Protein 2Y8N (pdb70)

Radius of gyration: 39.35 Å; Cα contacts (8 Å, |Δi|>4): 4789; chains: 4; bounding box: 67×119×90 Å

Solvent-accessible surface area: 56578 Å² total; per-residue (Å²): 196,68,62,139,14,52,113,7,0,79,77,10,12,97,26,6,41,62,1,53,0,4,0,4,0,1,0,0,1,14,4,5,10,17,14,61,56,32,28,23,14,0,27,17,2,20,1,0,57,0,1,10,8,2,0,11,31,5,24,8,3,0,7,2,45,8,41,1,0,0,6,11,2,10,4,12,9,1,1,2,0,7,0,4,0,10,4,62,40,1,31,47,37,1,56,8,51,46,103,159,96,138,61,74,102,71,95,56,14,10,57,12,2,68,12,4,76,25,22,0,6,5,32,132,64,82,79,67,2,16,10,0,10,56,2,0,0,0,15,71,51,7,0,3,1,0,27,80,0,6,103,53,16,89,39,29,2,4,24,56,4,1,46,65,0,2,126,60,5,89,14,27,101,20,12,84,42,0,30,53,1,0,0,0,0,12,32,0,18,8,3,1,3,0,19,1,4,2,2,4,17,20,0,0,13,75,0,0,72,20,0,31,127,41,0,60,85,53,12,43,106,5,0,0,39,1,31,113,53,6,48,18,0,1,15,60,0,2,2,2,5,1,4,50,48,0,0,93,5,0,8,39,3,0,67,23,3,11,139,36,0,121,27,0,4,85,26,12,127,59,89,126,3,80,52,20,1,76,62,1,46,93,0,0,20,28,0,0,61,124,64,2,62,20,0,26,5,0,0,1,0,0,1,0,0,1,4,0,0,8,2,3,0,5,7,2,1,1,0,2,1,4,0,0,12,4,0,21,1,0,15,36,45,1,56,118,83,64,90,18,78,58,74,82,0,5,20,1,5,0,3,4,5,12,9,0,10,9,7,5,5,5,2,20,0,1,0,1,5,0,4,7,7,10,5,3,6,1,0,1,0,0,0,0,14,44,70,102,4,113,32,6,24,16,78,0,0,52,21,7,0,18,1,0,18,28,7,68,0,4,4,1,5,0,0,0,0,8,10,108,102,8,52,76,92,0,5,42,58,0,0,28,0,0,39,62,8,14,0,0,0,0,0,1,7,0,92,9,0,14,64,2,0,70,102,16,0,31,119,46,54,9,60,104,62,14,0,41,2,0,3,0,0,0,4,0,0,0,0,0,1,0,11,33,60,0,95,20,57,92,97,92,40,63,3,6,7,0,0,0,5,2,0,0,1,1,1,0,4,0,0,0,0,0,0,3,1,0,1,17,14,49,0,53,0,95,56,51,54,96,77,4,1,79,67,27,112,91,156,18,90,30,28,104,32,0,22,83,1,5,62,87,4,0,54,55,0,0,46,6,0,0,24,0,1,0,0,6,0,0,2,3,5,49,52,6,6,1,2,0,0,0,1,2,0,13,12,0,24,148,74,0,47,11,1,2,32,27,0,0,68,4,4,3,0,1,0,0,3,1,2,0,1,1,2,2,0,0,0,6,0,0,0,48,66,6,9,48,68,77,88,54,16,63,19,108,77,0,20,57,0,4,58,52,4,0,3,24,59,38,3,82,119,39,103,19,15,5,38,35,143,80,89,85,42,132,103,13,94,138,9,108,141,11,18,47,22,0,51,110,2,22,14,0,0,22,36,50,144,60,0,4,116,14,0,90,60,10,0,128,31,0,63,76,0,0,39,133,26,65,1,1,1,3,52,47,0,1,0,0,0,5,0,6,0,0,0,3,7,0,0,50,0,0,17,0,2,1,13,6,18,11,2,0,5,13,1,9,10,3,1,0,1,14,8,32,32,21,13,155,91,32,11,132,10,2,0,84,0,0,28,48,10,75,3,3,14,1,0,0,0,0,0,12,9,2,7,32,52,84,7,7,153,44,140,126,4,6,116,93,1,0,56,19,0,13,31,0,6,146,79,28,0,1,0,0,0,0,3,13,18,37,11,151,48,0,92,72,0,41,142,75,55,77,79,59,56,110,36,14,1,1,0,0,1,1,0,10,0,1,10,3,4,5,75,15,8,12,5,8,0,6,60,18,41,59,29,100,184,139,58,32,13,38,13,59,6,12,2,16,0,4,1,50,23,0,4,21,2,56,101,52,30,80,17,43,0,52,54,177,38,8,98,33,58,139,91,64,81,86,17,50,26,15,36,31,13,116,34,23,48,123,77,68,175,86,17,22,6,34,17,54,25,86,186,151,114,38,36,1,3,24,41,0,6,2,48,11,24,112,44,44,119,63,135,194,70,61,136,18,52,122,9,0,74,68,9,12,95,15,5,40,59,2,53,0,4,1,5,0,1,0,0,1,13,4,4,15,17,14,64,63,30,25,23,14,0,27,18,1,19,2,0,60,0,0,10,8,2,0,13,32,5,22,10,4,0,5,0,49,10,46,1,0,0,6,10,2,11,5,13,7,1,0,1,0,8,0,5,0,8,3,62,39,0,38,44,37,0,61,7,46,50,102,163,92,138,64,69,102,73,94,59,14,10,55,14,2,66,13,4,75,24,22,0,9,4,32,134,63,82,78,70,4,14,11,0,10,55,3,0,0,0,16,78,53,8,0,4,0,0,27,82,0,9,106,54,16,98,39,29,1,4,26,57,5,1,46,64,0,3,122,60,7,90,15,19,107,20,9,84,47,0,31,82,6,1,0,0,1,14,30,0,18,8,2,1,3,0,18,1,4,1,2,4,18,19,0,0,12,75,0,0,72,21,0,33,135,38,0,59,82,55,11,45,101,10,1,0,39,1,31,108,54,6,52,20,0,1,14,60,0,2,2,2,5,0,4,56,42,0,0,97,5,0,9,42,3,0,73,26,4,6,133,34,0,124,31,0,5,83,30,11,136,65,92,140,21,81,58,23,2,73,59,0,48,94,0,0,22,25,0,0,70,122,62,2,62,21,0,23,5,0,0,1,0,0,0,0,0,1,4,0,0,7,2,3,0,5,8,3,0,1,0,2,0,4,1,0,11,3,0,20,0,0,11,28,47,1,52,125,76,70,90,22,81,64,75,78,0,6,18,1,5,0,3,3,4,13,12,0,9,9,6,5,5,6,2,18,1,2,0,1,4,0,4,7,8,6,2,2,5,1,1,1,0,0,0,0,12,46,72,102,5,114,32,6,27,15,75,0,0,51,19,6,0,20,1,0,17,26,7,66,0,3,4,1,1,0,0,0,0,7,11,106,108,7,54,76,90,0,5,37,56,0,0,30,0,0,39,58,8,15,0,0,0,0,0,1,8,0,94,10,0,13,66,2,0,69,101,16,0,32,117,45,52,9,60,107,63,14,0,41,2,0,2,0,0,1,4,0,1,0,0,1,1,0,11,34,57,0,98,22,58,90,96,88,37,59,3,5,7,0,0,0,5,2,0,0,0,2,0,1,4,0,0,0,1,0,0,4,0,0,0,17,14,48,0,48,0,101,55,49,58,125,80,4,1,85,66,29,111,89,154,16,89,39,28,102,35,0,16,82,1,4,60,85,5,0,59,59,0,0,48,7,0,0,25,0,1,1,0,6,1,0,1,4,5,47,52,6,6,2,2,0,0,0,1,3,1,10,15,0,22,150,76,0,44,9,1,2,32,28,0,0,62,4,4,4,0,1,0,0,5,1,2,0,1,0,2,2,0,0,0,7,0,0,0,52,68,6,10,48,73,58,89,138,26,66,17,107,88,0,18,60,0,3,62,43,5,0,2,22,66,39,4,83,110,34,100,18,13,3,45,65,98,117,71,67,47,148,107,17,95,147,9,100,135,10,20,45,24,0,52,110,2,22,14,0,0,20,32,48,149,64,0,4,115,15,0,86,59,10,0,125,30,0,64,77,1,0,43,137,26,64,0,1,1,4,48,46,0,0,0,0,0,5,0,6,0,0,0,3,7,0,0,52,0,0,16,0,3,0,12,9,23,15,3,1,7,15,1,9,9,2,1,0,2,13,9,37,29,24,12,153,97,30,15,137,11,3,0,82,0,0,28,51,10,76,3,3,13,1,0,0,0,0,0,11,9,1,7,41,52,75,9,5,157,38,134,88,1,6,108,109,2,0,57,19,0,17,32,0,6,146,91,24,0,1,0,0,0,0,3,10,15,37,6,116,44,0,83,68,0,55,144,63,59,176,167,58,51,111,34,12,0,1,0,0,1,0,0,9,0,2,11,3,4,6,73,14,8,15,7,10,0,9,61,16,43,41,24,88,195,148,51,37,15,39,13,62,6,11,2,18,0,3,2,48,25,0,0,22,2,65,94,44,29,80,17,46,0,51,55,173,30,7,95,30,64,142,93,57,86,83,18,46,27,15,33,46,8,107,38,12,46,124,72,71,182,92,18,26,6,36,17,53,23,95,176,157,110,39,38,0,3,24,42,0,7,2,46,13,28,109,48,41,130,58,132

B-factor: mean 25.24, std 10.07, range [8.33, 78.17]

CATH classification: 3.20.70.20

InterPro domains:
  IPR001150 Glycine radical domain [PF01228] (779-878)
  IPR001150 Glycine radical domain [PS51149] (778-897)
  IPR004184 Pyruvate formate lyase domain [PF02901] (38-759)
  IPR004184 Pyruvate formate lyase domain [PS51554] (35-770)
  IPR051215 Glycyl Radical Enzyme [PTHR43641] (202-895)

Sequence (1910 aa):
DIPEAKESTQKLMDIYYTLKVTADMEAAYWYNRTWWENDGEVIEVRRAKAVAASLSHMTPTILPYEKLVMNKTKNVRGAFPFPWVCASFFNAQAEALMNEVDAPAENEADSVSVVGAGGGNVTESYGNVISIAKKFGMRKEEIPVLVKTSKPWEGISVEELSNKYSKMTPGYDQFKNIMESVICMFDSFAIPQGREVINYYMPLQYGFDGIIKLCDEKIAEVMGEAGDDGDFGMSRGYYYAAMKEITKGLSAWCENYSKRAKYLASIETDSEIKANYEKIEEVMGNIAHKKPANFWEAIQMTLCCHFGVVNEDPQSGLSIGRLGQVLQPFYEKDVEDGIMTDEEVIELLELYRIKITCIECFASAGVSGGVLSGNTFNNLSLGGQNYDGLSAVTPLEYLIVEAGMRNQTPQPTLSVLYDEKTPEDFLMKAASCTKLGLGYPAWMNNQTGMNFMMRNYGPEGMDLHDARAWCLGGCLESAPGCFLPLEYNGKVTMIPGGASPTCGTGVHFIGMPKVLELVLTNGLDKRTGKQVYPPHNKKLDSYETMVNQWKEYMELTTDVVNRCNNIQMDIWRKYNMPAVNSLLKPDCFKKGKHIGTMGARYNSCINFESCGTITFVNSLSSIKKNVFDDSKFTIEEMTDAMLNNFGFKTAYETEVFSPDFRESTDKSTKYEKIFAACVNAPKYGNADKYADEIFKAYHYYIYDMTHKFRSYYGKPLYLCQISVSTHGPQGFVTLATADGRLAGTTYSDGSVSAAAGTDKNGIYAIFESATVYDHSMHQNAQMNLKLHPTAVKGINGTRKLLDLVRAYMRKGGFHVQFNVVDSKTLRDAQLTPEKYRELMVRVAGFTQYWCEIGKPIQDEVIYRTEYDKMRHYDCKNYINLDCEKGLCALTKGMVPIDGEGSEACPNFKPAEKCGNCKNFCNPDKYGLGTCTGLEKENWAYATCGASACPSYKAEDIPEAKESTQKLMDIYYTLKVTADMEAAYWYNRTWWENDGEVIEVRRAKAVAASLSHMTPTILPYEKLVMNKTKNVRGAFPFPWVCASFFNAQAEALMNEVDAPAENEADSVSVVGAGGGNVTESYGNVISIAKKFGMRKEEIPVLVKTSKPWEGISVEELSNKYSKMTPGYDQFKNIMESVICMFDSFAIPQGREVINYYMPLQYGFDGIIKLCDEKIAEVMGEAGDDGDFGMSRGYYYAAMKEITKGLSAWCENYSKRAKYLASIETDSEIKANYEKIEEVMGNIAHKKPANFWEAIQMTLCCHFGVVNEDPQSGLSIGRLGQVLQPFYEKDVEDGIMTDEEVIELLELYRIKITCIECFASAGVSGGVLSGNTFNNLSLGGQNYDGLSAVTPLEYLIVEAGMRNQTPQPTLSVLYDEKTPEDFLMKAASCTKLGLGYPAWMNNQTGMNFMMRNYGPEGMDLHDARAWCLGGCLESAPGCFLPLEYNGKVTMIPGGASPTCGTGVHFIGMPKVLELVLTNGLDKRTGKQVYPPHNKKLDSYETMVNQWKEYMELTTDVVNRCNNIQMDIWRKYNMPAVNSLLKPDCFKKGKHIGTMGARYNSCINFESCGTITFVNSLSSIKKNVFDDSKFTIEEMTDAMLNNFGFKTAYETEVFSPDFRESTDKSTKYEKIFAACVNAPKYGNADKYADEIFKAYHYYIYDMTHKFRSYYGKPLYLCQISVSTHGPQGFVTLATADGRLAGTTYSDGSVSAAAGTDKNGIYAIFESATVYDHSMHQNAQMNLKLHPTAVKGINGTRKLLDLVRAYMRKGGFHVQFNVVDSKTLRDAQLTPEKYRELMVRVAGFTQYWCEIGKPIQDEVIYRTEYDKMRHYDCKNYINLDCEKGLCALTKGMVPIDGEGSEACPNFKPAEKCGNCKNFCNPDKYGLGTCTGLEKENWAYATCGASACPSYKAE

Secondary structure (DSSP, 8-state):
-PPPPPHHHHHHHHHHHTPPPEE-SHHHHHHHHHHHHTTTS-HHHHHHHHHHHHHHTSPP---TT-SS---SSSSTTEE---TTT--HHHHHHHHHHHTTSPPPPPPHHHHT----SSTT---S-BTTEEEETTTEEEEGGGHHHHHHHHGGGTTTSHHHHHHHHHTTSTTHHHHHHHHHTTSB---GGGSSEEEEE---HHHHHHHHHHHHHHHHHHHHHHTT--TT-TTTHHHHHHHHHHHHHHHHHHHHHHHHHHHHHHHHHHT--SHHHHHHHHHHHHHHHHHTTSPP-SHHHHHHHHHHHHHHHHTTS-EEEEE-B-HHHHSHHHHHHHHHTTS--HHHHHHHHHHHHHHHHT------HHHHTTTSTT-----EEEESB-TTSSB---HHHHHHHHHHHHS--S-S-EEEEE-TTS-HHHHHHHHHHHTTTS--SEEEEHHHHHHHHHHHHGGGT--HHHHHT-EEETTTEEE-EEEEEEEETTEEEEEEEE-SS-SS-EEEEEEHHHHHHHHHTTTEETTTTEE-S--------SHHHHHHHHHHHHHHHHHHHHHHHHHHHHHHHHHS--SHHHHHSTTHHHHT--GGGT-SS--TT-EEEEE-HHHHHHHHHHHIIIIIIS--S-HHHHHHHHHTGGGSPPHHHH---STT-----TTHHHHHHHHHHHHHS--TTS--HHHHHHHHHHHHHHHHHHTTSB-TTS-B--EE---TTTHHHHHHTS---TTSPPTTPPPPSSSSSPPTTT--S-HHHHHHHHTSS-GGGSS----EEEE-GGGG-HHHHHHHHHHHHHHHHHTT--EEEEEES-HHHHHHHHH-GGG-TT-EEE-SS-EEEGGGS-HHHHHHHHHS-EE--/-BGGGBTTEEE-SSSEEEETTT--EEESSSTT-BPPTT--BPPBGGGBTTEE---TTSEEEE-SSSS-EEEETTSB-TT-TT--B-/--PPPPHHHHHHHHHHTTPPPEE-SHHHHHHHHHHHHTTTS-HHHHHHHHHHHHHHTSPP---TT-SS---SSSSTTEE---TTT--HHHHHHHHHHHTTSPPPPPPHHHHT-----STT---S-BTTEEEETTTEEEEGGGHHHHHHHHGGGTTTSHHHHHHHHHTTSTTHHHHHHHHHTTSB---GGGSSEEEEE---HHHHHHHHHHHHHHHHHHHHHHTT--TT-TTTTTHHHHHHHHHHHHHHHHHHHHHHHHHHHHHHHHH---HHHHHHHHHHHHHHHHHTTSPP-SHHHHHHHHHHHHHHHHTTS-EEEEE-B-HHHHSHHHHHHHHHTTS--HHHHHHHHHHHHHHHHT------HIIIIIISTT-----EEEE-B-TTSSB---HHHHHHHHHHHHS--S-S-EEEEE-TTS-HHHHHHHHHHHTTTS--SEEEEHHHHHHHHHHHHGGGT--HHHHHT-EEETTTEEE-EEEEEEEETTEEEEEEEE-SS-SS-EEEEEEHHHHHHHHHTTTEETTTTEE-S--------SHHHHHHHHHHHHHHHHHHHHHHHHHHHHHHHHHS--SHHHHHSTTHHHHT--GGGT-SS--TT-EEEEE-HHHHHHHHHHIIIIIIIS--S-HHHHHHHHHTGGGBPPHHHH---STT---B-TTHHHHHHHHHHHHHS--TTS--HHHHHHHHHHHHHHHHHHTT-B-TTS-B--EE---TTTHHHHHHHS---TTSPPTTPPPPSTTTSPPTT---S-HHHHHHHHTSS-GGGSS----EEEE-GGGG-HHHHHHHHHHHHHHHHHHT--EEEEEES-HHHHHHHHH-GGG-TT-EEE-SS-EEEGGGS-HHHHHHHHHSPEE--/-BGGGBTTEEE-SSSEEEETTT--EEESSSTT-B--TT--BPPBGGGBTTEE---TTSEEEE-SSSS-EEEETTSB-TT-TT--B-

Foldseek 3Di:
DFDAADPLLVVVVVVQQVAAQAAFCQLLLQLLVQLVVCVPPAQLQSQLLSLLRSQLVAQFDDDFSDQQGGALHNGQLYDYDDLLLPDPQFQQQLVCVVVVHDRDDGAQLLVLFDWQVDGNFDQQDDDQWHHGLSGHTYGVVRSVVVNVSNVVNVCRRLVNVLLVVLVVDPCNLLLVLCVRLCLFLDFQSQAVFFQFEFFLPPCLQQFLQRLLVLLVVVLVVQAVHQDPPPPCSNLLNVLSSSLNSNSLSLLSSLQSLLVVLVVCLVPDPPPVSSVSSNSSNVLSNCSSGGNDAALSSSVSSLVSLVSSQCSQGQHAQHANEAVLLVRLQRHVVCCVVVVDDLSRVLNNLLSVQSNQLSHFGDGRSSPCRQFALGHRQREHEAWFAALVRAISHHPSVLSNLSSCQNRPGFPDAYEYQDDPRDDPVSLLSQLVSQLVQSFPDWYFHLVLLLLLCCVLQVVLPDDSSQSRLWDTGRQQQTFTKHFDWRDHPNGTGGGITGQATNQQFARHERALLQLLLCLLVQQAQLLVRRRNDHGPPDDCPALVVSVVSSLVSVLSNNVSSRVSSLSSSLSCCNNRNDSSSQSRHPPNSVVSHGNSRPRGSGYLRHAHEYALQQVNLLLSLLCCVCCHNVVVDHSVLLSVCQSCQLQFDACVPVVQQAPVCGRPHPCNVVRVVLLCSLQVGQGQQALDCSSLVSSVVVLVSQLVSQQVDAHNVRGGHGYDWFHRSNQQSSQQSHAGGSNNRHHRHGRAGWALETRFPNNDRDNVSSLNSSLPDQQSSGSAGWYEEEEESQCQPDSVSSVVSSVSSCVSSVSNHGIYIYRHHDLVVLVVCVVPVVVQSPDWHNQISTIDRSSRHDNRSSSRRSRHDYHYD/DFLLQAQQWADDDDFWTARNVVRDIAGCDDDRTHDDPPGDGFFFLLQFPQWDDADPQQWTWGPLDVDIDIDGGSHGCPPPPSGDGD/DQDAFDPLLVVVVVVQQVAAQAEFCQLLLQLLVQLVVCPPPDQLQSLLQSLLRSQLVAQFADDFSFQQGDALHNGQLYDYDHLLLPDPQFLQQLVCVVVVHDRDDGAQLLVLFDWQVDGNFDQQDDDQWHHRLSGHTYGVVCSVVSNVSNVVNVCRRLVNVLLVVLVVDPCSLLLVLCVRLCLFLDFQSQAVFFQFEFFLPPCLQQFLQRLLVLLVVQLVVQAVHQDPPPPCSNLLNVLSSSLNSNSLSLLSSLQSLLVVLQVCLVPDDPPVSSVSSNSSNVLSNCRSHGNDAALSNSVSSLLSLVSSQCNQGQHAQHANEACLLQRLLRVVCCCVVVNDPLVVLLNNLLSVFSNQLSHFGDGRSSPCGQFALGHRQREHEAWFAALVGAIRHGPSRLSNLSSCQNRPGFPDAYEYQDDPRDDPVVLLSQLVSLLVQSFPDWYFHLVLLLLLCCVLQVVLPDDSSQSRLWDTRRQQLTFTWHWDWRDHPNGTGTHITGQATNLQFARHERALLQLLLCLLVQQAQLLVRDRSDHGPPDDCQALVVSVVSSVVSVLSNRVSRRVSSLSSSLSCLNNRFDRSSQSGHPPNSVVSHGNSRPRGSGYLRHAHEYALQQLNLLLSQLCNVCCHVVVVDHSVLLSVCQSCQLQWDACVPVVQQAPPDTHHDPCNVVRVVLLCSLQPGDGQQQLPCSSLVSSVVVLVVQLVSQQVDAHNVRGGHGYDWFCRSNQQSSQQSGAGGSNNRHHRHGRAGWNLETRFPNNDRDNVSSLNSSLPDQQSSGSATWYEAEEESQCQPDSVSSVVSSVSSCVSSVSNHGIYIYRHHDLVVLVVCVVPVVVQSPDWHHQTSIIDRSSRHDNSSSSNVSRHDYHHD/DFLLQAPQWADDDDFWTARNVVRHIAGCDDPRGHDDPVGDGFFFLLFFPQWDDQDPQQWTWGNLDVDIDIDGGSHGCPPPPSGDGD

Organism: Clostridium scatologenes (NCBI:txid1548)

Structure (mmCIF, N/CA/C/O backbone):
data_2Y8N
#
_entry.id   2Y8N
#
_cell.length_a   132.280
_cell.length_b   227.760
_cell.length_c   148.010
_cell.angle_alpha   90.00
_cell.angle_beta   90.00
_cell.angle_gamma   90.00
#
_symmetry.space_group_name_H-M   'C 2 2 21'
#
loop_
_entity.id
_entity.type
_entity.pdbx_description
1 polymer '4-HYDROXYPHENYLACETATE DECARBOXYLASE LARGE SUBUNIT'
2 polymer '4-HYDROXYPHENYLACETATE DECARBOXYLASE SMALL SUBUNIT'
3 non-polymer 'IRON/SULFUR CLUSTER'
4 water water
#
loop_
_atom_site.group_PDB
_atom_site.id
_atom_site.type_symbol
_atom_site.label_atom_id
_atom_site.label_alt_id
_atom_site.label_comp_id
_atom_site.label_asym_id
_atom_site.label_entity_id
_atom_site.label_seq_id
_atom_site.pdbx_PDB_ins_code
_atom_site.Cartn_x
_atom_site.Cartn_y
_atom_site.Cartn_z
_atom_site.occupancy
_atom_site.B_iso_or_equiv
_atom_site.auth_seq_id
_atom_site.auth_comp_id
_atom_site.auth_asym_id
_atom_site.auth_atom_id
_atom_site.pdbx_PDB_model_num
ATOM 1 N N . ASP A 1 29 ? 22.985 41.716 29.669 1.00 46.40 29 ASP A N 1
ATOM 2 C CA . ASP A 1 29 ? 24.300 42.158 30.125 1.00 46.27 29 ASP A CA 1
ATOM 3 C C . ASP A 1 29 ? 24.657 43.550 29.610 1.00 39.49 29 ASP A C 1
ATOM 4 O O . ASP A 1 29 ? 24.217 43.957 28.535 1.00 39.29 29 ASP A O 1
ATOM 9 N N . ILE A 1 30 ? 25.460 44.271 30.387 1.00 34.48 30 ILE A N 1
ATOM 10 C CA . ILE A 1 30 ? 25.894 45.611 30.006 1.00 34.44 30 ILE A CA 1
ATOM 11 C C . ILE A 1 30 ? 27.128 45.561 29.129 1.00 33.39 30 ILE A C 1
ATOM 12 O O . ILE A 1 30 ? 28.173 45.076 29.557 1.00 29.63 30 ILE A O 1
ATOM 17 N N . PRO A 1 31 ? 27.022 46.090 27.908 1.00 29.08 31 PRO A N 1
ATOM 18 C CA . PRO A 1 31 ? 28.180 46.124 27.017 1.00 29.10 31 PRO A CA 1
ATOM 19 C C . PRO A 1 31 ? 29.347 46.785 27.722 1.00 31.61 31 PRO A C 1
ATOM 20 O O . PRO A 1 31 ? 29.128 47.660 28.563 1.00 29.24 31 PRO A O 1
ATOM 24 N N . GLU A 1 32 ? 30.573 46.377 27.411 1.00 28.38 32 GLU A N 1
ATOM 25 C CA . GLU A 1 32 ? 31.701 46.985 28.095 1.00 31.30 32 GLU A CA 1
ATOM 26 C C . GLU A 1 32 ? 31.947 48.387 27.543 1.00 27.49 32 GLU A C 1
ATOM 27 O O . GLU A 1 32 ? 31.507 48.716 26.441 1.00 26.76 32 GLU A O 1
ATOM 33 N N . ALA A 1 33 ? 32.622 49.213 28.333 1.00 28.18 33 ALA A N 1
ATOM 34 C CA . ALA A 1 33 ? 32.891 50.591 27.954 1.00 27.26 33 ALA A CA 1
ATOM 35 C C . ALA A 1 33 ? 33.854 50.605 26.780 1.00 28.42 33 ALA A C 1
ATOM 36 O O . ALA A 1 33 ? 34.587 49.637 26.578 1.00 31.34 33 ALA A O 1
ATOM 38 N N . LYS A 1 34 ? 33.850 51.692 26.008 1.00 24.78 34 LYS A N 1
ATOM 39 C CA . LYS A 1 34 ? 34.767 51.845 24.874 1.00 27.96 34 LYS A CA 1
ATOM 40 C C . LYS A 1 34 ? 36.231 51.794 25.327 1.00 28.80 34 LYS A C 1
ATOM 41 O O . LYS A 1 34 ? 36.525 51.999 26.502 1.00 28.56 34 LYS A O 1
ATOM 47 N N . GLU A 1 35 ? 37.153 51.535 24.396 1.00 28.93 35 GLU A N 1
ATOM 48 C CA . GLU A 1 35 ? 38.570 51.478 24.749 1.00 30.54 35 GLU A CA 1
ATOM 49 C C . GLU A 1 35 ? 39.044 52.804 25.320 1.00 28.66 35 GLU A C 1
ATOM 50 O O . GLU A 1 35 ? 39.697 52.831 26.363 1.00 29.67 35 GLU A O 1
ATOM 56 N N . SER A 1 36 ? 38.724 53.895 24.624 1.00 27.17 36 SER A N 1
ATOM 57 C CA . SER A 1 36 ? 39.061 55.242 25.093 1.00 24.42 36 SER A CA 1
ATOM 58 C C . SER A 1 36 ? 38.615 55.429 26.540 1.00 23.40 36 SER A C 1
ATOM 59 O O . SER A 1 36 ? 39.408 55.779 27.416 1.00 26.77 36 SER A O 1
ATOM 62 N N . THR A 1 37 ? 37.332 55.195 26.779 1.00 22.35 37 THR A N 1
ATOM 63 C CA . THR A 1 37 ? 36.761 55.317 28.112 1.00 23.19 37 THR A CA 1
ATOM 64 C C . THR A 1 37 ? 37.547 54.504 29.130 1.00 26.98 37 THR A C 1
ATOM 65 O O . THR A 1 37 ? 37.901 55.002 30.194 1.00 27.27 37 THR A O 1
ATOM 69 N N . GLN A 1 38 ? 37.799 53.240 28.807 1.00 24.52 38 GLN A N 1
ATOM 70 C CA . GLN A 1 38 ? 38.489 52.363 29.738 1.00 30.57 38 GLN A CA 1
ATOM 71 C C . GLN A 1 38 ? 39.892 52.874 30.042 1.00 26.05 38 GLN A C 1
ATOM 72 O O . GLN A 1 38 ? 40.320 52.882 31.196 1.00 28.50 38 GLN A O 1
ATOM 78 N N . LYS A 1 39 ? 40.610 53.308 29.016 1.00 24.27 39 LYS A N 1
ATOM 79 C CA . LYS A 1 39 ? 41.971 53.779 29.241 1.00 26.38 39 LYS A CA 1
ATOM 80 C C . LYS A 1 39 ? 41.964 55.063 30.055 1.00 30.91 39 LYS A C 1
ATOM 81 O O . LYS A 1 39 ? 42.799 55.267 30.950 1.00 27.62 39 LYS A O 1
ATOM 87 N N . LEU A 1 40 ? 41.005 55.926 29.755 1.00 26.51 40 LEU A N 1
ATOM 88 C CA . LEU A 1 40 ? 40.937 57.209 30.436 1.00 26.02 40 LEU A CA 1
ATOM 89 C C . LEU A 1 40 ? 40.512 57.025 31.882 1.00 22.72 40 LEU A C 1
ATOM 90 O O . LEU A 1 40 ? 40.968 57.745 32.754 1.00 25.60 40 LEU A O 1
ATOM 95 N N . MET A 1 41 ? 39.647 56.053 32.142 1.00 25.53 41 MET A N 1
ATOM 96 C CA . MET A 1 41 ? 39.269 55.766 33.517 1.00 23.56 41 MET A CA 1
ATOM 97 C C . MET A 1 41 ? 40.459 55.162 34.281 1.00 30.72 41 MET A C 1
ATOM 98 O O . MET A 1 41 ? 40.673 55.465 35.456 1.00 27.96 41 MET A O 1
ATOM 103 N N . ASP A 1 42 ? 41.250 54.329 33.610 1.00 26.59 42 ASP A N 1
ATOM 104 C CA . ASP A 1 42 ? 42.442 53.785 34.254 1.00 32.66 42 ASP A CA 1
ATOM 105 C C . ASP A 1 42 ? 43.306 54.928 34.770 1.00 27.04 42 ASP A C 1
ATOM 106 O O . ASP A 1 42 ? 43.773 54.903 35.905 1.00 28.24 42 ASP A O 1
ATOM 111 N N . ILE A 1 43 ? 43.510 55.931 33.924 1.00 28.48 43 ILE A N 1
ATOM 112 C CA . ILE A 1 43 ? 44.277 57.111 34.308 1.00 27.12 43 ILE A CA 1
ATOM 113 C C . ILE A 1 43 ? 43.541 57.901 35.387 1.00 29.85 43 ILE A C 1
ATOM 114 O O . ILE A 1 43 ? 44.144 58.335 36.366 1.00 28.55 43 ILE A O 1
ATOM 119 N N . TYR A 1 44 ? 42.232 58.058 35.209 1.00 25.70 44 TYR A N 1
ATOM 120 C CA . TYR A 1 44 ? 41.397 58.771 36.179 1.00 27.96 44 TYR A CA 1
ATOM 121 C C . TYR A 1 44 ? 41.598 58.314 37.631 1.00 27.74 44 TYR A C 1
ATOM 122 O O . TYR A 1 44 ? 41.775 59.135 38.531 1.00 25.47 44 TYR A O 1
ATOM 131 N N . TYR A 1 45 ? 41.547 57.006 37.864 1.00 26.50 45 TYR A N 1
ATOM 132 C CA . TYR A 1 45 ? 41.582 56.509 39.238 1.00 28.90 45 TYR A CA 1
ATOM 133 C C . TYR A 1 45 ? 42.871 56.859 39.975 1.00 25.53 45 TYR A C 1
ATOM 134 O O . TYR A 1 45 ? 42.891 56.857 41.199 1.00 24.31 45 TYR A O 1
ATOM 143 N N . THR A 1 46 ? 43.938 57.161 39.241 1.00 24.89 46 THR A N 1
ATOM 144 C CA . THR A 1 46 ? 45.225 57.466 39.870 1.00 27.30 46 THR A CA 1
ATOM 145 C C . THR A 1 46 ? 45.406 58.945 40.177 1.00 28.07 46 THR A C 1
ATOM 146 O O . THR A 1 46 ? 46.375 59.334 40.828 1.00 25.32 46 THR A O 1
ATOM 150 N N . LEU A 1 47 ? 44.484 59.766 39.695 1.00 25.56 47 LEU A N 1
ATOM 151 C CA . LEU A 1 47 ? 44.670 61.214 39.733 1.00 24.86 47 LEU A CA 1
ATOM 152 C C . LEU A 1 47 ? 44.488 61.816 41.117 1.00 23.85 47 LEU A C 1
ATOM 153 O O . LEU A 1 47 ? 43.680 61.341 41.915 1.00 24.00 47 LEU A O 1
ATOM 158 N N . LYS A 1 48 ? 45.227 62.883 41.387 1.00 23.13 48 LYS A N 1
ATOM 159 C CA . LYS A 1 48 ? 45.029 63.653 42.608 1.00 24.75 48 LYS A CA 1
ATOM 160 C C . LYS A 1 48 ? 44.275 64.940 42.309 1.00 25.92 48 LYS A C 1
ATOM 161 O O . LYS A 1 48 ? 44.554 65.618 41.313 1.00 26.42 48 LYS A O 1
ATOM 167 N N . VAL A 1 49 ? 43.331 65.268 43.186 1.00 23.59 49 VAL A N 1
ATOM 168 C CA . VAL A 1 49 ? 42.650 66.549 43.169 1.00 22.82 49 VAL A CA 1
ATOM 169 C C . VAL A 1 49 ? 43.689 67.636 43.357 1.00 23.33 49 VAL A C 1
ATOM 170 O O . VAL A 1 49 ? 44.355 67.688 44.386 1.00 23.74 49 VAL A O 1
ATOM 174 N N . THR A 1 50 ? 43.811 68.511 42.365 1.00 23.54 50 THR A N 1
ATOM 175 C CA . THR A 1 50 ? 44.902 69.471 42.318 1.00 22.00 50 THR A CA 1
ATOM 176 C C . THR A 1 50 ? 44.410 70.913 42.152 1.00 22.22 50 THR A C 1
ATOM 177 O O . THR A 1 50 ? 43.640 71.215 41.241 1.00 22.78 50 THR A O 1
ATOM 181 N N . ALA A 1 51 ? 44.855 71.797 43.039 1.00 18.82 51 ALA A N 1
ATOM 182 C CA . ALA A 1 51 ? 44.631 73.226 42.867 1.00 19.31 51 ALA A CA 1
ATOM 183 C C . ALA A 1 51 ? 45.894 73.842 42.292 1.00 21.93 51 ALA A C 1
ATOM 184 O O . ALA A 1 51 ? 46.991 73.549 42.762 1.00 23.75 51 ALA A O 1
ATOM 186 N N . ASP A 1 52 ? 45.747 74.674 41.261 1.00 23.22 52 ASP A N 1
ATOM 187 C CA . ASP A 1 52 ? 46.868 75.469 40.770 1.00 21.74 52 ASP A CA 1
ATOM 188 C C . ASP A 1 52 ? 46.434 76.917 40.639 1.00 24.68 52 ASP A C 1
ATOM 189 O O . ASP A 1 52 ? 45.331 77.279 41.049 1.00 19.19 52 ASP A O 1
ATOM 194 N N . MET A 1 53 ? 47.290 77.742 40.057 1.00 21.03 53 MET A N 1
ATOM 195 C CA . MET A 1 53 ? 47.115 79.186 40.175 1.00 22.28 53 MET A CA 1
ATOM 196 C C . MET A 1 53 ? 46.872 79.916 38.869 1.00 19.35 53 MET A C 1
ATOM 197 O O . MET A 1 53 ? 46.572 81.108 38.887 1.00 19.17 53 MET A O 1
ATOM 202 N N . GLU A 1 54 ? 46.999 79.213 37.746 1.00 19.16 54 GLU A N 1
ATOM 203 C CA . GLU A 1 54 ? 46.977 79.879 36.442 1.00 21.18 54 GLU A CA 1
ATOM 204 C C . GLU A 1 54 ? 45.749 80.769 36.275 1.00 18.15 54 GLU A C 1
ATOM 205 O O . GLU A 1 54 ? 45.863 81.976 36.062 1.00 18.88 54 GLU A O 1
ATOM 211 N N . ALA A 1 55 ? 44.571 80.168 36.364 1.00 19.53 55 ALA A N 1
ATOM 212 C CA . ALA A 1 55 ? 43.343 80.938 36.197 1.00 17.34 55 ALA A CA 1
ATOM 213 C C . ALA A 1 55 ? 43.279 82.090 37.197 1.00 18.16 55 ALA A C 1
ATOM 214 O O . ALA A 1 55 ? 42.947 83.215 36.825 1.00 20.19 55 ALA A O 1
ATOM 216 N N . ALA A 1 56 ? 43.607 81.814 38.462 1.00 17.88 56 ALA A N 1
ATOM 217 C CA . ALA A 1 56 ? 43.570 82.852 39.496 1.00 18.12 56 ALA A CA 1
ATOM 218 C C . ALA A 1 56 ? 44.587 83.960 39.244 1.00 19.71 56 ALA A C 1
ATOM 219 O O . ALA A 1 56 ? 44.293 85.146 39.426 1.00 18.78 56 ALA A O 1
ATOM 221 N N . TYR A 1 57 ? 45.790 83.577 38.832 1.00 21.83 57 TYR A N 1
ATOM 222 C CA . TYR A 1 57 ? 46.801 84.568 38.504 1.00 16.52 57 TYR A CA 1
ATOM 223 C C . TYR A 1 57 ? 46.278 85.495 37.414 1.00 17.05 57 TYR A C 1
ATOM 224 O O . TYR A 1 57 ? 46.318 86.721 37.537 1.00 18.21 57 TYR A O 1
ATOM 233 N N . TRP A 1 58 ? 45.760 84.898 36.350 1.00 18.49 58 TRP A N 1
ATOM 234 C CA . TRP A 1 58 ? 45.278 85.666 35.218 1.00 18.41 58 TRP A CA 1
ATOM 235 C C . TRP A 1 58 ? 44.050 86.511 35.542 1.00 16.43 58 TRP A C 1
ATOM 236 O O . TRP A 1 58 ? 43.954 87.661 35.105 1.00 17.18 58 TRP A O 1
ATOM 247 N N . TYR A 1 59 ? 43.126 85.964 36.322 1.00 19.00 59 TYR A N 1
ATOM 248 C CA . TYR A 1 59 ? 41.953 86.757 36.695 1.00 18.43 59 TYR A CA 1
ATOM 249 C C . TYR A 1 59 ? 42.425 87.979 37.459 1.00 18.29 59 TYR A C 1
ATOM 250 O O . TYR A 1 59 ? 42.075 89.124 37.149 1.00 15.46 59 TYR A O 1
ATOM 259 N N . ASN A 1 60 ? 43.233 87.723 38.476 1.00 17.30 60 ASN A N 1
ATOM 260 C CA . ASN A 1 60 ? 43.740 88.804 39.292 1.00 19.64 60 ASN A CA 1
ATOM 261 C C . ASN A 1 60 ? 44.478 89.852 38.477 1.00 18.80 60 ASN A C 1
ATOM 262 O O . ASN A 1 60 ? 44.234 91.054 38.611 1.00 19.04 60 ASN A O 1
ATOM 267 N N . ARG A 1 61 ? 45.390 89.410 37.623 1.00 19.68 61 ARG A N 1
ATOM 268 C CA . ARG A 1 61 ? 46.206 90.370 36.905 1.00 18.95 61 ARG A CA 1
ATOM 269 C C . ARG A 1 61 ? 45.329 91.261 36.031 1.00 19.63 61 ARG A C 1
ATOM 270 O O . ARG A 1 61 ? 45.409 92.496 36.091 1.00 21.29 61 ARG A O 1
ATOM 278 N N . THR A 1 62 ? 44.484 90.627 35.229 1.00 18.61 62 THR A N 1
ATOM 279 C CA . THR A 1 62 ? 43.593 91.346 34.319 1.00 17.79 62 THR A CA 1
ATOM 280 C C . THR A 1 62 ? 42.603 92.272 35.048 1.00 16.99 62 THR A C 1
ATOM 281 O O . THR A 1 62 ? 42.361 93.400 34.623 1.00 16.83 62 THR A O 1
ATOM 285 N N . TRP A 1 63 ? 42.037 91.785 36.144 1.00 18.15 63 TRP A N 1
ATOM 286 C CA . TRP A 1 63 ? 41.185 92.619 36.975 1.00 18.41 63 TRP A CA 1
ATOM 287 C C . TRP A 1 63 ? 41.861 93.934 37.334 1.00 17.75 63 TRP A C 1
ATOM 288 O O . TRP A 1 63 ? 41.336 95.014 37.071 1.00 17.23 63 TRP A O 1
ATOM 299 N N . TRP A 1 64 ? 43.041 93.848 37.940 1.00 19.21 64 TRP A N 1
ATOM 300 C CA . TRP A 1 64 ? 43.723 95.050 38.406 1.00 20.24 64 TRP A CA 1
ATOM 301 C C . TRP A 1 64 ? 44.290 95.880 37.264 1.00 21.48 64 TRP A C 1
ATOM 302 O O . TRP A 1 64 ? 44.350 97.108 37.341 1.00 22.88 64 TRP A O 1
ATOM 313 N N . GLU A 1 65 ? 44.699 95.223 36.189 1.00 20.77 65 GLU A N 1
ATOM 314 C CA . GLU A 1 65 ? 45.159 95.988 35.045 1.00 22.77 65 GLU A CA 1
ATOM 315 C C . GLU A 1 65 ? 44.044 96.861 34.500 1.00 23.43 65 GLU A C 1
ATOM 316 O O . GLU A 1 65 ? 44.298 97.931 33.950 1.00 24.00 65 GLU A O 1
ATOM 322 N N . ASN A 1 66 ? 42.804 96.414 34.685 1.00 18.69 66 ASN A N 1
ATOM 323 C CA . ASN A 1 66 ? 41.654 97.176 34.220 1.00 23.98 66 ASN A CA 1
ATOM 324 C C . ASN A 1 66 ? 40.965 97.956 35.344 1.00 24.34 66 ASN A C 1
ATOM 325 O O . ASN A 1 66 ? 39.776 98.237 35.269 1.00 18.68 66 ASN A O 1
ATOM 330 N N . ASP A 1 67 ? 41.722 98.312 36.380 1.00 22.10 67 ASP A N 1
ATOM 331 C CA . ASP A 1 67 ? 41.163 99.067 37.494 1.00 22.19 67 ASP A CA 1
ATOM 332 C C . ASP A 1 67 ? 40.632 100.396 36.978 1.00 20.93 67 ASP A C 1
ATOM 333 O O . ASP A 1 67 ? 41.370 101.149 36.362 1.00 22.34 67 ASP A O 1
ATOM 338 N N . GLY A 1 68 ? 39.345 100.661 37.212 1.00 20.01 68 GLY A N 1
ATOM 339 C CA . GLY A 1 68 ? 38.699 101.871 36.733 1.00 19.48 68 GLY A CA 1
ATOM 340 C C . GLY A 1 68 ? 37.767 101.632 35.544 1.00 17.96 68 GLY A C 1
ATOM 341 O O . GLY A 1 68 ? 37.010 102.519 35.145 1.00 22.41 68 GLY A O 1
ATOM 342 N N . GLU A 1 69 ? 37.835 100.434 34.970 1.00 19.82 69 GLU A N 1
ATOM 343 C CA . GLU A 1 69 ? 36.970 100.037 33.860 1.00 17.80 69 GLU A CA 1
ATOM 344 C C . GLU A 1 69 ? 35.554 99.811 34.392 1.00 16.88 69 GLU A C 1
ATOM 345 O O . GLU A 1 69 ? 35.382 99.421 35.546 1.00 16.60 69 GLU A O 1
ATOM 351 N N . VAL A 1 70 ? 34.534 100.044 33.566 1.00 18.24 70 VAL A N 1
ATOM 352 C CA . VAL A 1 70 ? 33.174 99.790 34.037 1.00 16.04 70 VAL A CA 1
ATOM 353 C C . VAL A 1 70 ? 33.098 98.336 34.467 1.00 17.32 70 VAL A C 1
ATOM 354 O O . VAL A 1 70 ? 33.624 97.438 33.801 1.00 18.56 70 VAL A O 1
ATOM 358 N N . ILE A 1 71 ? 32.437 98.115 35.589 1.00 17.76 71 ILE A N 1
ATOM 359 C CA . ILE A 1 71 ? 32.559 96.863 36.305 1.00 16.46 71 ILE A CA 1
ATOM 360 C C . ILE A 1 71 ? 32.235 95.635 35.464 1.00 19.12 71 ILE A C 1
ATOM 361 O O . ILE A 1 71 ? 32.942 94.629 35.536 1.00 16.95 71 ILE A O 1
ATOM 366 N N . GLU A 1 72 ? 31.170 95.718 34.667 1.00 18.93 72 GLU A N 1
ATOM 367 C CA . GLU A 1 72 ? 30.725 94.588 33.861 1.00 17.47 72 GLU A CA 1
ATOM 368 C C . GLU A 1 72 ? 31.803 94.140 32.881 1.00 17.13 72 GLU A C 1
ATOM 369 O O . GLU A 1 72 ? 32.020 92.940 32.673 1.00 17.19 72 GLU A O 1
ATOM 375 N N . VAL A 1 73 ? 32.429 95.112 32.235 1.00 16.34 73 VAL A N 1
ATOM 376 C CA . VAL A 1 73 ? 33.487 94.853 31.252 1.00 14.71 73 VAL A CA 1
ATOM 377 C C . VAL A 1 73 ? 34.784 94.383 31.923 1.00 17.80 73 VAL A C 1
ATOM 378 O O . VAL A 1 73 ? 35.419 93.427 31.475 1.00 18.69 73 VAL A O 1
ATOM 382 N N . ARG A 1 74 ? 35.151 95.057 33.005 1.00 17.65 74 ARG A N 1
ATOM 383 C CA . ARG A 1 74 ? 36.322 94.695 33.801 1.00 17.75 74 ARG A CA 1
ATOM 384 C C . ARG A 1 74 ? 36.214 93.234 34.225 1.00 20.79 74 ARG A C 1
ATOM 385 O O . ARG A 1 74 ? 37.192 92.467 34.182 1.00 16.04 74 ARG A O 1
ATOM 393 N N . ARG A 1 75 ? 35.013 92.870 34.659 1.00 13.59 75 ARG A N 1
ATOM 394 C CA . ARG A 1 75 ? 34.730 91.536 35.133 1.00 16.69 75 ARG A CA 1
ATOM 395 C C . ARG A 1 75 ? 34.817 90.519 33.990 1.00 16.54 75 ARG A C 1
ATOM 396 O O . ARG A 1 75 ? 35.485 89.491 34.112 1.00 18.90 75 ARG A O 1
ATOM 404 N N . ALA A 1 76 ? 34.155 90.818 32.874 1.00 16.76 76 ALA A N 1
ATOM 405 C CA . ALA A 1 76 ? 34.162 89.932 31.713 1.00 17.36 76 ALA A CA 1
ATOM 406 C C . ALA A 1 76 ? 35.578 89.764 31.155 1.00 16.75 76 ALA A C 1
ATOM 407 O O . ALA A 1 76 ? 35.982 88.667 30.764 1.00 16.54 76 ALA A O 1
ATOM 409 N N . LYS A 1 77 ? 36.318 90.859 31.108 1.00 16.82 77 LYS A N 1
ATOM 410 C CA . LYS A 1 77 ? 37.691 90.815 30.600 1.00 17.90 77 LYS A CA 1
ATOM 411 C C . LYS A 1 77 ? 38.552 89.923 31.469 1.00 18.33 77 LYS A C 1
ATOM 412 O O . LYS A 1 77 ? 39.365 89.159 30.967 1.00 19.25 77 LYS A O 1
ATOM 418 N N . ALA A 1 78 ? 38.360 90.023 32.778 1.00 16.12 78 ALA A N 1
ATOM 419 C CA . ALA A 1 78 ? 39.132 89.229 33.723 1.00 16.78 78 ALA A CA 1
ATOM 420 C C . ALA A 1 78 ? 38.833 87.734 33.623 1.00 18.45 78 ALA A C 1
ATOM 421 O O . ALA A 1 78 ? 39.756 86.910 33.562 1.00 17.49 78 ALA A O 1
ATOM 423 N N . VAL A 1 79 ? 37.550 87.384 33.625 1.00 16.29 79 VAL A N 1
ATOM 424 C CA . VAL A 1 79 ? 37.129 86.009 33.398 1.00 15.85 79 VAL A CA 1
ATOM 425 C C . VAL A 1 79 ? 37.635 85.519 32.040 1.00 16.63 79 VAL A C 1
ATOM 426 O O . VAL A 1 79 ? 38.092 84.388 31.921 1.00 17.68 79 VAL A O 1
ATOM 430 N N . ALA A 1 80 ? 37.574 86.384 31.033 1.00 14.92 80 ALA A N 1
ATOM 431 C CA . ALA A 1 80 ? 38.015 86.040 29.685 1.00 18.43 80 ALA A CA 1
ATOM 432 C C . ALA A 1 80 ? 39.483 85.630 29.694 1.00 19.84 80 ALA A C 1
ATOM 433 O O . ALA A 1 80 ? 39.866 84.632 29.072 1.00 20.33 80 ALA A O 1
ATOM 435 N N . ALA A 1 81 ? 40.290 86.418 30.399 1.00 16.90 81 ALA A N 1
ATOM 436 C CA . ALA A 1 81 ? 41.728 86.188 30.500 1.00 18.27 81 ALA A CA 1
ATOM 437 C C . ALA A 1 81 ? 42.043 84.950 31.337 1.00 20.45 81 ALA A C 1
ATOM 438 O O . ALA A 1 81 ? 42.938 84.167 31.005 1.00 19.36 81 ALA A O 1
ATOM 440 N N . SER A 1 82 ? 41.301 84.759 32.420 1.00 17.42 82 SER A N 1
ATOM 441 C CA . SER A 1 82 ? 41.540 83.608 33.274 1.00 18.52 82 SER A CA 1
ATOM 442 C C . SER A 1 82 ? 41.230 82.310 32.529 1.00 17.23 82 SER A C 1
ATOM 443 O O . SER A 1 82 ? 41.762 81.255 32.847 1.00 19.12 82 SER A O 1
ATOM 446 N N . LEU A 1 83 ? 40.361 82.375 31.531 1.00 19.22 83 LEU A N 1
ATOM 447 C CA . LEU A 1 83 ? 40.090 81.188 30.741 1.00 20.01 83 LEU A CA 1
ATOM 448 C C . LEU A 1 83 ? 41.100 81.041 29.611 1.00 19.04 83 LEU A C 1
ATOM 449 O O . LEU A 1 83 ? 41.764 80.008 29.492 1.00 19.06 83 LEU A O 1
ATOM 454 N N . SER A 1 84 ? 41.204 82.075 28.788 1.00 16.56 84 SER A N 1
ATOM 455 C CA . SER A 1 84 ? 41.931 81.994 27.520 1.00 18.74 84 SER A CA 1
ATOM 456 C C . SER A 1 84 ? 43.450 82.131 27.652 1.00 17.40 84 SER A C 1
ATOM 457 O O . SER A 1 84 ? 44.168 82.036 26.659 1.00 20.84 84 SER A O 1
ATOM 460 N N . HIS A 1 85 ? 43.945 82.363 28.863 1.00 19.59 85 HIS A N 1
ATOM 461 C CA . HIS A 1 85 ? 45.394 82.358 29.073 1.00 19.76 85 HIS A CA 1
ATOM 462 C C . HIS A 1 85 ? 45.854 81.119 29.829 1.00 19.54 85 HIS A C 1
ATOM 463 O O . HIS A 1 85 ? 47.040 80.937 30.043 1.00 23.64 85 HIS A O 1
ATOM 470 N N . MET A 1 86 ? 44.927 80.264 30.234 1.00 18.11 86 MET A N 1
ATOM 471 C CA . MET A 1 86 ? 45.333 79.007 30.856 1.00 20.26 86 MET A CA 1
ATOM 472 C C . MET A 1 86 ? 46.031 78.071 29.873 1.00 20.87 86 MET A C 1
ATOM 473 O O . MET A 1 86 ? 45.805 78.142 28.668 1.00 19.78 86 MET A O 1
ATOM 478 N N . THR A 1 87 ? 46.871 77.189 30.407 1.00 21.15 87 THR A N 1
ATOM 479 C CA . THR A 1 87 ? 47.404 76.069 29.647 1.00 20.44 87 THR A CA 1
ATOM 480 C C . THR A 1 87 ? 46.292 75.082 29.380 1.00 20.40 87 THR A C 1
ATOM 481 O O . THR A 1 87 ? 45.741 74.525 30.320 1.00 17.80 87 THR A O 1
ATOM 485 N N . PRO A 1 88 ? 45.969 74.844 28.097 1.00 21.32 88 PRO A N 1
ATOM 486 C CA . PRO A 1 88 ? 44.944 73.868 27.728 1.00 20.91 88 PRO A CA 1
ATOM 487 C C . PRO A 1 88 ? 45.495 72.451 27.789 1.00 25.84 88 PRO A C 1
ATOM 488 O O . PRO A 1 88 ? 46.582 72.184 27.277 1.00 25.18 88 PRO A O 1
ATOM 492 N N . THR A 1 89 ? 44.756 71.541 28.401 1.00 23.95 89 THR A N 1
ATOM 493 C CA . THR A 1 89 ? 45.238 70.173 28.468 1.00 22.25 89 THR A CA 1
ATOM 494 C C . THR A 1 89 ? 44.394 69.195 27.695 1.00 26.05 89 THR A C 1
ATOM 495 O O . THR A 1 89 ? 43.164 69.146 27.829 1.00 23.37 89 THR A O 1
ATOM 499 N N . ILE A 1 90 ? 45.080 68.409 26.877 1.00 26.63 90 ILE A N 1
ATOM 500 C CA . ILE A 1 90 ? 44.449 67.323 26.160 1.00 25.60 90 ILE A CA 1
ATOM 501 C C . ILE A 1 90 ? 45.193 66.023 26.455 1.00 23.67 90 ILE A C 1
ATOM 502 O O . ILE A 1 90 ? 46.422 65.990 26.455 1.00 26.96 90 ILE A O 1
ATOM 507 N N . LEU A 1 91 ? 44.437 64.968 26.728 1.00 24.14 91 LEU A N 1
ATOM 508 C CA . LEU A 1 91 ? 45.012 63.659 27.007 1.00 23.42 91 LEU A CA 1
ATOM 509 C C . LEU A 1 91 ? 44.921 62.759 25.785 1.00 23.75 91 LEU A C 1
ATOM 510 O O . LEU A 1 91 ? 44.039 62.919 24.954 1.00 23.58 91 LEU A O 1
ATOM 515 N N . PRO A 1 92 ? 45.860 61.813 25.662 1.00 29.62 92 PRO A N 1
ATOM 516 C CA . PRO A 1 92 ? 45.718 60.784 24.628 1.00 26.33 92 PRO A CA 1
ATOM 517 C C . PRO A 1 92 ? 44.420 60.019 24.842 1.00 27.60 92 PRO A C 1
ATOM 518 O O . PRO A 1 92 ? 44.035 59.807 25.987 1.00 26.66 92 PRO A O 1
ATOM 522 N N . TYR A 1 93 ? 43.759 59.630 23.758 1.00 25.03 93 TYR A N 1
ATOM 523 C CA . TYR A 1 93 ? 42.550 58.815 23.831 1.00 28.11 93 TYR A CA 1
ATOM 524 C C . TYR A 1 93 ? 41.258 59.625 23.982 1.00 23.71 93 TYR A C 1
ATOM 525 O O . TYR A 1 93 ? 40.177 59.139 23.660 1.00 24.21 93 TYR A O 1
ATOM 534 N N . GLU A 1 94 ? 41.383 60.856 24.462 1.00 24.12 94 GLU A N 1
ATOM 535 C CA . GLU A 1 94 ? 40.240 61.734 24.585 1.00 22.40 94 GLU A CA 1
ATOM 536 C C . GLU A 1 94 ? 39.671 62.045 23.224 1.00 25.58 94 GLU A C 1
ATOM 537 O O . GLU A 1 94 ? 40.411 62.206 22.252 1.00 24.05 94 GLU A O 1
ATOM 543 N N . LYS A 1 95 ? 38.346 62.128 23.169 1.00 22.73 95 LYS A N 1
ATOM 544 C CA . LYS A 1 95 ? 37.653 62.669 22.011 1.00 23.47 95 LYS A CA 1
ATOM 545 C C . LYS A 1 95 ? 37.080 64.033 22.428 1.00 25.09 95 LYS A C 1
ATOM 546 O O . LYS A 1 95 ? 37.431 65.074 21.863 1.00 21.94 95 LYS A O 1
ATOM 552 N N . LEU A 1 96 ? 36.226 64.024 23.444 1.00 24.33 96 LEU A N 1
ATOM 553 C CA . LEU A 1 96 ? 35.775 65.273 24.049 1.00 22.71 96 LEU A CA 1
ATOM 554 C C . LEU A 1 96 ? 36.891 65.802 24.916 1.00 20.06 96 LEU A C 1
ATOM 555 O O . LEU A 1 96 ? 37.532 65.034 25.623 1.00 21.94 96 LEU A O 1
ATOM 560 N N . VAL A 1 97 ? 37.128 67.112 24.872 1.00 19.47 97 VAL A N 1
ATOM 561 C CA . VAL A 1 97 ? 38.237 67.689 25.613 1.00 20.74 97 VAL A CA 1
ATOM 562 C C . VAL A 1 97 ? 37.811 68.900 26.453 1.00 20.57 97 VAL A C 1
ATOM 563 O O . VAL A 1 97 ? 36.625 69.212 26.540 1.00 18.81 97 VAL A O 1
ATOM 567 N N . MET A 1 98 ? 38.804 69.545 27.063 1.00 19.87 98 MET A N 1
ATOM 568 C CA . MET A 1 98 ? 38.646 70.655 28.010 1.00 22.08 98 MET A CA 1
ATOM 569 C C . MET A 1 98 ? 38.604 70.168 29.452 1.00 20.23 98 MET A C 1
ATOM 570 O O . MET A 1 98 ? 38.147 69.064 29.730 1.00 22.00 98 MET A O 1
ATOM 575 N N . ASN A 1 99 ? 39.129 70.986 30.353 1.00 19.32 99 ASN A N 1
ATOM 576 C CA . ASN A 1 99 ? 39.043 70.742 31.791 1.00 21.55 99 ASN A CA 1
ATOM 577 C C . ASN A 1 99 ? 38.936 72.111 32.452 1.00 20.33 99 ASN A C 1
ATOM 578 O O . ASN A 1 99 ? 39.157 73.126 31.795 1.00 20.73 99 ASN A O 1
ATOM 583 N N . LYS A 1 100 ? 38.600 72.166 33.735 1.00 20.80 100 LYS A N 1
ATOM 584 C CA . LYS A 1 100 ? 38.591 73.473 34.389 1.00 22.09 100 LYS A CA 1
ATOM 585 C C . LYS A 1 100 ? 39.966 74.114 34.263 1.00 21.85 100 LYS A C 1
ATOM 586 O O . LYS A 1 100 ? 40.082 75.288 33.897 1.00 19.14 100 LYS A O 1
ATOM 592 N N . THR A 1 101 ? 41.012 73.334 34.543 1.00 21.07 101 THR A N 1
ATOM 593 C CA . THR A 1 101 ? 42.368 73.872 34.547 1.00 18.39 101 THR A CA 1
ATOM 594 C C . THR A 1 101 ? 43.302 73.038 33.677 1.00 23.08 101 THR A C 1
ATOM 595 O O . THR A 1 101 ? 42.862 72.158 32.941 1.00 19.70 101 THR A O 1
ATOM 599 N N . LYS A 1 102 ? 44.602 73.294 33.777 1.00 18.22 102 LYS A N 1
ATOM 600 C CA . LYS A 1 102 ? 45.550 72.445 33.064 1.00 21.92 102 LYS A CA 1
ATOM 601 C C . LYS A 1 102 ? 45.554 71.039 33.649 1.00 21.03 102 LYS A C 1
ATOM 602 O O . LYS A 1 102 ? 45.975 70.093 32.990 1.00 24.99 102 LYS A O 1
ATOM 608 N N . ASN A 1 103 ? 45.089 70.893 34.887 1.00 22.74 103 ASN A N 1
ATOM 609 C CA . ASN A 1 103 ? 45.083 69.574 35.521 1.00 20.99 103 ASN A CA 1
ATOM 610 C C . ASN A 1 103 ? 43.786 68.846 35.261 1.00 23.08 103 ASN A C 1
ATOM 611 O O . ASN A 1 103 ? 42.798 69.466 34.863 1.00 22.02 103 ASN A O 1
ATOM 616 N N . VAL A 1 104 ? 43.770 67.530 35.459 1.00 21.66 104 VAL A N 1
ATOM 617 C CA . VAL A 1 104 ? 42.552 66.788 35.139 1.00 24.73 104 VAL A CA 1
ATOM 618 C C . VAL A 1 104 ? 41.460 66.930 36.206 1.00 22.54 104 VAL A C 1
ATOM 619 O O . VAL A 1 104 ? 40.320 67.262 35.884 1.00 21.98 104 VAL A O 1
ATOM 623 N N . ARG A 1 105 ? 41.794 66.664 37.464 1.00 20.91 105 ARG A N 1
ATOM 624 C CA . ARG A 1 105 ? 40.852 66.929 38.551 1.00 20.91 105 ARG A CA 1
ATOM 625 C C . ARG A 1 105 ? 41.233 68.263 39.177 1.00 21.20 105 ARG A C 1
ATOM 626 O O . ARG A 1 105 ? 41.632 68.333 40.344 1.00 22.31 105 ARG A O 1
ATOM 634 N N . GLY A 1 106 ? 41.121 69.323 38.385 1.00 21.42 106 GLY A N 1
ATOM 635 C CA . GLY A 1 106 ? 41.720 70.592 38.749 1.00 20.57 106 GLY A CA 1
ATOM 636 C C . GLY A 1 106 ? 40.750 71.687 39.147 1.00 19.43 106 GLY A C 1
ATOM 637 O O . GLY A 1 106 ? 39.580 71.676 38.781 1.00 21.17 106 GLY A O 1
ATOM 638 N N . ALA A 1 107 ? 41.265 72.640 39.908 1.00 22.34 107 ALA A N 1
ATOM 639 C CA . ALA A 1 107 ? 40.510 73.816 40.317 1.00 18.65 107 ALA A CA 1
ATOM 640 C C . ALA A 1 107 ? 41.505 74.856 40.762 1.00 19.34 107 ALA A C 1
ATOM 641 O O . ALA A 1 107 ? 42.708 74.601 40.816 1.00 22.22 107 ALA A O 1
ATOM 643 N N . PHE A 1 108 ? 41.005 76.031 41.097 1.00 18.20 108 PHE A N 1
ATOM 644 C CA . PHE A 1 108 ? 41.870 77.124 41.499 1.00 20.59 108 PHE A CA 1
ATOM 645 C C . PHE A 1 108 ? 41.141 78.025 42.486 1.00 18.63 108 PHE A C 1
ATOM 646 O O . PHE A 1 108 ? 39.922 77.988 42.586 1.00 18.88 108 PHE A O 1
ATOM 654 N N . PRO A 1 109 ? 41.889 78.832 43.239 1.00 21.07 109 PRO A N 1
ATOM 655 C CA . PRO A 1 109 ? 41.214 79.667 44.230 1.00 22.06 109 PRO A CA 1
ATOM 656 C C . PRO A 1 109 ? 40.624 80.939 43.624 1.00 19.15 109 PRO A C 1
ATOM 657 O O . PRO A 1 109 ? 41.056 81.387 42.559 1.00 17.29 109 PRO A O 1
ATOM 661 N N . PHE A 1 110 ? 39.637 81.496 44.318 1.00 18.61 110 PHE A N 1
ATOM 662 C CA . PHE A 1 110 ? 38.983 82.739 43.926 1.00 21.39 110 PHE A CA 1
ATOM 663 C C . PHE A 1 110 ? 39.128 83.730 45.079 1.00 21.50 110 PHE A C 1
ATOM 664 O O . PHE A 1 110 ? 38.151 84.017 45.771 1.00 20.39 110 PHE A O 1
ATOM 672 N N . PRO A 1 111 ? 40.347 84.241 45.318 1.00 19.53 111 PRO A N 1
ATOM 673 C CA . PRO A 1 111 ? 40.507 85.073 46.519 1.00 23.62 111 PRO A CA 1
ATOM 674 C C . PRO A 1 111 ? 39.658 86.347 46.487 1.00 23.08 111 PRO A C 1
ATOM 675 O O . PRO A 1 111 ? 39.459 86.968 47.528 1.00 20.12 111 PRO A O 1
ATOM 679 N N . TRP A 1 112 ? 39.172 86.730 45.314 1.00 18.58 112 TRP A N 1
ATOM 680 C CA . TRP A 1 112 ? 38.316 87.917 45.209 1.00 19.50 112 TRP A CA 1
ATOM 681 C C . TRP A 1 112 ? 36.899 87.635 45.732 1.00 19.83 112 TRP A C 1
ATOM 682 O O . TRP A 1 112 ? 36.175 88.555 46.068 1.00 19.11 112 TRP A O 1
ATOM 693 N N . VAL A 1 113 ? 36.518 86.361 45.784 1.00 17.01 113 VAL A N 1
ATOM 694 C CA . VAL A 1 113 ? 35.282 85.943 46.432 1.00 18.66 113 VAL A CA 1
ATOM 695 C C . VAL A 1 113 ? 35.536 85.603 47.909 1.00 18.36 113 VAL A C 1
ATOM 696 O O . VAL A 1 113 ? 34.994 86.237 48.814 1.00 17.69 113 VAL A O 1
ATOM 700 N N . CYS A 1 114 ? 36.380 84.611 48.167 1.00 21.04 114 CYS A N 1
ATOM 701 C CA . CYS A 1 114 ? 36.764 84.323 49.545 1.00 21.07 114 CYS A CA 1
ATOM 702 C C . CYS A 1 114 ? 38.136 83.669 49.616 1.00 22.96 114 CYS A C 1
ATOM 703 O O . CYS A 1 114 ? 38.533 82.930 48.711 1.00 19.29 114 CYS A O 1
ATOM 706 N N . ALA A 1 115 ? 38.852 83.937 50.697 1.00 19.81 115 ALA A N 1
ATOM 707 C CA . ALA A 1 115 ? 40.217 83.444 50.801 1.00 25.92 115 ALA A CA 1
ATOM 708 C C . ALA A 1 115 ? 40.613 83.069 52.219 1.00 22.70 115 ALA A C 1
ATOM 709 O O . ALA A 1 115 ? 41.692 82.539 52.426 1.00 23.99 115 ALA A O 1
ATOM 711 N N . SER A 1 116 ? 39.747 83.327 53.192 1.00 22.35 116 SER A N 1
ATOM 712 C CA . SER A 1 116 ? 40.178 83.201 54.582 1.00 22.27 116 SER A CA 1
ATOM 713 C C . SER A 1 116 ? 40.486 81.747 54.941 1.00 25.43 116 SER A C 1
ATOM 714 O O . SER A 1 116 ? 41.309 81.473 55.823 1.00 25.31 116 SER A O 1
ATOM 717 N N . PHE A 1 117 ? 39.851 80.818 54.235 1.00 21.91 117 PHE A N 1
ATOM 718 C CA . PHE A 1 117 ? 40.037 79.395 54.516 1.00 23.26 117 PHE A CA 1
ATOM 719 C C . PHE A 1 117 ? 41.370 78.836 54.031 1.00 23.08 117 PHE A C 1
ATOM 720 O O . PHE A 1 117 ? 41.702 77.690 54.341 1.00 23.59 117 PHE A O 1
ATOM 728 N N . PHE A 1 118 ? 42.130 79.636 53.280 1.00 22.34 118 PHE A N 1
ATOM 729 C CA . PHE A 1 118 ? 43.479 79.241 52.864 1.00 24.82 118 PHE A CA 1
ATOM 730 C C . PHE A 1 118 ? 44.560 80.305 53.072 1.00 25.54 118 PHE A C 1
ATOM 731 O O . PHE A 1 118 ? 45.731 79.960 53.207 1.00 26.16 118 PHE A O 1
ATOM 739 N N . ASN A 1 119 ? 44.201 81.588 53.094 1.00 26.91 119 ASN A N 1
ATOM 740 C CA . ASN A 1 119 ? 45.254 82.601 53.029 1.00 26.93 119 ASN A CA 1
ATOM 741 C C . ASN A 1 119 ? 46.135 82.659 54.273 1.00 27.04 119 ASN A C 1
ATOM 742 O O . ASN A 1 119 ? 47.332 82.932 54.177 1.00 31.00 119 ASN A O 1
ATOM 747 N N . ALA A 1 120 ? 45.556 82.354 55.430 1.00 23.05 120 ALA A N 1
ATOM 748 C CA . ALA A 1 120 ? 46.342 82.236 56.647 1.00 29.78 120 ALA A CA 1
ATOM 749 C C . ALA A 1 120 ? 47.200 80.967 56.625 1.00 30.18 120 ALA A C 1
ATOM 750 O O . ALA A 1 120 ? 48.319 80.965 57.137 1.00 27.44 120 ALA A O 1
ATOM 752 N N . GLN A 1 121 ? 46.690 79.891 56.029 1.00 21.38 121 GLN A N 1
ATOM 753 C CA . GLN A 1 121 ? 47.509 78.697 55.877 1.00 24.39 121 GLN A CA 1
ATOM 754 C C . GLN A 1 121 ? 48.690 79.023 54.978 1.00 29.67 121 GLN A C 1
ATOM 755 O O . GLN A 1 121 ? 49.840 78.754 55.323 1.00 29.76 121 GLN A O 1
ATOM 761 N N . ALA A 1 122 ? 48.400 79.603 53.819 1.00 25.03 122 ALA A N 1
ATOM 762 C CA . ALA A 1 122 ? 49.448 79.945 52.864 1.00 26.44 122 ALA A CA 1
ATOM 763 C C . ALA A 1 122 ? 50.527 80.810 53.500 1.00 28.65 122 ALA A C 1
ATOM 764 O O . ALA A 1 122 ? 51.719 80.539 53.353 1.00 30.24 122 ALA A O 1
ATOM 766 N N . GLU A 1 123 ? 50.109 81.851 54.205 1.00 27.25 123 GLU A N 1
ATOM 767 C CA . GLU A 1 123 ? 51.069 82.771 54.798 1.00 33.82 123 GLU A CA 1
ATOM 768 C C . GLU A 1 123 ? 51.851 82.132 55.959 1.00 33.46 123 GLU A C 1
ATOM 769 O O . GLU A 1 123 ? 53.030 82.414 56.149 1.00 34.49 123 GLU A O 1
ATOM 775 N N . ALA A 1 124 ? 51.205 81.245 56.707 1.00 31.74 124 ALA A N 1
ATOM 776 C CA . ALA A 1 124 ? 51.919 80.471 57.716 1.00 33.20 124 ALA A CA 1
ATOM 777 C C . ALA A 1 124 ? 53.022 79.650 57.056 1.00 35.98 124 ALA A C 1
ATOM 778 O O . ALA A 1 124 ? 54.115 79.519 57.603 1.00 37.68 124 ALA A O 1
ATOM 780 N N . LEU A 1 125 ? 52.728 79.100 55.880 1.00 34.75 125 LEU A N 1
ATOM 781 C CA . LEU A 1 125 ? 53.692 78.284 55.146 1.00 32.38 125 LEU A CA 1
ATOM 782 C C . LEU A 1 125 ? 54.912 79.081 54.687 1.00 35.77 125 LEU A C 1
ATOM 783 O O . LEU A 1 125 ? 56.039 78.602 54.787 1.00 38.31 125 LEU A O 1
ATOM 788 N N . MET A 1 126 ? 54.679 80.289 54.178 1.00 34.27 126 MET A N 1
ATOM 789 C CA . MET A 1 126 ? 55.758 81.172 53.742 1.00 35.19 126 MET A CA 1
ATOM 790 C C . MET A 1 126 ? 56.617 81.654 54.909 1.00 38.20 126 MET A C 1
ATOM 791 O O . MET A 1 126 ? 57.824 81.861 54.757 1.00 36.85 126 MET A O 1
ATOM 796 N N . ASN A 1 127 ? 55.980 81.837 56.064 1.00 36.68 127 ASN A N 1
ATOM 797 C CA . ASN A 1 127 ? 56.652 82.296 57.274 1.00 36.60 127 ASN A CA 1
ATOM 798 C C . ASN A 1 127 ? 57.261 81.158 58.079 1.00 36.37 127 ASN A C 1
ATOM 799 O O . ASN A 1 127 ? 57.911 81.389 59.095 1.00 39.01 127 ASN A O 1
ATOM 804 N N . GLU A 1 128 ? 57.020 79.931 57.637 1.00 35.26 128 GLU A N 1
ATOM 805 C CA . GLU A 1 128 ? 57.527 78.757 58.329 1.00 40.56 128 GLU A CA 1
ATOM 806 C C . GLU A 1 128 ? 57.076 78.698 59.780 1.00 45.34 128 GLU A C 1
ATOM 807 O O . GLU A 1 128 ? 57.866 78.388 60.673 1.00 46.87 128 GLU A O 1
ATOM 813 N N . VAL A 1 129 ? 55.804 78.996 60.016 1.00 44.62 129 VAL A N 1
ATOM 814 C CA . VAL A 1 129 ? 55.222 78.795 61.335 1.00 41.77 129 VAL A CA 1
ATOM 815 C C . VAL A 1 129 ? 54.069 77.807 61.221 1.00 42.65 129 VAL A C 1
ATOM 816 O O . VAL A 1 129 ? 53.691 77.405 60.119 1.00 41.33 129 VAL A O 1
ATOM 820 N N . ASP A 1 130 ? 53.524 77.393 62.357 1.00 46.30 130 ASP A N 1
ATOM 821 C CA . ASP A 1 130 ? 52.413 76.455 62.343 1.00 42.93 130 ASP A CA 1
ATOM 822 C C . ASP A 1 130 ? 51.197 77.056 61.658 1.00 40.06 130 ASP A C 1
ATOM 823 O O . ASP A 1 130 ? 50.837 78.213 61.903 1.00 37.85 130 ASP A O 1
ATOM 828 N N . ALA A 1 131 ? 50.574 76.265 60.791 1.00 38.32 131 ALA A N 1
ATOM 829 C CA . ALA A 1 131 ? 49.308 76.650 60.192 1.00 38.21 131 ALA A CA 1
ATOM 830 C C . ALA A 1 131 ? 48.279 76.820 61.303 1.00 36.96 131 ALA A C 1
ATOM 831 O O . ALA A 1 131 ? 48.242 76.035 62.251 1.00 38.61 131 ALA A O 1
ATOM 833 N N . PRO A 1 132 ? 47.441 77.854 61.197 1.00 33.32 132 PRO A N 1
ATOM 834 C CA . PRO A 1 132 ? 46.444 78.118 62.238 1.00 31.70 132 PRO A CA 1
ATOM 835 C C . PRO A 1 132 ? 45.337 77.071 62.250 1.00 33.45 132 PRO A C 1
ATOM 836 O O . PRO A 1 132 ? 45.207 76.293 61.303 1.00 26.94 132 PRO A O 1
ATOM 840 N N . ALA A 1 133 ? 44.547 77.052 63.317 1.00 29.64 133 ALA A N 1
ATOM 841 C CA . ALA A 1 133 ? 43.436 76.114 63.410 1.00 32.28 133 ALA A CA 1
ATOM 842 C C . ALA A 1 133 ? 42.381 76.468 62.377 1.00 28.31 133 ALA A C 1
ATOM 843 O O . ALA A 1 133 ? 42.121 77.643 62.120 1.00 30.28 133 ALA A O 1
ATOM 845 N N . GLU A 1 134 ? 41.775 75.450 61.786 1.00 30.06 134 GLU A N 1
ATOM 846 C CA . GLU A 1 134 ? 40.574 75.652 60.991 1.00 29.14 134 GLU A CA 1
ATOM 847 C C . GLU A 1 134 ? 39.487 76.328 61.825 1.00 28.44 134 GLU A C 1
ATOM 848 O O . GLU A 1 134 ? 39.473 76.206 63.052 1.00 26.85 134 GLU A O 1
ATOM 854 N N . ASN A 1 135 ? 38.559 77.010 61.155 1.00 25.77 135 ASN A N 1
ATOM 855 C CA . ASN A 1 135 ? 37.344 77.464 61.824 1.00 23.72 135 ASN A CA 1
ATOM 856 C C . ASN A 1 135 ? 36.456 76.273 62.187 1.00 27.29 135 ASN A C 1
ATOM 857 O O . ASN A 1 135 ? 36.756 75.139 61.818 1.00 25.68 135 ASN A O 1
ATOM 862 N N . GLU A 1 136 ? 35.376 76.524 62.916 1.00 23.97 136 GLU A N 1
ATOM 863 C CA . GLU A 1 136 ? 34.573 75.439 63.441 1.00 24.32 136 GLU A CA 1
ATOM 864 C C . GLU A 1 136 ? 33.936 74.577 62.344 1.00 25.02 136 GLU A C 1
ATOM 865 O O . GLU A 1 136 ? 34.026 73.353 62.403 1.00 21.55 136 GLU A O 1
ATOM 871 N N . ALA A 1 137 ? 33.296 75.210 61.358 1.00 21.04 137 ALA A N 1
ATOM 872 C CA . ALA A 1 137 ? 32.616 74.478 60.283 1.00 21.70 137 ALA A CA 1
ATOM 873 C C . ALA A 1 137 ? 33.576 73.531 59.570 1.00 21.33 137 ALA A C 1
ATOM 874 O O . ALA A 1 137 ? 33.264 72.355 59.355 1.00 22.87 137 ALA A O 1
ATOM 876 N N . ASP A 1 138 ? 34.745 74.045 59.210 1.00 21.46 138 ASP A N 1
ATOM 877 C CA . ASP A 1 138 ? 35.729 73.242 58.507 1.00 22.35 138 ASP A CA 1
ATOM 878 C C . ASP A 1 138 ? 36.221 72.133 59.409 1.00 23.37 138 ASP A C 1
ATOM 879 O O . ASP A 1 138 ? 36.376 71.002 58.972 1.00 21.30 138 ASP A O 1
ATOM 884 N N . SER A 1 139 ? 36.456 72.465 60.673 1.00 22.73 139 SER A N 1
ATOM 885 C CA . SER A 1 139 ? 37.039 71.508 61.604 1.00 24.70 139 SER A CA 1
ATOM 886 C C . SER A 1 139 ? 36.129 70.307 61.864 1.00 28.61 139 SER A C 1
ATOM 887 O O . SER A 1 139 ? 36.615 69.210 62.155 1.00 26.50 139 SER A O 1
ATOM 890 N N . VAL A 1 140 ? 34.815 70.510 61.755 1.00 21.12 140 VAL A N 1
ATOM 891 C CA . VAL A 1 140 ? 33.866 69.440 62.019 1.00 24.81 140 VAL A CA 1
ATOM 892 C C . VAL A 1 140 ? 33.481 68.703 60.738 1.00 23.57 140 VAL A C 1
ATOM 893 O O . VAL A 1 140 ? 32.642 67.808 60.757 1.00 23.00 140 VAL A O 1
ATOM 897 N N . SER A 1 141 ? 34.121 69.073 59.634 1.00 24.10 141 SER A N 1
ATOM 898 C CA . SER A 1 141 ? 33.822 68.487 58.335 1.00 21.60 141 SER A CA 1
ATOM 899 C C . SER A 1 141 ? 34.921 67.549 57.870 1.00 21.51 141 SER A C 1
ATOM 900 O O . SER A 1 141 ? 36.103 67.900 57.905 1.00 23.07 141 SER A O 1
ATOM 903 N N . VAL A 1 142 ? 34.543 66.359 57.409 1.00 20.49 142 VAL A N 1
ATOM 904 C CA . VAL A 1 142 ? 35.558 65.404 56.975 1.00 23.54 142 VAL A CA 1
ATOM 905 C C . VAL A 1 142 ? 35.632 65.281 55.463 1.00 22.18 142 VAL A C 1
ATOM 906 O O . VAL A 1 142 ? 34.614 65.096 54.797 1.00 22.82 142 VAL A O 1
ATOM 910 N N . VAL A 1 143 ? 36.843 65.414 54.927 1.00 19.94 143 VAL A N 1
ATOM 911 C CA . VAL A 1 143 ? 37.121 65.065 53.545 1.00 21.55 143 VAL A CA 1
ATOM 912 C C . VAL A 1 143 ? 37.637 63.620 53.510 1.00 24.78 143 VAL A C 1
ATOM 913 O O . VAL A 1 143 ? 38.572 63.280 54.231 1.00 29.00 143 VAL A O 1
ATOM 917 N N . GLY A 1 144 ? 37.021 62.772 52.694 1.00 26.26 144 GLY A N 1
ATOM 918 C CA . GLY A 1 144 ? 37.493 61.406 52.530 1.00 24.71 144 GLY A CA 1
ATOM 919 C C . GLY A 1 144 ? 38.951 61.381 52.105 1.00 28.70 144 GLY A C 1
ATOM 920 O O . GLY A 1 144 ? 39.313 61.968 51.085 1.00 26.22 144 GLY A O 1
ATOM 921 N N . ALA A 1 145 ? 39.795 60.704 52.885 1.00 26.19 145 ALA A N 1
ATOM 922 C CA . ALA A 1 145 ? 41.238 60.710 52.632 1.00 26.54 145 ALA A CA 1
ATOM 923 C C . ALA A 1 145 ? 41.637 59.903 51.394 1.00 27.13 145 ALA A C 1
ATOM 924 O O . ALA A 1 145 ? 42.739 60.064 50.868 1.00 31.85 145 ALA A O 1
ATOM 926 N N . GLY A 1 146 ? 40.736 59.047 50.924 1.00 25.56 146 GLY A N 1
ATOM 927 C CA . GLY A 1 146 ? 41.048 58.163 49.814 1.00 26.87 146 GLY A CA 1
ATOM 928 C C . GLY A 1 146 ? 40.787 58.750 48.442 1.00 28.08 146 GLY A C 1
ATOM 929 O O . GLY A 1 146 ? 40.546 59.950 48.298 1.00 25.55 146 GLY A O 1
ATOM 930 N N . GLY A 1 147 ? 40.840 57.895 47.425 1.00 28.01 147 GLY A N 1
ATOM 931 C CA . GLY A 1 147 ? 40.652 58.333 46.055 1.00 25.20 147 GLY A CA 1
ATOM 932 C C . GLY A 1 147 ? 41.673 59.364 45.625 1.00 29.89 147 GLY A C 1
ATOM 933 O O . GLY A 1 147 ? 42.889 59.166 45.755 1.00 30.48 147 GLY A O 1
ATOM 934 N N . GLY A 1 148 ? 41.186 60.477 45.093 1.00 26.23 148 GLY A N 1
ATOM 935 C CA . GLY A 1 148 ? 42.077 61.502 44.588 1.00 25.71 148 GLY A CA 1
ATOM 936 C C . GLY A 1 148 ? 42.287 62.639 45.570 1.00 26.64 148 GLY A C 1
ATOM 937 O O . GLY A 1 148 ? 43.039 63.562 45.294 1.00 22.71 148 GLY A O 1
ATOM 938 N N . ASN A 1 149 ? 41.629 62.572 46.721 1.00 23.22 149 ASN A N 1
ATOM 939 C CA . ASN A 1 149 ? 41.739 63.647 47.691 1.00 24.02 149 ASN A CA 1
ATOM 940 C C . ASN A 1 149 ? 43.143 63.774 48.279 1.00 27.85 149 ASN A C 1
ATOM 941 O O . ASN A 1 149 ? 43.832 62.771 48.523 1.00 23.07 149 ASN A O 1
ATOM 946 N N . VAL A 1 150 ? 43.558 65.018 48.484 1.00 24.15 150 VAL A N 1
ATOM 947 C CA . VAL A 1 150 ? 44.834 65.317 49.126 1.00 21.79 150 VAL A CA 1
ATOM 948 C C . VAL A 1 150 ? 44.548 65.990 50.459 1.00 25.30 150 VAL A C 1
ATOM 949 O O . VAL A 1 150 ? 44.522 67.219 50.546 1.00 24.54 150 VAL A O 1
ATOM 953 N N . THR A 1 151 ? 44.326 65.182 51.497 1.00 25.96 151 THR A N 1
ATOM 954 C CA . THR A 1 151 ? 43.952 65.709 52.808 1.00 24.53 151 THR A CA 1
ATOM 955 C C . THR A 1 151 ? 45.163 66.018 53.691 1.00 27.84 151 THR A C 1
ATOM 956 O O . THR A 1 151 ? 45.016 66.572 54.783 1.00 28.38 151 THR A O 1
ATOM 960 N N . GLU A 1 152 ? 46.354 65.663 53.214 1.00 28.70 152 GLU A N 1
ATOM 961 C CA . GLU A 1 152 ? 47.585 65.923 53.951 1.00 31.07 152 GLU A CA 1
ATOM 962 C C . GLU A 1 152 ? 48.724 66.252 53.002 1.00 26.59 152 GLU A C 1
ATOM 963 O O . GLU A 1 152 ? 48.908 65.594 51.980 1.00 27.84 152 GLU A O 1
ATOM 969 N N . SER A 1 153 ? 49.494 67.271 53.349 1.00 28.14 153 SER A N 1
ATOM 970 C CA . SER A 1 153 ? 50.659 67.630 52.563 1.00 28.47 153 SER A CA 1
ATOM 971 C C . SER A 1 153 ? 51.616 66.447 52.476 1.00 31.50 153 SER A C 1
ATOM 972 O O . SER A 1 153 ? 51.759 65.690 53.432 1.00 25.83 153 SER A O 1
ATOM 975 N N . TYR A 1 154 ? 52.255 66.283 51.324 1.00 29.56 154 TYR A N 1
ATOM 976 C CA . TYR A 1 154 ? 53.227 65.209 51.140 1.00 29.92 154 TYR A CA 1
ATOM 977 C C . TYR A 1 154 ? 54.206 65.591 50.044 1.00 32.11 154 TYR A C 1
ATOM 978 O O . TYR A 1 154 ? 53.824 66.186 49.043 1.00 32.74 154 TYR A O 1
ATOM 987 N N . GLY A 1 155 ? 55.472 65.247 50.230 1.00 29.77 155 GLY A N 1
ATOM 988 C CA . GLY A 1 155 ? 56.469 65.568 49.229 1.00 32.94 155 GLY A CA 1
ATOM 989 C C . GLY A 1 155 ? 56.424 67.050 48.925 1.00 32.92 155 GLY A C 1
ATOM 990 O O . GLY A 1 155 ? 56.480 67.870 49.836 1.00 30.99 155 GLY A O 1
ATOM 991 N N . ASN A 1 156 ? 56.319 67.394 47.646 1.00 33.72 156 ASN A N 1
ATOM 992 C CA . ASN A 1 156 ? 56.274 68.794 47.239 1.00 31.35 156 ASN A CA 1
ATOM 993 C C . ASN A 1 156 ? 54.848 69.296 47.032 1.00 28.96 156 ASN A C 1
ATOM 994 O O . ASN A 1 156 ? 54.624 70.251 46.296 1.00 31.32 156 ASN A O 1
ATOM 999 N N . VAL A 1 157 ? 53.896 68.646 47.688 1.00 31.15 157 VAL A N 1
ATOM 1000 C CA . VAL A 1 157 ? 52.481 68.946 47.499 1.00 28.26 157 VAL A CA 1
ATOM 1001 C C . VAL A 1 157 ? 51.875 69.408 48.817 1.00 26.62 157 VAL A C 1
ATOM 1002 O O . VAL A 1 157 ? 51.967 68.714 49.835 1.00 26.46 157 VAL A O 1
ATOM 1006 N N . ILE A 1 158 ? 51.287 70.599 48.810 1.00 24.27 158 ILE A N 1
ATOM 1007 C CA . ILE A 1 158 ? 50.552 71.081 49.974 1.00 24.23 158 ILE A CA 1
ATOM 1008 C C . ILE A 1 158 ? 49.074 70.741 49.881 1.00 23.31 158 ILE A C 1
ATOM 1009 O O . ILE A 1 158 ? 48.454 70.906 48.827 1.00 23.81 158 ILE A O 1
ATOM 1014 N N . SER A 1 159 ? 48.508 70.260 50.982 1.00 24.93 159 SER A N 1
ATOM 1015 C CA . SER A 1 159 ? 47.063 70.059 51.055 1.00 23.77 159 SER A CA 1
ATOM 1016 C C . SER A 1 159 ? 46.403 71.381 51.411 1.00 26.04 159 SER A C 1
ATOM 1017 O O . SER A 1 159 ? 46.654 71.947 52.481 1.00 21.81 159 SER A O 1
ATOM 1020 N N . ILE A 1 160 ? 45.559 71.865 50.507 1.00 22.36 160 ILE A N 1
ATOM 1021 C CA . ILE A 1 160 ? 44.826 73.097 50.736 1.00 23.45 160 ILE A CA 1
ATOM 1022 C C . ILE A 1 160 ? 43.400 72.722 51.068 1.00 20.87 160 ILE A C 1
ATOM 1023 O O . ILE A 1 160 ? 42.811 71.886 50.386 1.00 21.95 160 ILE A O 1
ATOM 1028 N N . ALA A 1 161 ? 42.858 73.325 52.124 1.00 20.03 161 ALA A N 1
ATOM 1029 C CA . ALA A 1 161 ? 41.483 73.073 52.530 1.00 19.23 161 ALA A CA 1
ATOM 1030 C C . ALA A 1 161 ? 41.243 71.575 52.646 1.00 20.50 161 ALA A C 1
ATOM 1031 O O . ALA A 1 161 ? 40.254 71.055 52.153 1.00 22.39 161 ALA A O 1
ATOM 1033 N N . LYS A 1 162 ? 42.182 70.897 53.297 1.00 22.01 162 LYS A N 1
ATOM 1034 C CA . LYS A 1 162 ? 42.125 69.458 53.513 1.00 20.26 162 LYS A CA 1
ATOM 1035 C C . LYS A 1 162 ? 41.657 68.615 52.345 1.00 20.27 162 LYS A C 1
ATOM 1036 O O . LYS A 1 162 ? 41.127 67.524 52.556 1.00 22.28 162 LYS A O 1
ATOM 1042 N N . LYS A 1 163 ? 41.867 69.078 51.121 1.00 21.77 163 LYS A N 1
ATOM 1043 C CA . LYS A 1 163 ? 41.404 68.297 49.979 1.00 22.50 163 LYS A CA 1
ATOM 1044 C C . LYS A 1 163 ? 42.253 68.447 48.732 1.00 21.15 163 LYS A C 1
ATOM 1045 O O . LYS A 1 163 ? 42.451 67.480 48.009 1.00 22.44 163 LYS A O 1
ATOM 1051 N N . PHE A 1 164 ? 42.740 69.655 48.476 1.00 20.68 164 PHE A N 1
ATOM 1052 C CA . PHE A 1 164 ? 43.373 69.970 47.197 1.00 20.56 164 PHE A CA 1
ATOM 1053 C C . PHE A 1 164 ? 44.882 69.977 47.311 1.00 23.74 164 PHE A C 1
ATOM 1054 O O . PHE A 1 164 ? 45.434 70.607 48.209 1.00 22.98 164 PHE A O 1
ATOM 1062 N N . GLY A 1 165 ? 45.540 69.274 46.399 1.00 20.42 165 GLY A N 1
ATOM 1063 C CA . GLY A 1 165 ? 46.986 69.287 46.343 1.00 21.13 165 GLY A CA 1
ATOM 1064 C C . GLY A 1 165 ? 47.456 70.442 45.496 1.00 22.65 165 GLY A C 1
ATOM 1065 O O . GLY A 1 165 ? 47.105 70.530 44.323 1.00 23.87 165 GLY A O 1
ATOM 1066 N N . MET A 1 166 ? 48.222 71.349 46.095 1.00 20.11 166 MET A N 1
ATOM 1067 C CA . MET A 1 166 ? 48.861 72.410 45.335 1.00 21.08 166 MET A CA 1
ATOM 1068 C C . MET A 1 166 ? 50.370 72.280 45.473 1.00 24.80 166 MET A C 1
ATOM 1069 O O . MET A 1 166 ? 50.890 72.144 46.579 1.00 26.89 166 MET A O 1
ATOM 1074 N N . ARG A 1 167 ? 51.072 72.306 44.348 1.00 23.04 167 ARG A N 1
ATOM 1075 C CA . ARG A 1 167 ? 52.522 72.220 44.384 1.00 26.33 167 ARG A CA 1
ATOM 1076 C C . ARG A 1 167 ? 53.095 73.308 45.284 1.00 29.72 167 ARG A C 1
ATOM 1077 O O . ARG A 1 167 ? 52.610 74.443 45.280 1.00 27.37 167 ARG A O 1
ATOM 1085 N N . LYS A 1 168 ? 54.126 72.958 46.056 1.00 31.39 168 LYS A N 1
ATOM 1086 C CA . LYS A 1 168 ? 54.726 73.895 47.002 1.00 30.48 168 LYS A CA 1
ATOM 1087 C C . LYS A 1 168 ? 55.159 75.190 46.319 1.00 30.09 168 LYS A C 1
ATOM 1088 O O . LYS A 1 168 ? 55.033 76.268 46.892 1.00 29.24 168 LYS A O 1
ATOM 1094 N N . GLU A 1 169 ? 55.665 75.086 45.094 1.00 31.42 169 GLU A N 1
ATOM 1095 C CA . GLU A 1 169 ? 56.205 76.260 44.415 1.00 27.94 169 GLU A CA 1
ATOM 1096 C C . GLU A 1 169 ? 55.130 77.269 44.015 1.00 28.63 169 GLU A C 1
ATOM 1097 O O . GLU A 1 169 ? 55.448 78.395 43.631 1.00 26.75 169 GLU A O 1
ATOM 1103 N N . GLU A 1 170 ? 53.860 76.867 44.109 1.00 29.97 170 GLU A N 1
ATOM 1104 C CA . GLU A 1 170 ? 52.754 77.777 43.813 1.00 26.44 170 GLU A CA 1
ATOM 1105 C C . GLU A 1 170 ? 52.201 78.481 45.042 1.00 26.87 170 GLU A C 1
ATOM 1106 O O . GLU A 1 170 ? 51.512 79.490 44.920 1.00 24.89 170 GLU A O 1
ATOM 1112 N N . ILE A 1 171 ? 52.514 77.968 46.225 1.00 24.21 171 ILE A N 1
ATOM 1113 C CA . ILE A 1 171 ? 52.132 78.658 47.452 1.00 20.15 171 ILE A CA 1
ATOM 1114 C C . ILE A 1 171 ? 52.499 80.145 47.411 1.00 24.55 171 ILE A C 1
ATOM 1115 O O . ILE A 1 171 ? 51.690 80.992 47.764 1.00 23.55 171 ILE A O 1
ATOM 1120 N N . PRO A 1 172 ? 53.723 80.478 46.977 1.00 27.02 172 PRO A N 1
ATOM 1121 C CA . PRO A 1 172 ? 54.056 81.910 46.953 1.00 23.77 172 PRO A CA 1
ATOM 1122 C C . PRO A 1 172 ? 53.200 82.684 45.947 1.00 22.65 172 PRO A C 1
ATOM 1123 O O . PRO A 1 172 ? 52.946 83.877 46.139 1.00 22.67 172 PRO A O 1
ATOM 1127 N N . VAL A 1 173 ? 52.762 82.008 44.890 1.00 22.43 173 VAL A N 1
ATOM 1128 C CA . VAL A 1 173 ? 51.876 82.614 43.900 1.00 21.93 173 VAL A CA 1
ATOM 1129 C C . VAL A 1 173 ? 50.485 82.806 44.499 1.00 24.47 173 VAL A C 1
ATOM 1130 O O . VAL A 1 173 ? 49.859 83.850 44.326 1.00 20.92 173 VAL A O 1
ATOM 1134 N N . LEU A 1 174 ? 50.028 81.786 45.216 1.00 21.97 174 LEU A N 1
ATOM 1135 C CA . LEU A 1 174 ? 48.786 81.840 45.977 1.00 19.43 174 LEU A CA 1
ATOM 1136 C C . LEU A 1 174 ? 48.759 83.051 46.888 1.00 24.64 174 LEU A C 1
ATOM 1137 O O . LEU A 1 174 ? 47.793 83.820 46.905 1.00 20.94 174 LEU A O 1
ATOM 1142 N N . VAL A 1 175 ? 49.822 83.212 47.673 1.00 22.58 175 VAL A N 1
ATOM 1143 C CA . VAL A 1 175 ? 49.885 84.323 48.607 1.00 20.96 175 VAL A CA 1
ATOM 1144 C C . VAL A 1 175 ? 49.833 85.659 47.874 1.00 24.09 175 VAL A C 1
ATOM 1145 O O . VAL A 1 175 ? 49.033 86.525 48.206 1.00 24.58 175 VAL A O 1
ATOM 1149 N N . LYS A 1 176 ? 50.677 85.825 46.865 1.00 24.83 176 LYS A N 1
ATOM 1150 C CA . LYS A 1 176 ? 50.759 87.112 46.193 1.00 22.89 176 LYS A CA 1
ATOM 1151 C C . LYS A 1 176 ? 49.490 87.401 45.406 1.00 22.58 176 LYS A C 1
ATOM 1152 O O . LYS A 1 176 ? 49.127 88.560 45.211 1.00 21.80 176 LYS A O 1
ATOM 1158 N N . THR A 1 177 ? 48.827 86.349 44.939 1.00 22.68 177 THR A N 1
ATOM 1159 C CA . THR A 1 177 ? 47.586 86.530 44.180 1.00 26.20 177 THR A CA 1
ATOM 1160 C C . THR A 1 177 ? 46.439 86.923 45.100 1.00 21.80 177 THR A C 1
ATOM 1161 O O . THR A 1 177 ? 45.525 87.654 44.695 1.00 23.33 177 THR A O 1
ATOM 1165 N N . SER A 1 178 ? 46.505 86.465 46.347 1.00 19.51 178 SER A N 1
ATOM 1166 C CA . SER A 1 178 ? 45.416 86.691 47.297 1.00 22.40 178 SER A CA 1
ATOM 1167 C C . SER A 1 178 ? 45.540 88.016 48.059 1.00 26.53 178 SER A C 1
ATOM 1168 O O . SER A 1 178 ? 44.549 88.543 48.588 1.00 23.36 178 SER A O 1
ATOM 1171 N N . LYS A 1 179 ? 46.750 88.559 48.111 1.00 21.95 179 LYS A N 1
ATOM 1172 C CA . LYS A 1 179 ? 47.017 89.720 48.950 1.00 25.63 179 LYS A CA 1
ATOM 1173 C C . LYS A 1 179 ? 46.219 90.973 48.588 1.00 22.59 179 LYS A C 1
ATOM 1174 O O . LYS A 1 179 ? 45.776 91.690 49.474 1.00 27.57 179 LYS A O 1
ATOM 1180 N N . PRO A 1 180 ? 46.048 91.252 47.286 1.00 20.26 180 PRO A N 1
ATOM 1181 C CA . PRO A 1 180 ? 45.358 92.491 46.926 1.00 23.81 180 PRO A CA 1
ATOM 1182 C C . PRO A 1 180 ? 43.912 92.481 47.418 1.00 23.01 180 PRO A C 1
ATOM 1183 O O . PRO A 1 180 ? 43.237 93.515 47.402 1.00 21.06 180 PRO A O 1
ATOM 1187 N N . TRP A 1 181 ? 43.437 91.314 47.836 1.00 20.36 181 TRP A N 1
ATOM 1188 C CA . TRP A 1 181 ? 42.016 91.158 48.127 1.00 22.13 181 TRP A CA 1
ATOM 1189 C C . TRP A 1 181 ? 41.655 91.379 49.577 1.00 26.49 181 TRP A C 1
ATOM 1190 O O . TRP A 1 181 ? 40.493 91.254 49.958 1.00 21.89 181 TRP A O 1
ATOM 1201 N N . GLU A 1 182 ? 42.648 91.731 50.386 1.00 26.39 182 GLU A N 1
ATOM 1202 C CA . GLU A 1 182 ? 42.392 91.962 51.797 1.00 29.48 182 GLU A CA 1
ATOM 1203 C C . GLU A 1 182 ? 41.412 93.104 51.995 1.00 22.40 182 GLU A C 1
ATOM 1204 O O . GLU A 1 182 ? 41.574 94.173 51.420 1.00 23.71 182 GLU A O 1
ATOM 1210 N N . GLY A 1 183 ? 40.385 92.860 52.800 1.00 24.71 183 GLY A N 1
ATOM 1211 C CA . GLY A 1 183 ? 39.369 93.863 53.056 1.00 21.31 183 GLY A CA 1
ATOM 1212 C C . GLY A 1 183 ? 38.323 93.981 51.956 1.00 26.19 183 GLY A C 1
ATOM 1213 O O . GLY A 1 183 ? 37.244 94.546 52.183 1.00 21.32 183 GLY A O 1
ATOM 1214 N N . ILE A 1 184 ? 38.613 93.439 50.774 1.00 21.87 184 ILE A N 1
ATOM 1215 C CA . ILE A 1 184 ? 37.746 93.698 49.618 1.00 21.10 184 ILE A CA 1
ATOM 1216 C C . ILE A 1 184 ? 37.210 92.491 48.837 1.00 21.24 184 ILE A C 1
ATOM 1217 O O . ILE A 1 184 ? 36.455 92.660 47.872 1.00 21.88 184 ILE A O 1
ATOM 1222 N N . SER A 1 185 ? 37.561 91.278 49.242 1.00 18.61 185 SER A N 1
ATOM 1223 C CA . SER A 1 185 ? 36.927 90.117 48.618 1.00 17.94 185 SER A CA 1
ATOM 1224 C C . SER A 1 185 ? 35.433 90.202 48.926 1.00 18.37 185 SER A C 1
ATOM 1225 O O . SER A 1 185 ? 35.053 90.913 49.849 1.00 19.48 185 SER A O 1
ATOM 1228 N N . VAL A 1 186 ? 34.586 89.498 48.175 1.00 18.71 186 VAL A N 1
ATOM 1229 C CA . VAL A 1 186 ? 33.169 89.428 48.561 1.00 17.85 186 VAL A CA 1
ATOM 1230 C C . VAL A 1 186 ? 33.078 89.081 50.036 1.00 17.63 186 VAL A C 1
ATOM 1231 O O . VAL A 1 186 ? 32.366 89.728 50.788 1.00 18.21 186 VAL A O 1
ATOM 1235 N N . GLU A 1 187 ? 33.829 88.062 50.448 1.00 15.88 187 GLU A N 1
ATOM 1236 C CA . GLU A 1 187 ? 33.890 87.677 51.853 1.00 18.38 187 GLU A CA 1
ATOM 1237 C C . GLU A 1 187 ? 34.092 88.858 52.812 1.00 17.65 187 GLU A C 1
ATOM 1238 O O . GLU A 1 187 ? 33.268 89.125 53.686 1.00 19.86 187 GLU A O 1
ATOM 1244 N N . GLU A 1 188 ? 35.203 89.556 52.657 1.00 18.00 188 GLU A N 1
ATOM 1245 C CA . GLU A 1 188 ? 35.584 90.554 53.645 1.00 20.65 188 GLU A CA 1
ATOM 1246 C C . GLU A 1 188 ? 34.844 91.873 53.487 1.00 21.28 188 GLU A C 1
ATOM 1247 O O . GLU A 1 188 ? 34.594 92.574 54.468 1.00 18.86 188 GLU A O 1
ATOM 1253 N N . LEU A 1 189 ? 34.489 92.219 52.258 1.00 16.61 189 LEU A N 1
ATOM 1254 C CA . LEU A 1 189 ? 33.752 93.450 52.060 1.00 18.05 189 LEU A CA 1
ATOM 1255 C C . LEU A 1 189 ? 32.328 93.246 52.594 1.00 18.46 189 LEU A C 1
ATOM 1256 O O . LEU A 1 189 ? 31.781 94.112 53.262 1.00 15.36 189 LEU A O 1
ATOM 1261 N N . SER A 1 190 ? 31.746 92.080 52.328 1.00 17.75 190 SER A N 1
ATOM 1262 C CA . SER A 1 190 ? 30.419 91.797 52.857 1.00 15.44 190 SER A CA 1
ATOM 1263 C C . SER A 1 190 ? 30.442 91.694 54.372 1.00 16.93 190 SER A C 1
ATOM 1264 O O . SER A 1 190 ? 29.444 91.983 55.026 1.00 15.30 190 SER A O 1
ATOM 1267 N N . ASN A 1 191 ? 31.573 91.284 54.948 1.00 16.07 191 ASN A N 1
ATOM 1268 C CA . ASN A 1 191 ? 31.623 91.150 56.396 1.00 15.98 191 ASN A CA 1
ATOM 1269 C C . ASN A 1 191 ? 31.590 92.530 57.034 1.00 18.18 191 ASN A C 1
ATOM 1270 O O . ASN A 1 191 ? 30.952 92.725 58.057 1.00 19.47 191 ASN A O 1
ATOM 1275 N N . LYS A 1 192 ? 32.260 93.496 56.412 1.00 14.22 192 LYS A N 1
ATOM 1276 C CA . LYS A 1 192 ? 32.232 94.866 56.912 1.00 17.59 192 LYS A CA 1
ATOM 1277 C C . LYS A 1 192 ? 30.783 95.365 57.049 1.00 17.24 192 LYS A C 1
ATOM 1278 O O . LYS A 1 192 ? 30.390 95.882 58.093 1.00 16.56 192 LYS A O 1
ATOM 1284 N N . TYR A 1 193 ? 29.981 95.183 56.006 1.00 14.73 193 TYR A N 1
ATOM 1285 C CA . TYR A 1 193 ? 28.591 95.641 56.054 1.00 15.26 193 TYR A CA 1
ATOM 1286 C C . TYR A 1 193 ? 27.697 94.773 56.917 1.00 11.93 193 TYR A C 1
ATOM 1287 O O . TYR A 1 193 ? 26.812 95.274 57.574 1.00 18.23 193 TYR A O 1
ATOM 1296 N N . SER A 1 194 ? 27.962 93.476 56.944 1.00 13.28 194 SER A N 1
ATOM 1297 C CA . SER A 1 194 ? 27.260 92.608 57.863 1.00 15.15 194 SER A CA 1
ATOM 1298 C C . SER A 1 194 ? 27.466 93.054 59.306 1.00 16.36 194 SER A C 1
ATOM 1299 O O . SER A 1 194 ? 26.547 92.975 60.109 1.00 16.56 194 SER A O 1
ATOM 1302 N N . LYS A 1 195 ? 28.675 93.499 59.629 1.00 15.63 195 LYS A N 1
ATOM 1303 C CA . LYS A 1 195 ? 28.995 93.969 60.977 1.00 19.06 195 LYS A CA 1
ATOM 1304 C C . LYS A 1 195 ? 28.123 95.164 61.352 1.00 19.89 195 LYS A C 1
ATOM 1305 O O . LYS A 1 195 ? 27.993 95.510 62.526 1.00 21.82 195 LYS A O 1
ATOM 1311 N N . MET A 1 196 ? 27.508 95.790 60.356 1.00 17.35 196 MET A N 1
ATOM 1312 C CA . MET A 1 196 ? 26.611 96.909 60.631 1.00 15.89 196 MET A CA 1
ATOM 1313 C C . MET A 1 196 ? 25.153 96.504 60.827 1.00 18.31 196 MET A C 1
ATOM 1314 O O . MET A 1 196 ? 24.320 97.360 61.124 1.00 17.54 196 MET A O 1
ATOM 1319 N N . THR A 1 197 ? 24.828 95.226 60.629 1.00 15.33 197 THR A N 1
ATOM 1320 C CA . THR A 1 197 ? 23.456 94.780 60.874 1.00 15.73 197 THR A CA 1
ATOM 1321 C C . THR A 1 197 ? 23.314 94.571 62.377 1.00 16.86 197 THR A C 1
ATOM 1322 O O . THR A 1 197 ? 24.283 94.199 63.042 1.00 17.39 197 THR A O 1
ATOM 1326 N N . PRO A 1 198 ? 22.116 94.818 62.924 1.00 17.94 198 PRO A N 1
ATOM 1327 C CA . PRO A 1 198 ? 21.932 94.689 64.375 1.00 18.05 198 PRO A CA 1
ATOM 1328 C C . PRO A 1 198 ? 22.175 93.254 64.843 1.00 21.14 198 PRO A C 1
ATOM 1329 O O . PRO A 1 198 ? 22.546 93.046 65.998 1.00 19.40 198 PRO A O 1
ATOM 1333 N N . GLY A 1 199 ? 22.000 92.282 63.953 1.00 18.95 199 GLY A N 1
ATOM 1334 C CA . GLY A 1 199 ? 22.122 90.885 64.340 1.00 20.67 199 GLY A CA 1
ATOM 1335 C C . GLY A 1 199 ? 23.475 90.233 64.107 1.00 18.91 199 GLY A C 1
ATOM 1336 O O . GLY A 1 199 ? 23.613 89.005 64.221 1.00 15.93 199 GLY A O 1
ATOM 1337 N N . TYR A 1 200 ? 24.485 91.043 63.800 1.00 16.82 200 TYR A N 1
ATOM 1338 C CA . TYR A 1 200 ? 25.780 90.492 63.431 1.00 17.49 200 TYR A CA 1
ATOM 1339 C C . TYR A 1 200 ? 26.311 89.522 64.478 1.00 19.37 200 TYR A C 1
ATOM 1340 O O . TYR A 1 200 ? 26.635 88.380 64.170 1.00 19.82 200 TYR A O 1
ATOM 1349 N N . ASP A 1 201 ? 26.410 89.977 65.716 1.00 19.85 201 ASP A N 1
ATOM 1350 C CA . ASP A 1 201 ? 26.954 89.116 66.764 1.00 21.30 201 ASP A CA 1
ATOM 1351 C C . ASP A 1 201 ? 26.200 87.794 66.827 1.00 20.16 201 ASP A C 1
ATOM 1352 O O . ASP A 1 201 ? 26.800 86.733 66.954 1.00 22.84 201 ASP A O 1
ATOM 1357 N N . GLN A 1 202 ? 24.880 87.872 66.720 1.00 18.66 202 GLN A N 1
ATOM 1358 C CA . GLN A 1 202 ? 24.045 86.691 66.730 1.00 20.15 202 GLN A CA 1
ATOM 1359 C C . GLN A 1 202 ? 24.407 85.776 65.545 1.00 17.93 202 GLN A C 1
ATOM 1360 O O . GLN A 1 202 ? 24.523 84.557 65.678 1.00 17.06 202 GLN A O 1
ATOM 1366 N N . PHE A 1 203 ? 24.592 86.398 64.393 1.00 17.75 203 PHE A N 1
ATOM 1367 C CA . PHE A 1 203 ? 24.961 85.707 63.167 1.00 16.67 203 PHE A CA 1
ATOM 1368 C C . PHE A 1 203 ? 26.301 85.003 63.335 1.00 19.03 203 PHE A C 1
ATOM 1369 O O . PHE A 1 203 ? 26.437 83.827 63.002 1.00 19.87 203 PHE A O 1
ATOM 1377 N N . LYS A 1 204 ? 27.283 85.730 63.860 1.00 17.72 204 LYS A N 1
ATOM 1378 C CA . LYS A 1 204 ? 28.600 85.167 64.143 1.00 19.42 204 LYS A CA 1
ATOM 1379 C C . LYS A 1 204 ? 28.472 83.919 65.013 1.00 19.48 204 LYS A C 1
ATOM 1380 O O . LYS A 1 204 ? 29.074 82.881 64.722 1.00 17.47 204 LYS A O 1
ATOM 1386 N N . ASN A 1 205 ? 27.663 84.020 66.067 1.00 18.48 205 ASN A N 1
ATOM 1387 C CA . ASN A 1 205 ? 27.481 82.912 66.999 1.00 20.33 205 ASN A CA 1
ATOM 1388 C C . ASN A 1 205 ? 26.935 81.675 66.283 1.00 19.74 205 ASN A C 1
ATOM 1389 O O . ASN A 1 205 ? 27.375 80.548 66.517 1.00 17.82 205 ASN A O 1
ATOM 1394 N N . ILE A 1 206 ? 25.981 81.913 65.392 1.00 17.78 206 ILE A N 1
ATOM 1395 C CA . ILE A 1 206 ? 25.352 80.863 64.613 1.00 20.67 206 ILE A CA 1
ATOM 1396 C C . ILE A 1 206 ? 26.339 80.174 63.679 1.00 17.66 206 ILE A C 1
ATOM 1397 O O . ILE A 1 206 ? 26.345 78.944 63.568 1.00 19.17 206 ILE A O 1
ATOM 1402 N N . MET A 1 207 ? 27.165 80.950 62.993 1.00 17.21 207 MET A N 1
ATOM 1403 C CA . MET A 1 207 ? 28.162 80.335 62.125 1.00 16.62 207 MET A CA 1
ATOM 1404 C C . MET A 1 207 ? 29.129 79.514 62.974 1.00 18.22 207 MET A C 1
ATOM 1405 O O . MET A 1 207 ? 29.450 78.387 62.623 1.00 19.47 207 MET A O 1
ATOM 1410 N N . GLU A 1 208 ? 29.561 80.077 64.099 1.00 17.51 208 GLU A N 1
ATOM 1411 C CA . GLU A 1 208 ? 30.631 79.484 64.901 1.00 22.83 208 GLU A CA 1
ATOM 1412 C C . GLU A 1 208 ? 30.195 78.175 65.537 1.00 20.65 208 GLU A C 1
ATOM 1413 O O . GLU A 1 208 ? 31.016 77.292 65.775 1.00 21.57 208 GLU A O 1
ATOM 1419 N N . SER A 1 209 ? 28.901 78.063 65.808 1.00 16.15 209 SER A N 1
ATOM 1420 C CA . SER A 1 209 ? 28.334 76.849 66.349 1.00 19.17 209 SER A CA 1
ATOM 1421 C C . SER A 1 209 ? 27.996 75.868 65.230 1.00 18.48 209 SER A C 1
ATOM 1422 O O . SER A 1 209 ? 27.573 74.742 65.491 1.00 18.96 209 SER A O 1
ATOM 1425 N N . VAL A 1 210 ? 28.187 76.311 63.990 1.00 17.67 210 VAL A N 1
ATOM 1426 C CA . VAL A 1 210 ? 27.794 75.542 62.808 1.00 18.08 210 VAL A CA 1
ATOM 1427 C C . VAL A 1 210 ? 26.298 75.248 62.787 1.00 16.34 210 VAL A C 1
ATOM 1428 O O . VAL A 1 210 ? 25.865 74.240 62.228 1.00 18.55 210 VAL A O 1
ATOM 1432 N N . ILE A 1 211 ? 25.505 76.125 63.394 1.00 16.67 211 ILE A N 1
ATOM 1433 C CA . ILE A 1 211 ? 24.046 76.011 63.289 1.00 18.43 211 ILE A CA 1
ATOM 1434 C C . ILE A 1 211 ? 23.638 76.359 61.857 1.00 17.27 211 ILE A C 1
ATOM 1435 O O . ILE A 1 211 ? 22.646 75.843 61.332 1.00 19.16 211 ILE A O 1
ATOM 1440 N N . CYS A 1 212 ? 24.416 77.240 61.238 1.00 16.96 212 CYS A N 1
ATOM 1441 C CA . CYS A 1 212 ? 24.310 77.506 59.810 1.00 16.47 212 CYS A CA 1
ATOM 1442 C C . CYS A 1 212 ? 25.609 77.007 59.195 1.00 16.28 212 CYS A C 1
ATOM 1443 O O . CYS A 1 212 ? 26.696 77.435 59.598 1.00 15.94 212 CYS A O 1
ATOM 1446 N N . MET A 1 213 ? 25.498 76.088 58.240 1.00 15.52 213 MET A N 1
ATOM 1447 C CA . MET A 1 213 ? 26.669 75.378 57.744 1.00 16.95 213 MET A CA 1
ATOM 1448 C C . MET A 1 213 ? 27.702 76.270 57.082 1.00 16.82 213 MET A C 1
ATOM 1449 O O . MET A 1 213 ? 28.880 76.169 57.392 1.00 20.29 213 MET A O 1
ATOM 1454 N N . PHE A 1 214 ? 27.282 77.130 56.159 1.00 17.87 214 PHE A N 1
ATOM 1455 C CA . PHE A 1 214 ? 28.260 77.951 55.448 1.00 15.99 214 PHE A CA 1
ATOM 1456 C C . PHE A 1 214 ? 27.656 79.228 54.886 1.00 14.34 214 PHE A C 1
ATOM 1457 O O . PHE A 1 214 ? 26.452 79.435 54.964 1.00 14.80 214 PHE A O 1
ATOM 1465 N N . ASP A 1 215 ? 28.517 80.066 54.323 1.00 13.30 215 ASP A N 1
ATOM 1466 C CA . ASP A 1 215 ? 28.142 81.384 53.819 1.00 16.06 215 ASP A CA 1
ATOM 1467 C C . ASP A 1 215 ? 27.823 81.320 52.350 1.00 16.58 215 ASP A C 1
ATOM 1468 O O . ASP A 1 215 ? 28.498 80.617 51.599 1.00 15.13 215 ASP A O 1
ATOM 1473 N N . SER A 1 216 ? 26.818 82.080 51.927 1.00 14.55 216 SER A N 1
ATOM 1474 C CA . SER A 1 216 ? 26.431 82.078 50.520 1.00 17.23 216 SER A CA 1
ATOM 1475 C C . SER A 1 216 ? 27.575 82.447 49.587 1.00 16.46 216 SER A C 1
ATOM 1476 O O . SER A 1 216 ? 27.651 81.931 48.475 1.00 17.35 216 SER A O 1
ATOM 1479 N N . PHE A 1 217 ? 28.462 83.345 50.017 1.00 18.44 217 PHE A N 1
ATOM 1480 C CA . PHE A 1 217 ? 29.565 83.741 49.139 1.00 16.71 217 PHE A CA 1
ATOM 1481 C C . PHE A 1 217 ? 30.453 82.562 48.756 1.00 16.48 217 PHE A C 1
ATOM 1482 O O . PHE A 1 217 ? 31.217 82.653 47.800 1.00 18.18 217 PHE A O 1
ATOM 1490 N N . ALA A 1 218 ? 30.352 81.462 49.498 1.00 13.61 218 ALA A N 1
ATOM 1491 C CA . ALA A 1 218 ? 31.189 80.294 49.223 1.00 18.62 218 ALA A CA 1
ATOM 1492 C C . ALA A 1 218 ? 30.996 79.776 47.809 1.00 17.30 218 ALA A C 1
ATOM 1493 O O . ALA A 1 218 ? 31.955 79.364 47.140 1.00 16.12 218 ALA A O 1
ATOM 1495 N N . ILE A 1 219 ? 29.748 79.768 47.369 1.00 14.70 219 ILE A N 1
ATOM 1496 C CA . ILE A 1 219 ? 29.379 79.220 46.074 1.00 15.36 219 ILE A CA 1
ATOM 1497 C C . ILE A 1 219 ? 28.185 80.008 45.518 1.00 14.56 219 ILE A C 1
ATOM 1498 O O . ILE A 1 219 ? 27.055 79.531 45.548 1.00 15.96 219 ILE A O 1
ATOM 1503 N N . PRO A 1 220 ? 28.442 81.236 45.029 1.00 18.33 220 PRO A N 1
ATOM 1504 C CA . PRO A 1 220 ? 27.402 82.204 44.644 1.00 13.15 220 PRO A CA 1
ATOM 1505 C C . PRO A 1 220 ? 26.686 81.861 43.324 1.00 16.79 220 PRO A C 1
ATOM 1506 O O . PRO A 1 220 ? 25.622 82.433 43.049 1.00 15.79 220 PRO A O 1
ATOM 1510 N N . GLN A 1 221 ? 27.234 80.945 42.527 1.00 14.23 221 GLN A N 1
ATOM 1511 C CA . GLN A 1 221 ? 26.467 80.382 41.416 1.00 13.99 221 GLN A CA 1
ATOM 1512 C C . GLN A 1 221 ? 26.300 78.887 41.641 1.00 13.98 221 GLN A C 1
ATOM 1513 O O . GLN A 1 221 ? 26.961 78.311 42.502 1.00 15.05 221 GLN A O 1
ATOM 1519 N N . GLY A 1 222 ? 25.409 78.251 40.883 1.00 15.86 222 GLY A N 1
ATOM 1520 C CA . GLY A 1 222 ? 25.141 76.842 41.103 1.00 16.52 222 GLY A CA 1
ATOM 1521 C C . GLY A 1 222 ? 23.797 76.562 41.764 1.00 16.88 222 GLY A C 1
ATOM 1522 O O . GLY A 1 222 ? 23.056 77.483 42.139 1.00 14.51 222 GLY A O 1
ATOM 1523 N N . ARG A 1 223 ? 23.501 75.278 41.940 1.00 12.88 223 ARG A N 1
ATOM 1524 C CA . ARG A 1 223 ? 22.163 74.862 42.317 1.00 14.47 223 ARG A CA 1
ATOM 1525 C C . ARG A 1 223 ? 21.191 75.539 41.348 1.00 12.03 223 ARG A C 1
ATOM 1526 O O . ARG A 1 223 ? 20.186 76.127 41.739 1.00 15.39 223 ARG A O 1
ATOM 1534 N N . GLU A 1 224 ? 21.541 75.474 40.076 1.00 13.38 224 GLU A N 1
ATOM 1535 C CA . GLU A 1 224 ? 20.757 76.110 39.017 1.00 14.05 224 GLU A CA 1
ATOM 1536 C C . GLU A 1 224 ? 21.014 75.297 37.762 1.00 15.52 224 GLU A C 1
ATOM 1537 O O . GLU A 1 224 ? 21.791 74.329 37.793 1.00 14.43 224 GLU A O 1
ATOM 1543 N N . VAL A 1 225 ? 20.372 75.666 36.658 1.00 16.67 225 VAL A N 1
ATOM 1544 C CA . VAL A 1 225 ? 20.546 74.917 35.422 1.00 14.51 225 VAL A CA 1
ATOM 1545 C C . VAL A 1 225 ? 21.143 75.845 34.388 1.00 15.14 225 VAL A C 1
ATOM 1546 O O . VAL A 1 225 ? 20.625 76.930 34.149 1.00 15.85 225 VAL A O 1
ATOM 1550 N N . ILE A 1 226 ? 22.271 75.439 33.812 1.00 16.39 226 ILE A N 1
ATOM 1551 C CA . ILE A 1 226 ? 22.889 76.245 32.782 1.00 14.54 226 ILE A CA 1
ATOM 1552 C C . ILE A 1 226 ? 21.959 76.244 31.566 1.00 13.29 226 ILE A C 1
ATOM 1553 O O . ILE A 1 226 ? 21.110 75.363 31.429 1.00 16.04 226 ILE A O 1
ATOM 1558 N N . ASN A 1 227 ? 22.087 77.256 30.714 1.00 12.53 227 ASN A N 1
ATOM 1559 C CA . ASN A 1 227 ? 21.379 77.292 29.441 1.00 14.15 227 ASN A CA 1
ATOM 1560 C C . ASN A 1 227 ? 22.383 77.330 28.294 1.00 15.74 227 ASN A C 1
ATOM 1561 O O . ASN A 1 227 ? 23.143 78.288 28.162 1.00 13.67 227 ASN A O 1
ATOM 1566 N N . TYR A 1 228 ? 22.377 76.288 27.471 1.00 13.41 228 TYR A N 1
ATOM 1567 C CA . TYR A 1 228 ? 23.338 76.175 26.374 1.00 14.45 228 TYR A CA 1
ATOM 1568 C C . TYR A 1 228 ? 22.880 76.882 25.100 1.00 16.21 228 TYR A C 1
ATOM 1569 O O . TYR A 1 228 ? 23.594 76.890 24.098 1.00 16.88 228 TYR A O 1
ATOM 1578 N N . TYR A 1 229 ? 21.688 77.460 25.125 1.00 16.45 229 TYR A N 1
ATOM 1579 C CA . TYR A 1 229 ? 21.083 77.961 23.893 1.00 18.55 229 TYR A CA 1
ATOM 1580 C C . TYR A 1 229 ? 21.963 78.841 22.992 1.00 15.74 229 TYR A C 1
ATOM 1581 O O . TYR A 1 229 ? 22.069 78.583 21.805 1.00 15.69 229 TYR A O 1
ATOM 1590 N N . MET A 1 230 ? 22.547 79.901 23.543 1.00 15.88 230 MET A N 1
ATOM 1591 C CA . MET A 1 230 ? 23.131 80.940 22.703 1.00 17.86 230 MET A CA 1
ATOM 1592 C C . MET A 1 230 ? 24.259 80.440 21.795 1.00 16.90 230 MET A C 1
ATOM 1593 O O . MET A 1 230 ? 24.211 80.625 20.582 1.00 18.35 230 MET A O 1
ATOM 1598 N N . PRO A 1 231 ? 25.287 79.825 22.382 1.00 17.77 231 PRO A N 1
ATOM 1599 C CA . PRO A 1 231 ? 26.375 79.315 21.548 1.00 19.58 231 PRO A CA 1
ATOM 1600 C C . PRO A 1 231 ? 25.887 78.240 20.571 1.00 18.19 231 PRO A C 1
ATOM 1601 O O . PRO A 1 231 ? 26.328 78.205 19.427 1.00 17.18 231 PRO A O 1
ATOM 1605 N N . LEU A 1 232 ? 24.984 77.379 21.013 1.00 14.45 232 LEU A N 1
ATOM 1606 C CA . LEU A 1 232 ? 24.489 76.318 20.141 1.00 17.90 232 LEU A CA 1
ATOM 1607 C C . LEU A 1 232 ? 23.733 76.902 18.953 1.00 19.73 232 LEU A C 1
ATOM 1608 O O . LEU A 1 232 ? 23.791 76.369 17.846 1.00 17.48 232 LEU A O 1
ATOM 1613 N N . GLN A 1 233 ? 23.037 78.011 19.182 1.00 17.90 233 GLN A N 1
ATOM 1614 C CA . GLN A 1 233 ? 22.209 78.608 18.135 1.00 17.49 233 GLN A CA 1
ATOM 1615 C C . GLN A 1 233 ? 23.009 79.521 17.222 1.00 20.14 233 GLN A C 1
ATOM 1616 O O . GLN A 1 233 ? 22.757 79.574 16.013 1.00 18.49 233 GLN A O 1
ATOM 1622 N N . TYR A 1 234 ? 23.973 80.233 17.801 1.00 15.65 234 TYR A N 1
ATOM 1623 C CA . TYR A 1 234 ? 24.693 81.271 17.063 1.00 17.52 234 TYR A CA 1
ATOM 1624 C C . TYR A 1 234 ? 26.146 80.991 16.774 1.00 18.65 234 TYR A C 1
ATOM 1625 O O . TYR A 1 234 ? 26.691 81.540 15.817 1.00 17.54 234 TYR A O 1
ATOM 1634 N N . GLY A 1 235 ? 26.791 80.206 17.635 1.00 17.51 235 GLY A N 1
ATOM 1635 C CA . GLY A 1 235 ? 28.244 80.133 17.613 1.00 17.31 235 GLY A CA 1
ATOM 1636 C C . GLY A 1 235 ? 28.784 81.453 18.125 1.00 20.13 235 GLY A C 1
ATOM 1637 O O . GLY A 1 235 ? 28.020 82.415 18.274 1.00 16.88 235 GLY A O 1
ATOM 1638 N N . PHE A 1 236 ? 30.090 81.515 18.398 1.00 16.87 236 PHE A N 1
ATOM 1639 C CA . PHE A 1 236 ? 30.663 82.674 19.066 1.00 16.18 236 PHE A CA 1
ATOM 1640 C C . PHE A 1 236 ? 30.812 83.874 18.153 1.00 19.08 236 PHE A C 1
ATOM 1641 O O . PHE A 1 236 ? 30.602 84.997 18.578 1.00 18.08 236 PHE A O 1
ATOM 1649 N N . ASP A 1 237 ? 31.185 83.648 16.899 1.00 20.21 237 ASP A N 1
ATOM 1650 C CA . ASP A 1 237 ? 31.197 84.740 15.933 1.00 19.97 237 ASP A CA 1
ATOM 1651 C C . ASP A 1 237 ? 29.797 85.367 15.832 1.00 18.47 237 ASP A C 1
ATOM 1652 O O . ASP A 1 237 ? 29.655 86.590 15.814 1.00 18.06 237 ASP A O 1
ATOM 1657 N N . GLY A 1 238 ? 28.776 84.518 15.751 1.00 18.48 238 GLY A N 1
ATOM 1658 C CA . GLY A 1 238 ? 27.389 84.964 15.697 1.00 18.39 238 GLY A CA 1
ATOM 1659 C C . GLY A 1 238 ? 26.983 85.804 16.902 1.00 20.15 238 GLY A C 1
ATOM 1660 O O . GLY A 1 238 ? 26.254 86.797 16.776 1.00 17.87 238 GLY A O 1
ATOM 1661 N N . ILE A 1 239 ? 27.453 85.401 18.077 1.00 16.68 239 ILE A N 1
ATOM 1662 C CA . ILE A 1 239 ? 27.134 86.123 19.306 1.00 18.44 239 ILE A CA 1
ATOM 1663 C C . ILE A 1 239 ? 27.875 87.449 19.308 1.00 17.34 239 ILE A C 1
ATOM 1664 O O . ILE A 1 239 ? 27.331 88.479 19.706 1.00 16.11 239 ILE A O 1
ATOM 1669 N N . ILE A 1 240 ? 29.123 87.444 18.851 1.00 17.20 240 ILE A N 1
ATOM 1670 C CA . ILE A 1 240 ? 29.845 88.710 18.763 1.00 17.45 240 ILE A CA 1
ATOM 1671 C C . ILE A 1 240 ? 29.130 89.664 17.814 1.00 17.29 240 ILE A C 1
ATOM 1672 O O . ILE A 1 240 ? 29.002 90.853 18.099 1.00 18.09 240 ILE A O 1
ATOM 1677 N N . LYS A 1 241 ? 28.639 89.148 16.695 1.00 16.81 241 LYS A N 1
ATOM 1678 C CA . LYS A 1 241 ? 27.922 90.009 15.757 1.00 19.15 241 LYS A CA 1
ATOM 1679 C C . LYS A 1 241 ? 26.682 90.622 16.417 1.00 18.79 241 LYS A C 1
ATOM 1680 O O . LYS A 1 241 ? 26.376 91.806 16.223 1.00 18.59 241 LYS A O 1
ATOM 1686 N N . LEU A 1 242 ? 25.971 89.813 17.197 1.00 18.05 242 LEU A N 1
ATOM 1687 C CA . LEU A 1 242 ? 24.783 90.293 17.897 1.00 18.64 242 LEU A CA 1
ATOM 1688 C C . LEU A 1 242 ? 25.174 91.400 18.872 1.00 17.58 242 LEU A C 1
ATOM 1689 O O . LEU A 1 242 ? 24.507 92.436 18.936 1.00 18.37 242 LEU A O 1
ATOM 1694 N N . CYS A 1 243 ? 26.253 91.179 19.627 1.00 15.22 243 CYS A N 1
ATOM 1695 C CA . CYS A 1 243 ? 26.767 92.203 20.542 1.00 16.35 243 CYS A CA 1
ATOM 1696 C C . CYS A 1 243 ? 27.080 93.498 19.804 1.00 18.87 243 CYS A C 1
ATOM 1697 O O . CYS A 1 243 ? 26.658 94.571 20.218 1.00 18.09 243 CYS A O 1
ATOM 1700 N N . ASP A 1 244 ? 27.836 93.402 18.713 1.00 17.96 244 ASP A N 1
ATOM 1701 C CA . ASP A 1 244 ? 28.162 94.597 17.935 1.00 17.44 244 ASP A CA 1
ATOM 1702 C C . ASP A 1 244 ? 26.903 95.332 17.490 1.00 16.80 244 ASP A C 1
ATOM 1703 O O . ASP A 1 244 ? 26.830 96.563 17.529 1.00 17.78 244 ASP A O 1
ATOM 1708 N N . GLU A 1 245 ? 25.909 94.574 17.057 1.00 17.18 245 GLU A N 1
ATOM 1709 C CA . GLU A 1 245 ? 24.661 95.191 16.627 1.00 19.61 245 GLU A CA 1
ATOM 1710 C C . GLU A 1 245 ? 23.969 95.910 17.787 1.00 18.26 245 GLU A C 1
ATOM 1711 O O . GLU A 1 245 ? 23.537 97.057 17.646 1.00 17.29 245 GLU A O 1
ATOM 1717 N N . LYS A 1 246 ? 23.877 95.239 18.931 1.00 17.56 246 LYS A N 1
ATOM 1718 C CA . LYS A 1 246 ? 23.233 95.836 20.099 1.00 14.88 246 LYS A CA 1
ATOM 1719 C C . LYS A 1 246 ? 24.017 97.038 20.593 1.00 15.30 246 LYS A C 1
ATOM 1720 O O . LYS A 1 246 ? 23.452 98.032 21.023 1.00 16.35 246 LYS A O 1
ATOM 1726 N N . ILE A 1 247 ? 25.337 96.945 20.559 1.00 19.12 247 ILE A N 1
ATOM 1727 C CA . ILE A 1 247 ? 26.146 98.079 20.979 1.00 14.76 247 ILE A CA 1
ATOM 1728 C C . ILE A 1 247 ? 25.799 99.271 20.099 1.00 19.14 247 ILE A C 1
ATOM 1729 O O . ILE A 1 247 ? 25.465 100.350 20.599 1.00 17.85 247 ILE A O 1
ATOM 1734 N N . ALA A 1 248 ? 25.824 99.069 18.784 1.00 14.47 248 ALA A N 1
ATOM 1735 C CA . ALA A 1 248 ? 25.491 100.143 17.848 1.00 20.08 248 ALA A CA 1
ATOM 1736 C C . ALA A 1 248 ? 24.103 100.726 18.126 1.00 19.16 248 ALA A C 1
ATOM 1737 O O . ALA A 1 248 ? 23.867 101.925 17.944 1.00 17.87 248 ALA A O 1
ATOM 1739 N N . GLU A 1 249 ? 23.189 99.863 18.555 1.00 17.94 249 GLU A N 1
ATOM 1740 C CA . GLU A 1 249 ? 21.814 100.265 18.783 1.00 19.74 249 GLU A CA 1
ATOM 1741 C C . GLU A 1 249 ? 21.618 101.054 20.078 1.00 19.01 249 GLU A C 1
ATOM 1742 O O . GLU A 1 249 ? 20.884 102.042 20.105 1.00 17.22 249 GLU A O 1
ATOM 1748 N N . VAL A 1 250 ? 22.267 100.619 21.151 1.00 16.14 250 VAL A N 1
ATOM 1749 C CA . VAL A 1 250 ? 21.924 101.142 22.470 1.00 16.52 250 VAL A CA 1
ATOM 1750 C C . VAL A 1 250 ? 23.051 101.836 23.224 1.00 16.02 250 VAL A C 1
ATOM 1751 O O . VAL A 1 250 ? 22.805 102.384 24.290 1.00 17.64 250 VAL A O 1
ATOM 1755 N N . MET A 1 251 ? 24.281 101.799 22.720 1.00 16.60 251 MET A N 1
ATOM 1756 C CA . MET A 1 251 ? 25.349 102.442 23.476 1.00 12.91 251 MET A CA 1
ATOM 1757 C C . MET A 1 251 ? 25.051 103.933 23.536 1.00 14.18 251 MET A C 1
ATOM 1758 O O . MET A 1 251 ? 24.839 104.574 22.507 1.00 14.65 251 MET A O 1
ATOM 1763 N N . GLY A 1 252 ? 24.995 104.480 24.747 1.00 13.35 252 GLY A N 1
ATOM 1764 C CA . GLY A 1 252 ? 24.665 105.885 24.917 1.00 14.11 252 GLY A CA 1
ATOM 1765 C C . GLY A 1 252 ? 23.166 106.179 24.975 1.00 15.11 252 GLY A C 1
ATOM 1766 O O . GLY A 1 252 ? 22.782 107.335 25.117 1.00 13.20 252 GLY A O 1
ATOM 1767 N N . GLU A 1 253 ? 22.323 105.148 24.872 1.00 12.84 253 GLU A N 1
ATOM 1768 C CA . GLU A 1 253 ? 20.868 105.329 24.911 1.00 12.79 253 GLU A CA 1
ATOM 1769 C C . GLU A 1 253 ? 20.260 104.679 26.137 1.00 12.63 253 GLU A C 1
ATOM 1770 O O . GLU A 1 253 ? 20.510 103.518 26.430 1.00 12.84 253 GLU A O 1
ATOM 1776 N N . ALA A 1 254 ? 19.416 105.420 26.831 1.00 12.77 254 ALA A N 1
ATOM 1777 C CA . ALA A 1 254 ? 18.773 104.882 28.019 1.00 16.54 254 ALA A CA 1
ATOM 1778 C C . ALA A 1 254 ? 17.349 104.402 27.737 1.00 17.47 254 ALA A C 1
ATOM 1779 O O . ALA A 1 254 ? 16.764 103.684 28.547 1.00 15.47 254 ALA A O 1
ATOM 1781 N N . GLY A 1 255 ? 16.785 104.806 26.599 1.00 13.56 255 GLY A N 1
ATOM 1782 C CA . GLY A 1 255 ? 15.359 104.609 26.384 1.00 14.97 255 GLY A CA 1
ATOM 1783 C C . GLY A 1 255 ? 14.648 105.417 27.460 1.00 15.05 255 GLY A C 1
ATOM 1784 O O . GLY A 1 255 ? 15.064 106.540 27.763 1.00 13.71 255 GLY A O 1
ATOM 1785 N N . ASP A 1 256 ? 13.610 104.840 28.065 1.00 14.98 256 ASP A N 1
ATOM 1786 C CA . ASP A 1 256 ? 12.893 105.508 29.152 1.00 14.21 256 ASP A CA 1
ATOM 1787 C C . ASP A 1 256 ? 13.330 104.962 30.524 1.00 17.53 256 ASP A C 1
ATOM 1788 O O . ASP A 1 256 ? 12.658 105.173 31.543 1.00 14.98 256 ASP A O 1
ATOM 1793 N N . ASP A 1 257 ? 14.465 104.275 30.545 1.00 15.37 257 ASP A N 1
ATOM 1794 C CA . ASP A 1 257 ? 14.885 103.540 31.743 1.00 14.70 257 ASP A CA 1
ATOM 1795 C C . ASP A 1 257 ? 16.115 104.203 32.365 1.00 14.35 257 ASP A C 1
ATOM 1796 O O . ASP A 1 257 ? 17.240 103.956 31.944 1.00 12.57 257 ASP A O 1
ATOM 1801 N N . GLY A 1 258 ? 15.897 105.086 33.338 1.00 15.31 258 GLY A N 1
ATOM 1802 C CA . GLY A 1 258 ? 16.999 105.794 33.989 1.00 13.62 258 GLY A CA 1
ATOM 1803 C C . GLY A 1 258 ? 17.785 104.926 34.954 1.00 15.79 258 GLY A C 1
ATOM 1804 O O . GLY A 1 258 ? 18.847 105.314 35.446 1.00 15.49 258 GLY A O 1
ATOM 1805 N N . ASP A 1 259 ? 17.275 103.729 35.213 1.00 16.74 259 ASP A N 1
ATOM 1806 C CA . ASP A 1 259 ? 17.943 102.806 36.123 1.00 14.86 259 ASP A CA 1
ATOM 1807 C C . ASP A 1 259 ? 18.953 101.947 35.393 1.00 13.33 259 ASP A C 1
ATOM 1808 O O . ASP A 1 259 ? 20.131 101.926 35.760 1.00 17.40 259 ASP A O 1
ATOM 1813 N N . PHE A 1 260 ? 18.498 101.248 34.353 1.00 14.45 260 PHE A N 1
ATOM 1814 C CA . PHE A 1 260 ? 19.334 100.249 33.684 1.00 13.11 260 PHE A CA 1
ATOM 1815 C C . PHE A 1 260 ? 19.503 100.441 32.188 1.00 14.68 260 PHE A C 1
ATOM 1816 O O . PHE A 1 260 ? 20.196 99.643 31.528 1.00 14.49 260 PHE A O 1
ATOM 1824 N N . GLY A 1 261 ? 18.905 101.505 31.663 1.00 12.77 261 GLY A N 1
ATOM 1825 C CA . GLY A 1 261 ? 18.927 101.739 30.231 1.00 13.67 261 GLY A CA 1
ATOM 1826 C C . GLY A 1 261 ? 20.353 101.920 29.730 1.00 15.72 261 GLY A C 1
ATOM 1827 O O . GLY A 1 261 ? 20.781 101.261 28.783 1.00 14.75 261 GLY A O 1
ATOM 1828 N N . MET A 1 262 ? 21.094 102.814 30.377 1.00 15.03 262 MET A N 1
ATOM 1829 C CA . MET A 1 262 ? 22.476 103.077 29.980 1.00 13.67 262 MET A CA 1
ATOM 1830 C C . MET A 1 262 ? 23.340 101.829 30.158 1.00 14.72 262 MET A C 1
ATOM 1831 O O . MET A 1 262 ? 24.301 101.606 29.414 1.00 13.99 262 MET A O 1
ATOM 1836 N N . SER A 1 263 ? 22.995 101.023 31.156 1.00 14.20 263 SER A N 1
ATOM 1837 C CA . SER A 1 263 ? 23.756 99.829 31.476 1.00 12.67 263 SER A CA 1
ATOM 1838 C C . SER A 1 263 ? 23.690 98.738 30.418 1.00 13.48 263 SER A C 1
ATOM 1839 O O . SER A 1 263 ? 24.525 97.835 30.413 1.00 14.32 263 SER A O 1
ATOM 1842 N N . ARG A 1 264 ? 22.694 98.801 29.541 1.00 12.25 264 ARG A N 1
ATOM 1843 C CA . ARG A 1 264 ? 22.602 97.830 28.461 1.00 12.28 264 ARG A CA 1
ATOM 1844 C C . ARG A 1 264 ? 23.875 97.840 27.606 1.00 9.79 264 ARG A C 1
ATOM 1845 O O . ARG A 1 264 ? 24.427 96.794 27.303 1.00 13.32 264 ARG A O 1
ATOM 1853 N N . GLY A 1 265 ? 24.311 99.024 27.206 1.00 13.94 265 GLY A N 1
ATOM 1854 C CA . GLY A 1 265 ? 25.519 99.177 26.407 1.00 15.38 265 GLY A CA 1
ATOM 1855 C C . GLY A 1 265 ? 26.727 98.475 27.006 1.00 15.46 265 GLY A C 1
ATOM 1856 O O . GLY A 1 265 ? 27.448 97.751 26.299 1.00 14.89 265 GLY A O 1
ATOM 1857 N N . TYR A 1 266 ? 26.944 98.664 28.309 1.00 13.37 266 TYR A N 1
ATOM 1858 C CA . TYR A 1 266 ? 28.094 98.058 28.983 1.00 12.50 266 TYR A CA 1
ATOM 1859 C C . TYR A 1 266 ? 27.920 96.552 29.044 1.00 13.42 266 TYR A C 1
ATOM 1860 O O . TYR A 1 266 ? 28.900 95.809 28.987 1.00 13.33 266 TYR A O 1
ATOM 1869 N N . TYR A 1 267 ? 26.667 96.105 29.163 1.00 15.14 267 TYR A N 1
ATOM 1870 C CA . TYR A 1 267 ? 26.382 94.667 29.171 1.00 11.20 267 TYR A CA 1
ATOM 1871 C C . TYR A 1 267 ? 26.816 94.016 27.861 1.00 12.43 267 TYR A C 1
ATOM 1872 O O . TYR A 1 267 ? 27.422 92.958 27.870 1.00 15.41 267 TYR A O 1
ATOM 1881 N N . TYR A 1 268 ? 26.467 94.624 26.730 1.00 13.16 268 TYR A N 1
ATOM 1882 C CA . TYR A 1 268 ? 26.810 94.032 25.436 1.00 12.68 268 TYR A CA 1
ATOM 1883 C C . TYR A 1 268 ? 28.326 94.102 25.187 1.00 15.73 268 TYR A C 1
ATOM 1884 O O . TYR A 1 268 ? 28.919 93.197 24.595 1.00 12.04 268 TYR A O 1
ATOM 1893 N N . ALA A 1 269 ? 28.945 95.182 25.646 1.00 15.22 269 ALA A N 1
ATOM 1894 C CA . ALA A 1 269 ? 30.394 95.305 25.544 1.00 15.09 269 ALA A CA 1
ATOM 1895 C C . ALA A 1 269 ? 31.028 94.180 26.355 1.00 15.21 269 ALA A C 1
ATOM 1896 O O . ALA A 1 269 ? 31.978 93.547 25.912 1.00 17.82 269 ALA A O 1
ATOM 1898 N N . ALA A 1 270 ? 30.473 93.917 27.536 1.00 13.51 270 ALA A N 1
ATOM 1899 C CA . ALA A 1 270 ? 30.989 92.876 28.416 1.00 15.12 270 ALA A CA 1
ATOM 1900 C C . ALA A 1 270 ? 30.827 91.507 27.774 1.00 16.35 270 ALA A C 1
ATOM 1901 O O . ALA A 1 270 ? 31.700 90.651 27.898 1.00 15.73 270 ALA A O 1
ATOM 1903 N N . MET A 1 271 ? 29.705 91.307 27.090 1.00 14.01 271 MET A N 1
ATOM 1904 C CA . MET A 1 271 ? 29.389 90.010 26.503 1.00 12.86 271 MET A CA 1
ATOM 1905 C C . MET A 1 271 ? 30.251 89.749 25.285 1.00 15.18 271 MET A C 1
ATOM 1906 O O . MET A 1 271 ? 30.612 88.616 25.019 1.00 15.79 271 MET A O 1
ATOM 1911 N N . LYS A 1 272 ? 30.556 90.805 24.539 1.00 14.06 272 LYS A N 1
ATOM 1912 C CA . LYS A 1 272 ? 31.487 90.688 23.435 1.00 16.51 272 LYS A CA 1
ATOM 1913 C C . LYS A 1 272 ? 32.821 90.195 24.003 1.00 16.79 272 LYS A C 1
ATOM 1914 O O . LYS A 1 272 ? 33.387 89.220 23.511 1.00 18.13 272 LYS A O 1
ATOM 1920 N N . GLU A 1 273 ? 33.298 90.842 25.065 1.00 17.86 273 GLU A N 1
ATOM 1921 C CA . GLU A 1 273 ? 34.584 90.468 25.673 1.00 16.94 273 GLU A CA 1
ATOM 1922 C C . GLU A 1 273 ? 34.604 89.032 26.172 1.00 18.09 273 GLU A C 1
ATOM 1923 O O . GLU A 1 273 ? 35.538 88.287 25.881 1.00 14.39 273 GLU A O 1
ATOM 1929 N N . ILE A 1 274 ? 33.596 88.625 26.942 1.00 15.00 274 ILE A N 1
ATOM 1930 C CA . ILE A 1 274 ? 33.633 87.249 27.445 1.00 16.72 274 ILE A CA 1
ATOM 1931 C C . ILE A 1 274 ? 33.531 86.263 26.281 1.00 16.84 274 ILE A C 1
ATOM 1932 O O . ILE A 1 274 ? 34.144 85.191 26.299 1.00 18.85 274 ILE A O 1
ATOM 1937 N N . THR A 1 275 ? 32.788 86.642 25.251 1.00 17.11 275 THR A N 1
ATOM 1938 C CA . THR A 1 275 ? 32.597 85.756 24.112 1.00 17.95 275 THR A CA 1
ATOM 1939 C C . THR A 1 275 ? 33.903 85.578 23.340 1.00 17.43 275 THR A C 1
ATOM 1940 O O . THR A 1 275 ? 34.221 84.475 22.890 1.00 17.09 275 THR A O 1
ATOM 1944 N N . LYS A 1 276 ? 34.656 86.664 23.199 1.00 17.90 276 LYS A N 1
ATOM 1945 C CA . LYS A 1 276 ? 35.984 86.588 22.600 1.00 20.75 276 LYS A CA 1
ATOM 1946 C C . LYS A 1 276 ? 36.865 85.679 23.444 1.00 22.12 276 LYS A C 1
ATOM 1947 O O . LYS A 1 276 ? 37.630 84.882 22.908 1.00 23.93 276 LYS A O 1
ATOM 1953 N N . GLY A 1 277 ? 36.741 85.794 24.763 1.00 16.90 277 GLY A N 1
ATOM 1954 C CA . GLY A 1 277 ? 37.439 84.906 25.670 1.00 16.55 277 GLY A CA 1
ATOM 1955 C C . GLY A 1 277 ? 37.161 83.428 25.431 1.00 20.20 277 GLY A C 1
ATOM 1956 O O . GLY A 1 277 ? 38.086 82.626 25.339 1.00 19.62 277 GLY A O 1
ATOM 1957 N N . LEU A 1 278 ? 35.878 83.068 25.357 1.00 18.34 278 LEU A N 1
ATOM 1958 C CA . LEU A 1 278 ? 35.460 81.686 25.135 1.00 19.45 278 LEU A CA 1
ATOM 1959 C C . LEU A 1 278 ? 35.971 81.183 23.800 1.00 18.59 278 LEU A C 1
ATOM 1960 O O . LEU A 1 278 ? 36.314 80.014 23.659 1.00 18.21 278 LEU A O 1
ATOM 1965 N N . SER A 1 279 ? 35.973 82.070 22.814 1.00 20.30 279 SER A N 1
ATOM 1966 C CA . SER A 1 279 ? 36.490 81.758 21.490 1.00 21.47 279 SER A CA 1
ATOM 1967 C C . SER A 1 279 ? 38.006 81.486 21.531 1.00 22.16 279 SER A C 1
ATOM 1968 O O . SER A 1 279 ? 38.480 80.454 21.027 1.00 23.78 279 SER A O 1
ATOM 1971 N N . ALA A 1 280 ? 38.767 82.392 22.139 1.00 19.24 280 ALA A N 1
ATOM 1972 C CA . ALA A 1 280 ? 40.221 82.204 22.246 1.00 20.21 280 ALA A CA 1
ATOM 1973 C C . ALA A 1 280 ? 40.558 80.931 23.022 1.00 21.31 280 ALA A C 1
ATOM 1974 O O . ALA A 1 280 ? 41.485 80.193 22.679 1.00 21.70 280 ALA A O 1
ATOM 1976 N N . TRP A 1 281 ? 39.797 80.680 24.076 1.00 18.24 281 TRP A N 1
ATOM 1977 C CA . TRP A 1 281 ? 39.965 79.483 24.882 1.00 19.39 281 TRP A CA 1
ATOM 1978 C C . TRP A 1 281 ? 39.852 78.244 23.987 1.00 19.98 281 TRP A C 1
ATOM 1979 O O . TRP A 1 281 ? 40.696 77.350 24.034 1.00 22.54 281 TRP A O 1
ATOM 1990 N N . CYS A 1 282 ? 38.803 78.185 23.171 1.00 19.25 282 CYS A N 1
ATOM 1991 C CA . CYS A 1 282 ? 38.642 77.055 22.259 1.00 16.91 282 CYS A CA 1
ATOM 1992 C C . CYS A 1 282 ? 39.813 76.971 21.268 1.00 20.01 282 CYS A C 1
ATOM 1993 O O . CYS A 1 282 ? 40.291 75.880 20.956 1.00 20.62 282 CYS A O 1
ATOM 1996 N N . GLU A 1 283 ? 40.260 78.118 20.775 1.00 18.27 283 GLU A N 1
ATOM 1997 C CA . GLU A 1 283 ? 41.396 78.163 19.855 1.00 23.88 283 GLU A CA 1
ATOM 1998 C C . GLU A 1 283 ? 42.648 77.567 20.500 1.00 25.47 283 GLU A C 1
ATOM 1999 O O . GLU A 1 283 ? 43.424 76.883 19.842 1.00 24.47 283 GLU A O 1
ATOM 2005 N N . ASN A 1 284 ? 42.836 77.826 21.790 1.00 21.68 284 ASN A N 1
ATOM 2006 C CA . ASN A 1 284 ? 43.966 77.252 22.515 1.00 20.37 284 ASN A CA 1
ATOM 2007 C C . ASN A 1 284 ? 43.949 75.730 22.520 1.00 21.04 284 ASN A C 1
ATOM 2008 O O . ASN A 1 284 ? 44.988 75.099 22.345 1.00 25.80 284 ASN A O 1
ATOM 2013 N N . TYR A 1 285 ? 42.782 75.136 22.723 1.00 17.82 285 TYR A N 1
ATOM 2014 C CA . TYR A 1 285 ? 42.684 73.678 22.648 1.00 20.81 285 TYR A CA 1
ATOM 2015 C C . TYR A 1 285 ? 42.948 73.164 21.236 1.00 20.84 285 TYR A C 1
ATOM 2016 O O . TYR A 1 285 ? 43.511 72.084 21.053 1.00 22.34 285 TYR A O 1
ATOM 2025 N N . SER A 1 286 ? 42.536 73.940 20.240 1.00 22.35 286 SER A N 1
ATOM 2026 C CA . SER A 1 286 ? 42.761 73.570 18.848 1.00 23.34 286 SER A CA 1
ATOM 2027 C C . SER A 1 286 ? 44.266 73.553 18.575 1.00 26.25 286 SER A C 1
ATOM 2028 O O . SER A 1 286 ? 44.802 72.583 18.050 1.00 25.10 286 SER A O 1
ATOM 2031 N N . LYS A 1 287 ? 44.938 74.629 18.962 1.00 23.38 287 LYS A N 1
ATOM 2032 C CA . LYS A 1 287 ? 46.375 74.733 18.808 1.00 27.26 287 LYS A CA 1
ATOM 2033 C C . LYS A 1 287 ? 47.105 73.587 19.528 1.00 28.71 287 LYS A C 1
ATOM 2034 O O . LYS A 1 287 ? 48.041 73.000 18.983 1.00 29.59 287 LYS A O 1
ATOM 2040 N N . ARG A 1 288 ? 46.671 73.253 20.736 1.00 23.19 288 ARG A N 1
ATOM 2041 C CA . ARG A 1 288 ? 47.287 72.137 21.444 1.00 23.89 288 ARG A CA 1
ATOM 2042 C C . ARG A 1 288 ? 47.040 70.826 20.695 1.00 27.28 288 ARG A C 1
ATOM 2043 O O . ARG A 1 288 ? 47.938 69.994 20.574 1.00 27.51 288 ARG A O 1
ATOM 2051 N N . ALA A 1 289 ? 45.824 70.651 20.187 1.00 25.77 289 ALA A N 1
ATOM 2052 C CA . ALA A 1 289 ? 45.452 69.420 19.491 1.00 26.10 289 ALA A CA 1
ATOM 2053 C C . ALA A 1 289 ? 46.297 69.283 18.247 1.00 28.87 289 ALA A C 1
ATOM 2054 O O . ALA A 1 289 ? 46.723 68.185 17.882 1.00 30.78 289 ALA A O 1
ATOM 2056 N N . LYS A 1 290 ? 46.521 70.414 17.594 1.00 26.87 290 LYS A N 1
ATOM 2057 C CA . LYS A 1 290 ? 47.351 70.470 16.408 1.00 27.60 290 LYS A CA 1
ATOM 2058 C C . LYS A 1 290 ? 48.774 70.029 16.744 1.00 31.16 290 LYS A C 1
ATOM 2059 O O . LYS A 1 290 ? 49.377 69.252 16.005 1.00 34.30 290 LYS A O 1
ATOM 2065 N N . TYR A 1 291 ? 49.316 70.516 17.855 1.00 29.60 291 TYR A N 1
ATOM 2066 C CA . TYR A 1 291 ? 50.679 70.142 18.213 1.00 31.38 291 TYR A CA 1
ATOM 2067 C C . TYR A 1 291 ? 50.771 68.641 18.477 1.00 34.77 291 TYR A C 1
ATOM 2068 O O . TYR A 1 291 ? 51.631 67.952 17.922 1.00 33.73 291 TYR A O 1
ATOM 2077 N N . LEU A 1 292 ? 49.880 68.137 19.321 1.00 29.44 292 LEU A N 1
ATOM 2078 C CA . LEU A 1 292 ? 49.920 66.733 19.700 1.00 31.00 292 LEU A CA 1
ATOM 2079 C C . LEU A 1 292 ? 49.806 65.841 18.473 1.00 33.15 292 LEU A C 1
ATOM 2080 O O . LEU A 1 292 ? 50.444 64.794 18.398 1.00 29.25 292 LEU A O 1
ATOM 2085 N N . ALA A 1 293 ? 48.993 66.263 17.510 1.00 28.97 293 ALA A N 1
ATOM 2086 C CA . ALA A 1 293 ? 48.852 65.522 16.273 1.00 28.90 293 ALA A CA 1
ATOM 2087 C C . ALA A 1 293 ? 50.204 65.419 15.578 1.00 35.93 293 ALA A C 1
ATOM 2088 O O . ALA A 1 293 ? 50.541 64.382 15.010 1.00 34.32 293 ALA A O 1
ATOM 2090 N N . SER A 1 294 ? 50.976 66.500 15.638 1.00 34.11 294 SER A N 1
ATOM 2091 C CA . SER A 1 294 ? 52.244 66.588 14.918 1.00 38.89 294 SER A CA 1
ATOM 2092 C C . SER A 1 294 ? 53.348 65.698 15.503 1.00 41.08 294 SER A C 1
ATOM 2093 O O . SER A 1 294 ? 54.392 65.507 14.883 1.00 40.64 294 SER A O 1
ATOM 2096 N N . ILE A 1 295 ? 53.127 65.156 16.692 1.00 36.99 295 ILE A N 1
ATOM 2097 C CA . ILE A 1 295 ? 54.141 64.320 17.308 1.00 35.98 295 ILE A CA 1
ATOM 2098 C C . ILE A 1 295 ? 53.565 62.965 17.640 1.00 38.30 295 ILE A C 1
ATOM 2099 O O . ILE A 1 295 ? 54.195 62.161 18.326 1.00 39.53 295 ILE A O 1
ATOM 2104 N N . GLU A 1 296 ? 52.355 62.711 17.164 1.00 38.56 296 GLU A N 1
ATOM 2105 C CA . GLU A 1 296 ? 51.721 61.437 17.439 1.00 41.60 296 GLU A CA 1
ATOM 2106 C C . GLU A 1 296 ? 52.135 60.417 16.384 1.00 45.18 296 GLU A C 1
ATOM 2107 O O . GLU A 1 296 ? 51.875 60.599 15.193 1.00 42.84 296 GLU A O 1
ATOM 2113 N N . THR A 1 297 ? 52.786 59.350 16.836 1.00 46.65 297 THR A N 1
ATOM 2114 C CA . THR A 1 297 ? 53.267 58.292 15.952 1.00 47.83 297 THR A CA 1
ATOM 2115 C C . THR A 1 297 ? 52.191 57.241 15.730 1.00 48.04 297 THR A C 1
ATOM 2116 O O . THR A 1 297 ? 52.150 56.596 14.685 1.00 51.25 297 THR A O 1
ATOM 2120 N N . ASP A 1 298 ? 51.329 57.064 16.727 1.00 44.71 298 ASP A N 1
ATOM 2121 C CA . ASP A 1 298 ? 50.180 56.182 16.589 1.00 43.54 298 ASP A CA 1
ATOM 2122 C C . ASP A 1 298 ? 49.117 56.879 15.747 1.00 47.01 298 ASP A C 1
ATOM 2123 O O . ASP A 1 298 ? 48.468 57.826 16.198 1.00 43.78 298 ASP A O 1
ATOM 2128 N N . SER A 1 299 ? 48.952 56.407 14.516 1.00 49.05 299 SER A N 1
ATOM 2129 C CA . SER A 1 299 ? 47.998 56.998 13.579 1.00 48.13 299 SER A CA 1
ATOM 2130 C C . SER A 1 299 ? 46.597 57.188 14.173 1.00 44.84 299 SER A C 1
ATOM 2131 O O . SER A 1 299 ? 45.952 58.212 13.951 1.00 38.96 299 SER A O 1
ATOM 2134 N N . GLU A 1 300 ? 46.135 56.199 14.929 1.00 44.50 300 GLU A N 1
ATOM 2135 C CA . GLU A 1 300 ? 44.799 56.236 15.506 1.00 41.44 300 GLU A CA 1
ATOM 2136 C C . GLU A 1 300 ? 44.623 57.411 16.465 1.00 44.22 300 GLU A C 1
ATOM 2137 O O . GLU A 1 300 ? 43.634 58.149 16.400 1.00 41.90 300 GLU A O 1
ATOM 2143 N N . ILE A 1 301 ? 45.585 57.566 17.367 1.00 40.25 301 ILE A N 1
ATOM 2144 C CA . ILE A 1 301 ? 45.553 58.640 18.347 1.00 39.66 301 ILE A CA 1
ATOM 2145 C C . ILE A 1 301 ? 45.790 59.980 17.664 1.00 38.13 301 ILE A C 1
ATOM 2146 O O . ILE A 1 301 ? 45.284 61.021 18.100 1.00 35.00 301 ILE A O 1
ATOM 2151 N N . LYS A 1 302 ? 46.552 59.949 16.579 1.00 35.58 302 LYS A N 1
ATOM 2152 C CA . LYS A 1 302 ? 46.777 61.150 15.791 1.00 32.60 302 LYS A CA 1
ATOM 2153 C C . LYS A 1 302 ? 45.462 61.638 15.179 1.00 34.07 302 LYS A C 1
ATOM 2154 O O . LYS A 1 302 ? 45.224 62.840 15.080 1.00 32.40 302 LYS A O 1
ATOM 2160 N N . ALA A 1 303 ? 44.613 60.697 14.782 1.00 31.11 303 ALA A N 1
ATOM 2161 C CA . ALA A 1 303 ? 43.332 61.027 14.173 1.00 38.01 303 ALA A CA 1
ATOM 2162 C C . ALA A 1 303 ? 42.436 61.770 15.161 1.00 35.91 303 ALA A C 1
ATOM 2163 O O . ALA A 1 303 ? 41.862 62.801 14.814 1.00 33.31 303 ALA A O 1
ATOM 2165 N N . ASN A 1 304 ? 42.320 61.240 16.381 1.00 33.07 304 ASN A N 1
ATOM 2166 C CA . ASN A 1 304 ? 41.631 61.942 17.464 1.00 35.36 304 ASN A CA 1
ATOM 2167 C C . ASN A 1 304 ? 42.157 63.356 17.612 1.00 28.15 304 ASN A C 1
ATOM 2168 O O . ASN A 1 304 ? 41.396 64.311 17.615 1.00 28.69 304 ASN A O 1
ATOM 2173 N N . TYR A 1 305 ? 43.469 63.490 17.753 1.00 28.81 305 TYR A N 1
ATOM 2174 C CA . TYR A 1 305 ? 44.043 64.812 17.911 1.00 28.97 305 TYR A CA 1
ATOM 2175 C C . TYR A 1 305 ? 43.578 65.745 16.790 1.00 32.28 305 TYR A C 1
ATOM 2176 O O . TYR A 1 305 ? 43.168 66.873 17.048 1.00 30.28 305 TYR A O 1
ATOM 2185 N N . GLU A 1 306 ? 43.620 65.270 15.551 1.00 30.60 306 GLU A N 1
ATOM 2186 C CA . GLU A 1 306 ? 43.226 66.106 14.424 1.00 32.69 306 GLU A CA 1
ATOM 2187 C C . GLU A 1 306 ? 41.723 66.375 14.393 1.00 28.61 306 GLU A C 1
ATOM 2188 O O . GLU A 1 306 ? 41.290 67.424 13.933 1.00 27.63 306 GLU A O 1
ATOM 2194 N N . LYS A 1 307 ? 40.929 65.438 14.894 1.00 27.34 307 LYS A N 1
ATOM 2195 C CA . LYS A 1 307 ? 39.490 65.677 14.996 1.00 30.59 307 LYS A CA 1
ATOM 2196 C C . LYS A 1 307 ? 39.236 66.759 16.043 1.00 29.44 307 LYS A C 1
ATOM 2197 O O . LYS A 1 307 ? 38.418 67.657 15.840 1.00 23.93 307 LYS A O 1
ATOM 2203 N N . ILE A 1 308 ? 39.963 66.672 17.152 1.00 26.84 308 ILE A N 1
ATOM 2204 C CA . ILE A 1 308 ? 39.859 67.652 18.222 1.00 25.96 308 ILE A CA 1
ATOM 2205 C C . ILE A 1 308 ? 40.252 69.036 17.730 1.00 28.41 308 ILE A C 1
ATOM 2206 O O . ILE A 1 308 ? 39.533 70.012 17.957 1.00 25.00 308 ILE A O 1
ATOM 2211 N N . GLU A 1 309 ? 41.382 69.125 17.038 1.00 25.98 309 GLU A N 1
ATOM 2212 C CA . GLU A 1 309 ? 41.805 70.403 16.469 1.00 26.52 309 GLU A CA 1
ATOM 2213 C C . GLU A 1 309 ? 40.719 71.033 15.594 1.00 27.53 309 GLU A C 1
ATOM 2214 O O . GLU A 1 309 ? 40.509 72.252 15.610 1.00 23.39 309 GLU A O 1
ATOM 2220 N N . GLU A 1 310 ? 40.047 70.202 14.808 1.00 28.30 310 GLU A N 1
ATOM 2221 C CA . GLU A 1 310 ? 38.986 70.686 13.929 1.00 30.24 310 GLU A CA 1
ATOM 2222 C C . GLU A 1 310 ? 37.770 71.137 14.737 1.00 26.28 310 GLU A C 1
ATOM 2223 O O . GLU A 1 310 ? 37.262 72.247 14.558 1.00 24.00 310 GLU A O 1
ATOM 2229 N N . VAL A 1 311 ? 37.315 70.258 15.622 1.00 23.05 311 VAL A N 1
ATOM 2230 C CA . VAL A 1 311 ? 36.163 70.530 16.464 1.00 25.26 311 VAL A CA 1
ATOM 2231 C C . VAL A 1 311 ? 36.366 71.822 17.243 1.00 22.31 311 VAL A C 1
ATOM 2232 O O . VAL A 1 311 ? 35.491 72.679 17.254 1.00 22.71 311 VAL A O 1
ATOM 2236 N N . MET A 1 312 ? 37.525 71.955 17.881 1.00 21.40 312 MET A N 1
ATOM 2237 C CA . MET A 1 312 ? 37.789 73.092 18.757 1.00 23.26 312 MET A CA 1
ATOM 2238 C C . MET A 1 312 ? 38.009 74.352 17.952 1.00 21.69 312 MET A C 1
ATOM 2239 O O . MET A 1 312 ? 37.582 75.431 18.349 1.00 19.79 312 MET A O 1
ATOM 2244 N N . GLY A 1 313 ? 38.666 74.217 16.805 1.00 21.58 313 GLY A N 1
ATOM 2245 C CA . GLY A 1 313 ? 38.858 75.358 15.934 1.00 20.54 313 GLY A CA 1
ATOM 2246 C C . GLY A 1 313 ? 37.527 75.821 15.366 1.00 20.41 313 GLY A C 1
ATOM 2247 O O . GLY A 1 313 ? 37.336 77.012 15.126 1.00 20.09 313 GLY A O 1
ATOM 2248 N N . ASN A 1 314 ? 36.615 74.874 15.150 1.00 18.91 314 ASN A N 1
ATOM 2249 C CA . ASN A 1 314 ? 35.281 75.176 14.626 1.00 19.91 314 ASN A CA 1
ATOM 2250 C C . ASN A 1 314 ? 34.427 75.877 15.686 1.00 21.87 314 ASN A C 1
ATOM 2251 O O . ASN A 1 314 ? 33.963 76.991 15.480 1.00 21.32 314 ASN A O 1
ATOM 2256 N N . ILE A 1 315 ? 34.257 75.244 16.842 1.00 19.49 315 ILE A N 1
ATOM 2257 C CA . ILE A 1 315 ? 33.434 75.864 17.881 1.00 21.08 315 ILE A CA 1
ATOM 2258 C C . ILE A 1 315 ? 34.053 77.138 18.486 1.00 21.04 315 ILE A C 1
ATOM 2259 O O . ILE A 1 315 ? 33.408 77.836 19.268 1.00 18.81 315 ILE A O 1
ATOM 2264 N N . ALA A 1 316 ? 35.288 77.454 18.112 1.00 16.11 316 ALA A N 1
ATOM 2265 C CA . ALA A 1 316 ? 35.859 78.742 18.482 1.00 19.15 316 ALA A CA 1
ATOM 2266 C C . ALA A 1 316 ? 35.094 79.865 17.788 1.00 20.29 316 ALA A C 1
ATOM 2267 O O . ALA A 1 316 ? 35.161 81.020 18.212 1.00 19.34 316 ALA A O 1
ATOM 2269 N N . HIS A 1 317 ? 34.376 79.526 16.719 1.00 18.03 317 HIS A N 1
ATOM 2270 C CA . HIS A 1 317 ? 33.777 80.550 15.874 1.00 20.76 317 HIS A CA 1
ATOM 2271 C C . HIS A 1 317 ? 32.402 80.213 15.313 1.00 22.68 317 HIS A C 1
ATOM 2272 O O . HIS A 1 317 ? 31.506 81.056 15.297 1.00 18.95 317 HIS A O 1
ATOM 2279 N N . LYS A 1 318 ? 32.242 78.988 14.831 1.00 20.89 318 LYS A N 1
ATOM 2280 C CA . LYS A 1 318 ? 31.066 78.647 14.057 1.00 21.01 318 LYS A CA 1
ATOM 2281 C C . LYS A 1 318 ? 29.964 78.086 14.925 1.00 20.86 318 LYS A C 1
ATOM 2282 O O . LYS A 1 318 ? 30.207 77.566 16.024 1.00 19.82 318 LYS A O 1
ATOM 2288 N N . LYS A 1 319 ? 28.740 78.180 14.427 1.00 18.73 319 LYS A N 1
ATOM 2289 C CA . LYS A 1 319 ? 27.666 77.411 15.005 1.00 17.70 319 LYS A CA 1
ATOM 2290 C C . LYS A 1 319 ? 28.030 75.924 14.892 1.00 19.20 319 LYS A C 1
ATOM 2291 O O . LYS A 1 319 ? 28.485 75.482 13.838 1.00 20.63 319 LYS A O 1
ATOM 2297 N N . PRO A 1 320 ? 27.873 75.151 15.980 1.00 19.06 320 PRO A N 1
ATOM 2298 C CA . PRO A 1 320 ? 28.160 73.717 15.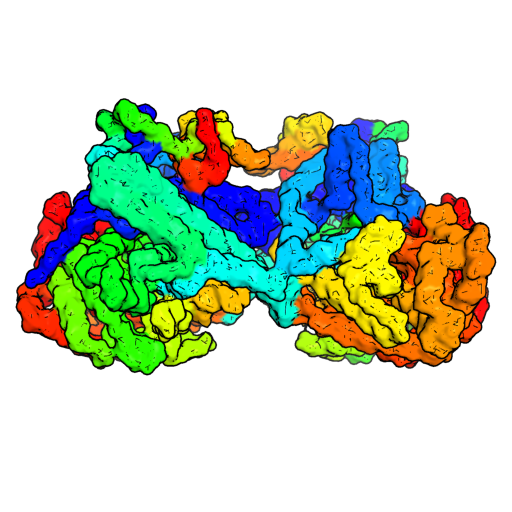854 1.00 19.85 320 PRO A CA 1
ATOM 2299 C C . PRO A 1 320 ? 27.411 73.072 14.701 1.00 22.41 320 PRO A C 1
ATOM 2300 O O . PRO A 1 320 ? 26.229 73.350 14.489 1.00 18.61 320 PRO A O 1
ATOM 2304 N N . ALA A 1 321 ? 28.094 72.192 13.975 1.00 24.64 321 ALA A N 1
ATOM 2305 C CA . ALA A 1 321 ? 27.524 71.610 12.767 1.00 20.96 321 ALA A CA 1
ATOM 2306 C C . ALA A 1 321 ? 27.379 70.090 12.839 1.00 23.20 321 ALA A C 1
ATOM 2307 O O . ALA A 1 321 ? 27.014 69.445 11.849 1.00 22.64 321 ALA A O 1
ATOM 2309 N N . ASN A 1 322 ? 27.668 69.519 14.003 1.00 20.06 322 ASN A N 1
ATOM 2310 C CA . ASN A 1 322 ? 27.425 68.099 14.227 1.00 19.91 322 ASN A CA 1
ATOM 2311 C C . ASN A 1 322 ? 27.321 67.797 15.723 1.00 20.09 322 ASN A C 1
ATOM 2312 O O . ASN A 1 322 ? 27.464 68.695 16.556 1.00 19.29 322 ASN A O 1
ATOM 2317 N N . PHE A 1 323 ? 27.074 66.539 16.064 1.00 17.22 323 PHE A N 1
ATOM 2318 C CA . PHE A 1 323 ? 26.891 66.168 17.467 1.00 17.71 323 PHE A CA 1
ATOM 2319 C C . PHE A 1 323 ? 28.131 66.375 18.321 1.00 21.88 323 PHE A C 1
ATOM 2320 O O . PHE A 1 323 ? 28.050 66.900 19.435 1.00 20.31 323 PHE A O 1
ATOM 2328 N N . TRP A 1 324 ? 29.275 65.929 17.811 1.00 16.45 324 TRP A N 1
ATOM 2329 C CA . TRP A 1 324 ? 30.536 66.070 18.516 1.00 18.74 324 TRP A CA 1
ATOM 2330 C C . TRP A 1 324 ? 30.768 67.537 18.878 1.00 19.18 324 TRP A C 1
ATOM 2331 O O . TRP A 1 324 ? 31.002 67.869 20.041 1.00 21.35 324 TRP A O 1
ATOM 2342 N N . GLU A 1 325 ? 30.713 68.409 17.874 1.00 20.02 325 GLU A N 1
ATOM 2343 C CA . GLU A 1 325 ? 30.926 69.838 18.090 1.00 19.19 325 GLU A CA 1
ATOM 2344 C C . GLU A 1 325 ? 29.931 70.416 19.081 1.00 17.17 325 GLU A C 1
ATOM 2345 O O . GLU A 1 325 ? 30.291 71.228 19.935 1.00 18.67 325 GLU A O 1
ATOM 2351 N N . ALA A 1 326 ? 28.682 69.996 18.955 1.00 17.78 326 ALA A N 1
ATOM 2352 C CA . ALA A 1 326 ? 27.612 70.495 19.813 1.00 18.03 326 ALA A CA 1
ATOM 2353 C C . ALA A 1 326 ? 27.788 70.078 21.271 1.00 19.20 326 ALA A C 1
ATOM 2354 O O . ALA A 1 326 ? 27.697 70.904 22.171 1.00 18.28 326 ALA A O 1
ATOM 2356 N N . ILE A 1 327 ? 28.021 68.794 21.521 1.00 16.81 327 ILE A N 1
ATOM 2357 C CA . ILE A 1 327 ? 28.279 68.388 22.890 1.00 16.81 327 ILE A CA 1
ATOM 2358 C C . ILE A 1 327 ? 29.550 69.049 23.442 1.00 17.09 327 ILE A C 1
ATOM 2359 O O . ILE A 1 327 ? 29.604 69.443 24.608 1.00 16.89 327 ILE A O 1
ATOM 2364 N N . GLN A 1 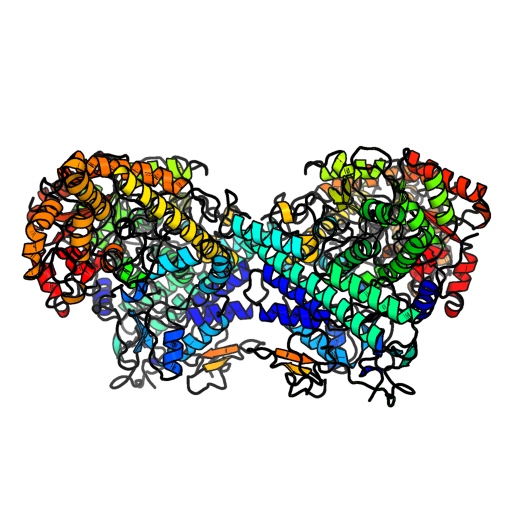328 ? 30.563 69.198 22.597 1.00 16.57 328 GLN A N 1
ATOM 2365 C CA . GLN A 1 328 ? 31.808 69.847 23.005 1.00 16.35 328 GLN A CA 1
ATOM 2366 C C . GLN A 1 328 ? 31.568 71.316 23.352 1.00 19.98 328 GLN A C 1
ATOM 2367 O O . GLN A 1 328 ? 32.154 71.857 24.297 1.00 19.00 328 GLN A O 1
ATOM 2373 N N . MET A 1 329 ? 30.703 71.965 22.579 1.00 19.27 329 MET A N 1
ATOM 2374 C CA . MET A 1 329 ? 30.332 73.346 22.866 1.00 21.74 329 MET A CA 1
ATOM 2375 C C . MET A 1 329 ? 29.593 73.442 24.213 1.00 17.47 329 MET A C 1
ATOM 2376 O O . MET A 1 329 ? 29.768 74.418 24.943 1.00 20.45 329 MET A O 1
ATOM 2381 N N . THR A 1 330 ? 28.787 72.439 24.560 1.00 20.65 330 THR A N 1
ATOM 2382 C CA . THR A 1 330 ? 28.139 72.487 25.865 1.00 18.23 330 THR A CA 1
ATOM 2383 C C . THR A 1 330 ? 29.203 72.392 26.954 1.00 19.50 330 THR A C 1
ATOM 2384 O O . THR A 1 330 ? 29.140 73.110 27.954 1.00 17.79 330 THR A O 1
ATOM 2388 N N . LEU A 1 331 ? 30.207 71.540 26.746 1.00 16.21 331 LEU A N 1
ATOM 2389 C CA . LEU A 1 331 ? 31.327 71.490 27.688 1.00 20.31 331 LEU A CA 1
ATOM 2390 C C . LEU A 1 331 ? 32.034 72.839 27.819 1.00 15.65 331 LEU A C 1
ATOM 2391 O O . LEU A 1 331 ? 32.303 73.305 28.924 1.00 16.18 331 LEU A O 1
ATOM 2396 N N . CYS A 1 332 ? 32.352 73.468 26.698 1.00 18.25 332 CYS A N 1
ATOM 2397 C CA . CYS A 1 332 ? 32.991 74.772 26.761 1.00 14.68 332 CYS A CA 1
ATOM 2398 C C . CYS A 1 332 ? 32.178 75.732 27.647 1.00 19.95 332 CYS A C 1
ATOM 2399 O O . CYS A 1 332 ? 32.725 76.367 28.553 1.00 15.85 332 CYS A O 1
ATOM 2402 N N . CYS A 1 333 ? 30.871 75.811 27.400 1.00 17.88 333 CYS A N 1
ATOM 2403 C CA . CYS A 1 333 ? 29.985 76.644 28.215 1.00 18.75 333 CYS A CA 1
ATOM 2404 C C . CYS A 1 333 ? 30.011 76.222 29.669 1.00 17.69 333 CYS A C 1
ATOM 2405 O O . CYS A 1 333 ? 30.077 77.062 30.580 1.00 17.83 333 CYS A O 1
ATOM 2408 N N . HIS A 1 334 ? 29.930 74.915 29.893 1.00 17.79 334 HIS A N 1
ATOM 2409 C CA . HIS A 1 334 ? 29.816 74.431 31.250 1.00 14.81 334 HIS A CA 1
ATOM 2410 C C . HIS A 1 334 ? 31.082 74.756 32.016 1.00 15.53 334 HIS A C 1
ATOM 2411 O O . HIS A 1 334 ? 31.024 75.228 33.147 1.00 14.96 334 HIS A O 1
ATOM 2418 N N . PHE A 1 335 ? 32.229 74.510 31.388 1.00 14.56 335 PHE A N 1
ATOM 2419 C CA . PHE A 1 335 ? 33.516 74.799 32.010 1.00 13.96 335 PHE A CA 1
ATOM 2420 C C . PHE A 1 335 ? 33.714 76.302 32.189 1.00 16.15 335 PHE A C 1
ATOM 2421 O O . PHE A 1 335 ? 34.281 76.764 33.190 1.00 15.25 335 PHE A O 1
ATOM 2429 N N . GLY A 1 336 ? 33.270 77.063 31.204 1.00 14.35 336 GLY A N 1
ATOM 2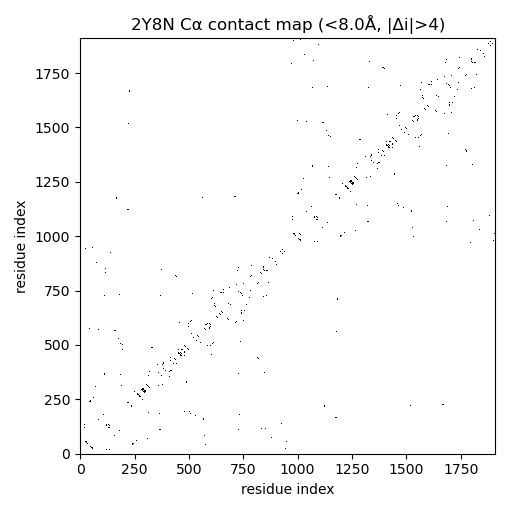430 C CA . GLY A 1 336 ? 33.344 78.508 31.311 1.00 14.28 336 GLY A CA 1
ATOM 2431 C C . GLY A 1 336 ? 32.653 79.007 32.567 1.00 14.44 336 GLY A C 1
ATOM 2432 O O . GLY A 1 336 ? 33.178 79.848 33.286 1.00 13.95 336 GLY A O 1
ATOM 2433 N N . VAL A 1 337 ? 31.458 78.501 32.841 1.00 15.97 337 VAL A N 1
ATOM 2434 C CA . VAL A 1 337 ? 30.729 78.997 33.996 1.00 12.61 337 VAL A CA 1
ATOM 2435 C C . VAL A 1 337 ? 31.298 78.477 35.326 1.00 16.90 337 VAL A C 1
ATOM 2436 O O . VAL A 1 337 ? 31.432 79.236 36.268 1.00 16.76 337 VAL A O 1
ATOM 2440 N N . VAL A 1 338 ? 31.638 77.196 35.417 1.00 14.95 338 VAL A N 1
ATOM 2441 C CA . VAL A 1 338 ? 32.152 76.720 36.697 1.00 15.03 338 VAL A CA 1
ATOM 2442 C C . VAL A 1 338 ? 33.545 77.287 36.944 1.00 15.04 338 VAL A C 1
ATOM 2443 O O . VAL A 1 338 ? 34.028 77.247 38.060 1.00 17.03 338 VAL A O 1
ATOM 2447 N N . ASN A 1 339 ? 34.180 77.842 35.909 1.00 13.41 339 ASN A N 1
ATOM 2448 C CA . ASN A 1 339 ? 35.428 78.558 36.120 1.00 15.84 339 ASN A CA 1
ATOM 2449 C C . ASN A 1 339 ? 35.289 80.034 36.487 1.00 18.46 339 ASN A C 1
ATOM 2450 O O . ASN A 1 339 ? 36.303 80.683 36.708 1.00 15.74 339 ASN A O 1
ATOM 2455 N N . GLU A 1 340 ? 34.076 80.590 36.524 1.00 15.31 340 GLU A N 1
ATOM 2456 C CA . GLU A 1 340 ? 33.996 82.038 36.806 1.00 15.54 340 GLU A CA 1
ATOM 2457 C C . GLU A 1 340 ? 33.614 82.336 38.254 1.00 14.19 340 GLU A C 1
ATOM 2458 O O . GLU A 1 340 ? 33.633 83.489 38.691 1.00 17.16 340 GLU A O 1
ATOM 2464 N N . ASP A 1 341 ? 33.282 81.287 38.990 1.00 12.44 341 ASP A N 1
ATOM 2465 C CA . ASP A 1 341 ? 32.983 81.387 40.406 1.00 16.15 341 ASP A CA 1
ATOM 2466 C C . ASP A 1 341 ? 33.245 80.040 41.046 1.00 14.81 341 ASP A C 1
ATOM 2467 O O . ASP A 1 341 ? 33.168 79.008 40.384 1.00 16.26 341 ASP A O 1
ATOM 2472 N N . PRO A 1 342 ? 33.567 80.040 42.344 1.00 18.39 342 PRO A N 1
ATOM 2473 C CA . PRO A 1 342 ? 33.555 78.765 43.066 1.00 15.81 342 PRO A CA 1
ATOM 2474 C C . PRO A 1 342 ? 32.100 78.349 43.164 1.00 18.50 342 PRO A C 1
ATOM 2475 O O . PRO A 1 342 ? 31.279 79.180 43.514 1.00 16.00 342 PRO A O 1
ATOM 2479 N N . GLN A 1 343 ? 31.770 77.109 42.834 1.00 14.83 343 GLN A N 1
ATOM 2480 C CA . GLN A 1 343 ? 30.373 76.732 42.778 1.00 18.77 343 GLN A CA 1
ATOM 2481 C C . GLN A 1 343 ? 30.233 75.233 42.691 1.00 16.86 343 GLN A C 1
ATOM 2482 O O . GLN A 1 343 ? 31.135 74.537 42.235 1.00 19.47 343 GLN A O 1
ATOM 2488 N N . SER A 1 344 ? 29.083 74.759 43.133 1.00 17.36 344 SER A N 1
ATOM 2489 C CA . SER A 1 344 ? 28.708 73.387 42.948 1.00 19.06 344 SER A CA 1
ATOM 2490 C C . SER A 1 344 ? 27.316 73.411 42.368 1.00 18.66 344 SER A C 1
ATOM 2491 O O . SER A 1 344 ? 26.574 74.383 42.537 1.00 18.36 344 SER A O 1
ATOM 2494 N N . GLY A 1 345 ? 26.947 72.354 41.666 1.00 17.00 345 GLY A N 1
ATOM 2495 C CA . GLY A 1 345 ? 25.567 72.233 41.243 1.00 15.64 345 GLY A CA 1
ATOM 2496 C C . GLY A 1 345 ? 25.173 73.123 40.081 1.00 15.38 345 GLY A C 1
ATOM 2497 O O . GLY A 1 345 ? 24.022 73.524 39.959 1.00 13.22 345 GLY A O 1
ATOM 2498 N N . LEU A 1 346 ? 26.118 73.416 39.200 1.00 14.08 346 LEU A N 1
ATOM 2499 C CA . LEU A 1 346 ? 25.741 73.947 37.909 1.00 15.72 346 LEU A CA 1
ATOM 2500 C C . LEU A 1 346 ? 25.277 72.752 37.095 1.00 15.43 346 LEU A C 1
ATOM 2501 O O . LEU A 1 346 ? 26.095 71.979 36.563 1.00 17.65 346 LEU A O 1
ATOM 2506 N N . SER A 1 347 ? 23.959 72.585 37.023 1.00 15.20 347 SER A N 1
ATOM 2507 C CA . SER A 1 347 ? 23.372 71.450 36.355 1.00 15.04 347 SER A CA 1
ATOM 2508 C C . SER A 1 347 ? 23.525 71.550 34.849 1.00 14.42 347 SER A C 1
ATOM 2509 O O . SER A 1 347 ? 23.369 72.620 34.256 1.00 11.54 347 SER A O 1
ATOM 2512 N N . ILE A 1 348 ? 23.854 70.421 34.243 1.00 12.01 348 ILE A N 1
ATOM 2513 C CA . ILE A 1 348 ? 23.862 70.289 32.797 1.00 13.09 348 ILE A CA 1
ATOM 2514 C C . ILE A 1 348 ? 22.451 70.474 32.245 1.00 13.26 348 ILE A C 1
ATOM 2515 O O . ILE A 1 348 ? 22.260 70.994 31.147 1.00 14.81 348 ILE A O 1
ATOM 2520 N N . GLY A 1 349 ? 21.460 70.044 33.017 1.00 14.33 349 GLY A N 1
ATOM 2521 C CA . GLY A 1 349 ? 20.081 70.085 32.570 1.00 15.52 349 GLY A CA 1
ATOM 2522 C C . GLY A 1 349 ? 19.739 68.926 31.648 1.00 17.38 349 GLY A C 1
ATOM 2523 O O . GLY A 1 349 ? 20.302 67.832 31.761 1.00 16.17 349 GLY A O 1
ATOM 2524 N N . ARG A 1 350 ? 18.837 69.180 30.710 1.00 15.96 350 ARG A N 1
ATOM 2525 C CA . ARG A 1 350 ? 18.304 68.133 29.854 1.00 15.46 350 ARG A CA 1
ATOM 2526 C C . ARG A 1 350 ? 19.075 68.013 28.569 1.00 15.11 350 ARG A C 1
ATOM 2527 O O . ARG A 1 350 ? 18.559 68.301 27.481 1.00 15.06 350 ARG A O 1
ATOM 2535 N N . LEU A 1 351 ? 20.312 67.574 28.702 1.00 15.32 351 LEU A N 1
ATOM 2536 C CA . LEU A 1 351 ? 21.226 67.495 27.584 1.00 15.70 351 LEU A CA 1
ATOM 2537 C C . LEU A 1 351 ? 20.684 66.611 26.455 1.00 15.92 351 LEU A C 1
ATOM 2538 O O . LEU A 1 351 ? 20.906 66.885 25.278 1.00 17.30 351 LEU A O 1
ATOM 2543 N N . GLY A 1 352 ? 19.966 65.557 26.820 1.00 18.50 352 GLY A N 1
ATOM 2544 C CA . GLY A 1 352 ? 19.404 64.642 25.839 1.00 17.32 352 GLY A CA 1
ATOM 2545 C C . GLY A 1 352 ? 18.390 65.312 24.921 1.00 20.23 352 GLY A C 1
ATOM 2546 O O . GLY A 1 352 ? 18.157 64.864 23.795 1.00 17.82 352 GLY A O 1
ATOM 2547 N N . GLN A 1 353 ? 17.791 66.406 25.390 1.00 18.27 353 GLN A N 1
ATOM 2548 C CA . GLN A 1 353 ? 16.812 67.115 24.577 1.00 16.87 353 GLN A CA 1
ATOM 2549 C C . GLN A 1 353 ? 17.473 68.261 23.842 1.00 17.08 353 GLN A C 1
ATOM 2550 O O . GLN A 1 353 ? 17.181 68.514 22.679 1.00 16.85 353 GLN A O 1
ATOM 2556 N N . VAL A 1 354 ? 18.363 68.952 24.535 1.00 16.11 354 VAL A N 1
ATOM 2557 C CA . VAL A 1 354 ? 19.113 70.044 23.940 1.00 15.73 354 VAL A CA 1
ATOM 2558 C C . VAL A 1 354 ? 19.856 69.553 22.703 1.00 16.97 354 VAL A C 1
ATOM 2559 O O . VAL A 1 354 ? 19.921 70.253 21.690 1.00 18.02 354 VAL A O 1
ATOM 2563 N N . LEU A 1 355 ? 20.396 68.340 22.774 1.00 14.95 355 LEU A N 1
ATOM 2564 C CA . LEU A 1 355 ? 21.316 67.879 21.733 1.00 17.82 355 LEU A CA 1
ATOM 2565 C C . LEU A 1 355 ? 20.666 66.923 20.730 1.00 17.34 355 LEU A C 1
ATOM 2566 O O . LEU A 1 355 ? 21.292 66.522 19.742 1.00 20.18 355 LEU A O 1
ATOM 2571 N N . GLN A 1 356 ? 19.417 66.568 20.988 1.00 16.54 356 GLN A N 1
ATOM 2572 C CA . GLN A 1 356 ? 18.654 65.688 20.104 1.00 18.49 356 GLN A CA 1
ATOM 2573 C C . GLN A 1 356 ? 18.709 66.137 18.640 1.00 20.38 356 GLN A C 1
ATOM 2574 O O . GLN A 1 356 ? 18.895 65.308 17.750 1.00 18.80 356 GLN A O 1
ATOM 2580 N N . PRO A 1 357 ? 18.562 67.447 18.381 1.00 19.47 357 PRO A N 1
ATOM 2581 C CA . PRO A 1 357 ? 18.647 67.869 16.978 1.00 16.39 357 PRO A CA 1
ATOM 2582 C C . PRO A 1 357 ? 20.009 67.550 16.354 1.00 20.37 357 PRO A C 1
ATOM 2583 O O . PRO A 1 357 ? 20.056 67.139 15.189 1.00 22.60 357 PRO A O 1
ATOM 2587 N N . PHE A 1 358 ? 21.093 67.728 17.111 1.00 15.84 358 PHE A N 1
ATOM 2588 C CA . PHE A 1 358 ? 22.435 67.483 16.585 1.00 17.56 358 PHE A CA 1
ATOM 2589 C C . PHE A 1 358 ? 22.687 65.994 16.465 1.00 19.35 358 PHE A C 1
ATOM 2590 O O . PHE A 1 358 ? 23.276 65.539 15.494 1.00 19.01 358 PHE A O 1
ATOM 2598 N N . TYR A 1 359 ? 22.230 65.246 17.459 1.00 19.12 359 TYR A N 1
ATOM 2599 C CA . TYR A 1 359 ? 22.325 63.801 17.426 1.00 19.60 359 TYR A CA 1
ATOM 2600 C C . TYR A 1 359 ? 21.608 63.200 16.220 1.00 24.02 359 TYR A C 1
ATOM 2601 O O . TYR A 1 359 ? 22.227 62.490 15.415 1.00 25.46 359 TYR A O 1
ATOM 2610 N N . GLU A 1 360 ? 20.315 63.478 16.083 1.00 20.33 360 GLU A N 1
ATOM 2611 C CA . GLU A 1 360 ? 19.516 62.823 15.048 1.00 24.60 360 GLU A CA 1
ATOM 2612 C C . GLU A 1 360 ? 19.997 63.099 13.618 1.00 25.12 360 GLU A C 1
ATOM 2613 O O . GLU A 1 360 ? 19.920 62.224 12.762 1.00 24.87 360 GLU A O 1
ATOM 2619 N N . LYS A 1 361 ? 20.489 64.307 13.362 1.00 25.02 361 LYS A N 1
ATOM 2620 C CA . LYS A 1 361 ? 21.040 64.632 12.049 1.00 26.79 361 LYS A CA 1
ATOM 2621 C C . LYS A 1 361 ? 22.283 63.810 11.735 1.00 29.36 361 LYS A C 1
ATOM 2622 O O . LYS A 1 361 ? 22.490 63.377 10.607 1.00 30.20 361 LYS A O 1
ATOM 2628 N N . ASP A 1 362 ? 23.123 63.606 12.737 1.00 24.03 362 ASP A N 1
ATOM 2629 C CA . ASP A 1 362 ? 24.337 62.850 12.525 1.00 24.22 362 ASP A CA 1
ATOM 2630 C C . ASP A 1 362 ? 24.027 61.374 12.259 1.00 28.20 362 ASP A C 1
ATOM 2631 O O . ASP A 1 362 ? 24.664 60.745 11.411 1.00 27.81 362 ASP A O 1
ATOM 2636 N N . VAL A 1 363 ? 23.051 60.824 12.974 1.00 25.86 363 VAL A N 1
ATOM 2637 C CA . VAL A 1 363 ? 22.652 59.440 12.741 1.00 26.90 363 VAL A CA 1
ATOM 2638 C C . VAL A 1 363 ? 21.951 59.327 11.385 1.00 29.09 363 VAL A C 1
ATOM 2639 O O . VAL A 1 363 ? 22.235 58.420 10.607 1.00 31.36 363 VAL A O 1
ATOM 2643 N N . GLU A 1 364 ? 21.053 60.264 11.102 1.00 30.38 364 GLU A N 1
ATOM 2644 C CA . GLU A 1 364 ? 20.390 60.344 9.801 1.00 34.25 364 GLU A CA 1
ATOM 2645 C C . GLU A 1 364 ? 21.390 60.326 8.648 1.00 36.99 364 GLU A C 1
ATOM 2646 O O . GLU A 1 364 ? 21.280 59.512 7.729 1.00 33.21 364 GLU A O 1
ATOM 2652 N N . ASP A 1 365 ? 22.351 61.244 8.700 1.00 33.17 365 ASP A N 1
ATOM 2653 C CA . ASP A 1 365 ? 23.286 61.456 7.599 1.00 31.19 365 ASP A CA 1
ATOM 2654 C C . ASP A 1 365 ? 24.438 60.450 7.586 1.00 29.71 365 ASP A C 1
ATOM 2655 O O . ASP A 1 365 ? 25.305 60.503 6.711 1.00 33.97 365 ASP A O 1
ATOM 2660 N N . GLY A 1 366 ? 24.445 59.540 8.556 1.00 28.95 366 GLY A N 1
ATOM 2661 C CA . GLY A 1 366 ? 25.498 58.547 8.662 1.00 29.18 366 GLY A CA 1
ATOM 2662 C C . GLY A 1 366 ? 26.840 59.147 9.045 1.00 32.80 366 GLY A C 1
ATOM 2663 O O . GLY A 1 366 ? 27.891 58.605 8.729 1.00 31.56 366 GLY A O 1
ATOM 2664 N N . ILE A 1 367 ? 26.801 60.282 9.728 1.00 30.19 367 ILE A N 1
ATOM 2665 C CA . ILE A 1 367 ? 28.006 60.907 10.241 1.00 24.72 367 ILE A CA 1
ATOM 2666 C C . ILE A 1 367 ? 28.443 60.229 11.537 1.00 25.42 367 ILE A C 1
ATOM 2667 O O . ILE A 1 367 ? 29.633 60.120 11.822 1.00 29.35 367 ILE A O 1
ATOM 2672 N N . MET A 1 368 ? 27.475 59.771 12.324 1.00 27.81 368 MET A N 1
ATOM 2673 C CA . MET A 1 368 ? 27.780 58.963 13.495 1.00 27.64 368 MET A CA 1
ATOM 2674 C C . MET A 1 368 ? 26.828 57.793 13.619 1.00 26.56 368 MET A C 1
ATOM 2675 O O . MET A 1 368 ? 25.683 57.859 13.170 1.00 27.64 368 MET A O 1
ATOM 2680 N N . THR A 1 369 ? 27.312 56.723 14.240 1.00 25.88 369 THR A N 1
ATOM 2681 C CA . THR A 1 369 ? 26.454 55.626 14.656 1.00 27.55 369 THR A CA 1
ATOM 2682 C C . THR A 1 369 ? 26.085 55.843 16.122 1.00 26.21 369 THR A C 1
ATOM 2683 O O . THR A 1 369 ? 26.697 56.658 16.810 1.00 26.61 369 THR A O 1
ATOM 2687 N N . ASP A 1 370 ? 25.099 55.105 16.612 1.00 27.36 370 ASP A N 1
ATOM 2688 C CA . ASP A 1 370 ? 24.744 55.196 18.018 1.00 25.31 370 ASP A CA 1
ATOM 2689 C C . ASP A 1 370 ? 25.906 54.773 18.907 1.00 29.68 370 ASP A C 1
ATOM 2690 O O . ASP A 1 370 ? 26.143 55.362 19.965 1.00 27.08 370 ASP A O 1
ATOM 2695 N N . GLU A 1 371 ? 26.650 53.762 18.479 1.00 25.44 371 GLU A N 1
ATOM 2696 C CA . GLU A 1 371 ? 27.758 53.308 19.296 1.00 24.40 371 GLU A CA 1
ATOM 2697 C C . GLU A 1 371 ? 28.815 54.394 19.430 1.00 24.04 371 GLU A C 1
ATOM 2698 O O . GLU A 1 371 ? 29.417 54.557 20.494 1.00 22.48 371 GLU A O 1
ATOM 2704 N N . GLU A 1 372 ? 29.017 55.160 18.367 1.00 21.03 372 GLU A N 1
ATOM 2705 C CA . GLU A 1 372 ? 29.975 56.265 18.416 1.00 26.24 372 GLU A CA 1
ATOM 2706 C C . GLU A 1 372 ? 29.451 57.392 19.312 1.00 24.87 372 GLU A C 1
ATOM 2707 O O . GLU A 1 372 ? 30.218 58.048 20.018 1.00 23.22 372 GLU A O 1
ATOM 2713 N N . VAL A 1 373 ? 28.141 57.610 19.260 1.00 25.74 373 VAL A N 1
ATOM 2714 C CA . VAL A 1 373 ? 27.485 58.575 20.136 1.00 23.02 373 VAL A CA 1
ATOM 2715 C C . VAL A 1 373 ? 27.667 58.109 21.572 1.00 22.27 373 VAL A C 1
ATOM 2716 O O . VAL A 1 373 ? 28.013 58.886 22.455 1.00 21.71 373 VAL A O 1
ATOM 2720 N N . ILE A 1 374 ? 27.463 56.820 21.803 1.00 19.74 374 ILE A N 1
ATOM 2721 C CA . ILE A 1 374 ? 27.586 56.297 23.147 1.00 21.32 374 ILE A CA 1
ATOM 2722 C C . ILE A 1 374 ? 28.994 56.484 23.679 1.00 23.36 374 ILE A C 1
ATOM 2723 O O . ILE A 1 374 ? 29.165 56.769 24.865 1.00 24.27 374 ILE A O 1
ATOM 2728 N N . GLU A 1 375 ? 30.004 56.342 22.815 1.00 18.51 375 GLU A N 1
ATOM 2729 C CA . GLU A 1 375 ? 31.382 56.618 23.219 1.00 23.03 375 GLU A CA 1
ATOM 2730 C C . GLU A 1 375 ? 31.575 58.052 23.719 1.00 23.27 375 GLU A C 1
ATOM 2731 O O . GLU A 1 375 ? 32.157 58.273 24.778 1.00 20.58 375 GLU A O 1
ATOM 2737 N N . LEU A 1 376 ? 31.110 59.028 22.945 1.00 22.68 376 LEU A N 1
ATOM 2738 C CA . LEU A 1 376 ? 31.209 60.423 23.386 1.00 22.37 376 LEU A CA 1
ATOM 2739 C C . LEU A 1 376 ? 30.490 60.597 24.716 1.00 21.72 376 LEU A C 1
ATOM 2740 O O . LEU A 1 376 ? 30.998 61.261 25.613 1.00 22.43 376 LEU A O 1
ATOM 2745 N N . LEU A 1 377 ? 29.310 59.993 24.840 1.00 19.62 377 LEU A N 1
ATOM 2746 C CA . LEU A 1 377 ? 28.537 60.086 26.071 1.00 18.27 377 LEU A CA 1
ATOM 2747 C C . LEU A 1 377 ? 29.246 59.387 27.241 1.00 22.27 377 LEU A C 1
ATOM 2748 O O . LEU A 1 377 ? 29.189 59.853 28.385 1.00 21.76 377 LEU A O 1
ATOM 2753 N N . GLU A 1 378 ? 29.931 58.281 26.959 1.00 20.55 378 GLU A N 1
ATOM 2754 C CA . GLU A 1 378 ? 30.761 57.647 27.976 1.00 23.78 378 GLU A CA 1
ATOM 2755 C C . GLU A 1 378 ? 31.882 58.578 28.381 1.00 19.36 378 GLU A C 1
ATOM 2756 O O . GLU A 1 378 ? 32.168 58.747 29.565 1.00 19.18 378 GLU A O 1
ATOM 2762 N N . LEU A 1 379 ? 32.520 59.183 27.389 1.00 19.90 379 LEU A N 1
ATOM 2763 C CA . LEU A 1 379 ? 33.692 60.004 27.651 1.00 20.88 379 LEU A CA 1
ATOM 2764 C C . LEU A 1 379 ? 33.273 61.281 28.371 1.00 20.62 379 LEU A C 1
ATOM 2765 O O . LEU A 1 379 ? 33.991 61.819 29.228 1.00 19.80 379 LEU A O 1
ATOM 2770 N N . TYR A 1 380 ? 32.094 61.757 27.998 1.00 20.44 380 TYR A N 1
ATOM 2771 C CA . TYR A 1 380 ? 31.472 62.901 28.648 1.00 20.46 380 TYR A CA 1
ATOM 2772 C C . TYR A 1 380 ? 31.346 62.689 30.157 1.00 17.92 380 TYR A C 1
ATOM 2773 O O . TYR A 1 380 ? 31.524 63.623 30.930 1.00 20.49 380 TYR A O 1
ATOM 2782 N N . ARG A 1 381 ? 31.046 61.468 30.589 1.00 18.88 381 ARG A N 1
ATOM 2783 C CA . ARG A 1 381 ? 30.873 61.218 32.026 1.00 16.96 381 ARG A CA 1
ATOM 2784 C C . ARG A 1 381 ? 32.186 61.470 32.748 1.00 20.09 381 ARG A C 1
ATOM 2785 O O . ARG A 1 381 ? 32.218 61.972 33.875 1.00 19.19 381 ARG A O 1
ATOM 2793 N N . ILE A 1 382 ? 33.287 61.144 32.083 1.00 19.23 382 ILE A N 1
ATOM 2794 C CA . ILE A 1 382 ? 34.579 61.334 32.692 1.00 19.89 382 ILE A CA 1
ATOM 2795 C C . ILE A 1 382 ? 34.773 62.826 32.916 1.00 21.81 382 ILE A C 1
ATOM 2796 O O . ILE A 1 382 ? 35.166 63.249 34.008 1.00 21.09 382 ILE A O 1
ATOM 2801 N N . LYS A 1 383 ? 34.496 63.608 31.874 1.00 21.47 383 LYS A N 1
ATOM 2802 C CA . LYS A 1 383 ? 34.692 65.049 31.933 1.00 22.45 383 LYS A CA 1
ATOM 2803 C C . LYS A 1 383 ? 33.900 65.623 33.095 1.00 18.05 383 LYS A C 1
ATOM 2804 O O . LYS A 1 383 ? 34.457 66.328 33.924 1.00 21.22 383 LYS A O 1
ATOM 2810 N N . ILE A 1 384 ? 32.604 65.316 33.163 1.00 21.04 384 ILE A N 1
ATOM 2811 C CA . ILE A 1 384 ? 31.777 65.845 34.242 1.00 15.84 384 ILE A CA 1
ATOM 2812 C C . ILE A 1 384 ? 32.226 65.327 35.605 1.00 20.48 384 ILE A C 1
ATOM 2813 O O . ILE A 1 384 ? 32.273 66.086 36.567 1.00 20.91 384 ILE A O 1
ATOM 2818 N N . THR A 1 385 ? 32.526 64.033 35.698 1.00 17.23 385 THR A N 1
ATOM 2819 C CA . THR A 1 385 ? 33.010 63.464 36.949 1.00 18.23 385 THR A CA 1
ATOM 2820 C C . THR A 1 385 ? 34.258 64.152 37.492 1.00 17.85 385 THR A C 1
ATOM 2821 O O . THR A 1 385 ? 34.468 64.177 38.699 1.00 19.79 385 THR A O 1
ATOM 2825 N N . CYS A 1 386 ? 35.077 64.716 36.611 1.00 18.52 386 CYS A N 1
ATOM 2826 C CA . CYS A 1 386 ? 36.333 65.333 37.042 1.00 21.19 386 CYS A CA 1
ATOM 2827 C C . CYS A 1 386 ? 36.232 66.794 37.486 1.00 22.27 386 CYS A C 1
ATOM 2828 O O . CYS A 1 386 ? 37.245 67.397 37.862 1.00 20.38 386 CYS A O 1
ATOM 2831 N N . ILE A 1 387 ? 35.035 67.365 37.416 1.00 19.80 387 ILE A N 1
ATOM 2832 C CA . ILE A 1 387 ? 34.831 68.753 37.826 1.00 19.85 387 ILE A CA 1
ATOM 2833 C C . ILE A 1 387 ? 34.877 68.859 39.340 1.00 19.29 387 ILE A C 1
ATOM 2834 O O . ILE A 1 387 ? 34.127 68.170 40.042 1.00 20.41 387 ILE A O 1
ATOM 2839 N N . GLU A 1 388 ? 35.771 69.722 39.817 1.00 17.59 388 GLU A N 1
ATOM 2840 C CA . GLU A 1 388 ? 36.051 69.922 41.231 1.00 20.67 388 GLU A CA 1
ATOM 2841 C C . GLU A 1 388 ? 35.609 71.306 41.663 1.00 20.63 388 GLU A C 1
ATOM 2842 O O . GLU A 1 388 ? 35.727 72.270 40.913 1.00 21.11 388 GLU A O 1
ATOM 2848 N N . CYS A 1 389 ? 35.136 71.402 42.894 1.00 19.50 389 CYS A N 1
ATOM 2849 C CA . CYS A 1 389 ? 34.782 72.686 43.465 1.00 19.23 389 CYS A CA 1
ATOM 2850 C C . CYS A 1 389 ? 35.758 73.056 44.564 1.00 19.32 389 CYS A C 1
ATOM 2851 O O . CYS A 1 389 ? 35.740 72.485 45.665 1.00 19.02 389 CYS A O 1
ATOM 2854 N N . PHE A 1 390 ? 36.622 74.009 44.249 1.00 22.66 390 PHE A N 1
ATOM 2855 C CA . PHE A 1 390 ? 37.557 74.519 45.219 1.00 22.33 390 PHE A CA 1
ATOM 2856 C C . PHE A 1 390 ? 36.831 75.476 46.141 1.00 23.08 390 PHE A C 1
ATOM 2857 O O . PHE A 1 390 ? 36.395 76.549 45.727 1.00 21.02 390 PHE A O 1
ATOM 2865 N N . ALA A 1 391 ? 36.723 75.065 47.397 1.00 21.90 391 ALA A N 1
ATOM 2866 C CA . ALA A 1 391 ? 36.056 75.832 48.432 1.00 23.63 391 ALA A CA 1
ATOM 2867 C C . ALA A 1 391 ? 36.562 75.306 49.772 1.00 24.58 391 ALA A C 1
ATOM 2868 O O . ALA A 1 391 ? 37.372 74.374 49.813 1.00 22.89 391 ALA A O 1
ATOM 2870 N N . SER A 1 392 ? 36.089 75.895 50.863 1.00 22.28 392 SER A N 1
ATOM 2871 C CA . SER A 1 392 ? 36.505 75.453 52.191 1.00 20.35 392 SER A CA 1
ATOM 2872 C C . SER A 1 392 ? 36.083 74.001 52.425 1.00 21.92 392 SER A C 1
ATOM 2873 O O . SER A 1 392 ? 35.142 73.499 51.788 1.00 21.44 392 SER A O 1
ATOM 2876 N N . ALA A 1 393 ? 36.748 73.340 53.369 1.00 20.62 393 ALA A N 1
ATOM 2877 C CA . ALA A 1 393 ? 36.439 71.947 53.686 1.00 21.53 393 ALA A CA 1
ATOM 2878 C C . ALA A 1 393 ? 35.001 71.802 54.179 1.00 20.29 393 ALA A C 1
ATOM 2879 O O . ALA A 1 393 ? 34.366 70.767 53.978 1.00 21.69 393 ALA A O 1
ATOM 2881 N N . GLY A 1 394 ? 34.495 72.828 54.854 1.00 18.65 394 GLY A N 1
ATOM 2882 C CA . GLY A 1 394 ? 33.128 72.780 55.337 1.00 19.04 394 GLY A CA 1
ATOM 2883 C C . GLY A 1 394 ? 32.176 72.543 54.174 1.00 20.96 394 GLY A C 1
ATOM 2884 O O . GLY A 1 394 ? 31.173 71.830 54.294 1.00 20.75 394 GLY A O 1
ATOM 2885 N N . VAL A 1 395 ? 32.493 73.152 53.040 1.00 18.24 395 VAL A N 1
ATOM 2886 C CA . VAL A 1 395 ? 31.703 72.959 51.832 1.00 20.79 395 VAL A CA 1
ATOM 2887 C C . VAL A 1 395 ? 32.067 71.665 51.093 1.00 18.30 395 VAL A C 1
ATOM 2888 O O . VAL A 1 395 ? 31.201 70.830 50.854 1.00 20.62 395 VAL A O 1
ATOM 2892 N N . SER A 1 396 ? 33.342 71.504 50.745 1.00 20.49 396 SER A N 1
ATOM 2893 C CA . SER A 1 396 ? 33.806 70.366 49.951 1.00 22.71 396 SER A CA 1
ATOM 2894 C C . SER A 1 396 ? 33.627 69.028 50.662 1.00 23.43 396 SER A C 1
ATOM 2895 O O . SER A 1 396 ? 33.216 68.046 50.049 1.00 20.26 396 SER A O 1
ATOM 2898 N N . GLY A 1 397 ? 33.962 68.983 51.949 1.00 21.17 397 GLY A N 1
ATOM 2899 C CA . GLY A 1 397 ? 33.810 67.760 52.708 1.00 18.95 397 GLY A CA 1
ATOM 2900 C C . GLY A 1 397 ? 32.514 67.737 53.504 1.00 19.41 397 GLY A C 1
ATOM 2901 O O . GLY A 1 397 ? 31.810 66.736 53.518 1.00 20.28 397 GLY A O 1
ATOM 2902 N N . GLY A 1 398 ? 32.198 68.845 54.168 1.00 17.09 398 GLY A N 1
ATOM 2903 C CA . GLY A 1 398 ? 31.025 68.913 55.017 1.00 18.04 398 GLY A CA 1
ATOM 2904 C C . GLY A 1 398 ? 29.717 68.773 54.259 1.00 17.83 398 GLY A C 1
ATOM 2905 O O . GLY A 1 398 ? 28.773 68.126 54.722 1.00 18.37 398 GLY A O 1
ATOM 2906 N N . VAL A 1 399 ? 29.670 69.362 53.072 1.00 19.28 399 VAL A N 1
ATOM 2907 C CA . VAL A 1 399 ? 28.439 69.400 52.288 1.00 17.07 399 VAL A CA 1
ATOM 2908 C C . VAL A 1 399 ? 28.512 68.523 51.043 1.00 15.36 399 VAL A C 1
ATOM 2909 O O . VAL A 1 399 ? 27.639 67.701 50.810 1.00 21.46 399 VAL A O 1
ATOM 2913 N N . LEU A 1 400 ? 29.564 68.695 50.245 1.00 18.42 400 LEU A N 1
ATOM 2914 C CA . LEU A 1 400 ? 29.597 68.115 48.907 1.00 20.09 400 LEU A CA 1
ATOM 2915 C C . LEU A 1 400 ? 30.103 66.683 48.864 1.00 20.10 400 LEU A C 1
ATOM 2916 O O . LEU A 1 400 ? 29.858 65.969 47.895 1.00 18.04 400 LEU A O 1
ATOM 2921 N N . SER A 1 401 ? 30.843 66.289 49.895 1.00 18.10 401 SER A N 1
ATOM 2922 C CA . SER A 1 401 ? 31.701 65.109 49.807 1.00 20.82 401 SER A CA 1
ATOM 2923 C C . SER A 1 401 ? 32.421 65.074 48.465 1.00 20.53 401 SER A C 1
ATOM 2924 O O . SER A 1 401 ? 32.633 64.011 47.888 1.00 19.32 401 SER A O 1
ATOM 2927 N N . GLY A 1 402 ? 32.772 66.256 47.969 1.00 19.41 402 GLY A N 1
ATOM 2928 C CA . GLY A 1 402 ? 33.552 66.394 46.759 1.00 16.20 402 GLY A CA 1
ATOM 2929 C C . GLY A 1 402 ? 32.765 66.399 45.462 1.00 15.36 402 GLY A C 1
ATOM 2930 O O . GLY A 1 402 ? 33.291 66.781 44.441 1.00 16.31 402 GLY A O 1
ATOM 2931 N N . ASN A 1 403 ? 31.512 65.970 45.499 1.00 19.63 403 ASN A N 1
ATOM 2932 C CA . ASN A 1 403 ? 30.705 65.921 44.290 1.00 19.66 403 ASN A CA 1
ATOM 2933 C C . ASN A 1 403 ? 30.379 67.349 43.858 1.00 18.06 403 ASN A C 1
ATOM 2934 O O . ASN A 1 403 ? 30.247 68.234 44.705 1.00 19.04 403 ASN A O 1
ATOM 2939 N N . THR A 1 404 ? 30.268 67.587 42.558 1.00 17.12 404 THR A N 1
ATOM 2940 C CA . THR A 1 404 ? 29.955 68.940 42.099 1.00 16.29 404 THR A CA 1
ATOM 2941 C C . THR A 1 404 ? 28.594 69.055 41.421 1.00 17.74 404 THR A C 1
ATOM 2942 O O . THR A 1 404 ? 28.279 70.087 40.829 1.00 17.40 404 THR A O 1
ATOM 2946 N N . PHE A 1 405 ? 27.813 67.983 41.490 1.00 16.23 405 PHE A N 1
ATOM 2947 C CA . PHE A 1 405 ? 26.371 68.060 41.244 1.00 14.84 405 PHE A CA 1
ATOM 2948 C C . PHE A 1 405 ? 25.978 68.624 39.887 1.00 19.01 405 PHE A C 1
ATOM 2949 O O . PHE A 1 405 ? 25.007 69.378 39.776 1.00 18.74 405 PHE A O 1
ATOM 2957 N N . ASN A 1 406 ? 26.721 68.253 38.848 1.00 16.19 406 ASN A N 1
ATOM 2958 C CA . ASN A 1 406 ? 26.337 68.623 37.494 1.00 18.33 406 ASN A CA 1
ATOM 2959 C C . ASN A 1 406 ? 25.237 67.689 37.010 1.00 17.59 406 ASN A C 1
ATOM 2960 O O . ASN A 1 406 ? 25.498 66.709 36.327 1.00 18.68 406 ASN A O 1
ATOM 2965 N N . ASN A 1 407 ? 24.008 68.006 37.391 1.00 18.57 407 ASN A N 1
ATOM 2966 C CA . ASN A 1 407 ? 22.876 67.101 37.271 1.00 19.39 407 ASN A CA 1
ATOM 2967 C C . ASN A 1 407 ? 22.309 67.118 35.859 1.00 16.45 407 ASN A C 1
ATOM 2968 O O . ASN A 1 407 ? 22.028 68.174 35.309 1.00 17.21 407 ASN A O 1
ATOM 2973 N N . LEU A 1 408 ? 22.146 65.936 35.272 1.00 16.32 408 LEU A N 1
ATOM 2974 C CA . LEU A 1 408 ? 21.619 65.842 33.926 1.00 15.93 408 LEU A CA 1
ATOM 2975 C C . LEU A 1 408 ? 20.240 65.237 34.030 1.00 16.51 408 LEU A C 1
ATOM 2976 O O . LEU A 1 408 ? 20.098 64.080 34.406 1.00 18.09 408 LEU A O 1
ATOM 2981 N N . SER A 1 409 ? 19.224 66.024 33.697 1.00 14.80 409 SER A N 1
ATOM 2982 C CA . SER A 1 409 ? 17.842 65.587 33.836 1.00 17.33 409 SER A CA 1
ATOM 2983 C C . SER A 1 409 ? 17.319 65.007 32.532 1.00 15.75 409 SER A C 1
ATOM 2984 O O . SER A 1 409 ? 17.715 65.437 31.451 1.00 19.04 409 SER A O 1
ATOM 2987 N N . LEU A 1 410 ? 16.395 64.059 32.655 1.00 18.28 410 LEU A N 1
ATOM 2988 C CA . LEU A 1 410 ? 15.884 63.290 31.528 1.00 14.99 410 LEU A CA 1
ATOM 2989 C C . LEU A 1 410 ? 14.351 63.346 31.497 1.00 17.17 410 LEU A C 1
ATOM 2990 O O . LEU A 1 410 ? 13.702 63.329 32.542 1.00 18.31 410 LEU A O 1
ATOM 2995 N N . GLY A 1 411 ? 13.776 63.411 30.301 1.00 13.82 411 GLY A N 1
ATOM 2996 C CA . GLY A 1 411 ? 12.342 63.270 30.135 1.00 16.03 411 GLY A CA 1
ATOM 2997 C C . GLY A 1 411 ? 11.546 64.493 30.564 1.00 17.64 411 GLY A C 1
ATOM 2998 O O . GLY A 1 411 ? 11.948 65.626 30.317 1.00 17.41 411 GLY A O 1
ATOM 2999 N N . GLY A 1 412 ? 10.402 64.254 31.196 1.00 17.71 412 GLY A N 1
ATOM 3000 C CA . GLY A 1 412 ? 9.485 65.327 31.540 1.00 14.37 412 GLY A CA 1
ATOM 3001 C C . GLY A 1 412 ? 8.592 65.637 30.353 1.00 15.72 412 GLY A C 1
ATOM 3002 O O . GLY A 1 412 ? 8.276 64.757 29.553 1.00 17.05 412 GLY A O 1
ATOM 3003 N N . GLN A 1 413 ? 8.183 66.893 30.236 1.00 15.45 413 GLN A N 1
ATOM 3004 C CA . GLN A 1 413 ? 7.328 67.307 29.132 1.00 16.07 413 GLN A CA 1
ATOM 3005 C C . GLN A 1 413 ? 8.044 68.332 28.274 1.00 16.68 413 GLN A C 1
ATOM 3006 O O . GLN A 1 413 ? 8.878 69.099 28.774 1.00 14.95 413 GLN A O 1
ATOM 3012 N N . ASN A 1 414 ? 7.712 68.360 26.989 1.00 16.66 414 ASN A N 1
ATOM 3013 C CA . ASN A 1 414 ? 8.343 69.303 26.081 1.00 16.98 414 ASN A CA 1
ATOM 3014 C C . ASN A 1 414 ? 7.522 70.581 26.017 1.00 15.82 414 ASN A C 1
ATOM 3015 O O . ASN A 1 414 ? 6.577 70.752 26.769 1.00 13.61 414 ASN A O 1
ATOM 3020 N N . TYR A 1 415 ? 7.899 71.483 25.131 1.00 20.03 415 TYR A N 1
ATOM 3021 C CA . TYR A 1 415 ? 7.241 72.776 25.063 1.00 18.84 415 TYR A CA 1
ATOM 3022 C C . TYR A 1 415 ? 5.738 72.615 24.825 1.00 23.25 415 TYR A C 1
ATOM 3023 O O . TYR A 1 415 ? 4.927 73.392 25.322 1.00 22.21 415 TYR A O 1
ATOM 3032 N N . ASP A 1 416 ? 5.376 71.576 24.083 1.00 18.87 416 ASP A N 1
ATOM 3033 C CA . ASP A 1 416 ? 3.995 71.371 23.665 1.00 20.85 416 ASP A CA 1
ATOM 3034 C C . ASP A 1 416 ? 3.222 70.453 24.600 1.00 18.34 416 ASP A C 1
ATOM 3035 O O . ASP A 1 416 ? 2.119 70.011 24.280 1.00 19.91 416 ASP A O 1
ATOM 3040 N N . GLY A 1 417 ? 3.816 70.183 25.762 1.00 18.94 417 GLY A N 1
ATOM 3041 C CA . GLY A 1 417 ? 3.166 69.430 26.813 1.00 14.71 417 GLY A CA 1
ATOM 3042 C C . GLY A 1 417 ? 3.070 67.951 26.510 1.00 15.53 417 GLY A C 1
ATOM 3043 O O . GLY A 1 417 ? 2.233 67.259 27.062 1.00 18.09 417 GLY A O 1
ATOM 3044 N N . LEU A 1 418 ? 3.911 67.461 25.614 1.00 16.78 418 LEU A N 1
ATOM 3045 C CA . LEU A 1 418 ? 3.948 66.031 25.350 1.00 18.03 418 LEU A CA 1
ATOM 3046 C C . LEU A 1 418 ? 5.210 65.473 25.989 1.00 19.42 418 LEU A C 1
ATOM 3047 O O . LEU A 1 418 ? 6.048 66.222 26.489 1.00 15.87 418 LEU A O 1
ATOM 3052 N N . SER A 1 419 ? 5.356 64.158 25.970 1.00 19.97 419 SER A N 1
ATOM 3053 C CA . SER A 1 419 ? 6.560 63.556 26.511 1.00 16.14 419 SER A CA 1
ATOM 3054 C C . SER A 1 419 ? 7.811 64.137 25.849 1.00 17.71 419 SER A C 1
ATOM 3055 O O . SER A 1 419 ? 7.898 64.211 24.622 1.00 19.62 419 SER A O 1
ATOM 3058 N N . ALA A 1 420 ? 8.777 64.547 26.666 1.00 16.74 420 ALA A N 1
ATOM 3059 C CA . ALA A 1 420 ? 10.018 65.143 26.165 1.00 19.01 420 ALA A CA 1
ATOM 3060 C C . ALA A 1 420 ? 11.116 64.118 25.901 1.00 16.85 420 ALA A C 1
ATOM 3061 O O . ALA A 1 420 ? 12.137 64.453 25.307 1.00 18.78 420 ALA A O 1
ATOM 3063 N N . VAL A 1 421 ? 10.903 62.876 26.343 1.00 18.33 421 VAL A N 1
ATOM 3064 C CA . VAL A 1 421 ? 11.893 61.814 26.162 1.00 18.31 421 VAL A CA 1
ATOM 3065 C C . VAL A 1 421 ? 12.336 61.769 24.700 1.00 20.90 421 VAL A C 1
ATOM 3066 O O . VAL A 1 421 ? 11.503 61.702 23.798 1.00 19.39 421 VAL A O 1
ATOM 3070 N N . THR A 1 422 ? 13.646 61.834 24.478 1.00 17.33 422 THR A N 1
ATOM 3071 C CA . THR A 1 422 ? 14.213 61.703 23.142 1.00 21.06 422 THR A CA 1
ATOM 3072 C C . THR A 1 422 ? 15.011 60.402 23.004 1.00 21.00 422 THR A C 1
ATOM 3073 O O . THR A 1 422 ? 15.487 59.841 23.993 1.00 19.70 422 THR A O 1
ATOM 3077 N N . PRO A 1 423 ? 15.181 59.923 21.766 1.00 21.16 423 PRO A N 1
ATOM 3078 C CA . PRO A 1 423 ? 16.003 58.724 21.584 1.00 23.12 423 PRO A CA 1
ATOM 3079 C C . PRO A 1 423 ? 17.423 58.947 22.133 1.00 20.45 423 PRO A C 1
ATOM 3080 O O . PRO A 1 423 ? 18.031 58.024 22.670 1.00 19.08 423 PRO A O 1
ATOM 3084 N N . LEU A 1 424 ? 17.932 60.171 22.041 1.00 20.56 424 LEU A N 1
ATOM 3085 C CA . LEU A 1 424 ? 19.253 60.467 22.614 1.00 19.72 424 LEU A CA 1
ATOM 3086 C C . LEU A 1 424 ? 19.349 60.183 24.127 1.00 21.25 424 LEU A C 1
ATOM 3087 O O . LEU A 1 424 ? 20.422 59.842 24.628 1.00 18.00 424 LEU A O 1
ATOM 3092 N N . GLU A 1 425 ? 18.238 60.322 24.849 1.00 16.50 425 GLU A N 1
ATOM 3093 C CA . GLU A 1 425 ? 18.254 60.129 26.302 1.00 17.55 425 GLU A CA 1
ATOM 3094 C C . GLU A 1 425 ? 18.463 58.666 26.690 1.00 16.80 425 GLU A C 1
ATOM 3095 O O . GLU A 1 425 ? 19.070 58.362 27.716 1.00 19.22 425 GLU A O 1
ATOM 3101 N N . TYR A 1 426 ? 17.965 57.761 25.861 1.00 17.19 426 TYR A N 1
ATOM 3102 C CA . TYR A 1 426 ? 18.207 56.347 26.080 1.00 15.15 426 TYR A CA 1
ATOM 3103 C C . TYR A 1 426 ? 19.703 56.095 26.047 1.00 18.63 426 TYR A C 1
ATOM 3104 O O . TYR A 1 426 ? 20.230 55.356 26.872 1.00 21.40 426 TYR A O 1
ATOM 3113 N N . LEU A 1 427 ? 20.379 56.714 25.083 1.00 15.35 427 LEU A N 1
ATOM 3114 C CA . LEU A 1 427 ? 21.812 56.585 24.952 1.00 17.24 427 LEU A CA 1
ATOM 3115 C C . LEU A 1 427 ? 22.559 57.158 26.148 1.00 20.29 427 LEU A C 1
ATOM 3116 O O . LEU A 1 427 ? 23.610 56.652 26.528 1.00 18.59 427 LEU A O 1
ATOM 3121 N N . ILE A 1 428 ? 22.032 58.232 26.728 1.00 20.14 428 ILE A N 1
ATOM 3122 C CA . ILE A 1 428 ? 22.656 58.816 27.904 1.00 17.37 428 ILE A CA 1
ATOM 3123 C C . ILE A 1 428 ? 22.554 57.862 29.089 1.00 16.94 428 ILE A C 1
ATOM 3124 O O . ILE A 1 428 ? 23.491 57.731 29.860 1.00 20.20 428 ILE A O 1
ATOM 3129 N N . VAL A 1 429 ? 21.420 57.189 29.227 1.00 19.76 429 VAL A N 1
ATOM 3130 C CA . VAL A 1 429 ? 21.280 56.202 30.286 1.00 19.34 429 VAL A CA 1
ATOM 3131 C C . VAL A 1 429 ? 22.227 55.036 30.009 1.00 23.96 429 VAL A C 1
ATOM 3132 O O . VAL A 1 429 ? 22.888 54.538 30.911 1.00 22.78 429 VAL A O 1
ATOM 3136 N N . GLU A 1 430 ? 22.303 54.626 28.748 1.00 21.64 430 GLU A N 1
ATOM 3137 C CA . GLU A 1 430 ? 23.169 53.524 28.351 1.00 23.85 430 GLU A CA 1
ATOM 3138 C C . GLU A 1 430 ? 24.623 53.838 28.713 1.00 20.90 430 GLU A C 1
ATOM 3139 O O . GLU A 1 430 ? 25.315 53.017 29.313 1.00 23.97 430 GLU A O 1
ATOM 3145 N N . ALA A 1 431 ? 25.074 55.034 28.351 1.00 20.11 431 ALA A N 1
ATOM 3146 C CA . ALA A 1 431 ? 26.422 55.469 28.660 1.00 21.07 431 ALA A CA 1
ATOM 3147 C C . ALA A 1 431 ? 26.703 55.418 30.162 1.00 22.86 431 ALA A C 1
ATOM 3148 O O . ALA A 1 431 ? 27.817 55.088 30.590 1.00 24.32 431 ALA A O 1
ATOM 3150 N N . GLY A 1 432 ? 25.696 55.750 30.961 1.00 21.30 432 GLY A N 1
ATOM 3151 C CA . GLY A 1 432 ? 25.842 55.729 32.402 1.00 19.63 432 GLY A CA 1
ATOM 3152 C C . GLY A 1 432 ? 25.863 54.306 32.925 1.00 23.98 432 GLY A C 1
ATOM 3153 O O . GLY A 1 432 ? 26.335 54.044 34.035 1.00 22.14 432 GLY A O 1
ATOM 3154 N N . MET A 1 433 ? 25.343 53.380 32.129 1.00 19.73 433 MET A N 1
ATOM 3155 C CA . MET A 1 433 ? 25.411 51.961 32.490 1.00 18.86 433 MET A CA 1
ATOM 3156 C C . MET A 1 433 ? 26.780 51.377 32.155 1.00 24.93 433 MET A C 1
ATOM 3157 O O . MET A 1 433 ? 27.355 50.642 32.962 1.00 21.54 433 MET A O 1
ATOM 3162 N N . ARG A 1 434 ? 27.317 51.732 30.986 1.00 21.43 434 ARG A N 1
ATOM 3163 C CA . ARG A 1 434 ? 28.568 51.141 30.515 1.00 26.77 434 ARG A CA 1
ATOM 3164 C C . ARG A 1 434 ? 29.763 51.766 31.188 1.00 27.04 434 ARG A C 1
ATOM 3165 O O . ARG A 1 434 ? 30.774 51.107 31.411 1.00 27.26 434 ARG A O 1
ATOM 3173 N N . ASN A 1 435 ? 29.654 53.056 31.482 1.00 25.43 435 ASN A N 1
ATOM 3174 C CA . ASN A 1 435 ? 30.721 53.753 32.165 1.00 24.42 435 ASN A CA 1
ATOM 3175 C C . ASN A 1 435 ? 30.252 54.309 33.491 1.00 26.10 435 ASN A C 1
ATOM 3176 O O . ASN A 1 435 ? 29.765 55.441 33.568 1.00 22.29 435 ASN A O 1
ATOM 3181 N N . GLN A 1 436 ? 30.415 53.505 34.535 1.00 23.32 436 GLN A N 1
ATOM 3182 C CA . GLN A 1 436 ? 29.840 53.805 35.833 1.00 23.33 436 GLN A CA 1
ATOM 3183 C C . GLN A 1 436 ? 30.720 54.796 36.584 1.00 26.90 436 GLN A C 1
ATOM 3184 O O . GLN A 1 436 ? 31.796 54.454 37.061 1.00 27.34 436 GLN A O 1
ATOM 3190 N N . THR A 1 437 ? 30.254 56.042 36.646 1.00 22.87 437 THR A N 1
ATOM 3191 C CA . THR A 1 437 ? 30.970 57.123 37.302 1.00 21.80 437 THR A CA 1
ATOM 3192 C C . THR A 1 437 ? 29.991 57.924 38.157 1.00 20.12 437 THR A C 1
ATOM 3193 O O . THR A 1 437 ? 28.781 57.855 37.950 1.00 19.01 437 THR A O 1
ATOM 3197 N N . PRO A 1 438 ? 30.510 58.699 39.115 1.00 22.54 438 PRO A N 1
ATOM 3198 C CA . PRO A 1 438 ? 29.597 59.448 39.975 1.00 20.42 438 PRO A CA 1
ATOM 3199 C C . PRO A 1 438 ? 28.817 60.489 39.181 1.00 20.40 438 PRO A C 1
ATOM 3200 O O . PRO A 1 438 ? 27.660 60.752 39.517 1.00 21.27 438 PRO A O 1
ATOM 3204 N N . GLN A 1 439 ? 29.427 61.050 38.140 1.00 17.10 439 GLN A N 1
ATOM 3205 C CA . GLN A 1 439 ? 28.788 62.128 37.375 1.00 20.93 439 GLN A CA 1
ATOM 3206 C C . GLN A 1 439 ? 28.789 61.919 35.865 1.00 23.10 439 GLN A C 1
ATOM 3207 O O . GLN A 1 439 ? 29.657 61.223 35.323 1.00 20.32 439 GLN A O 1
ATOM 3213 N N . PRO A 1 440 ? 27.826 62.556 35.174 1.00 20.41 440 PRO A N 1
ATOM 3214 C CA . PRO A 1 440 ? 26.775 63.336 35.832 1.00 19.45 440 PRO A CA 1
ATOM 3215 C C . PRO A 1 440 ? 25.723 62.434 36.440 1.00 17.79 440 PRO A C 1
ATOM 3216 O O . PRO A 1 440 ? 25.361 61.417 35.838 1.00 16.90 440 PRO A O 1
ATOM 3220 N N . THR A 1 441 ? 25.217 62.791 37.614 1.00 16.62 441 THR A N 1
ATOM 3221 C CA . THR A 1 441 ? 24.101 62.038 38.125 1.00 16.86 441 THR A CA 1
ATOM 3222 C C . THR A 1 441 ? 23.012 62.225 37.096 1.00 16.07 441 THR A C 1
ATOM 3223 O O . THR A 1 441 ? 22.986 63.231 36.403 1.00 17.81 441 THR A O 1
ATOM 3227 N N . LEU A 1 442 ? 22.139 61.237 36.978 1.00 18.21 442 LEU A N 1
ATOM 3228 C CA . LEU A 1 442 ? 21.016 61.311 36.060 1.00 16.04 442 LEU A CA 1
ATOM 3229 C C . LEU A 1 442 ? 19.729 61.452 36.862 1.00 18.40 442 LEU A C 1
ATOM 3230 O O . LEU A 1 442 ? 19.563 60.817 37.906 1.00 17.44 442 LEU A O 1
ATOM 3235 N N . SER A 1 443 ? 18.815 62.292 36.383 1.00 14.39 443 SER A N 1
ATOM 3236 C CA . SER A 1 443 ? 17.589 62.534 37.119 1.00 17.15 443 SER A CA 1
ATOM 3237 C C . SER A 1 443 ? 16.399 62.395 36.199 1.00 16.32 443 SER A C 1
ATOM 3238 O O . SER A 1 443 ? 16.229 63.196 35.290 1.00 16.97 443 SER A O 1
ATOM 3241 N N . VAL A 1 444 ? 15.581 61.368 36.419 1.00 17.54 444 VAL A N 1
ATOM 3242 C CA . VAL A 1 444 ? 14.385 61.210 35.612 1.00 16.78 444 VAL A CA 1
ATOM 3243 C C . VAL A 1 444 ? 13.284 62.139 36.111 1.00 16.98 444 VAL A C 1
ATOM 3244 O O . VAL A 1 444 ? 12.861 62.049 37.263 1.00 19.03 444 VAL A O 1
ATOM 3248 N N . LEU A 1 445 ? 12.837 63.047 35.242 1.00 17.50 445 LEU A N 1
ATOM 3249 C CA . LEU A 1 445 ? 11.655 63.844 35.528 1.00 14.85 445 LEU A CA 1
ATOM 3250 C C . LEU A 1 445 ? 10.477 62.947 35.264 1.00 15.88 445 LEU A C 1
ATOM 3251 O O . LEU A 1 445 ? 9.855 63.018 34.198 1.00 16.09 445 LEU A O 1
ATOM 3256 N N . TYR A 1 446 ? 10.188 62.076 36.226 1.00 12.61 446 TYR A N 1
ATOM 3257 C CA . TYR A 1 446 ? 9.130 61.102 36.060 1.00 18.14 446 TYR A CA 1
ATOM 3258 C C . TYR A 1 446 ? 7.820 61.804 35.733 1.00 15.73 446 TYR A C 1
ATOM 3259 O O . TYR A 1 446 ? 7.423 62.729 36.424 1.00 18.15 446 TYR A O 1
ATOM 3268 N N . ASP A 1 447 ? 7.162 61.352 34.672 1.00 16.54 447 ASP A N 1
ATOM 3269 C CA . ASP A 1 447 ? 5.890 61.908 34.241 1.00 16.27 447 ASP A CA 1
ATOM 3270 C C . ASP A 1 447 ? 5.070 60.772 33.668 1.00 17.56 447 ASP A C 1
ATOM 3271 O O . ASP A 1 447 ? 5.631 59.855 33.075 1.00 18.24 447 ASP A O 1
ATOM 3276 N N . GLU A 1 448 ? 3.751 60.823 33.833 1.00 18.09 448 GLU A N 1
ATOM 3277 C CA . GLU A 1 448 ? 2.885 59.749 33.348 1.00 20.03 448 GLU A CA 1
ATOM 3278 C C . GLU A 1 448 ? 2.956 59.569 31.825 1.00 21.27 448 GLU A C 1
ATOM 3279 O O . GLU A 1 448 ? 2.697 58.484 31.307 1.00 18.09 448 GLU A O 1
ATOM 3285 N N . LYS A 1 449 ? 3.366 60.619 31.118 1.00 17.42 449 LYS A N 1
ATOM 3286 C CA . LYS A 1 449 ? 3.512 60.559 29.664 1.00 16.98 449 LYS A CA 1
ATOM 3287 C C . LYS A 1 449 ? 4.765 59.854 29.180 1.00 16.13 449 LYS A C 1
ATOM 3288 O O . LYS A 1 449 ? 4.929 59.611 27.986 1.00 18.89 449 LYS A O 1
ATOM 3294 N N . THR A 1 450 ? 5.667 59.552 30.100 1.00 16.23 450 THR A N 1
ATOM 3295 C CA . THR A 1 450 ? 6.930 58.947 29.732 1.00 17.32 450 THR A CA 1
ATOM 3296 C C . THR A 1 450 ? 6.675 57.537 29.212 1.00 19.53 450 THR A C 1
ATOM 3297 O O . THR A 1 450 ? 5.953 56.768 29.837 1.00 17.53 450 THR A O 1
ATOM 3301 N N . PRO A 1 451 ? 7.271 57.196 28.063 1.00 22.04 451 PRO A N 1
ATOM 3302 C CA . PRO A 1 451 ? 7.123 55.837 27.528 1.00 21.81 451 PRO A CA 1
ATOM 3303 C C . PRO A 1 451 ? 7.628 54.787 28.512 1.00 22.08 451 PRO A C 1
ATOM 3304 O O . PRO A 1 451 ? 8.625 55.002 29.188 1.00 21.93 451 PRO A O 1
ATOM 3308 N N . GLU A 1 452 ? 6.951 53.647 28.572 1.00 25.23 452 GLU A N 1
ATOM 3309 C CA . GLU A 1 452 ? 7.366 52.572 29.465 1.00 24.16 452 GLU A CA 1
ATOM 3310 C C . GLU A 1 452 ? 8.796 52.125 29.193 1.00 23.05 452 GLU A C 1
ATOM 3311 O O . GLU A 1 452 ? 9.548 51.844 30.122 1.00 20.67 452 GLU A O 1
ATOM 3317 N N . ASP A 1 453 ? 9.182 52.042 27.924 1.00 23.30 453 ASP A N 1
ATOM 3318 C CA . ASP A 1 453 ? 10.492 51.478 27.637 1.00 24.35 453 ASP A CA 1
ATOM 3319 C C . ASP A 1 453 ? 11.594 52.381 28.157 1.00 22.34 453 ASP A C 1
ATOM 3320 O O . ASP A 1 453 ? 12.651 51.903 28.598 1.00 24.04 453 ASP A O 1
ATOM 3325 N N . PHE A 1 454 ? 11.351 53.689 28.142 1.00 20.41 454 PHE A N 1
ATOM 3326 C CA . PHE A 1 454 ? 12.327 54.586 28.728 1.00 19.31 454 PHE A CA 1
ATOM 3327 C C . PHE A 1 454 ? 12.347 54.456 30.250 1.00 17.62 454 PHE A C 1
ATOM 3328 O O . PHE A 1 454 ? 13.419 54.423 30.855 1.00 20.07 454 PHE A O 1
ATOM 3336 N N . LEU A 1 455 ? 11.171 54.382 30.864 1.00 19.17 455 LEU A N 1
ATOM 3337 C CA . LEU A 1 455 ? 11.075 54.162 32.311 1.00 20.34 455 LEU A CA 1
ATOM 3338 C C . LEU A 1 455 ? 11.806 52.880 32.726 1.00 22.86 455 LEU A C 1
ATOM 3339 O O . LEU A 1 455 ? 12.582 52.865 33.691 1.00 21.16 455 LEU A O 1
ATOM 3344 N N . MET A 1 456 ? 11.560 51.804 31.988 1.00 17.49 456 MET A N 1
ATOM 3345 C CA . MET A 1 456 ? 12.223 50.543 32.284 1.00 19.34 456 MET A CA 1
ATOM 3346 C C . MET A 1 456 ? 13.728 50.671 32.079 1.00 22.64 456 MET A C 1
ATOM 3347 O O . MET A 1 456 ? 14.526 50.166 32.878 1.00 23.54 456 MET A O 1
ATOM 3352 N N . LYS A 1 457 ? 14.123 51.343 31.005 1.00 21.62 457 LYS A N 1
ATOM 3353 C CA . LYS A 1 457 ? 15.535 51.527 30.734 1.00 20.07 457 LYS A CA 1
ATOM 3354 C C . LYS A 1 457 ? 16.178 52.250 31.918 1.00 21.81 457 LYS A C 1
ATOM 3355 O O . LYS A 1 457 ? 17.199 51.827 32.443 1.00 21.61 457 LYS A O 1
ATOM 3361 N N . ALA A 1 458 ? 15.558 53.340 32.351 1.00 23.30 458 ALA A N 1
ATOM 3362 C CA . ALA A 1 458 ? 16.070 54.090 33.489 1.00 22.29 458 ALA A CA 1
ATOM 3363 C C . ALA A 1 458 ? 16.169 53.214 34.743 1.00 19.85 458 ALA A C 1
ATOM 3364 O O . ALA A 1 458 ? 17.200 53.206 35.419 1.00 19.22 458 ALA A O 1
ATOM 3366 N N . ALA A 1 459 ? 15.099 52.480 35.044 1.00 22.93 459 ALA A N 1
ATOM 3367 C CA . ALA A 1 459 ? 15.059 51.631 36.230 1.00 21.18 459 ALA A CA 1
ATOM 3368 C C . ALA A 1 459 ? 16.134 50.543 36.194 1.00 24.70 459 ALA A C 1
ATOM 3369 O O . ALA A 1 459 ? 16.700 50.196 37.232 1.00 21.29 459 ALA A O 1
ATOM 3371 N N . SER A 1 460 ? 16.413 50.006 35.007 1.00 18.85 460 SER A N 1
ATOM 3372 C CA . SER A 1 460 ? 17.400 48.943 34.883 1.00 25.94 460 SER A CA 1
ATOM 3373 C C . SER A 1 460 ? 18.775 49.495 35.230 1.00 22.09 460 SER A C 1
ATOM 3374 O O . SER A 1 460 ? 19.677 48.764 35.630 1.00 23.27 460 SER A O 1
ATOM 3377 N N . CYS A 1 461 ? 18.932 50.803 35.084 1.00 21.75 461 CYS A N 1
ATOM 3378 C CA . CYS A 1 461 ? 20.173 51.456 35.483 1.00 17.94 461 CYS A CA 1
ATOM 3379 C C . CYS A 1 461 ? 20.211 51.687 36.997 1.00 20.43 461 CYS A C 1
ATOM 3380 O O . CYS A 1 461 ? 21.220 51.439 37.672 1.00 20.36 461 CYS A O 1
ATOM 3383 N N . THR A 1 462 ? 19.099 52.178 37.524 1.00 21.56 462 THR A N 1
ATOM 3384 C CA . THR A 1 462 ? 18.956 52.434 38.949 1.00 21.85 462 THR A CA 1
ATOM 3385 C C . THR A 1 462 ? 19.164 51.170 39.767 1.00 22.24 462 THR A C 1
ATOM 3386 O O . THR A 1 462 ? 19.787 51.197 40.824 1.00 19.26 462 THR A O 1
ATOM 3390 N N . LYS A 1 463 ? 18.637 50.055 39.282 1.00 21.63 463 LYS A N 1
ATOM 3391 C CA . LYS A 1 463 ? 18.697 48.842 40.082 1.00 21.71 463 LYS A CA 1
ATOM 3392 C C . LYS A 1 463 ? 20.126 48.364 40.267 1.00 23.81 463 LYS A C 1
ATOM 3393 O O . LYS A 1 463 ? 20.386 47.531 41.128 1.00 23.60 463 LYS A O 1
ATOM 3399 N N . LEU A 1 464 ? 21.041 48.900 39.461 1.00 20.68 464 LEU A N 1
ATOM 3400 C CA . LEU A 1 464 ? 22.458 48.568 39.536 1.00 22.50 464 LEU A CA 1
ATOM 3401 C C . LEU A 1 464 ? 23.129 49.044 40.816 1.00 25.25 464 LEU A C 1
ATOM 3402 O O . LEU A 1 464 ? 24.206 48.558 41.174 1.00 24.43 464 LEU A O 1
ATOM 3407 N N . GLY A 1 465 ? 22.517 50.014 41.489 1.00 25.14 465 GLY A N 1
ATOM 3408 C CA . GLY A 1 465 ? 23.079 50.529 42.726 1.00 24.25 465 GLY A CA 1
ATOM 3409 C C . GLY A 1 465 ? 24.145 51.591 42.517 1.00 25.22 465 GLY A C 1
ATOM 3410 O O . GLY A 1 465 ? 24.937 51.871 43.416 1.00 27.91 465 GLY A O 1
ATOM 3411 N N . LEU A 1 466 ? 24.176 52.181 41.327 1.00 24.56 466 LEU A N 1
ATOM 3412 C CA . LEU A 1 466 ? 25.088 53.292 41.063 1.00 24.31 466 LEU A CA 1
ATOM 3413 C C . LEU A 1 466 ? 24.512 54.548 41.697 1.00 21.84 466 LEU A C 1
ATOM 3414 O O . LEU A 1 466 ? 25.207 55.538 41.864 1.00 24.20 466 LEU A O 1
ATOM 3419 N N . GLY A 1 467 ? 23.222 54.504 42.013 1.00 22.64 467 GLY A N 1
ATOM 3420 C CA . GLY A 1 467 ? 22.558 55.634 42.633 1.00 21.81 467 GLY A CA 1
ATOM 3421 C C . GLY A 1 467 ? 21.794 56.470 41.631 1.00 21.19 467 GLY A C 1
ATOM 3422 O O . GLY A 1 467 ? 20.954 57.279 42.001 1.00 26.67 467 GLY A O 1
ATOM 3423 N N . TYR A 1 468 ? 22.094 56.275 40.353 1.00 22.99 468 TYR A N 1
ATOM 3424 C CA . TYR A 1 468 ? 21.408 56.992 39.292 1.00 18.85 468 TYR A CA 1
ATOM 3425 C C . TYR A 1 468 ? 20.804 56.002 38.319 1.00 23.40 468 TYR A C 1
ATOM 3426 O O . TYR A 1 468 ? 21.325 54.896 38.167 1.00 21.04 468 TYR A O 1
ATOM 3435 N N . PRO A 1 469 ? 19.707 56.394 37.653 1.00 19.29 469 PRO A N 1
ATOM 3436 C CA . PRO A 1 469 ? 19.035 57.692 37.824 1.00 17.47 469 PRO A CA 1
ATOM 3437 C C . PRO A 1 469 ? 18.293 57.806 39.154 1.00 18.20 469 PRO A C 1
ATOM 3438 O O . PRO A 1 469 ? 17.788 56.801 39.662 1.00 18.27 469 PRO A O 1
ATOM 3442 N N . ALA A 1 470 ? 18.240 59.019 39.702 1.00 18.90 470 ALA A N 1
ATOM 3443 C CA . ALA A 1 470 ? 17.269 59.341 40.732 1.00 16.24 470 ALA A CA 1
ATOM 3444 C C . ALA A 1 470 ? 15.961 59.670 40.036 1.00 16.02 470 ALA A C 1
ATOM 3445 O O . ALA A 1 470 ? 15.930 59.918 38.829 1.00 20.31 470 ALA A O 1
ATOM 3447 N N . TRP A 1 471 ? 14.883 59.657 40.803 1.00 16.45 471 TRP A N 1
ATOM 3448 C CA . TRP A 1 471 ? 13.540 59.823 40.271 1.00 15.17 471 TRP A CA 1
ATOM 3449 C C . TRP A 1 471 ? 12.867 61.014 40.924 1.00 14.20 471 TRP A C 1
ATOM 3450 O O . TRP A 1 471 ? 12.672 61.036 42.126 1.00 17.91 471 TRP A O 1
ATOM 3461 N N . MET A 1 472 ? 12.526 62.012 40.124 1.00 16.16 472 MET A N 1
ATOM 3462 C CA . MET A 1 472 ? 11.915 63.218 40.648 1.00 15.43 472 MET A CA 1
ATOM 3463 C C . MET A 1 472 ? 10.595 63.426 39.966 1.00 16.29 472 MET A C 1
ATOM 3464 O O . MET A 1 472 ? 10.415 63.049 38.808 1.00 14.94 472 MET A O 1
ATOM 3469 N N . ASN A 1 473 ? 9.679 64.051 40.689 1.00 16.14 473 ASN A N 1
ATOM 3470 C CA . ASN A 1 473 ? 8.307 64.165 40.247 1.00 14.68 473 ASN A CA 1
ATOM 3471 C C . ASN A 1 473 ? 8.131 65.367 39.313 1.00 17.55 473 ASN A C 1
ATOM 3472 O O . ASN A 1 473 ? 8.139 66.506 39.764 1.00 17.02 473 ASN A O 1
ATOM 3477 N N . ASN A 1 474 ? 7.999 65.115 38.012 1.00 14.37 474 ASN A N 1
ATOM 3478 C CA . ASN A 1 474 ? 7.821 66.212 37.069 1.00 15.77 474 ASN A CA 1
ATOM 3479 C C . ASN A 1 474 ? 6.620 67.075 37.440 1.00 14.83 474 ASN A C 1
ATOM 3480 O O . ASN A 1 474 ? 6.672 68.311 37.381 1.00 15.33 474 ASN A O 1
ATOM 3485 N N . GLN A 1 475 ? 5.520 66.433 37.805 1.00 17.06 475 GLN A N 1
ATOM 3486 C CA . GLN A 1 475 ? 4.322 67.208 38.107 1.00 12.94 475 GLN A CA 1
ATOM 3487 C C . GLN A 1 475 ? 4.483 68.055 39.366 1.00 16.21 475 GLN A C 1
ATOM 3488 O O . GLN A 1 475 ? 4.097 69.228 39.396 1.00 15.28 475 GLN A O 1
ATOM 3494 N N . THR A 1 476 ? 5.048 67.471 40.411 1.00 14.91 476 THR A N 1
ATOM 3495 C CA . THR A 1 476 ? 5.227 68.238 41.638 1.00 13.56 476 THR A CA 1
ATOM 3496 C C . THR A 1 476 ? 6.169 69.400 41.416 1.00 14.49 476 THR A C 1
ATOM 3497 O O . THR A 1 476 ? 5.935 70.496 41.918 1.00 14.25 476 THR A O 1
ATOM 3501 N N . GLY A 1 477 ? 7.244 69.157 40.667 1.00 12.70 477 GLY A N 1
ATOM 3502 C CA . GLY A 1 477 ? 8.182 70.213 40.372 1.00 13.23 477 GLY A CA 1
ATOM 3503 C C . GLY A 1 477 ? 7.539 71.332 39.565 1.00 13.63 477 GLY A C 1
ATOM 3504 O O . GLY A 1 477 ? 7.719 72.510 39.867 1.00 13.87 477 GLY A O 1
ATOM 3505 N N . MET A 1 478 ? 6.774 70.974 38.539 1.00 14.47 478 MET A N 1
ATOM 3506 C CA . MET A 1 478 ? 6.108 72.003 37.746 1.00 16.00 478 MET A CA 1
ATOM 3507 C C . MET A 1 478 ? 5.139 72.798 38.620 1.00 15.08 478 MET A C 1
ATOM 3508 O O . MET A 1 478 ? 4.988 74.022 38.476 1.00 13.84 478 MET A O 1
ATOM 3513 N N . ASN A 1 479 ? 4.487 72.103 39.538 1.00 15.00 479 ASN A N 1
ATOM 3514 C CA . ASN A 1 479 ? 3.577 72.786 40.448 1.00 15.21 479 ASN A CA 1
ATOM 3515 C C . ASN A 1 479 ? 4.326 73.801 41.314 1.00 15.27 479 ASN A C 1
ATOM 3516 O O . ASN A 1 479 ? 3.918 74.959 41.442 1.00 15.71 479 ASN A O 1
ATOM 3521 N N . PHE A 1 480 ? 5.426 73.367 41.916 1.00 16.42 480 PHE A N 1
ATOM 3522 C CA . PHE A 1 480 ? 6.244 74.304 42.682 1.00 13.29 480 PHE A CA 1
ATOM 3523 C C . PHE A 1 480 ? 6.653 75.499 41.820 1.00 15.79 480 PHE A C 1
ATOM 3524 O O . PHE A 1 480 ? 6.692 76.635 42.303 1.00 11.95 480 PHE A O 1
ATOM 3532 N N . MET A 1 481 ? 6.965 75.242 40.549 1.00 12.07 481 MET A N 1
ATOM 3533 C CA . MET A 1 481 ? 7.383 76.315 39.642 1.00 13.10 481 MET A CA 1
ATOM 3534 C C . MET A 1 481 ? 6.275 77.343 39.493 1.00 13.01 481 MET A C 1
ATOM 3535 O O . MET A 1 481 ? 6.504 78.539 39.669 1.00 13.20 481 MET A O 1
ATOM 3540 N N . MET A 1 482 ? 5.073 76.871 39.163 1.00 17.94 482 MET A N 1
ATOM 3541 C CA . MET A 1 482 ? 3.903 77.735 39.036 1.00 15.05 482 MET A CA 1
ATOM 3542 C C . MET A 1 482 ? 3.586 78.498 40.326 1.00 17.05 482 MET A C 1
ATOM 3543 O O . MET A 1 482 ? 3.252 79.679 40.283 1.00 16.81 482 MET A O 1
ATOM 3548 N N . ARG A 1 483 ? 3.666 77.814 41.460 1.00 16.35 483 ARG A N 1
ATOM 3549 C CA . ARG A 1 483 ? 3.476 78.469 42.753 1.00 16.29 483 ARG A CA 1
ATOM 3550 C C . ARG A 1 483 ? 4.567 79.499 43.038 1.00 15.44 483 ARG A C 1
ATOM 3551 O O . ARG A 1 483 ? 4.278 80.649 43.307 1.00 13.39 483 ARG A O 1
ATOM 3559 N N . ASN A 1 484 ? 5.832 79.091 42.992 1.00 14.72 484 ASN A N 1
ATOM 3560 C CA . ASN A 1 484 ? 6.880 79.980 43.473 1.00 12.14 484 ASN A CA 1
ATOM 3561 C C . ASN A 1 484 ? 7.156 81.120 42.510 1.00 14.83 484 ASN A C 1
ATOM 3562 O O . ASN A 1 484 ? 7.448 82.246 42.930 1.00 14.95 484 ASN A O 1
ATOM 3567 N N . TYR A 1 485 ? 7.084 80.817 41.215 1.00 15.72 485 TYR A N 1
ATOM 3568 C CA . TYR A 1 485 ? 7.460 81.800 40.207 1.00 17.86 485 TYR A CA 1
ATOM 3569 C C . TYR A 1 485 ? 6.265 82.439 39.521 1.00 16.15 485 TYR A C 1
ATOM 3570 O O . TYR A 1 485 ? 6.433 83.239 38.601 1.00 16.27 485 TYR A O 1
ATOM 3579 N N . GLY A 1 486 ? 5.067 82.096 39.985 1.00 19.80 486 GLY A N 1
ATOM 3580 C CA . GLY A 1 486 ? 3.848 82.723 39.496 1.00 20.26 486 GLY A CA 1
ATOM 3581 C C . GLY A 1 486 ? 3.924 84.242 39.472 1.00 18.87 486 GLY A C 1
ATOM 3582 O O . GLY A 1 486 ? 3.556 84.863 38.478 1.00 19.00 486 GLY A O 1
ATOM 3583 N N . PRO A 1 487 ? 4.401 84.860 40.568 1.00 19.31 487 PRO A N 1
ATOM 3584 C CA . PRO A 1 487 ? 4.446 86.324 40.603 1.00 18.06 487 PRO A CA 1
ATOM 3585 C C . PRO A 1 487 ? 5.343 86.897 39.528 1.00 19.34 487 PRO A C 1
ATOM 3586 O O . PRO A 1 487 ? 5.179 88.063 39.193 1.00 22.12 487 PRO A O 1
ATOM 3590 N N . GLU A 1 488 ? 6.276 86.106 39.000 1.00 16.98 488 GLU A N 1
ATOM 3591 C CA . GLU A 1 488 ? 7.122 86.578 37.907 1.00 15.25 488 GLU A CA 1
ATOM 3592 C C . GLU A 1 488 ? 6.593 86.178 36.535 1.00 16.44 488 GLU A C 1
ATOM 3593 O O . GLU A 1 488 ? 7.266 86.371 35.526 1.00 17.87 488 GLU A O 1
ATOM 3599 N N . GLY A 1 489 ? 5.398 85.605 36.483 1.00 19.05 489 GLY A N 1
ATOM 3600 C CA . GLY A 1 489 ? 4.788 85.292 35.195 1.00 15.59 489 GLY A CA 1
ATOM 3601 C C . GLY A 1 489 ? 5.028 83.873 34.712 1.00 15.98 489 GLY A C 1
ATOM 3602 O O . GLY A 1 489 ? 4.718 83.529 33.572 1.00 14.05 489 GLY A O 1
ATOM 3603 N N . MET A 1 490 ? 5.604 83.040 35.567 1.00 13.60 490 MET A N 1
ATOM 3604 C CA . MET A 1 490 ? 5.807 81.634 35.202 1.00 15.92 490 MET A CA 1
ATOM 3605 C C . MET A 1 490 ? 4.532 81.079 34.550 1.00 16.56 490 MET A C 1
ATOM 3606 O O . MET A 1 490 ? 3.441 81.224 35.101 1.00 17.07 490 MET A O 1
ATOM 3611 N N . ASP A 1 491 ? 4.669 80.487 33.363 1.00 16.85 491 ASP A N 1
ATOM 3612 C CA . ASP A 1 491 ? 3.535 79.866 32.668 1.00 18.40 491 ASP A CA 1
ATOM 3613 C C . ASP A 1 491 ? 3.773 78.376 32.485 1.00 16.35 491 ASP A C 1
ATOM 3614 O O . ASP A 1 491 ? 4.823 77.883 32.859 1.00 14.54 491 ASP A O 1
ATOM 3619 N N . LEU A 1 492 ? 2.801 77.665 31.918 1.00 17.51 492 LEU A N 1
ATOM 3620 C CA . LEU A 1 492 ? 2.923 76.212 31.773 1.00 15.18 492 LEU A CA 1
ATOM 3621 C C . LEU A 1 492 ? 4.103 75.852 30.900 1.00 17.82 492 LEU A C 1
ATOM 3622 O O . LEU A 1 492 ? 4.788 74.861 31.136 1.00 17.73 492 LEU A O 1
ATOM 3627 N N . HIS A 1 493 ? 4.323 76.645 29.862 1.00 14.75 493 HIS A N 1
ATOM 3628 C CA . HIS A 1 493 ? 5.433 76.380 28.961 1.00 17.24 493 HIS A CA 1
ATOM 3629 C C . HIS A 1 493 ? 6.773 76.438 29.692 1.00 16.00 493 HIS A C 1
ATOM 3630 O O . HIS A 1 493 ? 7.506 75.468 29.693 1.00 16.36 493 HIS A O 1
ATOM 3637 N N . ASP A 1 494 ? 7.080 77.543 30.361 1.00 14.18 494 ASP A N 1
ATOM 3638 C CA . ASP A 1 494 ? 8.346 77.599 31.111 1.00 15.00 494 ASP A CA 1
ATOM 3639 C C . ASP A 1 494 ? 8.375 76.575 32.245 1.00 14.36 494 ASP A C 1
ATOM 3640 O O . ASP A 1 494 ? 9.422 76.038 32.554 1.00 15.94 494 ASP A O 1
ATOM 3645 N N . ALA A 1 495 ? 7.231 76.331 32.882 1.00 14.46 495 ALA A N 1
ATOM 3646 C CA . ALA A 1 495 ? 7.202 75.380 33.982 1.00 14.94 495 ALA A CA 1
ATOM 3647 C C . ALA A 1 495 ? 7.668 74.013 33.490 1.00 13.23 495 ALA A C 1
ATOM 3648 O O . ALA A 1 495 ? 8.406 73.304 34.181 1.00 15.26 495 ALA A O 1
ATOM 3650 N N . ARG A 1 496 ? 7.249 73.657 32.285 1.00 11.79 496 ARG A N 1
ATOM 3651 C CA . ARG A 1 496 ? 7.620 72.365 31.715 1.00 14.35 496 ARG A CA 1
ATOM 3652 C C . ARG A 1 496 ? 9.126 72.248 31.464 1.00 16.02 496 ARG A C 1
ATOM 3653 O O . ARG A 1 496 ? 9.661 71.144 31.362 1.00 14.77 496 ARG A O 1
ATOM 3661 N N . ALA A 1 497 ? 9.804 73.387 31.358 1.00 13.90 497 ALA A N 1
ATOM 3662 C CA . ALA A 1 497 ? 11.235 73.394 31.054 1.00 14.57 497 ALA A CA 1
ATOM 3663 C C . ALA A 1 497 ? 12.068 73.272 32.316 1.00 13.39 497 ALA A C 1
ATOM 3664 O O . ALA A 1 497 ? 13.293 73.261 32.258 1.00 13.82 497 ALA A O 1
ATOM 3666 N N . TRP A 1 498 ? 11.404 73.193 33.464 1.00 14.26 498 TRP A N 1
ATOM 3667 C CA . TRP A 1 498 ? 12.126 73.115 34.732 1.00 15.46 498 TRP A CA 1
ATOM 3668 C C . TRP A 1 498 ? 12.975 71.844 34.770 1.00 18.19 498 TRP A C 1
ATOM 3669 O O . TRP A 1 498 ? 12.699 70.888 34.038 1.00 20.19 498 TRP A O 1
ATOM 3680 N N . CYS A 1 499 ? 13.998 71.832 35.618 1.00 17.47 499 CYS A N 1
ATOM 3681 C CA . CYS A 1 499 ? 14.608 70.582 36.083 1.00 16.14 499 CYS A CA 1
ATOM 3682 C C . CYS A 1 499 ? 15.469 70.876 37.305 1.00 15.17 499 CYS A C 1
ATOM 3683 O O . CYS A 1 499 ? 15.388 71.967 37.863 1.00 14.67 499 CYS A O 1
ATOM 3686 N N . LEU A 1 500 ? 16.293 69.915 37.709 1.00 16.51 500 LEU A N 1
ATOM 3687 C CA . LEU A 1 500 ? 16.995 70.019 38.979 1.00 17.00 500 LEU A CA 1
ATOM 3688 C C . LEU A 1 500 ? 18.266 70.834 38.854 1.00 14.54 500 LEU A C 1
ATOM 3689 O O . LEU A 1 500 ? 19.168 70.497 38.096 1.00 14.83 500 LEU A O 1
ATOM 3694 N N . GLY A 1 501 ? 18.327 71.928 39.599 1.00 14.99 501 GLY A N 1
ATOM 3695 C CA . GLY A 1 501 ? 19.597 72.582 39.840 1.00 13.23 501 GLY A CA 1
ATOM 3696 C C . GLY A 1 501 ? 20.335 71.788 40.911 1.00 14.73 501 GLY A C 1
ATOM 3697 O O . GLY A 1 501 ? 19.717 71.292 41.856 1.00 19.04 501 GLY A O 1
ATOM 3698 N N . GLY A 1 502 ? 21.651 71.659 40.780 1.00 16.30 502 GLY A N 1
ATOM 3699 C CA . GLY A 1 502 ? 22.414 70.881 41.734 1.00 12.01 502 GLY A CA 1
ATOM 3700 C C . GLY A 1 502 ? 21.796 69.505 41.892 1.00 17.64 502 GLY A C 1
ATOM 3701 O O . GLY A 1 502 ? 21.383 68.891 40.905 1.00 17.93 502 GLY A O 1
ATOM 3702 N N . CYS A 1 503 ? 21.703 69.029 43.129 1.00 14.88 503 CYS A N 1
ATOM 3703 C CA . CYS A 1 503 ? 21.072 67.737 43.395 1.00 20.16 503 CYS A CA 1
ATOM 3704 C C . CYS A 1 503 ? 19.562 67.749 43.174 1.00 18.13 503 CYS A C 1
ATOM 3705 O O . CYS A 1 503 ? 19.069 67.055 42.283 1.00 17.70 503 CYS A O 1
ATOM 3708 N N . LEU A 1 504 ? 18.836 68.513 43.990 1.00 17.50 504 LEU A N 1
ATOM 3709 C CA . LEU A 1 504 ? 17.364 68.537 43.941 1.00 16.86 504 LEU A CA 1
ATOM 3710 C C . LEU A 1 504 ? 16.795 69.947 43.932 1.00 16.80 504 LEU A C 1
ATOM 3711 O O . LEU A 1 504 ? 15.649 70.139 44.291 1.00 15.38 504 LEU A O 1
ATOM 3716 N N . GLU A 1 505 ? 17.590 70.934 43.551 1.00 15.75 505 GLU A N 1
ATOM 3717 C CA . GLU A 1 505 ? 17.120 72.319 43.676 1.00 14.86 505 GLU A CA 1
ATOM 3718 C C . GLU A 1 505 ? 16.366 72.702 42.433 1.00 13.18 505 GLU A C 1
ATOM 3719 O O . GLU A 1 505 ? 16.937 73.231 41.480 1.00 12.92 505 GLU A O 1
ATOM 3725 N N . SER A 1 506 ? 15.079 72.377 42.456 1.00 14.44 506 SER A N 1
ATOM 3726 C CA . SER A 1 506 ? 14.196 72.622 41.338 1.00 13.67 506 SER A CA 1
ATOM 3727 C C . SER A 1 506 ? 14.469 74.020 40.817 1.00 11.90 506 SER A C 1
ATOM 3728 O O . SER A 1 506 ? 14.318 75.006 41.545 1.00 18.01 506 SER A O 1
ATOM 3731 N N . ALA A 1 507 ? 14.877 74.116 39.554 1.00 11.74 507 ALA A N 1
ATOM 3732 C CA . ALA A 1 507 ? 15.270 75.404 39.006 1.00 12.30 507 ALA A CA 1
ATOM 3733 C C . ALA A 1 507 ? 14.451 75.756 37.780 1.00 12.20 507 ALA A C 1
ATOM 3734 O O . ALA A 1 507 ? 14.136 74.895 36.965 1.00 14.45 507 ALA A O 1
ATOM 3736 N N . PRO A 1 508 ? 14.077 77.028 37.666 1.00 14.14 508 PRO A N 1
ATOM 3737 C CA . PRO A 1 508 ? 13.307 77.497 36.521 1.00 13.40 508 PRO A CA 1
ATOM 3738 C C . PRO A 1 508 ? 14.055 77.257 35.227 1.00 12.43 508 PRO A C 1
ATOM 3739 O O . PRO A 1 508 ? 15.286 77.295 35.170 1.00 15.35 508 PRO A O 1
ATOM 3743 N N . GLY A 1 509 ? 13.294 76.999 34.178 1.00 11.71 509 GLY A N 1
ATOM 3744 C CA . GLY A 1 509 ? 13.855 76.885 32.854 1.00 14.73 509 GLY A CA 1
ATOM 3745 C C . GLY A 1 509 ? 12.906 77.537 31.871 1.00 13.96 509 GLY A C 1
ATOM 3746 O O . GLY A 1 509 ? 11.870 78.062 32.254 1.00 12.65 509 GLY A O 1
ATOM 3747 N N . CYS A 1 510 ? 13.281 77.516 30.600 1.00 12.69 510 CYS A N 1
ATOM 3748 C CA . CYS A 1 510 ? 12.380 77.900 29.533 1.00 12.12 510 CYS A CA 1
ATOM 3749 C C . CYS A 1 510 ? 12.878 77.194 28.295 1.00 12.94 510 CYS A C 1
ATOM 3750 O O . CYS A 1 510 ? 13.993 76.673 28.289 1.00 15.90 510 CYS A O 1
ATOM 3753 N N . PHE A 1 511 ? 12.046 77.183 27.257 1.00 14.02 511 PHE A N 1
ATOM 3754 C CA . PHE A 1 511 ? 12.396 76.633 25.959 1.00 13.39 511 PHE A CA 1
ATOM 3755 C C . PHE A 1 511 ? 12.752 77.765 24.995 1.00 16.67 511 PHE A C 1
ATOM 3756 O O . PHE A 1 511 ? 12.089 78.806 24.978 1.00 15.64 511 PHE A O 1
ATOM 3764 N N . LEU A 1 512 ? 13.805 77.576 24.205 1.00 16.08 512 LEU A N 1
ATOM 3765 C CA . LEU A 1 512 ? 14.161 78.569 23.194 1.00 16.19 512 LEU A CA 1
ATOM 3766 C C . LEU A 1 512 ? 14.314 77.891 21.835 1.00 17.92 512 LEU A C 1
ATOM 3767 O O . LEU A 1 512 ? 14.671 76.712 21.764 1.00 18.22 512 LEU A O 1
ATOM 3772 N N . PRO A 1 513 ? 14.027 78.627 20.756 1.00 16.99 513 PRO A N 1
ATOM 3773 C CA . PRO A 1 513 ? 13.940 77.992 19.437 1.00 17.36 513 PRO A CA 1
ATOM 3774 C C . PRO A 1 513 ? 15.308 77.796 18.790 1.00 17.47 513 PRO A C 1
ATOM 3775 O O . PRO A 1 513 ? 15.875 78.735 18.247 1.00 16.90 513 PRO A O 1
ATOM 3779 N N . LEU A 1 514 ? 15.815 76.572 18.836 1.00 19.62 514 LEU A N 1
ATOM 3780 C CA . LEU A 1 514 ? 17.066 76.255 18.168 1.00 16.81 514 LEU A CA 1
ATOM 3781 C C . LEU A 1 514 ? 16.781 75.907 16.713 1.00 21.21 514 LEU A C 1
ATOM 3782 O O . LEU A 1 514 ? 16.079 74.937 16.432 1.00 21.43 514 LEU A O 1
ATOM 3787 N N . GLU A 1 515 ? 17.310 76.687 15.778 1.00 23.06 515 GLU A N 1
ATOM 3788 C CA . GLU A 1 515 ? 17.211 76.271 14.385 1.00 23.44 515 GLU A CA 1
ATOM 3789 C C . GLU A 1 515 ? 18.410 75.412 14.008 1.00 22.37 515 GLU A C 1
ATOM 3790 O O . GLU A 1 515 ? 19.559 75.749 14.281 1.00 20.85 515 GLU A O 1
ATOM 3796 N N . TYR A 1 516 ? 18.120 74.275 13.402 1.00 21.32 516 TYR A N 1
ATOM 3797 C CA . TYR A 1 516 ? 19.162 73.349 13.036 1.00 22.45 516 TYR A CA 1
ATOM 3798 C C . TYR A 1 516 ? 18.563 72.340 12.098 1.00 24.20 516 TYR A C 1
ATOM 3799 O O . TYR A 1 516 ? 17.429 71.907 12.298 1.00 22.77 516 TYR A O 1
ATOM 3808 N N . ASN A 1 517 ? 19.319 71.964 11.076 1.00 25.92 517 ASN A N 1
ATOM 3809 C CA . ASN A 1 517 ? 18.870 70.899 10.196 1.00 26.61 517 ASN A CA 1
ATOM 3810 C C . ASN A 1 517 ? 17.518 71.257 9.587 1.00 26.88 517 ASN A C 1
ATOM 3811 O O . ASN A 1 517 ? 16.648 70.402 9.441 1.00 32.25 517 ASN A O 1
ATOM 3816 N N . GLY A 1 518 ? 17.334 72.533 9.272 1.00 25.91 518 GLY A N 1
ATOM 3817 C CA . GLY A 1 518 ? 16.145 72.987 8.576 1.00 24.61 518 GLY A CA 1
ATOM 3818 C C . GLY A 1 518 ? 14.866 72.994 9.397 1.00 30.13 518 GLY A C 1
ATOM 3819 O O . GLY A 1 518 ? 13.775 73.165 8.857 1.00 30.38 518 GLY A O 1
ATOM 3820 N N . LYS A 1 519 ? 14.986 72.810 10.703 1.00 22.87 519 LYS A N 1
ATOM 3821 C CA . LYS A 1 519 ? 13.804 72.803 11.549 1.00 26.85 519 LYS A CA 1
ATOM 3822 C C . LYS A 1 519 ? 14.074 73.621 12.800 1.00 23.95 519 LYS A C 1
ATOM 3823 O O . LYS A 1 519 ? 15.221 73.929 13.123 1.00 21.88 519 LYS A O 1
ATOM 3829 N N . VAL A 1 520 ? 13.007 73.973 13.500 1.00 20.98 520 VAL A N 1
ATOM 3830 C CA . VAL A 1 520 ? 13.158 74.640 14.775 1.00 22.68 520 VAL A CA 1
ATOM 3831 C C . VAL A 1 520 ? 12.729 73.708 15.891 1.00 21.38 520 VAL A C 1
ATOM 3832 O O . VAL A 1 520 ? 11.627 73.156 15.867 1.00 25.55 520 VAL A O 1
ATOM 3836 N N . THR A 1 521 ? 13.604 73.536 16.869 1.00 21.32 521 THR A N 1
ATOM 3837 C CA . THR A 1 521 ? 13.291 72.728 18.033 1.00 19.64 521 THR A CA 1
ATOM 3838 C C . THR A 1 521 ? 13.367 73.597 19.278 1.00 18.68 521 THR A C 1
ATOM 3839 O O . THR A 1 521 ? 14.383 74.232 19.528 1.00 18.29 521 THR A O 1
ATOM 3843 N N . MET A 1 522 ? 12.296 73.586 20.062 1.00 21.62 522 MET A N 1
ATOM 3844 C CA . MET A 1 522 ? 12.266 74.281 21.347 1.00 19.01 522 MET A CA 1
ATOM 3845 C C . MET A 1 522 ? 13.040 73.459 22.374 1.00 19.96 522 MET A C 1
ATOM 3846 O O . MET A 1 522 ? 12.554 72.431 22.854 1.00 20.03 522 MET A O 1
ATOM 3851 N N . ILE A 1 523 ? 14.264 73.889 22.674 1.00 13.42 523 ILE A N 1
ATOM 3852 C CA . ILE A 1 523 ? 15.129 73.155 23.593 1.00 15.16 523 ILE A CA 1
ATOM 3853 C C . ILE A 1 523 ? 15.106 73.821 24.948 1.00 15.59 523 ILE A C 1
ATOM 3854 O O . ILE A 1 523 ? 15.027 75.045 25.046 1.00 14.29 523 ILE A O 1
ATOM 3859 N N . PRO A 1 524 ? 15.146 73.012 26.005 1.00 16.03 524 PRO A N 1
ATOM 3860 C CA . PRO A 1 524 ? 15.106 73.535 27.368 1.00 12.59 524 PRO A CA 1
ATOM 3861 C C . PRO A 1 524 ? 16.440 74.144 27.793 1.00 14.50 524 PRO A C 1
ATOM 3862 O O . PRO A 1 524 ? 17.493 73.861 27.215 1.00 14.73 524 PRO A O 1
ATOM 3866 N N . GLY A 1 525 ? 16.397 74.940 28.849 1.00 15.19 525 GLY A N 1
ATOM 3867 C CA . GLY A 1 525 ? 17.607 75.493 29.423 1.00 12.52 525 GLY A CA 1
ATOM 3868 C C . GLY A 1 525 ? 17.204 76.288 30.638 1.00 13.92 525 GLY A C 1
ATOM 3869 O O . GLY A 1 525 ? 16.056 76.698 30.754 1.00 14.45 525 GLY A O 1
ATOM 3870 N N . GLY A 1 526 ? 18.137 76.490 31.554 1.00 12.02 526 GLY A N 1
ATOM 3871 C CA . GLY A 1 526 ? 17.804 77.115 32.814 1.00 14.59 526 GLY A CA 1
ATOM 3872 C C . GLY A 1 526 ? 17.475 78.577 32.612 1.00 14.95 526 GLY A C 1
ATOM 3873 O O . GLY A 1 526 ? 17.944 79.204 31.654 1.00 16.55 526 GLY A O 1
ATOM 3874 N N . ALA A 1 527 ? 16.678 79.125 33.523 1.00 12.75 527 ALA A N 1
ATOM 3875 C CA . ALA A 1 527 ? 16.199 80.490 33.363 1.00 13.68 527 ALA A CA 1
ATOM 3876 C C . ALA A 1 527 ? 16.205 81.289 34.670 1.00 14.41 527 ALA A C 1
ATOM 3877 O O . ALA A 1 527 ? 15.554 82.325 34.769 1.00 16.51 527 ALA A O 1
ATOM 3879 N N . SER A 1 528 ? 16.975 80.843 35.654 1.00 16.09 528 SER A N 1
ATOM 3880 C CA . SER A 1 528 ? 17.145 81.612 36.889 1.00 14.53 528 SER A CA 1
ATOM 3881 C C . SER A 1 528 ? 18.599 81.620 37.307 1.00 14.07 528 SER A C 1
ATOM 3882 O O . SER A 1 528 ? 19.388 80.827 36.812 1.00 17.51 528 SER A O 1
ATOM 3885 N N . PRO A 1 529 ? 18.954 82.495 38.261 1.00 14.87 529 PRO A N 1
ATOM 3886 C CA . PRO A 1 529 ? 20.252 82.331 38.924 1.00 13.42 529 PRO A CA 1
ATOM 3887 C C . PRO A 1 529 ? 20.170 81.232 39.975 1.00 12.64 529 PRO A C 1
ATOM 3888 O O . PRO A 1 529 ? 19.291 80.363 39.906 1.00 15.20 529 PRO A O 1
ATOM 3892 N N . THR A 1 530 ? 21.077 81.256 40.943 1.00 12.32 530 THR A N 1
ATOM 3893 C CA . THR A 1 530 ? 21.191 80.161 41.895 1.00 14.85 530 THR A CA 1
ATOM 3894 C C . THR A 1 530 ? 19.893 79.892 42.665 1.00 11.08 530 THR A C 1
ATOM 3895 O O . THR A 1 530 ? 19.275 80.831 43.137 1.00 12.82 530 THR A O 1
ATOM 3899 N N . CYS A 1 531 ? 19.490 78.617 42.762 1.00 13.35 531 CYS A N 1
ATOM 3900 C CA . CYS A 1 531 ? 18.328 78.209 43.569 1.00 15.50 531 CYS A CA 1
ATOM 3901 C C . CYS A 1 531 ? 18.762 77.386 44.784 1.00 14.62 531 CYS A C 1
ATOM 3902 O O . CYS A 1 531 ? 18.090 76.433 45.169 1.00 14.44 531 CYS A O 1
ATOM 3905 N N . GLY A 1 532 ? 19.895 77.749 45.378 1.00 14.74 532 GLY A N 1
ATOM 3906 C CA . GLY A 1 532 ? 20.433 77.006 46.507 1.00 15.03 532 GLY A CA 1
ATOM 3907 C C . GLY A 1 532 ? 21.382 77.905 47.263 1.00 14.13 532 GLY A C 1
ATOM 3908 O O . GLY A 1 532 ? 22.533 77.550 47.552 1.00 19.12 532 GLY A O 1
ATOM 3909 N N . THR A 1 533 ? 20.880 79.089 47.571 1.00 15.57 533 THR A N 1
ATOM 3910 C CA . THR A 1 533 ? 21.658 80.187 48.108 1.00 14.72 533 THR A CA 1
ATOM 3911 C C . THR A 1 533 ? 20.692 81.012 48.961 1.00 14.38 533 THR A C 1
ATOM 3912 O O . THR A 1 533 ? 19.474 81.053 48.698 1.00 12.19 533 THR A O 1
ATOM 3916 N N . GLY A 1 534 ? 21.222 81.652 49.994 1.00 14.57 534 GLY A N 1
ATOM 3917 C CA . GLY A 1 534 ? 20.395 82.447 50.892 1.00 13.46 534 GLY A CA 1
ATOM 3918 C C . GLY A 1 534 ? 20.738 82.078 52.320 1.00 16.58 534 GLY A C 1
ATOM 3919 O O . GLY A 1 534 ? 21.883 82.244 52.747 1.00 15.85 534 GLY A O 1
ATOM 3920 N N . VAL A 1 535 ? 19.760 81.547 53.042 1.00 14.57 535 VAL A N 1
ATOM 3921 C CA . VAL A 1 535 ? 20.033 80.980 54.353 1.00 16.95 535 VAL A CA 1
ATOM 3922 C C . VAL A 1 535 ? 20.396 79.507 54.213 1.00 15.41 535 VAL A C 1
ATOM 3923 O O . VAL A 1 535 ? 19.533 78.655 53.961 1.00 16.79 535 VAL A O 1
ATOM 3927 N N . HIS A 1 536 ? 21.669 79.205 54.396 1.00 14.55 536 HIS A N 1
ATOM 3928 C CA . HIS A 1 536 ? 22.156 77.853 54.179 1.00 15.57 536 HIS A CA 1
ATOM 3929 C C . HIS A 1 536 ? 21.871 76.951 55.365 1.00 15.75 536 HIS A C 1
ATOM 3930 O O . HIS A 1 536 ? 21.539 77.419 56.452 1.00 16.49 536 HIS A O 1
ATOM 3937 N N . PHE A 1 537 ? 21.981 75.650 55.120 1.00 17.09 537 PHE A N 1
ATOM 3938 C CA . PHE A 1 537 ? 21.624 74.608 56.073 1.00 15.28 537 PHE A CA 1
ATOM 3939 C C . PHE A 1 537 ? 21.631 75.037 57.522 1.00 14.19 537 PHE A C 1
ATOM 3940 O O . PHE A 1 537 ? 22.680 75.319 58.117 1.00 14.88 537 PHE A O 1
ATOM 3948 N N . ILE A 1 538 ? 20.437 75.061 58.084 1.00 15.46 538 ILE A N 1
ATOM 3949 C CA . ILE A 1 538 ? 20.249 75.312 59.492 1.00 14.03 538 ILE A CA 1
ATOM 3950 C C . ILE A 1 538 ? 20.020 73.963 60.190 1.00 17.13 538 ILE A C 1
ATOM 3951 O O . ILE A 1 538 ? 19.069 73.242 59.865 1.00 16.18 538 ILE A O 1
ATOM 3956 N N . GLY A 1 539 ? 20.904 73.612 61.125 1.00 17.01 539 GLY A N 1
ATOM 3957 C CA . GLY A 1 539 ? 20.754 72.382 61.892 1.00 14.50 539 GLY A CA 1
ATOM 3958 C C . GLY A 1 539 ? 19.583 72.472 62.858 1.00 16.97 539 GLY A C 1
ATOM 3959 O O . GLY A 1 539 ? 19.752 72.821 64.021 1.00 18.26 539 GLY A O 1
ATOM 3960 N N . MET A 1 540 ? 18.389 72.164 62.374 1.00 14.84 540 MET A N 1
ATOM 3961 C CA . MET A 1 540 ? 17.184 72.293 63.188 1.00 12.86 540 MET A CA 1
ATOM 3962 C C . MET A 1 540 ? 17.168 71.533 64.533 1.00 17.92 540 MET A C 1
ATOM 3963 O O . MET A 1 540 ? 16.629 72.040 65.511 1.00 18.99 540 MET A O 1
ATOM 3968 N N . PRO A 1 541 ? 17.753 70.322 64.583 1.00 14.40 541 PRO A N 1
ATOM 3969 C CA . PRO A 1 541 ? 17.864 69.626 65.873 1.00 15.16 541 PRO A CA 1
ATOM 3970 C C . PRO A 1 541 ? 18.781 70.380 66.841 1.00 18.35 541 PRO A C 1
ATOM 3971 O O . PRO A 1 541 ? 18.580 70.348 68.060 1.00 18.64 541 PRO A O 1
ATOM 3975 N N . LYS A 1 542 ? 19.775 71.073 66.301 1.00 14.93 542 LYS A N 1
ATOM 3976 C CA . LYS A 1 542 ? 20.684 71.840 67.141 1.00 16.79 542 LYS A CA 1
ATOM 3977 C C . LYS A 1 542 ? 19.981 73.050 67.730 1.00 20.05 542 LYS A C 1
ATOM 3978 O O . LYS A 1 542 ? 20.156 73.389 68.908 1.00 17.56 542 LYS A O 1
ATOM 3984 N N . VAL A 1 543 ? 19.171 73.702 66.911 1.00 16.96 543 VAL A N 1
ATOM 3985 C CA . VAL A 1 543 ? 18.384 74.817 67.395 1.00 17.89 543 VAL A CA 1
ATOM 3986 C C . VAL A 1 543 ? 17.463 74.335 68.512 1.00 19.12 543 VAL A C 1
ATOM 3987 O O . VAL A 1 543 ? 17.273 75.041 69.507 1.00 16.86 543 VAL A O 1
ATOM 3991 N N . LEU A 1 544 ? 16.909 73.130 68.352 1.00 14.63 544 LEU A N 1
ATOM 3992 C CA . LEU A 1 544 ? 16.051 72.539 69.374 1.00 16.72 544 LEU A CA 1
ATOM 3993 C C . LEU A 1 544 ? 16.851 72.285 70.643 1.00 15.93 544 LEU A C 1
ATOM 3994 O O . LEU A 1 544 ? 16.388 72.561 71.750 1.00 20.15 544 LEU A O 1
ATOM 3999 N N . GLU A 1 545 ? 18.056 71.760 70.472 1.00 18.40 545 GLU A N 1
ATOM 4000 C CA . GLU A 1 545 ? 18.959 71.562 71.595 1.00 20.29 545 GLU A CA 1
ATOM 4001 C C . GLU A 1 545 ? 19.078 72.850 72.417 1.00 22.00 545 GLU A C 1
ATOM 4002 O O . GLU A 1 545 ? 18.926 72.834 73.639 1.00 18.83 545 GLU A O 1
ATOM 4008 N N . LEU A 1 546 ? 19.326 73.964 71.734 1.00 20.10 546 LEU A N 1
ATOM 4009 C CA . LEU A 1 546 ? 19.587 75.232 72.414 1.00 18.95 546 LEU A CA 1
ATOM 4010 C C . LEU A 1 546 ? 18.336 75.840 73.031 1.00 18.50 546 LEU A C 1
ATOM 4011 O O . LEU A 1 546 ? 18.431 76.642 73.957 1.00 20.64 546 LEU A O 1
ATOM 4016 N N . VAL A 1 547 ? 17.161 75.452 72.533 1.00 19.66 547 VAL A N 1
ATOM 4017 C CA . VAL A 1 547 ? 15.916 75.760 73.231 1.00 17.48 547 VAL A CA 1
ATOM 4018 C C . VAL A 1 547 ? 15.959 75.077 74.595 1.00 21.16 547 VAL A C 1
ATOM 4019 O O . VAL A 1 547 ? 15.722 75.703 75.631 1.00 20.74 547 VAL A O 1
ATOM 4023 N N . LEU A 1 548 ? 16.292 73.792 74.591 1.00 19.21 548 LEU A N 1
ATOM 4024 C CA . LEU A 1 548 ? 16.374 73.031 75.834 1.00 21.91 548 LEU A CA 1
ATOM 4025 C C . LEU A 1 548 ? 17.502 73.481 76.772 1.00 21.90 548 LEU A C 1
ATOM 4026 O O . LEU A 1 548 ? 17.374 73.385 77.992 1.00 25.16 548 LEU A O 1
ATOM 4031 N N . THR A 1 549 ? 18.601 73.970 76.209 1.00 18.88 549 THR A N 1
ATOM 4032 C CA . THR A 1 549 ? 19.736 74.411 77.016 1.00 20.81 549 THR A CA 1
ATOM 4033 C C . THR A 1 549 ? 19.812 75.940 77.146 1.00 21.91 549 THR A C 1
ATOM 4034 O O . THR A 1 549 ? 20.868 76.492 77.433 1.00 20.88 549 THR A O 1
ATOM 4038 N N . ASN A 1 550 ? 18.687 76.604 76.917 1.00 19.15 550 ASN A N 1
ATOM 4039 C CA . ASN A 1 550 ? 18.554 78.039 77.173 1.00 21.93 550 ASN A CA 1
ATOM 4040 C C . ASN A 1 550 ? 19.546 78.922 76.417 1.00 21.03 550 ASN A C 1
ATOM 4041 O O . ASN A 1 550 ? 20.060 79.900 76.957 1.00 22.87 550 ASN A O 1
ATOM 4046 N N . GLY A 1 551 ? 19.806 78.569 75.167 1.00 21.44 551 GLY A N 1
ATOM 4047 C CA . GLY A 1 551 ? 20.630 79.381 74.290 1.00 19.91 551 GLY A CA 1
ATOM 4048 C C . GLY A 1 551 ? 22.109 79.076 74.356 1.00 21.99 551 GLY A C 1
AT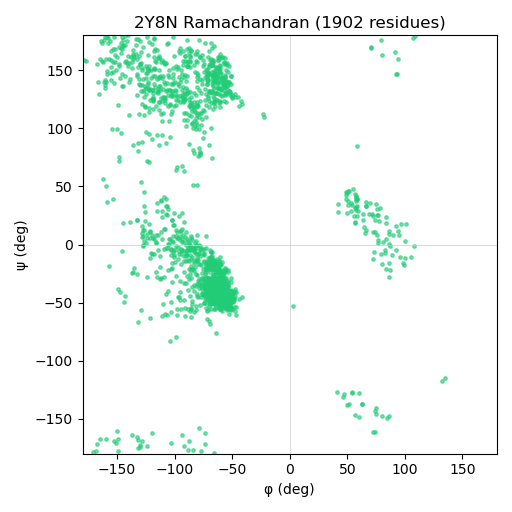OM 4049 O O . GLY A 1 551 ? 22.895 79.575 73.543 1.00 21.62 551 GLY A O 1
ATOM 4050 N N . LEU A 1 552 ? 22.488 78.246 75.323 1.00 22.27 552 LEU A N 1
ATOM 4051 C CA . LEU A 1 552 ? 23.889 77.934 75.570 1.00 22.27 552 LEU A CA 1
ATOM 4052 C C . LEU A 1 552 ? 24.259 76.632 74.850 1.00 19.93 552 LEU A C 1
ATOM 4053 O O . LEU A 1 552 ? 23.580 75.612 74.994 1.00 21.64 552 LEU A O 1
ATOM 4058 N N . ASP A 1 553 ? 25.326 76.681 74.063 1.00 20.48 553 ASP A N 1
ATOM 4059 C CA . ASP A 1 553 ? 25.817 75.502 73.359 1.00 21.32 553 ASP A CA 1
ATOM 4060 C C . ASP A 1 553 ? 26.703 74.704 74.309 1.00 21.57 553 ASP A C 1
ATOM 4061 O O . ASP A 1 553 ? 27.859 75.051 74.524 1.00 25.21 553 ASP A O 1
ATOM 4066 N N . LYS A 1 554 ? 26.148 73.644 74.882 1.00 28.38 554 LYS A N 1
ATOM 4067 C CA . LYS A 1 554 ? 26.847 72.857 75.896 1.00 26.53 554 LYS A CA 1
ATOM 4068 C C . LYS A 1 554 ? 28.013 72.076 75.296 1.00 28.11 554 LYS A C 1
ATOM 4069 O O . LYS A 1 554 ? 28.874 71.585 76.017 1.00 29.65 554 LYS A O 1
ATOM 4075 N N . ARG A 1 555 ? 28.039 71.961 73.972 1.00 25.38 555 ARG A N 1
ATOM 4076 C CA . ARG A 1 555 ? 29.143 71.289 73.304 1.00 23.74 555 ARG A CA 1
ATOM 4077 C C . ARG A 1 555 ? 30.400 72.148 73.338 1.00 27.14 555 ARG A C 1
ATOM 4078 O O . ARG A 1 555 ? 31.515 71.636 73.459 1.00 28.25 555 ARG A O 1
ATOM 4086 N N . THR A 1 556 ? 30.223 73.458 73.236 1.00 24.11 556 THR A N 1
ATOM 4087 C CA . THR A 1 556 ? 31.358 74.371 73.172 1.00 24.98 556 THR A CA 1
ATOM 4088 C C . THR A 1 556 ? 31.482 75.258 74.403 1.00 27.00 556 THR A C 1
ATOM 4089 O O . THR A 1 556 ? 32.546 75.820 74.657 1.00 27.46 556 THR A O 1
ATOM 4093 N N . GLY A 1 557 ? 30.391 75.392 75.150 1.00 24.65 557 GLY A N 1
ATOM 4094 C CA . GLY A 1 557 ? 30.347 76.271 76.304 1.00 26.67 557 GLY A CA 1
ATOM 4095 C C . GLY A 1 557 ? 29.968 77.696 75.939 1.00 29.33 557 GLY A C 1
ATOM 4096 O O . GLY A 1 557 ? 29.847 78.564 76.806 1.00 32.50 557 GLY A O 1
ATOM 4097 N N . LYS A 1 558 ? 29.768 77.938 74.650 1.00 25.31 558 LYS A N 1
ATOM 4098 C CA . LYS A 1 558 ? 29.488 79.284 74.163 1.00 27.92 558 LYS A CA 1
ATOM 4099 C C . LYS A 1 558 ? 27.993 79.597 74.171 1.00 23.32 558 LYS A C 1
ATOM 4100 O O . LYS A 1 558 ? 27.181 78.787 73.737 1.00 27.25 558 LYS A O 1
ATOM 4106 N N . GLN A 1 559 ? 27.633 80.769 74.685 1.00 23.50 559 GLN A N 1
ATOM 4107 C CA . GLN A 1 559 ? 26.247 81.202 74.650 1.00 26.42 559 GLN A CA 1
ATOM 4108 C C . GLN A 1 559 ? 25.925 81.681 73.240 1.00 27.42 559 GLN A C 1
ATOM 4109 O O . GLN A 1 559 ? 26.465 82.688 72.790 1.00 30.55 559 GLN A O 1
ATOM 4115 N N . VAL A 1 560 ? 25.049 80.961 72.546 1.00 23.56 560 VAL A N 1
ATOM 4116 C CA . VAL A 1 560 ? 24.793 81.252 71.135 1.00 21.41 560 VAL A CA 1
ATOM 4117 C C . VAL A 1 560 ? 23.582 82.152 70.904 1.00 18.93 560 VAL A C 1
ATOM 4118 O O . VAL A 1 560 ? 23.655 83.110 70.139 1.00 20.72 560 VAL A O 1
ATOM 4122 N N . TYR A 1 561 ? 22.462 81.830 71.544 1.00 17.66 561 TYR A N 1
ATOM 4123 C CA . TYR A 1 561 ? 21.283 82.680 71.496 1.00 18.15 561 TYR A CA 1
ATOM 4124 C C . TYR A 1 561 ? 21.090 83.367 72.836 1.00 23.53 561 TYR A C 1
ATOM 4125 O O . TYR A 1 561 ? 21.534 82.862 73.863 1.00 22.73 561 TYR A O 1
ATOM 4134 N N . PRO A 1 562 ? 20.390 84.507 72.835 1.00 22.29 562 PRO A N 1
ATOM 4135 C CA . PRO A 1 562 ? 20.051 85.124 74.116 1.00 26.39 562 PRO A CA 1
ATOM 4136 C C . PRO A 1 562 ? 19.213 84.140 74.930 1.00 23.72 562 PRO A C 1
ATOM 4137 O O . PRO A 1 562 ? 18.224 83.609 74.413 1.00 20.86 562 PRO A O 1
ATOM 4141 N N . PRO A 1 563 ? 19.603 83.891 76.190 1.00 21.40 563 PRO A N 1
ATOM 4142 C CA . PRO A 1 563 ? 18.837 82.910 76.959 1.00 21.93 563 PRO A CA 1
ATOM 4143 C C . PRO A 1 563 ? 17.382 83.352 76.995 1.00 21.35 563 PRO A C 1
ATOM 4144 O O . PRO A 1 563 ? 17.109 84.537 77.163 1.00 21.94 563 PRO A O 1
ATOM 4148 N N . HIS A 1 564 ? 16.455 82.422 76.804 1.00 21.41 564 HIS A N 1
ATOM 4149 C CA . HIS A 1 564 ? 15.043 82.782 76.837 1.00 22.53 564 HIS A CA 1
ATOM 4150 C C . HIS A 1 564 ? 14.490 82.754 78.268 1.00 23.00 564 HIS A C 1
ATOM 4151 O O . HIS A 1 564 ? 13.538 83.454 78.575 1.00 22.69 564 HIS A O 1
ATOM 4158 N N . ASN A 1 565 ? 15.111 81.955 79.134 1.00 23.02 565 ASN A N 1
ATOM 4159 C CA . ASN A 1 565 ? 14.700 81.842 80.536 1.00 24.20 565 ASN A CA 1
ATOM 4160 C C . ASN A 1 565 ? 13.240 81.448 80.711 1.00 26.99 565 ASN A C 1
ATOM 4161 O O . ASN A 1 565 ? 12.627 81.753 81.738 1.00 29.21 565 ASN A O 1
ATOM 4166 N N . LYS A 1 566 ? 12.680 80.784 79.707 1.00 23.91 566 LYS A N 1
ATOM 4167 C CA . LYS A 1 566 ? 11.325 80.281 79.814 1.00 27.53 566 LYS A CA 1
ATOM 4168 C C . LYS A 1 566 ? 11.332 78.906 80.470 1.00 28.41 566 LYS A C 1
ATOM 4169 O O . LYS A 1 566 ? 12.103 78.024 80.087 1.00 26.47 566 LYS A O 1
ATOM 4175 N N . LYS A 1 567 ? 10.474 78.723 81.462 1.00 26.33 567 LYS A N 1
ATOM 4176 C CA . LYS A 1 567 ? 10.164 77.377 81.908 1.00 29.24 567 LYS A CA 1
ATOM 4177 C C . LYS A 1 567 ? 9.444 76.664 80.757 1.00 23.08 567 LYS A C 1
ATOM 4178 O O . LYS A 1 567 ? 8.404 77.117 80.283 1.00 26.88 567 LYS A O 1
ATOM 4184 N N . LEU A 1 568 ? 10.010 75.556 80.303 1.00 26.06 568 LEU A N 1
ATOM 4185 C CA . LEU A 1 568 ? 9.378 74.760 79.267 1.00 26.64 568 LEU A CA 1
ATOM 4186 C C . LEU A 1 568 ? 8.271 73.933 79.896 1.00 28.84 568 LEU A C 1
ATOM 4187 O O . LEU A 1 568 ? 8.433 72.738 80.152 1.00 28.84 568 LEU A O 1
ATOM 4192 N N . ASP A 1 569 ? 7.152 74.609 80.136 1.00 22.21 569 ASP A N 1
ATOM 4193 C CA . ASP A 1 569 ? 6.022 74.093 80.895 1.00 29.51 569 ASP A CA 1
ATOM 4194 C C . ASP A 1 569 ? 5.070 73.300 80.010 1.00 28.75 569 ASP A C 1
ATOM 4195 O O . ASP A 1 569 ? 4.179 72.609 80.509 1.00 28.90 569 ASP A O 1
ATOM 4200 N N . SER A 1 570 ? 5.251 73.413 78.698 1.00 24.63 570 SER A N 1
ATOM 4201 C CA . SER A 1 570 ? 4.381 72.720 77.749 1.00 25.96 570 SER A CA 1
ATOM 4202 C C . SER A 1 570 ? 5.076 72.479 76.417 1.00 27.44 570 SER A C 1
ATOM 4203 O O . SER A 1 570 ? 6.050 73.154 76.077 1.00 22.84 570 SER A O 1
ATOM 4206 N N . TYR A 1 571 ? 4.567 71.509 75.664 1.00 22.64 571 TYR A N 1
ATOM 4207 C CA . TYR A 1 571 ? 5.055 71.282 74.318 1.00 23.12 571 TYR A CA 1
ATOM 4208 C C . TYR A 1 571 ? 5.014 72.598 73.521 1.00 23.83 571 TYR A C 1
ATOM 4209 O O . TYR A 1 571 ? 6.002 73.005 72.916 1.00 21.94 571 TYR A O 1
ATOM 4218 N N . GLU A 1 572 ? 3.864 73.258 73.544 1.00 20.29 572 GLU A N 1
ATOM 4219 C CA . GLU A 1 572 ? 3.675 74.513 72.829 1.00 26.02 572 GLU A CA 1
ATOM 4220 C C . GLU A 1 572 ? 4.721 75.573 73.174 1.00 25.09 572 GLU A C 1
ATOM 4221 O O . GLU A 1 572 ? 5.224 76.264 72.286 1.00 22.86 572 GLU A O 1
ATOM 4227 N N . THR A 1 573 ? 5.055 75.702 74.456 1.00 21.88 573 THR A N 1
ATOM 4228 C CA . THR A 1 573 ? 6.042 76.698 74.859 1.00 21.82 573 THR A CA 1
ATOM 4229 C C . THR A 1 573 ? 7.394 76.377 74.253 1.00 21.63 573 THR A C 1
ATOM 4230 O O . THR A 1 573 ? 8.063 77.256 73.709 1.00 18.56 573 THR A O 1
ATOM 4234 N N . MET A 1 574 ? 7.787 75.113 74.359 1.00 19.55 574 MET A N 1
ATOM 4235 C CA . MET A 1 574 ? 9.048 74.659 73.792 1.00 18.38 574 MET A CA 1
ATOM 4236 C C . MET A 1 574 ? 9.091 74.863 72.276 1.00 19.72 574 MET A C 1
ATOM 4237 O O . MET A 1 574 ? 10.067 75.385 71.741 1.00 18.41 574 MET A O 1
ATOM 4242 N N . VAL A 1 575 ? 8.048 74.419 71.583 1.00 19.18 575 VAL A N 1
ATOM 4243 C CA . VAL A 1 575 ? 7.996 74.574 70.133 1.00 19.58 575 VAL A CA 1
ATOM 4244 C C . VAL A 1 575 ? 8.001 76.055 69.721 1.00 23.47 575 VAL A C 1
ATOM 4245 O O . VAL A 1 575 ? 8.713 76.451 68.786 1.00 19.22 575 VAL A O 1
ATOM 4249 N N . ASN A 1 576 ? 7.224 76.872 70.425 1.00 18.14 576 ASN A N 1
ATOM 4250 C CA . ASN A 1 576 ? 7.262 78.316 70.199 1.00 20.76 576 ASN A CA 1
ATOM 4251 C C . ASN A 1 576 ? 8.645 78.921 70.413 1.00 18.46 576 ASN A C 1
ATOM 4252 O O . ASN A 1 576 ? 9.055 79.821 69.691 1.00 17.66 576 ASN A O 1
ATOM 4257 N N . GLN A 1 577 ? 9.382 78.437 71.402 1.00 20.96 577 GLN A N 1
ATOM 4258 C CA . GLN A 1 577 ? 10.726 78.961 71.590 1.00 16.55 577 GLN A CA 1
ATOM 4259 C C . GLN A 1 577 ? 11.663 78.507 70.461 1.00 17.39 577 GLN A C 1
ATOM 4260 O O . GLN A 1 577 ? 12.584 79.235 70.057 1.00 14.54 577 GLN A O 1
ATOM 4266 N N . TRP A 1 578 ? 11.423 77.306 69.948 1.00 15.91 578 TRP A N 1
ATOM 4267 C CA . TRP A 1 578 ? 12.157 76.839 68.784 1.00 17.20 578 TRP A CA 1
ATOM 4268 C C . TRP A 1 578 ? 11.883 77.757 67.589 1.00 16.54 578 TRP A C 1
ATOM 4269 O O . TRP A 1 578 ? 12.799 78.191 66.900 1.00 16.48 578 TRP A O 1
ATOM 4280 N N . LYS A 1 579 ? 10.615 78.040 67.354 1.00 16.27 579 LYS A N 1
ATOM 4281 C CA . LYS A 1 579 ? 10.216 78.930 66.272 1.00 18.48 579 LYS A CA 1
ATOM 4282 C C . LYS A 1 579 ? 10.897 80.290 66.425 1.00 18.43 579 LYS A C 1
ATOM 4283 O O . LYS A 1 579 ? 11.407 80.869 65.464 1.00 17.55 579 LYS A O 1
ATOM 4289 N N . GLU A 1 580 ? 10.904 80.794 67.649 1.00 17.41 580 GLU A N 1
ATOM 4290 C CA . GLU A 1 580 ? 11.475 82.109 67.900 1.00 19.98 580 GLU A CA 1
ATOM 4291 C C . GLU A 1 580 ? 12.963 82.107 67.561 1.00 17.05 580 GLU A C 1
ATOM 4292 O O . GLU A 1 580 ? 13.450 83.001 66.878 1.00 17.86 580 GLU A O 1
ATOM 4298 N N . TYR A 1 581 ? 13.670 81.075 68.010 1.00 16.66 581 TYR A N 1
ATOM 4299 C CA . TYR A 1 581 ? 15.091 80.924 67.703 1.00 17.07 581 TYR A CA 1
ATOM 4300 C C . TYR A 1 581 ? 15.316 80.702 66.193 1.00 18.13 581 TYR A C 1
ATOM 4301 O O . TYR A 1 581 ? 16.314 81.162 65.633 1.00 15.54 581 TYR A O 1
ATOM 4310 N N . MET A 1 582 ? 14.391 79.993 65.546 1.00 16.51 582 MET A N 1
ATOM 4311 C CA . MET A 1 582 ? 14.502 79.714 64.112 1.00 14.81 582 MET A CA 1
ATOM 4312 C C . MET A 1 582 ? 14.337 81.006 63.303 1.00 16.03 582 MET A C 1
ATOM 4313 O O . MET A 1 582 ? 15.088 81.270 62.365 1.00 16.13 582 MET A O 1
ATOM 4318 N N . GLU A 1 583 ? 13.383 81.832 63.706 1.00 15.43 583 GLU A N 1
ATOM 4319 C CA . GLU A 1 583 ? 13.141 83.092 63.022 1.00 16.30 583 GLU A CA 1
ATOM 4320 C C . GLU A 1 583 ? 14.277 84.096 63.220 1.00 15.54 583 GLU A C 1
ATOM 4321 O O . GLU A 1 583 ? 14.665 84.790 62.286 1.00 16.73 583 GLU A O 1
ATOM 4327 N N . LEU A 1 584 ? 14.827 84.157 64.428 1.00 15.78 584 LEU A N 1
ATOM 4328 C CA . LEU A 1 584 ? 15.994 84.999 64.707 1.00 15.79 584 LEU A CA 1
ATOM 4329 C C . LEU A 1 584 ? 17.190 84.562 63.859 1.00 14.27 584 LEU A C 1
ATOM 4330 O O . LEU A 1 584 ? 17.899 85.371 63.252 1.00 12.11 584 LEU A O 1
ATOM 4335 N N . THR A 1 585 ? 17.400 83.260 63.821 1.00 11.72 585 THR A N 1
ATOM 4336 C CA . THR A 1 585 ? 18.465 82.685 63.046 1.00 15.65 585 THR A CA 1
ATOM 4337 C C . THR A 1 585 ? 18.272 83.055 61.581 1.00 12.89 585 THR A C 1
ATOM 4338 O O . THR A 1 585 ? 19.187 83.523 60.916 1.00 14.52 585 THR A O 1
ATOM 4342 N N . THR A 1 586 ? 17.060 82.855 61.090 1.00 16.45 586 THR A N 1
ATOM 4343 C CA . THR A 1 586 ? 16.779 83.074 59.677 1.00 13.22 586 THR A CA 1
ATOM 4344 C C . THR A 1 586 ? 17.007 84.544 59.358 1.00 15.66 586 THR A C 1
ATOM 4345 O O . THR A 1 586 ? 17.714 84.892 58.408 1.00 13.98 586 THR A O 1
ATOM 4349 N N . ASP A 1 587 ? 16.436 85.399 60.192 1.00 13.71 587 ASP A N 1
ATOM 4350 C CA . ASP A 1 587 ? 16.587 86.842 60.042 1.00 14.74 587 ASP A CA 1
ATOM 4351 C C . ASP A 1 587 ? 18.044 87.319 59.917 1.00 15.95 587 ASP A C 1
ATOM 4352 O O . ASP A 1 587 ? 18.391 87.988 58.947 1.00 15.04 587 ASP A O 1
ATOM 4357 N N . VAL A 1 588 ? 18.907 86.983 60.877 1.00 14.04 588 VAL A N 1
ATOM 4358 C CA . VAL A 1 588 ? 20.261 87.523 60.855 1.00 14.35 588 VAL A CA 1
ATOM 4359 C C . VAL A 1 588 ? 21.117 86.891 59.778 1.00 14.00 588 VAL A C 1
ATOM 4360 O O . VAL A 1 588 ? 21.974 87.538 59.217 1.00 14.02 588 VAL A O 1
ATOM 4364 N N . VAL A 1 589 ? 20.892 85.619 59.487 1.00 11.84 589 VAL A N 1
ATOM 4365 C CA . VAL A 1 589 ? 21.674 84.988 58.439 1.00 13.62 589 VAL A CA 1
ATOM 4366 C C . VAL A 1 589 ? 21.236 85.569 57.102 1.00 12.69 589 VAL A C 1
ATOM 4367 O O . VAL A 1 589 ? 22.051 85.853 56.231 1.00 13.69 589 VAL A O 1
ATOM 4371 N N . ASN A 1 590 ? 19.935 85.747 56.958 1.00 12.59 590 ASN A N 1
ATOM 4372 C CA . ASN A 1 590 ? 19.382 86.282 55.720 1.00 12.44 590 ASN A CA 1
ATOM 4373 C C . ASN A 1 590 ? 19.952 87.650 55.418 1.00 15.15 590 ASN A C 1
ATOM 4374 O O . ASN A 1 590 ? 20.358 87.946 54.293 1.00 11.16 590 ASN A O 1
ATOM 4379 N N . ARG A 1 591 ? 19.993 88.499 56.439 1.00 12.80 591 ARG A N 1
ATOM 4380 C CA . ARG A 1 591 ? 20.490 89.837 56.218 1.00 12.31 591 ARG A CA 1
ATOM 4381 C C . ARG A 1 591 ? 21.955 89.798 55.817 1.00 14.12 591 ARG A C 1
ATOM 4382 O O . ARG A 1 591 ? 22.362 90.488 54.904 1.00 14.14 591 ARG A O 1
ATOM 4390 N N . CYS A 1 592 ? 22.739 88.956 56.476 1.00 12.52 592 CYS A N 1
ATOM 4391 C CA . CYS A 1 592 ? 24.158 88.916 56.145 1.00 14.60 592 CYS A CA 1
ATOM 4392 C C . CYS A 1 592 ? 24.370 88.268 54.786 1.00 14.01 592 CYS A C 1
ATOM 4393 O O . CYS A 1 592 ? 25.171 88.749 54.002 1.00 13.80 592 CYS A O 1
ATOM 4396 N N . ASN A 1 593 ? 23.636 87.196 54.496 1.00 13.31 593 ASN A N 1
ATOM 4397 C CA . ASN A 1 593 ? 23.817 86.517 53.218 1.00 14.34 593 ASN A CA 1
ATOM 4398 C C . ASN A 1 593 ? 23.299 87.333 52.042 1.00 15.57 593 ASN A C 1
ATOM 4399 O O . ASN A 1 593 ? 23.821 87.226 50.933 1.00 15.40 593 ASN A O 1
ATOM 4404 N N . ASN A 1 594 ? 22.292 88.167 52.285 1.00 13.19 594 ASN A N 1
ATOM 4405 C CA . ASN A 1 594 ? 21.897 89.138 51.273 1.00 12.97 594 ASN A CA 1
ATOM 4406 C C . ASN A 1 594 ? 23.044 90.064 50.909 1.00 12.84 594 ASN A C 1
ATOM 4407 O O . ASN A 1 594 ? 23.262 90.354 49.735 1.00 14.82 594 ASN A O 1
ATOM 4412 N N . ILE A 1 595 ? 23.767 90.529 51.922 1.00 14.09 595 ILE A N 1
ATOM 4413 C CA . ILE A 1 595 ? 24.859 91.464 51.709 1.00 13.48 595 ILE A CA 1
ATOM 4414 C C . ILE A 1 595 ? 25.941 90.734 50.926 1.00 14.32 595 ILE A C 1
ATOM 4415 O O . ILE A 1 595 ? 26.510 91.283 49.980 1.00 11.69 595 ILE A O 1
ATOM 4420 N N . GLN A 1 596 ? 26.202 89.486 51.318 1.00 11.21 596 GLN A N 1
ATOM 4421 C CA . GLN A 1 596 ? 27.209 88.687 50.656 1.00 14.02 596 GLN A CA 1
ATOM 4422 C C . GLN A 1 596 ? 26.943 88.603 49.170 1.00 13.73 596 GLN A C 1
ATOM 4423 O O . GLN A 1 596 ? 27.838 88.868 48.365 1.00 12.60 596 GLN A O 1
ATOM 4429 N N . MET A 1 597 ? 25.717 88.216 48.815 1.00 13.92 597 MET A N 1
ATOM 4430 C CA . MET A 1 597 ? 25.375 87.984 47.422 1.00 12.94 597 MET A CA 1
ATOM 4431 C C . MET A 1 597 ? 25.202 89.305 46.718 1.00 12.78 597 MET A C 1
ATOM 4432 O O . MET A 1 597 ? 25.431 89.397 45.515 1.00 12.47 597 MET A O 1
ATOM 4437 N N . ASP A 1 598 ? 24.795 90.331 47.460 1.00 11.58 598 ASP A N 1
ATOM 4438 C CA . ASP A 1 598 ? 24.601 91.632 46.835 1.00 13.25 598 ASP A CA 1
ATOM 4439 C C . ASP A 1 598 ? 25.945 92.237 46.428 1.00 13.85 598 ASP A C 1
ATOM 4440 O O . ASP A 1 598 ? 26.094 92.754 45.332 1.00 13.63 598 ASP A O 1
ATOM 4445 N N . ILE A 1 599 ? 26.920 92.165 47.327 1.00 14.95 599 ILE A N 1
ATOM 4446 C CA . ILE A 1 599 ? 28.279 92.596 47.014 1.00 12.58 599 ILE A CA 1
ATOM 4447 C C . ILE A 1 599 ? 28.795 91.804 45.829 1.00 13.17 599 ILE A C 1
ATOM 4448 O O . ILE A 1 599 ? 29.314 92.363 44.874 1.00 13.30 599 ILE A O 1
ATOM 4453 N N . TRP A 1 600 ? 28.639 90.489 45.893 1.00 13.28 600 TRP A N 1
ATOM 4454 C CA . TRP A 1 600 ? 29.003 89.633 44.767 1.00 12.45 600 TRP A CA 1
ATOM 4455 C C . TRP A 1 600 ? 28.331 90.048 43.454 1.00 14.38 600 TRP A C 1
ATOM 4456 O O . TRP A 1 600 ? 28.989 90.182 42.434 1.00 13.67 600 TRP A O 1
ATOM 4467 N N . ARG A 1 601 ? 27.020 90.256 43.463 1.00 13.52 601 ARG A N 1
ATOM 4468 C CA . ARG A 1 601 ? 26.355 90.560 42.201 1.00 14.14 601 ARG A CA 1
ATOM 4469 C C . ARG A 1 601 ? 26.702 91.953 41.658 1.00 14.42 601 ARG A C 1
ATOM 4470 O O . ARG A 1 601 ? 26.541 92.203 40.464 1.00 14.31 601 ARG A O 1
ATOM 4478 N N . LYS A 1 602 ? 27.172 92.851 42.523 1.00 12.38 602 LYS A N 1
ATOM 4479 C CA . LYS A 1 602 ? 27.546 94.206 42.100 1.00 11.41 602 LYS A CA 1
ATOM 4480 C C . LYS A 1 602 ? 29.008 94.375 41.655 1.00 18.77 602 LYS A C 1
ATOM 4481 O O . LYS A 1 602 ? 29.294 95.195 40.770 1.00 14.47 602 LYS A O 1
ATOM 4487 N N . TYR A 1 603 ? 29.921 93.621 42.273 1.00 13.66 603 TYR A N 1
ATOM 4488 C CA . TYR A 1 603 ? 31.362 93.775 42.025 1.00 18.62 603 TYR A CA 1
ATOM 4489 C C . TYR A 1 603 ? 31.994 92.538 41.399 1.00 14.34 603 TYR A C 1
ATOM 4490 O O . TYR A 1 603 ? 33.196 92.504 41.152 1.00 18.53 603 TYR A O 1
ATOM 4499 N N . ASN A 1 604 ? 31.161 91.539 41.128 1.00 14.67 604 ASN A N 1
ATOM 4500 C CA . ASN A 1 604 ? 31.624 90.215 40.754 1.00 11.50 604 ASN A CA 1
ATOM 4501 C C . ASN A 1 604 ? 30.550 89.426 40.021 1.00 14.02 604 ASN A C 1
ATOM 4502 O O . ASN A 1 604 ? 30.442 88.209 40.193 1.00 14.05 604 ASN A O 1
ATOM 4507 N N . MET A 1 605 ? 29.770 90.122 39.198 1.00 12.50 605 MET A N 1
ATOM 4508 C CA . MET A 1 605 ? 28.620 89.515 38.528 1.00 16.26 605 MET A CA 1
ATOM 4509 C C . MET A 1 605 ? 29.044 88.502 37.469 1.00 13.37 605 MET A C 1
ATOM 4510 O O . MET A 1 605 ? 30.158 88.574 36.936 1.00 14.23 605 MET A O 1
ATOM 4515 N N . PRO A 1 606 ? 28.162 87.547 37.158 1.00 14.17 606 PRO A N 1
ATOM 4516 C CA . PRO A 1 606 ? 28.573 86.533 36.181 1.00 13.09 606 PRO A CA 1
ATOM 4517 C C . PRO A 1 606 ? 28.862 87.131 34.811 1.00 15.51 606 PRO A C 1
ATOM 4518 O O . PRO A 1 606 ? 28.151 88.033 34.377 1.00 11.94 606 PRO A O 1
ATOM 4522 N N . ALA A 1 607 ? 29.915 86.656 34.150 1.00 14.78 607 ALA A N 1
ATOM 4523 C CA . ALA A 1 607 ? 30.179 87.060 32.770 1.00 15.43 607 ALA A CA 1
ATOM 4524 C C . ALA A 1 607 ? 29.646 86.001 31.812 1.00 14.49 607 ALA A C 1
ATOM 4525 O O . ALA A 1 607 ? 28.777 86.273 30.980 1.00 14.45 607 ALA A O 1
ATOM 4527 N N . VAL A 1 608 ? 30.173 84.790 31.945 1.00 14.44 608 VAL A N 1
ATOM 4528 C CA . VAL A 1 608 ? 29.778 83.698 31.079 1.00 12.06 608 VAL A CA 1
ATOM 4529 C C . VAL A 1 608 ? 28.289 83.375 31.274 1.00 13.20 608 VAL A C 1
ATOM 4530 O O . VAL A 1 608 ? 27.528 83.291 30.308 1.00 10.25 608 VAL A O 1
ATOM 4534 N N . ASN A 1 609 ? 27.869 83.229 32.529 1.00 13.35 609 ASN A N 1
ATOM 4535 C CA . ASN A 1 609 ? 26.476 82.872 32.797 1.00 13.67 609 ASN A CA 1
ATOM 4536 C C . ASN A 1 609 ? 25.500 83.988 32.402 1.00 13.20 609 ASN A C 1
ATOM 4537 O O . ASN A 1 609 ? 24.360 83.709 32.055 1.00 16.20 609 ASN A O 1
ATOM 4542 N N . SER A 1 610 ? 25.956 85.240 32.445 1.00 16.50 610 SER A N 1
ATOM 4543 C CA . SER A 1 610 ? 25.143 86.372 32.004 1.00 13.81 610 SER A CA 1
ATOM 4544 C C . SER A 1 610 ? 24.993 86.420 30.499 1.00 14.73 610 SER A C 1
ATOM 4545 O O . SER A 1 610 ? 24.042 87.010 29.984 1.00 15.55 610 SER A O 1
ATOM 4548 N N . LEU A 1 611 ? 25.938 85.820 29.783 1.00 15.81 611 LEU A N 1
ATOM 4549 C CA . LEU A 1 611 ? 25.780 85.678 28.347 1.00 12.02 611 LEU A CA 1
ATOM 4550 C C . LEU A 1 611 ? 24.726 84.614 28.091 1.00 13.37 611 LEU A C 1
ATOM 4551 O O . LEU A 1 611 ? 23.809 84.822 27.318 1.00 15.01 611 LEU A O 1
ATOM 4556 N N . LEU A 1 612 ? 24.883 83.464 28.742 1.00 11.80 612 LEU A N 1
ATOM 4557 C CA . LEU A 1 612 ? 24.054 82.290 28.488 1.00 12.42 612 LEU A CA 1
ATOM 4558 C C . LEU A 1 612 ? 22.610 82.373 29.030 1.00 14.88 612 LEU A C 1
ATOM 4559 O O . LEU A 1 612 ? 21.663 81.876 28.407 1.00 15.88 612 LEU A O 1
ATOM 4564 N N . LYS A 1 613 ? 22.429 82.972 30.197 1.00 12.21 613 LYS A N 1
ATOM 4565 C CA . LYS A 1 613 ? 21.141 82.800 30.900 1.00 10.72 613 LYS A CA 1
ATOM 4566 C C . LYS A 1 613 ? 20.051 83.734 30.339 1.00 11.96 613 LYS A C 1
ATOM 4567 O O . LYS A 1 613 ? 20.215 84.949 30.340 1.00 13.18 613 LYS A O 1
ATOM 4573 N N . PRO A 1 614 ? 18.942 83.177 29.821 1.00 12.56 614 PRO A N 1
ATOM 4574 C CA . PRO A 1 614 ? 17.906 84.121 29.386 1.00 12.85 614 PRO A CA 1
ATOM 4575 C C . PRO A 1 614 ? 17.282 84.753 30.646 1.00 13.16 614 PRO A C 1
ATOM 4576 O O . PRO A 1 614 ? 17.244 84.070 31.661 1.00 12.48 614 PRO A O 1
ATOM 4580 N N . ASP A 1 615 ? 16.810 86.001 30.619 1.00 13.87 615 ASP A N 1
ATOM 4581 C CA . ASP A 1 615 ? 16.723 86.848 29.435 1.00 13.50 615 ASP A CA 1
ATOM 4582 C C . ASP A 1 615 ? 17.757 87.946 29.454 1.00 13.26 615 ASP A C 1
ATOM 4583 O O . ASP A 1 615 ? 17.480 89.084 29.052 1.00 12.48 615 ASP A O 1
ATOM 4588 N N . CYS A 1 616 ? 18.960 87.618 29.912 1.00 13.65 616 CYS A N 1
ATOM 4589 C CA . CYS A 1 616 ? 19.971 88.641 30.071 1.00 12.56 616 CYS A CA 1
ATOM 4590 C C . CYS A 1 616 ? 20.267 89.318 28.749 1.00 12.34 616 CYS A C 1
ATOM 4591 O O . CYS A 1 616 ? 20.308 90.543 28.659 1.00 11.92 616 CYS A O 1
ATOM 4594 N N . PHE A 1 617 ? 20.506 88.522 27.716 1.00 14.07 617 PHE A N 1
ATOM 4595 C CA . PHE A 1 617 ? 20.934 89.103 26.457 1.00 13.23 617 PHE A CA 1
ATOM 4596 C C . PHE A 1 617 ? 19.829 89.923 25.833 1.00 14.89 617 PHE A C 1
ATOM 4597 O O . PHE A 1 617 ? 20.068 90.980 25.248 1.00 15.99 617 PHE A O 1
ATOM 4605 N N . LYS A 1 618 ? 18.603 89.441 25.981 1.00 17.26 618 LYS A N 1
ATOM 4606 C CA . LYS A 1 618 ? 17.456 90.120 25.396 1.00 15.12 618 LYS A CA 1
ATOM 4607 C C . LYS A 1 618 ? 17.191 91.462 26.069 1.00 14.59 618 LYS A C 1
ATOM 4608 O O . LYS A 1 618 ? 16.838 92.443 25.421 1.00 15.19 618 LYS A O 1
ATOM 4614 N N . LYS A 1 619 ? 17.366 91.500 27.378 1.00 15.21 619 LYS A N 1
ATOM 4615 C CA . LYS A 1 619 ? 17.138 92.727 28.125 1.00 13.00 619 LYS A CA 1
ATOM 4616 C C . LYS A 1 619 ? 18.360 93.628 28.260 1.00 13.82 619 LYS A C 1
ATOM 4617 O O . LYS A 1 619 ? 18.234 94.792 28.639 1.00 15.09 619 LYS A O 1
ATOM 4623 N N . GLY A 1 620 ? 19.544 93.105 27.962 1.00 13.39 620 GLY A N 1
ATOM 4624 C CA . GLY A 1 620 ? 20.761 93.856 28.206 1.00 14.25 620 GLY A CA 1
ATOM 4625 C C . GLY A 1 620 ? 21.023 94.083 29.694 1.00 12.85 620 GLY A C 1
ATOM 4626 O O . GLY A 1 620 ? 21.509 95.142 30.088 1.00 12.86 620 GLY A O 1
ATOM 4627 N N . LYS A 1 621 ? 20.686 93.082 30.510 1.00 11.85 621 LYS A N 1
ATOM 4628 C CA . LYS A 1 621 ? 20.952 93.091 31.952 1.00 11.95 621 LYS A CA 1
ATOM 4629 C C . LYS A 1 621 ? 21.669 91.793 32.286 1.00 12.39 621 LYS A C 1
ATOM 4630 O O . LYS A 1 621 ? 21.306 90.732 31.771 1.00 13.11 621 LYS A O 1
ATOM 4636 N N . HIS A 1 622 ? 22.695 91.852 33.126 1.00 12.99 622 HIS A N 1
ATOM 4637 C CA . HIS A 1 622 ? 23.326 90.614 33.558 1.00 12.22 622 HIS A CA 1
ATOM 4638 C C . HIS A 1 622 ? 22.570 90.000 34.736 1.00 13.30 622 HIS A C 1
ATOM 4639 O O . HIS A 1 622 ? 21.541 90.512 35.173 1.00 15.50 622 HIS A O 1
ATOM 4646 N N . ILE A 1 623 ? 23.098 88.895 35.247 1.00 13.08 623 ILE A N 1
ATOM 4647 C CA . ILE A 1 623 ? 22.449 88.161 36.315 1.00 13.81 623 ILE A CA 1
ATOM 4648 C C . ILE A 1 623 ? 22.304 88.994 37.586 1.00 14.89 623 ILE A C 1
ATOM 4649 O O . ILE A 1 623 ? 21.319 88.862 38.330 1.00 13.84 623 ILE A O 1
ATOM 4654 N N . GLY A 1 624 ? 23.280 89.863 37.820 1.00 14.05 624 GLY A N 1
ATOM 4655 C CA . GLY A 1 624 ? 23.266 90.704 39.003 1.00 13.11 624 GLY A CA 1
ATOM 4656 C C . GLY A 1 624 ? 22.117 91.699 38.989 1.00 15.11 624 GLY A C 1
ATOM 4657 O O . GLY A 1 624 ? 21.586 92.049 40.043 1.00 15.51 624 GLY A O 1
ATOM 4658 N N . THR A 1 625 ? 21.745 92.159 37.795 1.00 14.86 625 THR A N 1
ATOM 4659 C CA . THR A 1 625 ? 20.706 93.178 37.648 1.00 13.83 625 THR A CA 1
ATOM 4660 C C . THR A 1 625 ? 19.412 92.556 37.126 1.00 15.46 625 THR A C 1
ATOM 4661 O O . THR A 1 625 ? 18.626 93.193 36.422 1.00 14.19 625 THR A O 1
ATOM 4665 N N . MET A 1 626 ? 19.224 91.297 37.491 1.00 12.14 626 MET A N 1
ATOM 4666 C CA . MET A 1 626 ? 17.986 90.564 37.268 1.00 15.57 626 MET A CA 1
ATOM 4667 C C . MET A 1 626 ? 17.708 90.344 35.805 1.00 12.55 626 MET A C 1
ATOM 4668 O O . MET A 1 626 ? 16.569 90.298 35.383 1.00 14.23 626 MET A O 1
ATOM 4673 N N . GLY A 1 627 ? 18.769 90.171 35.029 1.00 12.74 627 GLY A N 1
ATOM 4674 C CA . GLY A 1 627 ? 18.582 89.770 33.654 1.00 12.44 627 GLY A CA 1
ATOM 4675 C C . GLY A 1 627 ? 17.929 88.401 33.549 1.00 12.71 627 GLY A C 1
ATOM 4676 O O . GLY A 1 627 ? 17.217 88.144 32.582 1.00 11.94 627 GLY A O 1
ATOM 4677 N N . ALA A 1 628 ? 18.162 87.511 34.517 1.00 12.67 628 ALA A N 1
ATOM 4678 C CA . ALA A 1 628 ? 17.591 86.169 34.396 1.00 12.83 628 ALA A CA 1
ATOM 4679 C C . ALA A 1 628 ? 16.068 86.304 34.379 1.00 13.59 628 ALA A C 1
ATOM 4680 O O . ALA A 1 628 ? 15.537 87.265 34.923 1.00 14.47 628 ALA A O 1
ATOM 4682 N N . ARG A 1 629 ? 15.368 85.360 33.752 1.00 13.39 629 ARG A N 1
ATOM 4683 C CA . ARG A 1 629 ? 13.915 85.459 33.644 1.00 14.26 629 ARG A CA 1
ATOM 4684 C C . ARG A 1 629 ? 13.240 85.328 35.005 1.00 14.64 629 ARG A C 1
ATOM 4685 O O . ARG A 1 629 ? 12.262 86.006 35.282 1.00 13.65 629 ARG A O 1
ATOM 4693 N N . TYR A 1 630 ? 13.805 84.482 35.862 1.00 13.42 630 TYR A N 1
ATOM 4694 C CA . TYR A 1 630 ? 13.180 84.176 37.132 1.00 15.18 630 TYR A CA 1
ATOM 4695 C C . TYR A 1 630 ? 14.167 84.372 38.259 1.00 14.85 630 TYR A C 1
ATOM 4696 O O . TYR A 1 630 ? 15.207 83.722 38.305 1.00 16.37 630 TYR A O 1
ATOM 4705 N N . ASN A 1 631 ? 13.821 85.258 39.181 1.00 14.93 631 ASN A N 1
ATOM 4706 C CA . ASN A 1 631 ? 14.740 85.654 40.226 1.00 14.68 631 ASN A CA 1
ATOM 4707 C C . ASN A 1 631 ? 14.244 85.395 41.656 1.00 12.68 631 ASN A C 1
ATOM 4708 O O . ASN A 1 631 ? 14.906 85.751 42.629 1.00 15.19 631 ASN A O 1
ATOM 4713 N N . SER A 1 632 ? 13.100 84.742 41.781 1.00 13.03 632 SER A N 1
ATOM 4714 C CA . SER A 1 632 ? 12.625 84.323 43.100 1.00 15.71 632 SER A CA 1
ATOM 4715 C C . SER A 1 632 ? 13.272 82.984 43.474 1.00 11.34 632 SER A C 1
ATOM 4716 O O . SER A 1 632 ? 12.583 82.028 43.821 1.00 13.70 632 SER A O 1
ATOM 4719 N N . CYS A 1 633 ? 14.597 82.916 43.367 1.00 14.80 633 CYS A N 1
ATOM 4720 C CA . CYS A 1 633 ? 15.331 81.651 43.463 1.00 13.29 633 CYS A CA 1
ATOM 4721 C C . CYS A 1 633 ? 15.998 81.467 44.824 1.00 14.05 633 CYS A C 1
ATOM 4722 O O . CYS A 1 633 ? 16.361 80.358 45.204 1.00 14.98 633 CYS A O 1
ATOM 4725 N N . ILE A 1 634 ? 16.192 82.569 45.533 1.00 12.84 634 ILE A N 1
ATOM 4726 C CA . ILE A 1 634 ? 16.907 82.549 46.795 1.00 10.82 634 ILE A CA 1
ATOM 4727 C C . ILE A 1 634 ? 16.050 81.919 47.870 1.00 13.28 634 ILE A C 1
ATOM 4728 O O . ILE A 1 634 ? 14.820 82.080 47.860 1.00 12.19 634 ILE A O 1
ATOM 4733 N N . ASN A 1 635 ? 16.678 81.182 48.788 1.00 12.57 635 ASN A N 1
ATOM 4734 C CA . ASN A 1 635 ? 15.906 80.358 49.697 1.00 14.38 635 ASN A CA 1
ATOM 4735 C C . ASN A 1 635 ? 16.519 80.109 51.081 1.00 13.55 635 ASN A C 1
ATOM 4736 O O . ASN A 1 635 ? 17.522 80.713 51.467 1.00 14.44 635 ASN A O 1
ATOM 4741 N N . PHE A 1 636 ? 15.882 79.202 51.806 1.00 16.08 636 PHE A N 1
ATOM 4742 C CA . PHE A 1 636 ? 16.271 78.819 53.147 1.00 15.20 636 PHE A CA 1
ATOM 4743 C C . PHE A 1 636 ? 16.461 77.310 53.096 1.00 14.54 636 PHE A C 1
ATOM 4744 O O . PHE A 1 636 ? 15.600 76.594 52.581 1.00 15.41 636 PHE A O 1
ATOM 4752 N N . GLU A 1 637 ? 17.600 76.840 53.593 1.00 17.51 637 GLU A N 1
ATOM 4753 C CA . GLU A 1 637 ? 17.908 75.409 53.642 1.00 15.57 637 GLU A CA 1
ATOM 4754 C C . GLU A 1 637 ? 17.755 74.861 55.054 1.00 17.82 637 GLU A C 1
ATOM 4755 O O . GLU A 1 637 ? 18.402 75.333 55.982 1.00 18.89 637 GLU A O 1
ATOM 4761 N N . SER A 1 638 ? 16.876 73.877 55.213 1.00 17.19 638 SER A N 1
ATOM 4762 C CA . SER A 1 638 ? 16.763 73.169 56.481 1.00 19.27 638 SER A CA 1
ATOM 4763 C C . SER A 1 638 ? 17.762 72.016 56.484 1.00 19.85 638 SER A C 1
ATOM 4764 O O . SER A 1 638 ? 18.365 71.702 55.457 1.00 17.26 638 SER A O 1
ATOM 4767 N N . CYS A 1 639 ? 17.952 71.399 57.647 1.00 18.84 639 CYS A N 1
ATOM 4768 C CA . CYS A 1 639 ? 18.765 70.204 57.735 1.00 18.65 639 CYS A CA 1
ATOM 4769 C C . CYS A 1 639 ? 18.382 69.483 59.015 1.00 18.50 639 CYS A C 1
ATOM 4770 O O . CYS A 1 639 ? 18.115 70.125 60.035 1.00 17.42 639 CYS A O 1
ATOM 4773 N N . GLY A 1 640 ? 18.311 68.158 58.950 1.00 15.42 640 GLY A N 1
ATOM 4774 C CA . GLY A 1 640 ? 17.950 67.388 60.118 1.00 14.68 640 GLY A CA 1
ATOM 4775 C C . GLY A 1 640 ? 16.471 67.392 60.404 1.00 14.70 640 GLY A C 1
ATOM 4776 O O . GLY A 1 640 ? 16.077 67.286 61.555 1.00 18.56 640 GLY A O 1
ATOM 4777 N N . THR A 1 641 ? 15.645 67.487 59.360 1.00 14.65 641 THR A N 1
ATOM 4778 C CA . THR A 1 641 ? 14.196 67.587 59.542 1.00 17.01 641 THR A CA 1
ATOM 4779 C C . THR A 1 641 ? 13.631 66.441 60.363 1.00 17.33 641 THR A C 1
ATOM 4780 O O . THR A 1 641 ? 12.838 66.657 61.268 1.00 19.53 641 THR A O 1
ATOM 4784 N N . ILE A 1 642 ? 14.011 65.217 60.014 1.00 15.07 642 ILE A N 1
ATOM 4785 C CA . ILE A 1 642 ? 13.414 64.042 60.639 1.00 16.52 642 ILE A CA 1
ATOM 4786 C C . ILE A 1 642 ? 13.964 63.808 62.045 1.00 15.15 642 ILE A C 1
ATOM 4787 O O . ILE A 1 642 ? 13.217 63.513 62.976 1.00 17.58 642 ILE A O 1
ATOM 4792 N N . THR A 1 643 ? 15.269 63.968 62.199 1.00 17.02 643 THR A N 1
ATOM 4793 C CA . THR A 1 643 ? 15.863 63.968 63.522 1.00 19.10 643 THR A CA 1
ATOM 4794 C C . THR A 1 643 ? 15.084 64.941 64.391 1.00 19.39 643 THR A C 1
ATOM 4795 O O . THR A 1 643 ? 14.761 64.652 65.543 1.00 17.68 643 THR A O 1
ATOM 4799 N N . PHE A 1 644 ? 14.747 66.086 63.808 1.00 15.25 644 PHE A N 1
ATOM 4800 C CA . PHE A 1 644 ? 14.054 67.142 64.522 1.00 16.46 644 PHE A CA 1
ATOM 4801 C C . PHE A 1 644 ? 12.634 66.751 64.856 1.00 18.06 644 PHE A C 1
ATOM 4802 O O . PHE A 1 644 ? 12.217 66.879 66.003 1.00 16.77 644 PHE A O 1
ATOM 4810 N N . VAL A 1 645 ? 11.891 66.269 63.859 1.00 16.13 645 VAL A N 1
ATOM 4811 C CA . VAL A 1 645 ? 10.510 65.869 64.083 1.00 19.06 645 VAL A CA 1
ATOM 4812 C C . VAL A 1 645 ? 10.442 64.707 65.077 1.00 17.68 645 VAL A C 1
ATOM 4813 O O . VAL A 1 645 ? 9.574 64.679 65.948 1.00 18.45 645 VAL A O 1
ATOM 4817 N N . ASN A 1 646 ? 11.371 63.761 64.955 1.00 18.50 646 ASN A N 1
ATOM 4818 C CA . ASN A 1 646 ? 11.354 62.598 65.839 1.00 19.84 646 ASN A CA 1
ATOM 4819 C C . ASN A 1 646 ? 11.650 63.010 67.278 1.00 21.19 646 ASN A C 1
ATOM 4820 O O . ASN A 1 646 ? 11.030 62.500 68.214 1.00 23.13 646 ASN A O 1
ATOM 4825 N N . SER A 1 647 ? 12.580 63.950 67.438 1.00 20.00 647 SER A N 1
ATOM 4826 C CA . SER A 1 647 ? 12.874 64.538 68.743 1.00 24.41 647 SER A CA 1
ATOM 4827 C C . SER A 1 647 ? 11.660 65.229 69.368 1.00 21.33 647 SER A C 1
ATOM 4828 O O . SER A 1 647 ? 11.392 65.076 70.557 1.00 23.29 647 SER A O 1
ATOM 4831 N N . LEU A 1 648 ? 10.922 65.992 68.572 1.00 20.75 648 LEU A N 1
ATOM 4832 C CA . LEU A 1 648 ? 9.692 66.599 69.070 1.00 17.87 648 LEU A CA 1
ATOM 4833 C C . LEU A 1 648 ? 8.674 65.538 69.483 1.00 21.36 648 LEU A C 1
ATOM 4834 O O . LEU A 1 648 ? 7.968 65.689 70.481 1.00 20.40 648 LEU A O 1
ATOM 4839 N N . SER A 1 649 ? 8.578 64.482 68.684 1.00 17.25 649 SER A N 1
ATOM 4840 C CA . SER A 1 649 ? 7.663 63.401 68.978 1.00 20.94 649 SER A CA 1
ATOM 4841 C C . SER A 1 649 ? 7.998 62.789 70.335 1.00 19.33 649 SER A C 1
ATOM 4842 O O . SER A 1 649 ? 7.100 62.523 71.129 1.00 21.25 649 SER A O 1
ATOM 4845 N N . SER A 1 650 ? 9.294 62.578 70.578 1.00 17.66 650 SER A N 1
ATOM 4846 C CA . SER A 1 650 ? 9.789 61.963 71.810 1.00 19.42 650 SER A CA 1
ATOM 4847 C C . SER A 1 650 ? 9.516 62.847 73.005 1.00 25.52 650 SER A C 1
ATOM 4848 O O . SER A 1 650 ? 8.968 62.404 74.018 1.00 22.68 650 SER A O 1
ATOM 4851 N N . ILE A 1 651 ? 9.905 64.112 72.882 1.00 21.37 651 ILE A N 1
ATOM 4852 C CA . ILE A 1 651 ? 9.660 65.063 73.947 1.00 23.77 651 ILE A CA 1
ATOM 4853 C C . ILE A 1 651 ? 8.170 65.185 74.242 1.00 22.48 651 ILE A C 1
ATOM 4854 O O . ILE A 1 651 ? 7.750 65.104 75.395 1.00 24.12 651 ILE A O 1
ATOM 4859 N N . LYS A 1 652 ? 7.365 65.366 73.204 1.00 20.49 652 LYS A N 1
ATOM 4860 C CA . LYS A 1 652 ? 5.941 65.503 73.413 1.00 22.60 652 LYS A CA 1
ATOM 4861 C C . LYS A 1 652 ? 5.352 64.256 74.087 1.00 28.02 652 LYS A C 1
ATOM 4862 O O . LYS A 1 652 ? 4.518 64.357 74.984 1.00 25.56 652 LYS A O 1
ATOM 4868 N N . LYS A 1 653 ? 5.786 63.083 73.639 1.00 25.66 653 LYS A N 1
ATOM 4869 C CA . LYS A 1 653 ? 5.236 61.828 74.147 1.00 29.27 653 LYS A CA 1
ATOM 4870 C C . LYS A 1 653 ? 5.705 61.609 75.576 1.00 28.21 653 LYS A C 1
ATOM 4871 O O . LYS A 1 653 ? 4.900 61.474 76.501 1.00 28.88 653 LYS A O 1
ATOM 4877 N N . ASN A 1 654 ? 7.021 61.610 75.737 1.00 23.71 654 ASN A N 1
ATOM 4878 C CA . ASN A 1 654 ? 7.669 61.196 76.971 1.00 21.62 654 ASN A CA 1
ATOM 4879 C C . ASN A 1 654 ? 7.639 62.232 78.084 1.00 31.30 654 ASN A C 1
ATOM 4880 O O . ASN A 1 654 ? 7.583 61.885 79.268 1.00 30.65 654 ASN A O 1
ATOM 4885 N N . VAL A 1 655 ? 7.658 63.503 77.702 1.00 26.52 655 VAL A N 1
ATOM 4886 C CA . VAL A 1 655 ? 7.618 64.583 78.680 1.00 27.86 655 VAL A CA 1
ATOM 4887 C C . VAL A 1 655 ? 6.220 65.179 78.905 1.00 28.93 655 VAL A C 1
ATOM 4888 O O . VAL A 1 655 ? 5.739 65.216 80.038 1.00 29.88 655 VAL A O 1
ATOM 4892 N N . PHE A 1 656 ? 5.566 65.631 77.838 1.00 25.14 656 PHE A N 1
ATOM 4893 C CA . PHE A 1 656 ? 4.353 66.441 77.991 1.00 27.84 656 PHE A CA 1
ATOM 4894 C C . PHE A 1 656 ? 3.028 65.692 77.918 1.00 30.78 656 PHE A C 1
ATOM 4895 O O . PHE A 1 656 ? 2.049 66.088 78.553 1.00 33.39 656 PHE A O 1
ATOM 4903 N N . ASP A 1 657 ? 2.978 64.621 77.141 1.00 30.26 657 ASP A N 1
ATOM 4904 C CA . ASP A 1 657 ? 1.752 63.843 77.062 1.00 33.33 657 ASP A CA 1
ATOM 4905 C C . ASP A 1 657 ? 1.690 62.817 78.192 1.00 35.99 657 ASP A C 1
ATOM 4906 O O . ASP A 1 657 ? 0.795 62.868 79.034 1.00 35.24 657 ASP A O 1
ATOM 4911 N N . ASP A 1 658 ? 2.648 61.893 78.205 1.00 36.37 658 ASP A N 1
ATOM 4912 C CA . ASP A 1 658 ? 2.657 60.805 79.182 1.00 36.84 658 ASP A CA 1
ATOM 4913 C C . ASP A 1 658 ? 3.269 61.239 80.505 1.00 41.38 658 ASP A C 1
ATOM 4914 O O . ASP A 1 658 ? 3.144 60.537 81.510 1.00 41.15 658 ASP A O 1
ATOM 4919 N N . SER A 1 659 ? 3.945 62.385 80.498 1.00 36.24 659 SER A N 1
ATOM 4920 C CA . SER A 1 659 ? 4.535 62.934 81.711 1.00 38.64 659 SER A CA 1
ATOM 4921 C C . SER A 1 659 ? 5.363 61.882 82.449 1.00 40.44 659 SER A C 1
ATOM 4922 O O . SER A 1 659 ? 5.526 61.940 83.672 1.00 39.17 659 SER A O 1
ATOM 4925 N N . LYS A 1 660 ? 5.887 60.921 81.697 1.00 37.98 660 LYS A N 1
ATOM 4926 C CA . LYS A 1 660 ? 6.710 59.877 82.281 1.00 39.38 660 LYS A CA 1
ATOM 4927 C C . LYS A 1 660 ? 8.075 60.427 82.686 1.00 37.95 660 LYS A C 1
ATOM 4928 O O . LYS A 1 660 ? 8.765 59.852 83.529 1.00 36.99 660 LYS A O 1
ATOM 4930 N N . PHE A 1 661 ? 8.461 61.545 82.083 1.00 32.83 661 PHE A N 1
ATOM 4931 C CA . PHE A 1 661 ? 9.746 62.161 82.385 1.00 33.02 661 PHE A CA 1
ATOM 4932 C C . PHE A 1 661 ? 9.604 63.675 82.409 1.00 34.68 661 PHE A C 1
ATOM 4933 O O . PHE A 1 661 ? 8.696 64.234 81.791 1.00 29.31 661 PHE A O 1
ATOM 4941 N N . THR A 1 662 ? 10.504 64.338 83.124 1.00 32.69 662 THR A N 1
ATOM 4942 C CA . THR A 1 662 ? 10.488 65.790 83.173 1.00 31.04 662 THR A CA 1
ATOM 4943 C C . THR A 1 662 ? 11.372 66.308 82.055 1.00 27.70 662 THR A C 1
ATOM 4944 O O . THR A 1 662 ? 12.265 65.603 81.577 1.00 30.66 662 THR A O 1
ATOM 4948 N N . ILE A 1 663 ? 11.138 67.550 81.651 1.00 28.47 663 ILE A N 1
ATOM 4949 C CA . ILE A 1 663 ? 11.949 68.155 80.613 1.00 26.36 663 ILE A CA 1
ATOM 4950 C C . ILE A 1 663 ? 13.407 68.237 81.087 1.00 24.89 663 ILE A C 1
ATOM 4951 O O . ILE A 1 663 ? 14.339 68.122 80.292 1.00 24.13 663 ILE A O 1
ATOM 4956 N N . GLU A 1 664 ? 13.601 68.406 82.392 1.00 28.78 664 GLU A N 1
ATOM 4957 C CA . GLU A 1 664 ? 14.946 68.410 82.964 1.00 30.84 664 GLU A CA 1
ATOM 4958 C C . GLU A 1 664 ? 15.604 67.040 82.823 1.00 27.16 664 GLU A C 1
ATOM 4959 O O . GLU A 1 664 ? 16.788 66.938 82.500 1.00 27.93 664 GLU A O 1
ATOM 4965 N N . GLU A 1 665 ? 14.831 65.991 83.078 1.00 29.70 665 GLU A N 1
ATOM 4966 C CA . GLU A 1 665 ? 15.296 64.618 82.874 1.00 31.09 665 GLU A CA 1
ATOM 4967 C C . GLU A 1 665 ? 15.707 64.379 81.423 1.00 27.94 665 GLU A C 1
ATOM 4968 O O . GLU A 1 665 ? 16.780 63.838 81.151 1.00 27.60 665 GLU A O 1
ATOM 4974 N N . MET A 1 666 ? 14.843 64.776 80.494 1.00 25.25 666 MET A N 1
ATOM 4975 C CA . MET A 1 666 ? 15.138 64.605 79.077 1.00 26.94 666 MET A CA 1
ATOM 4976 C C . MET A 1 666 ? 16.399 65.348 78.703 1.00 23.30 666 MET A C 1
ATOM 4977 O O . MET A 1 666 ? 17.264 64.822 78.007 1.00 23.38 666 MET A O 1
ATOM 4982 N N . THR A 1 667 ? 16.489 66.594 79.155 1.00 28.09 667 THR A N 1
ATOM 4983 C CA . THR A 1 667 ? 17.624 67.442 78.827 1.00 25.53 667 THR A CA 1
ATOM 4984 C C . THR A 1 667 ? 18.913 66.881 79.404 1.00 28.12 667 THR A C 1
ATOM 4985 O O . THR A 1 667 ? 19.951 66.835 78.735 1.00 26.57 667 THR A O 1
ATOM 4989 N N . ASP A 1 668 ? 18.849 66.453 80.660 1.00 30.36 668 ASP A N 1
ATOM 4990 C CA . ASP A 1 668 ? 19.997 65.815 81.285 1.00 28.83 668 ASP A CA 1
ATOM 4991 C C . ASP A 1 668 ? 20.429 64.576 80.503 1.00 25.86 668 ASP A C 1
ATOM 4992 O O . ASP A 1 668 ? 21.619 64.363 80.247 1.00 25.27 668 ASP A O 1
ATOM 4997 N N . ALA A 1 669 ? 19.453 63.768 80.107 1.00 25.46 669 ALA A N 1
ATOM 4998 C CA . ALA A 1 669 ? 19.758 62.532 79.392 1.00 25.64 669 ALA A CA 1
ATOM 4999 C C . ALA A 1 669 ? 20.425 62.843 78.055 1.00 25.19 669 ALA A C 1
ATOM 5000 O O . ALA A 1 669 ? 21.402 62.207 77.671 1.00 25.14 669 ALA A O 1
ATOM 5002 N N . MET A 1 670 ? 19.906 63.839 77.348 1.00 27.04 670 MET A N 1
ATOM 5003 C CA . MET A 1 670 ? 20.523 64.242 76.095 1.00 25.08 670 MET A CA 1
ATOM 5004 C C . MET A 1 670 ? 21.939 64.729 76.329 1.00 23.12 670 MET A C 1
ATOM 5005 O O . MET A 1 670 ? 22.869 64.317 75.642 1.00 25.63 670 MET A O 1
ATOM 5010 N N . LEU A 1 671 ? 22.101 65.612 77.309 1.00 26.01 671 LEU A N 1
ATOM 5011 C CA . LEU A 1 671 ? 23.399 66.225 77.572 1.00 23.03 671 LEU A CA 1
ATOM 5012 C C . LEU A 1 671 ? 24.457 65.187 77.945 1.00 26.63 671 LEU A C 1
ATOM 5013 O O . LEU A 1 671 ? 25.636 65.342 77.621 1.00 27.37 671 LEU A O 1
ATOM 5018 N N . ASN A 1 672 ? 24.020 64.127 78.617 1.00 26.13 672 ASN A N 1
ATOM 5019 C CA . ASN A 1 672 ? 24.896 63.021 78.971 1.00 27.49 672 ASN A CA 1
ATOM 5020 C C . ASN A 1 672 ? 24.900 61.873 77.970 1.00 31.71 672 ASN A C 1
ATOM 5021 O O . ASN A 1 672 ? 25.393 60.783 78.265 1.00 30.07 672 ASN A O 1
ATOM 5026 N N . ASN A 1 673 ? 24.349 62.114 76.785 1.00 26.98 673 ASN A N 1
ATOM 5027 C CA . ASN A 1 673 ? 24.420 61.125 75.713 1.00 27.07 673 ASN A CA 1
ATOM 5028 C C . ASN A 1 673 ? 23.842 59.770 76.121 1.00 28.73 673 ASN A C 1
ATOM 5029 O O . ASN A 1 673 ? 24.296 58.731 75.650 1.00 30.90 673 ASN A O 1
ATOM 5034 N N . PHE A 1 674 ? 22.843 59.799 76.998 1.00 25.43 674 PHE A N 1
ATOM 5035 C CA . PHE A 1 674 ? 22.205 58.593 77.515 1.00 29.78 674 PHE A CA 1
ATOM 5036 C C . PHE A 1 674 ? 23.205 57.603 78.098 1.00 33.09 674 PHE A C 1
ATOM 5037 O O . PHE A 1 674 ? 22.975 56.394 78.081 1.00 32.84 674 PHE A O 1
ATOM 5045 N N . GLY A 1 675 ? 24.314 58.129 78.608 1.00 33.31 675 GLY A N 1
ATOM 5046 C CA . GLY A 1 675 ? 25.305 57.319 79.288 1.00 38.41 675 GLY A CA 1
ATOM 5047 C C . GLY A 1 675 ? 26.262 56.626 78.347 1.00 39.72 675 GLY A C 1
ATOM 5048 O O . GLY A 1 675 ? 27.235 56.023 78.786 1.00 42.13 675 GLY A O 1
ATOM 5049 N N . PHE A 1 676 ? 25.991 56.716 77.049 1.00 35.67 676 PHE A N 1
ATOM 5050 C CA . PHE A 1 676 ? 26.856 56.088 76.064 1.00 35.74 676 PHE A CA 1
ATOM 5051 C C . PHE A 1 676 ? 28.068 56.949 75.783 1.00 34.20 676 PHE A C 1
ATOM 5052 O O . PHE A 1 676 ? 28.057 58.162 76.002 1.00 31.33 676 PHE A O 1
ATOM 5060 N N . LYS A 1 677 ? 29.122 56.307 75.301 1.00 39.74 677 LYS A N 1
ATOM 5061 C CA . LYS A 1 677 ? 30.311 57.013 74.865 1.00 37.91 677 LYS A CA 1
ATOM 5062 C C . LYS A 1 677 ? 29.938 57.839 73.640 1.00 38.05 677 LYS A C 1
ATOM 5063 O O . LYS A 1 677 ? 29.091 57.425 72.841 1.00 34.66 677 LYS A O 1
ATOM 5069 N N . THR A 1 678 ? 30.552 59.006 73.490 1.00 32.82 678 THR A N 1
ATOM 5070 C CA . THR A 1 678 ? 30.204 59.882 72.378 1.00 33.87 678 THR A CA 1
ATOM 5071 C C . THR A 1 678 ? 30.993 59.563 71.117 1.00 33.26 678 THR A C 1
ATOM 5072 O O . THR A 1 678 ? 32.089 58.993 71.179 1.00 34.85 678 THR A O 1
ATOM 5076 N N . ALA A 1 679 ? 30.432 59.949 69.973 1.00 28.84 679 ALA A N 1
ATOM 5077 C CA . ALA A 1 679 ? 31.131 59.834 68.703 1.00 32.75 679 ALA A CA 1
ATOM 5078 C C . ALA A 1 679 ? 32.437 60.617 68.725 1.00 29.16 679 ALA A C 1
ATOM 5079 O O . ALA A 1 679 ? 33.336 60.345 67.937 1.00 30.91 679 ALA A O 1
ATOM 5081 N N . TYR A 1 680 ? 32.544 61.600 69.616 1.00 30.46 680 TYR A N 1
ATOM 5082 C CA . TYR A 1 680 ? 33.774 62.387 69.702 1.00 26.80 680 TYR A CA 1
ATOM 5083 C C . TYR A 1 680 ? 34.904 61.506 70.217 1.00 34.94 680 TYR A C 1
ATOM 5084 O O . TYR A 1 680 ? 36.082 61.825 70.051 1.00 36.39 680 TYR A O 1
ATOM 5093 N N . GLU A 1 681 ? 34.530 60.399 70.851 1.00 32.17 681 GLU A N 1
ATOM 5094 C CA . GLU A 1 681 ? 35.506 59.466 71.393 1.00 39.25 681 GLU A CA 1
ATOM 5095 C C . GLU A 1 681 ? 35.576 58.214 70.531 1.00 33.79 681 GLU A C 1
ATOM 5096 O O . GLU A 1 681 ? 36.655 57.696 70.261 1.00 38.64 681 GLU A O 1
ATOM 5102 N N . THR A 1 682 ? 34.423 57.748 70.076 1.00 34.75 682 THR A N 1
ATOM 5103 C CA . THR A 1 682 ? 34.350 56.469 69.380 1.00 36.34 682 THR A CA 1
ATOM 5104 C C . THR A 1 682 ? 34.497 56.592 67.870 1.00 35.68 682 THR A C 1
ATOM 5105 O O . THR A 1 682 ? 34.874 55.636 67.203 1.00 33.07 682 THR A O 1
ATOM 5109 N N . GLU A 1 683 ? 34.182 57.767 67.337 1.00 33.53 683 GLU A N 1
ATOM 5110 C CA . GLU A 1 683 ? 34.230 57.997 65.900 1.00 34.75 683 GLU A CA 1
ATOM 5111 C C . GLU A 1 683 ? 33.336 57.028 65.147 1.00 32.26 683 GLU A C 1
ATOM 5112 O O . GLU A 1 683 ? 33.646 56.619 64.030 1.00 33.67 683 GLU A O 1
ATOM 5118 N N . VAL A 1 684 ? 32.237 56.644 65.781 1.00 27.74 684 VAL A N 1
ATOM 5119 C CA . VAL A 1 684 ? 31.157 55.976 65.077 1.00 35.07 684 VAL A CA 1
ATOM 5120 C C . VAL A 1 684 ? 29.996 56.947 65.044 1.00 29.70 684 VAL A C 1
ATOM 5121 O O . VAL A 1 684 ? 29.527 57.424 66.086 1.00 29.14 684 VAL A O 1
ATOM 5125 N N . PHE A 1 685 ? 29.537 57.244 63.836 1.00 31.69 685 PHE A N 1
ATOM 5126 C CA . PHE A 1 685 ? 28.629 58.360 63.630 1.00 27.77 685 PHE A CA 1
ATOM 5127 C C . PHE A 1 685 ? 27.234 57.928 63.240 1.00 27.61 685 PHE A C 1
ATOM 5128 O O . PHE A 1 685 ? 26.486 58.698 62.651 1.00 25.36 685 PHE A O 1
ATOM 5136 N N . SER A 1 686 ? 26.893 56.695 63.598 1.00 25.19 686 SER A N 1
ATOM 5137 C CA . SER A 1 686 ? 25.570 56.146 63.381 1.00 27.08 686 SER A CA 1
ATOM 5138 C C . SER A 1 686 ? 25.154 55.469 64.671 1.00 30.93 686 SER A C 1
ATOM 5139 O O . SER A 1 686 ? 25.966 55.338 65.582 1.00 34.88 686 SER A O 1
ATOM 5142 N N . PRO A 1 687 ? 23.889 55.029 64.758 1.00 33.19 687 PRO A N 1
ATOM 5143 C CA . PRO A 1 687 ? 23.443 54.255 65.923 1.00 35.81 687 PRO A CA 1
ATOM 5144 C C . PRO A 1 687 ? 24.042 52.859 65.872 1.00 38.08 687 PRO A C 1
ATOM 5145 O O . PRO A 1 687 ? 23.700 52.003 66.682 1.00 39.08 687 PRO A O 1
ATOM 5149 N N . ASP A 1 688 ? 24.942 52.646 64.921 1.00 38.57 688 ASP A N 1
ATOM 5150 C CA . ASP A 1 688 ? 25.475 51.323 64.650 1.00 44.60 688 ASP A CA 1
ATOM 5151 C C . ASP A 1 688 ? 26.213 50.709 65.832 1.00 50.63 688 ASP A C 1
ATOM 5152 O O . ASP A 1 688 ? 26.489 49.507 65.831 1.00 56.79 688 ASP A O 1
ATOM 5157 N N . PHE A 1 689 ? 26.541 51.507 66.841 1.00 47.59 689 PHE A N 1
ATOM 5158 C CA . PHE A 1 689 ? 27.284 50.925 67.951 1.00 58.17 689 PHE A CA 1
ATOM 5159 C C . PHE A 1 689 ? 26.807 51.193 69.373 1.00 57.82 689 PHE A C 1
ATOM 5160 O O . PHE A 1 689 ? 26.374 50.264 70.052 1.00 62.26 689 PHE A O 1
ATOM 5168 N N . ARG A 1 690 ? 26.880 52.437 69.829 1.00 57.91 690 ARG A N 1
ATOM 5169 C CA . ARG A 1 690 ? 26.583 52.702 71.228 1.00 55.52 690 ARG A CA 1
ATOM 5170 C C . ARG A 1 690 ? 27.522 51.878 72.109 1.00 59.22 690 ARG A C 1
ATOM 5171 O O . ARG A 1 690 ? 27.164 50.775 72.546 1.00 53.89 690 ARG A O 1
ATOM 5179 N N . GLU A 1 691 ? 28.724 52.396 72.360 1.00 58.79 691 GLU A N 1
ATOM 5180 C CA . GLU A 1 691 ? 29.629 51.741 73.300 1.00 59.78 691 GLU A CA 1
ATOM 5181 C C . GLU A 1 691 ? 29.032 51.880 74.696 1.00 59.45 691 GLU A C 1
ATOM 5182 O O . GLU A 1 691 ? 29.146 52.934 75.330 1.00 51.09 691 GLU A O 1
ATOM 5188 N N . SER A 1 692 ? 28.397 50.800 75.152 1.00 59.85 692 SER A N 1
ATOM 5189 C CA . SER A 1 692 ? 27.461 50.828 76.278 1.00 60.99 692 SER A CA 1
ATOM 5190 C C . SER A 1 692 ? 28.099 51.127 77.636 1.00 64.42 692 SER A C 1
ATOM 5191 O O . SER A 1 692 ? 28.231 50.236 78.481 1.00 65.41 692 SER A O 1
ATOM 5194 N N . THR A 1 693 ? 28.467 52.387 77.851 1.00 57.79 693 THR A N 1
ATOM 5195 C CA . THR A 1 693 ? 29.096 52.784 79.101 1.00 59.05 693 THR A CA 1
ATOM 5196 C C . THR A 1 693 ? 28.174 52.634 80.302 1.00 59.61 693 THR A C 1
ATOM 5197 O O . THR A 1 693 ? 27.096 53.226 80.350 1.00 55.69 693 THR A O 1
ATOM 5201 N N . ASP A 1 694 ? 28.617 51.791 81.234 1.00 63.32 694 ASP A N 1
ATOM 5202 C CA . ASP A 1 694 ? 28.173 51.750 82.628 1.00 58.09 694 ASP A CA 1
ATOM 5203 C C . ASP A 1 694 ? 27.064 52.733 83.025 1.00 57.32 694 ASP A C 1
ATOM 5204 O O . ASP A 1 694 ? 26.050 52.340 83.615 1.00 54.57 694 ASP A O 1
ATOM 5209 N N . LYS A 1 695 ? 27.289 54.012 82.729 1.00 54.45 695 LYS A N 1
ATOM 5210 C CA . LYS A 1 695 ? 26.353 55.089 83.051 1.00 53.16 695 LYS A CA 1
ATOM 5211 C C . LYS A 1 695 ? 25.056 55.015 82.229 1.00 47.46 695 LYS A C 1
ATOM 5212 O O . LYS A 1 695 ? 24.083 55.712 82.525 1.00 42.54 695 LYS A O 1
ATOM 5218 N N . SER A 1 696 ? 25.046 54.172 81.200 1.00 45.51 696 SER A N 1
ATOM 5219 C CA . SER A 1 696 ? 23.887 54.052 80.320 1.00 42.32 696 SER A CA 1
ATOM 5220 C C . SER A 1 696 ? 22.675 53.497 81.061 1.00 43.24 696 SER A C 1
ATOM 5221 O O . SER A 1 696 ? 21.549 53.939 80.828 1.00 38.76 696 SER A O 1
ATOM 5224 N N . THR A 1 697 ? 22.905 52.530 81.953 1.00 46.73 697 THR A N 1
ATOM 5225 C CA . THR A 1 697 ? 21.816 51.964 82.746 1.00 41.47 697 THR A CA 1
ATOM 5226 C C . THR A 1 697 ? 21.093 53.090 83.460 1.00 38.28 697 THR A C 1
ATOM 5227 O O . THR A 1 697 ? 19.882 53.039 83.655 1.00 43.99 697 THR A O 1
ATOM 5231 N N . LYS A 1 698 ? 21.839 54.116 83.853 1.00 38.67 698 LYS A N 1
ATOM 5232 C CA . LYS A 1 698 ? 21.215 55.274 84.474 1.00 41.10 698 LYS A CA 1
ATOM 5233 C C . LYS A 1 698 ? 20.112 55.822 83.569 1.00 38.79 698 LYS A C 1
ATOM 5234 O O . LYS A 1 698 ? 19.036 56.202 84.036 1.00 36.93 698 LYS A O 1
ATOM 5240 N N . TYR A 1 699 ? 20.381 55.846 82.268 1.00 38.58 699 TYR A N 1
ATOM 5241 C CA . TYR A 1 699 ? 19.463 56.450 81.306 1.00 36.24 699 TYR A CA 1
ATOM 5242 C C . TYR A 1 699 ? 18.700 55.420 80.482 1.00 36.71 699 TYR A C 1
ATOM 5243 O O . TYR A 1 699 ? 17.886 55.776 79.629 1.00 31.11 699 TYR A O 1
ATOM 5252 N N . GLU A 1 700 ? 18.956 54.142 80.739 1.00 40.00 700 GLU A N 1
ATOM 5253 C CA . GLU A 1 700 ? 18.405 53.094 79.892 1.00 36.45 700 GLU A CA 1
ATOM 5254 C C . GLU A 1 700 ? 16.895 53.238 79.701 1.00 34.37 700 GLU A C 1
ATOM 5255 O O . GLU A 1 700 ? 16.389 53.036 78.603 1.00 32.56 700 GLU A O 1
ATOM 5261 N N . LYS A 1 701 ? 16.182 53.607 80.759 1.00 29.73 701 LYS A N 1
ATOM 5262 C CA . LYS A 1 701 ? 14.729 53.723 80.681 1.00 31.61 701 LYS A CA 1
ATOM 5263 C C . LYS A 1 701 ? 14.284 54.891 79.798 1.00 34.64 701 LYS A C 1
ATOM 5264 O O . LYS A 1 701 ? 13.440 54.727 78.906 1.00 31.98 701 LYS A O 1
ATOM 5270 N N . ILE A 1 702 ? 14.831 56.073 80.056 1.00 32.16 702 ILE A N 1
ATOM 5271 C CA . ILE A 1 702 ? 14.467 57.234 79.254 1.00 29.47 702 ILE A CA 1
ATOM 5272 C C . ILE A 1 702 ? 14.915 57.008 77.811 1.00 28.63 702 ILE A C 1
ATOM 5273 O O . ILE A 1 702 ? 14.202 57.355 76.865 1.00 27.80 702 ILE A O 1
ATOM 5278 N N . PHE A 1 703 ? 16.083 56.392 77.650 1.00 29.28 703 PHE A N 1
ATOM 5279 C CA . PHE A 1 703 ? 16.614 56.115 76.323 1.00 30.91 703 PHE A CA 1
ATOM 5280 C C . PHE A 1 703 ? 15.693 55.202 75.526 1.00 32.82 703 PHE A C 1
ATOM 5281 O O . PHE A 1 703 ? 15.463 55.432 74.339 1.00 31.59 703 PHE A O 1
ATOM 5289 N N . ALA A 1 704 ? 15.166 54.168 76.175 1.00 30.92 704 ALA A N 1
ATOM 5290 C CA . ALA A 1 704 ? 14.195 53.300 75.522 1.00 31.17 704 ALA A CA 1
ATOM 5291 C C . ALA A 1 704 ? 12.908 54.062 75.196 1.00 29.63 704 ALA A C 1
ATOM 5292 O O . ALA A 1 704 ? 12.291 53.836 74.153 1.00 29.68 704 ALA A O 1
ATOM 5294 N N . ALA A 1 705 ? 12.494 54.955 76.085 1.00 26.79 705 ALA A N 1
ATOM 5295 C CA . ALA A 1 705 ? 11.292 55.736 75.826 1.00 28.56 705 ALA A CA 1
ATOM 5296 C C . ALA A 1 705 ? 11.525 56.618 74.606 1.00 25.03 705 ALA A C 1
ATOM 5297 O O . ALA A 1 705 ? 10.627 56.812 73.796 1.00 25.34 705 ALA A O 1
ATOM 5299 N N . CYS A 1 706 ? 12.740 57.144 74.489 1.00 25.04 706 CYS A N 1
ATOM 5300 C CA . CYS A 1 706 ? 13.103 57.985 73.353 1.00 28.81 706 CYS A CA 1
ATOM 5301 C C . CYS A 1 706 ? 13.137 57.194 72.052 1.00 26.50 706 CYS A C 1
ATOM 5302 O O . CYS A 1 706 ? 12.574 57.624 71.054 1.00 26.50 706 CYS A O 1
ATOM 5305 N N . VAL A 1 707 ? 13.805 56.045 72.057 1.00 25.94 707 VAL A N 1
ATOM 5306 C CA . VAL A 1 707 ? 13.878 55.234 70.845 1.00 25.98 707 VAL A CA 1
ATOM 5307 C C . VAL A 1 707 ? 12.475 54.789 70.452 1.00 25.09 707 VAL A C 1
ATOM 5308 O O . VAL A 1 707 ? 12.126 54.751 69.271 1.00 26.57 707 VAL A O 1
ATOM 5312 N N . ASN A 1 708 ? 11.662 54.493 71.457 1.00 25.58 708 ASN A N 1
ATOM 5313 C CA . ASN A 1 708 ? 10.354 53.881 71.244 1.00 25.47 708 ASN A CA 1
ATOM 5314 C C . ASN A 1 708 ? 9.223 54.837 70.905 1.00 24.31 708 ASN A C 1
ATOM 5315 O O . ASN A 1 708 ? 8.172 54.398 70.437 1.00 25.13 708 ASN A O 1
ATOM 5320 N N . ALA A 1 709 ? 9.426 56.131 71.146 1.00 26.85 709 ALA A N 1
ATOM 5321 C CA . ALA A 1 709 ? 8.402 57.131 70.860 1.00 26.95 709 ALA A CA 1
ATOM 5322 C C . ALA A 1 709 ? 8.081 57.120 69.364 1.00 22.92 709 ALA A C 1
ATOM 5323 O O . ALA A 1 709 ? 8.917 56.717 68.556 1.00 24.30 709 ALA A O 1
ATOM 5325 N N . PRO A 1 710 ? 6.864 57.532 68.992 1.00 21.60 710 PRO A N 1
ATOM 5326 C CA . PRO A 1 710 ? 6.497 57.417 67.577 1.00 23.54 710 PRO A CA 1
ATOM 5327 C C . PRO A 1 710 ? 7.538 58.086 66.685 1.00 24.63 710 PRO A C 1
ATOM 5328 O O . PRO A 1 710 ? 8.074 59.148 67.020 1.00 21.68 710 PRO A O 1
ATOM 5332 N N . LYS A 1 711 ? 7.833 57.435 65.570 1.00 21.63 711 LYS A N 1
ATOM 5333 C CA . LYS A 1 711 ? 8.861 57.901 64.664 1.00 22.29 711 LYS A CA 1
ATOM 5334 C C . LYS A 1 711 ? 8.237 58.233 63.330 1.00 21.21 711 LYS A C 1
ATOM 5335 O O . LYS A 1 711 ? 7.276 57.577 62.898 1.00 22.76 711 LYS A O 1
ATOM 5341 N N . TYR A 1 712 ? 8.766 59.266 62.684 1.00 21.34 712 TYR A N 1
ATOM 5342 C CA . TYR A 1 712 ? 8.304 59.618 61.359 1.00 18.88 712 TYR A CA 1
ATOM 5343 C C . TYR A 1 712 ? 8.611 58.459 60.431 1.00 19.83 712 TYR A C 1
ATOM 5344 O O . TYR A 1 712 ? 9.641 57.799 60.578 1.00 21.88 712 TYR A O 1
ATOM 5353 N N . GLY A 1 713 ? 7.742 58.212 59.460 1.00 19.57 713 GLY A N 1
ATOM 5354 C CA . GLY A 1 713 ? 8.068 57.233 58.439 1.00 20.46 713 GLY A CA 1
ATOM 5355 C C . GLY A 1 713 ? 7.495 55.854 58.687 1.00 22.93 713 GLY A C 1
ATOM 5356 O O . GLY A 1 713 ? 7.943 54.887 58.076 1.00 21.61 713 GLY A O 1
ATOM 5357 N N . ASN A 1 714 ? 6.493 55.776 59.562 1.00 19.86 714 ASN A N 1
ATOM 5358 C CA . ASN A 1 714 ? 5.799 54.527 59.888 1.00 22.97 714 ASN A CA 1
ATOM 5359 C C . ASN A 1 714 ? 4.297 54.671 59.752 1.00 25.31 714 ASN A C 1
ATOM 5360 O O . ASN A 1 714 ? 3.538 53.843 60.254 1.00 24.23 714 ASN A O 1
ATOM 5365 N N . ALA A 1 715 ? 3.874 55.731 59.072 1.00 23.53 715 ALA A N 1
ATOM 5366 C CA . ALA A 1 715 ? 2.466 56.066 58.967 1.00 20.95 715 ALA A CA 1
ATOM 5367 C C . ALA A 1 715 ? 1.852 56.165 60.357 1.00 25.07 715 ALA A C 1
ATOM 5368 O O . ALA A 1 715 ? 0.682 55.834 60.562 1.00 25.45 715 ALA A O 1
ATOM 5370 N N . ASP A 1 716 ? 2.653 56.631 61.311 1.00 23.77 716 ASP A N 1
ATOM 5371 C CA . ASP A 1 716 ? 2.172 56.880 62.663 1.00 24.65 716 ASP A CA 1
ATOM 5372 C C . ASP A 1 716 ? 1.663 58.323 62.781 1.00 22.99 716 ASP A C 1
ATOM 5373 O O . ASP A 1 716 ? 2.446 59.255 62.701 1.00 22.28 716 ASP A O 1
ATOM 5378 N N . LYS A 1 717 ? 0.359 58.493 62.976 1.00 24.26 717 LYS A N 1
ATOM 5379 C CA . LYS A 1 717 ? -0.257 59.821 62.964 1.00 24.72 717 LYS A CA 1
ATOM 5380 C C . LYS A 1 717 ? 0.314 60.746 64.032 1.00 25.55 717 LYS A C 1
ATOM 5381 O O . LYS A 1 717 ? 0.310 61.967 63.877 1.00 22.55 717 LYS A O 1
ATOM 5387 N N . TYR A 1 718 ? 0.796 60.173 65.124 1.00 21.07 718 TYR A N 1
ATOM 5388 C CA . TYR A 1 718 ? 1.344 61.005 66.184 1.00 23.15 718 TYR A CA 1
ATOM 5389 C C . TYR A 1 718 ? 2.568 61.736 65.654 1.00 22.19 718 TYR A C 1
ATOM 5390 O O . TYR A 1 718 ? 2.646 62.957 65.732 1.00 22.31 718 TYR A O 1
ATOM 5399 N N . ALA A 1 719 ? 3.521 60.994 65.102 1.00 19.28 719 ALA A N 1
ATOM 5400 C CA . ALA A 1 719 ? 4.721 61.638 64.571 1.00 20.23 719 ALA A CA 1
ATOM 5401 C C . ALA A 1 719 ? 4.368 62.428 63.324 1.00 20.85 719 ALA A C 1
ATOM 5402 O O . ALA A 1 719 ? 4.838 63.546 63.133 1.00 21.47 719 ALA A O 1
ATOM 5404 N N . ASP A 1 720 ? 3.527 61.854 62.474 1.00 20.52 720 ASP A N 1
ATOM 5405 C CA . ASP A 1 720 ? 3.270 62.468 61.176 1.00 20.40 720 ASP A CA 1
ATOM 5406 C C . ASP A 1 720 ? 2.557 63.807 61.282 1.00 19.73 720 ASP A C 1
ATOM 5407 O O . ASP A 1 720 ? 2.721 64.669 60.420 1.00 21.06 720 ASP A O 1
ATOM 5412 N N . GLU A 1 721 ? 1.775 63.984 62.336 1.00 21.00 721 GLU A N 1
ATOM 5413 C CA . GLU A 1 721 ? 1.070 65.248 62.539 1.00 21.47 721 GLU A CA 1
ATOM 5414 C C . GLU A 1 721 ? 2.073 66.343 62.850 1.00 18.99 721 GLU A C 1
ATOM 5415 O O . GLU A 1 721 ? 1.950 67.477 62.394 1.00 18.37 721 GLU A O 1
ATOM 5421 N N . ILE A 1 722 ? 3.080 65.998 63.634 1.00 19.74 722 ILE A N 1
ATOM 5422 C CA . ILE A 1 722 ? 4.104 66.953 63.983 1.00 17.05 722 ILE A CA 1
ATOM 5423 C C . ILE A 1 722 ? 4.852 67.321 62.700 1.00 19.21 722 ILE A C 1
ATOM 5424 O O . ILE A 1 722 ? 5.106 68.487 62.425 1.00 17.93 722 ILE A O 1
ATOM 5429 N N . PHE A 1 723 ? 5.154 66.309 61.902 1.00 15.30 723 PHE A N 1
ATOM 5430 C CA . PHE A 1 723 ? 5.819 66.488 60.621 1.00 17.38 723 PHE A CA 1
ATOM 5431 C C . PHE A 1 723 ? 4.990 67.433 59.747 1.00 16.14 723 PHE A C 1
ATOM 5432 O O . PHE A 1 723 ? 5.504 68.391 59.177 1.00 15.82 723 PHE A O 1
ATOM 5440 N N . LYS A 1 724 ? 3.693 67.175 59.672 1.00 17.88 724 LYS A N 1
ATOM 5441 C CA . LYS A 1 724 ? 2.822 67.996 58.852 1.00 15.63 724 LYS A CA 1
ATOM 5442 C C . LYS A 1 724 ? 2.820 69.430 59.353 1.00 18.08 724 LYS A C 1
ATOM 5443 O O . LYS A 1 724 ? 2.901 70.368 58.563 1.00 15.08 724 LYS A O 1
ATOM 5449 N N . ALA A 1 725 ? 2.717 69.599 60.668 1.00 18.20 725 ALA A N 1
ATOM 5450 C CA . ALA A 1 725 ? 2.694 70.941 61.243 1.00 20.81 725 ALA A CA 1
ATOM 5451 C C . ALA A 1 725 ? 3.988 71.687 60.947 1.00 18.44 725 ALA A C 1
ATOM 5452 O O . ALA A 1 725 ? 3.972 72.887 60.664 1.00 17.76 725 ALA A O 1
ATOM 5454 N N . TYR A 1 726 ? 5.114 70.984 61.024 1.00 20.40 726 TYR A N 1
ATOM 5455 C CA . TYR A 1 726 ? 6.385 71.591 60.691 1.00 15.60 726 TYR A CA 1
ATOM 5456 C C . TYR A 1 726 ? 6.360 72.188 59.288 1.00 17.03 726 TYR A C 1
ATOM 5457 O O . TYR A 1 726 ? 6.824 73.315 59.074 1.00 15.80 726 TYR A O 1
ATOM 5466 N N . HIS A 1 727 ? 5.833 71.432 58.326 1.00 17.18 727 HIS A N 1
ATOM 5467 C CA . HIS A 1 727 ? 5.799 71.910 56.952 1.00 15.73 727 HIS A CA 1
ATOM 5468 C C . HIS A 1 727 ? 4.971 73.174 56.741 1.00 17.32 727 HIS A C 1
ATOM 5469 O O . HIS A 1 727 ? 5.385 74.072 56.016 1.00 16.57 727 HIS A O 1
ATOM 5476 N N . TYR A 1 728 ? 3.815 73.260 57.390 1.00 16.51 728 TYR A N 1
ATOM 5477 C CA . TYR A 1 728 ? 3.002 74.452 57.244 1.00 18.52 728 TYR A CA 1
ATOM 5478 C C . TYR A 1 728 ? 3.618 75.638 57.971 1.00 20.17 728 TYR A C 1
ATOM 5479 O O . TYR A 1 728 ? 3.537 76.767 57.493 1.00 18.52 728 TYR A O 1
ATOM 5488 N N . TYR A 1 729 ? 4.232 75.383 59.122 1.00 20.60 729 TYR A N 1
ATOM 5489 C CA . TYR A 1 729 ? 4.974 76.441 59.801 1.00 19.03 729 TYR A CA 1
ATOM 5490 C C . TYR A 1 729 ? 6.148 76.950 58.966 1.00 18.14 729 TYR A C 1
ATOM 5491 O O . TYR A 1 729 ? 6.341 78.159 58.811 1.00 18.47 729 TYR A O 1
ATOM 5500 N N . ILE A 1 730 ? 6.953 76.027 58.461 1.00 17.90 730 ILE A N 1
ATOM 5501 C CA . ILE A 1 730 ? 8.189 76.406 57.794 1.00 14.23 730 ILE A CA 1
ATOM 5502 C C . ILE A 1 730 ? 7.911 77.111 56.470 1.00 15.69 730 ILE A C 1
ATOM 5503 O O . ILE A 1 730 ? 8.675 77.990 56.058 1.00 13.97 730 ILE A O 1
ATOM 5508 N N . TYR A 1 731 ? 6.812 76.744 55.809 1.00 16.75 731 TYR A N 1
ATOM 5509 C CA . TYR A 1 731 ? 6.436 77.448 54.591 1.00 16.72 731 TYR A CA 1
ATOM 5510 C C . TYR A 1 731 ? 6.178 78.900 54.950 1.00 17.77 731 TYR A C 1
ATOM 5511 O O . TYR A 1 731 ? 6.754 79.837 54.374 1.00 17.58 731 TYR A O 1
ATOM 5520 N N . ASP A 1 732 ? 5.289 79.073 55.915 1.00 15.26 732 ASP A N 1
ATOM 5521 C CA . ASP A 1 732 ? 4.905 80.392 56.385 1.00 18.89 732 ASP A CA 1
ATOM 5522 C C . ASP A 1 732 ? 6.117 81.175 56.868 1.00 17.46 732 ASP A C 1
ATOM 5523 O O . ASP A 1 732 ? 6.258 82.370 56.585 1.00 18.47 732 ASP A O 1
ATOM 5528 N N . MET A 1 733 ? 6.999 80.511 57.602 1.00 16.47 733 MET A N 1
ATOM 5529 C CA . MET A 1 733 ? 8.160 81.205 58.127 1.00 17.26 733 MET A CA 1
ATOM 5530 C C . MET A 1 733 ? 9.047 81.757 57.018 1.00 19.08 733 MET A C 1
ATOM 5531 O O . MET A 1 733 ? 9.381 82.941 57.014 1.00 16.15 733 MET A O 1
ATOM 5536 N N . THR A 1 734 ? 9.431 80.897 56.082 1.00 15.57 734 THR A N 1
ATOM 5537 C CA . THR A 1 734 ? 10.419 81.292 55.085 1.00 17.36 734 THR A CA 1
ATOM 5538 C C . THR A 1 734 ? 9.924 82.445 54.226 1.00 17.01 734 THR A C 1
ATOM 5539 O O . THR A 1 734 ? 10.703 83.308 53.832 1.00 15.38 734 THR A O 1
ATOM 5543 N N . HIS A 1 735 ? 8.625 82.473 53.943 1.00 16.51 735 HIS A N 1
ATOM 5544 C CA . HIS A 1 735 ? 8.113 83.442 52.986 1.00 16.28 735 HIS A CA 1
ATOM 5545 C C . HIS A 1 735 ? 7.963 84.839 53.562 1.00 15.30 735 HIS A C 1
ATOM 5546 O O . HIS A 1 735 ? 7.639 85.770 52.849 1.00 14.84 735 HIS A O 1
ATOM 5553 N N . LYS A 1 736 ? 8.208 84.972 54.853 1.00 16.40 736 LYS A N 1
ATOM 5554 C CA . LYS A 1 736 ? 8.199 86.286 55.473 1.00 18.98 736 LYS A CA 1
ATOM 5555 C C . LYS A 1 736 ? 9.489 87.053 55.170 1.00 16.16 736 LYS A C 1
ATOM 5556 O O . LYS A 1 736 ? 9.551 88.267 55.351 1.00 17.22 736 LYS A O 1
ATOM 5562 N N . PHE A 1 737 ? 10.512 86.345 54.719 1.00 13.05 737 PHE A N 1
ATOM 5563 C CA . PHE A 1 737 ? 11.811 86.960 54.484 1.00 13.39 737 PHE A CA 1
ATOM 5564 C C . PHE A 1 737 ? 12.023 87.305 53.014 1.00 15.33 737 PHE A C 1
ATOM 5565 O O . PHE A 1 737 ? 11.408 86.700 52.134 1.00 16.82 737 PHE A O 1
ATOM 5573 N N . ARG A 1 738 ? 12.867 88.300 52.751 1.00 14.19 738 ARG A N 1
ATOM 5574 C CA . ARG A 1 738 ? 13.104 88.724 51.371 1.00 11.88 738 ARG A CA 1
ATOM 5575 C C . ARG A 1 738 ? 14.579 88.591 51.041 1.00 13.86 738 ARG A C 1
ATOM 5576 O O . ARG A 1 738 ? 15.434 88.992 51.824 1.00 13.99 738 ARG A O 1
ATOM 5584 N N . SER A 1 739 ? 14.855 88.018 49.876 1.00 12.91 739 SER A N 1
ATOM 5585 C CA . SER A 1 739 ? 16.198 87.948 49.330 1.00 11.45 739 SER A CA 1
ATOM 5586 C C . SER A 1 739 ? 16.673 89.297 48.799 1.00 12.49 739 SER A C 1
ATOM 5587 O O . SER A 1 739 ? 15.912 90.268 48.726 1.00 13.07 739 SER A O 1
ATOM 5590 N N . TYR A 1 740 ? 17.942 89.338 48.405 1.00 12.61 740 TYR A N 1
ATOM 5591 C CA . TYR A 1 740 ? 18.526 90.519 47.785 1.00 10.47 740 TYR A CA 1
ATOM 5592 C C . TYR A 1 740 ? 17.859 90.899 46.471 1.00 11.91 740 TYR A C 1
ATOM 5593 O O . TYR A 1 740 ? 17.970 92.040 46.027 1.00 12.59 740 TYR A O 1
ATOM 5602 N N . TYR A 1 741 ? 17.176 89.942 45.850 1.00 11.97 741 TYR A N 1
ATOM 5603 C CA . TYR A 1 741 ? 16.403 90.201 44.633 1.00 11.74 741 TYR A CA 1
ATOM 5604 C C . TYR A 1 741 ? 14.987 90.696 44.958 1.00 11.89 741 TYR A C 1
ATOM 5605 O O . TYR A 1 741 ? 14.144 90.875 44.065 1.00 11.18 741 TYR A O 1
ATOM 5614 N N . GLY A 1 742 ? 14.727 90.918 46.240 1.00 13.70 742 GLY A N 1
ATOM 5615 C CA . GLY A 1 742 ? 13.433 91.401 46.693 1.00 12.20 742 GLY A CA 1
ATOM 5616 C C . GLY A 1 742 ? 12.292 90.400 46.617 1.00 17.77 742 GLY A C 1
ATOM 5617 O O . GLY A 1 742 ? 11.129 90.794 46.504 1.00 15.08 742 GLY A O 1
ATOM 5618 N N . LYS A 1 743 ? 12.619 89.107 46.688 1.00 13.65 743 LYS A N 1
ATOM 5619 C CA . LYS A 1 743 ? 11.619 88.060 46.559 1.00 13.90 743 LYS A CA 1
ATOM 5620 C C . LYS A 1 743 ? 11.536 87.237 47.845 1.00 12.86 743 LYS A C 1
ATOM 5621 O O . LYS A 1 743 ? 12.520 87.097 48.555 1.00 13.42 743 LYS A O 1
ATOM 5627 N N . PRO A 1 744 ? 10.354 86.683 48.129 1.00 14.47 744 PRO A N 1
ATOM 5628 C CA . PRO A 1 744 ? 10.180 85.883 49.340 1.00 12.28 744 PRO A CA 1
ATOM 5629 C C . PRO A 1 744 ? 11.080 84.648 49.281 1.00 14.00 744 PRO A C 1
ATOM 5630 O O . PRO A 1 744 ? 11.311 84.080 48.201 1.00 11.85 744 PRO A O 1
ATOM 5634 N N . LEU A 1 745 ? 11.607 84.245 50.436 1.00 14.48 745 LEU A N 1
ATOM 5635 C CA . LEU A 1 745 ? 12.288 82.959 50.537 1.00 14.23 745 LEU A CA 1
ATOM 5636 C C . LEU A 1 745 ? 11.311 81.798 50.534 1.00 13.98 745 LEU A C 1
ATOM 5637 O O . LEU A 1 745 ? 10.154 81.946 50.916 1.00 14.77 745 LEU A O 1
ATOM 5642 N N . TYR A 1 746 ? 11.795 80.636 50.114 1.00 14.87 746 TYR A N 1
ATOM 5643 C CA . TYR A 1 746 ? 11.040 79.394 50.228 1.00 14.53 746 TYR A CA 1
ATOM 5644 C C . TYR A 1 746 ? 11.968 78.349 50.840 1.00 13.73 746 TYR A C 1
ATOM 5645 O O . TYR A 1 746 ? 13.161 78.602 51.048 1.00 14.69 746 TYR A O 1
ATOM 5654 N N . LEU A 1 747 ? 11.434 77.165 51.091 1.00 14.20 747 LEU A N 1
ATOM 5655 C CA . LEU A 1 747 ? 12.227 76.101 51.691 1.00 17.04 747 LEU A CA 1
ATOM 5656 C C . LEU A 1 747 ? 12.875 75.215 50.648 1.00 14.24 747 LEU A C 1
ATOM 5657 O O . LEU A 1 747 ? 12.223 74.729 49.725 1.00 17.28 747 LEU A O 1
ATOM 5662 N N . CYS A 1 748 ? 14.169 75.011 50.827 1.00 15.85 748 CYS A N 1
ATOM 5663 C CA . CYS A 1 748 ? 14.890 73.944 50.171 1.00 16.11 748 CYS A CA 1
ATOM 5664 C C . CYS A 1 748 ? 15.227 72.947 51.271 1.00 14.47 748 CYS A C 1
ATOM 5665 O O . CYS A 1 748 ? 15.809 73.316 52.297 1.00 15.28 748 CYS A O 1
ATOM 5668 N N . GLN A 1 749 ? 14.851 71.693 51.081 1.00 14.39 749 GLN A N 1
ATOM 5669 C CA . GLN A 1 749 ? 15.098 70.691 52.118 1.00 12.71 749 GLN A CA 1
ATOM 5670 C C . GLN A 1 749 ? 15.798 69.472 51.549 1.00 14.67 749 GLN A C 1
ATOM 5671 O O . GLN A 1 749 ? 15.157 68.509 51.123 1.00 15.49 749 GLN A O 1
ATOM 5677 N N . ILE A 1 750 ? 17.128 69.549 51.535 1.00 16.05 750 ILE A N 1
ATOM 5678 C CA . ILE A 1 750 ? 17.996 68.440 51.195 1.00 17.85 750 ILE A CA 1
ATOM 5679 C C . ILE A 1 750 ? 18.995 68.320 52.352 1.00 17.60 750 ILE A C 1
ATOM 5680 O O . ILE A 1 750 ? 19.075 69.203 53.209 1.00 15.80 750 ILE A O 1
ATOM 5685 N N . SER A 1 751 ? 19.770 67.243 52.368 1.00 16.08 751 SER A N 1
ATOM 5686 C CA . SER A 1 751 ? 20.831 67.129 53.359 1.00 15.90 751 SER A CA 1
ATOM 5687 C C . SER A 1 751 ? 22.206 67.279 52.711 1.00 17.73 751 SER A C 1
ATOM 5688 O O . SER A 1 751 ? 23.163 67.705 53.360 1.00 15.33 751 SER A O 1
ATOM 5691 N N . VAL A 1 752 ? 22.305 66.909 51.437 1.00 15.83 752 VAL A N 1
ATOM 5692 C CA . VAL A 1 752 ? 23.604 66.612 50.847 1.00 18.11 752 VAL A CA 1
ATOM 5693 C C . VAL A 1 752 ? 24.378 65.832 51.919 1.00 18.09 752 VAL A C 1
ATOM 5694 O O . VAL A 1 752 ? 23.849 64.872 52.467 1.00 21.04 752 VAL A O 1
ATOM 5698 N N . SER A 1 753 ? 25.584 66.258 52.265 1.00 17.38 753 SER A N 1
ATOM 5699 C CA . SER A 1 753 ? 26.357 65.526 53.269 1.00 19.26 753 SER A CA 1
ATOM 5700 C C . SER A 1 753 ? 26.273 66.231 54.599 1.00 18.10 753 SER A C 1
ATOM 5701 O O . SER A 1 753 ? 26.919 65.830 55.562 1.00 21.51 753 SER A O 1
ATOM 5704 N N . THR A 1 754 ? 25.507 67.312 54.629 1.00 16.75 754 THR A N 1
ATOM 5705 C CA . THR A 1 754 ? 25.520 68.255 55.741 1.00 17.11 754 THR A CA 1
ATOM 5706 C C . THR A 1 754 ? 25.058 67.639 57.060 1.00 16.40 754 THR A C 1
ATOM 5707 O O . THR A 1 754 ? 25.371 68.140 58.130 1.00 18.16 754 THR A O 1
ATOM 5711 N N . HIS A 1 755 ? 24.321 66.543 56.987 1.00 19.13 755 HIS A N 1
ATOM 5712 C CA . HIS A 1 755 ? 23.870 65.888 58.206 1.00 19.22 755 HIS A CA 1
ATOM 5713 C C . HIS A 1 755 ? 25.049 65.308 58.973 1.00 18.24 755 HIS A C 1
ATOM 5714 O O . HIS A 1 755 ? 24.914 64.957 60.143 1.00 22.91 755 HIS A O 1
ATOM 5721 N N . GLY A 1 756 ? 26.199 65.229 58.308 1.00 19.61 756 GLY A N 1
ATOM 5722 C CA . GLY A 1 756 ? 27.450 64.830 58.937 1.00 20.94 756 GLY A CA 1
ATOM 5723 C C . GLY A 1 756 ? 27.981 65.868 59.907 1.00 21.94 756 GLY A C 1
ATOM 5724 O O . GLY A 1 756 ? 27.989 65.638 61.116 1.00 20.52 756 GLY A O 1
ATOM 5725 N N . PRO A 1 757 ? 28.418 67.027 59.386 1.00 17.72 757 PRO A N 1
ATOM 5726 C CA . PRO A 1 757 ? 28.981 68.086 60.233 1.00 20.03 757 PRO A CA 1
ATOM 5727 C C . PRO A 1 757 ? 27.965 68.640 61.219 1.00 20.43 757 PRO A C 1
ATOM 5728 O O . PRO A 1 757 ? 28.329 68.967 62.347 1.00 19.47 757 PRO A O 1
ATOM 5732 N N . GLN A 1 758 ? 26.703 68.749 60.812 1.00 17.85 758 GLN A N 1
ATOM 5733 C CA . GLN A 1 758 ? 25.707 69.304 61.717 1.00 17.48 758 GLN A CA 1
ATOM 5734 C C . GLN A 1 758 ? 25.239 68.297 62.753 1.00 20.64 758 GLN A C 1
ATOM 5735 O O . GLN A 1 758 ? 24.873 68.659 63.874 1.00 20.84 758 GLN A O 1
ATOM 5741 N N . GLY A 1 759 ? 25.268 67.024 62.379 1.00 18.45 759 GLY A N 1
ATOM 5742 C CA . GLY A 1 759 ? 25.111 65.971 63.352 1.00 19.52 759 GLY A CA 1
ATOM 5743 C C . GLY A 1 759 ? 26.261 66.032 64.346 1.00 18.34 759 GLY A C 1
ATOM 5744 O O . GLY A 1 759 ? 26.061 65.845 65.546 1.00 21.56 759 GLY A O 1
ATOM 5745 N N . PHE A 1 760 ? 27.465 66.293 63.845 1.00 17.43 760 PHE A N 1
ATOM 5746 C CA . PHE A 1 760 ? 28.643 66.292 64.696 1.00 22.12 760 PHE A CA 1
ATOM 5747 C C . PHE A 1 760 ? 28.532 67.299 65.837 1.00 22.79 760 PHE A C 1
ATOM 5748 O O . PHE A 1 760 ? 28.881 66.988 66.971 1.00 21.49 760 PHE A O 1
ATOM 5756 N N . VAL A 1 761 ? 28.044 68.502 65.537 1.00 20.04 761 VAL A N 1
ATOM 5757 C CA . VAL A 1 761 ? 27.990 69.568 66.539 1.00 19.49 761 VAL A CA 1
ATOM 5758 C C . VAL A 1 761 ? 26.768 69.448 67.429 1.00 19.17 761 VAL A C 1
ATOM 5759 O O . VAL A 1 761 ? 26.604 70.219 68.367 1.00 22.47 761 VAL A O 1
ATOM 5763 N N . THR A 1 762 ? 25.911 68.473 67.149 1.00 17.83 762 THR A N 1
ATOM 5764 C CA . THR A 1 762 ? 24.669 68.324 67.907 1.00 17.99 762 THR A CA 1
ATOM 5765 C C . THR A 1 762 ? 24.805 67.196 68.911 1.00 21.52 762 THR A C 1
ATOM 5766 O O . THR A 1 762 ? 25.253 66.096 68.580 1.00 16.99 762 THR A O 1
ATOM 5770 N N . LEU A 1 763 ? 24.406 67.466 70.144 1.00 20.65 763 LEU A N 1
ATOM 5771 C CA . LEU A 1 763 ? 24.585 66.486 71.193 1.00 22.04 763 LEU A CA 1
ATOM 5772 C C . LEU A 1 763 ? 23.498 65.461 70.976 1.00 23.86 763 LEU A C 1
ATOM 5773 O O . LEU A 1 763 ? 22.741 65.564 70.009 1.00 22.22 763 LEU A O 1
ATOM 5778 N N . ALA A 1 764 ? 23.404 64.468 71.849 1.00 22.77 764 ALA A N 1
ATOM 5779 C CA . ALA A 1 764 ? 22.314 63.501 71.712 1.00 22.86 764 ALA A CA 1
ATOM 5780 C C . ALA A 1 764 ? 20.979 64.222 71.599 1.00 22.03 764 ALA A C 1
ATOM 5781 O O . ALA A 1 764 ? 20.773 65.262 72.221 1.00 19.54 764 ALA A O 1
ATOM 5783 N N . THR A 1 765 ? 20.069 63.662 70.808 1.00 17.63 765 THR A N 1
ATOM 5784 C CA . THR A 1 765 ? 18.758 64.262 70.611 1.00 20.66 765 THR A CA 1
ATOM 5785 C C . THR A 1 765 ? 17.678 63.363 71.198 1.00 23.59 765 THR A C 1
ATOM 5786 O O . THR A 1 765 ? 17.918 62.165 71.429 1.00 23.66 765 THR A O 1
ATOM 5790 N N . ALA A 1 766 ? 16.496 63.930 71.426 1.00 17.73 766 ALA A N 1
ATOM 5791 C CA . ALA A 1 766 ? 15.474 63.242 72.206 1.00 22.00 766 ALA A CA 1
ATOM 5792 C C . ALA A 1 766 ? 14.888 62.034 71.489 1.00 24.54 766 ALA A C 1
ATOM 5793 O O . ALA A 1 766 ? 14.087 61.307 72.064 1.00 25.10 766 ALA A O 1
ATOM 5795 N N . ASP A 1 767 ? 15.290 61.818 70.241 1.00 23.19 767 ASP A N 1
ATOM 5796 C CA . ASP A 1 767 ? 14.803 60.670 69.475 1.00 22.63 767 ASP A CA 1
ATOM 5797 C C . ASP A 1 767 ? 15.733 59.472 69.666 1.00 21.33 767 ASP A C 1
ATOM 5798 O O . ASP A 1 767 ? 15.588 58.448 68.999 1.00 22.74 767 ASP A O 1
ATOM 5803 N N . GLY A 1 768 ? 16.703 59.609 70.562 1.00 22.68 768 GLY A N 1
ATOM 5804 C CA . GLY A 1 768 ? 17.603 58.512 70.862 1.00 24.57 768 GLY A CA 1
ATOM 5805 C C . GLY A 1 768 ? 18.854 58.526 70.018 1.00 24.41 768 GLY A C 1
ATOM 5806 O O . GLY A 1 768 ? 19.746 57.691 70.215 1.00 28.89 768 GLY A O 1
ATOM 5807 N N . ARG A 1 769 ? 18.929 59.458 69.066 1.00 20.85 769 ARG A N 1
ATOM 5808 C CA . ARG A 1 769 ? 20.144 59.628 68.267 1.00 21.16 769 ARG A CA 1
ATOM 5809 C C . ARG A 1 769 ? 21.255 60.168 69.164 1.00 22.67 769 ARG A C 1
ATOM 5810 O O . ARG A 1 769 ? 21.049 61.136 69.890 1.00 22.13 769 ARG A O 1
ATOM 5818 N N . LEU A 1 770 ? 22.435 59.557 69.113 1.00 22.93 770 LEU A N 1
ATOM 5819 C CA . LEU A 1 770 ? 23.486 59.919 70.057 1.00 27.15 770 LEU A CA 1
ATOM 5820 C C . LEU A 1 770 ? 24.361 61.084 69.576 1.00 24.41 770 LEU A C 1
ATOM 5821 O O . LEU A 1 770 ? 24.353 61.442 68.397 1.00 22.11 770 LEU A O 1
ATOM 5826 N N . ALA A 1 771 ? 25.118 61.655 70.509 1.00 25.60 771 ALA A N 1
ATOM 5827 C CA . ALA A 1 771 ? 25.915 62.857 70.276 1.00 25.16 771 ALA A CA 1
ATOM 5828 C C . ALA A 1 771 ? 26.923 62.718 69.156 1.00 28.32 771 ALA A C 1
ATOM 5829 O O . ALA A 1 771 ? 27.553 61.672 68.993 1.00 24.17 771 ALA A O 1
ATOM 5831 N N . GLY A 1 772 ? 27.079 63.791 68.389 1.00 22.24 772 GLY A N 1
ATOM 5832 C CA . GLY A 1 772 ? 28.084 63.834 67.353 1.00 20.12 772 GLY A CA 1
ATOM 5833 C C . GLY A 1 772 ? 27.758 62.988 66.140 1.00 22.30 772 GLY A C 1
ATOM 5834 O O . GLY A 1 772 ? 28.496 63.024 65.152 1.00 23.47 772 GLY A O 1
ATOM 5835 N N . THR A 1 773 ? 26.674 62.219 66.210 1.00 21.55 773 THR A N 1
ATOM 5836 C CA . THR A 1 773 ? 26.319 61.334 65.103 1.00 22.32 773 THR A CA 1
ATOM 5837 C C . THR A 1 773 ? 25.472 62.074 64.061 1.00 23.72 773 THR A C 1
ATOM 5838 O O . THR A 1 773 ? 24.888 63.129 64.343 1.00 22.49 773 THR A O 1
ATOM 5842 N N . THR A 1 774 ? 25.416 61.522 62.857 1.00 19.18 774 THR A N 1
ATOM 5843 C CA . THR A 1 774 ? 24.743 62.207 61.757 1.00 20.61 774 THR A CA 1
ATOM 5844 C C . THR A 1 774 ? 23.267 62.407 62.068 1.00 21.13 774 THR A C 1
ATOM 5845 O O . THR A 1 774 ? 22.665 61.624 62.793 1.00 21.52 774 THR A O 1
ATOM 5849 N N . TYR A 1 775 ? 22.696 63.484 61.540 1.00 18.29 775 TYR A N 1
ATOM 5850 C CA . TYR A 1 775 ? 21.257 63.617 61.462 1.00 18.98 775 TYR A CA 1
ATOM 5851 C C . TYR A 1 775 ? 20.739 62.580 60.473 1.00 17.48 775 TYR A C 1
ATOM 5852 O O . TYR A 1 775 ? 21.509 61.964 59.748 1.00 17.75 775 TYR A O 1
ATOM 5861 N N . SER A 1 776 ? 19.425 62.414 60.438 1.00 19.10 776 SER A N 1
ATOM 5862 C CA . SER A 1 776 ? 18.780 61.685 59.367 1.00 21.03 776 SER A CA 1
ATOM 5863 C C . SER A 1 776 ? 19.252 62.239 58.023 1.00 20.17 776 SER A C 1
ATOM 5864 O O . SER A 1 776 ? 19.497 63.440 57.883 1.00 19.75 776 SER A O 1
ATOM 5867 N N . ASP A 1 777 ? 19.379 61.372 57.029 1.00 19.83 777 ASP A N 1
ATOM 5868 C CA . ASP A 1 777 ? 19.763 61.839 55.702 1.00 22.30 777 ASP A CA 1
ATOM 5869 C C . ASP A 1 777 ? 18.548 62.466 55.025 1.00 17.94 777 ASP A C 1
ATOM 5870 O O . ASP A 1 777 ? 17.409 62.227 55.425 1.00 17.57 777 ASP A O 1
ATOM 5875 N N . GLY A 1 778 ? 18.802 63.262 53.996 1.00 17.24 778 GLY A N 1
ATOM 5876 C CA . GLY A 1 778 ? 17.735 63.822 53.177 1.00 19.83 778 GLY A CA 1
ATOM 5877 C C . GLY A 1 778 ? 16.725 64.617 53.972 1.00 17.33 778 GLY A C 1
ATOM 5878 O O . GLY A 1 778 ? 17.072 65.240 54.970 1.00 17.14 778 GLY A O 1
ATOM 5879 N N . SER A 1 779 ? 15.464 64.585 53.553 1.00 15.77 779 SER A N 1
ATOM 5880 C CA . SER A 1 779 ? 14.448 65.338 54.274 1.00 17.78 779 SER A CA 1
ATOM 5881 C C . SER A 1 779 ? 13.142 64.603 54.514 1.00 14.96 779 SER A C 1
ATOM 5882 O O . SER A 1 779 ? 12.412 64.948 55.439 1.00 13.49 779 SER A O 1
ATOM 5885 N N . VAL A 1 780 ? 12.831 63.597 53.696 1.00 15.06 780 VAL A N 1
ATOM 5886 C CA . VAL A 1 780 ? 11.711 62.731 54.015 1.00 17.05 780 VAL A CA 1
ATOM 5887 C C . VAL A 1 780 ? 12.108 61.254 54.152 1.00 14.78 780 VAL A C 1
ATOM 5888 O O . VAL A 1 780 ? 11.240 60.387 54.244 1.00 20.86 780 VAL A O 1
ATOM 5892 N N . SER A 1 781 ? 13.408 60.988 54.185 1.00 19.09 781 SER A N 1
ATOM 5893 C CA . SER A 1 781 ? 13.923 59.660 54.517 1.00 17.44 781 SER A CA 1
ATOM 5894 C C . SER A 1 781 ? 13.575 59.377 55.961 1.00 19.44 781 SER A C 1
ATOM 5895 O O . SER A 1 781 ? 13.512 60.287 56.783 1.00 16.43 781 SER A O 1
ATOM 5898 N N . ALA A 1 782 ? 13.364 58.112 56.290 1.00 21.22 782 ALA A N 1
ATOM 5899 C CA . ALA A 1 782 ? 13.186 57.768 57.686 1.00 15.14 782 ALA A CA 1
ATOM 5900 C C . ALA A 1 782 ? 14.535 57.890 58.381 1.00 17.98 782 ALA A C 1
ATOM 5901 O O . ALA A 1 782 ? 15.578 57.654 57.772 1.00 21.05 782 ALA A O 1
ATOM 5903 N N . ALA A 1 783 ? 14.522 58.309 59.641 1.00 19.65 783 ALA A N 1
ATOM 5904 C CA . ALA A 1 783 ? 15.728 58.250 60.448 1.00 21.14 783 ALA A CA 1
ATOM 5905 C C . ALA A 1 783 ? 16.239 56.809 60.463 1.00 24.30 783 ALA A C 1
ATOM 5906 O O . ALA A 1 783 ? 15.454 55.869 60.426 1.00 22.12 783 ALA A O 1
ATOM 5908 N N . ALA A 1 784 ? 17.560 56.665 60.505 1.00 29.61 784 ALA A N 1
ATOM 5909 C CA . ALA A 1 784 ? 18.226 55.370 60.583 1.00 33.15 784 ALA A CA 1
ATOM 5910 C C . ALA A 1 784 ? 17.541 54.419 61.564 1.00 29.99 784 ALA A C 1
ATOM 5911 O O . ALA A 1 784 ? 17.363 54.746 62.737 1.00 30.44 784 ALA A O 1
ATOM 5913 N N . GLY A 1 785 ? 17.151 53.249 61.071 1.00 32.28 785 GLY A N 1
ATOM 5914 C CA . GLY A 1 785 ? 16.636 52.191 61.923 1.00 33.59 785 GLY A CA 1
ATOM 5915 C C . GLY A 1 785 ? 15.345 52.494 62.661 1.00 33.37 785 GLY A C 1
ATOM 5916 O O . GLY A 1 785 ? 15.035 51.842 63.660 1.00 33.37 785 GLY A O 1
ATOM 5917 N N . THR A 1 786 ? 14.570 53.459 62.170 1.00 26.75 786 THR A N 1
ATOM 5918 C CA . THR A 1 786 ? 13.308 53.792 62.817 1.00 24.50 786 THR A CA 1
ATOM 5919 C C . THR A 1 786 ? 12.120 53.437 61.941 1.00 24.18 786 THR A C 1
ATOM 5920 O O . THR A 1 786 ? 10.982 53.484 62.387 1.00 22.19 786 THR A O 1
ATOM 5924 N N . ASP A 1 787 ? 12.384 53.094 60.688 1.00 26.30 787 ASP A N 1
ATOM 5925 C CA . ASP A 1 787 ? 11.312 52.673 59.808 1.00 23.98 787 ASP A CA 1
ATOM 5926 C C . ASP A 1 787 ? 11.058 51.173 59.979 1.00 24.80 787 ASP A C 1
ATOM 5927 O O . ASP A 1 787 ? 11.883 50.350 59.606 1.00 27.30 787 ASP A O 1
ATOM 5932 N N . LYS A 1 788 ? 9.916 50.830 60.558 1.00 26.54 788 LYS A N 1
ATOM 5933 C CA . LYS A 1 788 ? 9.671 49.449 60.934 1.00 29.20 788 LYS A CA 1
ATOM 5934 C C . LYS A 1 788 ? 8.359 48.952 60.359 1.00 29.06 788 LYS A C 1
ATOM 5935 O O . LYS A 1 788 ? 7.866 47.885 60.723 1.00 26.47 788 LYS A O 1
ATOM 5941 N N . ASN A 1 789 ? 7.811 49.721 59.428 1.00 24.33 789 ASN A N 1
ATOM 5942 C CA . ASN A 1 789 ? 6.527 49.371 58.849 1.00 27.11 789 ASN A CA 1
ATOM 5943 C C . ASN A 1 789 ? 6.518 49.274 57.340 1.00 23.54 789 ASN A C 1
ATOM 5944 O O . ASN A 1 789 ? 5.458 49.331 56.722 1.00 27.50 789 ASN A O 1
ATOM 5949 N N . GLY A 1 790 ? 7.699 49.109 56.760 1.00 21.95 790 GLY A N 1
ATOM 5950 C CA . GLY A 1 790 ? 7.826 48.882 55.339 1.00 23.59 790 GLY A CA 1
ATOM 5951 C C . GLY A 1 790 ? 8.051 50.195 54.607 1.00 24.85 790 GLY A C 1
ATOM 5952 O O . GLY A 1 790 ? 7.759 51.263 55.138 1.00 20.57 790 GLY A O 1
ATOM 5953 N N . ILE A 1 791 ? 8.583 50.103 53.395 1.00 24.32 791 ILE A N 1
ATOM 5954 C CA . ILE A 1 791 ? 8.805 51.268 52.548 1.00 23.27 791 ILE A CA 1
ATOM 5955 C C . ILE A 1 791 ? 7.519 52.056 52.321 1.00 20.72 791 ILE A C 1
ATOM 5956 O O . ILE A 1 791 ? 7.528 53.289 52.305 1.00 24.24 791 ILE A O 1
ATOM 5961 N N . TYR A 1 792 ? 6.405 51.360 52.146 1.00 23.95 792 TYR A N 1
ATOM 5962 C CA . TYR A 1 792 ? 5.150 52.060 51.871 1.00 21.60 792 TYR A CA 1
ATOM 5963 C C . TYR A 1 792 ? 4.689 52.976 53.006 1.00 25.07 792 TYR A C 1
ATOM 5964 O O . TYR A 1 792 ? 4.067 54.009 52.752 1.00 23.03 792 TYR A O 1
ATOM 5973 N N . ALA A 1 793 ? 4.998 52.610 54.247 1.00 24.82 793 ALA A N 1
ATOM 5974 C CA . ALA A 1 793 ? 4.636 53.462 55.373 1.00 24.84 793 ALA A CA 1
ATOM 5975 C C . ALA A 1 793 ? 5.459 54.734 55.319 1.00 21.68 793 ALA A C 1
ATOM 5976 O O . ALA A 1 793 ? 4.999 55.794 55.738 1.00 21.09 793 ALA A O 1
ATOM 5978 N N . ILE A 1 794 ? 6.679 54.626 54.801 1.00 23.21 794 ILE A N 1
ATOM 5979 C CA . ILE A 1 794 ? 7.514 55.805 54.631 1.00 20.62 794 ILE A CA 1
ATOM 5980 C C . ILE A 1 794 ? 6.880 56.706 53.574 1.00 20.09 794 ILE A C 1
ATOM 5981 O O . ILE A 1 794 ? 6.754 57.913 53.790 1.00 20.91 794 ILE A O 1
ATOM 5986 N N . PHE A 1 795 ? 6.472 56.118 52.447 1.00 20.94 795 PHE A N 1
ATOM 5987 C CA . PHE A 1 795 ? 5.796 56.875 51.380 1.00 20.94 795 PHE A CA 1
ATOM 5988 C C . PHE A 1 795 ? 4.611 57.630 51.947 1.00 20.89 795 PHE A C 1
ATOM 5989 O O . PHE A 1 795 ? 4.387 58.796 51.618 1.00 19.87 795 PHE A O 1
ATOM 5997 N N . GLU A 1 796 ? 3.844 56.955 52.801 1.00 20.75 796 GLU A N 1
ATOM 5998 C CA . GLU A 1 796 ? 2.622 57.536 53.344 1.00 21.50 796 GLU A CA 1
ATOM 5999 C C . GLU A 1 796 ? 2.910 58.702 54.270 1.00 21.23 796 GLU A C 1
ATOM 6000 O O . GLU A 1 796 ? 2.260 59.751 54.186 1.00 19.42 796 GLU A O 1
ATOM 6006 N N . SER A 1 797 ? 3.870 58.508 55.168 1.00 18.66 797 SER A N 1
ATOM 6007 C CA . SER A 1 797 ? 4.295 59.581 56.060 1.00 18.71 797 SER A CA 1
ATOM 6008 C C . SER A 1 797 ? 4.803 60.783 55.276 1.00 17.12 797 SER A C 1
ATOM 6009 O O . SER A 1 797 ? 4.479 61.922 55.603 1.00 17.51 797 SER A O 1
ATOM 6012 N N . ALA A 1 798 ? 5.616 60.531 54.254 1.00 18.98 798 ALA A N 1
ATOM 6013 C CA . ALA A 1 798 ? 6.243 61.608 53.500 1.00 16.91 798 ALA A CA 1
ATOM 6014 C C . ALA A 1 798 ? 5.228 62.517 52.809 1.00 18.97 798 ALA A C 1
ATOM 6015 O O . ALA A 1 798 ? 5.478 63.710 52.608 1.00 19.20 798 ALA A O 1
ATOM 6017 N N . THR A 1 799 ? 4.090 61.949 52.437 1.00 19.82 799 THR A N 1
ATOM 6018 C CA . THR A 1 799 ? 3.136 62.663 51.602 1.00 17.32 799 THR A CA 1
ATOM 6019 C C . THR A 1 799 ? 1.890 63.126 52.368 1.00 18.63 799 THR A C 1
ATOM 6020 O O . THR A 1 799 ? 0.828 63.307 51.780 1.00 20.23 799 THR A O 1
ATOM 6024 N N . VAL A 1 800 ? 2.017 63.321 53.680 1.00 20.20 800 VAL A N 1
ATOM 6025 C CA . VAL A 1 800 ? 0.910 63.894 54.442 1.00 14.91 800 VAL A CA 1
ATOM 6026 C C . VAL A 1 800 ? 0.798 65.397 54.155 1.00 18.93 800 VAL A C 1
ATOM 6027 O O . VAL A 1 800 ? -0.131 66.048 54.609 1.00 15.29 800 VAL A O 1
ATOM 6031 N N . TYR A 1 801 ? 1.758 65.949 53.421 1.00 14.78 801 TYR A N 1
ATOM 6032 C CA . TYR A 1 801 ? 1.598 67.312 52.914 1.00 15.53 801 TYR A CA 1
ATOM 6033 C C . TYR A 1 801 ? 1.891 67.322 51.413 1.00 15.67 801 TYR A C 1
ATOM 6034 O O . TYR A 1 801 ? 2.437 66.370 50.873 1.00 16.93 801 TYR A O 1
ATOM 6043 N N . ASP A 1 802 ? 1.517 68.401 50.749 1.00 13.99 802 ASP A N 1
ATOM 6044 C CA . ASP A 1 802 ? 1.746 68.561 49.319 1.00 20.64 802 ASP A CA 1
ATOM 6045 C C . ASP A 1 802 ? 3.193 69.006 49.057 1.00 16.62 802 ASP A C 1
ATOM 6046 O O . ASP A 1 802 ? 3.589 70.112 49.427 1.00 16.75 802 ASP A O 1
ATOM 6051 N N . HIS A 1 803 ? 3.989 68.145 48.434 1.00 16.19 803 HIS A N 1
ATOM 6052 C CA . HIS A 1 803 ? 5.403 68.458 48.259 1.00 16.64 803 HIS A CA 1
ATOM 6053 C C . HIS A 1 803 ? 5.655 69.724 47.450 1.00 16.74 803 HIS A C 1
ATOM 6054 O O . HIS A 1 803 ? 6.684 70.357 47.624 1.00 13.39 803 HIS A O 1
ATOM 6061 N N . SER A 1 804 ? 4.706 70.112 46.604 1.00 13.22 804 SER A N 1
ATOM 6062 C CA . SER A 1 804 ? 4.875 71.339 45.814 1.00 14.99 804 SER A CA 1
ATOM 6063 C C . SER A 1 804 ? 4.851 72.598 46.665 1.00 16.99 804 SER A C 1
ATOM 6064 O O . SER A 1 804 ? 5.130 73.674 46.160 1.00 16.67 804 SER A O 1
ATOM 6067 N N . MET A 1 805 ? 4.497 72.479 47.941 1.00 16.09 805 MET A N 1
ATOM 6068 C CA . MET A 1 805 ? 4.629 73.622 48.846 1.00 17.36 805 MET A CA 1
ATOM 6069 C C . MET A 1 805 ? 6.073 74.132 48.924 1.00 16.36 805 MET A C 1
ATOM 6070 O O . MET A 1 805 ? 6.294 75.303 49.191 1.00 16.96 805 MET A O 1
ATOM 6075 N N . HIS A 1 806 ? 7.053 73.248 48.752 1.00 16.01 806 HIS A N 1
ATOM 6076 C CA . HIS A 1 806 ? 8.455 73.650 48.784 1.00 14.47 806 HIS A CA 1
ATOM 6077 C C . HIS A 1 806 ? 9.155 73.248 47.503 1.00 14.99 806 HIS A C 1
ATOM 6078 O O . HIS A 1 806 ? 8.571 72.613 46.627 1.00 14.66 806 HIS A O 1
ATOM 6085 N N . GLN A 1 807 ? 10.426 73.589 47.421 1.00 12.71 807 GLN A N 1
ATOM 6086 C CA . GLN A 1 807 ? 11.230 73.321 46.241 1.00 16.34 807 GLN A CA 1
ATOM 6087 C C . GLN A 1 807 ? 11.317 71.817 45.979 1.00 15.49 807 GLN A C 1
ATOM 6088 O O . GLN A 1 807 ? 11.351 71.373 44.826 1.00 14.29 807 GLN A O 1
ATOM 6094 N N . ASN A 1 808 ? 11.350 71.047 47.059 1.00 14.19 808 ASN A N 1
ATOM 6095 C CA . ASN A 1 808 ? 11.672 69.627 46.969 1.00 16.14 808 ASN A CA 1
ATOM 6096 C C . ASN A 1 808 ? 11.377 68.867 48.265 1.00 14.76 808 ASN A C 1
ATOM 6097 O O . ASN A 1 808 ? 10.884 69.430 49.232 1.00 15.10 808 ASN A O 1
ATOM 6102 N N . ALA A 1 809 ? 11.689 67.575 48.254 1.00 14.94 809 ALA A N 1
ATOM 6103 C CA . ALA A 1 809 ? 11.694 66.726 49.434 1.00 15.82 809 ALA A CA 1
ATOM 6104 C C . ALA A 1 809 ? 12.557 65.540 49.016 1.00 18.08 809 ALA A C 1
ATOM 6105 O O . ALA A 1 809 ? 12.414 65.028 47.912 1.00 15.70 809 ALA A O 1
ATOM 6107 N N . GLN A 1 810 ? 13.466 65.127 49.885 1.00 13.65 810 GLN A N 1
ATOM 6108 C CA . GLN A 1 810 ? 14.517 64.209 49.494 1.00 16.96 810 GLN A CA 1
ATOM 6109 C C . GLN A 1 810 ? 14.395 62.888 50.237 1.00 19.43 810 GLN A C 1
ATOM 6110 O O . GLN A 1 810 ? 14.482 62.864 51.472 1.00 16.71 810 GLN A O 1
ATOM 6116 N N . MET A 1 811 ? 14.216 61.797 49.494 1.00 17.57 811 MET A N 1
ATOM 6117 C CA . MET A 1 811 ? 14.120 60.472 50.108 1.00 17.30 811 MET A CA 1
ATOM 6118 C C . MET A 1 811 ? 15.181 59.523 49.570 1.00 21.54 811 MET A C 1
ATOM 6119 O O . MET A 1 811 ? 15.399 59.436 48.357 1.00 20.51 811 MET A O 1
ATOM 6124 N N . ASN A 1 812 ? 15.850 58.829 50.488 1.00 20.71 812 ASN A N 1
ATOM 6125 C CA . ASN A 1 812 ? 16.787 57.774 50.142 1.00 21.37 812 ASN A CA 1
ATOM 6126 C C . ASN A 1 812 ? 16.197 56.439 50.568 1.00 19.86 812 ASN A C 1
ATOM 6127 O O . ASN A 1 812 ? 15.506 56.351 51.593 1.00 18.03 812 ASN A O 1
ATOM 6132 N N . LEU A 1 813 ? 16.438 55.412 49.761 1.00 18.92 813 LEU A N 1
ATOM 6133 C CA . LEU A 1 813 ? 16.011 54.056 50.090 1.00 16.14 813 LEU A CA 1
ATOM 6134 C C . LEU A 1 813 ? 17.152 53.140 49.704 1.00 22.03 813 LEU A C 1
ATOM 6135 O O . LEU A 1 813 ? 17.832 53.384 48.702 1.00 18.79 813 LEU A O 1
ATOM 6140 N N . LYS A 1 814 ? 17.372 52.104 50.512 1.00 20.82 814 LYS A N 1
ATOM 6141 C CA . LYS A 1 814 ? 18.414 51.124 50.237 1.00 21.45 814 LYS A CA 1
ATOM 6142 C C . LYS A 1 814 ? 17.766 49.752 50.090 1.00 22.88 814 LYS A C 1
ATOM 6143 O O . LYS A 1 814 ? 17.013 49.307 50.960 1.00 21.13 814 LYS A O 1
ATOM 6149 N N . LEU A 1 815 ? 18.037 49.109 48.964 1.00 21.28 815 LEU A N 1
ATOM 6150 C CA . LEU A 1 815 ? 17.499 47.795 48.689 1.00 22.18 815 LEU A CA 1
ATOM 6151 C C . LEU A 1 815 ? 18.646 46.814 48.650 1.00 28.63 815 LEU A C 1
ATOM 6152 O O . LEU A 1 815 ? 19.745 47.137 48.198 1.00 23.93 815 LEU A O 1
ATOM 6157 N N . HIS A 1 816 ? 18.400 45.611 49.144 1.00 29.65 816 HIS A N 1
ATOM 6158 C CA . HIS A 1 816 ? 19.366 44.557 48.952 1.00 30.00 816 HIS A CA 1
ATOM 6159 C C . HIS A 1 816 ? 19.338 44.138 47.484 1.00 26.53 816 HIS A C 1
ATOM 6160 O O . HIS A 1 816 ? 18.265 44.031 46.890 1.00 25.61 816 HIS A O 1
ATOM 6167 N N . PRO A 1 817 ? 20.515 43.902 46.889 1.00 26.42 817 PRO A N 1
ATOM 6168 C CA . PRO A 1 817 ? 20.574 43.491 45.482 1.00 29.10 817 PRO A CA 1
ATOM 6169 C C . PRO A 1 817 ? 19.591 42.365 45.143 1.00 31.27 817 PRO A C 1
ATOM 6170 O O . PRO A 1 817 ? 18.973 42.393 44.077 1.00 34.19 817 PRO A O 1
ATOM 6174 N N . THR A 1 818 ? 19.413 41.402 46.041 1.00 27.84 818 THR A N 1
ATOM 6175 C CA . THR A 1 818 ? 18.491 40.304 45.760 1.00 34.58 818 THR A CA 1
ATOM 6176 C C . THR A 1 818 ? 17.060 40.805 45.591 1.00 34.41 818 THR A C 1
ATOM 6177 O O . THR A 1 818 ? 16.247 40.162 44.930 1.00 34.07 818 THR A O 1
ATOM 6181 N N . ALA A 1 819 ? 16.761 41.961 46.177 1.00 33.15 819 ALA A N 1
ATOM 6182 C CA . ALA A 1 819 ? 15.402 42.517 46.129 1.00 31.35 819 ALA A CA 1
ATOM 6183 C C . ALA A 1 819 ? 14.947 42.943 44.726 1.00 28.16 819 ALA A C 1
ATOM 6184 O O . ALA A 1 819 ? 13.751 43.060 44.470 1.00 30.54 819 ALA A O 1
ATOM 6186 N N . VAL A 1 820 ? 15.888 43.171 43.818 1.00 26.43 820 VAL A N 1
ATOM 6187 C CA . VAL A 1 820 ? 15.524 43.587 42.469 1.00 28.56 820 VAL A CA 1
ATOM 6188 C C . VAL A 1 820 ? 16.109 42.691 41.385 1.00 34.63 820 VAL A C 1
ATOM 6189 O O . VAL A 1 820 ? 16.342 43.139 40.258 1.00 29.93 820 VAL A O 1
ATOM 6193 N N . LYS A 1 821 ? 16.339 41.425 41.726 1.00 31.67 821 LYS A N 1
ATOM 6194 C CA . LYS A 1 821 ? 16.813 40.451 40.747 1.00 34.74 821 LYS A CA 1
ATOM 6195 C C . LYS A 1 821 ? 15.876 40.349 39.545 1.00 35.56 821 LYS A C 1
ATOM 6196 O O . LYS A 1 821 ? 14.658 40.332 39.701 1.00 33.50 821 LYS A O 1
ATOM 6202 N N . GLY A 1 822 ? 16.451 40.288 38.347 1.00 37.17 822 GLY A N 1
ATOM 6203 C CA . GLY A 1 822 ? 15.689 39.997 37.141 1.00 33.94 822 GLY A CA 1
ATOM 6204 C C . GLY A 1 822 ? 14.918 41.157 36.540 1.00 39.48 822 GLY A C 1
ATOM 6205 O O . GLY A 1 822 ? 14.685 42.172 37.204 1.00 36.78 822 GLY A O 1
ATOM 6206 N N . ILE A 1 823 ? 14.516 41.011 35.278 1.00 34.94 823 ILE A N 1
ATOM 6207 C CA . ILE A 1 823 ? 13.665 42.013 34.643 1.00 37.38 823 ILE A CA 1
ATOM 6208 C C . ILE A 1 823 ? 12.417 42.250 35.491 1.00 35.82 823 ILE A C 1
ATOM 6209 O O . ILE A 1 823 ? 11.892 43.366 35.538 1.00 38.46 823 ILE A O 1
ATOM 6214 N N . ASN A 1 824 ? 11.955 41.210 36.180 1.00 33.32 824 ASN A N 1
ATOM 6215 C CA . ASN A 1 824 ? 10.859 41.367 37.134 1.00 32.23 824 ASN A CA 1
ATOM 6216 C C . ASN A 1 824 ? 11.212 42.368 38.225 1.00 32.17 824 ASN A C 1
ATOM 6217 O O . ASN A 1 824 ? 10.369 43.154 38.669 1.00 29.98 824 ASN A O 1
ATOM 6222 N N . GLY A 1 825 ? 12.463 42.308 38.668 1.00 31.09 825 GLY A N 1
ATOM 6223 C CA . GLY A 1 825 ? 12.954 43.167 39.724 1.00 31.75 825 GLY A CA 1
ATOM 6224 C C . GLY A 1 825 ? 13.116 44.592 39.243 1.00 30.26 825 GLY A C 1
ATOM 6225 O O . GLY A 1 825 ? 13.012 45.535 40.032 1.00 26.47 825 GLY A O 1
ATOM 6226 N N . THR A 1 826 ? 13.386 44.743 37.949 1.00 28.00 826 THR A N 1
ATOM 6227 C CA . THR A 1 826 ? 13.444 46.062 37.330 1.00 28.88 826 THR A CA 1
ATOM 6228 C C . THR A 1 826 ? 12.058 46.675 37.372 1.00 29.21 826 THR A C 1
ATOM 6229 O O . THR A 1 826 ? 11.894 47.835 37.764 1.00 26.20 826 THR A O 1
ATOM 6233 N N . ARG A 1 827 ? 11.060 45.889 36.975 1.00 26.01 827 ARG A N 1
ATOM 6234 C CA . ARG A 1 827 ? 9.675 46.335 36.999 1.00 25.19 827 ARG A CA 1
ATOM 6235 C C . ARG A 1 827 ? 9.216 46.623 38.426 1.00 28.25 827 ARG A C 1
ATOM 6236 O O . ARG A 1 827 ? 8.539 47.615 38.679 1.00 23.05 827 ARG A O 1
ATOM 6244 N N . LYS A 1 828 ? 9.601 45.754 39.355 1.00 26.37 828 LYS A N 1
ATOM 6245 C CA . LYS A 1 828 ? 9.288 45.942 40.765 1.00 26.64 828 LYS A CA 1
ATOM 6246 C C . LYS A 1 828 ? 9.847 47.277 41.270 1.00 29.22 828 LYS A C 1
ATOM 6247 O O . LYS A 1 828 ? 9.205 47.999 42.034 1.00 28.66 828 LYS A O 1
ATOM 6253 N N . LEU A 1 829 ? 11.060 47.596 40.846 1.00 27.22 829 LEU A N 1
ATOM 6254 C CA . LEU A 1 829 ? 11.683 48.841 41.245 1.00 24.38 829 LEU A CA 1
ATOM 6255 C C . LEU A 1 829 ? 10.945 50.037 40.640 1.00 23.28 829 LEU A C 1
ATOM 6256 O O . LEU A 1 829 ? 10.670 51.014 41.325 1.00 22.93 829 LEU A O 1
ATOM 6261 N N . LEU A 1 830 ? 10.648 49.960 39.350 1.00 23.01 830 LEU A N 1
ATOM 6262 C CA . LEU A 1 830 ? 9.927 51.038 38.673 1.00 25.74 830 LEU A CA 1
ATOM 6263 C C . LEU A 1 830 ? 8.571 51.226 39.319 1.00 23.41 830 LEU A C 1
ATOM 6264 O O . LEU A 1 830 ? 8.093 52.351 39.487 1.00 22.31 830 LEU A O 1
ATOM 6269 N N . ASP A 1 831 ? 7.938 50.117 39.679 1.00 23.19 831 ASP A N 1
ATOM 6270 C CA . ASP A 1 831 ? 6.608 50.195 40.274 1.00 22.91 831 ASP A CA 1
ATOM 6271 C C . ASP A 1 831 ? 6.694 50.816 41.661 1.00 22.02 831 ASP A C 1
ATOM 6272 O O . ASP A 1 831 ? 5.752 51.474 42.106 1.00 21.02 831 ASP A O 1
ATOM 6277 N N . LEU A 1 832 ? 7.815 50.603 42.353 1.00 22.05 832 LEU A N 1
ATOM 6278 C CA . LEU A 1 832 ? 7.984 51.222 43.666 1.00 22.53 832 LEU A CA 1
ATOM 6279 C C . LEU A 1 832 ? 8.097 52.738 43.481 1.00 21.91 832 LEU A C 1
ATOM 6280 O O . LEU A 1 832 ? 7.476 53.513 44.206 1.00 18.55 832 LEU A O 1
ATOM 6285 N N . VAL A 1 833 ? 8.883 53.152 42.494 1.00 19.37 833 VAL A N 1
ATOM 6286 C CA . VAL A 1 833 ? 8.972 54.570 42.163 1.00 18.43 833 VAL A CA 1
ATOM 6287 C C . VAL A 1 833 ? 7.602 55.138 41.777 1.00 17.86 833 VAL A C 1
ATOM 6288 O O . VAL A 1 833 ? 7.187 56.160 42.300 1.00 21.70 833 VAL A O 1
ATOM 6292 N N . ARG A 1 834 ? 6.880 54.476 40.885 1.00 18.67 834 ARG A N 1
ATOM 6293 C CA . ARG A 1 834 ? 5.590 55.016 40.461 1.00 21.65 834 ARG A CA 1
ATOM 6294 C C . ARG A 1 834 ? 4.623 55.161 41.622 1.00 20.15 834 ARG A C 1
ATOM 6295 O O . ARG A 1 834 ? 3.873 56.132 41.691 1.00 19.18 834 ARG A O 1
ATOM 6303 N N . ALA A 1 835 ? 4.653 54.206 42.548 1.00 16.58 835 ALA A N 1
ATOM 6304 C CA . ALA A 1 835 ? 3.778 54.282 43.700 1.00 18.95 835 ALA A CA 1
ATOM 6305 C C . ALA A 1 835 ? 4.021 55.582 44.475 1.00 19.90 835 ALA A C 1
ATOM 6306 O O . ALA A 1 835 ? 3.077 56.228 44.910 1.00 21.10 835 ALA A O 1
ATOM 6308 N N . TYR A 1 836 ? 5.287 55.952 44.651 1.00 17.08 836 TYR A N 1
ATOM 6309 C CA . TYR A 1 836 ? 5.623 57.143 45.427 1.00 16.08 836 TYR A CA 1
ATOM 6310 C C . TYR A 1 836 ? 5.310 58.420 44.642 1.00 18.56 836 TYR A C 1
ATOM 6311 O O . TYR A 1 836 ? 4.630 59.329 45.143 1.00 17.84 836 TYR A O 1
ATOM 6320 N N . MET A 1 837 ? 5.788 58.474 43.402 1.00 19.99 837 MET A N 1
ATOM 6321 C CA . MET A 1 837 ? 5.478 59.593 42.516 1.00 19.57 837 MET A CA 1
ATOM 6322 C C . MET A 1 837 ? 3.975 59.847 42.480 1.00 18.54 837 MET A C 1
ATOM 6323 O O . MET A 1 837 ? 3.521 60.980 42.561 1.00 18.56 837 MET A O 1
ATOM 6328 N N . ARG A 1 838 ? 3.191 58.791 42.344 1.00 16.63 838 ARG A N 1
ATOM 6329 C CA . ARG A 1 838 ? 1.761 58.972 42.152 1.00 16.89 838 ARG A CA 1
ATOM 6330 C C . ARG A 1 838 ? 1.071 59.505 43.396 1.00 18.43 838 ARG A C 1
ATOM 6331 O O . ARG A 1 838 ? -0.035 60.043 43.315 1.00 17.22 838 ARG A O 1
ATOM 6339 N N . LYS A 1 839 ? 1.728 59.360 44.543 1.00 16.62 839 LYS A N 1
ATOM 6340 C CA . LYS A 1 839 ? 1.224 59.934 45.775 1.00 17.82 839 LYS A CA 1
ATOM 6341 C C . LYS A 1 839 ? 1.623 61.398 45.854 1.00 19.35 839 LYS A C 1
ATOM 6342 O O . LYS A 1 839 ? 1.212 62.110 46.763 1.00 22.95 839 LYS A O 1
ATOM 6348 N N . GLY A 1 840 ? 2.433 61.834 44.898 1.00 19.99 840 GLY A N 1
ATOM 6349 C CA . GLY A 1 840 ? 2.852 63.218 44.839 1.00 20.53 840 GLY A CA 1
ATOM 6350 C C . GLY A 1 840 ? 4.242 63.402 45.414 1.00 20.05 840 GLY A C 1
ATOM 6351 O O . GLY A 1 840 ? 4.734 64.523 45.492 1.00 21.97 840 GLY A O 1
ATOM 6352 N N . GLY A 1 841 ? 4.876 62.302 45.815 1.00 17.31 841 GLY A N 1
ATOM 6353 C CA . GLY A 1 841 ? 6.224 62.356 46.342 1.00 16.25 841 GLY A CA 1
ATOM 6354 C C . GLY A 1 841 ? 7.207 62.940 45.348 1.00 19.19 841 GLY A C 1
ATOM 6355 O O . GLY A 1 841 ? 7.200 62.575 44.179 1.00 17.48 841 GLY A O 1
ATOM 6356 N N . PHE A 1 842 ? 8.066 63.841 45.818 1.00 19.32 842 PHE A N 1
ATOM 6357 C CA . PHE A 1 842 ? 8.918 64.617 44.925 1.00 17.10 842 PHE A CA 1
ATOM 6358 C C . PHE A 1 842 ? 10.109 63.856 44.353 1.00 16.54 842 PHE A C 1
ATOM 6359 O O . PHE A 1 842 ? 10.519 64.096 43.217 1.00 14.91 842 PHE A O 1
ATOM 6367 N N . HIS A 1 843 ? 10.671 62.947 45.146 1.00 16.04 843 HIS A N 1
ATOM 6368 C CA . HIS A 1 843 ? 11.966 62.368 44.835 1.00 17.21 843 HIS A CA 1
ATOM 6369 C C . HIS A 1 843 ? 12.200 61.055 45.578 1.00 16.16 843 HIS A C 1
ATOM 6370 O O . HIS A 1 843 ? 11.937 60.953 46.771 1.00 13.88 843 HIS A O 1
ATOM 6377 N N . VAL A 1 844 ? 12.740 60.073 44.873 1.00 17.98 844 VAL A N 1
ATOM 6378 C CA . VAL A 1 844 ? 13.317 58.921 45.545 1.00 16.49 844 VAL A CA 1
ATOM 6379 C C . VAL A 1 844 ? 14.548 58.489 44.764 1.00 20.66 844 VAL A C 1
ATOM 6380 O O . VAL A 1 844 ? 14.599 58.627 43.539 1.00 20.19 844 VAL A O 1
ATOM 6384 N N . GLN A 1 845 ? 15.562 58.022 45.479 1.00 19.72 845 GLN A N 1
ATOM 6385 C CA . GLN A 1 845 ? 16.739 57.463 44.846 1.00 19.20 845 GLN A CA 1
ATOM 6386 C C . GLN A 1 845 ? 17.206 56.301 45.696 1.00 19.78 845 GLN A C 1
ATOM 6387 O O . GLN A 1 845 ? 16.920 56.238 46.892 1.00 16.31 845 GLN A O 1
ATOM 6393 N N . PHE A 1 846 ? 17.950 55.392 45.088 1.00 22.10 846 PHE A N 1
ATOM 6394 C CA . PHE A 1 846 ? 18.206 54.122 45.742 1.00 18.39 846 PHE A CA 1
ATOM 6395 C C . PHE A 1 846 ? 19.692 53.804 45.886 1.00 17.35 846 PHE A C 1
ATOM 6396 O O . PHE A 1 846 ? 20.518 54.135 45.022 1.00 20.83 846 PHE A O 1
ATOM 6404 N N . ASN A 1 847 ? 20.040 53.185 47.007 1.00 19.83 847 ASN A N 1
ATOM 6405 C CA . ASN A 1 847 ? 21.231 52.365 47.026 1.00 21.36 847 ASN A CA 1
ATOM 6406 C C . ASN A 1 847 ? 20.775 50.936 46.760 1.00 18.32 847 ASN A C 1
ATOM 6407 O O . ASN A 1 847 ? 19.720 50.521 47.233 1.00 21.31 847 ASN A O 1
ATOM 6412 N N . VAL A 1 848 ? 21.539 50.207 45.958 1.00 21.75 848 VAL A N 1
ATOM 6413 C CA . VAL A 1 848 ? 21.316 48.778 45.807 1.00 23.51 848 VAL A CA 1
ATOM 6414 C C . VAL A 1 848 ? 22.628 48.102 46.121 1.00 26.42 848 VAL A C 1
ATOM 6415 O O . VAL A 1 848 ? 23.516 48.010 45.278 1.00 25.60 848 VAL A O 1
ATOM 6419 N N . VAL A 1 849 ? 22.745 47.649 47.360 1.00 26.18 849 VAL A N 1
ATOM 6420 C CA . VAL A 1 849 ? 24.005 47.166 47.850 1.00 29.98 849 VAL A CA 1
ATOM 6421 C C . VAL A 1 849 ? 23.756 46.327 49.092 1.00 29.08 849 VAL A C 1
ATOM 6422 O O . VAL A 1 849 ? 22.721 46.447 49.753 1.00 26.63 849 VAL A O 1
ATOM 6426 N N . ASP A 1 850 ? 24.697 45.448 49.388 1.00 31.13 850 ASP A N 1
ATOM 6427 C CA . ASP A 1 850 ? 24.681 44.748 50.655 1.00 33.76 850 ASP A CA 1
ATOM 6428 C C . ASP A 1 850 ? 25.540 45.569 51.602 1.00 28.17 850 ASP A C 1
ATOM 6429 O O . ASP A 1 850 ? 26.705 45.831 51.314 1.00 30.36 850 ASP A O 1
ATOM 6434 N N . SER A 1 851 ? 24.958 45.998 52.716 1.00 31.68 851 SER A N 1
ATOM 6435 C CA . SER A 1 851 ? 25.656 46.895 53.636 1.00 32.13 851 SER A CA 1
ATOM 6436 C C . SER A 1 851 ? 26.930 46.271 54.197 1.00 35.43 851 SER A C 1
ATOM 6437 O O . SER A 1 851 ? 27.884 46.985 54.509 1.00 31.72 851 SER A O 1
ATOM 6440 N N . LYS A 1 852 ? 26.947 44.944 54.317 1.00 33.60 852 LYS A N 1
ATOM 6441 C CA . LYS A 1 852 ? 28.175 44.234 54.677 1.00 36.99 852 LYS A CA 1
ATOM 6442 C C . LYS A 1 852 ? 29.305 44.632 53.739 1.00 35.13 852 LYS A C 1
ATOM 6443 O O . LYS A 1 852 ? 30.434 44.836 54.169 1.00 34.67 852 LYS A O 1
ATOM 6449 N N . THR A 1 853 ? 29.002 44.720 52.446 1.00 34.23 853 THR A N 1
ATOM 6450 C CA . THR A 1 853 ? 29.992 45.161 51.469 1.00 33.18 853 THR A CA 1
ATOM 6451 C C . THR A 1 853 ? 30.591 46.508 51.871 1.00 33.47 853 THR A C 1
ATOM 6452 O O . THR A 1 853 ? 31.799 46.733 51.737 1.00 32.65 853 THR A O 1
ATOM 6456 N N . LEU A 1 854 ? 29.738 47.408 52.350 1.00 32.49 854 LEU A N 1
ATOM 6457 C CA . LEU A 1 854 ? 30.180 48.758 52.693 1.00 31.56 854 LEU A CA 1
ATOM 6458 C C . LEU A 1 854 ? 31.013 48.747 53.971 1.00 32.54 854 LEU A C 1
ATOM 6459 O O . LEU A 1 854 ? 32.056 49.403 54.046 1.00 34.68 854 LEU A O 1
ATOM 6464 N N . ARG A 1 855 ? 30.555 47.992 54.968 1.00 33.23 855 ARG A N 1
ATOM 6465 C CA . ARG A 1 855 ? 31.317 47.829 56.201 1.00 34.32 855 ARG A CA 1
ATOM 6466 C C . ARG A 1 855 ? 32.709 47.334 55.852 1.00 35.69 855 ARG A C 1
ATOM 6467 O O . ARG A 1 855 ? 33.695 47.771 56.435 1.00 35.47 855 ARG A O 1
ATOM 6475 N N . ASP A 1 856 ? 32.777 46.430 54.880 1.00 35.92 856 ASP A N 1
ATOM 6476 C CA . ASP A 1 856 ? 34.041 45.855 54.452 1.00 37.43 856 ASP A CA 1
ATOM 6477 C C . ASP A 1 856 ? 34.965 46.869 53.789 1.00 38.27 856 ASP A C 1
ATOM 6478 O O . ASP A 1 856 ? 36.158 46.931 54.091 1.00 39.68 856 ASP A O 1
ATOM 6483 N N . ALA A 1 857 ? 34.411 47.647 52.866 1.00 34.32 857 ALA A N 1
ATOM 6484 C CA . ALA A 1 857 ? 35.173 48.677 52.175 1.00 36.49 857 ALA A CA 1
ATOM 6485 C C . ALA A 1 857 ? 35.687 49.723 53.160 1.00 32.03 857 ALA A C 1
ATOM 6486 O O . ALA A 1 857 ? 36.718 50.344 52.935 1.00 36.36 857 ALA A O 1
ATOM 6488 N N . GLN A 1 858 ? 34.962 49.916 54.251 1.00 31.20 858 GLN A N 1
ATOM 6489 C CA . GLN A 1 858 ? 35.389 50.873 55.261 1.00 33.94 858 GLN A CA 1
ATOM 6490 C C . GLN A 1 858 ? 36.630 50.351 55.988 1.00 39.08 858 GLN A C 1
ATOM 6491 O O . GLN A 1 858 ? 37.577 51.101 56.223 1.00 35.03 858 GLN A O 1
ATOM 6497 N N . LEU A 1 859 ? 36.636 49.060 56.315 1.00 37.02 859 LEU A N 1
ATOM 6498 C CA . LEU A 1 859 ? 37.788 48.458 56.983 1.00 40.66 859 LEU A CA 1
ATOM 6499 C C . LEU A 1 859 ? 39.016 48.532 56.091 1.00 40.63 859 LEU A C 1
ATOM 6500 O O . LEU A 1 859 ? 40.114 48.839 56.558 1.00 40.68 859 LEU A O 1
ATOM 6505 N N . THR A 1 860 ? 38.822 48.259 54.802 1.00 40.93 860 THR A N 1
ATOM 6506 C CA . THR A 1 860 ? 39.910 48.317 53.828 1.00 40.18 860 THR A CA 1
ATOM 6507 C C . THR A 1 860 ? 39.477 49.023 52.536 1.00 40.62 860 THR A C 1
ATOM 6508 O O . THR A 1 860 ? 39.054 48.374 51.578 1.00 38.66 860 THR A O 1
ATOM 6512 N N . PRO A 1 861 ? 39.580 50.362 52.508 1.00 40.60 861 PRO A N 1
ATOM 6513 C CA . PRO A 1 861 ? 39.136 51.151 51.347 1.00 40.00 861 PRO A CA 1
ATOM 6514 C C . PRO A 1 861 ? 40.002 50.903 50.116 1.00 38.91 861 PRO A C 1
ATOM 6515 O O . PRO A 1 861 ? 39.511 50.946 48.984 1.00 36.45 861 PRO A O 1
ATOM 6519 N N . GLU A 1 862 ? 41.283 50.632 50.342 1.00 36.89 862 GLU A N 1
ATOM 6520 C CA . GLU A 1 862 ? 42.223 50.416 49.250 1.00 39.41 862 GLU A CA 1
ATOM 6521 C C . GLU A 1 862 ? 41.762 49.293 48.330 1.00 39.11 862 GLU A C 1
ATOM 6522 O O . GLU A 1 862 ? 42.178 49.219 47.177 1.00 38.60 862 GLU A O 1
ATOM 6523 N N . LYS A 1 863 ? 40.894 48.426 48.847 1.00 38.19 863 LYS A N 1
ATOM 6524 C CA . LYS A 1 863 ? 40.448 47.244 48.113 1.00 41.77 863 LYS A CA 1
ATOM 6525 C C . LYS A 1 863 ? 39.207 47.515 47.254 1.00 45.94 863 LYS A C 1
ATOM 6526 O O . LYS A 1 863 ? 38.804 46.670 46.456 1.00 42.56 863 LYS A O 1
ATOM 6528 N N . TYR A 1 864 ? 38.607 48.693 47.420 1.00 42.66 864 TYR A N 1
ATOM 6529 C CA . TYR A 1 864 ? 37.373 49.038 46.717 1.00 36.56 864 TYR A CA 1
ATOM 6530 C C . TYR A 1 864 ? 37.458 50.398 46.012 1.00 33.89 864 TYR A C 1
ATOM 6531 O O . TYR A 1 864 ? 36.604 51.247 46.227 1.00 31.35 864 TYR A O 1
ATOM 6540 N N . ARG A 1 865 ? 38.466 50.597 45.171 1.00 32.09 865 ARG A N 1
ATOM 6541 C CA . ARG A 1 865 ? 38.701 51.894 44.530 1.00 32.25 865 ARG A CA 1
ATOM 6542 C C . ARG A 1 865 ? 37.537 52.430 43.686 1.00 33.17 865 ARG A C 1
ATOM 6543 O O . ARG A 1 865 ? 37.365 53.647 43.566 1.00 27.86 865 ARG A O 1
ATOM 6551 N N . GLU A 1 866 ? 36.751 51.530 43.102 1.00 29.95 866 GLU A N 1
ATOM 6552 C CA . GLU A 1 866 ? 35.687 51.926 42.186 1.00 29.73 866 GLU A CA 1
ATOM 6553 C C . GLU A 1 866 ? 34.289 51.815 42.799 1.00 29.72 866 GLU A C 1
ATOM 6554 O O . GLU A 1 866 ? 33.286 52.088 42.137 1.00 26.62 866 GLU A O 1
ATOM 6560 N N . LEU A 1 867 ? 34.216 51.396 44.055 1.00 27.11 867 LEU A N 1
ATOM 6561 C CA . LEU A 1 867 ? 32.930 51.306 44.726 1.00 27.40 867 LEU A CA 1
ATOM 6562 C C . LEU A 1 867 ? 32.299 52.697 44.888 1.00 28.20 867 LEU A C 1
ATOM 6563 O O . LEU A 1 867 ? 32.952 53.621 45.378 1.00 24.17 867 LEU A O 1
ATOM 6568 N N . MET A 1 868 ? 31.027 52.811 44.497 1.00 24.89 868 MET A N 1
ATOM 6569 C CA . MET A 1 868 ? 30.247 54.040 44.611 1.00 26.11 868 MET A CA 1
ATOM 6570 C C . MET A 1 868 ? 28.980 53.763 45.387 1.00 26.68 868 MET A C 1
ATOM 6571 O O . MET A 1 868 ? 28.429 52.670 45.313 1.00 22.69 868 MET A O 1
ATOM 6576 N N . VAL A 1 869 ? 28.515 54.759 46.137 1.00 24.67 869 VAL A N 1
ATOM 6577 C CA . VAL A 1 869 ? 27.227 54.667 46.812 1.00 23.45 869 VAL A CA 1
ATOM 6578 C C . VAL A 1 869 ? 26.477 55.950 46.543 1.00 22.06 869 VAL A C 1
ATOM 6579 O O . VAL A 1 869 ? 27.076 56.948 46.166 1.00 22.01 869 VAL A O 1
ATOM 6583 N N . ARG A 1 870 ? 25.162 55.902 46.711 1.00 25.41 870 ARG A N 1
ATOM 6584 C CA . ARG A 1 870 ? 24.321 57.087 46.634 1.00 22.38 870 ARG A CA 1
ATOM 6585 C C . ARG A 1 870 ? 24.294 57.704 48.023 1.00 24.69 870 ARG A C 1
ATOM 6586 O O . ARG A 1 870 ? 23.972 57.025 48.994 1.00 25.90 870 ARG A O 1
ATOM 6594 N N . VAL A 1 871 ? 24.650 58.976 48.147 1.00 20.05 871 VAL A N 1
ATOM 6595 C CA . VAL A 1 871 ? 24.561 59.601 49.457 1.00 23.67 871 VAL A CA 1
ATOM 6596 C C . VAL A 1 871 ? 23.286 60.415 49.558 1.00 21.77 871 VAL A C 1
ATOM 6597 O O . VAL A 1 871 ? 22.308 59.974 50.140 1.00 21.89 871 VAL A O 1
ATOM 6601 N N . ALA A 1 872 ? 23.295 61.611 48.985 1.00 22.44 872 ALA A N 1
ATOM 6602 C CA . ALA A 1 872 ? 22.096 62.435 49.008 1.00 21.42 872 ALA A CA 1
ATOM 6603 C C . ALA A 1 872 ? 22.147 63.359 47.822 1.00 22.49 872 ALA A C 1
ATOM 6604 O O . ALA A 1 872 ? 22.827 64.390 47.863 1.00 22.04 872 ALA A O 1
ATOM 6606 N N . GLY A 1 873 ? 21.433 62.984 46.765 1.00 19.25 873 GLY A N 1
ATOM 6607 C CA . GLY A 1 873 ? 21.401 63.790 45.561 1.00 20.93 873 GLY A CA 1
ATOM 6608 C C . GLY A 1 873 ? 22.675 63.618 44.771 1.00 21.44 873 GLY A C 1
ATOM 6609 O O . GLY A 1 873 ? 22.854 64.241 43.722 1.00 22.38 873 GLY A O 1
ATOM 6610 N N . PHE A 1 874 ? 23.571 62.770 45.274 1.00 21.92 874 PHE A N 1
ATOM 6611 C CA . PHE A 1 874 ? 24.794 62.466 44.555 1.00 18.36 874 PHE A CA 1
ATOM 6612 C C . PHE A 1 874 ? 25.301 61.046 44.791 1.00 20.93 874 PHE A C 1
ATOM 6613 O O . PHE A 1 874 ? 25.007 60.405 45.806 1.00 21.30 874 PHE A O 1
ATOM 6621 N N . THR A 1 875 ? 26.056 60.571 43.816 1.00 21.21 875 THR A N 1
ATOM 6622 C CA . THR A 1 875 ? 26.786 59.332 43.920 1.00 22.40 875 THR A CA 1
ATOM 6623 C C . THR A 1 875 ? 28.244 59.709 44.132 1.00 22.80 875 THR A C 1
ATOM 6624 O O . THR A 1 875 ? 28.723 60.696 43.580 1.00 21.79 875 THR A O 1
ATOM 6628 N N . GLN A 1 876 ? 28.956 58.935 44.936 1.00 23.72 876 GLN A N 1
ATOM 6629 C CA . GLN A 1 876 ? 30.366 59.214 45.156 1.00 20.36 876 GLN A CA 1
ATOM 6630 C C . GLN A 1 876 ? 31.149 57.930 45.399 1.00 22.74 876 GLN A C 1
ATOM 6631 O O . GLN A 1 876 ? 30.587 56.934 45.850 1.00 23.22 876 GLN A O 1
ATOM 6637 N N . TYR A 1 877 ? 32.439 57.955 45.078 1.00 26.21 877 TYR A N 1
ATOM 6638 C CA . TYR A 1 877 ? 33.313 56.846 45.420 1.00 25.03 877 TYR A CA 1
ATOM 6639 C C . TYR A 1 877 ? 33.396 56.731 46.937 1.00 24.79 877 TYR A C 1
ATOM 6640 O O . TYR A 1 877 ? 33.592 57.720 47.642 1.00 24.28 877 TYR A O 1
ATOM 6649 N N . TRP A 1 878 ? 33.195 55.515 47.429 1.00 23.11 878 TRP A N 1
ATOM 6650 C CA . TRP A 1 878 ? 33.266 55.224 48.849 1.00 22.21 878 TRP A CA 1
ATOM 6651 C C . TRP A 1 878 ? 34.529 55.795 49.466 1.00 21.00 878 TRP A C 1
ATOM 6652 O O . TRP A 1 878 ? 34.496 56.346 50.564 1.00 25.22 878 TRP A O 1
ATOM 6663 N N . CYS A 1 879 ? 35.640 55.668 48.751 1.00 19.18 879 CYS A N 1
ATOM 6664 C CA . CYS A 1 879 ? 36.938 55.995 49.326 1.00 26.58 879 CYS A CA 1
ATOM 6665 C C . CYS A 1 879 ? 37.116 57.494 49.533 1.00 29.16 879 CYS A C 1
ATOM 6666 O O . CYS A 1 879 ? 37.993 57.912 50.289 1.00 26.43 879 CYS A O 1
ATOM 6669 N N . GLU A 1 880 ? 36.287 58.296 48.864 1.00 26.73 880 GLU A N 1
ATOM 6670 C CA . GLU A 1 880 ? 36.342 59.752 49.017 1.00 22.90 880 GLU A CA 1
ATOM 6671 C C . GLU A 1 880 ? 35.250 60.283 49.939 1.00 23.99 880 GLU A C 1
ATOM 6672 O O . GLU A 1 880 ? 35.070 61.488 50.073 1.00 26.46 880 GLU A O 1
ATOM 6678 N N . ILE A 1 881 ? 34.517 59.384 50.580 1.00 22.75 881 ILE A N 1
ATOM 6679 C CA . ILE A 1 881 ? 33.522 59.814 51.551 1.00 24.14 881 ILE A CA 1
ATOM 6680 C C . ILE A 1 881 ? 34.074 59.691 52.965 1.00 26.90 881 ILE A C 1
ATOM 6681 O O . ILE A 1 881 ? 34.646 58.659 53.323 1.00 28.70 881 ILE A O 1
ATOM 6686 N N . GLY A 1 882 ? 33.913 60.741 53.764 1.00 21.72 882 GLY A N 1
ATOM 6687 C CA . GLY A 1 882 ? 34.391 60.716 55.135 1.00 25.65 882 GLY A CA 1
ATOM 6688 C C . GLY A 1 882 ? 33.719 59.623 55.946 1.00 27.91 882 GLY A C 1
ATOM 6689 O O . GLY A 1 882 ? 32.662 59.113 55.563 1.00 25.74 882 GLY A O 1
ATOM 6690 N N . LYS A 1 883 ? 34.320 59.250 57.073 1.00 26.70 883 LYS A N 1
ATOM 6691 C CA . LYS A 1 883 ? 33.713 58.216 57.906 1.00 26.41 883 LYS A CA 1
ATOM 6692 C C . LYS A 1 883 ? 32.282 58.541 58.339 1.00 23.23 883 LYS A C 1
ATOM 6693 O O . LYS A 1 883 ? 31.424 57.669 58.327 1.00 28.44 883 LYS A O 1
ATOM 6699 N N . PRO A 1 884 ? 32.012 59.796 58.739 1.00 26.39 884 PRO A N 1
ATOM 6700 C CA . PRO A 1 884 ? 30.666 60.048 59.264 1.00 24.37 884 PRO A CA 1
ATOM 6701 C C . PRO A 1 884 ? 29.569 59.702 58.259 1.00 23.79 884 PRO A C 1
ATOM 6702 O O . PRO A 1 884 ? 28.567 59.097 58.629 1.00 24.28 884 PRO A O 1
ATOM 6706 N N . ILE A 1 885 ? 29.752 60.092 57.006 1.00 20.75 885 ILE A N 1
ATOM 6707 C CA . ILE A 1 885 ? 28.761 59.781 55.983 1.00 19.20 885 ILE A CA 1
ATOM 6708 C C . ILE A 1 885 ? 28.796 58.287 55.626 1.00 18.35 885 ILE A C 1
ATOM 6709 O O . ILE A 1 885 ? 27.753 57.684 55.421 1.00 20.10 885 ILE A O 1
ATOM 6714 N N . GLN A 1 886 ? 29.988 57.693 55.579 1.00 21.29 886 GLN A N 1
ATOM 6715 C CA . GLN A 1 886 ? 30.092 56.238 55.398 1.00 23.96 886 GLN A CA 1
ATOM 6716 C C . GLN A 1 886 ? 29.257 55.528 56.455 1.00 24.33 886 GLN A C 1
ATOM 6717 O O . GLN A 1 886 ? 28.403 54.713 56.129 1.00 24.96 886 GLN A O 1
ATOM 6723 N N . ASP A 1 887 ? 29.509 55.842 57.725 1.00 25.98 887 ASP A N 1
ATOM 6724 C CA . ASP A 1 887 ? 28.763 55.228 58.811 1.00 24.54 887 ASP A CA 1
ATOM 6725 C C . ASP A 1 887 ? 27.273 55.363 58.581 1.00 27.17 887 ASP A C 1
ATOM 6726 O O . ASP A 1 887 ? 26.519 54.399 58.703 1.00 25.91 887 ASP A O 1
ATOM 6731 N N . GLU A 1 888 ? 26.852 56.574 58.243 1.00 26.68 888 GLU A N 1
ATOM 6732 C CA . GLU A 1 888 ? 25.441 56.858 58.040 1.00 24.64 888 GLU A CA 1
ATOM 6733 C C . GLU A 1 888 ? 24.858 55.998 56.902 1.00 23.82 888 GLU A C 1
ATOM 6734 O O . GLU A 1 888 ? 23.783 55.405 57.051 1.00 24.15 888 GLU A O 1
ATOM 6740 N N . VAL A 1 889 ? 25.579 55.911 55.786 1.00 20.81 889 VAL A N 1
ATOM 6741 C CA . VAL A 1 889 ? 25.141 55.116 54.630 1.00 26.41 889 VAL A CA 1
ATOM 6742 C C . VAL A 1 889 ? 25.034 53.624 54.976 1.00 22.09 889 VAL A C 1
ATOM 6743 O O . VAL A 1 889 ? 24.059 52.951 54.630 1.00 24.87 889 VAL A O 1
ATOM 6747 N N . ILE A 1 890 ? 26.056 53.115 55.652 1.00 27.97 890 ILE A N 1
ATOM 6748 C CA . ILE A 1 890 ? 26.053 51.735 56.121 1.00 24.55 890 ILE A CA 1
ATOM 6749 C C . ILE A 1 890 ? 24.787 51.423 56.910 1.00 24.16 890 ILE A C 1
ATOM 6750 O O . ILE A 1 890 ? 24.176 50.356 56.750 1.00 25.05 890 ILE A O 1
ATOM 6755 N N . TYR A 1 891 ? 24.378 52.364 57.753 1.00 24.33 891 TYR A N 1
ATOM 6756 C CA . TYR A 1 891 ? 23.321 52.087 58.711 1.00 23.62 891 TYR A CA 1
ATOM 6757 C C . TYR A 1 891 ? 21.918 52.277 58.137 1.00 27.04 891 TYR A C 1
ATOM 6758 O O . TYR A 1 891 ? 20.936 51.885 58.757 1.00 24.50 891 TYR A O 1
ATOM 6767 N N . ARG A 1 892 ? 21.809 52.871 56.955 1.00 23.92 892 ARG A N 1
ATOM 6768 C CA . ARG A 1 892 ? 20.484 53.038 56.357 1.00 25.08 892 ARG A CA 1
ATOM 6769 C C . ARG A 1 892 ? 19.767 51.703 56.219 1.00 25.78 892 ARG A C 1
ATOM 6770 O O . ARG A 1 892 ? 20.357 50.713 55.786 1.00 27.46 892 ARG A O 1
ATOM 6778 N N . THR A 1 893 ? 18.493 51.688 56.584 1.00 25.76 893 THR A N 1
ATOM 6779 C CA . THR A 1 893 ? 17.677 50.478 56.543 1.00 29.60 893 THR A CA 1
ATOM 6780 C C . THR A 1 893 ? 17.752 49.758 55.205 1.00 29.47 893 THR A C 1
ATOM 6781 O O . THR A 1 893 ? 17.506 50.344 54.148 1.00 23.00 893 THR A O 1
ATOM 6785 N N . GLU A 1 894 ? 18.082 48.471 55.265 1.00 27.60 894 GLU A N 1
ATOM 6786 C CA . GLU A 1 894 ? 18.296 47.678 54.064 1.00 27.21 894 GLU A CA 1
ATOM 6787 C C . GLU A 1 894 ? 17.075 46.822 53.813 1.00 31.02 894 GLU A C 1
ATOM 6788 O O . GLU A 1 894 ? 16.748 45.943 54.614 1.00 32.88 894 GLU A O 1
ATOM 6794 N N . TYR A 1 895 ? 16.390 47.092 52.709 1.00 25.28 895 TYR A N 1
ATOM 6795 C CA . TYR A 1 895 ? 15.146 46.405 52.396 1.00 30.00 895 TYR A CA 1
ATOM 6796 C C . TYR A 1 895 ? 15.350 45.182 51.516 1.00 32.62 895 TYR A C 1
ATOM 6797 O O . TYR A 1 895 ? 16.035 45.253 50.500 1.00 29.47 895 TYR A O 1
ATOM 6806 N N . ASP A 1 896 ? 14.723 44.075 51.913 1.00 35.66 896 ASP A N 1
ATOM 6807 C CA . ASP A 1 896 ? 14.954 42.764 51.305 1.00 41.99 896 ASP A CA 1
ATOM 6808 C C . ASP A 1 896 ? 14.079 42.430 50.115 1.00 45.39 896 ASP A C 1
ATOM 6809 O O . ASP A 1 896 ? 14.474 41.630 49.267 1.00 50.20 896 ASP A O 1
ATOM 6814 N N . LYS A 1 897 ? 12.885 43.008 50.063 1.00 46.62 897 LYS A N 1
ATOM 6815 C CA . LYS A 1 897 ? 12.007 42.807 48.911 1.00 53.03 897 LYS A CA 1
ATOM 6816 C C . LYS A 1 897 ? 10.790 43.727 48.947 1.00 56.04 897 LYS A C 1
ATOM 6817 O O . LYS A 1 897 ? 10.717 44.654 49.757 1.00 55.95 897 LYS A O 1
ATOM 6824 N N . MET B 2 1 ? 64.601 70.714 32.122 1.00 47.03 1 MET B N 1
ATOM 6825 C CA . MET B 2 1 ? 65.340 69.469 32.283 1.00 51.67 1 MET B CA 1
ATOM 6826 C C . MET B 2 1 ? 64.463 68.362 32.859 1.00 48.57 1 MET B C 1
ATOM 6827 O O . MET B 2 1 ? 64.939 67.249 33.068 1.00 49.04 1 MET B O 1
ATOM 6832 N N . ARG B 2 2 ? 63.196 68.675 33.135 1.00 45.79 2 ARG B N 1
ATOM 6833 C CA . ARG B 2 2 ? 62.230 67.674 33.589 1.00 41.06 2 ARG B CA 1
ATOM 6834 C C . ARG B 2 2 ? 61.106 67.521 32.578 1.00 39.53 2 ARG B C 1
ATOM 6835 O O . ARG B 2 2 ? 60.840 68.434 31.799 1.00 35.66 2 ARG B O 1
ATOM 6843 N N . HIS B 2 3 ? 60.443 66.369 32.602 1.00 39.28 3 HIS B N 1
ATOM 6844 C CA . HIS B 2 3 ? 59.223 66.176 31.824 1.00 41.27 3 HIS B CA 1
ATOM 6845 C C . HIS B 2 3 ? 58.322 67.381 32.029 1.00 38.01 3 HIS B C 1
ATOM 6846 O O . HIS B 2 3 ? 57.700 67.884 31.089 1.00 34.89 3 HIS B O 1
ATOM 6853 N N . TYR B 2 4 ? 58.271 67.841 33.275 1.00 35.54 4 TYR B N 1
ATOM 6854 C CA . TYR B 2 4 ? 57.401 68.940 33.669 1.00 35.34 4 TYR B CA 1
ATOM 6855 C C . TYR B 2 4 ? 57.687 70.214 32.883 1.00 36.37 4 TYR B C 1
ATOM 6856 O O . TYR B 2 4 ? 56.818 71.075 32.743 1.00 34.19 4 TYR B O 1
ATOM 6865 N N . ASP B 2 5 ? 58.912 70.329 32.379 1.00 38.64 5 ASP B N 1
ATOM 6866 C CA . ASP B 2 5 ? 59.333 71.502 31.626 1.00 37.04 5 ASP B CA 1
ATOM 6867 C C . ASP B 2 5 ? 59.144 71.296 30.125 1.00 34.67 5 ASP B C 1
ATOM 6868 O O . ASP B 2 5 ? 59.359 72.212 29.339 1.00 35.53 5 ASP B O 1
ATOM 6873 N N . CYS B 2 6 ? 58.738 70.093 29.735 1.00 32.63 6 CYS B N 1
ATOM 6874 C CA . CYS B 2 6 ? 58.650 69.731 28.327 1.00 29.50 6 CYS B CA 1
ATOM 6875 C C . CYS B 2 6 ? 57.292 70.056 27.701 1.00 34.37 6 CYS B C 1
ATOM 6876 O O . CYS B 2 6 ? 56.247 69.952 28.343 1.00 35.81 6 CYS B O 1
ATOM 6879 N N . LYS B 2 7 ? 57.320 70.444 26.435 1.00 33.39 7 LYS B N 1
ATOM 6880 C CA . LYS B 2 7 ? 56.113 70.736 25.685 1.00 31.73 7 LYS B CA 1
ATOM 6881 C C . LYS B 2 7 ? 55.312 69.460 25.447 1.00 34.82 7 LYS B C 1
ATOM 6882 O O . LYS B 2 7 ? 54.102 69.505 25.203 1.00 28.44 7 LYS B O 1
ATOM 6888 N N . ASN B 2 8 ? 55.986 68.316 25.530 1.00 30.32 8 ASN B N 1
ATOM 6889 C CA . ASN B 2 8 ? 55.323 67.041 25.293 1.00 30.95 8 ASN B CA 1
ATOM 6890 C C . ASN B 2 8 ? 54.666 66.486 26.549 1.00 29.72 8 ASN B C 1
ATOM 6891 O O . ASN B 2 8 ? 53.986 65.466 26.512 1.00 32.61 8 ASN B O 1
ATOM 6896 N N . TYR B 2 9 ? 54.873 67.174 27.662 1.00 28.22 9 TYR B N 1
ATOM 6897 C CA . TYR B 2 9 ? 54.264 66.789 28.925 1.00 30.92 9 TYR B CA 1
ATOM 6898 C C . TYR B 2 9 ? 52.757 67.047 28.884 1.00 29.92 9 TYR B C 1
ATOM 6899 O O . TYR B 2 9 ? 52.312 68.119 28.469 1.00 29.21 9 TYR B O 1
ATOM 6908 N N . ILE B 2 10 ? 51.981 66.054 29.304 1.00 32.32 10 ILE B N 1
ATOM 6909 C CA . ILE B 2 10 ? 50.541 66.211 29.470 1.00 29.78 10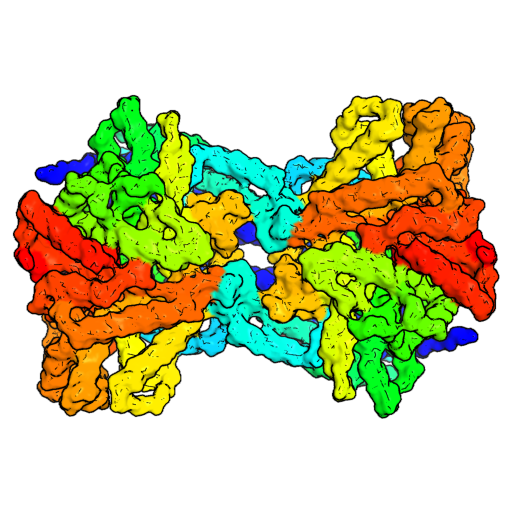 ILE B CA 1
ATOM 6910 C C . ILE B 2 10 ? 50.260 66.297 30.960 1.00 29.82 10 ILE B C 1
ATOM 6911 O O . ILE B 2 10 ? 50.558 65.360 31.705 1.00 26.74 10 ILE B O 1
ATOM 6916 N N . ASN B 2 11 ? 49.696 67.415 31.405 1.00 27.25 11 ASN B N 1
ATOM 6917 C CA . ASN B 2 11 ? 49.391 67.573 32.821 1.00 25.30 11 ASN B CA 1
ATOM 6918 C C . ASN B 2 11 ? 48.317 66.608 33.272 1.00 25.76 11 ASN B C 1
ATOM 6919 O O . ASN B 2 11 ? 47.356 66.358 32.547 1.00 28.24 11 ASN B O 1
ATOM 6924 N N . LEU B 2 12 ? 48.495 66.044 34.463 1.00 21.86 12 LEU B N 1
ATOM 6925 C CA . LEU B 2 12 ? 47.442 65.272 35.098 1.00 24.22 12 LEU B CA 1
ATOM 6926 C C . LEU B 2 12 ? 47.109 65.896 36.444 1.00 24.43 12 LEU B C 1
ATOM 6927 O O . LEU B 2 12 ? 46.005 66.369 36.657 1.00 26.72 12 LEU B O 1
ATOM 6932 N N . ASP B 2 13 ? 48.083 65.907 37.345 1.00 24.32 13 ASP B N 1
ATOM 6933 C CA . ASP B 2 13 ? 47.845 66.369 38.707 1.00 23.37 13 ASP B CA 1
ATOM 6934 C C . ASP B 2 13 ? 49.103 66.932 39.381 1.00 22.96 13 ASP B C 1
ATOM 6935 O O . ASP B 2 13 ? 50.130 67.164 38.735 1.00 25.43 13 ASP B O 1
ATOM 6940 N N . CYS B 2 14 ? 49.005 67.152 40.684 1.00 24.27 14 CYS B N 1
ATOM 6941 C CA . CYS B 2 14 ? 50.051 67.818 41.444 1.00 25.65 14 CYS B CA 1
ATOM 6942 C C . CYS B 2 14 ? 51.369 67.033 41.514 1.00 27.91 14 CYS B C 1
ATOM 6943 O O . CYS B 2 14 ? 52.406 67.612 41.823 1.00 30.04 14 CYS B O 1
ATOM 6946 N N . GLU B 2 15 ? 51.327 65.734 41.220 1.00 23.86 15 GLU B N 1
ATOM 6947 C CA . GLU B 2 15 ? 52.510 64.882 41.359 1.00 29.27 15 GLU B CA 1
ATOM 6948 C C . GLU B 2 15 ? 53.022 64.278 40.052 1.00 29.73 15 GLU B C 1
ATOM 6949 O O . GLU B 2 15 ? 54.203 63.933 39.946 1.00 32.71 15 GLU B O 1
ATOM 6955 N N . LYS B 2 16 ? 52.151 64.157 39.055 1.00 25.31 16 LYS B N 1
ATOM 6956 C CA . LYS B 2 16 ? 52.509 63.450 37.832 1.00 26.64 16 LYS B CA 1
ATOM 6957 C C . LYS B 2 16 ? 51.767 63.943 36.593 1.00 30.05 16 LYS B C 1
ATOM 6958 O O . LYS B 2 16 ? 50.808 64.712 36.682 1.00 24.79 16 LYS B O 1
ATOM 6964 N N . GLY B 2 17 ? 52.244 63.492 35.437 1.00 28.71 17 GLY B N 1
ATOM 6965 C CA . GLY B 2 17 ? 51.596 63.751 34.172 1.00 27.15 17 GLY B CA 1
ATOM 6966 C C . GLY B 2 17 ? 51.877 62.602 33.225 1.00 28.23 17 GLY B C 1
ATOM 6967 O O . GLY B 2 17 ? 52.227 61.503 33.656 1.00 30.23 17 GLY B O 1
ATOM 6968 N N . LEU B 2 18 ? 51.717 62.852 31.932 1.00 28.47 18 LEU B N 1
ATOM 6969 C CA . LEU B 2 18 ? 51.989 61.850 30.918 1.00 31.31 18 LEU B CA 1
ATOM 6970 C C . LEU B 2 18 ? 53.032 62.386 29.966 1.00 31.25 18 LEU B C 1
ATOM 6971 O O . LEU B 2 18 ? 53.162 63.595 29.786 1.00 30.27 18 LEU B O 1
ATOM 6976 N N . CYS B 2 19 ? 53.781 61.488 29.347 1.00 33.16 19 CYS B N 1
ATOM 6977 C CA . CYS B 2 19 ? 54.596 61.901 28.225 1.00 34.27 19 CYS B CA 1
ATOM 6978 C C . CYS B 2 19 ? 53.765 61.673 26.986 1.00 33.15 19 CYS B C 1
ATOM 6979 O O . CYS B 2 19 ? 53.283 60.567 26.768 1.00 31.01 19 CYS B O 1
ATOM 6982 N N . ALA B 2 20 ? 53.589 62.716 26.184 1.00 33.09 20 ALA B N 1
ATOM 6983 C CA . ALA B 2 20 ? 52.788 62.607 24.972 1.00 34.84 20 ALA B CA 1
ATOM 6984 C C . ALA B 2 20 ? 53.323 61.520 24.050 1.00 35.57 20 ALA B C 1
ATOM 6985 O O . ALA B 2 20 ? 52.555 60.825 23.389 1.00 38.00 20 ALA B O 1
ATOM 6987 N N . LEU B 2 21 ? 54.642 61.376 24.004 1.00 37.14 21 LEU B N 1
ATOM 6988 C CA . LEU B 2 21 ? 55.261 60.417 23.094 1.00 37.25 21 LEU B CA 1
ATOM 6989 C C . LEU B 2 21 ? 55.058 58.972 23.560 1.00 34.92 21 LEU B C 1
ATOM 6990 O O . LEU B 2 21 ? 54.539 58.134 22.823 1.00 36.51 21 LEU B O 1
ATOM 6995 N N . THR B 2 22 ? 55.449 58.688 24.795 1.00 34.80 22 THR B N 1
ATOM 6996 C CA . THR B 2 22 ? 55.391 57.330 25.303 1.00 34.44 22 THR B CA 1
ATOM 6997 C C . THR B 2 22 ? 53.999 57.013 25.811 1.00 38.94 22 THR B C 1
ATOM 6998 O O . THR B 2 22 ? 53.606 55.849 25.898 1.00 33.91 22 THR B O 1
ATOM 7002 N N . LYS B 2 23 ? 53.254 58.058 26.153 1.00 37.49 23 LYS B N 1
ATOM 7003 C CA . LYS B 2 23 ? 51.949 57.887 26.771 1.00 33.82 23 LYS B CA 1
ATOM 7004 C C . LYS B 2 23 ? 52.087 57.224 28.132 1.00 33.45 23 LYS B C 1
ATOM 7005 O O . LYS B 2 23 ? 51.107 56.759 28.708 1.00 35.63 23 LYS B O 1
ATOM 7011 N N . GLY B 2 24 ? 53.316 57.213 28.642 1.00 33.40 24 GLY B N 1
ATOM 7012 C CA . GLY B 2 24 ? 53.594 56.702 29.969 1.00 34.27 24 GLY B CA 1
ATOM 7013 C C . GLY B 2 24 ? 53.535 57.791 31.027 1.00 33.30 24 GLY B C 1
ATOM 7014 O O . GLY B 2 24 ? 53.917 58.937 30.787 1.00 32.73 24 GLY B O 1
ATOM 7015 N N . MET B 2 25 ? 53.049 57.423 32.204 1.00 32.65 25 MET B N 1
ATOM 7016 C CA . MET B 2 25 ? 52.960 58.337 33.333 1.00 32.74 25 MET B CA 1
ATOM 7017 C C . MET B 2 25 ? 54.346 58.675 33.888 1.00 34.03 25 MET B C 1
ATOM 7018 O O . MET B 2 25 ? 55.158 57.775 34.107 1.00 36.05 25 MET B O 1
ATOM 7023 N N . VAL B 2 26 ? 54.609 59.966 34.112 1.00 30.40 26 VAL B N 1
ATOM 7024 C CA . VAL B 2 26 ? 55.913 60.445 34.590 1.00 29.49 26 VAL B CA 1
ATOM 7025 C C . VAL B 2 26 ? 55.783 61.343 35.830 1.00 34.62 26 VAL B C 1
ATOM 7026 O O . VAL B 2 26 ? 54.765 62.011 36.018 1.00 27.60 26 VAL B O 1
ATOM 7030 N N . PRO B 2 27 ? 56.822 61.370 36.680 1.00 31.10 27 PRO B N 1
ATOM 7031 C CA . PRO B 2 27 ? 56.761 62.163 37.906 1.00 29.25 27 PRO B CA 1
ATOM 7032 C C . PRO B 2 27 ? 57.209 63.580 37.637 1.00 30.53 27 PRO B C 1
ATOM 7033 O O . PRO B 2 27 ? 58.001 63.818 36.727 1.00 31.77 27 PRO B O 1
ATOM 7037 N N . ILE B 2 28 ? 56.711 64.512 38.436 1.00 27.68 28 ILE B N 1
ATOM 7038 C CA . ILE B 2 28 ? 57.165 65.884 38.381 1.00 30.19 28 ILE B CA 1
ATOM 7039 C C . ILE B 2 28 ? 58.471 65.994 39.154 1.00 31.70 28 ILE B C 1
ATOM 7040 O O . ILE B 2 28 ? 59.421 66.617 38.700 1.00 30.84 28 ILE B O 1
ATOM 7045 N N . ASP B 2 29 ? 58.505 65.367 40.324 1.00 35.80 29 ASP B N 1
ATOM 7046 C CA . ASP B 2 29 ? 59.653 65.446 41.216 1.00 36.29 29 ASP B CA 1
ATOM 7047 C C . ASP B 2 29 ? 60.404 64.135 41.247 1.00 36.54 29 ASP B C 1
ATOM 7048 O O . ASP B 2 29 ? 59.833 63.077 40.989 1.00 36.00 29 ASP B O 1
ATOM 7053 N N . GLY B 2 30 ? 61.685 64.216 41.588 1.00 39.13 30 GLY B N 1
ATOM 7054 C CA . GLY B 2 30 ? 62.438 63.047 41.996 1.00 42.02 30 GLY B CA 1
ATOM 7055 C C . GLY B 2 30 ? 62.841 62.072 40.910 1.00 42.87 30 GLY B C 1
ATOM 7056 O O . GLY B 2 30 ? 62.863 62.395 39.721 1.00 38.98 30 GLY B O 1
ATOM 7057 N N . GLU B 2 31 ? 63.172 60.863 41.346 1.00 43.47 31 GLU B N 1
ATOM 7058 C CA . GLU B 2 31 ? 63.654 59.825 40.455 1.00 45.50 31 GLU B CA 1
ATOM 7059 C C . GLU B 2 31 ? 62.706 59.630 39.279 1.00 44.93 31 GLU B C 1
ATOM 7060 O O . GLU B 2 31 ? 61.500 59.456 39.458 1.00 39.10 31 GLU B O 1
ATOM 7066 N N . GLY B 2 32 ? 63.262 59.666 38.076 1.00 40.63 32 GLY B N 1
ATOM 7067 C CA . GLY B 2 32 ? 62.490 59.430 36.873 1.00 40.60 32 GLY B CA 1
ATOM 7068 C C . GLY B 2 32 ? 61.879 60.691 36.296 1.00 39.06 32 GLY B C 1
ATOM 7069 O O . GLY B 2 32 ? 61.094 60.617 35.361 1.00 36.69 32 GLY B O 1
ATOM 7070 N N . SER B 2 33 ? 62.251 61.848 36.835 1.00 39.95 33 SER B N 1
ATOM 7071 C CA . SER B 2 33 ? 61.654 63.106 36.392 1.00 39.44 33 SER B CA 1
ATOM 7072 C C . SER B 2 33 ? 62.447 63.897 35.342 1.00 40.97 33 SER B C 1
ATOM 7073 O O . SER B 2 33 ? 61.901 64.825 34.741 1.00 39.36 33 SER B O 1
ATOM 7076 N N . GLU B 2 34 ? 63.709 63.540 35.099 1.00 42.42 34 GLU B N 1
ATOM 7077 C CA . GLU B 2 34 ? 64.524 64.301 34.145 1.00 41.89 34 GLU B CA 1
ATOM 7078 C C . GLU B 2 34 ? 64.048 64.164 32.709 1.00 43.11 34 GLU B C 1
ATOM 7079 O O . GLU B 2 34 ? 63.547 63.118 32.298 1.00 40.46 34 GLU B O 1
ATOM 7085 N N . ALA B 2 35 ? 64.250 65.232 31.946 1.00 47.73 35 ALA B N 1
ATOM 7086 C CA . ALA B 2 35 ? 63.886 65.291 30.540 1.00 45.44 35 ALA B CA 1
ATOM 7087 C C . ALA B 2 35 ? 64.625 64.220 29.752 1.00 45.29 35 ALA B C 1
ATOM 7088 O O . ALA B 2 35 ? 65.757 63.869 30.084 1.00 46.68 35 ALA B O 1
ATOM 7090 N N . CYS B 2 36 ? 63.977 63.705 28.711 1.00 45.23 36 CYS B N 1
ATOM 7091 C CA . CYS B 2 36 ? 64.611 62.766 27.792 1.00 46.91 36 CYS B CA 1
ATOM 7092 C C . CYS B 2 36 ? 65.154 63.534 26.587 1.00 50.15 36 CYS B C 1
ATOM 7093 O O . CYS B 2 36 ? 64.851 64.714 26.420 1.00 48.33 36 CYS B O 1
ATOM 7096 N N . PRO B 2 37 ? 65.964 62.870 25.742 1.00 54.01 37 PRO B N 1
ATOM 7097 C CA . PRO B 2 37 ? 66.578 63.540 24.588 1.00 50.89 37 PRO B CA 1
ATOM 7098 C C . PRO B 2 37 ? 65.556 64.179 23.650 1.00 48.83 37 PRO B C 1
ATOM 7099 O O . PRO B 2 37 ? 65.897 65.124 22.934 1.00 48.98 37 PRO B O 1
ATOM 7103 N N . ASN B 2 38 ? 64.326 63.666 23.656 1.00 51.22 38 ASN B N 1
ATOM 7104 C CA . ASN B 2 38 ? 63.250 64.196 22.816 1.00 49.68 38 ASN B CA 1
ATOM 7105 C C . ASN B 2 38 ? 62.607 65.449 23.404 1.00 46.52 38 ASN B C 1
ATOM 7106 O O . ASN B 2 38 ? 61.592 65.931 22.906 1.00 46.59 38 ASN B O 1
ATOM 7111 N N . PHE B 2 39 ? 63.214 65.966 24.464 1.00 44.11 39 PHE B N 1
ATOM 7112 C CA . PHE B 2 39 ? 62.710 67.138 25.156 1.00 41.66 39 PHE B CA 1
ATOM 7113 C C . PHE B 2 39 ? 62.552 68.346 24.245 1.00 43.42 39 PHE B C 1
ATOM 7114 O O . PHE B 2 39 ? 63.429 68.650 23.434 1.00 40.60 39 PHE B O 1
ATOM 7122 N N . LYS B 2 40 ? 61.415 69.024 24.394 1.00 44.93 40 LYS B N 1
ATOM 7123 C CA . LYS B 2 40 ? 61.169 70.327 23.785 1.00 39.43 40 LYS B CA 1
ATOM 7124 C C . LYS B 2 40 ? 60.588 71.240 24.858 1.00 36.87 40 LYS B C 1
ATOM 7125 O O . LYS B 2 40 ? 59.637 70.871 25.538 1.00 35.84 40 LYS B O 1
ATOM 7131 N N . PRO B 2 41 ? 61.167 72.435 25.025 1.00 37.13 41 PRO B N 1
ATOM 7132 C CA . PRO B 2 41 ? 60.767 73.249 26.177 1.00 39.56 41 PRO B CA 1
ATOM 7133 C C . PRO B 2 41 ? 59.318 73.721 26.055 1.00 30.70 41 PRO B C 1
ATOM 7134 O O . PRO B 2 41 ? 58.936 74.264 25.022 1.00 35.90 41 PRO B O 1
ATOM 7138 N N . ALA B 2 42 ? 58.521 73.480 27.090 1.00 32.23 42 ALA B N 1
ATOM 7139 C CA . ALA B 2 42 ? 57.161 73.999 27.137 1.00 30.88 42 ALA B CA 1
ATOM 7140 C C . ALA B 2 42 ? 57.225 75.503 27.350 1.00 32.81 42 ALA B C 1
ATOM 7141 O O . ALA B 2 42 ? 58.056 75.992 28.114 1.00 30.80 42 ALA B O 1
ATOM 7143 N N . GLU B 2 43 ? 56.346 76.241 26.682 1.00 30.55 43 GLU B N 1
ATOM 7144 C CA . GLU B 2 43 ? 56.341 77.690 26.825 1.00 29.28 43 GLU B CA 1
ATOM 7145 C C . GLU B 2 43 ? 55.885 78.086 28.235 1.00 27.11 43 GLU B C 1
ATOM 7146 O O . GLU B 2 43 ? 54.806 77.708 28.682 1.00 27.94 43 GLU B O 1
ATOM 7152 N N . LYS B 2 44 ? 56.734 78.816 28.945 1.00 29.57 44 LYS B N 1
ATOM 7153 C CA . LYS B 2 44 ? 56.393 79.295 30.278 1.00 27.14 44 LYS B CA 1
ATOM 7154 C C . LYS B 2 44 ? 56.945 80.692 30.461 1.00 29.06 44 LYS B C 1
ATOM 7155 O O . LYS B 2 44 ? 57.886 81.084 29.768 1.00 26.99 44 LYS B O 1
ATOM 7161 N N . CYS B 2 45 ? 56.371 81.450 31.391 1.00 24.89 45 CYS B N 1
ATOM 7162 C CA . CYS B 2 45 ? 56.849 82.806 31.619 1.00 24.48 45 CYS B CA 1
ATOM 7163 C C . CYS B 2 45 ? 58.350 82.757 31.879 1.00 29.28 45 CYS B C 1
ATOM 7164 O O . CYS B 2 45 ? 59.090 83.629 31.438 1.00 27.53 45 CYS B O 1
ATOM 7167 N N . GLY B 2 46 ? 58.781 81.709 32.576 1.00 26.77 46 GLY B N 1
ATOM 7168 C CA . GLY B 2 46 ? 60.184 81.505 32.893 1.00 31.18 46 GLY B CA 1
ATOM 7169 C C . GLY B 2 46 ? 61.101 81.502 31.685 1.00 32.11 46 GLY B C 1
ATOM 7170 O O . GLY B 2 46 ? 62.273 81.857 31.798 1.00 35.27 46 GLY B O 1
ATOM 7171 N N . ASN B 2 47 ? 60.580 81.094 30.531 1.00 28.36 47 ASN B N 1
ATOM 7172 C CA . ASN B 2 47 ? 61.356 81.161 29.295 1.00 29.84 47 ASN B CA 1
ATOM 7173 C C . ASN B 2 47 ? 60.763 82.124 28.268 1.00 32.14 47 ASN B C 1
ATOM 7174 O O . ASN B 2 47 ? 60.838 81.895 27.063 1.00 32.88 47 ASN B O 1
ATOM 7179 N N . CYS B 2 48 ? 60.193 83.217 28.761 1.00 29.80 48 CYS B N 1
ATOM 7180 C CA . CYS B 2 48 ? 59.674 84.274 27.904 1.00 29.83 48 CYS B CA 1
ATOM 7181 C C . CYS B 2 48 ? 60.592 85.486 27.942 1.00 29.10 48 CYS B C 1
ATOM 7182 O O . CYS B 2 48 ? 61.181 85.791 28.981 1.00 30.56 48 CYS B O 1
ATOM 7185 N N . LYS B 2 49 ? 60.711 86.183 26.816 1.00 28.58 49 LYS B N 1
ATOM 7186 C CA . LYS B 2 49 ? 61.576 87.365 26.752 1.00 32.62 49 LYS B CA 1
ATOM 7187 C C . LYS B 2 49 ? 61.093 88.508 27.637 1.00 30.62 49 LYS B C 1
ATOM 7188 O O . LYS B 2 49 ? 61.897 89.316 28.103 1.00 29.26 49 LYS B O 1
ATOM 7194 N N . ASN B 2 50 ? 59.780 88.584 27.854 1.00 31.80 50 ASN B N 1
ATOM 7195 C CA . ASN B 2 50 ? 59.198 89.644 28.667 1.00 27.98 50 ASN B CA 1
ATOM 7196 C C . ASN B 2 50 ? 59.258 89.343 30.164 1.00 27.59 50 ASN B C 1
ATOM 7197 O O . ASN B 2 50 ? 58.890 90.181 30.984 1.00 29.15 50 ASN B O 1
ATOM 7202 N N . PHE B 2 51 ? 59.726 88.148 30.522 1.00 28.65 51 PHE B N 1
ATOM 7203 C CA . PHE B 2 51 ? 59.850 87.785 31.932 1.00 29.66 51 PHE B CA 1
ATOM 7204 C C . PHE B 2 51 ? 61.245 88.075 32.474 1.00 30.88 51 PHE B C 1
ATOM 7205 O O . PHE B 2 51 ? 62.242 87.639 31.898 1.00 31.59 51 PHE B O 1
ATOM 7213 N N . CYS B 2 52 ? 61.318 88.793 33.591 1.00 29.59 52 CYS B N 1
ATOM 7214 C CA . CYS B 2 52 ? 62.618 89.145 34.147 1.00 33.78 52 CYS B CA 1
ATOM 7215 C C . CYS B 2 52 ? 62.659 89.222 35.674 1.00 34.40 52 CYS B C 1
ATOM 7216 O O . CYS B 2 52 ? 61.626 89.263 36.339 1.00 30.41 52 CYS B O 1
ATOM 7219 N N . ASN B 2 53 ? 63.868 89.231 36.224 1.00 36.18 53 ASN B N 1
ATOM 7220 C CA . ASN B 2 53 ? 64.040 89.514 37.639 1.00 33.34 53 ASN B CA 1
ATOM 7221 C C . ASN B 2 53 ? 63.293 88.584 38.596 1.00 31.13 53 ASN B C 1
ATOM 7222 O O . ASN B 2 53 ? 62.753 89.054 39.589 1.00 34.75 53 ASN B O 1
ATOM 7227 N N . PRO B 2 54 ? 63.266 87.272 38.331 1.00 32.54 54 PRO B N 1
ATOM 7228 C CA . PRO B 2 54 ? 62.570 86.414 39.298 1.00 32.56 54 PRO B CA 1
ATOM 7229 C C . PRO B 2 54 ? 63.138 86.573 40.699 1.00 33.52 54 PRO B C 1
ATOM 7230 O O . PRO B 2 54 ? 64.268 87.036 40.851 1.00 38.68 54 PRO B O 1
ATOM 7234 N N . ASP B 2 55 ? 62.369 86.187 41.710 1.00 31.18 55 ASP B N 1
ATOM 7235 C CA . ASP B 2 55 ? 62.897 86.078 43.062 1.00 30.61 55 ASP B CA 1
ATOM 7236 C C . ASP B 2 55 ? 63.118 84.606 43.369 1.00 28.07 55 ASP B C 1
ATOM 7237 O O . ASP B 2 55 ? 63.008 83.771 42.478 1.00 28.60 55 ASP B O 1
ATOM 7242 N N . LYS B 2 56 ? 63.421 84.285 44.622 1.00 31.88 56 LYS B N 1
ATOM 7243 C CA . LYS B 2 56 ? 63.754 82.907 44.981 1.00 35.06 56 LYS B CA 1
ATOM 7244 C C . LYS B 2 56 ? 62.604 81.954 44.702 1.00 33.64 56 LYS B C 1
ATOM 7245 O O . LYS B 2 56 ? 62.809 80.759 44.479 1.00 30.69 56 LYS B O 1
ATOM 7251 N N . TYR B 2 57 ? 61.391 82.491 44.712 1.00 34.11 57 TYR B N 1
ATOM 7252 C CA . TYR B 2 57 ? 60.197 81.679 44.556 1.00 30.28 57 TYR B CA 1
ATOM 7253 C C . TYR B 2 57 ? 59.712 81.648 43.113 1.00 32.50 57 TYR B C 1
ATOM 7254 O O . TYR B 2 57 ? 58.668 81.057 42.810 1.00 36.62 57 TYR B O 1
ATOM 7263 N N . GLY B 2 58 ? 60.468 82.286 42.225 1.00 29.94 58 GLY B N 1
ATOM 7264 C CA . GLY B 2 58 ? 60.127 82.314 40.813 1.00 29.30 58 GLY B CA 1
ATOM 7265 C C . GLY B 2 58 ? 59.173 83.438 40.453 1.00 29.45 58 GLY B C 1
ATOM 7266 O O . GLY B 2 58 ? 58.660 83.492 39.338 1.00 32.33 58 GLY B O 1
ATOM 7267 N N . LEU B 2 59 ? 58.928 84.338 41.400 1.00 32.35 59 LEU B N 1
ATOM 7268 C CA . LEU B 2 59 ? 58.052 85.482 41.154 1.00 29.02 59 LEU B CA 1
ATOM 7269 C C . LEU B 2 59 ? 58.851 86.618 40.559 1.00 33.35 59 LEU B C 1
ATOM 7270 O O . LEU B 2 59 ? 59.801 87.109 41.173 1.00 29.75 59 LEU B O 1
ATOM 7275 N N . GLY B 2 60 ? 58.463 87.031 39.358 1.00 28.71 60 GLY B N 1
ATOM 7276 C CA . GLY B 2 60 ? 59.219 88.018 38.621 1.00 28.49 60 GLY B CA 1
ATOM 7277 C C . GLY B 2 60 ? 58.347 89.061 37.965 1.00 28.55 60 GLY B C 1
ATOM 7278 O O . GLY B 2 60 ? 57.167 89.202 38.294 1.00 30.92 60 GLY B O 1
ATOM 7279 N N . THR B 2 61 ? 58.934 89.785 37.023 1.00 29.60 61 THR B N 1
ATOM 7280 C CA . THR B 2 61 ? 58.264 90.895 36.364 1.00 27.03 61 THR B CA 1
ATOM 7281 C C . THR B 2 61 ? 57.978 90.587 34.906 1.00 29.70 61 THR B C 1
ATOM 7282 O O . THR B 2 61 ? 58.878 90.211 34.145 1.00 27.14 61 THR B O 1
ATOM 7286 N N . CYS B 2 62 ? 56.714 90.734 34.520 1.00 25.16 62 CYS B N 1
ATOM 7287 C CA . CYS B 2 62 ? 56.345 90.688 33.117 1.00 23.58 62 CYS B CA 1
ATOM 7288 C C . CYS B 2 62 ? 56.377 92.094 32.532 1.00 27.49 62 CYS B C 1
ATOM 7289 O O . CYS B 2 62 ? 55.729 93.009 33.046 1.00 28.00 62 CYS B O 1
ATOM 7292 N N . THR B 2 63 ? 57.132 92.262 31.454 1.00 26.69 63 THR B N 1
ATOM 7293 C CA . THR B 2 63 ? 57.210 93.547 30.772 1.00 31.41 63 THR B CA 1
ATOM 7294 C C . THR B 2 63 ? 56.480 93.461 29.441 1.00 31.89 63 THR B C 1
ATOM 7295 O O . THR B 2 63 ? 56.623 94.332 28.582 1.00 35.58 63 THR B O 1
ATOM 7299 N N . GLY B 2 64 ? 55.704 92.394 29.273 1.00 28.80 64 GLY B N 1
ATOM 7300 C CA . GLY B 2 64 ? 54.959 92.166 28.045 1.00 34.60 64 GLY B CA 1
ATOM 7301 C C . GLY B 2 64 ? 54.071 93.322 27.620 1.00 32.40 64 GLY B C 1
ATOM 7302 O O . GLY B 2 64 ? 53.853 93.538 26.428 1.00 37.33 64 GLY B O 1
ATOM 7303 N N . LEU B 2 65 ? 53.554 94.068 28.590 1.00 33.04 65 LEU B N 1
ATOM 7304 C CA . LEU B 2 65 ? 52.711 95.219 28.287 1.00 32.19 65 LEU B CA 1
ATOM 7305 C C . LEU B 2 65 ? 53.417 96.489 28.729 1.00 34.74 65 LEU B C 1
ATOM 7306 O O . LEU B 2 65 ? 54.322 96.442 29.560 1.00 32.45 65 LEU B O 1
ATOM 7311 N N . GLU B 2 66 ? 52.994 97.624 28.187 1.00 32.51 66 GLU B N 1
ATOM 7312 C CA . GLU B 2 66 ? 53.633 98.891 28.516 1.00 38.01 66 GLU B CA 1
ATOM 7313 C C . GLU B 2 66 ? 53.812 99.027 30.018 1.00 36.51 66 GLU B C 1
ATOM 7314 O O . GLU B 2 66 ? 54.866 99.438 30.489 1.00 36.23 66 GLU B O 1
ATOM 7320 N N . LYS B 2 67 ? 52.776 98.682 30.772 1.00 35.72 67 LYS B N 1
ATOM 7321 C CA . LYS B 2 67 ? 52.853 98.757 32.222 1.00 34.42 67 LYS B CA 1
ATOM 7322 C C . LYS B 2 67 ? 53.320 97.417 32.782 1.00 32.40 67 LYS B C 1
ATOM 7323 O O . LYS B 2 67 ? 52.710 96.378 32.526 1.00 29.98 67 LYS B O 1
ATOM 7329 N N . GLU B 2 68 ? 54.411 97.436 33.540 1.00 33.51 68 GLU B N 1
ATOM 7330 C CA . GLU B 2 68 ? 54.942 96.207 34.110 1.00 32.35 68 GLU B CA 1
ATOM 7331 C C . GLU B 2 68 ? 53.972 95.562 35.098 1.00 30.14 68 GLU B C 1
ATOM 7332 O O . GLU B 2 68 ? 53.164 96.234 35.722 1.00 28.94 68 GLU B O 1
ATOM 7338 N N . ASN B 2 69 ? 54.060 94.247 35.230 1.00 31.00 69 ASN B N 1
ATOM 7339 C CA . ASN B 2 69 ? 53.279 93.537 36.226 1.00 29.26 69 ASN B CA 1
ATOM 7340 C C . ASN B 2 69 ? 54.110 92.384 36.745 1.00 30.81 69 ASN B C 1
ATOM 7341 O O . ASN B 2 69 ? 55.223 92.155 36.263 1.00 29.88 69 ASN B O 1
ATOM 7346 N N . TRP B 2 70 ? 53.596 91.664 37.733 1.00 26.60 70 TRP B N 1
ATOM 7347 C CA . TRP B 2 70 ? 54.316 90.501 38.213 1.00 26.61 70 TRP B CA 1
ATOM 7348 C C . TRP B 2 70 ? 53.847 89.257 37.486 1.00 25.72 70 TRP B C 1
ATOM 7349 O O . TRP B 2 70 ? 52.724 89.206 36.969 1.00 26.28 70 TRP B O 1
ATOM 7360 N N . ALA B 2 71 ? 54.723 88.268 37.420 1.00 22.40 71 ALA B N 1
ATOM 7361 C CA . ALA B 2 71 ? 54.398 86.994 36.805 1.00 24.52 71 ALA B CA 1
ATOM 7362 C C . ALA B 2 71 ? 55.117 85.903 37.575 1.00 24.82 71 ALA B C 1
ATOM 7363 O O . ALA B 2 71 ? 55.928 86.190 38.447 1.00 26.88 71 ALA B O 1
ATOM 7365 N N . TYR B 2 72 ? 54.811 84.650 37.268 1.00 27.77 72 TYR B N 1
ATOM 7366 C CA . TYR B 2 72 ? 55.512 83.548 37.900 1.00 26.62 72 TYR B CA 1
ATOM 7367 C C . TYR B 2 72 ? 56.107 82.585 36.883 1.00 29.17 72 TYR B C 1
ATOM 7368 O O . TYR B 2 72 ? 55.476 82.252 35.875 1.00 24.49 72 TYR B O 1
ATOM 7377 N N . ALA B 2 73 ? 57.348 82.181 37.154 1.00 30.80 73 ALA B N 1
ATOM 7378 C CA . ALA B 2 73 ? 58.200 81.505 36.177 1.00 25.95 73 ALA B CA 1
ATOM 7379 C C . ALA B 2 73 ? 57.611 80.206 35.671 1.00 26.13 73 ALA B C 1
ATOM 7380 O O . ALA B 2 73 ? 57.792 79.852 34.509 1.00 25.94 73 ALA B O 1
ATOM 7382 N N . THR B 2 74 ? 56.904 79.491 36.537 1.00 24.41 74 THR B N 1
ATOM 7383 C CA . THR B 2 74 ? 56.344 78.210 36.139 1.00 29.22 74 THR B CA 1
ATOM 7384 C C . THR B 2 74 ? 54.950 78.379 35.544 1.00 27.37 74 THR B C 1
ATOM 7385 O O . THR B 2 74 ? 54.280 77.391 35.237 1.00 28.63 74 THR B O 1
ATOM 7389 N N . CYS B 2 75 ? 54.507 79.622 35.378 1.00 24.99 75 CYS B N 1
ATOM 7390 C CA . CYS B 2 75 ? 53.189 79.838 34.784 1.00 26.62 75 CYS B CA 1
ATOM 7391 C C . CYS B 2 75 ? 53.213 79.400 33.328 1.00 26.26 75 CYS B C 1
ATOM 7392 O O . CYS B 2 75 ? 54.117 79.771 32.585 1.00 24.13 75 CYS B O 1
ATOM 7395 N N . GLY B 2 76 ? 52.220 78.613 32.917 1.00 26.41 76 GLY B N 1
ATOM 7396 C CA . GLY B 2 76 ? 52.158 78.148 31.542 1.00 25.83 76 GLY B CA 1
ATOM 7397 C C . GLY B 2 76 ? 51.951 79.324 30.605 1.00 27.69 76 GLY B C 1
ATOM 7398 O O . GLY B 2 76 ? 51.168 80.224 30.910 1.00 25.85 76 GLY B O 1
ATOM 7399 N N . ALA B 2 77 ? 52.627 79.325 29.460 1.00 27.29 77 ALA B N 1
ATOM 7400 C CA . ALA B 2 77 ? 52.598 80.507 28.602 1.00 26.26 77 ALA B CA 1
ATOM 7401 C C . ALA B 2 77 ? 52.218 80.205 27.159 1.00 21.48 77 ALA B C 1
ATOM 7402 O O . ALA B 2 77 ? 52.289 81.083 26.305 1.00 23.55 77 ALA B O 1
ATOM 7404 N N . SER B 2 78 ? 51.834 78.964 26.894 1.00 20.47 78 SER B N 1
ATOM 7405 C CA . SER B 2 78 ? 51.472 78.556 25.545 1.00 26.33 78 SER B CA 1
ATOM 7406 C C . SER B 2 78 ? 50.242 79.319 25.050 1.00 29.28 78 SER B C 1
ATOM 7407 O O . SER B 2 78 ? 50.010 79.423 23.841 1.00 24.78 78 SER B O 1
ATOM 7410 N N . ALA B 2 79 ? 49.476 79.870 25.988 1.00 25.10 79 ALA B N 1
ATOM 7411 C CA . ALA B 2 79 ? 48.239 80.577 25.654 1.00 23.94 79 ALA B CA 1
ATOM 7412 C C . ALA B 2 79 ? 48.278 82.059 26.012 1.00 26.58 79 ALA B C 1
ATOM 7413 O O . ALA B 2 79 ? 47.254 82.744 25.944 1.00 22.62 79 ALA B O 1
ATOM 7415 N N . CYS B 2 80 ? 49.445 82.561 26.407 1.00 24.96 80 CYS B N 1
ATOM 7416 C CA . CYS B 2 80 ? 49.595 84.004 26.571 1.00 25.74 80 CYS B CA 1
ATOM 7417 C C . CYS B 2 80 ? 49.888 84.663 25.233 1.00 29.39 80 CYS B C 1
ATOM 7418 O O . CYS B 2 80 ? 50.855 84.312 24.560 1.00 32.92 80 CYS B O 1
ATOM 7421 N N . PRO B 2 81 ? 49.048 85.623 24.835 1.00 29.94 81 PRO B N 1
ATOM 7422 C CA . PRO B 2 81 ? 49.194 86.218 23.501 1.00 31.78 81 PRO B CA 1
ATOM 7423 C C . PRO B 2 81 ? 50.467 87.045 23.355 1.00 33.18 81 PRO B C 1
ATOM 7424 O O . PRO B 2 81 ? 50.840 87.397 22.230 1.00 28.95 81 PRO B O 1
ATOM 7428 N N . SER B 2 82 ? 51.125 87.345 24.471 1.00 31.67 82 SER B N 1
ATOM 7429 C CA . SER B 2 82 ? 52.339 88.156 24.437 1.00 27.88 82 SER B CA 1
ATOM 7430 C C . SER B 2 82 ? 53.610 87.333 24.608 1.00 32.35 82 SER B C 1
ATOM 7431 O O . SER B 2 82 ? 54.715 87.865 24.523 1.00 27.83 82 SER B O 1
ATOM 7434 N N . TYR B 2 83 ? 53.461 86.038 24.861 1.00 27.77 83 TYR B N 1
ATOM 7435 C CA . TYR B 2 83 ? 54.631 85.195 25.034 1.00 29.30 83 TYR B CA 1
ATOM 7436 C C . TYR B 2 83 ? 55.553 85.315 23.837 1.00 30.39 83 TYR B C 1
ATOM 7437 O O . TYR B 2 83 ? 55.111 85.312 22.687 1.00 29.87 83 TYR B O 1
ATOM 7446 N N . LYS B 2 84 ? 56.840 85.420 24.131 1.00 29.93 84 LYS B N 1
ATOM 7447 C CA . LYS B 2 84 ? 57.873 85.447 23.109 1.00 33.19 84 LYS B CA 1
ATOM 7448 C C . LYS B 2 84 ? 59.040 84.617 23.620 1.00 33.36 84 LYS B C 1
ATOM 7449 O O . LYS B 2 84 ? 59.695 84.992 24.586 1.00 33.21 84 LYS B O 1
ATOM 7455 N N . ALA B 2 85 ? 59.280 83.475 22.987 1.00 33.75 85 ALA B N 1
ATOM 7456 C CA . ALA B 2 85 ? 60.342 82.573 23.415 1.00 36.70 85 ALA B CA 1
ATOM 7457 C C . ALA B 2 85 ? 61.690 83.293 23.473 1.00 37.62 85 ALA B C 1
ATOM 7458 O O . ALA B 2 85 ? 62.091 83.955 22.514 1.00 36.85 85 ALA B O 1
ATOM 7460 N N . GLU B 2 86 ? 62.381 83.161 24.603 1.00 38.26 86 GLU B N 1
ATOM 7461 C CA . GLU B 2 86 ? 63.635 83.880 24.840 1.00 41.15 86 GLU B CA 1
ATOM 7462 C C . GLU B 2 86 ? 64.718 83.525 23.818 1.00 42.62 86 GLU B C 1
ATOM 7463 O O . GLU B 2 86 ? 64.939 82.353 23.518 1.00 40.15 86 GLU B O 1
ATOM 7469 N N . ASP C 1 29 ? 20.362 157.430 50.068 1.00 46.23 29 ASP C N 1
ATOM 7470 C CA . ASP C 1 29 ? 21.794 157.148 50.074 1.00 43.41 29 ASP C CA 1
ATOM 7471 C C . ASP C 1 29 ? 22.075 155.718 50.502 1.00 36.05 29 ASP C C 1
ATOM 7472 O O . ASP C 1 29 ? 21.567 155.256 51.521 1.00 39.05 29 ASP C O 1
ATOM 7477 N N . ILE C 1 30 ? 22.894 155.025 49.723 1.00 33.68 30 ILE C N 1
ATOM 7478 C CA . ILE C 1 30 ? 23.350 153.691 50.086 1.00 33.21 30 ILE C CA 1
ATOM 7479 C C . ILE C 1 30 ? 24.413 153.766 51.181 1.00 28.29 30 ILE C C 1
ATOM 7480 O O . ILE C 1 30 ? 25.498 154.296 50.956 1.00 27.84 30 ILE C O 1
ATOM 7485 N N . PRO C 1 31 ? 24.107 153.227 52.369 1.00 31.00 31 PRO C N 1
ATOM 7486 C CA . PRO C 1 31 ? 25.079 153.263 53.463 1.00 27.95 31 PRO C CA 1
ATOM 7487 C C . PRO C 1 31 ? 26.393 152.620 53.045 1.00 30.24 31 PRO C C 1
ATOM 7488 O O . PRO C 1 31 ? 26.421 151.797 52.124 1.00 27.69 31 PRO C O 1
ATOM 7492 N N . GLU C 1 32 ? 27.472 153.016 53.713 1.00 27.95 32 GLU C N 1
ATOM 7493 C CA . GLU C 1 32 ? 28.776 152.405 53.516 1.00 28.49 32 GLU C CA 1
ATOM 7494 C C . GLU C 1 32 ? 28.748 150.945 53.951 1.00 28.79 32 GLU C C 1
ATOM 7495 O O . GLU C 1 32 ? 28.041 150.576 54.887 1.00 27.50 32 GLU C O 1
ATOM 7501 N N . ALA C 1 33 ? 29.531 150.121 53.273 1.00 23.63 33 ALA C N 1
ATOM 7502 C CA . ALA C 1 33 ? 29.718 148.741 53.683 1.00 23.65 33 ALA C CA 1
ATOM 7503 C C . ALA C 1 33 ? 30.361 148.698 55.068 1.00 28.76 33 ALA C C 1
ATOM 7504 O O . ALA C 1 33 ? 31.097 149.617 55.446 1.00 29.25 33 ALA C O 1
ATOM 7506 N N . LYS C 1 34 ? 30.090 147.634 55.819 1.00 25.04 34 LYS C N 1
ATOM 7507 C CA . LYS C 1 34 ? 30.670 147.458 57.145 1.00 24.73 34 LYS C CA 1
ATOM 7508 C C . LYS C 1 34 ? 32.195 147.498 57.095 1.00 24.64 34 LYS C C 1
ATOM 7509 O O . LYS C 1 34 ? 32.799 147.218 56.059 1.00 23.56 34 LYS C O 1
ATOM 7515 N N . GLU C 1 35 ? 32.813 147.841 58.221 1.00 27.50 35 GLU C N 1
ATOM 7516 C CA . GLU C 1 35 ? 34.274 147.905 58.307 1.00 27.55 35 GLU C CA 1
ATOM 7517 C C . GLU C 1 35 ? 34.939 146.580 57.938 1.00 26.87 35 GLU C C 1
ATOM 7518 O O . GLU C 1 35 ? 35.966 146.552 57.249 1.00 28.80 35 GLU C O 1
ATOM 7524 N N . SER C 1 36 ? 34.376 145.482 58.431 1.00 25.29 36 SER C N 1
ATOM 7525 C CA . SER C 1 36 ? 34.906 144.165 58.120 1.00 25.41 36 SER C CA 1
ATOM 7526 C C . SER C 1 36 ? 34.903 143.970 56.611 1.00 21.99 36 SER C C 1
ATOM 7527 O O . SER C 1 36 ? 35.913 143.613 56.011 1.00 22.15 36 SER C O 1
ATOM 7530 N N . THR C 1 37 ? 33.758 144.242 56.003 1.00 22.50 37 THR C N 1
ATOM 7531 C CA . THR C 1 37 ? 33.601 144.097 54.565 1.00 21.73 37 THR C CA 1
ATOM 7532 C C . THR C 1 37 ? 34.641 144.902 53.801 1.00 26.02 37 THR C C 1
ATOM 7533 O O . THR C 1 37 ? 35.254 144.401 52.865 1.00 21.73 37 THR C O 1
ATOM 7537 N N . GLN C 1 38 ? 34.819 146.163 54.178 1.00 20.71 38 GLN C N 1
ATOM 7538 C CA . GLN C 1 38 ? 35.757 147.008 53.455 1.00 27.27 38 GLN C CA 1
ATOM 7539 C C . GLN C 1 38 ? 37.159 146.421 53.514 1.00 23.38 38 GLN C C 1
ATOM 7540 O O . GLN C 1 38 ? 37.859 146.367 52.508 1.00 26.49 38 GLN C O 1
ATOM 7546 N N . LYS C 1 39 ? 37.554 145.962 54.693 1.00 24.39 39 LYS C N 1
ATOM 7547 C CA . LYS C 1 39 ? 38.882 145.408 54.873 1.00 25.70 39 LYS C CA 1
ATOM 7548 C C . LYS C 1 39 ? 39.082 144.158 54.027 1.00 29.13 39 LYS C C 1
ATOM 7549 O O . LYS C 1 39 ? 40.125 143.979 53.400 1.00 26.39 39 LYS C O 1
ATOM 7555 N N . LEU C 1 40 ? 38.085 143.287 54.017 1.00 21.95 40 LEU C N 1
ATOM 7556 C CA . LEU C 1 40 ? 38.210 142.053 53.261 1.00 25.83 40 LEU C CA 1
ATOM 7557 C C . LEU C 1 40 ? 38.152 142.331 51.763 1.00 24.80 40 LEU C C 1
ATOM 7558 O O . LEU C 1 40 ? 38.846 141.688 50.981 1.00 22.74 40 LEU C O 1
ATOM 7563 N N . MET C 1 41 ? 37.328 143.293 51.365 1.00 23.53 41 MET C N 1
ATOM 7564 C CA . MET C 1 41 ? 37.267 143.658 49.958 1.00 22.55 41 MET C CA 1
ATOM 7565 C C . MET C 1 41 ? 38.587 144.274 49.505 1.00 26.93 41 MET C C 1
ATOM 7566 O O . MET C 1 41 ? 39.060 143.985 48.411 1.00 23.58 41 MET C O 1
ATOM 7571 N N . ASP C 1 42 ? 39.200 145.100 50.357 1.00 28.03 42 ASP C N 1
ATOM 7572 C CA . ASP C 1 42 ? 40.516 145.645 50.030 1.00 28.69 42 ASP C CA 1
ATOM 7573 C C . ASP C 1 42 ? 41.462 144.508 49.719 1.00 26.75 42 ASP C C 1
ATOM 7574 O O . ASP C 1 42 ? 42.227 144.557 48.755 1.00 29.73 42 ASP C O 1
ATOM 7579 N N . ILE C 1 43 ? 41.401 143.467 50.539 1.00 28.70 43 ILE C N 1
ATOM 7580 C CA . ILE C 1 43 ? 42.217 142.286 50.315 1.00 26.17 43 ILE C CA 1
ATOM 7581 C C . ILE C 1 43 ? 41.745 141.562 49.049 1.00 25.48 43 ILE C C 1
ATOM 7582 O O . ILE C 1 43 ? 42.553 141.151 48.211 1.00 24.50 43 ILE C O 1
ATOM 7587 N N . TYR C 1 44 ? 40.432 141.432 48.898 1.00 23.56 44 TYR C N 1
ATOM 7588 C CA . TYR C 1 44 ? 39.891 140.692 47.768 1.00 23.62 44 TYR C CA 1
ATOM 7589 C C . TYR C 1 44 ? 40.471 141.169 46.424 1.00 23.19 44 TYR C C 1
ATOM 7590 O O . TYR C 1 44 ? 40.932 140.367 45.612 1.00 24.30 44 TYR C O 1
ATOM 7599 N N . TYR C 1 45 ? 40.448 142.476 46.190 1.00 23.74 45 TYR C N 1
ATOM 7600 C CA . TYR C 1 45 ? 40.865 142.999 44.896 1.00 23.65 45 TYR C CA 1
ATOM 7601 C C . TYR C 1 45 ? 42.306 142.698 44.539 1.00 22.84 45 TYR C C 1
ATOM 7602 O O . TYR C 1 45 ? 42.673 142.786 43.370 1.00 28.66 45 TYR C O 1
ATOM 7611 N N . THR C 1 46 ? 43.129 142.352 45.523 1.00 25.53 46 THR C N 1
ATOM 7612 C CA . THR C 1 46 ? 44.534 142.040 45.245 1.00 25.99 46 THR C CA 1
ATOM 7613 C C . THR C 1 46 ? 44.745 140.566 44.906 1.00 26.28 46 THR C C 1
ATOM 7614 O O . THR C 1 46 ? 45.806 140.172 44.415 1.00 32.61 46 THR C O 1
ATOM 7618 N N . LEU C 1 47 ? 43.740 139.749 45.177 1.00 22.83 47 LEU C N 1
ATOM 7619 C CA . LEU C 1 47 ? 43.911 138.295 45.133 1.00 25.12 47 LEU C CA 1
ATOM 7620 C C . LEU C 1 47 ? 44.058 137.735 43.730 1.00 22.12 47 LEU C C 1
ATOM 7621 O O . LEU C 1 47 ? 43.410 138.200 42.797 1.00 28.80 47 LEU C O 1
ATOM 7626 N N . LYS C 1 48 ? 44.892 136.713 43.595 1.00 23.15 48 LYS C N 1
ATOM 7627 C CA . LYS C 1 48 ? 45.016 135.978 42.350 1.00 21.02 48 LYS C CA 1
ATOM 7628 C C . LYS C 1 48 ? 44.192 134.698 42.460 1.00 25.00 48 LYS C C 1
ATOM 7629 O O . LYS C 1 48 ? 44.175 134.049 43.509 1.00 23.77 48 LYS C O 1
ATOM 7635 N N . VAL C 1 49 ? 43.512 134.340 41.377 1.00 26.44 49 VAL C N 1
ATOM 7636 C CA . VAL C 1 49 ? 42.808 133.069 41.296 1.00 23.69 49 VAL C CA 1
ATOM 7637 C C . VAL C 1 49 ? 43.843 131.958 41.385 1.00 24.24 49 VAL C C 1
ATOM 7638 O O . VAL C 1 49 ? 44.778 131.906 40.583 1.00 24.49 49 VAL C O 1
ATOM 7642 N N . THR C 1 50 ? 43.668 131.052 42.337 1.00 23.70 50 THR C N 1
ATOM 7643 C CA . THR C 1 50 ? 44.724 130.103 42.644 1.00 20.04 50 THR C CA 1
ATOM 7644 C C . THR C 1 50 ? 44.277 128.651 42.664 1.00 21.59 50 THR C C 1
ATOM 7645 O O . THR C 1 50 ? 43.286 128.310 43.303 1.00 23.12 50 THR C O 1
ATOM 7649 N N . ALA C 1 51 ? 45.029 127.794 41.987 1.00 19.96 51 ALA C N 1
ATOM 7650 C CA . ALA C 1 51 ? 44.807 126.361 42.091 1.00 19.33 51 ALA C CA 1
ATOM 7651 C C . ALA C 1 51 ? 45.915 125.722 42.913 1.00 23.57 51 ALA C C 1
ATOM 7652 O O . ALA C 1 51 ? 47.101 125.998 42.691 1.00 25.07 51 ALA C O 1
ATOM 7654 N N . ASP C 1 52 ? 45.534 124.875 43.869 1.00 19.59 52 ASP C N 1
ATOM 7655 C CA . ASP C 1 52 ? 46.511 124.120 44.638 1.00 18.73 52 ASP C CA 1
ATOM 7656 C C . ASP C 1 52 ? 46.078 122.670 44.678 1.00 22.23 52 ASP C C 1
ATOM 7657 O O . ASP C 1 52 ? 45.097 122.304 44.046 1.00 18.33 52 ASP C O 1
ATOM 7662 N N . MET C 1 53 ? 46.807 121.848 45.418 1.00 22.53 53 MET C N 1
ATOM 7663 C CA . MET C 1 53 ? 46.628 120.409 45.292 1.00 22.22 53 MET C CA 1
ATOM 7664 C C . MET C 1 53 ? 46.072 119.671 46.514 1.00 22.02 53 MET C C 1
ATOM 7665 O O . MET C 1 53 ? 45.829 118.472 46.430 1.00 22.02 53 MET C O 1
ATOM 7670 N N . GLU C 1 54 ? 45.881 120.346 47.642 1.00 19.15 54 GLU C N 1
ATOM 7671 C CA . GLU C 1 54 ? 45.542 119.609 48.869 1.00 18.98 54 GLU C CA 1
ATOM 7672 C C . GLU C 1 54 ? 44.332 118.691 48.719 1.00 22.12 54 GLU C C 1
ATOM 7673 O O . GLU C 1 54 ? 44.392 117.492 49.039 1.00 20.85 54 GLU C O 1
ATOM 7679 N N . ALA C 1 55 ? 43.222 119.269 48.270 1.00 20.50 55 ALA C N 1
ATOM 7680 C CA . ALA C 1 55 ? 41.984 118.513 48.148 1.00 21.41 55 ALA C CA 1
ATOM 7681 C C . ALA C 1 55 ? 42.163 117.388 47.140 1.00 19.98 55 ALA C C 1
ATOM 7682 O O . ALA C 1 55 ? 41.688 116.270 47.355 1.00 20.97 55 ALA C O 1
ATOM 7684 N N . ALA C 1 56 ? 42.843 117.683 46.033 1.00 19.51 56 ALA C N 1
ATOM 7685 C CA . ALA C 1 56 ? 42.973 116.697 44.978 1.00 17.41 56 ALA C CA 1
ATOM 7686 C C . ALA C 1 56 ? 43.890 115.577 45.454 1.00 20.47 56 ALA C C 1
ATOM 7687 O O . ALA C 1 56 ? 43.628 114.394 45.213 1.00 21.28 56 ALA C O 1
ATOM 7689 N N . TYR C 1 57 ? 44.964 115.953 46.143 1.00 20.20 57 TYR C N 1
ATOM 7690 C CA . TYR C 1 57 ? 45.886 114.974 46.694 1.00 20.02 57 TYR C CA 1
ATOM 7691 C C . TYR C 1 57 ? 45.139 114.039 47.634 1.00 18.45 57 TYR C C 1
ATOM 7692 O O . TYR C 1 57 ? 45.236 112.810 47.544 1.00 18.47 57 TYR C O 1
ATOM 7701 N N . TRP C 1 58 ? 44.387 114.641 48.541 1.00 19.78 58 TRP C N 1
ATOM 7702 C CA . TRP C 1 58 ? 43.687 113.881 49.559 1.00 22.11 58 TRP C CA 1
ATOM 7703 C C . TRP C 1 58 ? 42.534 113.053 48.988 1.00 20.60 58 TRP C C 1
ATOM 7704 O O . TRP C 1 58 ? 42.270 111.945 49.455 1.00 21.66 58 TRP C O 1
ATOM 7715 N N . TYR C 1 59 ? 41.858 113.574 47.973 1.00 18.71 59 TYR C N 1
ATOM 7716 C CA . TYR C 1 59 ? 40.798 112.786 47.357 1.00 20.24 59 TYR C CA 1
ATOM 7717 C C . TYR C 1 59 ? 41.422 111.557 46.735 1.00 19.95 59 TYR C C 1
ATOM 7718 O O . TYR C 1 59 ? 40.975 110.435 46.951 1.00 18.83 59 TYR C O 1
ATOM 7727 N N . ASN C 1 60 ? 42.464 111.785 45.945 1.00 18.42 60 ASN C N 1
ATOM 7728 C CA . ASN C 1 60 ? 43.128 110.709 45.237 1.00 17.53 60 ASN C CA 1
ATOM 7729 C C . ASN C 1 60 ? 43.675 109.656 46.186 1.00 19.74 60 ASN C C 1
ATOM 7730 O O . ASN C 1 60 ? 43.424 108.465 46.016 1.00 18.77 60 ASN C O 1
ATOM 7735 N N . ARG C 1 61 ? 44.437 110.098 47.181 1.00 22.86 61 ARG C N 1
ATOM 7736 C CA . ARG C 1 61 ? 45.033 109.175 48.127 1.00 20.23 61 ARG C CA 1
ATOM 7737 C C . ARG C 1 61 ? 43.965 108.293 48.755 1.00 22.59 61 ARG C C 1
ATOM 7738 O O . ARG C 1 61 ? 44.107 107.066 48.825 1.00 21.94 61 ARG C O 1
ATOM 7746 N N . THR C 1 62 ? 42.894 108.926 49.220 1.00 19.23 62 THR C N 1
ATOM 7747 C CA . THR C 1 62 ? 41.877 108.200 49.968 1.00 20.62 62 THR C CA 1
ATOM 7748 C C . THR C 1 62 ? 41.102 107.281 49.029 1.00 16.67 62 THR C C 1
ATOM 7749 O O . THR C 1 62 ? 40.760 106.169 49.395 1.00 17.48 62 THR C O 1
ATOM 7753 N N . TRP C 1 63 ? 40.864 107.757 47.808 1.00 19.41 63 TRP C N 1
ATOM 7754 C CA . TRP C 1 63 ? 40.189 106.969 46.786 1.00 18.14 63 TRP C CA 1
ATOM 7755 C C . TRP C 1 63 ? 40.893 105.633 46.584 1.00 20.55 63 TRP C C 1
ATOM 7756 O O . TRP C 1 63 ? 40.289 104.566 46.712 1.00 18.16 63 TRP C O 1
ATOM 7767 N N . TRP C 1 64 ? 42.183 105.687 46.273 1.00 21.48 64 TRP C N 1
ATOM 7768 C CA . TRP C 1 64 ? 42.916 104.465 45.974 1.00 18.83 64 TRP C CA 1
ATOM 7769 C C . TRP C 1 64 ? 43.166 103.648 47.227 1.00 20.03 64 TRP C C 1
ATOM 7770 O O . TRP C 1 64 ? 43.277 102.422 47.169 1.00 19.78 64 TRP C O 1
ATOM 7781 N N . GLU C 1 65 ? 43.239 104.314 48.369 1.00 20.68 65 GLU C N 1
ATOM 7782 C CA . GLU C 1 65 ? 43.461 103.572 49.601 1.00 24.27 65 GLU C CA 1
ATOM 7783 C C . GLU C 1 65 ? 42.233 102.736 49.934 1.00 23.92 65 GLU C C 1
ATOM 7784 O O . GLU C 1 65 ? 42.328 101.758 50.664 1.00 26.32 65 GLU C O 1
ATOM 7790 N N . ASN C 1 66 ? 41.090 103.108 49.362 1.00 20.68 66 ASN C N 1
ATOM 7791 C CA . ASN C 1 66 ? 39.852 102.364 49.579 1.00 23.22 66 ASN C CA 1
ATOM 7792 C C . ASN C 1 66 ? 39.385 101.623 48.341 1.00 21.82 66 ASN C C 1
ATOM 7793 O O . ASN C 1 66 ? 38.188 101.426 48.150 1.00 19.50 66 ASN C O 1
ATOM 7798 N N . ASP C 1 67 ? 40.335 101.231 47.498 1.00 17.45 67 ASP C N 1
ATOM 7799 C CA . ASP C 1 67 ? 40.023 100.532 46.264 1.00 19.57 67 ASP C CA 1
ATOM 7800 C C . ASP C 1 67 ? 39.373 99.200 46.590 1.00 20.55 67 ASP C C 1
ATOM 7801 O O . ASP C 1 67 ? 39.877 98.435 47.412 1.00 19.40 67 ASP C O 1
ATOM 7806 N N . GLY C 1 68 ? 38.248 98.925 45.943 1.00 19.57 68 GLY C N 1
ATOM 7807 C CA . GLY C 1 68 ? 37.492 97.729 46.252 1.00 19.94 68 GLY C CA 1
ATOM 7808 C C . GLY C 1 68 ? 36.359 97.979 47.235 1.00 20.04 68 GLY C C 1
ATOM 7809 O O . GLY C 1 68 ? 35.532 97.104 47.452 1.00 20.29 68 GLY C O 1
ATOM 7810 N N . GLU C 1 69 ? 36.322 99.161 47.847 1.00 19.90 69 GLU C N 1
ATOM 7811 C CA . GLU C 1 69 ? 35.210 99.531 48.721 1.00 19.31 69 GLU C CA 1
ATOM 7812 C C . GLU C 1 69 ? 33.951 99.716 47.875 1.00 18.21 69 GLU C C 1
ATOM 7813 O O . GLU C 1 69 ? 34.053 100.021 46.682 1.00 21.00 69 GLU C O 1
ATOM 7819 N N . VAL C 1 70 ? 32.769 99.547 48.467 1.00 16.95 70 VAL C N 1
ATOM 7820 C CA . VAL C 1 70 ? 31.551 99.804 47.699 1.00 15.97 70 VAL C CA 1
ATOM 7821 C C . VAL C 1 70 ? 31.615 101.248 47.219 1.00 16.31 70 VAL C C 1
ATOM 7822 O O . VAL C 1 70 ? 32.040 102.147 47.952 1.00 18.27 70 VAL C O 1
ATOM 7826 N N . ILE C 1 71 ? 31.224 101.464 45.977 1.00 15.63 71 ILE C N 1
ATOM 7827 C CA . ILE C 1 71 ? 31.487 102.730 45.312 1.00 17.39 71 ILE C CA 1
ATOM 7828 C C . ILE C 1 71 ? 30.976 103.970 46.056 1.00 16.05 71 ILE C C 1
ATOM 7829 O O . ILE C 1 71 ? 31.697 104.963 46.176 1.00 16.21 71 ILE C O 1
ATOM 7834 N N . GLU C 1 72 ? 29.733 103.912 46.540 1.00 21.30 72 GLU C N 1
ATOM 7835 C CA . GLU C 1 72 ? 29.109 105.026 47.251 1.00 19.32 72 GLU C CA 1
ATOM 7836 C C . GLU C 1 72 ? 29.952 105.417 48.445 1.00 15.44 72 GLU C C 1
ATOM 7837 O O . GLU C 1 72 ? 30.179 106.594 48.712 1.00 14.59 72 GLU C O 1
ATOM 7843 N N . VAL C 1 73 ? 30.360 104.410 49.194 1.00 14.47 73 VAL C N 1
ATOM 7844 C CA . VAL C 1 73 ? 31.104 104.637 50.422 1.00 17.67 73 VAL C CA 1
ATOM 7845 C C . VAL C 1 73 ? 32.531 105.114 50.115 1.00 16.92 73 VAL C C 1
ATOM 7846 O O . VAL C 1 73 ? 33.038 106.051 50.740 1.00 15.61 73 VAL C O 1
ATOM 7850 N N . ARG C 1 74 ? 33.168 104.479 49.137 1.00 16.32 74 ARG C N 1
ATOM 7851 C CA . ARG C 1 74 ? 34.495 104.900 48.686 1.00 15.23 74 ARG C CA 1
ATOM 7852 C C . ARG C 1 74 ? 34.469 106.378 48.283 1.00 15.92 74 ARG C C 1
ATOM 7853 O O . ARG C 1 74 ? 35.323 107.185 48.673 1.00 13.01 74 ARG C O 1
ATOM 7861 N N . ARG C 1 75 ? 33.457 106.736 47.511 1.00 13.28 75 ARG C N 1
ATOM 7862 C CA . ARG C 1 75 ? 33.313 108.090 47.035 1.00 15.20 75 ARG C CA 1
ATOM 7863 C C . ARG C 1 75 ? 33.109 109.059 48.211 1.00 16.29 75 ARG C C 1
ATOM 7864 O O . ARG C 1 75 ? 33.734 110.121 48.288 1.00 16.71 75 ARG C O 1
ATOM 7872 N N . ALA C 1 76 ? 32.238 108.672 49.135 1.00 15.74 76 ALA C N 1
ATOM 7873 C CA . ALA C 1 76 ? 31.964 109.485 50.310 1.00 16.21 76 ALA C CA 1
ATOM 7874 C C . ALA C 1 76 ? 33.218 109.682 51.166 1.00 16.21 76 ALA C C 1
ATOM 7875 O O . ALA C 1 76 ? 33.475 110.778 51.661 1.00 16.41 76 ALA C O 1
ATOM 7877 N N . LYS C 1 77 ? 33.982 108.614 51.356 1.00 16.56 77 LYS C N 1
ATOM 7878 C CA . LYS C 1 77 ? 35.206 108.688 52.157 1.00 18.64 77 LYS C CA 1
ATOM 7879 C C . LYS C 1 77 ? 36.287 109.539 51.496 1.00 19.02 77 LYS C C 1
ATOM 7880 O O . LYS C 1 77 ? 37.042 110.226 52.172 1.00 17.99 77 LYS C O 1
ATOM 7886 N N . ALA C 1 78 ? 36.378 109.472 50.177 1.00 15.25 78 ALA C N 1
ATOM 7887 C CA . ALA C 1 78 ? 37.391 110.237 49.477 1.00 16.36 78 ALA C CA 1
ATOM 7888 C C . ALA C 1 78 ? 37.023 111.708 49.470 1.00 15.99 78 ALA C C 1
ATOM 7889 O O . ALA C 1 78 ? 37.878 112.552 49.666 1.00 18.57 78 ALA C O 1
ATOM 7891 N N . VAL C 1 79 ? 35.749 112.019 49.242 1.00 14.75 79 VAL C N 1
ATOM 7892 C CA . VAL C 1 79 ? 35.307 113.411 49.331 1.00 16.84 79 VAL C CA 1
ATOM 7893 C C . VAL C 1 79 ? 35.485 113.923 50.760 1.00 17.01 79 VAL C C 1
ATOM 7894 O O . VAL C 1 79 ? 35.956 115.030 50.965 1.00 15.93 79 VAL C O 1
ATOM 7898 N N . ALA C 1 80 ? 35.128 113.101 51.741 1.00 14.05 80 ALA C N 1
ATOM 7899 C CA . ALA C 1 80 ? 35.224 113.499 53.143 1.00 16.95 80 ALA C CA 1
ATOM 7900 C C . ALA C 1 80 ? 36.663 113.881 53.505 1.00 18.56 80 ALA C C 1
ATOM 7901 O O . ALA C 1 80 ? 36.895 114.886 54.161 1.00 19.51 80 ALA C O 1
ATOM 7903 N N . ALA C 1 81 ? 37.609 113.060 53.080 1.00 15.41 81 ALA C N 1
ATOM 7904 C CA . ALA C 1 81 ? 39.026 113.318 53.332 1.00 20.93 81 ALA C CA 1
ATOM 7905 C C . ALA C 1 81 ? 39.504 114.546 52.567 1.00 24.24 81 ALA C C 1
ATOM 7906 O O . ALA C 1 81 ? 40.344 115.298 53.062 1.00 16.92 81 ALA C O 1
ATOM 7908 N N . SER C 1 82 ? 38.979 114.759 51.360 1.00 18.69 82 SER C N 1
ATOM 7909 C CA . SER C 1 82 ? 39.467 115.889 50.570 1.00 18.43 82 SER C CA 1
ATOM 7910 C C . SER C 1 82 ? 39.077 117.191 51.250 1.00 19.04 82 SER C C 1
ATOM 7911 O O . SER C 1 82 ? 39.747 118.212 51.100 1.00 21.26 82 SER C O 1
ATOM 7914 N N . LEU C 1 83 ? 37.996 117.145 52.022 1.00 21.06 83 LEU C N 1
ATOM 7915 C CA . LEU C 1 83 ? 37.563 118.301 52.793 1.00 18.88 83 LEU C CA 1
ATOM 7916 C C . LEU C 1 83 ? 38.281 118.381 54.138 1.00 21.72 83 LEU C C 1
ATOM 7917 O O . LEU C 1 83 ? 38.856 119.409 54.478 1.00 22.85 83 LEU C O 1
ATOM 7922 N N . SER C 1 84 ? 38.264 117.282 54.886 1.00 17.39 84 SER C N 1
ATOM 7923 C CA . SER C 1 84 ? 38.627 117.331 56.292 1.00 19.85 84 SER C CA 1
ATOM 7924 C C . SER C 1 84 ? 40.141 117.276 56.512 1.00 18.97 84 SER C C 1
ATOM 7925 O O . SER C 1 84 ? 40.606 117.432 57.636 1.00 24.67 84 SER C O 1
ATOM 7928 N N . HIS C 1 85 ? 40.903 117.059 55.445 1.00 20.03 85 HIS C N 1
ATOM 7929 C CA . HIS C 1 85 ? 42.369 117.043 55.555 1.00 23.19 85 HIS C CA 1
ATOM 7930 C C . HIS C 1 85 ? 43.008 118.296 54.971 1.00 22.56 85 HIS C C 1
ATOM 7931 O O . HIS C 1 85 ? 44.224 118.493 55.056 1.00 21.69 85 HIS C O 1
ATOM 7938 N N . MET C 1 86 ? 42.179 119.158 54.404 1.00 18.66 86 MET C N 1
ATOM 7939 C CA . MET C 1 86 ? 42.675 120.414 53.871 1.00 19.79 86 MET C CA 1
ATOM 7940 C C . MET C 1 86 ? 43.065 121.392 54.975 1.00 21.72 86 MET C C 1
ATOM 7941 O O . MET C 1 86 ? 42.500 121.386 56.070 1.00 21.63 86 MET C O 1
ATOM 7946 N N . THR C 1 87 ? 44.028 122.242 54.660 1.00 21.17 87 THR C N 1
ATOM 7947 C CA . THR C 1 87 ? 44.359 123.380 55.505 1.00 24.45 87 THR C CA 1
ATOM 7948 C C . THR C 1 87 ? 43.193 124.339 55.523 1.00 21.40 87 THR C C 1
ATOM 7949 O O . THR C 1 87 ? 42.786 124.816 54.471 1.00 19.88 87 THR C O 1
ATOM 7953 N N . PRO C 1 88 ? 42.665 124.641 56.719 1.00 18.76 88 PRO C N 1
ATOM 7954 C CA . PRO C 1 88 ? 41.576 125.603 56.865 1.00 22.07 88 PRO C CA 1
ATOM 7955 C C . PRO C 1 88 ? 42.103 127.031 56.966 1.00 22.71 88 PRO C C 1
ATOM 7956 O O . PRO C 1 88 ? 42.960 127.305 57.799 1.00 24.52 88 PRO C O 1
ATOM 7960 N N . THR C 1 89 ? 41.599 127.929 56.133 1.00 19.84 89 THR C N 1
ATOM 7961 C CA . THR C 1 89 ? 42.053 129.314 56.185 1.00 20.84 89 THR C CA 1
ATOM 7962 C C . THR C 1 89 ? 41.001 130.256 56.736 1.00 26.08 89 THR C C 1
ATOM 7963 O O . THR C 1 89 ? 39.859 130.278 56.264 1.00 23.11 89 THR C O 1
ATOM 7967 N N . ILE C 1 90 ? 41.388 131.033 57.744 1.00 23.68 90 ILE C N 1
ATOM 7968 C CA . ILE C 1 90 ? 40.536 132.097 58.257 1.00 22.03 90 ILE C CA 1
ATOM 7969 C C . ILE C 1 90 ? 41.284 133.417 58.159 1.00 19.90 90 ILE C C 1
ATOM 7970 O O . ILE C 1 90 ? 42.446 133.497 58.534 1.00 27.21 90 ILE C O 1
ATOM 7975 N N . LEU C 1 91 ? 40.626 134.450 57.643 1.00 22.97 91 LEU C N 1
ATOM 7976 C CA . LEU C 1 91 ? 41.241 135.774 57.568 1.00 23.98 91 LEU C CA 1
ATOM 7977 C C . LEU C 1 91 ? 40.794 136.650 58.738 1.00 22.01 91 LEU C C 1
ATOM 7978 O O . LEU C 1 91 ? 39.708 136.475 59.274 1.00 21.52 91 LEU C O 1
ATOM 7983 N N . PRO C 1 92 ? 41.646 137.598 59.158 1.00 27.90 92 PRO C N 1
ATOM 7984 C CA . PRO C 1 92 ? 41.180 138.551 60.174 1.00 22.68 92 PRO C CA 1
ATOM 7985 C C . PRO C 1 92 ? 39.996 139.320 59.614 1.00 22.64 92 PRO C C 1
ATOM 7986 O O . PRO C 1 92 ? 39.927 139.483 58.398 1.00 24.14 92 PRO C O 1
ATOM 7990 N N . TYR C 1 93 ? 39.083 139.765 60.475 1.00 22.54 93 TYR C N 1
ATOM 7991 C CA . TYR C 1 93 ? 37.953 140.597 60.065 1.00 26.87 93 TYR C CA 1
ATOM 7992 C C . TYR C 1 93 ? 36.773 139.758 59.595 1.00 21.15 93 TYR C C 1
ATOM 7993 O O . TYR C 1 93 ? 35.623 140.173 59.711 1.00 23.97 93 TYR C O 1
ATOM 8002 N N . GLU C 1 94 ? 37.065 138.572 59.075 1.00 22.19 94 GLU C N 1
ATOM 8003 C CA . GLU C 1 94 ? 36.006 137.652 58.698 1.00 22.01 94 GLU C CA 1
ATOM 8004 C C . GLU C 1 94 ? 35.118 137.352 59.888 1.00 20.49 94 GLU C C 1
ATOM 8005 O O . GLU C 1 94 ? 35.600 137.208 61.020 1.00 21.74 94 GLU C O 1
ATOM 8011 N N . LYS C 1 95 ? 33.817 137.270 59.628 1.00 18.96 95 LYS C N 1
ATOM 8012 C CA . LYS C 1 95 ? 32.888 136.684 60.579 1.00 16.88 95 LYS C CA 1
ATOM 8013 C C . LYS C 1 95 ? 32.468 135.312 60.046 1.00 19.18 95 LYS C C 1
ATOM 8014 O O . LYS C 1 95 ? 32.722 134.288 60.677 1.00 18.80 95 LYS C O 1
ATOM 8020 N N . LEU C 1 96 ? 31.860 135.301 58.866 1.00 17.55 96 LEU C N 1
ATOM 8021 C CA . LEU C 1 96 ? 31.614 134.049 58.159 1.00 16.78 96 LEU C CA 1
ATOM 8022 C C . LEU C 1 96 ? 32.926 133.550 57.589 1.00 19.12 96 LEU C C 1
ATOM 8023 O O . LEU C 1 96 ? 33.669 134.311 56.976 1.00 19.01 96 LEU C O 1
ATOM 8028 N N . VAL C 1 97 ? 33.206 132.265 57.767 1.00 15.31 97 VAL C N 1
ATOM 8029 C CA . VAL C 1 97 ? 34.458 131.705 57.287 1.00 16.08 97 VAL C CA 1
ATOM 8030 C C . VAL C 1 97 ? 34.229 130.516 56.344 1.00 20.22 97 VAL C C 1
ATOM 8031 O O . VAL C 1 97 ? 33.084 130.225 55.963 1.00 15.00 97 VAL C O 1
ATOM 8035 N N . MET C 1 98 ? 35.336 129.870 55.972 1.00 16.52 98 MET C N 1
ATOM 8036 C CA . MET C 1 98 ? 35.389 128.776 54.995 1.00 19.93 98 MET C CA 1
ATOM 8037 C C . MET C 1 98 ? 35.657 129.244 53.570 1.00 17.07 98 MET C C 1
ATOM 8038 O O . MET C 1 98 ? 35.264 130.344 53.171 1.00 16.65 98 MET C O 1
ATOM 8043 N N . ASN C 1 99 ? 36.364 128.403 52.825 1.00 17.76 99 ASN C N 1
ATOM 8044 C CA . ASN C 1 99 ? 36.629 128.637 51.416 1.00 18.92 99 ASN C CA 1
ATOM 8045 C C . ASN C 1 99 ? 36.712 127.274 50.763 1.00 19.18 99 ASN C C 1
ATOM 8046 O O . ASN C 1 99 ? 36.762 126.261 51.464 1.00 20.74 99 ASN C O 1
ATOM 8051 N N . LYS C 1 100 ? 36.741 127.226 49.434 1.00 17.48 100 LYS C N 1
ATOM 8052 C CA . LYS C 1 100 ? 36.981 125.942 48.778 1.00 17.83 100 LYS C CA 1
ATOM 8053 C C . LYS C 1 100 ? 38.328 125.332 49.184 1.00 19.68 100 LYS C C 1
ATOM 8054 O O . LYS C 1 100 ? 38.424 124.139 49.451 1.00 16.98 100 LYS C O 1
ATOM 8060 N N . THR C 1 101 ? 39.371 126.155 49.220 1.00 18.80 101 THR C N 1
ATOM 8061 C CA . THR C 1 101 ? 40.707 125.646 49.511 1.00 19.17 101 THR C CA 1
ATOM 8062 C C . THR C 1 101 ? 41.376 126.500 50.580 1.00 19.70 101 THR C C 1
ATOM 8063 O O . THR C 1 101 ? 40.729 127.324 51.226 1.00 17.38 101 THR C O 1
ATOM 8067 N N . LYS C 1 102 ? 42.677 126.312 50.772 1.00 20.15 102 LYS C N 1
ATOM 8068 C CA . LYS C 1 102 ? 43.374 127.116 51.767 1.00 17.90 102 LYS C CA 1
ATOM 8069 C C . LYS C 1 102 ? 43.565 128.519 51.208 1.00 19.59 102 LYS C C 1
ATOM 8070 O O . LYS C 1 102 ? 43.888 129.461 51.937 1.00 20.44 102 LYS C O 1
ATOM 8076 N N . ASN C 1 103 ? 43.382 128.652 49.901 1.00 17.42 103 ASN C N 1
ATOM 8077 C CA . ASN C 1 103 ? 43.436 129.959 49.257 1.00 18.08 103 ASN C CA 1
ATOM 8078 C C . ASN C 1 103 ? 42.055 130.604 49.214 1.00 21.87 103 ASN C C 1
ATOM 8079 O O . ASN C 1 103 ? 41.046 129.937 49.406 1.00 19.49 103 ASN C O 1
ATOM 8084 N N . VAL C 1 104 ? 42.015 131.913 48.989 1.00 20.70 104 VAL C N 1
ATOM 8085 C CA . VAL C 1 104 ? 40.757 132.642 49.061 1.00 20.66 104 VAL C CA 1
ATOM 8086 C C . VAL C 1 104 ? 39.961 132.499 47.756 1.00 19.61 104 VAL C C 1
ATOM 8087 O O . VAL C 1 104 ? 38.790 132.130 47.765 1.00 22.09 104 VAL C O 1
ATOM 8091 N N . ARG C 1 105 ? 40.599 132.800 46.631 1.00 19.26 105 ARG C N 1
ATOM 8092 C CA . ARG C 1 105 ? 39.995 132.529 45.338 1.00 17.61 105 ARG C CA 1
ATOM 8093 C C . ARG C 1 105 ? 40.568 131.222 44.817 1.00 21.11 105 ARG C C 1
ATOM 8094 O O . ARG C 1 105 ? 41.296 131.195 43.823 1.00 23.56 105 ARG C O 1
ATOM 8102 N N . GLY C 1 106 ? 40.230 130.132 45.503 1.00 21.08 106 GLY C N 1
ATOM 8103 C CA . GLY C 1 106 ? 40.923 128.875 45.314 1.00 19.21 106 GLY C CA 1
ATOM 8104 C C . GLY C 1 106 ? 40.136 127.792 44.608 1.00 18.96 106 GLY C C 1
ATOM 8105 O O . GLY C 1 106 ? 38.903 127.787 44.589 1.00 21.19 106 GLY C O 1
ATOM 8106 N N . ALA C 1 107 ? 40.863 126.872 44.001 1.00 19.70 107 ALA C N 1
ATOM 8107 C CA . ALA C 1 107 ? 40.240 125.700 43.409 1.00 18.31 107 ALA C CA 1
ATOM 8108 C C . ALA C 1 107 ? 41.299 124.633 43.303 1.00 17.08 107 ALA C C 1
ATOM 8109 O O . ALA C 1 107 ? 42.453 124.850 43.679 1.00 22.05 107 ALA C O 1
ATOM 8111 N N . PHE C 1 108 ? 40.914 123.462 42.823 1.00 20.84 108 PHE C N 1
ATOM 8112 C CA . PHE C 1 108 ? 41.867 122.371 42.675 1.00 20.36 108 PHE C CA 1
ATOM 8113 C C . PHE C 1 108 ? 41.374 121.508 41.535 1.00 19.88 108 PHE C C 1
ATOM 8114 O O . PHE C 1 108 ? 40.236 121.644 41.113 1.00 19.87 108 PHE C O 1
ATOM 8122 N N . PRO C 1 109 ? 42.246 120.660 40.984 1.00 24.29 109 PRO C N 1
ATOM 8123 C CA . PRO C 1 109 ? 41.762 119.898 39.832 1.00 20.32 109 PRO C CA 1
ATOM 8124 C C . PRO C 1 109 ? 41.042 118.618 40.252 1.00 20.09 109 PRO C C 1
ATOM 8125 O O . PRO C 1 109 ? 41.195 118.166 41.391 1.00 19.23 109 PRO C O 1
ATOM 8129 N N . PHE C 1 110 ? 40.260 118.061 39.328 1.00 18.98 110 PHE C N 1
ATOM 8130 C CA . PHE C 1 110 ? 39.567 116.791 39.522 1.00 17.47 110 PHE C CA 1
ATOM 8131 C C . PHE C 1 110 ? 39.956 115.825 38.411 1.00 18.46 110 PHE C C 1
ATOM 8132 O O . PHE C 1 110 ? 39.136 115.532 37.526 1.00 19.91 110 PHE C O 1
ATOM 8140 N N . PRO C 1 111 ? 41.199 115.325 38.441 1.00 19.38 111 PRO C N 1
ATOM 8141 C CA . PRO C 1 111 ? 41.696 114.416 37.404 1.00 21.03 111 PRO C CA 1
ATOM 8142 C C . PRO C 1 111 ? 40.828 113.170 37.256 1.00 17.70 111 PRO C C 1
ATOM 8143 O O . PRO C 1 111 ? 40.841 112.569 36.190 1.00 20.59 111 PRO C O 1
ATOM 8147 N N . TRP C 1 112 ? 40.092 112.788 38.298 1.00 20.74 112 TRP C N 1
ATOM 8148 C CA . TRP C 1 112 ? 39.227 111.617 38.214 1.00 18.67 112 TRP C CA 1
ATOM 8149 C C . TRP C 1 112 ? 38.017 111.943 37.333 1.00 18.08 112 TRP C C 1
ATOM 8150 O O . TRP C 1 112 ? 37.386 111.048 36.796 1.00 18.51 112 TRP C O 1
ATOM 8161 N N . VAL C 1 113 ? 37.727 113.229 37.166 1.00 16.38 113 VAL C N 1
ATOM 8162 C CA . VAL C 1 113 ? 36.655 113.636 36.263 1.00 16.51 113 VAL C CA 1
ATOM 8163 C C . VAL C 1 113 ? 37.229 113.967 34.893 1.00 20.79 113 VAL C C 1
ATOM 8164 O O . VAL C 1 113 ? 36.829 113.391 33.874 1.00 16.93 113 VAL C O 1
ATOM 8168 N N . CYS C 1 114 ? 38.188 114.888 34.866 1.00 19.64 114 CYS C N 1
ATOM 8169 C CA . CYS C 1 114 ? 38.867 115.190 33.616 1.00 21.78 114 CYS C CA 1
ATOM 8170 C C . CYS C 1 114 ? 40.175 115.930 33.837 1.00 23.32 114 CYS C C 1
ATOM 8171 O O . CYS C 1 114 ? 40.401 116.554 34.878 1.00 21.23 114 CYS C O 1
ATOM 8174 N N . ALA C 1 115 ? 41.057 115.850 32.861 1.00 24.73 115 ALA C N 1
ATOM 8175 C CA . ALA C 1 115 ? 42.414 116.266 33.132 1.00 26.96 115 ALA C CA 1
ATOM 8176 C C . ALA C 1 115 ? 43.136 116.650 31.863 1.00 26.44 115 ALA C C 1
ATOM 8177 O O . ALA C 1 115 ? 44.145 117.345 31.905 1.00 28.78 115 ALA C O 1
ATOM 8179 N N . SER C 1 116 ? 42.612 116.204 30.730 1.00 27.63 116 SER C N 1
ATOM 8180 C CA . SER C 1 116 ? 43.309 116.399 29.468 1.00 28.08 116 SER C CA 1
ATOM 8181 C C . SER C 1 116 ? 43.654 117.877 29.230 1.00 28.60 116 SER C C 1
ATOM 8182 O O . SER C 1 116 ? 44.706 118.176 28.674 1.00 26.45 116 SER C O 1
ATOM 8185 N N . PHE C 1 117 ? 42.791 118.790 29.675 1.00 24.58 117 PHE C N 1
ATOM 8186 C CA . PHE C 1 117 ? 43.029 120.225 29.472 1.00 26.99 117 PHE C CA 1
ATOM 8187 C C . PHE C 1 117 ? 44.216 120.760 30.282 1.00 26.13 117 PHE C C 1
ATOM 8188 O O . PHE C 1 117 ? 44.611 121.920 30.127 1.00 24.95 117 PHE C O 1
ATOM 8196 N N . PHE C 1 118 ? 44.784 119.926 31.146 1.00 24.80 118 PHE C N 1
ATOM 8197 C CA . PHE C 1 118 ? 45.950 120.358 31.905 1.00 27.51 118 PHE C CA 1
ATOM 8198 C C . PHE C 1 118 ? 47.070 119.323 32.004 1.00 28.73 118 PHE C C 1
ATOM 8199 O O . PHE C 1 118 ? 48.229 119.692 32.200 1.00 30.15 118 PHE C O 1
ATOM 8207 N N . ASN C 1 119 ? 46.749 118.036 31.873 1.00 23.98 119 ASN C N 1
ATOM 8208 C CA . ASN C 1 119 ? 47.750 117.022 32.188 1.00 28.93 119 ASN C CA 1
ATOM 8209 C C . ASN C 1 119 ? 48.912 116.985 31.183 1.00 33.56 119 ASN C C 1
ATOM 8210 O O . ASN C 1 119 ? 50.043 116.666 31.548 1.00 35.69 119 ASN C O 1
ATOM 8215 N N . ALA C 1 120 ? 48.634 117.351 29.935 1.00 33.16 120 ALA C N 1
ATOM 8216 C CA . ALA C 1 120 ? 49.680 117.475 28.929 1.00 36.54 120 ALA C CA 1
ATOM 8217 C C . ALA C 1 120 ? 50.520 118.737 29.155 1.00 37.13 120 ALA C C 1
ATOM 8218 O O . ALA C 1 120 ? 51.726 118.732 28.921 1.00 38.89 120 ALA C O 1
ATOM 8220 N N . GLN C 1 121 ? 49.886 119.816 29.603 1.00 33.56 121 GLN C N 1
ATOM 8221 C CA . GLN C 1 121 ? 50.629 121.015 29.973 1.00 33.64 121 GLN C CA 1
ATOM 8222 C C . GLN C 1 121 ? 51.610 120.709 31.099 1.00 36.92 121 GLN C C 1
ATOM 8223 O O . GLN C 1 121 ? 52.781 121.085 31.031 1.00 33.96 121 GLN C O 1
ATOM 8229 N N . ALA C 1 122 ? 51.128 120.019 32.127 1.00 33.25 122 ALA C N 1
ATOM 8230 C CA . ALA C 1 122 ? 51.924 119.766 33.325 1.00 30.88 122 ALA C CA 1
ATOM 8231 C C . ALA C 1 122 ? 53.089 118.831 33.058 1.00 35.96 122 ALA C C 1
ATOM 8232 O O . ALA C 1 122 ? 54.188 119.020 33.588 1.00 34.85 122 ALA C O 1
ATOM 8234 N N . GLU C 1 123 ? 52.846 117.807 32.252 1.00 34.49 123 GLU C N 1
ATOM 8235 C CA . GLU C 1 123 ? 53.903 116.872 31.921 1.00 39.16 123 GLU C CA 1
ATOM 8236 C C . GLU C 1 123 ? 54.922 117.531 31.000 1.00 40.62 123 GLU C C 1
ATOM 8237 O O . GLU C 1 123 ? 56.119 117.259 31.096 1.00 40.58 123 GLU C O 1
ATOM 8243 N N . ALA C 1 124 ? 54.441 118.408 30.123 1.00 36.43 124 ALA C N 1
ATOM 8244 C CA . ALA C 1 124 ? 55.328 119.184 29.271 1.00 37.91 124 ALA C CA 1
ATOM 8245 C C . ALA C 1 124 ? 56.214 120.074 30.136 1.00 41.76 124 ALA C C 1
ATOM 8246 O O . ALA C 1 124 ? 57.412 120.196 29.883 1.00 41.43 124 ALA C O 1
ATOM 8248 N N . LEU C 1 125 ? 55.623 120.681 31.163 1.00 33.78 125 LEU C N 1
ATOM 8249 C CA . LEU C 1 125 ? 56.378 121.474 32.129 1.00 35.32 125 LEU C CA 1
ATOM 8250 C C . LEU C 1 125 ? 57.458 120.633 32.800 1.00 39.75 125 LEU C C 1
ATOM 8251 O O . LEU C 1 125 ? 58.618 121.035 32.882 1.00 40.02 125 LEU C O 1
ATOM 8256 N N . MET C 1 126 ? 57.061 119.463 33.285 1.00 37.44 126 MET C N 1
ATOM 8257 C CA . MET C 1 126 ? 57.979 118.548 33.945 1.00 39.83 126 MET C CA 1
ATOM 8258 C C . MET C 1 126 ? 59.077 118.060 32.996 1.00 43.21 126 MET C C 1
ATOM 8259 O O . MET C 1 126 ? 60.191 117.760 33.423 1.00 44.78 126 MET C O 1
ATOM 8264 N N . ASN C 1 127 ? 58.757 117.978 31.709 1.00 43.14 127 ASN C N 1
ATOM 8265 C CA . ASN C 1 127 ? 59.725 117.538 30.709 1.00 45.61 127 ASN C CA 1
ATOM 8266 C C . ASN C 1 127 ? 60.514 118.704 30.124 1.00 45.66 127 ASN C C 1
ATOM 8267 O O . ASN C 1 127 ? 61.382 118.513 29.274 1.00 50.17 127 ASN C O 1
ATOM 8272 N N . GLU C 1 128 ? 60.206 119.911 30.584 1.00 43.88 128 GLU C N 1
ATOM 8273 C CA . GLU C 1 128 ? 60.818 121.117 30.041 1.00 46.03 128 GLU C CA 1
ATOM 8274 C C . GLU C 1 128 ? 60.765 121.140 28.514 1.00 48.72 128 GLU C C 1
ATOM 8275 O O . GLU C 1 128 ? 61.756 121.444 27.844 1.00 52.91 128 GLU C O 1
ATOM 8281 N N . VAL C 1 129 ? 59.603 120.801 27.970 1.00 42.85 129 VAL C N 1
ATOM 8282 C CA . VAL C 1 129 ? 59.343 120.983 26.549 1.00 45.73 129 VAL C CA 1
ATOM 8283 C C . VAL C 1 129 ? 58.229 122.010 26.397 1.00 46.19 129 VAL C C 1
ATOM 8284 O O . VAL C 1 129 ? 57.561 122.364 27.372 1.00 43.23 129 VAL C O 1
ATOM 8288 N N . ASP C 1 130 ? 58.027 122.493 25.177 1.00 43.97 130 ASP C N 1
ATOM 8289 C CA . ASP C 1 130 ? 56.952 123.443 24.928 1.00 46.73 130 ASP C CA 1
ATOM 8290 C C . ASP C 1 130 ? 55.607 122.812 25.285 1.00 42.53 130 ASP C C 1
ATOM 8291 O O . ASP C 1 130 ? 55.385 121.625 25.039 1.00 41.94 130 ASP C O 1
ATOM 8296 N N . ALA C 1 131 ? 54.721 123.603 25.881 1.00 40.90 131 ALA C N 1
ATOM 8297 C CA . ALA C 1 131 ? 53.380 123.138 26.202 1.00 42.07 131 ALA C CA 1
ATOM 8298 C C . ALA C 1 131 ? 52.617 122.859 24.918 1.00 38.81 131 ALA C C 1
ATOM 8299 O O . ALA C 1 131 ? 52.730 123.610 23.948 1.00 36.40 131 ALA C O 1
ATOM 8301 N N . PRO C 1 132 ? 51.829 121.777 24.914 1.00 36.59 132 PRO C N 1
ATOM 8302 C CA . PRO C 1 132 ? 50.988 121.397 23.775 1.00 36.11 132 PRO C CA 1
ATOM 8303 C C . PRO C 1 132 ? 50.062 122.547 23.364 1.00 33.29 132 PRO C C 1
ATOM 8304 O O . PRO C 1 132 ? 49.758 123.416 24.182 1.00 32.70 132 PRO C O 1
ATOM 8307 N N . ALA C 1 133 ? 49.639 122.567 22.104 1.00 29.42 133 ALA C N 1
ATOM 8308 C CA . ALA C 1 133 ? 48.625 123.521 21.671 1.00 35.61 133 ALA C CA 1
ATOM 8309 C C . ALA C 1 133 ? 47.311 123.199 22.378 1.00 28.70 133 ALA C C 1
ATOM 8310 O O . ALA C 1 133 ? 47.023 122.037 22.666 1.00 29.70 133 ALA C O 1
ATOM 8312 N N . GLU C 1 134 ? 46.525 124.227 22.657 1.00 28.82 134 GLU C N 1
ATOM 8313 C CA . GLU C 1 134 ? 45.187 124.033 23.208 1.00 31.34 134 GLU C CA 1
ATOM 8314 C C . GLU C 1 134 ? 44.282 123.351 22.198 1.00 32.41 134 GLU C C 1
ATOM 8315 O O . GLU C 1 134 ? 44.487 123.479 20.986 1.00 31.86 134 GLU C O 1
ATOM 8321 N N . ASN C 1 135 ? 43.260 122.654 22.692 1.00 33.36 135 ASN C N 1
ATOM 8322 C CA . ASN C 1 135 ? 42.203 122.175 21.813 1.00 31.04 135 ASN C CA 1
ATOM 8323 C C . ASN C 1 135 ? 41.431 123.355 21.235 1.00 29.54 135 ASN C C 1
ATOM 8324 O O . ASN C 1 135 ? 41.625 124.502 21.652 1.00 30.75 135 ASN C O 1
ATOM 8329 N N . GLU C 1 136 ? 40.563 123.091 20.268 1.00 29.55 136 GLU C N 1
ATOM 8330 C CA . GLU C 1 136 ? 39.945 124.192 19.549 1.00 28.43 136 GLU C CA 1
ATOM 8331 C C . GLU C 1 136 ? 39.123 125.089 20.467 1.00 26.63 136 GLU C C 1
ATOM 8332 O O . GLU C 1 136 ? 39.333 126.297 20.499 1.00 23.13 136 GLU C O 1
ATOM 8338 N N . ALA C 1 137 ? 38.196 124.494 21.215 1.00 24.63 137 ALA C N 1
ATOM 8339 C CA . ALA C 1 137 ? 37.290 125.258 22.074 1.00 23.51 137 ALA C CA 1
ATOM 8340 C C . ALA C 1 137 ? 38.058 126.155 23.045 1.00 24.42 137 ALA C C 1
ATOM 8341 O O . ALA C 1 137 ? 37.723 127.326 23.223 1.00 24.08 137 ALA C O 1
ATOM 8343 N N . ASP C 1 138 ? 39.085 125.596 23.675 1.00 24.42 138 ASP C N 1
ATOM 8344 C CA . ASP C 1 138 ? 39.920 126.368 24.588 1.00 22.75 138 ASP C CA 1
ATOM 8345 C C . ASP C 1 138 ? 40.641 127.495 23.850 1.00 24.68 138 ASP C C 1
ATOM 8346 O O . ASP C 1 138 ? 40.686 128.632 24.315 1.00 23.48 138 ASP C O 1
ATOM 8351 N N . SER C 1 139 ? 41.195 127.175 22.687 1.00 26.74 139 SER C N 1
ATOM 8352 C CA . SER C 1 139 ? 41.966 128.153 21.937 1.00 29.07 139 SER C CA 1
ATOM 8353 C C . SER C 1 139 ? 41.112 129.341 21.494 1.00 29.24 139 SER C C 1
ATOM 8354 O O . SER C 1 139 ? 41.597 130.474 21.481 1.00 27.51 139 SER C O 1
ATOM 8357 N N . VAL C 1 140 ? 39.851 129.094 21.131 1.00 26.02 140 VAL C N 1
ATOM 8358 C CA . VAL C 1 140 ? 38.967 130.186 20.701 1.00 24.41 140 VAL C CA 1
ATOM 8359 C C . VAL C 1 140 ? 38.270 130.867 21.885 1.00 26.14 140 VAL C C 1
ATOM 8360 O O . VAL C 1 140 ? 37.395 131.716 21.707 1.00 24.40 140 VAL C O 1
ATOM 8364 N N . SER C 1 141 ? 38.666 130.503 23.097 1.00 24.83 141 SER C N 1
ATOM 8365 C CA . SER C 1 141 ? 38.034 131.078 24.283 1.00 21.51 141 SER C CA 1
ATOM 8366 C C . SER C 1 141 ? 38.976 132.034 24.993 1.00 25.55 141 SER C C 1
ATOM 8367 O O . SER C 1 141 ? 40.164 131.748 25.141 1.00 27.19 141 SER C O 1
ATOM 8370 N N . VAL C 1 142 ? 38.441 133.170 25.433 1.00 24.23 142 VAL C N 1
ATOM 8371 C CA . VAL C 1 142 ? 39.266 134.169 26.090 1.00 25.90 142 VAL C CA 1
ATOM 8372 C C . VAL C 1 142 ? 38.979 134.249 27.581 1.00 24.67 142 VAL C C 1
ATOM 8373 O O . VAL C 1 142 ? 37.833 134.388 27.999 1.00 24.87 142 VAL C O 1
ATOM 8377 N N . VAL C 1 143 ? 40.028 134.124 28.381 1.00 21.66 143 VAL C N 1
ATOM 8378 C CA . VAL C 1 143 ? 39.941 134.439 29.799 1.00 26.14 143 VAL C CA 1
ATOM 8379 C C . VAL C 1 143 ? 40.419 135.887 29.969 1.00 25.14 143 VAL C C 1
ATOM 8380 O O . VAL C 1 143 ? 41.538 136.222 29.572 1.00 26.18 143 VAL C O 1
ATOM 8384 N N . GLY C 1 144 ? 39.576 136.742 30.536 1.00 21.86 144 GLY C N 1
ATOM 8385 C CA . GLY C 1 144 ? 39.935 138.138 30.743 1.00 26.52 144 GLY C CA 1
ATOM 8386 C C . GLY C 1 144 ? 41.197 138.239 31.580 1.00 29.87 144 GLY C C 1
ATOM 8387 O O . GLY C 1 144 ? 41.247 137.706 32.692 1.00 30.65 144 GLY C O 1
ATOM 8388 N N . ALA C 1 145 ? 42.219 138.917 31.059 1.00 30.23 145 ALA C N 1
ATOM 8389 C CA . ALA C 1 145 ? 43.544 138.886 31.694 1.00 32.41 145 ALA C CA 1
ATOM 8390 C C . ALA C 1 145 ? 43.700 139.775 32.937 1.00 33.49 145 ALA C C 1
ATOM 8391 O O . ALA C 1 145 ? 44.763 139.779 33.568 1.00 41.03 145 ALA C O 1
ATOM 8393 N N . GLY C 1 146 ? 42.650 140.503 33.305 1.00 28.00 146 GLY C N 1
ATOM 8394 C CA . GLY C 1 146 ? 42.735 141.414 34.433 1.00 29.77 146 GLY C CA 1
ATOM 8395 C C . GLY C 1 146 ? 42.294 140.822 35.763 1.00 31.74 146 GLY C C 1
ATOM 8396 O O . GLY C 1 146 ? 42.174 139.599 35.920 1.00 29.18 146 GLY C O 1
ATOM 8397 N N . GLY C 1 147 ? 42.047 141.697 36.730 1.00 26.52 147 GLY C N 1
ATOM 8398 C CA . GLY C 1 147 ? 41.542 141.269 38.019 1.00 26.66 147 GLY C CA 1
ATOM 8399 C C . GLY C 1 147 ? 42.412 140.201 38.645 1.00 29.82 147 GLY C C 1
ATOM 8400 O O . GLY C 1 147 ? 43.620 140.374 38.772 1.00 33.48 147 GLY C O 1
ATOM 8401 N N . GLY C 1 148 ? 41.805 139.086 39.034 1.00 27.01 148 GLY C N 1
ATOM 8402 C CA . GLY C 1 148 ? 42.539 138.041 39.723 1.00 23.84 148 GLY C CA 1
ATOM 8403 C C . GLY C 1 148 ? 43.009 136.935 38.808 1.00 24.44 148 GLY C C 1
ATOM 8404 O O . GLY C 1 148 ? 43.678 135.999 39.245 1.00 24.35 148 GLY C O 1
ATOM 8405 N N . ASN C 1 149 ? 42.665 137.025 37.530 1.00 23.44 149 ASN C N 1
ATOM 8406 C CA . ASN C 1 149 ? 43.018 135.948 36.622 1.00 27.94 149 ASN C CA 1
ATOM 8407 C C . ASN C 1 149 ? 44.519 135.827 36.401 1.00 31.40 149 ASN C C 1
ATOM 8408 O O . ASN C 1 149 ? 45.227 136.828 36.285 1.00 30.05 149 ASN C O 1
ATOM 8413 N N . VAL C 1 150 ? 45.001 134.590 36.386 1.00 27.88 150 VAL C N 1
ATOM 8414 C CA . VAL C 1 150 ? 46.387 134.324 36.073 1.00 24.93 150 VAL C CA 1
ATOM 8415 C C . VAL C 1 150 ? 46.418 133.703 34.690 1.00 27.35 150 VAL C C 1
ATOM 8416 O O . VAL C 1 150 ? 46.380 132.480 34.546 1.00 24.16 150 VAL C O 1
ATOM 8420 N N . THR C 1 151 ? 46.469 134.554 33.669 1.00 26.41 151 THR C N 1
ATOM 8421 C CA . THR C 1 151 ? 46.389 134.079 32.295 1.00 29.08 151 THR C CA 1
ATOM 8422 C C . THR C 1 151 ? 47.753 133.694 31.725 1.00 30.65 151 THR C C 1
ATOM 8423 O O . THR C 1 151 ? 47.835 133.024 30.698 1.00 34.37 151 THR C O 1
ATOM 8427 N N . GLU C 1 152 ? 48.820 134.107 32.400 1.00 29.96 152 GLU C N 1
ATOM 8428 C CA . GLU C 1 152 ? 50.174 133.753 31.977 1.00 35.59 152 GLU C CA 1
ATOM 8429 C C . GLU C 1 152 ? 51.033 133.423 33.180 1.00 29.06 152 GLU C C 1
ATOM 8430 O O . GLU C 1 152 ? 50.948 134.106 34.195 1.00 30.94 152 GLU C O 1
ATOM 8436 N N . SER C 1 153 ? 51.875 132.401 33.051 1.00 30.22 153 SER C N 1
ATOM 8437 C CA . SER C 1 153 ? 52.861 132.068 34.080 1.00 32.08 153 SER C CA 1
ATOM 8438 C C . SER C 1 153 ? 53.771 133.253 34.391 1.00 36.65 153 SER C C 1
ATOM 8439 O O . SER C 1 153 ? 54.131 134.032 33.500 1.00 36.15 153 SER C O 1
ATOM 8442 N N . TYR C 1 154 ? 54.148 133.383 35.657 1.00 31.89 154 TYR C N 1
ATOM 8443 C CA . TYR C 1 154 ? 55.044 134.451 36.071 1.00 37.90 154 TYR C CA 1
ATOM 8444 C C . TYR C 1 154 ? 55.710 134.073 37.384 1.00 33.50 154 TYR C C 1
ATOM 8445 O O . TYR C 1 154 ? 55.128 133.353 38.185 1.00 36.98 154 TYR C O 1
ATOM 8454 N N . GLY C 1 155 ? 56.932 134.550 37.600 1.00 35.97 155 GLY C N 1
ATOM 8455 C CA . GLY C 1 155 ? 57.668 134.221 38.810 1.00 33.45 155 GLY C CA 1
ATOM 8456 C C . GLY C 1 155 ? 57.610 132.733 39.081 1.00 33.88 155 GLY C C 1
ATOM 8457 O O . GLY C 1 155 ? 57.894 131.941 38.190 1.00 34.92 155 GLY C O 1
ATOM 8458 N N . ASN C 1 156 ? 57.225 132.349 40.298 1.00 33.92 156 ASN C N 1
ATOM 8459 C CA . ASN C 1 156 ? 57.087 130.929 40.648 1.00 34.04 156 ASN C CA 1
ATOM 8460 C C . ASN C 1 156 ? 55.676 130.370 40.464 1.00 35.76 156 ASN C C 1
ATOM 8461 O O . ASN C 1 156 ? 55.293 129.406 41.127 1.00 34.66 156 ASN C O 1
ATOM 8466 N N . VAL C 1 157 ? 54.924 130.973 39.550 1.00 32.53 157 VAL C N 1
ATOM 8467 C CA . VAL C 1 157 ? 53.528 130.640 39.343 1.00 32.76 157 VAL C CA 1
ATOM 8468 C C . VAL C 1 157 ? 53.252 130.230 37.898 1.00 32.52 157 VAL C C 1
ATOM 8469 O O . VAL C 1 157 ? 53.692 130.887 36.951 1.00 34.21 157 VAL C O 1
ATOM 8473 N N . ILE C 1 158 ? 52.507 129.141 37.742 1.00 29.41 158 ILE C N 1
ATOM 8474 C CA . ILE C 1 158 ? 52.147 128.614 36.437 1.00 27.43 158 ILE C CA 1
ATOM 8475 C C . ILE C 1 158 ? 50.690 128.945 36.170 1.00 29.03 158 ILE C C 1
ATOM 8476 O O . ILE C 1 158 ? 49.844 128.759 37.038 1.00 30.09 158 ILE C O 1
ATOM 8481 N N . SER C 1 159 ? 50.390 129.458 34.988 1.00 28.22 159 SER C N 1
ATOM 8482 C CA . SER C 1 159 ? 48.997 129.636 34.606 1.00 25.19 159 SER C CA 1
ATOM 8483 C C . SER C 1 159 ? 48.472 128.310 34.082 1.00 27.42 159 SER C C 1
ATOM 8484 O O . SER C 1 159 ? 48.936 127.822 33.048 1.00 26.19 159 SER C O 1
ATOM 8487 N N . ILE C 1 160 ? 47.520 127.725 34.809 1.00 24.73 160 ILE C N 1
ATOM 8488 C CA . ILE C 1 160 ? 46.853 126.499 34.381 1.00 23.83 160 ILE C CA 1
ATOM 8489 C C . ILE C 1 160 ? 45.553 126.890 33.701 1.00 21.44 160 ILE C C 1
ATOM 8490 O O . ILE C 1 160 ? 44.848 127.775 34.179 1.00 24.93 160 ILE C O 1
ATOM 8495 N N . ALA C 1 161 ? 45.250 126.251 32.574 1.00 22.95 161 ALA C N 1
ATOM 8496 C CA . ALA C 1 161 ? 44.002 126.509 31.859 1.00 22.29 161 ALA C CA 1
ATOM 8497 C C . ALA C 1 161 ? 43.760 128.003 31.626 1.00 28.23 161 ALA C C 1
ATOM 8498 O O . ALA C 1 161 ? 42.623 128.477 31.699 1.00 25.48 161 ALA C O 1
ATOM 8500 N N . LYS C 1 162 ? 44.836 128.741 31.352 1.00 26.76 162 LYS C N 1
ATOM 8501 C CA . LYS C 1 162 ? 44.750 130.170 31.049 1.00 21.23 162 LYS C CA 1
ATOM 8502 C C . LYS C 1 162 ? 44.073 131.029 32.114 1.00 22.33 162 LYS C C 1
ATOM 8503 O O . LYS C 1 162 ? 43.653 132.145 31.819 1.00 28.14 162 LYS C O 1
ATOM 8509 N N . LYS C 1 163 ? 43.980 130.541 33.346 1.00 24.00 163 LYS C N 1
ATOM 8510 C CA . LYS C 1 163 ? 43.245 131.285 34.367 1.00 24.24 163 LYS C CA 1
ATOM 8511 C C . LYS C 1 163 ? 43.786 131.131 35.783 1.00 22.54 163 LYS C C 1
ATOM 8512 O O . LYS C 1 163 ? 43.842 132.105 36.522 1.00 21.98 163 LYS C O 1
ATOM 8518 N N . PHE C 1 164 ? 44.174 129.909 36.150 1.00 22.73 164 PHE C N 1
ATOM 8519 C CA . PHE C 1 164 ? 44.525 129.571 37.530 1.00 22.17 164 PHE C CA 1
ATOM 8520 C C . PHE C 1 164 ? 46.025 129.602 37.779 1.00 24.10 164 PHE C C 1
ATOM 8521 O O . PHE C 1 164 ? 46.792 128.970 37.067 1.00 24.39 164 PHE C O 1
ATOM 8529 N N . GLY C 1 165 ? 46.443 130.336 38.802 1.00 24.84 165 GLY C N 1
ATOM 8530 C CA . GLY C 1 165 ? 47.844 130.360 39.167 1.00 25.13 165 GLY C CA 1
ATOM 8531 C C . GLY C 1 165 ? 48.126 129.194 40.086 1.00 25.61 165 GLY C C 1
ATOM 8532 O O . GLY C 1 165 ? 47.480 129.059 41.123 1.00 27.15 165 GLY C O 1
ATOM 8533 N N . MET C 1 166 ? 49.055 128.325 39.698 1.00 25.36 166 MET C N 1
ATOM 8534 C CA . MET C 1 166 ? 49.485 127.247 40.578 1.00 25.66 166 MET C CA 1
ATOM 8535 C C . MET C 1 166 ? 50.973 127.389 40.849 1.00 24.64 166 MET C C 1
ATOM 8536 O O . MET C 1 166 ? 51.760 127.611 39.922 1.00 26.91 166 MET C O 1
ATOM 8541 N N . ARG C 1 167 ? 51.368 127.276 42.110 1.00 25.18 167 ARG C N 1
ATOM 8542 C CA . ARG C 1 167 ? 52.791 127.362 42.424 1.00 30.73 167 ARG C CA 1
ATOM 8543 C C . ARG C 1 167 ? 53.574 126.246 41.752 1.00 31.82 167 ARG C C 1
ATOM 8544 O O . ARG C 1 167 ? 53.154 125.085 41.756 1.00 30.18 167 ARG C O 1
ATOM 8552 N N . LYS C 1 168 ? 54.708 126.618 41.160 1.00 32.57 168 LYS C N 1
ATOM 8553 C CA . LYS C 1 168 ? 55.548 125.693 40.408 1.00 29.74 168 LYS C CA 1
ATOM 8554 C C . LYS C 1 168 ? 55.814 124.399 41.168 1.00 28.57 168 LYS C C 1
ATOM 8555 O O . LYS C 1 168 ? 55.825 123.318 40.579 1.00 28.72 168 LYS C O 1
ATOM 8561 N N . GLU C 1 169 ? 56.038 124.509 42.473 1.00 25.73 169 GLU C N 1
ATOM 8562 C CA . GLU C 1 169 ? 56.405 123.342 43.271 1.00 27.47 169 GLU C CA 1
ATOM 8563 C C . GLU C 1 169 ? 55.263 122.339 43.413 1.00 29.64 169 GLU C C 1
ATOM 8564 O O . GLU C 1 169 ? 55.447 121.249 43.952 1.00 29.05 169 GLU C O 1
ATOM 8570 N N . GLU C 1 170 ? 54.082 122.702 42.928 1.00 29.05 170 GLU C N 1
ATOM 8571 C CA . GLU C 1 170 ? 52.947 121.797 43.035 1.00 29.08 170 GLU C CA 1
ATOM 8572 C C . GLU C 1 170 ? 52.714 121.074 41.727 1.00 28.97 170 GLU C C 1
ATOM 8573 O O . GLU C 1 170 ? 51.941 120.116 41.668 1.00 28.44 170 GLU C O 1
ATOM 8579 N N . ILE C 1 171 ? 53.402 121.524 40.684 1.00 30.01 171 ILE C N 1
ATOM 8580 C CA . ILE C 1 171 ? 53.314 120.878 39.381 1.00 27.89 171 ILE C CA 1
ATOM 8581 C C . ILE C 1 171 ? 53.623 119.380 39.467 1.00 28.55 171 ILE C C 1
ATOM 8582 O O . ILE C 1 171 ? 52.884 118.567 38.915 1.00 29.13 171 ILE C O 1
ATOM 8587 N N . PRO C 1 172 ? 54.697 119.002 40.183 1.00 29.01 172 PRO C N 1
ATOM 8588 C CA . PRO C 1 172 ? 54.953 117.564 40.306 1.00 28.24 172 PRO C CA 1
ATOM 8589 C C . PRO C 1 172 ? 53.802 116.848 41.010 1.00 26.50 172 PRO C C 1
ATOM 8590 O O . PRO C 1 172 ? 53.537 115.683 40.712 1.00 25.53 172 PRO C O 1
ATOM 8594 N N . VAL C 1 173 ? 53.139 117.542 41.931 1.00 28.48 173 VAL C N 1
ATOM 8595 C CA . VAL C 1 173 ? 52.026 116.971 42.683 1.00 25.45 173 VAL C CA 1
ATOM 8596 C C . VAL C 1 173 ? 50.814 116.815 41.753 1.00 27.97 173 VAL C C 1
ATOM 8597 O O . VAL C 1 173 ? 50.185 115.763 41.695 1.00 27.99 173 VAL C O 1
ATOM 8601 N N . LEU C 1 174 ? 50.509 117.867 41.011 1.00 27.33 174 LEU C N 1
ATOM 8602 C CA . LEU C 1 174 ? 49.508 117.794 39.964 1.00 23.21 174 LEU C CA 1
ATOM 8603 C C . LEU C 1 174 ? 49.751 116.583 39.053 1.00 27.12 174 LEU C C 1
ATOM 8604 O O . LEU C 1 174 ? 48.839 115.800 38.797 1.00 21.60 174 LEU C O 1
ATOM 8609 N N . VAL C 1 175 ? 50.984 116.404 38.583 1.00 27.49 175 VAL C N 1
ATOM 8610 C CA . VAL C 1 175 ? 51.269 115.300 37.670 1.00 24.62 175 VAL C CA 1
ATOM 8611 C C . VAL C 1 175 ? 51.059 113.942 38.334 1.00 24.80 175 VAL C C 1
ATOM 8612 O O . VAL C 1 175 ? 50.401 113.065 37.775 1.00 23.67 175 VAL C O 1
ATOM 8616 N N . LYS C 1 176 ? 51.621 113.771 39.526 1.00 24.18 176 LYS C N 1
ATOM 8617 C CA . LYS C 1 176 ? 51.577 112.481 40.203 1.00 29.63 176 LYS C CA 1
ATOM 8618 C C . LYS C 1 176 ? 50.148 112.113 40.596 1.00 24.97 176 LYS C C 1
ATOM 8619 O O . LYS C 1 176 ? 49.772 110.943 40.596 1.00 26.50 176 LYS C O 1
ATOM 8625 N N . THR C 1 177 ? 49.371 113.132 40.944 1.00 24.43 177 THR C N 1
ATOM 8626 C CA . THR C 1 177 ? 47.979 112.954 41.354 1.00 27.16 177 THR C CA 1
ATOM 8627 C C . THR C 1 177 ? 47.093 112.594 40.173 1.00 26.44 177 THR C C 1
ATOM 8628 O O . THR C 1 177 ? 46.084 111.900 40.333 1.00 29.16 177 THR C O 1
ATOM 8632 N N . SER C 1 178 ? 47.472 113.055 38.984 1.00 23.09 178 SER C N 1
ATOM 8633 C CA . SER C 1 178 ? 46.651 112.847 37.793 1.00 23.02 178 SER C CA 1
ATOM 8634 C C . SER C 1 178 ? 46.925 111.503 37.124 1.00 26.57 178 SER C C 1
ATOM 8635 O O . SER C 1 178 ? 46.045 110.920 36.486 1.00 24.57 178 SER C O 1
ATOM 8638 N N . LYS C 1 179 ? 48.152 111.021 37.279 1.00 23.91 179 LYS C N 1
ATOM 8639 C CA . LYS C 1 179 ? 48.635 109.842 36.570 1.00 24.16 179 LYS C CA 1
ATOM 8640 C C . LYS C 1 179 ? 47.770 108.584 36.725 1.00 21.14 179 LYS C C 1
ATOM 8641 O O . LYS C 1 179 ? 47.568 107.850 35.765 1.00 23.68 179 LYS C O 1
ATOM 8647 N N . PRO C 1 180 ? 47.288 108.306 37.942 1.00 21.29 180 PRO C N 1
ATOM 8648 C CA . PRO C 1 180 ? 46.546 107.048 38.103 1.00 25.38 180 PRO C CA 1
ATOM 8649 C C . PRO C 1 180 ? 45.249 107.057 37.291 1.00 22.77 180 PRO C C 1
ATOM 8650 O O . PRO C 1 180 ? 44.641 106.009 37.061 1.00 21.42 180 PRO C O 1
ATOM 8654 N N . TRP C 1 181 ? 44.844 108.235 36.830 1.00 22.24 181 TRP C N 1
ATOM 8655 C CA . TRP C 1 181 ? 43.533 108.365 36.193 1.00 21.94 181 TRP C CA 1
ATOM 8656 C C . TRP C 1 181 ? 43.545 108.181 34.677 1.00 25.37 181 TRP C C 1
ATOM 8657 O O . TRP C 1 181 ? 42.503 108.256 34.036 1.00 23.22 181 TRP C O 1
ATOM 8668 N N . GLU C 1 182 ? 44.711 107.890 34.104 1.00 28.33 182 GLU C N 1
ATOM 8669 C CA . GLU C 1 182 ? 44.778 107.628 32.667 1.00 29.96 182 GLU C CA 1
ATOM 8670 C C . GLU C 1 182 ? 43.783 106.551 32.240 1.00 26.28 182 GLU C C 1
ATOM 8671 O O . GLU C 1 182 ? 43.700 105.482 32.846 1.00 24.92 182 GLU C O 1
ATOM 8677 N N . GLY C 1 183 ? 43.049 106.836 31.174 1.00 28.11 183 GLY C N 1
ATOM 8678 C CA . GLY C 1 183 ? 42.097 105.888 30.622 1.00 25.98 183 GLY C CA 1
ATOM 8679 C C . GLY C 1 183 ? 40.839 105.693 31.452 1.00 23.46 183 GLY C C 1
ATOM 8680 O O . GLY C 1 183 ? 39.861 105.112 30.972 1.00 21.01 183 GLY C O 1
ATOM 8681 N N . ILE C 1 184 ? 40.846 106.186 32.685 1.00 17.89 184 ILE C N 1
ATOM 8682 C CA . ILE C 1 184 ? 39.754 105.869 33.609 1.00 23.20 184 ILE C CA 1
ATOM 8683 C C . ILE C 1 184 ? 39.066 107.066 34.274 1.00 22.09 184 ILE C C 1
ATOM 8684 O O . ILE C 1 184 ? 38.115 106.892 35.043 1.00 22.30 184 ILE C O 1
ATOM 8689 N N . SER C 1 185 ? 39.528 108.277 33.982 1.00 19.76 185 SER C N 1
ATOM 8690 C CA . SER C 1 185 ? 38.768 109.454 34.379 1.00 19.97 185 SER C CA 1
ATOM 8691 C C . SER C 1 185 ? 37.377 109.357 33.739 1.00 19.20 185 SER C C 1
ATOM 8692 O O . SER C 1 185 ? 37.187 108.596 32.794 1.00 17.36 185 SER C O 1
ATOM 8695 N N . VAL C 1 186 ? 36.408 110.108 34.252 1.00 17.26 186 VAL C N 1
ATOM 8696 C CA . VAL C 1 186 ? 35.099 110.148 33.602 1.00 16.42 186 VAL C CA 1
ATOM 8697 C C . VAL C 1 186 ? 35.293 110.462 32.129 1.00 16.88 186 VAL C C 1
ATOM 8698 O O . VAL C 1 186 ? 34.805 109.751 31.250 1.00 17.61 186 VAL C O 1
ATOM 8702 N N . GLU C 1 187 ? 36.040 111.524 31.867 1.00 14.56 187 GLU C N 1
ATOM 8703 C CA . GLU C 1 187 ? 36.380 111.908 30.510 1.00 19.15 187 GLU C CA 1
ATOM 8704 C C . GLU C 1 187 ? 36.883 110.726 29.683 1.00 20.23 187 GLU C C 1
ATOM 8705 O O . GLU C 1 187 ? 36.318 110.413 28.635 1.00 19.90 187 GLU C O 1
ATOM 8711 N N . GLU C 1 188 ? 37.937 110.067 30.148 1.00 18.62 188 GLU C N 1
ATOM 8712 C CA . GLU C 1 188 ? 38.599 109.064 29.315 1.00 18.64 188 GLU C CA 1
ATOM 8713 C C . GLU C 1 188 ? 37.852 107.745 29.254 1.00 17.81 188 GLU C C 1
ATOM 8714 O O . GLU C 1 188 ? 37.854 107.089 28.223 1.00 15.66 188 GLU C O 1
ATOM 8720 N N . LEU C 1 189 ? 37.208 107.355 30.349 1.00 15.12 189 LEU C N 1
ATOM 8721 C CA . LEU C 1 189 ? 36.421 106.134 30.327 1.00 18.99 189 LEU C CA 1
ATOM 8722 C C . LEU C 1 189 ? 35.212 106.343 29.420 1.00 16.26 189 LEU C C 1
ATOM 8723 O O . LEU C 1 189 ? 34.885 105.489 28.604 1.00 17.32 189 LEU C O 1
ATOM 8728 N N . SER C 1 190 ? 34.558 107.493 29.549 1.00 18.47 190 SER C N 1
ATOM 8729 C CA . SER C 1 190 ? 33.379 107.750 28.728 1.00 18.30 190 SER C CA 1
ATOM 8730 C C . SER C 1 190 ? 33.760 107.896 27.259 1.00 20.34 190 SER C C 1
ATOM 8731 O O . SER C 1 190 ? 33.002 107.522 26.374 1.00 17.38 190 SER C O 1
ATOM 8734 N N . ASN C 1 191 ? 34.946 108.432 26.997 1.00 18.59 191 ASN C N 1
ATOM 8735 C CA . ASN C 1 191 ? 35.439 108.513 25.629 1.00 19.20 191 ASN C CA 1
ATOM 8736 C C . ASN C 1 191 ? 35.535 107.113 24.997 1.00 20.46 191 ASN C C 1
ATOM 8737 O O . ASN C 1 191 ? 35.175 106.922 23.829 1.00 20.39 191 ASN C O 1
ATOM 8742 N N . LYS C 1 192 ? 36.000 106.135 25.773 1.00 17.98 192 LYS C N 1
ATOM 8743 C CA . LYS C 1 192 ? 36.123 104.767 25.268 1.00 19.59 192 LYS C CA 1
ATOM 8744 C C . LYS C 1 192 ? 34.786 104.252 24.752 1.00 18.53 192 LYS C C 1
ATOM 8745 O O . LYS C 1 192 ? 34.693 103.704 23.656 1.00 18.53 192 LYS C O 1
ATOM 8751 N N . TYR C 1 193 ? 33.746 104.419 25.557 1.00 17.31 193 TYR C N 1
ATOM 8752 C CA . TYR C 1 193 ? 32.427 103.935 25.165 1.00 17.72 193 TYR C CA 1
ATOM 8753 C C . TYR C 1 193 ? 31.779 104.815 24.121 1.00 16.87 193 TYR C C 1
ATOM 8754 O O . TYR C 1 193 ? 31.045 104.326 23.265 1.00 17.32 193 TYR C O 1
ATOM 8763 N N . SER C 1 194 ? 32.083 106.107 24.147 1.00 15.58 194 SER C N 1
ATOM 8764 C CA . SER C 1 194 ? 31.573 106.985 23.113 1.00 16.43 194 SER C CA 1
ATOM 8765 C C . SER C 1 194 ? 32.104 106.558 21.745 1.00 17.01 194 SER C C 1
ATOM 8766 O O . SER C 1 194 ? 31.421 106.710 20.732 1.00 19.20 194 SER C O 1
ATOM 8769 N N . LYS C 1 195 ? 33.326 106.037 21.720 1.00 18.70 195 LYS C N 1
ATOM 8770 C CA . LYS C 1 195 ? 33.906 105.521 20.477 1.00 20.74 195 LYS C CA 1
ATOM 8771 C C . LYS C 1 195 ? 33.133 104.326 19.928 1.00 20.93 195 LYS C C 1
ATOM 8772 O O . LYS C 1 195 ? 33.279 103.981 18.764 1.00 19.60 195 LYS C O 1
ATOM 8778 N N . MET C 1 196 ? 32.319 103.690 20.766 1.00 17.89 196 MET C N 1
ATOM 8779 C CA . MET C 1 196 ? 31.516 102.556 20.313 1.00 21.23 196 MET C CA 1
ATOM 8780 C C . MET C 1 196 ? 30.163 102.983 19.778 1.00 21.47 196 MET C C 1
ATOM 8781 O O . MET C 1 196 ? 29.396 102.150 19.299 1.00 22.56 196 MET C O 1
ATOM 8786 N N . THR C 1 197 ? 29.847 104.268 19.880 1.00 18.49 197 THR C N 1
ATOM 8787 C CA . THR C 1 197 ? 28.596 104.742 19.300 1.00 18.18 197 THR C CA 1
ATOM 8788 C C . THR C 1 197 ? 28.830 104.972 17.812 1.00 21.15 197 THR C C 1
ATOM 8789 O O . THR C 1 197 ? 29.935 105.319 17.404 1.00 18.83 197 THR C O 1
ATOM 8793 N N . PRO C 1 198 ? 27.794 104.769 16.991 1.00 17.83 198 PRO C N 1
ATOM 8794 C CA . PRO C 1 198 ? 27.975 104.911 15.540 1.00 21.85 198 PRO C CA 1
ATOM 8795 C C . PRO C 1 198 ? 28.351 106.326 15.118 1.00 23.30 198 PRO C C 1
ATOM 8796 O O . PRO C 1 198 ? 29.050 106.502 14.118 1.00 21.37 198 PRO C O 1
ATOM 8800 N N . GLY C 1 199 ? 27.883 107.325 15.857 1.00 17.30 199 GLY C N 1
ATOM 8801 C CA . GLY C 1 199 ? 28.154 108.702 15.488 1.00 18.47 199 GLY C CA 1
ATOM 8802 C C . GLY C 1 199 ? 29.391 109.314 16.120 1.00 19.27 199 GLY C C 1
ATOM 8803 O O . GLY C 1 199 ? 29.531 110.541 16.169 1.00 17.25 199 GLY C O 1
ATOM 8804 N N . TYR C 1 200 ? 30.299 108.471 16.600 1.00 19.36 200 TYR C N 1
ATOM 8805 C CA . TYR C 1 200 ? 31.475 108.987 17.296 1.00 20.39 200 TYR C CA 1
ATOM 8806 C C . TYR C 1 200 ? 32.295 109.983 16.482 1.00 20.63 200 TYR C C 1
ATOM 8807 O O . TYR C 1 200 ? 32.577 111.080 16.942 1.00 21.23 200 TYR C O 1
ATOM 8816 N N . ASP C 1 201 ? 32.699 109.585 15.282 1.00 20.78 201 ASP C N 1
ATOM 8817 C CA . ASP C 1 201 ? 33.488 110.473 14.427 1.00 23.70 201 ASP C CA 1
ATOM 8818 C C . ASP C 1 201 ? 32.743 111.761 14.146 1.00 19.57 201 ASP C C 1
ATOM 8819 O O . ASP C 1 201 ? 33.324 112.847 14.183 1.00 23.49 201 ASP C O 1
ATOM 8824 N N . GLN C 1 202 ? 31.457 111.639 13.858 1.00 19.49 202 GLN C N 1
ATOM 8825 C CA . GLN C 1 202 ? 30.609 112.807 13.671 1.00 19.69 202 GLN C CA 1
ATOM 8826 C C . GLN C 1 202 ? 30.649 113.713 14.900 1.00 21.59 202 GLN C C 1
ATOM 8827 O O . GLN C 1 202 ? 30.771 114.940 14.797 1.00 18.92 202 GLN C O 1
ATOM 8833 N N . PHE C 1 203 ? 30.538 113.091 16.066 1.00 20.01 203 PHE C N 1
ATOM 8834 C CA . PHE C 1 203 ? 30.583 113.808 17.334 1.00 21.06 203 PHE C CA 1
ATOM 8835 C C . PHE C 1 203 ? 31.897 114.553 17.487 1.00 20.28 203 PHE C C 1
ATOM 8836 O O . PHE C 1 203 ? 31.916 115.736 17.836 1.00 21.74 203 PHE C O 1
ATOM 8844 N N . LYS C 1 204 ? 33.001 113.862 17.221 1.00 20.03 204 LYS C N 1
ATOM 8845 C CA . LYS C 1 204 ? 34.308 114.500 17.330 1.00 22.52 204 LYS C CA 1
ATOM 8846 C C . LYS C 1 204 ? 34.442 115.703 16.408 1.00 21.96 204 LYS C C 1
ATOM 8847 O O . LYS C 1 204 ? 35.008 116.712 16.799 1.00 22.74 204 LYS C O 1
ATOM 8853 N N . ASN C 1 205 ? 33.900 115.615 15.199 1.00 19.58 205 ASN C N 1
ATOM 8854 C CA . ASN C 1 205 ? 33.958 116.752 14.288 1.00 20.84 205 ASN C CA 1
ATOM 8855 C C . ASN C 1 205 ? 33.173 117.926 14.846 1.00 23.99 205 ASN C C 1
ATOM 8856 O O . ASN C 1 205 ? 33.540 119.090 14.671 1.00 21.83 205 ASN C O 1
ATOM 8861 N N . ILE C 1 206 ? 32.070 117.611 15.511 1.00 22.77 206 ILE C N 1
ATOM 8862 C CA . ILE C 1 206 ? 31.236 118.627 16.112 1.00 20.34 206 ILE C CA 1
ATOM 8863 C C . ILE C 1 206 ? 31.987 119.325 17.257 1.00 20.41 206 ILE C C 1
ATOM 8864 O O . ILE C 1 206 ? 32.013 120.547 17.343 1.00 19.10 206 ILE C O 1
ATOM 8869 N N . MET C 1 207 ? 32.634 118.548 18.112 1.00 18.97 207 MET C N 1
ATOM 8870 C CA . MET C 1 207 ? 33.459 119.134 19.166 1.00 21.55 207 MET C CA 1
ATOM 8871 C C . MET C 1 207 ? 34.624 119.959 18.592 1.00 23.18 207 MET C C 1
ATOM 8872 O O . MET C 1 207 ? 34.822 121.098 18.993 1.00 17.69 207 MET C O 1
ATOM 8877 N N . GLU C 1 208 ? 35.368 119.402 17.637 1.00 23.01 208 GLU C N 1
ATOM 8878 C CA . GLU C 1 208 ? 36.537 120.111 17.084 1.00 23.98 208 GLU C CA 1
ATOM 8879 C C . GLU C 1 208 ? 36.178 121.430 16.414 1.00 21.40 208 GLU C C 1
ATOM 8880 O O . GLU C 1 208 ? 36.940 122.388 16.476 1.00 21.72 208 GLU C O 1
ATOM 8886 N N . SER C 1 209 ? 35.007 121.485 15.787 1.00 22.22 209 SER C N 1
ATOM 8887 C CA . SER C 1 209 ? 34.571 122.700 15.107 1.00 24.54 209 SER C CA 1
ATOM 8888 C C . SER C 1 209 ? 33.974 123.701 16.083 1.00 21.45 209 SER C C 1
ATOM 8889 O O . SER C 1 209 ? 33.679 124.840 15.716 1.00 19.17 209 SER C O 1
ATOM 8892 N N . VAL C 1 210 ? 33.802 123.251 17.325 1.00 20.34 210 VAL C N 1
ATOM 8893 C CA . VAL C 1 210 ? 33.159 124.014 18.398 1.00 20.78 210 VAL C CA 1
ATOM 8894 C C . VAL C 1 210 ? 31.684 124.322 18.122 1.00 19.37 210 VAL C C 1
ATOM 8895 O O . VAL C 1 210 ? 31.143 125.307 18.623 1.00 18.50 210 VAL C O 1
ATOM 8899 N N . ILE C 1 211 ? 31.042 123.476 17.322 1.00 18.57 211 ILE C N 1
ATOM 8900 C CA . ILE C 1 211 ? 29.603 123.583 17.082 1.00 17.23 211 ILE C CA 1
ATOM 8901 C C . ILE C 1 211 ? 28.878 123.264 18.390 1.00 18.43 211 ILE C C 1
ATOM 8902 O O . ILE C 1 211 ? 27.822 123.816 18.689 1.00 21.94 211 ILE C O 1
ATOM 8907 N N . CYS C 1 212 ? 29.469 122.366 19.167 1.00 19.05 212 CYS C N 1
ATOM 8908 C CA . CYS C 1 212 ? 29.016 122.093 20.525 1.00 16.54 212 CYS C CA 1
ATOM 8909 C C . CYS C 1 212 ? 30.136 122.562 21.443 1.00 18.73 212 CYS C C 1
ATOM 8910 O O . CYS C 1 212 ? 31.276 122.112 21.310 1.00 18.77 212 CYS C O 1
ATOM 8913 N N . MET C 1 213 ? 29.824 123.473 22.362 1.00 17.40 213 MET C N 1
ATOM 8914 C CA . MET C 1 213 ? 30.871 124.169 23.114 1.00 18.75 213 MET C CA 1
ATOM 8915 C C . MET C 1 213 ? 31.741 123.286 24.013 1.00 20.11 213 MET C C 1
ATOM 8916 O O . MET C 1 213 ? 32.971 123.442 24.051 1.00 20.84 213 MET C O 1
ATOM 8921 N N . PHE C 1 214 ? 31.129 122.364 24.747 1.00 18.56 214 PHE C N 1
ATOM 8922 C CA . PHE C 1 214 ? 31.907 121.546 25.675 1.00 17.02 214 PHE C CA 1
ATOM 8923 C C . PHE C 1 214 ? 31.186 120.285 26.137 1.00 17.43 214 PHE C C 1
ATOM 8924 O O . PHE C 1 214 ? 30.001 120.087 25.865 1.00 20.67 214 PHE C O 1
ATOM 8932 N N . ASP C 1 215 ? 31.908 119.456 26.872 1.00 16.62 215 ASP C N 1
ATOM 8933 C CA . ASP C 1 215 ? 31.406 118.161 27.333 1.00 18.61 215 ASP C CA 1
ATOM 8934 C C . ASP C 1 215 ? 30.737 118.226 28.689 1.00 18.10 215 ASP C C 1
ATOM 8935 O O . ASP C 1 215 ? 31.188 118.954 29.577 1.00 18.15 215 ASP C O 1
ATOM 8940 N N . SER C 1 216 ? 29.704 117.405 28.867 1.00 15.12 216 SER C N 1
ATOM 8941 C CA . SER C 1 216 ? 28.976 117.384 30.129 1.00 18.31 216 SER C CA 1
ATOM 8942 C C . SER C 1 216 ? 29.876 117.022 31.320 1.00 16.15 216 SER C C 1
ATOM 8943 O O . SER C 1 216 ? 29.699 117.561 32.419 1.00 16.70 216 SER C O 1
ATOM 8946 N N . PHE C 1 217 ? 30.833 116.118 31.109 1.00 17.91 217 PHE C N 1
ATOM 8947 C CA . PHE C 1 217 ? 31.735 115.736 32.209 1.00 18.79 217 PHE C CA 1
ATOM 8948 C C . PHE C 1 217 ? 32.511 116.921 32.787 1.00 15.76 217 PHE C C 1
ATOM 8949 O O . PHE C 1 217 ? 33.073 116.819 33.881 1.00 18.12 217 PHE C O 1
ATOM 8957 N N . ALA C 1 218 ? 32.543 118.049 32.082 1.00 14.86 218 ALA C N 1
ATOM 8958 C CA . ALA C 1 218 ? 33.338 119.174 32.588 1.00 19.14 218 ALA C CA 1
ATOM 8959 C C . ALA C 1 218 ? 32.744 119.746 33.873 1.00 16.90 218 ALA C C 1
ATOM 8960 O O . ALA C 1 218 ? 33.474 120.203 34.751 1.00 16.67 218 ALA C O 1
ATOM 8962 N N . ILE C 1 219 ? 31.421 119.694 33.982 1.00 15.26 219 ILE C N 1
ATOM 8963 C CA . ILE C 1 219 ? 30.699 120.252 35.124 1.00 13.63 219 ILE C CA 1
ATOM 8964 C C . ILE C 1 219 ? 29.431 119.430 35.394 1.00 14.88 219 ILE C C 1
ATOM 8965 O O . ILE C 1 219 ? 28.327 119.888 35.136 1.00 19.24 219 ILE C O 1
ATOM 8970 N N . PRO C 1 220 ? 29.599 118.204 35.919 1.00 15.71 220 PRO C N 1
ATOM 8971 C CA . PRO C 1 220 ? 28.518 117.211 36.024 1.00 15.24 220 PRO C CA 1
ATOM 8972 C C . PRO C 1 220 ? 27.471 117.538 37.094 1.00 16.26 220 PRO C C 1
ATOM 8973 O O . PRO C 1 220 ? 26.374 116.944 37.078 1.00 14.64 220 PRO C O 1
ATOM 8977 N N . GLN C 1 221 ? 27.801 118.467 37.991 1.00 15.17 221 GLN C N 1
ATOM 8978 C CA . GLN C 1 221 ? 26.840 119.026 38.929 1.00 15.99 221 GLN C CA 1
ATOM 8979 C C . GLN C 1 221 ? 26.722 120.516 38.660 1.00 15.63 221 GLN C C 1
ATOM 8980 O O . GLN C 1 221 ? 27.590 121.104 38.016 1.00 18.29 221 GLN C O 1
ATOM 8986 N N . GLY C 1 222 ? 25.646 121.129 39.132 1.00 15.42 222 GLY C N 1
ATOM 8987 C CA . GLY C 1 222 ? 25.449 122.551 38.907 1.00 14.24 222 GLY C CA 1
ATOM 8988 C C . GLY C 1 222 ? 24.336 122.836 37.917 1.00 14.62 222 GLY C C 1
ATOM 8989 O O . GLY C 1 222 ? 23.729 121.911 37.374 1.00 13.59 222 GLY C O 1
ATOM 8990 N N . ARG C 1 223 ? 24.087 124.118 37.660 1.00 13.04 223 ARG C N 1
ATOM 8991 C CA . ARG C 1 223 ? 22.850 124.543 37.008 1.00 16.67 223 ARG C CA 1
ATOM 8992 C C . ARG C 1 223 ? 21.692 123.876 37.731 1.00 16.43 223 ARG C C 1
ATOM 8993 O O . ARG C 1 223 ? 20.736 123.377 37.123 1.00 16.65 223 ARG C O 1
ATOM 9001 N N . GLU C 1 224 ? 21.807 123.873 39.053 1.00 12.83 224 GLU C N 1
ATOM 9002 C CA . GLU C 1 224 ? 20.791 123.289 39.918 1.00 13.21 224 GLU C CA 1
ATOM 9003 C C . GLU C 1 224 ? 20.712 124.115 41.189 1.00 15.72 224 GLU C C 1
ATOM 9004 O O . GLU C 1 224 ? 21.440 125.082 41.345 1.00 17.65 224 GLU C O 1
ATOM 9010 N N . VAL C 1 225 ? 19.816 123.751 42.092 1.00 19.44 225 VAL C N 1
ATOM 9011 C CA . VAL C 1 225 ? 19.688 124.488 43.338 1.00 14.13 225 VAL C CA 1
ATOM 9012 C C . VAL C 1 225 ? 19.994 123.563 44.507 1.00 15.80 225 VAL C C 1
ATOM 9013 O O . VAL C 1 225 ? 19.418 122.481 44.612 1.00 15.09 225 VAL C O 1
ATOM 9017 N N . ILE C 1 226 ? 20.938 123.966 45.361 1.00 14.46 226 ILE C N 1
ATOM 9018 C CA . ILE C 1 226 ? 21.287 123.154 46.514 1.00 11.94 226 ILE C CA 1
ATOM 9019 C C . ILE C 1 226 ? 20.097 123.136 47.457 1.00 13.02 226 ILE C C 1
ATOM 9020 O O . ILE C 1 226 ? 19.235 124.018 47.408 1.00 11.72 226 ILE C O 1
ATOM 9025 N N . ASN C 1 227 ? 20.037 122.121 48.304 1.00 14.23 227 ASN C N 1
ATOM 9026 C CA . ASN C 1 227 ? 19.006 122.067 49.334 1.00 12.69 227 ASN C CA 1
ATOM 9027 C C . ASN C 1 227 ? 19.682 121.974 50.699 1.00 15.76 227 ASN C C 1
ATOM 9028 O O . ASN C 1 227 ? 20.336 120.983 50.990 1.00 13.09 227 ASN C O 1
ATOM 9033 N N . TYR C 1 228 ? 19.515 123.014 51.521 1.00 13.79 228 TYR C N 1
ATOM 9034 C CA . TYR C 1 228 ? 20.164 123.125 52.832 1.00 12.53 228 TYR C CA 1
ATOM 9035 C C . TYR C 1 228 ? 19.392 122.505 53.993 1.00 17.59 228 TYR C C 1
ATOM 9036 O O . TYR C 1 228 ? 19.810 122.609 55.166 1.00 16.07 228 TYR C O 1
ATOM 9045 N N . TYR C 1 229 ? 18.258 121.889 53.695 1.00 13.38 229 TYR C N 1
ATOM 9046 C CA . TYR C 1 229 ? 17.382 121.393 54.750 1.00 15.76 229 TYR C CA 1
ATOM 9047 C C . TYR C 1 229 ? 18.025 120.481 55.790 1.00 16.40 229 TYR C C 1
ATOM 9048 O O . TYR C 1 229 ? 17.891 120.731 56.985 1.00 13.25 229 TYR C O 1
ATOM 9057 N N . MET C 1 230 ? 18.695 119.420 55.354 1.00 13.49 230 MET C N 1
ATOM 9058 C CA . MET C 1 230 ? 19.065 118.368 56.296 1.00 13.76 230 MET C CA 1
ATOM 9059 C C . MET C 1 230 ? 19.898 118.878 57.477 1.00 16.67 230 MET C C 1
ATOM 9060 O O . MET C 1 230 ? 19.521 118.646 58.629 1.00 16.85 230 MET C O 1
ATOM 9065 N N . PRO C 1 231 ? 21.007 119.593 57.199 1.00 16.93 231 PRO C N 1
ATOM 9066 C CA . PRO C 1 231 ? 21.824 120.056 58.330 1.00 15.56 231 PRO C CA 1
ATOM 9067 C C . PRO C 1 231 ? 21.178 121.209 59.087 1.00 17.89 231 PRO C C 1
ATOM 9068 O O . PRO C 1 231 ? 21.472 121.361 60.272 1.00 17.40 231 PRO C O 1
ATOM 9072 N N . LEU C 1 232 ? 20.312 121.995 58.449 1.00 15.16 232 LEU C N 1
ATOM 9073 C CA . LEU C 1 232 ? 19.649 123.067 59.194 1.00 17.68 232 LEU C CA 1
ATOM 9074 C C . LEU C 1 232 ? 18.660 122.430 60.162 1.00 22.14 232 LEU C C 1
ATOM 9075 O O . LEU C 1 232 ? 18.477 122.889 61.298 1.00 17.17 232 LEU C O 1
ATOM 9080 N N . GLN C 1 233 ? 18.031 121.353 59.707 1.00 16.86 233 GLN C N 1
ATOM 9081 C CA . GLN C 1 233 ? 17.033 120.689 60.522 1.00 16.53 233 GLN C CA 1
ATOM 9082 C C . GLN C 1 233 ? 17.624 119.793 61.608 1.00 17.95 233 GLN C C 1
ATOM 9083 O O . GLN C 1 233 ? 17.070 119.705 62.701 1.00 19.38 233 GLN C O 1
ATOM 9089 N N . TYR C 1 234 ? 18.726 119.112 61.307 1.00 15.14 234 TYR C N 1
ATOM 9090 C CA . TYR C 1 234 ? 19.259 118.095 62.220 1.00 17.89 234 TYR C CA 1
ATOM 9091 C C . TYR C 1 234 ? 20.626 118.401 62.811 1.00 16.59 234 TYR C C 1
ATOM 9092 O O . TYR C 1 234 ? 20.962 117.912 63.890 1.00 18.92 234 TYR C O 1
ATOM 9101 N N . GLY C 1 235 ? 21.427 119.167 62.092 1.00 17.93 235 GLY C N 1
ATOM 9102 C CA . GLY C 1 235 ? 22.841 119.241 62.413 1.00 15.50 235 GLY C CA 1
ATOM 9103 C C . GLY C 1 235 ? 23.488 117.915 62.042 1.00 18.58 235 GLY C C 1
ATOM 9104 O O . GLY C 1 235 ? 22.803 116.932 61.732 1.00 17.99 235 GLY C O 1
ATOM 9105 N N . PHE C 1 236 ? 24.814 117.888 62.074 1.00 18.38 236 PHE C N 1
ATOM 9106 C CA . PHE C 1 236 ? 25.577 116.722 61.656 1.00 16.67 236 PHE C CA 1
ATOM 9107 C C . PHE C 1 236 ? 25.463 115.520 62.607 1.00 17.34 236 PHE C C 1
ATOM 9108 O O . PHE C 1 236 ? 25.324 114.388 62.167 1.00 16.37 236 PHE C O 1
ATOM 9116 N N . ASP C 1 237 ? 25.519 115.759 63.912 1.00 17.68 237 ASP C N 1
ATOM 9117 C CA . ASP C 1 237 ? 25.327 114.660 64.854 1.00 18.83 237 ASP C CA 1
ATOM 9118 C C . ASP C 1 237 ? 23.975 114.000 64.612 1.00 17.40 237 ASP C C 1
ATOM 9119 O O . ASP C 1 237 ? 23.854 112.761 64.602 1.00 15.25 237 ASP C O 1
ATOM 9124 N N . GLY C 1 238 ? 22.964 114.841 64.419 1.00 15.78 238 GLY C N 1
ATOM 9125 C CA . GLY C 1 238 ? 21.606 114.385 64.192 1.00 17.62 238 GLY C CA 1
ATOM 9126 C C . GLY C 1 238 ? 21.527 113.545 62.932 1.00 18.90 238 GLY C C 1
ATOM 9127 O O . GLY C 1 238 ? 20.881 112.501 62.907 1.00 17.96 238 GLY C O 1
ATOM 9128 N N . ILE C 1 239 ? 22.186 114.003 61.875 1.00 18.76 239 ILE C N 1
ATOM 9129 C CA . ILE C 1 239 ? 22.197 113.249 60.617 1.00 15.60 239 ILE C CA 1
ATOM 9130 C C . ILE C 1 239 ? 22.848 111.881 60.766 1.00 17.45 239 ILE C C 1
ATOM 9131 O O . ILE C 1 239 ? 22.333 110.880 60.255 1.00 16.99 239 ILE C O 1
ATOM 9136 N N . ILE C 1 240 ? 23.967 111.828 61.489 1.00 16.82 240 ILE C N 1
ATOM 9137 C CA . ILE C 1 240 ? 24.662 110.566 61.711 1.00 18.95 240 ILE C CA 1
ATOM 9138 C C . ILE C 1 240 ? 23.748 109.611 62.463 1.00 17.28 240 ILE C C 1
ATOM 9139 O O . ILE C 1 240 ? 23.653 108.427 62.132 1.00 19.18 240 ILE C O 1
ATOM 9144 N N . LYS C 1 241 ? 23.047 110.140 63.455 1.00 16.37 241 LYS C N 1
ATOM 9145 C CA . LYS C 1 241 ? 22.071 109.343 64.184 1.00 19.19 241 LYS C CA 1
ATOM 9146 C C . LYS C 1 241 ? 21.030 108.784 63.214 1.00 20.02 241 LYS C C 1
ATOM 9147 O O . LYS C 1 241 ? 20.690 107.597 63.263 1.00 17.12 241 LYS C O 1
ATOM 9153 N N . LEU C 1 242 ? 20.533 109.634 62.322 1.00 17.95 242 LEU C N 1
ATOM 9154 C CA . LEU C 1 242 ? 19.530 109.191 61.354 1.00 17.72 242 LEU C CA 1
ATOM 9155 C C . LEU C 1 242 ? 20.091 108.059 60.505 1.00 16.93 242 LEU C C 1
ATOM 9156 O O . LEU C 1 242 ? 19.399 107.078 60.210 1.00 17.63 242 LEU C O 1
ATOM 9161 N N . CYS C 1 243 ? 21.351 108.209 60.108 1.00 14.46 243 CYS C N 1
ATOM 9162 C CA . CYS C 1 243 ? 22.009 107.210 59.281 1.00 16.62 243 CYS C CA 1
ATOM 9163 C C . CYS C 1 243 ? 22.117 105.902 60.032 1.00 18.58 243 CYS C C 1
ATOM 9164 O O . CYS C 1 243 ? 21.844 104.844 59.469 1.00 17.22 243 CYS C O 1
ATOM 9167 N N . ASP C 1 244 ? 22.542 105.977 61.296 1.00 16.19 244 ASP C N 1
ATOM 9168 C CA . ASP C 1 244 ? 22.661 104.784 62.126 1.00 15.25 244 ASP C CA 1
ATOM 9169 C C . ASP C 1 244 ? 21.319 104.078 62.216 1.00 16.32 244 ASP C C 1
ATOM 9170 O O . ASP C 1 244 ? 21.264 102.860 62.093 1.00 15.54 244 ASP C O 1
ATOM 9175 N N . GLU C 1 245 ? 20.245 104.838 62.445 1.00 17.13 245 GLU C N 1
ATOM 9176 C CA . GLU C 1 245 ? 18.896 104.260 62.510 1.00 20.20 245 GLU C CA 1
ATOM 9177 C C . GLU C 1 245 ? 18.515 103.561 61.211 1.00 18.18 245 GLU C C 1
ATOM 9178 O O . GLU C 1 245 ? 18.019 102.435 61.232 1.00 16.74 245 GLU C O 1
ATOM 9184 N N . LYS C 1 246 ? 18.748 104.234 60.085 1.00 16.96 246 LYS C N 1
ATOM 9185 C CA . LYS C 1 246 ? 18.461 103.655 58.765 1.00 16.81 246 LYS C CA 1
ATOM 9186 C C . LYS C 1 246 ? 19.289 102.415 58.501 1.00 16.47 246 LYS C C 1
ATOM 9187 O O . LYS C 1 246 ? 18.807 101.436 57.930 1.00 14.18 246 LYS C O 1
ATOM 9193 N N . ILE C 1 247 ? 20.560 102.483 58.863 1.00 15.16 247 ILE C N 1
ATOM 9194 C CA . ILE C 1 247 ? 21.434 101.339 58.692 1.00 14.46 247 ILE C CA 1
ATOM 9195 C C . ILE C 1 247 ? 20.908 100.145 59.473 1.00 16.42 247 ILE C C 1
ATOM 9196 O O . ILE C 1 247 ? 20.857 99.024 58.946 1.00 14.23 247 ILE C O 1
ATOM 9201 N N . ALA C 1 248 ? 20.479 100.381 60.714 1.00 15.53 248 ALA C N 1
ATOM 9202 C CA . ALA C 1 248 ? 19.917 99.302 61.518 1.00 19.25 248 ALA C CA 1
ATOM 9203 C C . ALA C 1 248 ? 18.635 98.790 60.866 1.00 17.82 248 ALA C C 1
ATOM 9204 O O . ALA C 1 248 ? 18.352 97.590 60.903 1.00 18.66 248 ALA C O 1
ATOM 9206 N N . GLU C 1 249 ? 17.875 99.695 60.252 1.00 16.57 249 GLU C N 1
ATOM 9207 C CA . GLU C 1 249 ? 16.623 99.309 59.611 1.00 18.56 249 GLU C CA 1
ATOM 9208 C C . GLU C 1 249 ? 16.830 98.496 58.334 1.00 17.31 249 GLU C C 1
ATOM 9209 O O . GLU C 1 249 ? 16.172 97.486 58.133 1.00 18.72 249 GLU C O 1
ATOM 9215 N N . VAL C 1 250 ? 17.752 98.911 57.476 1.00 14.25 250 VAL C N 1
ATOM 9216 C CA . VAL C 1 250 ? 17.736 98.375 56.115 1.00 15.01 250 VAL C CA 1
ATOM 9217 C C . VAL C 1 250 ? 18.984 97.631 55.673 1.00 14.93 250 VAL C C 1
ATOM 9218 O O . VAL C 1 250 ? 18.996 97.052 54.589 1.00 13.40 250 VAL C O 1
ATOM 9222 N N . MET C 1 251 ? 20.048 97.654 56.471 1.00 12.26 251 MET C N 1
ATOM 9223 C CA . MET C 1 251 ? 21.274 97.028 56.002 1.00 15.01 251 MET C CA 1
ATOM 9224 C C . MET C 1 251 ? 21.028 95.523 55.873 1.00 12.95 251 MET C C 1
ATOM 9225 O O . MET C 1 251 ? 20.583 94.879 56.818 1.00 12.40 251 MET C O 1
ATOM 9230 N N . GLY C 1 252 ? 21.307 94.985 54.691 1.00 13.08 252 GLY C N 1
ATOM 9231 C CA . GLY C 1 252 ? 21.054 93.587 54.412 1.00 12.87 252 GLY C CA 1
ATOM 9232 C C . GLY C 1 252 ? 19.600 93.290 54.050 1.00 12.81 252 GLY C C 1
ATOM 9233 O O . GLY C 1 252 ? 19.269 92.135 53.821 1.00 11.22 252 GLY C O 1
ATOM 9234 N N . GLU C 1 253 ? 18.749 94.320 53.990 1.00 11.88 253 GLU C N 1
ATOM 9235 C CA . GLU C 1 253 ? 17.356 94.165 53.550 1.00 12.41 253 GLU C CA 1
ATOM 9236 C C . GLU C 1 253 ? 17.076 94.805 52.197 1.00 14.28 253 GLU C C 1
ATOM 9237 O O . GLU C 1 253 ? 17.472 95.939 51.919 1.00 10.65 253 GLU C O 1
ATOM 9243 N N . ALA C 1 254 ? 16.386 94.070 51.341 1.00 12.51 254 ALA C N 1
ATOM 9244 C CA . ALA C 1 254 ? 16.045 94.611 50.036 1.00 14.94 254 ALA C CA 1
ATOM 9245 C C . ALA C 1 254 ? 14.591 95.069 49.981 1.00 14.82 254 ALA C C 1
ATOM 9246 O O . ALA C 1 254 ? 14.208 95.808 49.073 1.00 13.20 254 ALA C O 1
ATOM 9248 N N . GLY C 1 255 ? 13.777 94.635 50.939 1.00 14.02 255 GLY C N 1
ATOM 9249 C CA . GLY C 1 255 ? 12.345 94.793 50.788 1.00 13.57 255 GLY C CA 1
ATOM 9250 C C . GLY C 1 255 ? 11.906 93.992 49.577 1.00 15.51 255 GLY C C 1
ATOM 9251 O O . GLY C 1 255 ? 12.364 92.863 49.386 1.00 14.03 255 GLY C O 1
ATOM 9252 N N . ASP C 1 256 ? 11.027 94.570 48.753 1.00 15.56 256 ASP C N 1
ATOM 9253 C CA . ASP C 1 256 ? 10.622 93.931 47.501 1.00 16.71 256 ASP C CA 1
ATOM 9254 C C . ASP C 1 256 ? 11.396 94.469 46.294 1.00 16.29 256 ASP C C 1
ATOM 9255 O O . ASP C 1 256 ? 11.059 94.194 45.140 1.00 14.76 256 ASP C O 1
ATOM 9260 N N . ASP C 1 257 ? 12.439 95.230 46.567 1.00 14.10 257 ASP C N 1
ATOM 9261 C CA . ASP C 1 257 ? 13.130 95.967 45.516 1.00 14.72 257 ASP C CA 1
ATOM 9262 C C . ASP C 1 257 ? 14.450 95.286 45.166 1.00 14.44 257 ASP C C 1
ATOM 9263 O O . ASP C 1 257 ? 15.476 95.515 45.795 1.00 13.09 257 ASP C O 1
ATOM 9268 N N . GLY C 1 258 ? 14.401 94.413 44.168 1.00 14.20 258 GLY C N 1
ATOM 9269 C CA . GLY C 1 258 ? 15.574 93.698 43.719 1.00 13.25 258 GLY C CA 1
ATOM 9270 C C . GLY C 1 258 ? 16.605 94.583 43.044 1.00 15.94 258 GLY C C 1
ATOM 9271 O O . GLY C 1 258 ? 17.760 94.181 42.873 1.00 15.65 258 GLY C O 1
ATOM 9272 N N . ASP C 1 259 ? 16.193 95.787 42.666 1.00 15.62 259 ASP C N 1
ATOM 9273 C CA . ASP C 1 259 ? 17.086 96.705 41.955 1.00 15.70 259 ASP C CA 1
ATOM 9274 C C . ASP C 1 259 ? 17.941 97.540 42.896 1.00 16.22 259 ASP C C 1
ATOM 9275 O O . ASP C 1 259 ? 19.163 97.547 42.786 1.00 17.43 259 ASP C O 1
ATOM 9280 N N . PHE C 1 260 ? 17.294 98.237 43.820 1.00 13.29 260 PHE C N 1
ATOM 9281 C CA . PHE C 1 260 ? 17.985 99.198 44.668 1.00 13.58 260 PHE C CA 1
ATOM 9282 C C . PHE C 1 260 ? 17.756 98.983 46.151 1.00 14.51 260 PHE C C 1
ATOM 9283 O O . PHE C 1 260 ? 18.248 99.755 46.969 1.00 15.25 260 PHE C O 1
ATOM 9291 N N . GLY C 1 261 ? 17.020 97.932 46.502 1.00 14.20 261 GLY C N 1
ATOM 9292 C CA . GLY C 1 261 ? 16.741 97.675 47.906 1.00 15.34 261 GLY C CA 1
ATOM 9293 C C . GLY C 1 261 ? 18.011 97.525 48.718 1.00 13.10 261 GLY C C 1
ATOM 9294 O O . GLY C 1 261 ? 18.201 98.198 49.734 1.00 14.63 261 GLY C O 1
ATOM 9295 N N . MET C 1 262 ? 18.886 96.631 48.273 1.00 13.83 262 MET C N 1
ATOM 9296 C CA . MET C 1 262 ? 20.156 96.404 48.971 1.00 17.00 262 MET C CA 1
ATOM 9297 C C . MET C 1 262 ? 21.047 97.644 48.995 1.00 13.76 262 MET C C 1
ATOM 9298 O O . MET C 1 262 ? 21.854 97.820 49.907 1.00 15.67 262 MET C O 1
ATOM 9303 N N . SER C 1 263 ? 20.915 98.498 47.989 1.00 14.50 263 SER C N 1
ATOM 9304 C CA . SER C 1 263 ? 21.766 99.680 47.882 1.00 15.98 263 SER C CA 1
ATOM 9305 C C . SER C 1 263 ? 21.494 100.744 48.942 1.00 14.80 263 SER C C 1
ATOM 9306 O O . SER C 1 263 ? 22.330 101.607 49.181 1.00 10.87 263 SER C O 1
ATOM 9309 N N . ARG C 1 264 ? 20.322 100.688 49.560 1.00 13.20 264 ARG C N 1
ATOM 9310 C CA . ARG C 1 264 ? 19.942 101.667 50.566 1.00 12.91 264 ARG C CA 1
ATOM 9311 C C . ARG C 1 264 ? 20.946 101.663 51.696 1.00 11.67 264 ARG C C 1
ATOM 9312 O O . ARG C 1 264 ? 21.397 102.718 52.152 1.00 13.94 264 ARG C O 1
ATOM 9320 N N . GLY C 1 265 ? 21.312 100.466 52.131 1.00 11.36 265 GLY C N 1
ATOM 9321 C CA . GLY C 1 265 ? 22.245 100.305 53.223 1.00 14.80 265 GLY C CA 1
ATOM 9322 C C . GLY C 1 265 ? 23.568 100.983 52.954 1.00 13.52 265 GLY C C 1
ATOM 9323 O O . GLY C 1 265 ? 24.099 101.686 53.821 1.00 15.46 265 GLY C O 1
ATOM 9324 N N . TYR C 1 266 ? 24.114 100.784 51.759 1.00 12.87 266 TYR C N 1
ATOM 9325 C CA . TYR C 1 266 ? 25.385 101.396 51.424 1.00 12.04 266 TYR C CA 1
ATOM 9326 C C . TYR C 1 266 ? 25.238 102.906 51.321 1.00 14.97 266 TYR C C 1
ATOM 9327 O O . TYR C 1 266 ? 26.194 103.646 51.593 1.00 13.82 266 TYR C O 1
ATOM 9336 N N . TYR C 1 267 ? 24.054 103.357 50.905 1.00 12.88 267 TYR C N 1
ATOM 9337 C CA . TYR C 1 267 ? 23.800 104.781 50.780 1.00 11.95 267 TYR C CA 1
ATOM 9338 C C . TYR C 1 267 ? 23.920 105.441 52.153 1.00 14.07 267 TYR C C 1
ATOM 9339 O O . TYR C 1 267 ? 24.521 106.501 52.282 1.00 14.05 267 TYR C O 1
ATOM 9348 N N . TYR C 1 268 ? 23.338 104.825 53.178 1.00 13.64 268 TYR C N 1
ATOM 9349 C CA . TYR C 1 268 ? 23.397 105.418 54.516 1.00 13.27 268 TYR C CA 1
ATOM 9350 C C . TYR C 1 268 ? 24.795 105.336 55.145 1.00 15.07 268 TYR C C 1
ATOM 9351 O O . TYR C 1 268 ? 25.223 106.247 55.843 1.00 12.55 268 TYR C O 1
ATOM 9360 N N . ALA C 1 269 ? 25.492 104.237 54.910 1.00 14.11 269 ALA C N 1
ATOM 9361 C CA . ALA C 1 269 ? 26.876 104.136 55.345 1.00 17.34 269 ALA C CA 1
ATOM 9362 C C . ALA C 1 269 ? 27.697 105.267 54.701 1.00 15.86 269 ALA C C 1
ATOM 9363 O O . ALA C 1 269 ? 28.468 105.945 55.368 1.00 14.39 269 ALA C O 1
ATOM 9365 N N . ALA C 1 270 ? 27.497 105.482 53.406 1.00 13.30 270 ALA C N 1
ATOM 9366 C CA . ALA C 1 270 ? 28.167 106.551 52.679 1.00 14.26 270 ALA C CA 1
ATOM 9367 C C . ALA C 1 270 ? 27.821 107.930 53.243 1.00 16.24 270 ALA C C 1
ATOM 9368 O O . ALA C 1 270 ? 28.710 108.767 53.422 1.00 14.26 270 ALA C O 1
ATOM 9370 N N . MET C 1 271 ? 26.542 108.151 53.555 1.00 15.13 271 MET C N 1
ATOM 9371 C CA . MET C 1 271 ? 26.093 109.443 54.066 1.00 14.91 271 MET C CA 1
ATOM 9372 C C . MET C 1 271 ? 26.697 109.694 55.430 1.00 14.90 271 MET C C 1
ATOM 9373 O O . MET C 1 271 ? 27.060 110.823 55.779 1.00 13.82 271 MET C O 1
ATOM 9378 N N . LYS C 1 272 ? 26.798 108.626 56.212 1.00 15.86 272 LYS C N 1
ATOM 9379 C CA . LYS C 1 272 ? 27.443 108.724 57.505 1.00 14.16 272 LYS C CA 1
ATOM 9380 C C . LYS C 1 272 ? 28.898 109.160 57.323 1.00 18.13 272 LYS C C 1
ATOM 9381 O O . LYS C 1 272 ? 29.385 110.017 58.054 1.00 16.09 272 LYS C O 1
ATOM 9387 N N . GLU C 1 273 ? 29.583 108.580 56.340 1.00 13.80 273 GLU C N 1
ATOM 9388 C CA . GLU C 1 273 ? 30.974 108.939 56.078 1.00 18.00 273 GLU C CA 1
ATOM 9389 C C . GLU C 1 273 ? 31.139 110.398 55.666 1.00 17.87 273 GLU C C 1
ATOM 9390 O O . GLU C 1 273 ? 32.064 111.070 56.122 1.00 15.40 273 GLU C O 1
ATOM 9396 N N . ILE C 1 274 ? 30.264 110.888 54.792 1.00 15.99 274 ILE C N 1
ATOM 9397 C CA . ILE C 1 274 ? 30.453 112.250 54.300 1.00 14.62 274 ILE C CA 1
ATOM 9398 C C . ILE C 1 274 ? 30.050 113.225 55.399 1.00 16.49 274 ILE C C 1
ATOM 9399 O O . ILE C 1 274 ? 30.598 114.321 55.507 1.00 15.78 274 ILE C O 1
ATOM 9404 N N . THR C 1 275 ? 29.097 112.827 56.234 1.00 14.70 275 THR C N 1
ATOM 9405 C CA . THR C 1 275 ? 28.679 113.711 57.309 1.00 11.32 275 THR C CA 1
ATOM 9406 C C . THR C 1 275 ? 29.815 113.843 58.333 1.00 16.77 275 THR C C 1
ATOM 9407 O O . THR C 1 275 ? 30.108 114.938 58.817 1.00 14.87 275 THR C O 1
ATOM 9411 N N . LYS C 1 276 ? 30.464 112.731 58.652 1.00 17.44 276 LYS C N 1
ATOM 9412 C CA . LYS C 1 276 ? 31.617 112.794 59.552 1.00 20.59 276 LYS C CA 1
ATOM 9413 C C . LYS C 1 276 ? 32.655 113.727 58.940 1.00 19.63 276 LYS C C 1
ATOM 9414 O O . LYS C 1 276 ? 33.277 114.523 59.642 1.00 20.61 276 LYS C O 1
ATOM 9420 N N . GLY C 1 277 ? 32.799 113.639 57.621 1.00 19.35 277 GLY C N 1
ATOM 9421 C CA . GLY C 1 277 ? 33.687 114.503 56.864 1.00 18.94 277 GLY C CA 1
ATOM 9422 C C . GLY C 1 277 ? 33.403 115.986 57.036 1.00 20.73 277 GLY C C 1
ATOM 9423 O O . GLY C 1 277 ? 34.315 116.766 57.343 1.00 17.06 277 GLY C O 1
ATOM 9424 N N . LEU C 1 278 ? 32.145 116.379 56.822 1.00 15.83 278 LEU C N 1
ATOM 9425 C CA . LEU C 1 278 ? 31.734 117.768 56.964 1.00 16.52 278 LEU C CA 1
ATOM 9426 C C . LEU C 1 278 ? 31.949 118.235 58.396 1.00 20.26 278 LEU C C 1
ATOM 9427 O O . LEU C 1 278 ? 32.442 119.342 58.629 1.00 20.16 278 LEU C O 1
ATOM 9432 N N . SER C 1 279 ? 31.581 117.382 59.348 1.00 17.86 279 SER C N 1
ATOM 9433 C CA . SER C 1 279 ? 31.787 117.675 60.764 1.00 19.19 279 SER C CA 1
ATOM 9434 C C . SER C 1 279 ? 33.251 117.994 61.064 1.00 17.73 279 SER C C 1
ATOM 9435 O O . SER C 1 279 ? 33.564 119.040 61.629 1.00 21.17 279 SER C O 1
ATOM 9438 N N . ALA C 1 280 ? 34.145 117.094 60.684 1.00 16.35 280 ALA C N 1
ATOM 9439 C CA . ALA C 1 280 ? 35.573 117.252 60.972 1.00 20.47 280 ALA C CA 1
ATOM 9440 C C . ALA C 1 280 ? 36.137 118.511 60.313 1.00 21.86 280 ALA C C 1
ATOM 9441 O O . ALA C 1 280 ? 36.970 119.214 60.878 1.00 19.37 280 ALA C O 1
ATOM 9443 N N . TRP C 1 281 ? 35.675 118.770 59.101 1.00 18.20 281 TRP C N 1
ATOM 9444 C CA . TRP C 1 281 ? 36.047 119.942 58.330 1.00 18.41 281 TRP C CA 1
ATOM 9445 C C . TRP C 1 281 ? 35.690 121.202 59.100 1.00 20.83 281 TRP C C 1
ATOM 9446 O O . TRP C 1 281 ? 36.477 122.135 59.162 1.00 20.09 281 TRP C O 1
ATOM 9457 N N . CYS C 1 282 ? 34.502 121.225 59.696 1.00 15.30 282 CYS C N 1
ATOM 9458 C CA . CYS C 1 282 ? 34.079 122.385 60.464 1.00 19.03 282 CYS C CA 1
ATOM 9459 C C . CYS C 1 282 ? 34.968 122.518 61.698 1.00 21.73 282 CYS C C 1
ATOM 9460 O O . CYS C 1 282 ? 35.335 123.619 62.102 1.00 18.13 282 CYS C O 1
ATOM 9463 N N . GLU C 1 283 ? 35.309 121.382 62.285 1.00 17.00 283 GLU C N 1
ATOM 9464 C CA . GLU C 1 283 ? 36.127 121.374 63.491 1.00 21.18 283 GLU C CA 1
ATOM 9465 C C . GLU C 1 283 ? 37.524 121.919 63.204 1.00 20.73 283 GLU C C 1
ATOM 9466 O O . GLU C 1 283 ? 38.099 122.604 64.030 1.00 23.33 283 GLU C O 1
ATOM 9472 N N . ASN C 1 284 ? 38.059 121.623 62.026 1.00 19.40 284 ASN C N 1
ATOM 9473 C CA . ASN C 1 284 ? 39.343 122.174 61.631 1.00 19.19 284 ASN C CA 1
ATOM 9474 C C . ASN C 1 284 ? 39.290 123.682 61.656 1.00 21.38 284 ASN C C 1
ATOM 9475 O O . ASN C 1 284 ? 40.211 124.325 62.131 1.00 19.75 284 ASN C O 1
ATOM 9480 N N . TYR C 1 285 ? 38.203 124.250 61.150 1.00 18.56 285 TYR C N 1
ATOM 9481 C CA . TYR C 1 285 ? 38.062 125.697 61.163 1.00 18.07 285 TYR C CA 1
ATOM 9482 C C . TYR C 1 285 ? 37.975 126.197 62.589 1.00 19.78 285 TYR C C 1
ATOM 9483 O O . TYR C 1 285 ? 38.540 127.240 62.921 1.00 22.13 285 TYR C O 1
ATOM 9492 N N . SER C 1 286 ? 37.256 125.460 63.426 1.00 18.77 286 SER C N 1
ATOM 9493 C CA . SER C 1 286 ? 37.123 125.842 64.828 1.00 23.92 286 SER C CA 1
ATOM 9494 C C . SER C 1 286 ? 38.509 125.898 65.479 1.00 23.19 286 SER C C 1
ATOM 9495 O O . SER C 1 286 ? 38.824 126.826 66.217 1.00 21.26 286 SER C O 1
ATOM 9498 N N . LYS C 1 287 ? 39.334 124.910 65.171 1.00 19.43 287 LYS C N 1
ATOM 9499 C CA . LYS C 1 287 ? 40.685 124.847 65.711 1.00 26.93 287 LYS C CA 1
ATOM 9500 C C . LYS C 1 287 ? 41.556 126.020 65.232 1.00 25.11 287 LYS C C 1
ATOM 9501 O O . LYS C 1 287 ? 42.254 126.648 66.030 1.00 26.06 287 LYS C O 1
ATOM 9507 N N . ARG C 1 288 ? 41.515 126.309 63.935 1.00 24.19 288 ARG C N 1
ATOM 9508 C CA . ARG C 1 288 ? 42.224 127.460 63.384 1.00 22.40 288 ARG C CA 1
ATOM 9509 C C . ARG C 1 288 ? 41.790 128.747 64.068 1.00 24.89 288 ARG C C 1
ATOM 9510 O O . ARG C 1 288 ? 42.617 129.588 64.414 1.00 25.74 288 ARG C O 1
ATOM 9518 N N . ALA C 1 289 ? 40.483 128.899 64.264 1.00 25.27 289 ALA C N 1
ATOM 9519 C CA . ALA C 1 289 ? 39.960 130.080 64.939 1.00 24.40 289 ALA C CA 1
ATOM 9520 C C . ALA C 1 289 ? 40.526 130.167 66.349 1.00 28.56 289 ALA C C 1
ATOM 9521 O O . ALA C 1 289 ? 40.930 131.238 66.808 1.00 25.49 289 ALA C O 1
ATOM 9523 N N . LYS C 1 290 ? 40.549 129.030 67.033 1.00 22.80 290 LYS C N 1
ATOM 9524 C CA . LYS C 1 290 ? 41.035 128.968 68.399 1.00 28.20 290 LYS C CA 1
ATOM 9525 C C . LYS C 1 290 ? 42.478 129.469 68.459 1.00 29.81 290 LYS C C 1
ATOM 9526 O O . LYS C 1 290 ? 42.831 130.285 69.311 1.00 29.84 290 LYS C O 1
ATOM 9532 N N . TYR C 1 291 ? 43.299 128.994 67.533 1.00 26.05 291 TYR C N 1
ATOM 9533 C CA . TYR C 1 291 ? 44.681 129.433 67.457 1.00 28.66 291 TYR C CA 1
ATOM 9534 C C . TYR C 1 291 ? 44.820 130.934 67.183 1.00 30.35 291 TYR C C 1
ATOM 9535 O O . TYR C 1 291 ? 45.547 131.641 67.890 1.00 28.27 291 TYR C O 1
ATOM 9544 N N . LEU C 1 292 ? 44.140 131.417 66.151 1.00 24.75 292 LEU C N 1
ATOM 9545 C CA . LEU C 1 292 ? 44.201 132.836 65.821 1.00 25.70 292 LEU C CA 1
ATOM 9546 C C . LEU C 1 292 ? 43.778 133.692 67.006 1.00 29.30 292 LEU C C 1
ATOM 9547 O O . LEU C 1 292 ? 44.341 134.757 67.243 1.00 29.78 292 LEU C O 1
ATOM 9552 N N . ALA C 1 293 ? 42.779 133.226 67.746 1.00 27.54 293 ALA C N 1
ATOM 9553 C CA . ALA C 1 293 ? 42.345 133.945 68.924 1.00 29.95 293 ALA C CA 1
ATOM 9554 C C . ALA C 1 293 ? 43.540 134.072 69.861 1.00 32.56 293 ALA C C 1
ATOM 9555 O O . ALA C 1 293 ? 43.783 135.128 70.440 1.00 33.01 293 ALA C O 1
ATOM 9557 N N . SER C 1 294 ? 44.287 132.984 69.992 1.00 27.33 294 SER C N 1
ATOM 9558 C CA . SER C 1 294 ? 45.309 132.883 71.025 1.00 33.81 294 SER C CA 1
ATOM 9559 C C . SER C 1 294 ? 46.533 133.747 70.742 1.00 36.65 294 SER C C 1
ATOM 9560 O O . SER C 1 294 ? 47.316 134.020 71.646 1.00 41.34 294 SER C O 1
ATOM 9563 N N . ILE C 1 295 ? 46.707 134.179 69.499 1.00 32.21 295 ILE C N 1
ATOM 9564 C CA . ILE C 1 295 ? 47.842 135.027 69.172 1.00 35.48 295 ILE C CA 1
ATOM 9565 C C . ILE C 1 295 ? 47.409 136.444 68.834 1.00 38.61 295 ILE C C 1
ATOM 9566 O O . ILE C 1 295 ? 48.235 137.274 68.450 1.00 40.26 295 ILE C O 1
ATOM 9571 N N . GLU C 1 296 ? 46.118 136.717 68.985 1.00 34.96 296 GLU C N 1
ATOM 9572 C CA . GLU C 1 296 ? 45.561 138.014 68.624 1.00 33.45 296 GLU C CA 1
ATOM 9573 C C . GLU C 1 296 ? 45.588 138.951 69.825 1.00 38.89 296 GLU C C 1
ATOM 9574 O O . GLU C 1 296 ? 45.134 138.589 70.907 1.00 38.68 296 GLU C O 1
ATOM 9580 N N . THR C 1 297 ? 46.118 140.156 69.631 1.00 38.20 297 THR C N 1
ATOM 9581 C CA . THR C 1 297 ? 46.235 141.113 70.729 1.00 39.71 297 THR C CA 1
ATOM 9582 C C . THR C 1 297 ? 45.106 142.131 70.715 1.00 41.71 297 THR C C 1
ATOM 9583 O O . THR C 1 297 ? 44.739 142.664 71.760 1.00 45.58 297 THR C O 1
ATOM 9587 N N . ASP C 1 298 ? 44.552 142.403 69.536 1.00 37.73 298 ASP C N 1
ATOM 9588 C CA . ASP C 1 298 ? 43.395 143.281 69.456 1.00 40.97 298 ASP C CA 1
ATOM 9589 C C . ASP C 1 298 ? 42.221 142.594 70.136 1.00 42.47 298 ASP C C 1
ATOM 9590 O O . ASP C 1 298 ? 41.766 141.537 69.703 1.00 39.86 298 ASP C O 1
ATOM 9595 N N . SER C 1 299 ? 41.747 143.201 71.214 1.00 43.89 299 SER C N 1
ATOM 9596 C CA . SER C 1 299 ? 40.678 142.637 72.021 1.00 44.40 299 SER C CA 1
ATOM 9597 C C . SER C 1 299 ? 39.439 142.324 71.180 1.00 44.73 299 SER C C 1
ATOM 9598 O O . SER C 1 299 ? 38.776 141.301 71.369 1.00 40.63 299 SER C O 1
ATOM 9601 N N . GLU C 1 300 ? 39.135 143.219 70.252 1.00 41.28 300 GLU C N 1
ATOM 9602 C CA . GLU C 1 300 ? 37.926 143.123 69.454 1.00 46.10 300 GLU C CA 1
ATOM 9603 C C . GLU C 1 300 ? 38.022 141.957 68.470 1.00 41.15 300 GLU C C 1
ATOM 9604 O O . GLU C 1 300 ? 37.084 141.174 68.304 1.00 35.44 300 GLU C O 1
ATOM 9610 N N . ILE C 1 301 ? 39.170 141.859 67.816 1.00 37.59 301 ILE C N 1
ATOM 9611 C CA . ILE C 1 301 ? 39.399 140.830 66.823 1.00 38.62 301 ILE C CA 1
ATOM 9612 C C . ILE C 1 301 ? 39.507 139.469 67.487 1.00 35.03 301 ILE C C 1
ATOM 9613 O O . ILE C 1 301 ? 39.105 138.453 66.920 1.00 32.47 301 ILE C O 1
ATOM 9618 N N . LYS C 1 302 ? 40.048 139.454 68.697 1.00 36.00 302 LYS C N 1
ATOM 9619 C CA . LYS C 1 302 ? 40.227 138.209 69.422 1.00 36.60 302 LYS C CA 1
ATOM 9620 C C . LYS C 1 302 ? 38.870 137.643 69.817 1.00 32.53 302 LYS C C 1
ATOM 9621 O O . LYS C 1 302 ? 38.625 136.444 69.673 1.00 31.48 302 LYS C O 1
ATOM 9627 N N . ALA C 1 303 ? 37.988 138.508 70.309 1.00 35.28 303 ALA C N 1
ATOM 9628 C CA . ALA C 1 303 ? 36.643 138.086 70.683 1.00 31.81 303 ALA C CA 1
ATOM 9629 C C . ALA C 1 303 ? 35.935 137.523 69.457 1.00 32.91 303 ALA C C 1
ATOM 9630 O O . ALA C 1 303 ? 35.118 136.606 69.548 1.00 28.86 303 ALA C O 1
ATOM 9632 N N . ASN C 1 304 ? 36.262 138.080 68.302 1.00 31.93 304 ASN C N 1
ATOM 9633 C CA . ASN C 1 304 ? 35.629 137.657 67.072 1.00 30.25 304 ASN C CA 1
ATOM 9634 C C . ASN C 1 304 ? 36.113 136.269 66.643 1.00 27.77 304 ASN C C 1
ATOM 9635 O O . ASN C 1 304 ? 35.307 135.409 66.295 1.00 28.11 304 ASN C O 1
ATOM 9640 N N . TYR C 1 305 ? 37.424 136.055 66.666 1.00 25.17 305 TYR C N 1
ATOM 9641 C CA . TYR C 1 305 ? 37.983 134.738 66.385 1.00 25.19 305 TYR C CA 1
ATOM 9642 C C . TYR C 1 305 ? 37.381 133.691 67.307 1.00 27.92 305 TYR C C 1
ATOM 9643 O O . TYR C 1 305 ? 37.180 132.547 66.910 1.00 26.69 305 TYR C O 1
ATOM 9652 N N . GLU C 1 306 ? 37.121 134.076 68.550 1.00 26.68 306 GLU C N 1
ATOM 9653 C CA . GLU C 1 306 ? 36.538 133.157 69.517 1.00 28.26 306 GLU C CA 1
ATOM 9654 C C . GLU C 1 306 ? 35.079 132.892 69.185 1.00 28.22 306 GLU C C 1
ATOM 9655 O O . GLU C 1 306 ? 34.563 131.800 69.434 1.00 26.16 306 GLU C O 1
ATOM 9661 N N . LYS C 1 307 ? 34.415 133.891 68.617 1.00 23.79 307 LYS C N 1
ATOM 9662 C CA . LYS C 1 307 ? 33.032 133.707 68.168 1.00 24.76 307 LYS C CA 1
ATOM 9663 C C . LYS C 1 307 ? 33.026 132.699 67.018 1.00 21.15 307 LYS C C 1
ATOM 9664 O O . LYS C 1 307 ? 32.228 131.775 66.999 1.00 22.79 307 LYS C O 1
ATOM 9670 N N . ILE C 1 308 ? 33.952 132.867 66.082 1.00 24.31 308 ILE C N 1
ATOM 9671 C CA . ILE C 1 308 ? 34.116 131.914 64.991 1.00 24.11 308 ILE C CA 1
ATOM 9672 C C . ILE C 1 308 ? 34.384 130.494 65.512 1.00 24.19 308 ILE C C 1
ATOM 9673 O O . ILE C 1 308 ? 33.734 129.530 65.078 1.00 23.02 308 ILE C O 1
ATOM 9678 N N . GLU C 1 309 ? 35.317 130.367 66.454 1.00 20.54 309 GLU C N 1
ATOM 9679 C CA . GLU C 1 309 ? 35.599 129.083 67.079 1.00 22.69 309 GLU C CA 1
ATOM 9680 C C . GLU C 1 309 ? 34.318 128.435 67.594 1.00 23.11 309 GLU C C 1
ATOM 9681 O O . GLU C 1 309 ? 34.055 127.254 67.351 1.00 26.14 309 GLU C O 1
ATOM 9687 N N . GLU C 1 310 ? 33.522 129.210 68.312 1.00 22.51 310 GLU C N 1
ATOM 9688 C CA . GLU C 1 310 ? 32.266 128.710 68.850 1.00 26.04 310 GLU C CA 1
ATOM 9689 C C . GLU C 1 310 ? 31.292 128.326 67.734 1.00 23.44 310 GLU C C 1
ATOM 9690 O O . GLU C 1 310 ? 30.694 127.251 67.766 1.00 21.72 310 GLU C O 1
ATOM 9696 N N . VAL C 1 311 ? 31.136 129.210 66.754 1.00 19.76 311 VAL C N 1
ATOM 9697 C CA . VAL C 1 311 ? 30.252 128.954 65.621 1.00 21.24 311 VAL C CA 1
ATOM 9698 C C . VAL C 1 311 ? 30.611 127.649 64.908 1.00 20.91 311 VAL C C 1
ATOM 9699 O O . VAL C 1 311 ? 29.756 126.793 64.670 1.00 19.22 311 VAL C O 1
ATOM 9703 N N . MET C 1 312 ? 31.887 127.502 64.576 1.00 19.62 312 MET C N 1
ATOM 9704 C CA . MET C 1 312 ? 32.343 126.375 63.789 1.00 20.39 312 MET C CA 1
ATOM 9705 C C . MET C 1 312 ? 32.342 125.117 64.627 1.00 20.57 312 MET C C 1
ATOM 9706 O O . MET C 1 312 ? 32.065 124.036 64.125 1.00 21.76 312 MET C O 1
ATOM 9711 N N . GLY C 1 313 ? 32.644 125.262 65.915 1.00 17.54 313 GLY C N 1
ATOM 9712 C CA . GLY C 1 313 ? 32.627 124.131 66.817 1.00 20.88 313 GLY C CA 1
ATOM 9713 C C . GLY C 1 313 ? 31.202 123.647 66.995 1.00 22.15 313 GLY C C 1
ATOM 9714 O O . GLY C 1 313 ? 30.941 122.447 67.148 1.00 20.80 313 GLY C O 1
ATOM 9715 N N . ASN C 1 314 ? 30.271 124.587 66.953 1.00 20.17 314 ASN C N 1
ATOM 9716 C CA . ASN C 1 314 ? 28.853 124.266 67.080 1.00 19.46 314 ASN C CA 1
ATOM 9717 C C . ASN C 1 314 ? 28.260 123.588 65.842 1.00 21.77 314 ASN C C 1
ATOM 9718 O O . ASN C 1 314 ? 27.547 122.591 65.964 1.00 19.52 314 ASN C O 1
ATOM 9723 N N . ILE C 1 315 ? 28.552 124.112 64.655 1.00 20.13 315 ILE C N 1
ATOM 9724 C CA . ILE C 1 315 ? 27.925 123.540 63.470 1.00 20.99 315 ILE C CA 1
ATOM 9725 C C . ILE C 1 315 ? 28.600 122.263 63.018 1.00 19.32 315 ILE C C 1
ATOM 9726 O O . ILE C 1 315 ? 28.104 121.588 62.126 1.00 15.96 315 ILE C O 1
ATOM 9731 N N . ALA C 1 316 ? 29.730 121.931 63.631 1.00 16.83 316 ALA C N 1
ATOM 9732 C CA . ALA C 1 316 ? 30.357 120.648 63.391 1.00 18.12 316 ALA C CA 1
ATOM 9733 C C . ALA C 1 316 ? 29.524 119.493 63.936 1.00 19.90 316 ALA C C 1
ATOM 9734 O O . ALA C 1 316 ? 29.787 118.341 63.594 1.00 18.23 316 ALA C O 1
ATOM 9736 N N . HIS C 1 317 ? 28.542 119.800 64.792 1.00 18.62 317 HIS C N 1
ATOM 9737 C CA . HIS C 1 317 ? 27.800 118.767 65.527 1.00 19.47 317 HIS C CA 1
ATOM 9738 C C . HIS C 1 317 ? 26.329 119.068 65.740 1.00 20.14 317 HIS C C 1
ATOM 9739 O O . HIS C 1 317 ? 25.462 118.218 65.477 1.00 18.05 317 HIS C O 1
ATOM 9746 N N . LYS C 1 318 ? 26.052 120.269 66.233 1.00 18.16 318 LYS C N 1
ATOM 9747 C CA . LYS C 1 318 ? 24.710 120.632 66.663 1.00 17.13 318 LYS C CA 1
ATOM 9748 C C . LYS C 1 318 ? 23.858 121.232 65.559 1.00 18.59 318 LYS C C 1
ATOM 9749 O O . LYS C 1 318 ? 24.376 121.767 64.583 1.00 19.75 318 LYS C O 1
ATOM 9755 N N . LYS C 1 319 ? 22.545 121.152 65.732 1.00 16.92 319 LYS C N 1
ATOM 9756 C CA . LYS C 1 319 ? 21.636 121.921 64.900 1.00 18.74 319 LYS C CA 1
ATOM 9757 C C . LYS C 1 319 ? 21.918 123.410 65.131 1.00 19.37 319 LYS C C 1
ATOM 9758 O O . LYS C 1 319 ? 22.080 123.838 66.275 1.00 17.79 319 LYS C O 1
ATOM 9764 N N . PRO C 1 320 ? 21.998 124.198 64.044 1.00 18.08 320 PRO C N 1
ATOM 9765 C CA . PRO C 1 320 ? 22.224 125.645 64.163 1.00 18.11 320 PRO C CA 1
ATOM 9766 C C . PRO C 1 320 ? 21.232 126.251 65.128 1.00 17.48 320 PRO C C 1
ATOM 9767 O O . PRO C 1 320 ? 20.049 125.890 65.101 1.00 18.25 320 PRO C O 1
ATOM 9771 N N . ALA C 1 321 ? 21.699 127.165 65.971 1.00 18.25 321 ALA C N 1
ATOM 9772 C CA . ALA C 1 321 ? 20.844 127.708 67.022 1.00 17.19 321 ALA C CA 1
ATOM 9773 C C . ALA C 1 321 ? 20.758 129.229 66.933 1.00 19.18 321 ALA C C 1
ATOM 9774 O O . ALA C 1 321 ? 20.170 129.878 67.802 1.00 20.11 321 ALA C O 1
ATOM 9776 N N . ASN C 1 322 ? 21.346 129.787 65.879 1.00 17.48 322 ASN C N 1
ATOM 9777 C CA . ASN C 1 322 ? 21.194 131.202 65.573 1.00 18.66 322 ASN C CA 1
ATOM 9778 C C . ASN C 1 322 ? 21.472 131.500 64.096 1.00 18.88 322 ASN C C 1
ATOM 9779 O O . ASN C 1 322 ? 21.869 130.607 63.333 1.00 16.13 322 ASN C O 1
ATOM 9784 N N . PHE C 1 323 ? 21.232 132.741 63.685 1.00 15.75 323 PHE C N 1
ATOM 9785 C CA . PHE C 1 323 ? 21.345 133.106 62.272 1.00 15.07 323 PHE C CA 1
ATOM 9786 C C . PHE C 1 323 ? 22.771 132.954 61.750 1.00 17.73 323 PHE C C 1
ATOM 9787 O O . PHE C 1 323 ? 23.000 132.476 60.634 1.00 16.83 323 PHE C O 1
ATOM 9795 N N . TRP C 1 324 ? 23.737 133.376 62.552 1.00 16.42 324 TRP C N 1
ATOM 9796 C CA . TRP C 1 324 ? 25.143 133.272 62.163 1.00 14.46 324 TRP C CA 1
ATOM 9797 C C . TRP C 1 324 ? 25.499 131.812 61.887 1.00 14.89 324 TRP C C 1
ATOM 9798 O O . TRP C 1 324 ? 26.104 131.482 60.864 1.00 16.38 324 TRP C O 1
ATOM 9809 N N . GLU C 1 325 ? 25.127 130.939 62.811 1.00 14.36 325 GLU C N 1
ATOM 9810 C CA . GLU C 1 325 ? 25.405 129.517 62.660 1.00 14.82 325 GLU C CA 1
ATOM 9811 C C . GLU C 1 325 ? 24.705 128.952 61.439 1.00 13.99 325 GLU C C 1
ATOM 9812 O O . GLU C 1 325 ? 25.293 128.187 60.677 1.00 18.04 325 GLU C O 1
ATOM 9818 N N . ALA C 1 326 ? 23.441 129.324 61.263 1.00 13.73 326 ALA C N 1
ATOM 9819 C CA . ALA C 1 326 ? 22.637 128.823 60.155 1.00 15.51 326 ALA C CA 1
ATOM 9820 C C . ALA C 1 326 ? 23.226 129.199 58.792 1.00 16.00 326 ALA C C 1
ATOM 9821 O O . ALA C 1 326 ? 23.409 128.343 57.933 1.00 14.33 326 ALA C O 1
ATOM 9823 N N . ILE C 1 327 ? 23.546 130.474 58.590 1.00 12.56 327 ILE C N 1
ATOM 9824 C CA . ILE C 1 327 ? 24.110 130.871 57.317 1.00 14.96 327 ILE C CA 1
ATOM 9825 C C . ILE C 1 327 ? 25.496 130.263 57.166 1.00 15.49 327 ILE C C 1
ATOM 9826 O O . ILE C 1 327 ? 25.874 129.816 56.081 1.00 14.69 327 ILE C O 1
ATOM 9831 N N . GLN C 1 328 ? 26.238 130.201 58.264 1.00 14.21 328 GLN C N 1
ATOM 9832 C CA . GLN C 1 328 ? 27.534 129.542 58.226 1.00 14.85 328 GLN C CA 1
ATOM 9833 C C . GLN C 1 328 ? 27.365 128.074 57.834 1.00 15.35 328 GLN C C 1
ATOM 9834 O O . GLN C 1 328 ? 28.185 127.511 57.090 1.00 16.03 328 GLN C O 1
ATOM 9840 N N . MET C 1 329 ? 26.298 127.446 58.314 1.00 14.87 329 MET C N 1
ATOM 9841 C CA . MET C 1 329 ? 26.071 126.052 57.957 1.00 14.94 329 MET C CA 1
ATOM 9842 C C . MET C 1 329 ? 25.735 125.937 56.464 1.00 15.16 329 MET C C 1
ATOM 9843 O O . MET C 1 329 ? 26.148 124.988 55.801 1.00 18.44 329 MET C O 1
ATOM 9848 N N . THR C 1 330 ? 25.008 126.901 55.916 1.00 14.27 330 THR C N 1
ATOM 9849 C CA . THR C 1 330 ? 24.730 126.810 54.488 1.00 15.81 330 THR C CA 1
ATOM 9850 C C . THR C 1 330 ? 26.022 126.973 53.708 1.00 17.09 330 THR C C 1
ATOM 9851 O O . THR C 1 330 ? 26.210 126.354 52.670 1.00 15.31 330 THR C O 1
ATOM 9855 N N . LEU C 1 331 ? 26.933 127.790 54.227 1.00 15.18 331 LEU C N 1
ATOM 9856 C CA . LEU C 1 331 ? 28.229 127.925 53.572 1.00 14.28 331 LEU C CA 1
ATOM 9857 C C . LEU C 1 331 ? 28.976 126.596 53.566 1.00 16.01 331 LEU C C 1
ATOM 9858 O O . LEU C 1 331 ? 29.522 126.206 52.546 1.00 15.21 331 LEU C O 1
ATOM 9863 N N . CYS C 1 332 ? 29.002 125.898 54.698 1.00 15.20 332 CYS C N 1
ATOM 9864 C CA . CYS C 1 332 ? 29.628 124.584 54.760 1.00 16.06 332 CYS C CA 1
ATOM 9865 C C . CYS C 1 332 ? 29.047 123.623 53.714 1.00 15.22 332 CYS C C 1
ATOM 9866 O O . CYS C 1 332 ? 29.782 122.958 53.004 1.00 14.74 332 CYS C O 1
ATOM 9869 N N . CYS C 1 333 ? 27.721 123.561 53.620 1.00 15.28 333 CYS C N 1
ATOM 9870 C CA . CYS C 1 333 ? 27.080 122.717 52.608 1.00 16.06 333 CYS C CA 1
ATOM 9871 C C . CYS C 1 333 ? 27.500 123.135 51.215 1.00 14.53 333 CYS C C 1
ATOM 9872 O O . CYS C 1 333 ? 27.801 122.301 50.348 1.00 16.91 333 CYS C O 1
ATOM 9875 N N . HIS C 1 334 ? 27.507 124.442 50.996 1.00 14.45 334 HIS C N 1
ATOM 9876 C CA . HIS C 1 334 ? 27.738 124.954 49.674 1.00 14.45 334 HIS C CA 1
ATOM 9877 C C . HIS C 1 334 ? 29.166 124.666 49.250 1.00 14.34 334 HIS C C 1
ATOM 9878 O O . HIS C 1 334 ? 29.396 124.172 48.150 1.00 13.54 334 HIS C O 1
ATOM 9885 N N . PHE C 1 335 ? 30.130 124.930 50.129 1.00 14.05 335 PHE C N 1
ATOM 9886 C CA . PHE C 1 335 ? 31.517 124.622 49.788 1.00 13.28 335 PHE C CA 1
ATOM 9887 C C . PHE C 1 335 ? 31.689 123.115 49.651 1.00 15.04 335 PHE C C 1
ATOM 9888 O O . PHE C 1 335 ? 32.494 122.645 48.849 1.00 12.92 335 PHE C O 1
ATOM 9896 N N . GLY C 1 336 ? 30.925 122.360 50.438 1.00 12.85 336 GLY C N 1
ATOM 9897 C CA . GLY C 1 336 ? 31.015 120.913 50.399 1.00 13.58 336 GLY C CA 1
ATOM 9898 C C . GLY C 1 336 ? 30.706 120.382 49.009 1.00 14.17 336 GLY C C 1
ATOM 9899 O O . GLY C 1 336 ? 31.465 119.602 48.431 1.00 14.83 336 GLY C O 1
ATOM 9900 N N . VAL C 1 337 ? 29.584 120.819 48.460 1.00 13.75 337 VAL C N 1
ATOM 9901 C CA . VAL C 1 337 ? 29.185 120.354 47.146 1.00 12.20 337 VAL C CA 1
ATOM 9902 C C . VAL C 1 337 ? 30.085 120.867 46.028 1.00 12.86 337 VAL C C 1
ATOM 9903 O O . VAL C 1 337 ? 30.443 120.104 45.139 1.00 11.61 337 VAL C O 1
ATOM 9907 N N . VAL C 1 338 ? 30.414 122.162 46.040 1.00 11.52 338 VAL C N 1
ATOM 9908 C CA . VAL C 1 338 ? 31.261 122.705 44.978 1.00 13.54 338 VAL C CA 1
ATOM 9909 C C . VAL C 1 338 ? 32.696 122.170 45.061 1.00 15.87 338 VAL C C 1
ATOM 9910 O O . VAL C 1 338 ? 33.501 122.383 44.152 1.00 16.65 338 VAL C O 1
ATOM 9914 N N . ASN C 1 339 ? 33.019 121.494 46.158 1.00 15.92 339 ASN C N 1
ATOM 9915 C CA . ASN C 1 339 ? 34.312 120.840 46.281 1.00 12.35 339 ASN C CA 1
ATOM 9916 C C . ASN C 1 339 ? 34.299 119.367 45.885 1.00 16.43 339 ASN C C 1
ATOM 9917 O O . ASN C 1 339 ? 35.346 118.711 45.920 1.00 15.86 339 ASN C O 1
ATOM 9922 N N . GLU C 1 340 ? 33.127 118.826 45.557 1.00 15.77 340 GLU C N 1
ATOM 9923 C CA . GLU C 1 340 ? 33.061 117.397 45.240 1.00 14.15 340 GLU C CA 1
ATOM 9924 C C . GLU C 1 340 ? 33.022 117.101 43.746 1.00 13.77 340 GLU C C 1
ATOM 9925 O O . GLU C 1 340 ? 33.139 115.938 43.333 1.00 16.21 340 GLU C O 1
ATOM 9931 N N . ASP C 1 341 ? 32.865 118.148 42.945 1.00 13.96 341 ASP C N 1
ATOM 9932 C CA . ASP C 1 341 ? 32.917 118.060 41.487 1.00 14.91 341 ASP C CA 1
ATOM 9933 C C . ASP C 1 341 ? 33.346 119.406 40.931 1.00 17.42 341 ASP C C 1
ATOM 9934 O O . ASP C 1 341 ? 33.181 120.431 41.594 1.00 14.74 341 ASP C O 1
ATOM 9939 N N . PRO C 1 342 ? 33.903 119.403 39.709 1.00 15.37 342 PRO C N 1
ATOM 9940 C CA . PRO C 1 342 ? 34.034 120.672 38.995 1.00 15.41 342 PRO C CA 1
ATOM 9941 C C . PRO C 1 342 ? 32.632 121.112 38.620 1.00 15.91 342 PRO C C 1
ATOM 9942 O O . PRO C 1 342 ? 31.854 120.305 38.098 1.00 15.65 342 PRO C O 1
ATOM 9946 N N . GLN C 1 343 ? 32.285 122.357 38.902 1.00 13.68 343 GLN C N 1
ATOM 9947 C CA . GLN C 1 343 ? 30.932 122.771 38.606 1.00 20.14 343 GLN C CA 1
ATOM 9948 C C . GLN C 1 343 ? 30.792 124.264 38.632 1.00 17.45 343 GLN C C 1
ATOM 9949 O O . GLN C 1 343 ? 31.602 124.961 39.228 1.00 16.36 343 GLN C O 1
ATOM 9955 N N . SER C 1 344 ? 29.740 124.733 37.975 1.00 17.00 344 SER C N 1
ATOM 9956 C CA . SER C 1 344 ? 29.291 126.096 38.120 1.00 16.44 344 SER C CA 1
ATOM 9957 C C . SER C 1 344 ? 27.779 126.051 38.239 1.00 19.92 344 SER C C 1
ATOM 9958 O O . SER C 1 344 ? 27.146 125.069 37.842 1.00 16.48 344 SER C O 1
ATOM 9961 N N . GLY C 1 345 ? 27.208 127.111 38.791 1.00 15.67 345 GLY C N 1
ATOM 9962 C CA . GLY C 1 345 ? 25.772 127.224 38.866 1.00 16.03 345 GLY C CA 1
ATOM 9963 C C . GLY C 1 345 ? 25.133 126.361 39.929 1.00 16.60 345 GLY C C 1
ATOM 9964 O O . GLY C 1 345 ? 23.963 126.008 39.802 1.00 15.35 345 GLY C O 1
ATOM 9965 N N . LEU C 1 346 ? 25.877 126.018 40.977 1.00 14.20 346 LEU C N 1
ATOM 9966 C CA . LEU C 1 346 ? 25.225 125.470 42.160 1.00 13.98 346 LEU C CA 1
ATOM 9967 C C . LEU C 1 346 ? 24.551 126.628 42.862 1.00 13.76 346 LEU C C 1
ATOM 9968 O O . LEU C 1 346 ? 25.189 127.346 43.621 1.00 15.89 346 LEU C O 1
ATOM 9973 N N . SER C 1 347 ? 23.261 126.820 42.612 1.00 14.41 347 SER C N 1
ATOM 9974 C CA . SER C 1 347 ? 22.573 127.966 43.169 1.00 16.08 347 SER C CA 1
ATOM 9975 C C . SER C 1 347 ? 22.357 127.815 44.666 1.00 16.26 347 SER C C 1
ATOM 9976 O O . SER C 1 347 ? 22.100 126.725 45.172 1.00 13.31 347 SER C O 1
ATOM 9979 N N . ILE C 1 348 ? 22.507 128.929 45.364 1.00 14.31 348 ILE C N 1
ATOM 9980 C CA . ILE C 1 348 ? 22.138 129.020 46.764 1.00 14.68 348 ILE C CA 1
ATOM 9981 C C . ILE C 1 348 ? 20.628 128.863 46.879 1.00 14.76 348 ILE C C 1
ATOM 9982 O O . ILE C 1 348 ? 20.106 128.379 47.883 1.00 15.22 348 ILE C O 1
ATOM 9987 N N . GLY C 1 349 ? 19.913 129.296 45.850 1.00 13.62 349 GLY C N 1
ATOM 9988 C CA . GLY C 1 349 ? 18.459 129.301 45.923 1.00 13.18 349 GLY C CA 1
ATOM 9989 C C . GLY C 1 349 ? 17.896 130.411 46.803 1.00 16.82 349 GLY C C 1
ATOM 9990 O O . GLY C 1 349 ? 18.455 131.497 46.893 1.00 15.30 349 GLY C O 1
ATOM 9991 N N . ARG C 1 350 ? 16.790 130.122 47.477 1.00 15.19 350 ARG C N 1
ATOM 9992 C CA . ARG C 1 350 ? 16.020 131.149 48.164 1.00 15.76 350 ARG C CA 1
ATOM 9993 C C . ARG C 1 350 ? 16.456 131.308 49.621 1.00 15.70 350 ARG C C 1
ATOM 9994 O O . ARG C 1 350 ? 15.687 131.081 50.554 1.00 14.50 350 ARG C O 1
ATOM 10002 N N . LEU C 1 351 ? 17.710 131.719 49.789 1.00 15.64 351 LEU C N 1
ATOM 10003 C CA . LEU C 1 351 ? 18.327 131.861 51.099 1.00 14.99 351 LEU C CA 1
ATOM 10004 C C . LEU C 1 351 ? 17.515 132.695 52.098 1.00 14.16 351 LEU C C 1
ATOM 10005 O O . LEU C 1 351 ? 17.466 132.370 53.281 1.00 16.22 351 LEU C O 1
ATOM 10010 N N . GLY C 1 352 ? 16.929 133.794 51.635 1.00 15.27 352 GLY C N 1
ATOM 10011 C CA . GLY C 1 352 ? 16.151 134.668 52.504 1.00 15.55 352 GLY C CA 1
ATOM 10012 C C . GLY C 1 352 ? 14.913 134.002 53.084 1.00 18.24 352 GLY C C 1
ATOM 10013 O O . GLY C 1 352 ? 14.340 134.465 54.075 1.00 16.22 352 GLY C O 1
ATOM 10014 N N . GLN C 1 353 ? 14.487 132.905 52.465 1.00 17.96 353 GLN C N 1
ATOM 10015 C CA . GLN C 1 353 ? 13.313 132.182 52.952 1.00 17.60 353 GLN C CA 1
ATOM 10016 C C . GLN C 1 353 ? 13.757 131.029 53.831 1.00 15.59 353 GLN C C 1
ATOM 10017 O O . GLN C 1 353 ? 13.220 130.814 54.918 1.00 15.81 353 GLN C O 1
ATOM 10023 N N . VAL C 1 354 ? 14.767 130.314 53.349 1.00 16.03 354 VAL C N 1
ATOM 10024 C CA . VAL C 1 354 ? 15.385 129.222 54.079 1.00 15.11 354 VAL C CA 1
ATOM 10025 C C . VAL C 1 354 ? 15.831 129.679 55.473 1.00 16.19 354 VAL C C 1
ATOM 10026 O O . VAL C 1 354 ? 15.671 128.947 56.469 1.00 14.08 354 VAL C O 1
ATOM 10030 N N . LEU C 1 355 ? 16.364 130.896 55.542 1.00 16.61 355 LEU C N 1
ATOM 10031 C CA . LEU C 1 355 ? 17.007 131.361 56.768 1.00 16.67 355 LEU C CA 1
ATOM 10032 C C . LEU C 1 355 ? 16.136 132.321 57.555 1.00 17.46 355 LEU C C 1
ATOM 10033 O O . LEU C 1 355 ? 16.518 132.736 58.652 1.00 15.93 355 LEU C O 1
ATOM 10038 N N . GLN C 1 356 ? 14.977 132.668 56.995 1.00 13.88 356 GLN C N 1
ATOM 10039 C CA . GLN C 1 356 ? 14.030 133.537 57.696 1.00 16.29 356 GLN C CA 1
ATOM 10040 C C . GLN C 1 356 ? 13.739 133.070 59.126 1.00 19.09 356 GLN C C 1
ATOM 10041 O O . GLN C 1 356 ? 13.732 133.886 60.049 1.00 19.09 356 GLN C O 1
ATOM 10047 N N . PRO C 1 357 ? 13.512 131.758 59.331 1.00 18.52 357 PRO C N 1
ATOM 10048 C CA . PRO C 1 357 ? 13.196 131.357 60.710 1.00 17.52 357 PRO C CA 1
ATOM 10049 C C . PRO C 1 357 ? 14.353 131.615 61.676 1.00 17.39 357 PRO C C 1
ATOM 10050 O O . PRO C 1 357 ? 14.114 131.938 62.834 1.00 20.36 357 PRO C O 1
ATOM 10054 N N . PHE C 1 358 ? 15.589 131.489 61.206 1.00 14.88 358 PHE C N 1
ATOM 10055 C CA . PHE C 1 358 ? 16.745 131.746 62.064 1.00 18.22 358 PHE C CA 1
ATOM 10056 C C . PHE C 1 358 ? 16.914 133.244 62.251 1.00 17.35 358 PHE C C 1
ATOM 10057 O O . PHE C 1 358 ? 17.155 133.723 63.363 1.00 17.56 358 PHE C O 1
ATOM 10065 N N . TYR C 1 359 ? 16.772 133.977 61.154 1.00 14.60 359 TYR C N 1
ATOM 10066 C CA . TYR C 1 359 ? 16.862 135.432 61.207 1.00 17.19 359 TYR C CA 1
ATOM 10067 C C . TYR C 1 359 ? 15.843 136.011 62.182 1.00 18.07 359 TYR C C 1
ATOM 10068 O O . TYR C 1 359 ? 16.196 136.799 63.062 1.00 16.87 359 TYR C O 1
ATOM 10077 N N . GLU C 1 360 ? 14.576 135.631 62.041 1.00 17.82 360 GLU C N 1
ATOM 10078 C CA . GLU C 1 360 ? 13.540 136.291 62.810 1.00 19.86 360 GLU C CA 1
ATOM 10079 C C . GLU C 1 360 ? 13.680 136.035 64.313 1.00 21.11 360 GLU C C 1
ATOM 10080 O O . GLU C 1 360 ? 13.436 136.930 65.116 1.00 22.92 360 GLU C O 1
ATOM 10086 N N . LYS C 1 361 ? 14.074 134.826 64.694 1.00 17.05 361 LYS C N 1
ATOM 10087 C CA . LYS C 1 361 ? 14.273 134.549 66.107 1.00 21.93 361 LYS C CA 1
ATOM 10088 C C . LYS C 1 361 ? 15.362 135.456 66.666 1.00 22.80 361 LYS C C 1
ATOM 10089 O O . LYS C 1 361 ? 15.215 136.026 67.743 1.00 21.83 361 LYS C O 1
ATOM 10095 N N . ASP C 1 362 ? 16.466 135.570 65.942 1.00 18.87 362 ASP C N 1
ATOM 10096 C CA . ASP C 1 362 ? 17.570 136.376 66.424 1.00 20.80 362 ASP C CA 1
ATOM 10097 C C . ASP C 1 362 ? 17.208 137.842 66.587 1.00 20.42 362 ASP C C 1
ATOM 10098 O O . ASP C 1 362 ? 17.681 138.490 67.513 1.00 20.20 362 ASP C O 1
ATOM 10103 N N . VAL C 1 363 ? 16.367 138.373 65.709 1.00 18.71 363 VAL C N 1
ATOM 10104 C CA . VAL C 1 363 ? 16.035 139.786 65.839 1.00 21.82 363 VAL C CA 1
ATOM 10105 C C . VAL C 1 363 ? 14.915 139.965 66.859 1.00 22.17 363 VAL C C 1
ATOM 10106 O O . VAL C 1 363 ? 14.778 141.028 67.438 1.00 23.39 363 VAL C O 1
ATOM 10110 N N . GLU C 1 364 ? 14.155 138.898 67.103 1.00 21.65 364 GLU C N 1
ATOM 10111 C CA . GLU C 1 364 ? 13.107 138.892 68.128 1.00 26.32 364 GLU C CA 1
ATOM 10112 C C . GLU C 1 364 ? 13.634 138.639 69.534 1.00 23.49 364 GLU C C 1
ATOM 10113 O O . GLU C 1 364 ? 13.114 139.192 70.504 1.00 27.38 364 GLU C O 1
ATOM 10119 N N . ASP C 1 365 ? 14.649 137.786 69.641 1.00 23.28 365 ASP C N 1
ATOM 10120 C CA . ASP C 1 365 ? 15.143 137.324 70.938 1.00 22.85 365 ASP C CA 1
ATOM 10121 C C . ASP C 1 365 ? 16.414 138.044 71.374 1.00 24.69 365 ASP C C 1
ATOM 10122 O O . ASP C 1 365 ? 17.119 137.577 72.257 1.00 25.87 365 ASP C O 1
ATOM 10127 N N . GLY C 1 366 ? 16.702 139.181 70.751 1.00 21.68 366 GLY C N 1
ATOM 10128 C CA . GLY C 1 366 ? 17.816 140.007 71.161 1.00 23.06 366 GLY C CA 1
ATOM 10129 C C . GLY C 1 366 ? 19.197 139.475 70.826 1.00 23.59 366 GLY C C 1
ATOM 10130 O O . GLY C 1 366 ? 20.170 139.836 71.469 1.00 24.14 366 GLY C O 1
ATOM 10131 N N . ILE C 1 367 ? 19.298 138.631 69.809 1.00 22.44 367 ILE C N 1
ATOM 10132 C CA . ILE C 1 367 ? 20.593 138.084 69.429 1.00 21.40 367 ILE C CA 1
ATOM 10133 C C . ILE C 1 367 ? 21.335 138.974 68.426 1.00 23.16 367 ILE C C 1
ATOM 10134 O O . ILE C 1 367 ? 22.566 139.119 68.489 1.00 23.74 367 ILE C O 1
ATOM 10139 N N . MET C 1 368 ? 20.587 139.542 67.486 1.00 20.06 368 MET C N 1
ATOM 10140 C CA . MET C 1 368 ? 21.163 140.404 66.464 1.00 20.79 368 MET C CA 1
ATOM 10141 C C . MET C 1 368 ? 20.308 141.621 66.160 1.00 18.57 368 MET C C 1
ATOM 10142 O O . MET C 1 368 ? 19.099 141.629 66.402 1.00 23.45 368 MET C O 1
ATOM 10147 N N . THR C 1 369 ? 20.949 142.661 65.636 1.00 19.89 369 THR C N 1
ATOM 10148 C CA . THR C 1 369 ? 20.222 143.765 65.034 1.00 21.64 369 THR C CA 1
ATOM 10149 C C . THR C 1 369 ? 20.161 143.505 63.536 1.00 20.69 369 THR C C 1
ATOM 10150 O O . THR C 1 369 ? 20.894 142.671 63.022 1.00 20.68 369 THR C O 1
ATOM 10154 N N . ASP C 1 370 ? 19.291 144.222 62.838 1.00 20.04 370 ASP C N 1
ATOM 10155 C CA . ASP C 1 370 ? 19.258 144.103 61.389 1.00 22.19 370 ASP C CA 1
ATOM 10156 C C . ASP C 1 370 ? 20.607 144.488 60.786 1.00 21.10 370 ASP C C 1
ATOM 10157 O O . ASP C 1 370 ? 21.049 143.881 59.813 1.00 20.36 370 ASP C O 1
ATOM 10162 N N . GLU C 1 371 ? 21.263 145.500 61.352 1.00 21.38 371 GLU C N 1
ATOM 10163 C CA . GLU C 1 371 ? 22.560 145.926 60.825 1.00 21.31 371 GLU C CA 1
ATOM 10164 C C . GLU C 1 371 ? 23.597 144.812 60.898 1.00 18.98 371 GLU C C 1
ATOM 10165 O O . GLU C 1 371 ? 24.382 144.632 59.971 1.00 21.22 371 GLU C O 1
ATOM 10171 N N . GLU C 1 372 ? 23.600 144.057 61.992 1.00 20.35 372 GLU C N 1
ATOM 10172 C CA . GLU C 1 372 ? 24.532 142.934 62.141 1.00 19.66 372 GLU C CA 1
ATOM 10173 C C . GLU C 1 372 ? 24.244 141.819 61.132 1.00 19.37 372 GLU C C 1
ATOM 10174 O O . GLU C 1 372 ? 25.162 141.196 60.607 1.00 17.97 372 GLU C O 1
ATOM 10180 N N . VAL C 1 373 ? 22.963 141.577 60.881 1.00 18.98 373 VAL C N 1
ATOM 10181 C CA . VAL C 1 373 ? 22.553 140.611 59.875 1.00 16.67 373 VAL C CA 1
ATOM 10182 C C . VAL C 1 373 ? 23.023 141.105 58.514 1.00 19.82 373 VAL C C 1
ATOM 10183 O O . VAL C 1 373 ? 23.532 140.338 57.721 1.00 19.84 373 VAL C O 1
ATOM 10187 N N . ILE C 1 374 ? 22.854 142.403 58.260 1.00 20.30 374 ILE C N 1
ATOM 10188 C CA . ILE C 1 374 ? 23.343 143.003 57.024 1.00 16.81 374 ILE C CA 1
ATOM 10189 C C . ILE C 1 374 ? 24.848 142.800 56.881 1.00 16.74 374 ILE C C 1
ATOM 10190 O O . ILE C 1 374 ? 25.336 142.461 55.801 1.00 18.78 374 ILE C O 1
ATOM 10195 N N . GLU C 1 375 ? 25.588 142.965 57.972 1.00 17.79 375 GLU C N 1
ATOM 10196 C CA . GLU C 1 375 ? 27.027 142.716 57.924 1.00 19.92 375 GLU C CA 1
ATOM 10197 C C . GLU C 1 375 ? 27.368 141.291 57.484 1.00 17.82 375 GLU C C 1
ATOM 10198 O O . GLU C 1 375 ? 28.225 141.087 56.620 1.00 19.35 375 GLU C O 1
ATOM 10204 N N . LEU C 1 376 ? 26.738 140.303 58.100 1.00 18.61 376 LEU C N 1
ATOM 10205 C CA . LEU C 1 376 ? 26.972 138.920 57.686 1.00 16.94 376 LEU C CA 1
ATOM 10206 C C . LEU C 1 376 ? 26.589 138.739 56.211 1.00 18.04 376 LEU C C 1
ATOM 10207 O O . LEU C 1 376 ? 27.284 138.058 55.458 1.00 20.40 376 LEU C O 1
ATOM 10212 N N . LEU C 1 377 ? 25.502 139.377 55.786 1.00 17.51 377 LEU C N 1
ATOM 10213 C CA . LEU C 1 377 ? 25.091 139.273 54.382 1.00 17.12 377 LEU C CA 1
ATOM 10214 C C . LEU C 1 377 ? 26.083 139.925 53.400 1.00 21.11 377 LEU C C 1
ATOM 10215 O O . LEU C 1 377 ? 26.344 139.381 52.328 1.00 19.22 377 LEU C O 1
ATOM 10220 N N . GLU C 1 378 ? 26.629 141.087 53.758 1.00 18.40 378 GLU C N 1
ATOM 10221 C CA . GLU C 1 378 ? 27.690 141.702 52.964 1.00 19.32 378 GLU C CA 1
ATOM 10222 C C . GLU C 1 378 ? 28.883 140.769 52.881 1.00 17.67 378 GLU C C 1
ATOM 10223 O O . GLU C 1 378 ? 29.476 140.565 51.820 1.00 19.56 378 GLU C O 1
ATOM 10229 N N . LEU C 1 379 ? 29.235 140.217 54.030 1.00 15.85 379 LEU C N 1
ATOM 10230 C CA . LEU C 1 379 ? 30.392 139.348 54.145 1.00 16.06 379 LEU C CA 1
ATOM 10231 C C . LEU C 1 379 ? 30.150 138.068 53.364 1.00 16.22 379 LEU C C 1
ATOM 10232 O O . LEU C 1 379 ? 31.061 137.502 52.780 1.00 17.66 379 LEU C O 1
ATOM 10237 N N . TYR C 1 380 ? 28.899 137.630 53.375 1.00 17.66 380 TYR C N 1
ATOM 10238 C CA . TYR C 1 380 ? 28.461 136.445 52.641 1.00 20.57 380 TYR C CA 1
ATOM 10239 C C . TYR C 1 380 ? 28.722 136.630 51.144 1.00 18.07 380 TYR C C 1
ATOM 10240 O O . TYR C 1 380 ? 29.154 135.699 50.462 1.00 17.00 380 TYR C O 1
ATOM 10249 N N . ARG C 1 381 ? 28.500 137.843 50.652 1.00 15.25 381 ARG C N 1
ATOM 10250 C CA . ARG C 1 381 ? 28.737 138.155 49.238 1.00 19.03 381 ARG C CA 1
ATOM 10251 C C . ARG C 1 381 ? 30.209 137.963 48.865 1.00 17.46 381 ARG C C 1
ATOM 10252 O O . ARG C 1 381 ? 30.530 137.499 47.776 1.00 18.27 381 ARG C O 1
ATOM 10260 N N . ILE C 1 382 ? 31.111 138.290 49.781 1.00 18.20 382 ILE C N 1
ATOM 10261 C CA . ILE C 1 382 ? 32.525 138.060 49.516 1.00 17.71 382 ILE C CA 1
ATOM 10262 C C . ILE C 1 382 ? 32.792 136.573 49.335 1.00 18.95 382 ILE C C 1
ATOM 10263 O O . ILE C 1 382 ? 33.454 136.166 48.379 1.00 17.99 382 ILE C O 1
ATOM 10268 N N . LYS C 1 383 ? 32.264 135.760 50.246 1.00 16.18 383 LYS C N 1
ATOM 10269 C CA . LYS C 1 383 ? 32.487 134.318 50.178 1.00 16.26 383 LYS C CA 1
ATOM 10270 C C . LYS C 1 383 ? 32.016 133.760 48.833 1.00 16.07 383 LYS C C 1
ATOM 10271 O O . LYS C 1 383 ? 32.726 132.993 48.189 1.00 19.93 383 LYS C O 1
ATOM 10277 N N . ILE C 1 384 ? 30.821 134.160 48.404 1.00 17.46 384 ILE C N 1
ATOM 10278 C CA . ILE C 1 384 ? 30.239 133.592 47.197 1.00 16.89 384 ILE C CA 1
ATOM 10279 C C . ILE C 1 384 ? 30.990 134.099 45.974 1.00 16.72 384 ILE C C 1
ATOM 10280 O O . ILE C 1 384 ? 31.260 133.352 45.050 1.00 18.85 384 ILE C O 1
ATOM 10285 N N . THR C 1 385 ? 31.329 135.380 45.987 1.00 15.87 385 THR C N 1
ATOM 10286 C CA . THR C 1 385 ? 32.129 135.971 44.919 1.00 18.08 385 THR C CA 1
ATOM 10287 C C . THR C 1 385 ? 33.456 135.265 44.703 1.00 18.10 385 THR C C 1
ATOM 10288 O O . THR C 1 385 ? 33.971 135.215 43.572 1.00 20.55 385 THR C O 1
ATOM 10292 N N . CYS C 1 386 ? 34.023 134.719 45.774 1.00 18.08 386 CYS C N 1
ATOM 10293 C CA . CYS C 1 386 ? 35.324 134.065 45.666 1.00 15.80 386 CYS C CA 1
ATOM 10294 C C . CYS C 1 386 ? 35.285 132.611 45.206 1.00 20.75 386 CYS C C 1
ATOM 10295 O O . CYS C 1 386 ? 36.335 131.991 45.025 1.00 18.73 386 CYS C O 1
ATOM 10298 N N . ILE C 1 387 ? 34.091 132.072 45.007 1.00 16.94 387 ILE C N 1
ATOM 10299 C CA . ILE C 1 387 ? 33.976 130.698 44.530 1.00 18.65 387 ILE C CA 1
ATOM 10300 C C . ILE C 1 387 ? 34.439 130.583 43.071 1.00 20.73 387 ILE C C 1
ATOM 10301 O O . ILE C 1 387 ? 33.928 131.278 42.181 1.00 18.81 387 ILE C O 1
ATOM 10306 N N . GLU C 1 388 ? 35.408 129.701 42.847 1.00 17.92 388 GLU C N 1
ATOM 10307 C CA . GLU C 1 388 ? 36.034 129.517 41.537 1.00 17.93 388 GLU C CA 1
ATOM 10308 C C . GLU C 1 388 ? 35.745 128.123 41.005 1.00 21.35 388 GLU C C 1
ATOM 10309 O O . GLU C 1 388 ? 35.735 127.153 41.766 1.00 19.97 388 GLU C O 1
ATOM 10315 N N . CYS C 1 389 ? 35.536 128.034 39.695 1.00 17.75 389 CYS C N 1
ATOM 10316 C CA . CYS C 1 389 ? 35.353 126.764 39.019 1.00 18.69 389 CYS C CA 1
ATOM 10317 C C . CYS C 1 389 ? 36.611 126.395 38.241 1.00 21.29 389 CYS C C 1
ATOM 10318 O O . CYS C 1 389 ? 36.894 126.984 37.193 1.00 22.43 389 CYS C O 1
ATOM 10321 N N . PHE C 1 390 ? 37.362 125.425 38.747 1.00 22.06 390 PHE C N 1
ATOM 10322 C CA . PHE C 1 390 ? 38.505 124.911 38.013 1.00 21.08 390 PHE C CA 1
ATOM 10323 C C . PHE C 1 390 ? 37.986 124.045 36.883 1.00 23.47 390 PHE C C 1
ATOM 10324 O O . PHE C 1 390 ? 37.369 122.998 37.117 1.00 21.86 390 PHE C O 1
ATOM 10332 N N . ALA C 1 391 ? 38.238 124.487 35.660 1.00 22.50 391 ALA C N 1
ATOM 10333 C CA . ALA C 1 391 ? 37.853 123.736 34.477 1.00 23.39 391 ALA C CA 1
ATOM 10334 C C . ALA C 1 391 ? 38.620 124.279 33.272 1.00 25.15 391 ALA C C 1
ATOM 10335 O O . ALA C 1 391 ? 39.381 125.249 33.395 1.00 23.16 391 ALA C O 1
ATOM 10337 N N . SER C 1 392 ? 38.446 123.634 32.124 1.00 24.56 392 SER C N 1
ATOM 10338 C CA . SER C 1 392 ? 39.099 124.070 30.897 1.00 21.47 392 SER C CA 1
ATOM 10339 C C . SER C 1 392 ? 38.777 125.531 30.625 1.00 21.48 392 SER C C 1
ATOM 10340 O O . SER C 1 392 ? 37.761 126.048 31.092 1.00 20.25 392 SER C O 1
ATOM 10343 N N . ALA C 1 393 ? 39.642 126.189 29.861 1.00 20.81 393 ALA C N 1
ATOM 10344 C CA . ALA C 1 393 ? 39.441 127.588 29.492 1.00 22.79 393 ALA C CA 1
ATOM 10345 C C . ALA C 1 393 ? 38.184 127.773 28.647 1.00 21.31 393 ALA C C 1
ATOM 10346 O O . ALA C 1 393 ? 37.533 128.806 28.719 1.00 20.23 393 ALA C O 1
ATOM 10348 N N . GLY C 1 394 ? 37.852 126.775 27.835 1.00 20.14 394 GLY C N 1
ATOM 10349 C CA . GLY C 1 394 ? 36.620 126.827 27.069 1.00 22.37 394 GLY C CA 1
ATOM 10350 C C . GLY C 1 394 ? 35.429 127.023 27.995 1.00 21.92 394 GLY C C 1
ATOM 10351 O O . GLY C 1 394 ? 34.449 127.696 27.654 1.00 23.60 394 GLY C O 1
ATOM 10352 N N . VAL C 1 395 ? 35.513 126.432 29.181 1.00 18.68 395 VAL C N 1
ATOM 10353 C CA . VAL C 1 395 ? 34.443 126.579 30.166 1.00 20.17 395 VAL C CA 1
ATOM 10354 C C . VAL C 1 395 ? 34.588 127.874 30.971 1.00 20.18 395 VAL C C 1
ATOM 10355 O O . VAL C 1 395 ? 33.696 128.717 30.966 1.00 22.70 395 VAL C O 1
ATOM 10359 N N . SER C 1 396 ? 35.722 128.032 31.647 1.00 20.57 396 SER C N 1
ATOM 10360 C CA . SER C 1 396 ? 35.936 129.175 32.534 1.00 20.77 396 SER C CA 1
ATOM 10361 C C . SER C 1 396 ? 35.944 130.510 31.791 1.00 21.21 396 SER C C 1
ATOM 10362 O O . SER C 1 396 ? 35.493 131.519 32.322 1.00 22.85 396 SER C O 1
ATOM 10365 N N . GLY C 1 397 ? 36.470 130.524 30.567 1.00 22.42 397 GLY C N 1
ATOM 10366 C CA . GLY C 1 397 ? 36.513 131.756 29.791 1.00 20.66 397 GLY C CA 1
ATOM 10367 C C . GLY C 1 397 ? 35.452 131.832 28.702 1.00 20.91 397 GLY C C 1
ATOM 10368 O O . GLY C 1 397 ? 34.731 132.826 28.574 1.00 23.32 397 GLY C O 1
ATOM 10369 N N . GLY C 1 398 ? 35.365 130.775 27.904 1.00 22.38 398 GLY C N 1
ATOM 10370 C CA . GLY C 1 398 ? 34.430 130.738 26.802 1.00 20.75 398 GLY C CA 1
ATOM 10371 C C . GLY C 1 398 ? 33.001 130.801 27.292 1.00 20.51 398 GLY C C 1
ATOM 10372 O O . GLY C 1 398 ? 32.157 131.466 26.697 1.00 21.47 398 GLY C O 1
ATOM 10373 N N . VAL C 1 399 ? 32.724 130.108 28.389 1.00 20.42 399 VAL C N 1
ATOM 10374 C CA . VAL C 1 399 ? 31.354 130.040 28.883 1.00 17.05 399 VAL C CA 1
ATOM 10375 C C . VAL C 1 399 ? 31.079 130.934 30.094 1.00 20.26 399 VAL C C 1
ATOM 10376 O O . VAL C 1 399 ? 30.202 131.793 30.047 1.00 21.05 399 VAL C O 1
ATOM 10380 N N . LEU C 1 400 ? 31.831 130.729 31.173 1.00 20.32 400 LEU C N 1
ATOM 10381 C CA . LEU C 1 400 ? 31.512 131.342 32.462 1.00 18.99 400 LEU C CA 1
ATOM 10382 C C . LEU C 1 400 ? 32.060 132.756 32.645 1.00 22.59 400 LEU C C 1
ATOM 10383 O O . LEU C 1 400 ? 31.572 133.506 33.490 1.00 21.47 400 LEU C O 1
ATOM 10388 N N . SER C 1 401 ? 33.092 133.109 31.885 1.00 20.12 401 SER C N 1
ATOM 10389 C CA . SER C 1 401 ? 33.822 134.339 32.173 1.00 21.42 401 SER C CA 1
ATOM 10390 C C . SER C 1 401 ? 34.220 134.377 33.648 1.00 19.32 401 SER C C 1
ATOM 10391 O O . SER C 1 401 ? 34.252 135.437 34.270 1.00 18.57 401 SER C O 1
ATOM 10394 N N . GLY C 1 402 ? 34.507 133.205 34.204 1.00 17.44 402 GLY C N 1
ATOM 10395 C CA . GLY C 1 402 ? 34.915 133.097 35.593 1.00 19.56 402 GLY C CA 1
ATOM 10396 C C . GLY C 1 402 ? 33.799 133.062 36.627 1.00 16.48 402 GLY C C 1
ATOM 10397 O O . GLY C 1 402 ? 34.009 132.609 37.748 1.00 19.33 402 GLY C O 1
ATOM 10398 N N . ASN C 1 403 ? 32.615 133.551 36.279 1.00 16.38 403 ASN C N 1
ATOM 10399 C CA . ASN C 1 403 ? 31.525 133.568 37.248 1.00 18.08 403 ASN C CA 1
ATOM 10400 C C . ASN C 1 403 ? 31.102 132.137 37.579 1.00 19.13 403 ASN C C 1
ATOM 10401 O O . ASN C 1 403 ? 31.148 131.261 36.715 1.00 15.99 403 ASN C O 1
ATOM 10406 N N . THR C 1 404 ? 30.729 131.879 38.829 1.00 18.08 404 THR C N 1
ATOM 10407 C CA . THR C 1 404 ? 30.316 130.524 39.208 1.00 17.92 404 THR C CA 1
ATOM 10408 C C . THR C 1 404 ? 28.816 130.424 39.546 1.00 20.02 404 THR C C 1
ATOM 10409 O O . THR C 1 404 ? 28.341 129.415 40.078 1.00 19.15 404 THR C O 1
ATOM 10413 N N . PHE C 1 405 ? 28.083 131.485 39.237 1.00 15.08 405 PHE C N 1
ATOM 10414 C CA . PHE C 1 405 ? 26.619 131.431 39.189 1.00 18.66 405 PHE C CA 1
ATOM 10415 C C . PHE C 1 405 ? 25.963 130.807 40.415 1.00 19.74 405 PHE C C 1
ATOM 10416 O O . PHE C 1 405 ? 25.060 129.989 40.299 1.00 17.00 405 PHE C O 1
ATOM 10424 N N . ASN C 1 406 ? 26.435 131.182 41.596 1.00 20.74 406 ASN C N 1
ATOM 10425 C CA . ASN C 1 406 ? 25.762 130.775 42.821 1.00 17.99 406 ASN C CA 1
ATOM 10426 C C . ASN C 1 406 ? 24.572 131.691 43.011 1.00 18.60 406 ASN C C 1
ATOM 10427 O O . ASN C 1 406 ? 24.601 132.635 43.804 1.00 18.05 406 ASN C O 1
ATOM 10432 N N . ASN C 1 407 ? 23.537 131.420 42.226 1.00 17.51 407 ASN C N 1
ATOM 10433 C CA . ASN C 1 407 ? 22.380 132.287 42.109 1.00 16.18 407 ASN C CA 1
ATOM 10434 C C . ASN C 1 407 ? 21.507 132.237 43.357 1.00 17.72 407 ASN C C 1
ATOM 10435 O O . ASN C 1 407 ? 21.159 131.157 43.848 1.00 16.36 407 ASN C O 1
ATOM 10440 N N . LEU C 1 408 ? 21.175 133.414 43.875 1.00 16.97 408 LEU C N 1
ATOM 10441 C CA . LEU C 1 408 ? 20.323 133.521 45.046 1.00 13.69 408 LEU C CA 1
ATOM 10442 C C . LEU C 1 408 ? 18.984 134.129 44.619 1.00 17.44 408 LEU C C 1
ATOM 10443 O O . LEU C 1 408 ? 18.922 135.301 44.242 1.00 14.28 408 LEU C O 1
ATOM 10448 N N . SER C 1 409 ? 17.921 133.334 44.675 1.00 11.95 409 SER C N 1
ATOM 10449 C CA . SER C 1 409 ? 16.612 133.779 44.190 1.00 13.78 409 SER C CA 1
ATOM 10450 C C . SER C 1 409 ? 15.777 134.377 45.326 1.00 14.30 409 SER C C 1
ATOM 10451 O O . SER C 1 409 ? 15.877 133.968 46.473 1.00 13.35 409 SER C O 1
ATOM 10454 N N . LEU C 1 410 ? 14.957 135.362 44.995 1.00 15.25 410 LEU C N 1
ATOM 10455 C CA . LEU C 1 410 ? 14.222 136.083 46.014 1.00 15.76 410 LEU C CA 1
ATOM 10456 C C . LEU C 1 410 ? 12.741 136.007 45.690 1.00 14.64 410 LEU C C 1
ATOM 10457 O O . LEU C 1 410 ? 12.356 135.976 44.523 1.00 16.52 410 LEU C O 1
ATOM 10462 N N . GLY C 1 411 ? 11.917 135.992 46.725 1.00 14.31 411 GLY C N 1
ATOM 10463 C CA . GLY C 1 411 ? 10.482 136.151 46.552 1.00 15.63 411 GLY C CA 1
ATOM 10464 C C . GLY C 1 411 ? 9.787 134.933 45.983 1.00 18.51 411 GLY C C 1
ATOM 10465 O O . GLY C 1 411 ? 10.139 133.796 46.306 1.00 17.72 411 GLY C O 1
ATOM 10466 N N . GLY C 1 412 ? 8.785 135.175 45.143 1.00 19.53 412 GLY C N 1
ATOM 10467 C CA . GLY C 1 412 ? 7.965 134.109 44.608 1.00 15.35 412 GLY C CA 1
ATOM 10468 C C . GLY C 1 412 ? 6.816 133.772 45.530 1.00 18.42 412 GLY C C 1
ATOM 10469 O O . GLY C 1 412 ? 6.268 134.633 46.224 1.00 17.06 412 GLY C O 1
ATOM 10470 N N . GLN C 1 413 ? 6.439 132.504 45.531 1.00 15.88 413 GLN C N 1
ATOM 10471 C CA . GLN C 1 413 ? 5.304 132.058 46.327 1.00 13.91 413 GLN C CA 1
ATOM 10472 C C . GLN C 1 413 ? 5.747 131.001 47.320 1.00 15.80 413 GLN C C 1
ATOM 10473 O O . GLN C 1 413 ? 6.601 130.163 47.016 1.00 14.11 413 GLN C O 1
ATOM 10479 N N . ASN C 1 414 ? 5.159 131.024 48.508 1.00 16.22 414 ASN C N 1
ATOM 10480 C CA . ASN C 1 414 ? 5.526 130.049 49.523 1.00 17.23 414 ASN C CA 1
ATOM 10481 C C . ASN C 1 414 ? 4.686 128.771 49.397 1.00 15.57 414 ASN C C 1
ATOM 10482 O O . ASN C 1 414 ? 3.874 128.635 48.479 1.00 15.28 414 ASN C O 1
ATOM 10487 N N . TYR C 1 415 ? 4.890 127.830 50.310 1.00 15.27 415 TYR C N 1
ATOM 10488 C CA . TYR C 1 415 ? 4.192 126.551 50.239 1.00 17.42 415 TYR C CA 1
ATOM 10489 C C . TYR C 1 415 ? 2.679 126.737 50.091 1.00 21.40 415 TYR C C 1
ATOM 10490 O O . TYR C 1 415 ? 2.010 126.014 49.340 1.00 18.11 415 TYR C O 1
ATOM 10499 N N . ASP C 1 416 ? 2.150 127.723 50.809 1.00 18.85 416 ASP C N 1
ATOM 10500 C CA . ASP C 1 416 ? 0.708 127.945 50.873 1.00 19.09 416 ASP C CA 1
ATOM 10501 C C . ASP C 1 416 ? 0.195 128.889 49.803 1.00 15.97 416 ASP C C 1
ATOM 10502 O O . ASP C 1 416 ? -0.944 129.329 49.845 1.00 19.23 416 ASP C O 1
ATOM 10507 N N . GLY C 1 417 ? 1.051 129.198 48.844 1.00 18.36 417 GLY C N 1
ATOM 10508 C CA . GLY C 1 417 ? 0.618 129.899 47.657 1.00 17.05 417 GLY C CA 1
ATOM 10509 C C . GLY C 1 417 ? 0.419 131.375 47.892 1.00 18.20 417 GLY C C 1
ATOM 10510 O O . GLY C 1 417 ? -0.293 132.040 47.134 1.00 15.64 417 GLY C O 1
ATOM 10511 N N . LEU C 1 418 ? 1.040 131.881 48.951 1.00 15.91 418 LEU C N 1
ATOM 10512 C CA . LEU C 1 418 ? 1.036 133.316 49.222 1.00 18.19 418 LEU C CA 1
ATOM 10513 C C . LEU C 1 418 ? 2.413 133.878 48.897 1.00 18.67 418 LEU C C 1
ATOM 10514 O O . LEU C 1 418 ? 3.348 133.130 48.606 1.00 17.59 418 LEU C O 1
ATOM 10519 N N . SER C 1 419 ? 2.551 135.197 48.936 1.00 17.98 419 SER C N 1
ATOM 10520 C CA . SER C 1 419 ? 3.833 135.794 48.622 1.00 17.24 419 SER C CA 1
ATOM 10521 C C . SER C 1 419 ? 4.863 135.214 49.558 1.00 17.69 419 SER C C 1
ATOM 10522 O O . SER C 1 419 ? 4.595 135.072 50.739 1.00 17.99 419 SER C O 1
ATOM 10525 N N . ALA C 1 420 ? 6.049 134.914 49.041 1.00 17.02 420 ALA C N 1
ATOM 10526 C CA . ALA C 1 420 ? 7.092 134.273 49.836 1.00 15.74 420 ALA C CA 1
ATOM 10527 C C . ALA C 1 420 ? 8.067 135.274 50.402 1.00 18.14 420 ALA C C 1
ATOM 10528 O O . ALA C 1 420 ? 8.961 134.913 51.159 1.00 16.69 420 ALA C O 1
ATOM 10530 N N . VAL C 1 421 ? 7.903 136.532 50.017 1.00 18.75 421 VAL C N 1
ATOM 10531 C CA . VAL C 1 421 ? 8.842 137.552 50.419 1.00 18.42 421 VAL C CA 1
ATOM 10532 C C . VAL C 1 421 ? 8.965 137.589 51.933 1.00 17.23 421 VAL C C 1
ATOM 10533 O O . VAL C 1 421 ? 7.967 137.595 52.649 1.00 15.59 421 VAL C O 1
ATOM 10537 N N . THR C 1 422 ? 10.201 137.579 52.413 1.00 15.26 422 THR C N 1
ATOM 10538 C CA . THR C 1 422 ? 10.464 137.640 53.849 1.00 20.53 422 THR C CA 1
ATOM 10539 C C . THR C 1 422 ? 11.223 138.918 54.186 1.00 20.22 422 THR C C 1
ATOM 10540 O O . THR C 1 422 ? 11.892 139.496 53.324 1.00 17.80 422 THR C O 1
ATOM 10544 N N . PRO C 1 423 ? 11.148 139.356 55.450 1.00 17.55 423 PRO C N 1
ATOM 10545 C CA . PRO C 1 423 ? 11.942 140.521 55.852 1.00 20.61 423 PRO C CA 1
ATOM 10546 C C . PRO C 1 423 ? 13.432 140.305 55.580 1.00 20.53 423 PRO C C 1
ATOM 10547 O O . PRO C 1 423 ? 14.140 141.240 55.199 1.00 19.87 423 PRO C O 1
ATOM 10551 N N . LEU C 1 424 ? 13.907 139.077 55.741 1.00 17.94 424 LEU C N 1
ATOM 10552 C CA . LEU C 1 424 ? 15.328 138.832 55.541 1.00 18.98 424 LEU C CA 1
ATOM 10553 C C . LEU C 1 424 ? 15.710 139.122 54.093 1.00 19.50 424 LEU C C 1
ATOM 10554 O O . LEU C 1 424 ? 16.845 139.504 53.797 1.00 17.18 424 LEU C O 1
ATOM 10559 N N . GLU C 1 425 ? 14.766 138.955 53.174 1.00 16.25 425 GLU C N 1
ATOM 10560 C CA . GLU C 1 425 ? 15.104 139.158 51.770 1.00 17.87 425 GLU C CA 1
ATOM 10561 C C . GLU C 1 425 ? 15.393 140.634 51.426 1.00 15.37 425 GLU C C 1
ATOM 10562 O O . GLU C 1 425 ? 16.196 140.925 50.534 1.00 19.31 425 GLU C O 1
ATOM 10568 N N . TYR C 1 426 ? 14.739 141.556 52.121 1.00 16.71 426 TYR C N 1
ATOM 10569 C CA . TYR C 1 426 ? 15.033 142.982 51.920 1.00 16.34 426 TYR C CA 1
ATOM 10570 C C . TYR C 1 426 ? 16.476 143.229 52.301 1.00 17.91 426 TYR C C 1
ATOM 10571 O O . TYR C 1 426 ? 17.200 143.970 51.629 1.00 19.98 426 TYR C O 1
ATOM 10580 N N . LEU C 1 427 ? 16.883 142.586 53.389 1.00 16.70 427 LEU C N 1
ATOM 10581 C CA . LEU C 1 427 ? 18.223 142.718 53.912 1.00 18.81 427 LEU C CA 1
ATOM 10582 C C . LEU C 1 427 ? 19.242 142.164 52.941 1.00 17.77 427 LEU C C 1
ATOM 10583 O O . LEU C 1 427 ? 20.347 142.670 52.850 1.00 17.07 427 LEU C O 1
ATOM 10588 N N . ILE C 1 428 ? 18.869 141.106 52.225 1.00 18.77 428 ILE C N 1
ATOM 10589 C CA . ILE C 1 428 ? 19.771 140.520 51.250 1.00 16.10 428 ILE C CA 1
ATOM 10590 C C . ILE C 1 428 ? 19.979 141.499 50.108 1.00 14.41 428 ILE C C 1
ATOM 10591 O O . ILE C 1 428 ? 21.099 141.699 49.656 1.00 19.46 428 ILE C O 1
ATOM 10596 N N . VAL C 1 429 ? 18.903 142.127 49.661 1.00 16.70 429 VAL C N 1
ATOM 10597 C CA . VAL C 1 429 ? 19.022 143.147 48.628 1.00 17.90 429 VAL C CA 1
ATOM 10598 C C . VAL C 1 429 ? 19.867 144.321 49.145 1.00 19.25 429 VAL C C 1
ATOM 10599 O O . VAL C 1 429 ? 20.766 144.822 48.454 1.00 19.47 429 VAL C O 1
ATOM 10603 N N . GLU C 1 430 ? 19.586 144.752 50.368 1.00 17.29 430 GLU C N 1
ATOM 10604 C CA . GLU C 1 430 ? 20.355 145.835 50.974 1.00 20.37 430 GLU C CA 1
ATOM 10605 C C . GLU C 1 430 ? 21.858 145.532 50.954 1.00 20.01 430 GLU C C 1
ATOM 10606 O O . GLU C 1 430 ? 22.689 146.388 50.640 1.00 19.30 430 GLU C O 1
ATOM 10612 N N . ALA C 1 431 ? 22.207 144.301 51.300 1.00 19.99 431 ALA C N 1
ATOM 10613 C CA . ALA C 1 431 ? 23.603 143.923 51.388 1.00 18.48 431 ALA C CA 1
ATOM 10614 C C . ALA C 1 431 ? 24.260 143.952 50.012 1.00 18.35 431 ALA C C 1
ATOM 10615 O O . ALA C 1 431 ? 25.452 144.260 49.884 1.00 19.37 431 ALA C O 1
ATOM 10617 N N . GLY C 1 432 ? 23.485 143.610 48.988 1.00 17.02 432 GLY C N 1
ATOM 10618 C CA . GLY C 1 432 ? 23.971 143.640 47.624 1.00 18.35 432 GLY C CA 1
ATOM 10619 C C . GLY C 1 432 ? 24.109 145.074 47.144 1.00 17.85 432 GLY C C 1
ATOM 10620 O O . GLY C 1 432 ? 24.773 145.342 46.145 1.00 18.77 432 GLY C O 1
ATOM 10621 N N . MET C 1 433 ? 23.465 145.995 47.850 1.00 17.65 433 MET C N 1
ATOM 10622 C CA . MET C 1 433 ? 23.571 147.409 47.500 1.00 19.08 433 MET C CA 1
ATOM 10623 C C . MET C 1 433 ? 24.795 147.994 48.174 1.00 20.29 433 MET C C 1
ATOM 10624 O O . MET C 1 433 ? 25.579 148.718 47.554 1.00 23.29 433 MET C O 1
ATOM 10629 N N . ARG C 1 434 ? 24.975 147.654 49.445 1.00 20.43 434 ARG C N 1
ATOM 10630 C CA . ARG C 1 434 ? 26.107 148.181 50.204 1.00 21.92 434 ARG C CA 1
ATOM 10631 C C . ARG C 1 434 ? 27.427 147.563 49.804 1.00 21.33 434 ARG C C 1
ATOM 10632 O O . ARG C 1 434 ? 28.430 148.261 49.723 1.00 24.85 434 ARG C O 1
ATOM 10640 N N . ASN C 1 435 ? 27.434 146.253 49.571 1.00 18.49 435 ASN C N 1
ATOM 10641 C CA . ASN C 1 435 ? 28.642 145.583 49.133 1.00 20.77 435 ASN C CA 1
ATOM 10642 C C . ASN C 1 435 ? 28.469 145.023 47.733 1.00 24.06 435 ASN C C 1
ATOM 10643 O O . ASN C 1 435 ? 27.997 143.894 47.539 1.00 19.79 435 ASN C O 1
ATOM 10648 N N . GLN C 1 436 ? 28.893 145.823 46.767 1.00 21.69 436 GLN C N 1
ATOM 10649 C CA . GLN C 1 436 ? 28.667 145.545 45.362 1.00 20.38 436 GLN C CA 1
ATOM 10650 C C . GLN C 1 436 ? 29.721 144.587 44.833 1.00 23.07 436 GLN C C 1
ATOM 10651 O O . GLN C 1 436 ? 30.889 144.942 44.652 1.00 23.62 436 GLN C O 1
ATOM 10657 N N . THR C 1 437 ? 29.287 143.352 44.614 1.00 22.89 437 THR C N 1
ATOM 10658 C CA . THR C 1 437 ? 30.161 142.268 44.198 1.00 21.03 437 THR C CA 1
ATOM 10659 C C . THR C 1 437 ? 29.400 141.511 43.125 1.00 19.07 437 THR C C 1
ATOM 10660 O O . THR C 1 437 ? 28.180 141.631 43.021 1.00 19.54 437 THR C O 1
ATOM 10664 N N . PRO C 1 438 ? 30.112 140.727 42.325 1.00 21.23 438 PRO C N 1
ATOM 10665 C CA . PRO C 1 438 ? 29.441 139.966 41.268 1.00 22.86 438 PRO C CA 1
ATOM 10666 C C . PRO C 1 438 ? 28.443 138.932 41.818 1.00 20.59 438 PRO C C 1
ATOM 10667 O O . PRO C 1 438 ? 27.377 138.723 41.215 1.00 18.93 438 PRO C O 1
ATOM 10671 N N . GLN C 1 439 ? 28.775 138.322 42.953 1.00 19.24 439 GLN C N 1
ATOM 10672 C CA . GLN C 1 439 ? 27.971 137.235 43.507 1.00 17.71 439 GLN C CA 1
ATOM 10673 C C . GLN C 1 439 ? 27.617 137.436 44.987 1.00 20.21 439 GLN C C 1
ATOM 10674 O O . GLN C 1 439 ? 28.330 138.132 45.715 1.00 20.92 439 GLN C O 1
ATOM 10680 N N . PRO C 1 440 ? 26.527 136.798 45.440 1.00 19.56 440 PRO C N 1
ATOM 10681 C CA . PRO C 1 440 ? 25.643 136.012 44.578 1.00 19.31 440 PRO C CA 1
ATOM 10682 C C . PRO C 1 440 ? 24.848 136.952 43.701 1.00 15.45 440 PRO C C 1
ATOM 10683 O O . PRO C 1 440 ? 24.474 138.011 44.177 1.00 14.86 440 PRO C O 1
ATOM 10687 N N . THR C 1 441 ? 24.600 136.597 42.446 1.00 16.19 441 THR C N 1
ATOM 10688 C CA . THR C 1 441 ? 23.628 137.367 41.701 1.00 18.47 441 THR C CA 1
ATOM 10689 C C . THR C 1 441 ? 22.285 137.171 42.406 1.00 16.16 441 THR C C 1
ATOM 10690 O O . THR C 1 441 ? 22.070 136.165 43.074 1.00 19.43 441 THR C O 1
ATOM 10694 N N . LEU C 1 442 ? 21.399 138.143 42.283 1.00 15.33 442 LEU C N 1
ATOM 10695 C CA . LEU C 1 442 ? 20.103 138.065 42.931 1.00 13.91 442 LEU C CA 1
ATOM 10696 C C . LEU C 1 442 ? 19.072 137.976 41.830 1.00 17.13 442 LEU C C 1
ATOM 10697 O O . LEU C 1 442 ? 19.171 138.684 40.826 1.00 16.84 442 LEU C O 1
ATOM 10702 N N . SER C 1 443 ? 18.101 137.085 42.009 1.00 15.63 443 SER C N 1
ATOM 10703 C CA . SER C 1 443 ? 17.079 136.861 40.996 1.00 14.16 443 SER C CA 1
ATOM 10704 C C . SER C 1 443 ? 15.706 137.002 41.623 1.00 14.30 443 SER C C 1
ATOM 10705 O O . SER C 1 443 ? 15.302 136.173 42.428 1.00 16.15 443 SER C O 1
ATOM 10708 N N . VAL C 1 444 ? 14.975 138.042 41.257 1.00 18.00 444 VAL C N 1
ATOM 10709 C CA . VAL C 1 444 ? 13.618 138.186 41.777 1.00 15.12 444 VAL C CA 1
ATOM 10710 C C . VAL C 1 444 ? 12.662 137.252 41.046 1.00 18.70 444 VAL C C 1
ATOM 10711 O O . VAL C 1 444 ? 12.578 137.276 39.817 1.00 16.64 444 VAL C O 1
ATOM 10715 N N . LEU C 1 445 ? 11.980 136.395 41.806 1.00 14.91 445 LEU C N 1
ATOM 10716 C CA . LEU C 1 445 ? 10.963 135.539 41.226 1.00 14.22 445 LEU C CA 1
ATOM 10717 C C . LEU C 1 445 ? 9.705 136.385 41.162 1.00 16.67 445 LEU C C 1
ATOM 10718 O O . LEU C 1 445 ? 8.821 136.290 42.017 1.00 15.91 445 LEU C O 1
ATOM 10723 N N . TYR C 1 446 ? 9.664 137.257 40.156 1.00 14.14 446 TYR C N 1
ATOM 10724 C CA . TYR C 1 446 ? 8.603 138.233 40.050 1.00 16.65 446 TYR C CA 1
ATOM 10725 C C . TYR C 1 446 ? 7.250 137.543 40.053 1.00 16.94 446 TYR C C 1
ATOM 10726 O O . TYR C 1 446 ? 7.024 136.606 39.298 1.00 19.96 446 TYR C O 1
ATOM 10735 N N . ASP C 1 447 ? 6.353 138.032 40.900 1.00 15.56 447 ASP C N 1
ATOM 10736 C CA . ASP C 1 447 ? 5.024 137.474 41.020 1.00 17.24 447 ASP C CA 1
ATOM 10737 C C . ASP C 1 447 ? 4.063 138.603 41.371 1.00 18.76 447 ASP C C 1
ATOM 10738 O O . ASP C 1 447 ? 4.410 139.511 42.121 1.00 19.34 447 ASP C O 1
ATOM 10743 N N . GLU C 1 448 ? 2.855 138.557 40.830 1.00 17.80 448 GLU C N 1
ATOM 10744 C CA . GLU C 1 448 ? 1.884 139.611 41.093 1.00 19.79 448 GLU C CA 1
ATOM 10745 C C . GLU C 1 448 ? 1.613 139.784 42.589 1.00 19.59 448 GLU C C 1
ATOM 10746 O O . GLU C 1 448 ? 1.263 140.875 43.034 1.00 17.81 448 GLU C O 1
ATOM 10752 N N . LYS C 1 449 ? 1.833 138.728 43.367 1.00 17.18 449 LYS C N 1
ATOM 10753 C CA . LYS C 1 449 ? 1.565 138.783 44.801 1.00 20.76 449 LYS C CA 1
ATOM 10754 C C . LYS C 1 449 ? 2.659 139.494 45.585 1.00 21.01 449 LYS C C 1
ATOM 10755 O O . LYS C 1 449 ? 2.500 139.718 46.773 1.00 22.66 449 LYS C O 1
ATOM 10761 N N . THR C 1 450 ? 3.768 139.829 44.926 1.00 20.81 450 THR C N 1
ATOM 10762 C CA . THR C 1 450 ? 4.926 140.407 45.607 1.00 21.98 450 THR C CA 1
ATOM 10763 C C . THR C 1 450 ? 4.619 141.829 46.062 1.00 23.00 450 THR C C 1
ATOM 10764 O O . THR C 1 450 ? 4.222 142.665 45.243 1.00 20.94 450 THR C O 1
ATOM 10768 N N . PRO C 1 451 ? 4.809 142.109 47.362 1.00 21.53 451 PRO C N 1
ATOM 10769 C CA . PRO C 1 451 ? 4.552 143.460 47.880 1.00 24.83 451 PRO C CA 1
ATOM 10770 C C . PRO C 1 451 ? 5.285 144.520 47.071 1.00 22.83 451 PRO C C 1
ATOM 10771 O O . PRO C 1 451 ? 6.436 144.334 46.675 1.00 22.83 451 PRO C O 1
ATOM 10775 N N . GLU C 1 452 ? 4.615 145.640 46.832 1.00 28.60 452 GLU C N 1
ATOM 10776 C CA . GLU C 1 452 ? 5.212 146.727 46.073 1.00 26.92 452 GLU C CA 1
ATOM 10777 C C . GLU C 1 452 ? 6.532 147.191 46.689 1.00 25.65 452 GLU C C 1
ATOM 10778 O O . GLU C 1 452 ? 7.496 147.455 45.973 1.00 24.61 452 GLU C O 1
ATOM 10784 N N . ASP C 1 453 ? 6.602 147.286 48.014 1.00 25.28 453 ASP C N 1
ATOM 10785 C CA . ASP C 1 453 ? 7.829 147.812 48.601 1.00 26.83 453 ASP C CA 1
ATOM 10786 C C . ASP C 1 453 ? 9.051 146.938 48.311 1.00 23.74 453 ASP C C 1
ATOM 10787 O O . ASP C 1 453 ? 10.146 147.453 48.129 1.00 22.57 453 ASP C O 1
ATOM 10792 N N . PHE C 1 454 ? 8.867 145.623 48.240 1.00 21.20 454 PHE C N 1
ATOM 10793 C CA . PHE C 1 454 ? 9.983 144.761 47.898 1.00 18.96 454 PHE C CA 1
ATOM 10794 C C . PHE C 1 454 ? 10.366 144.886 46.425 1.00 15.50 454 PHE C C 1
ATOM 10795 O O . PHE C 1 454 ? 11.542 144.903 46.084 1.00 21.09 454 PHE C O 1
ATOM 10803 N N . LEU C 1 455 ? 9.366 144.971 45.560 1.00 21.74 455 LEU C N 1
ATOM 10804 C CA . LEU C 1 455 ? 9.587 145.218 44.143 1.00 20.99 455 LEU C CA 1
ATOM 10805 C C . LEU C 1 455 ? 10.416 146.486 43.969 1.00 21.03 455 LEU C C 1
ATOM 10806 O O . LEU C 1 455 ? 11.411 146.507 43.236 1.00 20.96 455 LEU C O 1
ATOM 10811 N N . MET C 1 456 ? 10.009 147.544 44.661 1.00 21.36 456 MET C N 1
ATOM 10812 C CA . MET C 1 456 ? 10.710 148.813 44.548 1.00 23.64 456 MET C CA 1
ATOM 10813 C C . MET C 1 456 ? 12.114 148.687 45.118 1.00 23.60 456 MET C C 1
ATOM 10814 O O . MET C 1 456 ? 13.071 149.212 44.551 1.00 22.55 456 MET C O 1
ATOM 10819 N N . LYS C 1 457 ? 12.231 147.976 46.235 1.00 25.07 457 LYS C N 1
ATOM 10820 C CA . LYS C 1 457 ? 13.532 147.742 46.853 1.00 19.15 457 LYS C CA 1
ATOM 10821 C C . LYS C 1 457 ? 14.469 147.077 45.850 1.00 22.12 457 LYS C C 1
ATOM 10822 O O . LYS C 1 457 ? 15.590 147.536 45.625 1.00 21.23 457 LYS C O 1
ATOM 10828 N N . ALA C 1 458 ? 14.000 145.994 45.241 1.00 22.00 458 ALA C N 1
ATOM 10829 C CA . ALA C 1 458 ? 14.787 145.285 44.240 1.00 19.56 458 ALA C CA 1
ATOM 10830 C C . ALA C 1 458 ? 15.083 146.166 43.013 1.00 18.99 458 ALA C C 1
ATOM 10831 O O . ALA C 1 458 ? 16.226 146.234 42.541 1.00 18.91 458 ALA C O 1
ATOM 10833 N N . ALA C 1 459 ? 14.069 146.868 42.518 1.00 17.56 459 ALA C N 1
ATOM 10834 C CA . ALA C 1 459 ? 14.264 147.806 41.414 1.00 19.62 459 ALA C CA 1
ATOM 10835 C C . ALA C 1 459 ? 15.315 148.869 41.746 1.00 22.37 459 ALA C C 1
ATOM 10836 O O . ALA C 1 459 ? 16.156 149.200 40.917 1.00 23.86 459 ALA C O 1
ATOM 10838 N N . SER C 1 460 ? 15.262 149.393 42.966 1.00 22.26 460 SER C N 1
ATOM 10839 C CA . SER C 1 460 ? 16.208 150.420 43.382 1.00 24.28 460 SER C CA 1
ATOM 10840 C C . SER C 1 460 ? 17.630 149.867 43.356 1.00 22.73 460 SER C C 1
ATOM 10841 O O . SER C 1 460 ? 18.592 150.625 43.242 1.00 26.29 460 SER C O 1
ATOM 10844 N N . CYS C 1 461 ? 17.768 148.546 43.450 1.00 23.91 461 CYS C N 1
ATOM 10845 C CA . CYS C 1 461 ? 19.093 147.923 43.378 1.00 20.58 461 CYS C CA 1
ATOM 10846 C C . CYS C 1 461 ? 19.489 147.702 41.918 1.00 21.58 461 CYS C C 1
ATOM 10847 O O . CYS C 1 461 ? 20.598 148.026 41.502 1.00 22.60 461 CYS C O 1
ATOM 10850 N N . THR C 1 462 ? 18.573 147.121 41.151 1.00 19.81 462 THR C N 1
ATOM 10851 C CA . THR C 1 462 ? 18.769 146.923 39.723 1.00 20.21 462 THR C CA 1
ATOM 10852 C C . THR C 1 462 ? 19.200 148.225 39.040 1.00 22.98 462 THR C C 1
ATOM 10853 O O . THR C 1 462 ? 20.071 148.226 38.173 1.00 20.31 462 THR C O 1
ATOM 10857 N N . LYS C 1 463 ? 18.609 149.341 39.458 1.00 23.84 463 LYS C N 1
ATOM 10858 C CA . LYS C 1 463 ? 18.865 150.612 38.783 1.00 24.05 463 LYS C CA 1
ATOM 10859 C C . LYS C 1 463 ? 20.333 151.046 38.898 1.00 25.45 463 LYS C C 1
ATOM 10860 O O . LYS C 1 463 ? 20.796 151.854 38.101 1.00 26.60 463 LYS C O 1
ATOM 10866 N N . LEU C 1 464 ? 21.053 150.490 39.874 1.00 20.36 464 LEU C N 1
ATOM 10867 C CA . LEU C 1 464 ? 22.454 150.843 40.133 1.00 28.21 464 LEU C CA 1
ATOM 10868 C C . LEU C 1 464 ? 23.382 150.381 39.021 1.00 26.59 464 LEU C C 1
ATOM 10869 O O . LEU C 1 464 ? 24.504 150.871 38.882 1.00 27.29 464 LEU C O 1
ATOM 10874 N N . GLY C 1 465 ? 22.914 149.413 38.244 1.00 25.46 465 GLY C N 1
ATOM 10875 C CA . GLY C 1 465 ? 23.667 148.914 37.114 1.00 23.95 465 GLY C CA 1
ATOM 10876 C C . GLY C 1 465 ? 24.675 147.866 37.523 1.00 20.68 465 GLY C C 1
ATOM 10877 O O . GLY C 1 465 ? 25.673 147.663 36.844 1.00 25.08 465 GLY C O 1
ATOM 10878 N N . LEU C 1 466 ? 24.436 147.217 38.654 1.00 21.75 466 LEU C N 1
ATOM 10879 C CA . LEU C 1 466 ? 25.312 146.141 39.092 1.00 21.96 466 LEU C CA 1
ATOM 10880 C C . LEU C 1 466 ? 24.921 144.861 38.350 1.00 23.77 466 LEU C C 1
ATOM 10881 O O . LEU C 1 466 ? 25.654 143.876 38.367 1.00 21.67 466 LEU C O 1
ATOM 10886 N N . GLY C 1 467 ? 23.753 144.895 37.709 1.00 23.28 467 GLY C N 1
ATOM 10887 C CA . GLY C 1 467 ? 23.252 143.763 36.950 1.00 23.27 467 GLY C CA 1
ATOM 10888 C C . GLY C 1 467 ? 22.240 142.970 37.745 1.00 26.56 467 GLY C C 1
ATOM 10889 O O . GLY C 1 467 ? 21.462 142.194 37.179 1.00 25.97 467 GLY C O 1
ATOM 10890 N N . TYR C 1 468 ? 22.238 143.169 39.061 1.00 21.35 468 TYR C N 1
ATOM 10891 C CA . TYR C 1 468 ? 21.304 142.456 39.922 1.00 21.56 468 TYR C CA 1
ATOM 10892 C C . TYR C 1 468 ? 20.482 143.409 40.771 1.00 23.73 468 TYR C C 1
ATOM 10893 O O . TYR C 1 468 ? 20.917 144.519 41.058 1.00 21.83 468 TYR C O 1
ATOM 10902 N N . PRO C 1 469 ? 19.275 142.981 41.165 1.00 20.28 469 PRO C N 1
ATOM 10903 C CA . PRO C 1 469 ? 18.712 141.685 40.779 1.00 18.73 469 PRO C CA 1
ATOM 10904 C C . PRO C 1 469 ? 18.336 141.604 39.305 1.00 23.40 469 PRO C C 1
ATOM 10905 O O . PRO C 1 469 ? 18.023 142.628 38.681 1.00 20.66 469 PRO C O 1
ATOM 10909 N N . ALA C 1 470 ? 18.369 140.387 38.760 1.00 20.01 470 ALA C N 1
ATOM 10910 C CA . ALA C 1 470 ? 17.725 140.098 37.490 1.00 19.67 470 ALA C CA 1
ATOM 10911 C C . ALA C 1 470 ? 16.268 139.770 37.813 1.00 20.29 470 ALA C C 1
ATOM 10912 O O . ALA C 1 470 ? 15.917 139.586 38.981 1.00 19.19 470 ALA C O 1
ATOM 10914 N N . TRP C 1 471 ? 15.411 139.729 36.801 1.00 17.58 471 TRP C N 1
ATOM 10915 C CA . TRP C 1 471 ? 13.979 139.541 37.032 1.00 14.90 471 TRP C CA 1
ATOM 10916 C C . TRP C 1 471 ? 13.453 138.362 36.229 1.00 18.00 471 TRP C C 1
ATOM 10917 O O . TRP C 1 471 ? 13.531 138.353 34.995 1.00 18.09 471 TRP C O 1
ATOM 10928 N N . MET C 1 472 ? 12.944 137.355 36.932 1.00 19.82 472 MET C N 1
ATOM 10929 C CA . MET C 1 472 ? 12.452 136.151 36.278 1.00 18.56 472 MET C CA 1
ATOM 10930 C C . MET C 1 472 ? 11.000 135.934 36.630 1.00 19.91 472 MET C C 1
ATOM 10931 O O . MET C 1 472 ? 10.554 136.296 37.715 1.00 15.68 472 MET C O 1
ATOM 10936 N N . ASN C 1 473 ? 10.272 135.324 35.708 1.00 16.85 473 ASN C N 1
ATOM 10937 C CA . ASN C 1 473 ? 8.833 135.228 35.809 1.00 14.80 473 ASN C CA 1
ATOM 10938 C C . ASN C 1 473 ? 8.425 134.034 36.656 1.00 18.99 473 ASN C C 1
ATOM 10939 O O . ASN C 1 473 ? 8.476 132.897 36.185 1.00 17.57 473 ASN C O 1
ATOM 10944 N N . ASN C 1 474 ? 8.021 134.280 37.902 1.00 16.96 474 ASN C N 1
ATOM 10945 C CA . ASN C 1 474 ? 7.626 133.181 38.768 1.00 19.49 474 ASN C CA 1
ATOM 10946 C C . ASN C 1 474 ? 6.618 132.264 38.097 1.00 15.46 474 ASN C C 1
ATOM 10947 O O . ASN C 1 474 ? 6.754 131.037 38.125 1.00 15.84 474 ASN C O 1
ATOM 10952 N N . GLN C 1 475 ? 5.588 132.866 37.513 1.00 16.47 475 GLN C N 1
ATOM 10953 C CA . GLN C 1 475 ? 4.490 132.094 36.950 1.00 13.80 475 GLN C CA 1
ATOM 10954 C C . GLN C 1 475 ? 4.925 131.240 35.765 1.00 14.38 475 GLN C C 1
ATOM 10955 O O . GLN C 1 475 ? 4.586 130.064 35.671 1.00 14.35 475 GLN C O 1
ATOM 10961 N N . THR C 1 476 ? 5.688 131.832 34.860 1.00 16.03 476 THR C N 1
ATOM 10962 C CA . THR C 1 476 ? 6.153 131.096 33.693 1.00 15.39 476 THR C CA 1
ATOM 10963 C C . THR C 1 476 ? 7.050 129.952 34.133 1.00 14.44 476 THR C C 1
ATOM 10964 O O . THR C 1 476 ? 6.976 128.840 33.605 1.00 14.46 476 THR C O 1
ATOM 10968 N N . GLY C 1 477 ? 7.900 130.225 35.116 1.00 15.68 477 GLY C N 1
ATOM 10969 C CA . GLY C 1 477 ? 8.772 129.189 35.639 1.00 14.81 477 GLY C CA 1
ATOM 10970 C C . GLY C 1 477 ? 7.973 128.052 36.253 1.00 13.86 477 GLY C C 1
ATOM 10971 O O . GLY C 1 477 ? 8.268 126.871 36.031 1.00 12.85 477 GLY C O 1
ATOM 10972 N N . MET C 1 478 ? 6.945 128.394 37.025 1.00 13.84 478 MET C N 1
ATOM 10973 C CA . MET C 1 478 ? 6.128 127.346 37.616 1.00 13.58 478 MET C CA 1
ATOM 10974 C C . MET C 1 478 ? 5.408 126.572 36.524 1.00 10.79 478 MET C C 1
ATOM 10975 O O . MET C 1 478 ? 5.166 125.378 36.658 1.00 12.73 478 MET C O 1
ATOM 10980 N N . ASN C 1 479 ? 5.023 127.264 35.464 1.00 13.29 479 ASN C N 1
ATOM 10981 C CA . ASN C 1 479 ? 4.305 126.600 34.389 1.00 15.38 479 ASN C CA 1
ATOM 10982 C C . ASN C 1 479 ? 5.231 125.593 33.723 1.00 15.27 479 ASN C C 1
ATOM 10983 O O . ASN C 1 479 ? 4.830 124.466 33.441 1.00 15.14 479 ASN C O 1
ATOM 10988 N N . PHE C 1 480 ? 6.474 126.002 33.477 1.00 15.47 480 PHE C N 1
ATOM 10989 C CA . PHE C 1 480 ? 7.462 125.088 32.919 1.00 14.81 480 PHE C CA 1
ATOM 10990 C C . PHE C 1 480 ? 7.684 123.878 33.835 1.00 14.21 480 PHE C C 1
ATOM 10991 O O . PHE C 1 480 ? 7.776 122.749 33.352 1.00 13.67 480 PHE C O 1
ATOM 10999 N N . MET C 1 481 ? 7.767 124.114 35.149 1.00 13.44 481 MET C N 1
ATOM 11000 C CA . MET C 1 481 ? 7.885 123.023 36.125 1.00 13.37 481 MET C CA 1
ATOM 11001 C C . MET C 1 481 ? 6.745 122.029 35.982 1.00 15.83 481 MET C C 1
ATOM 11002 O O . MET C 1 481 ? 6.973 120.837 35.840 1.00 18.17 481 MET C O 1
ATOM 11007 N N . MET C 1 482 ? 5.505 122.524 36.034 1.00 14.28 482 MET C N 1
ATOM 11008 C CA . MET C 1 482 ? 4.349 121.654 35.859 1.00 14.99 482 MET C CA 1
ATOM 11009 C C . MET C 1 482 ? 4.398 120.899 34.523 1.00 16.84 482 MET C C 1
ATOM 11010 O O . MET C 1 482 ? 4.116 119.701 34.462 1.00 16.14 482 MET C O 1
ATOM 11015 N N . ARG C 1 483 ? 4.767 121.595 33.459 1.00 15.57 483 ARG C N 1
ATOM 11016 C CA . ARG C 1 483 ? 4.838 120.949 32.158 1.00 17.95 483 ARG C CA 1
ATOM 11017 C C . ARG C 1 483 ? 5.928 119.892 32.111 1.00 16.11 483 ARG C C 1
ATOM 11018 O O . ARG C 1 483 ? 5.682 118.733 31.772 1.00 17.59 483 ARG C O 1
ATOM 11026 N N . ASN C 1 484 ? 7.151 120.290 32.438 1.00 15.89 484 ASN C N 1
ATOM 11027 C CA . ASN C 1 484 ? 8.289 119.416 32.212 1.00 11.61 484 ASN C CA 1
ATOM 11028 C C . ASN C 1 484 ? 8.359 118.262 33.206 1.00 15.82 484 ASN C C 1
ATOM 11029 O O . ASN C 1 484 ? 8.721 117.135 32.851 1.00 14.63 484 ASN C O 1
ATOM 11034 N N . TYR C 1 485 ? 7.997 118.551 34.452 1.00 17.38 485 TYR C N 1
ATOM 11035 C CA . TYR C 1 485 ? 8.148 117.580 35.532 1.00 17.39 485 TYR C CA 1
ATOM 11036 C C . TYR C 1 485 ? 6.835 116.950 35.943 1.00 13.88 485 TYR C C 1
ATOM 11037 O O . TYR C 1 485 ? 6.792 116.153 36.892 1.00 14.95 485 TYR C O 1
ATOM 11046 N N . GLY C 1 486 ? 5.773 117.283 35.210 1.00 17.85 486 GLY C N 1
ATOM 11047 C CA . GLY C 1 486 ? 4.470 116.666 35.409 1.00 16.14 486 GLY C CA 1
ATOM 11048 C C . GLY C 1 486 ? 4.498 115.138 35.384 1.00 17.35 486 GLY C C 1
ATOM 11049 O O . GLY C 1 486 ? 3.856 114.492 36.207 1.00 18.48 486 GLY C O 1
ATOM 11050 N N . PRO C 1 487 ? 5.257 114.544 34.455 1.00 17.71 487 PRO C N 1
ATOM 11051 C CA . PRO C 1 487 ? 5.302 113.079 34.450 1.00 18.55 487 PRO C CA 1
ATOM 11052 C C . PRO C 1 487 ? 5.930 112.495 35.715 1.00 20.51 487 PRO C C 1
ATOM 11053 O O . PRO C 1 487 ? 5.664 111.346 36.049 1.00 23.21 487 PRO C O 1
ATOM 11057 N N . GLU C 1 488 ? 6.748 113.264 36.422 1.00 15.91 488 GLU C N 1
ATOM 11058 C CA . GLU C 1 488 ? 7.278 112.767 37.678 1.00 16.89 488 GLU C CA 1
ATOM 11059 C C . GLU C 1 488 ? 6.431 113.176 38.873 1.00 17.19 488 GLU C C 1
ATOM 11060 O O . GLU C 1 488 ? 6.827 112.961 40.021 1.00 19.31 488 GLU C O 1
ATOM 11066 N N . GLY C 1 489 ? 5.264 113.759 38.611 1.00 15.89 489 GLY C N 1
ATOM 11067 C CA . GLY C 1 489 ? 4.342 114.062 39.690 1.00 16.95 489 GLY C CA 1
ATOM 11068 C C . GLY C 1 489 ? 4.481 115.452 40.280 1.00 16.54 489 GLY C C 1
ATOM 11069 O O . GLY C 1 489 ? 3.958 115.705 41.355 1.00 18.33 489 GLY C O 1
ATOM 11070 N N . MET C 1 490 ? 5.175 116.347 39.580 1.00 15.68 490 MET C N 1
ATOM 11071 C CA . MET C 1 490 ? 5.247 117.751 39.986 1.00 16.01 490 MET C CA 1
ATOM 11072 C C . MET C 1 490 ? 3.856 118.312 40.315 1.00 16.81 490 MET C C 1
ATOM 11073 O O . MET C 1 490 ? 2.921 118.202 39.515 1.00 17.30 490 MET C O 1
ATOM 11078 N N . ASP C 1 491 ? 3.716 118.904 41.497 1.00 16.40 491 ASP C N 1
ATOM 11079 C CA . ASP C 1 491 ? 2.433 119.476 41.905 1.00 17.42 491 ASP C CA 1
ATOM 11080 C C . ASP C 1 491 ? 2.602 120.969 42.102 1.00 18.26 491 ASP C C 1
ATOM 11081 O O . ASP C 1 491 ? 3.705 121.480 41.955 1.00 19.96 491 ASP C O 1
ATOM 11086 N N . LEU C 1 492 ? 1.515 121.662 42.433 1.00 17.09 492 LEU C N 1
ATOM 11087 C CA . LEU C 1 492 ? 1.556 123.113 42.662 1.00 18.22 492 LEU C CA 1
ATOM 11088 C C . LEU C 1 492 ? 2.511 123.483 43.775 1.00 17.16 492 LEU C C 1
ATOM 11089 O O . LEU C 1 492 ? 3.218 124.476 43.677 1.00 18.01 492 LEU C O 1
ATOM 11094 N N . HIS C 1 493 ? 2.518 122.703 44.853 1.00 15.96 493 HIS C N 1
ATOM 11095 C CA . HIS C 1 493 ? 3.411 123.007 45.970 1.00 19.27 493 HIS C CA 1
ATOM 11096 C C . HIS C 1 493 ? 4.886 122.904 45.582 1.00 13.55 493 HIS C C 1
ATOM 11097 O O . HIS C 1 493 ? 5.667 123.804 45.870 1.00 12.79 493 HIS C O 1
ATOM 11104 N N . ASP C 1 494 ? 5.286 121.813 44.944 1.00 13.77 494 ASP C N 1
ATOM 11105 C CA . ASP C 1 494 ? 6.686 121.722 44.544 1.00 15.38 494 ASP C CA 1
ATOM 11106 C C . ASP C 1 494 ? 7.007 122.775 43.496 1.00 14.57 494 ASP C C 1
ATOM 11107 O O . ASP C 1 494 ? 8.091 123.366 43.502 1.00 15.73 494 ASP C O 1
ATOM 11112 N N . ALA C 1 495 ? 6.081 122.996 42.573 1.00 15.23 495 ALA C N 1
ATOM 11113 C CA . ALA C 1 495 ? 6.326 123.975 41.520 1.00 14.73 495 ALA C CA 1
ATOM 11114 C C . ALA C 1 495 ? 6.626 125.337 42.144 1.00 13.60 495 ALA C C 1
ATOM 11115 O O . ALA C 1 495 ? 7.510 126.056 41.690 1.00 12.16 495 ALA C O 1
ATOM 11117 N N . ARG C 1 496 ? 5.918 125.680 43.217 1.00 10.39 496 ARG C N 1
ATOM 11118 C CA . ARG C 1 496 ? 6.154 126.978 43.863 1.00 11.11 496 ARG C CA 1
ATOM 11119 C C . ARG C 1 496 ? 7.561 127.099 44.476 1.00 14.00 496 ARG C C 1
ATOM 11120 O O . ARG C 1 496 ? 8.044 128.203 44.728 1.00 11.36 496 ARG C O 1
ATOM 11128 N N . ALA C 1 497 ? 8.208 125.962 44.714 1.00 10.69 497 ALA C N 1
ATOM 11129 C CA . ALA C 1 497 ? 9.517 125.942 45.376 1.00 11.42 497 ALA C CA 1
ATOM 11130 C C . ALA C 1 497 ? 10.679 126.074 44.380 1.00 10.94 497 ALA C C 1
ATOM 11131 O O . ALA C 1 497 ? 11.855 126.114 44.771 1.00 15.99 497 ALA C O 1
ATOM 11133 N N . TRP C 1 498 ? 10.344 126.128 43.095 1.00 13.34 498 TRP C N 1
ATOM 11134 C CA . TRP C 1 498 ? 11.344 126.243 42.033 1.00 12.89 498 TRP C CA 1
ATOM 11135 C C . TRP C 1 498 ? 12.173 127.519 42.201 1.00 15.21 498 TRP C C 1
ATOM 11136 O O . TRP C 1 498 ? 11.785 128.440 42.915 1.00 14.64 498 TRP C O 1
ATOM 11147 N N . CYS C 1 499 ? 13.343 127.544 41.571 1.00 15.14 499 CYS C N 1
ATOM 11148 C CA . CYS C 1 499 ? 14.037 128.801 41.283 1.00 17.34 499 CYS C CA 1
ATOM 11149 C C . CYS C 1 499 ? 15.147 128.501 40.293 1.00 16.25 499 CYS C C 1
ATOM 11150 O O . CYS C 1 499 ? 15.189 127.395 39.746 1.00 16.28 499 CYS C O 1
ATOM 11153 N N . LEU C 1 500 ? 16.016 129.473 40.026 1.00 15.74 500 LEU C N 1
ATOM 11154 C CA . LEU C 1 500 ? 17.041 129.305 38.992 1.00 18.60 500 LEU C CA 1
ATOM 11155 C C . LEU C 1 500 ? 18.231 128.518 39.479 1.00 15.64 500 LEU C C 1
ATOM 11156 O O . LEU C 1 500 ? 18.865 128.913 40.441 1.00 16.90 500 LEU C O 1
ATOM 11161 N N . GLY C 1 501 ? 18.546 127.409 38.809 1.00 15.61 501 GLY C N 1
ATOM 11162 C CA . GLY C 1 501 ? 19.863 126.809 38.943 1.00 14.51 501 GLY C CA 1
ATOM 11163 C C . GLY C 1 501 ? 20.786 127.612 38.045 1.00 17.31 501 GLY C C 1
ATOM 11164 O O . GLY C 1 501 ? 20.354 128.066 36.992 1.00 18.21 501 GLY C O 1
ATOM 11165 N N . GLY C 1 502 ? 22.037 127.811 38.453 1.00 17.85 502 GLY C N 1
ATOM 11166 C CA . GLY C 1 502 ? 22.935 128.660 37.694 1.00 17.60 502 GLY C CA 1
ATOM 11167 C C . GLY C 1 502 ? 22.267 129.996 37.387 1.00 18.53 502 GLY C C 1
ATOM 11168 O O . GLY C 1 502 ? 21.567 130.548 38.231 1.00 19.06 502 GLY C O 1
ATOM 11169 N N . CYS C 1 503 ? 22.451 130.489 36.166 1.00 17.92 503 CYS C N 1
ATOM 11170 C CA . CYS C 1 503 ? 21.892 131.776 35.768 1.00 19.15 503 CYS C CA 1
ATOM 11171 C C . CYS C 1 503 ? 20.371 131.736 35.597 1.00 20.02 503 CYS C C 1
ATOM 11172 O O . CYS C 1 503 ? 19.640 132.414 36.320 1.00 19.85 503 CYS C O 1
ATOM 11175 N N . LEU C 1 504 ? 19.894 130.953 34.635 1.00 20.26 504 LEU C N 1
ATOM 11176 C CA . LEU C 1 504 ? 18.454 130.894 34.342 1.00 15.88 504 LEU C CA 1
ATOM 11177 C C . LEU C 1 504 ? 17.931 129.466 34.212 1.00 17.63 504 LEU C C 1
ATOM 11178 O O . LEU C 1 504 ? 16.894 129.243 33.581 1.00 15.48 504 LEU C O 1
ATOM 11183 N N . GLU C 1 505 ? 18.649 128.499 34.769 1.00 17.64 505 GLU C N 1
ATOM 11184 C CA . GLU C 1 505 ? 18.269 127.096 34.576 1.00 15.69 505 GLU C CA 1
ATOM 11185 C C . GLU C 1 505 ? 17.211 126.722 35.583 1.00 15.03 505 GLU C C 1
ATOM 11186 O O . GLU C 1 505 ? 17.507 126.164 36.635 1.00 15.88 505 GLU C O 1
ATOM 11192 N N . SER C 1 506 ? 15.980 127.091 35.256 1.00 16.37 506 SER C N 1
ATOM 11193 C CA . SER C 1 506 ? 14.832 126.788 36.087 1.00 14.50 506 SER C CA 1
ATOM 11194 C C . SER C 1 506 ? 14.975 125.363 36.592 1.00 16.66 506 SER C C 1
ATOM 11195 O O . SER C 1 506 ? 15.067 124.415 35.797 1.00 16.89 506 SER C O 1
ATOM 11198 N N . ALA C 1 507 ? 15.002 125.211 37.912 1.00 13.66 507 ALA C N 1
ATOM 11199 C CA . ALA C 1 507 ? 15.328 123.934 38.527 1.00 13.99 507 ALA C CA 1
ATOM 11200 C C . ALA C 1 507 ? 14.277 123.568 39.568 1.00 12.68 507 ALA C C 1
ATOM 11201 O O . ALA C 1 507 ? 13.845 124.419 40.336 1.00 14.22 507 ALA C O 1
ATOM 11203 N N . PRO C 1 508 ? 13.850 122.298 39.591 1.00 13.93 508 PRO C N 1
ATOM 11204 C CA . PRO C 1 508 ? 12.868 121.856 40.585 1.00 14.82 508 PRO C CA 1
ATOM 11205 C C . PRO C 1 508 ? 13.322 122.149 42.000 1.00 12.59 508 PRO C C 1
ATOM 11206 O O . PRO C 1 508 ? 14.524 122.159 42.294 1.00 15.72 508 PRO C O 1
ATOM 11210 N N . GLY C 1 509 ? 12.343 122.368 42.866 1.00 11.88 509 GLY C N 1
ATOM 11211 C CA . GLY C 1 509 ? 12.575 122.466 44.290 1.00 14.65 509 GLY C CA 1
ATOM 11212 C C . GLY C 1 509 ? 11.389 121.825 44.988 1.00 16.68 509 GLY C C 1
ATOM 11213 O O . GLY C 1 509 ? 10.472 121.342 44.333 1.00 11.92 509 GLY C O 1
ATOM 11214 N N . CYS C 1 510 ? 11.420 121.795 46.315 1.00 11.74 510 CYS C N 1
ATOM 11215 C CA . CYS C 1 510 ? 10.261 121.402 47.083 1.00 16.72 510 CYS C CA 1
ATOM 11216 C C . CYS C 1 510 ? 10.423 122.102 48.405 1.00 15.12 510 CYS C C 1
ATOM 11217 O O . CYS C 1 510 ? 11.477 122.669 48.680 1.00 14.57 510 CYS C O 1
ATOM 11220 N N . PHE C 1 511 ? 9.374 122.091 49.206 1.00 15.12 511 PHE C N 1
ATOM 11221 C CA . PHE C 1 511 ? 9.467 122.622 50.551 1.00 16.32 511 PHE C CA 1
ATOM 11222 C C . PHE C 1 511 ? 9.600 121.486 51.541 1.00 15.29 511 PHE C C 1
ATOM 11223 O O . PHE C 1 511 ? 9.057 120.392 51.338 1.00 14.36 511 PHE C O 1
ATOM 11231 N N . LEU C 1 512 ? 10.337 121.748 52.610 1.00 15.32 512 LEU C N 1
ATOM 11232 C CA . LEU C 1 512 ? 10.500 120.766 53.657 1.00 15.41 512 LEU C CA 1
ATOM 11233 C C . LEU C 1 512 ? 10.274 121.461 54.994 1.00 16.14 512 LEU C C 1
ATOM 11234 O O . LEU C 1 512 ? 10.603 122.651 55.159 1.00 13.79 512 LEU C O 1
ATOM 11239 N N . PRO C 1 513 ? 9.685 120.729 55.945 1.00 15.89 513 PRO C N 1
ATOM 11240 C CA . PRO C 1 513 ? 9.268 121.330 57.213 1.00 16.07 513 PRO C CA 1
ATOM 11241 C C . PRO C 1 513 ? 10.435 121.491 58.199 1.00 17.99 513 PRO C C 1
ATOM 11242 O O . PRO C 1 513 ? 10.842 120.526 58.843 1.00 17.33 513 PRO C O 1
ATOM 11246 N N . LEU C 1 514 ? 10.939 122.712 58.325 1.00 14.93 514 LEU C N 1
ATOM 11247 C CA . LEU C 1 514 ? 11.990 123.015 59.295 1.00 18.67 514 LEU C CA 1
ATOM 11248 C C . LEU C 1 514 ? 11.378 123.310 60.660 1.00 17.35 514 LEU C C 1
ATOM 11249 O O . LEU C 1 514 ? 10.670 124.289 60.820 1.00 19.09 514 LEU C O 1
ATOM 11254 N N . GLU C 1 515 ? 11.645 122.470 61.646 1.00 17.36 515 GLU C N 1
ATOM 11255 C CA . GLU C 1 515 ? 11.242 122.791 63.006 1.00 19.54 515 GLU C CA 1
ATOM 11256 C C . GLU C 1 515 ? 12.279 123.743 63.584 1.00 19.12 515 GLU C C 1
ATOM 11257 O O . GLU C 1 515 ? 13.456 123.408 63.659 1.00 20.19 515 GLU C O 1
ATOM 11263 N N . TYR C 1 516 ? 11.852 124.935 63.974 1.00 22.27 516 TYR C N 1
ATOM 11264 C CA . TYR C 1 516 ? 12.762 125.882 64.603 1.00 23.59 516 TYR C CA 1
ATOM 11265 C C . TYR C 1 516 ? 11.973 126.922 65.379 1.00 22.68 516 TYR C C 1
ATOM 11266 O O . TYR C 1 516 ? 10.915 127.352 64.939 1.00 22.79 516 TYR C O 1
ATOM 11275 N N . ASN C 1 517 ? 12.478 127.311 66.542 1.00 23.39 517 ASN C N 1
ATOM 11276 C CA . ASN C 1 517 ? 11.836 128.380 67.304 1.00 24.83 517 ASN C CA 1
ATOM 11277 C C . ASN C 1 517 ? 10.368 128.055 67.620 1.00 25.35 517 ASN C C 1
ATOM 11278 O O . ASN C 1 517 ? 9.493 128.918 67.521 1.00 26.94 517 ASN C O 1
ATOM 11283 N N . GLY C 1 518 ? 10.101 126.803 67.987 1.00 23.49 518 GLY C N 1
ATOM 11284 C CA . GLY C 1 518 ? 8.782 126.415 68.452 1.00 23.88 518 GLY C CA 1
ATOM 11285 C C . GLY C 1 518 ? 7.741 126.315 67.358 1.00 25.55 518 GLY C C 1
ATOM 11286 O O . GLY C 1 518 ? 6.550 126.199 67.626 1.00 28.51 518 GLY C O 1
ATOM 11287 N N . LYS C 1 519 ? 8.175 126.369 66.109 1.00 22.34 519 LYS C N 1
ATOM 11288 C CA . LYS C 1 519 ? 7.228 126.239 65.018 1.00 19.88 519 LYS C CA 1
ATOM 11289 C C . LYS C 1 519 ? 7.864 125.531 63.839 1.00 21.74 519 LYS C C 1
ATOM 11290 O O . LYS C 1 519 ? 9.072 125.258 63.810 1.00 17.32 519 LYS C O 1
ATOM 11296 N N . VAL C 1 520 ? 7.037 125.246 62.852 1.00 17.35 520 VAL C N 1
ATOM 11297 C CA . VAL C 1 520 ? 7.518 124.582 61.665 1.00 19.77 520 VAL C CA 1
ATOM 11298 C C . VAL C 1 520 ? 7.358 125.540 60.507 1.00 19.74 520 VAL C C 1
ATOM 11299 O O . VAL C 1 520 ? 6.307 126.144 60.354 1.00 19.54 520 VAL C O 1
ATOM 11303 N N . THR C 1 521 ? 8.412 125.697 59.711 1.00 17.07 521 THR C N 1
ATOM 11304 C CA . THR C 1 521 ? 8.347 126.529 58.519 1.00 17.45 521 THR C CA 1
ATOM 11305 C C . THR C 1 521 ? 8.687 125.692 57.293 1.00 19.00 521 THR C C 1
ATOM 11306 O O . THR C 1 521 ? 9.757 125.094 57.242 1.00 17.18 521 THR C O 1
ATOM 11310 N N . MET C 1 522 ? 7.799 125.665 56.300 1.00 16.72 522 MET C N 1
ATOM 11311 C CA . MET C 1 522 ? 8.101 124.989 55.041 1.00 14.98 522 MET C CA 1
ATOM 11312 C C . MET C 1 522 ? 9.121 125.822 54.275 1.00 17.81 522 MET C C 1
ATOM 11313 O O . MET C 1 522 ? 8.807 126.917 53.802 1.00 18.22 522 MET C O 1
ATOM 11318 N N . ILE C 1 523 ? 10.348 125.327 54.178 1.00 14.43 523 ILE C N 1
ATOM 11319 C CA . ILE C 1 523 ? 11.382 126.066 53.478 1.00 16.44 523 ILE C CA 1
ATOM 11320 C C . ILE C 1 523 ? 11.765 125.381 52.169 1.00 14.67 523 ILE C C 1
ATOM 11321 O O . ILE C 1 523 ? 11.769 124.157 52.087 1.00 13.76 523 ILE C O 1
ATOM 11326 N N . PRO C 1 524 ? 12.094 126.184 51.152 1.00 14.60 524 PRO C N 1
ATOM 11327 C CA . PRO C 1 524 ? 12.452 125.714 49.807 1.00 15.85 524 PRO C CA 1
ATOM 11328 C C . PRO C 1 524 ? 13.858 125.184 49.715 1.00 16.16 524 PRO C C 1
ATOM 11329 O O . PRO C 1 524 ? 14.705 125.468 50.560 1.00 15.15 524 PRO C O 1
ATOM 11333 N N . GLY C 1 525 ? 14.115 124.417 48.665 1.00 14.76 525 GLY C N 1
ATOM 11334 C CA . GLY C 1 525 ? 15.435 123.888 48.417 1.00 13.35 525 GLY C CA 1
ATOM 11335 C C . GLY C 1 525 ? 15.308 123.103 47.132 1.00 14.73 525 GLY C C 1
ATOM 11336 O O . GLY C 1 525 ? 14.196 122.711 46.759 1.00 14.58 525 GLY C O 1
ATOM 11337 N N . GLY C 1 526 ? 16.423 122.882 46.458 1.00 13.91 526 GLY C N 1
ATOM 11338 C CA . GLY C 1 526 ? 16.401 122.224 45.169 1.00 14.95 526 GLY C CA 1
ATOM 11339 C C . GLY C 1 526 ? 16.015 120.774 45.303 1.00 13.66 526 GLY C C 1
ATOM 11340 O O . GLY C 1 526 ? 16.152 120.173 46.380 1.00 14.81 526 GLY C O 1
ATOM 11341 N N . ALA C 1 527 ? 15.553 120.193 44.195 1.00 12.74 527 ALA C N 1
ATOM 11342 C CA . ALA C 1 527 ? 15.075 118.824 44.224 1.00 12.53 527 ALA C CA 1
ATOM 11343 C C . ALA C 1 527 ? 15.390 118.052 42.945 1.00 13.72 527 ALA C C 1
ATOM 11344 O O . ALA C 1 527 ? 14.799 117.009 42.691 1.00 13.46 527 ALA C O 1
ATOM 11346 N N . SER C 1 528 ? 16.338 118.551 42.158 1.00 15.40 528 SER C N 1
ATOM 11347 C CA . SER C 1 528 ? 16.827 117.808 41.001 1.00 15.72 528 SER C CA 1
ATOM 11348 C C . SER C 1 528 ? 18.338 117.851 40.978 1.00 15.15 528 SER C C 1
ATOM 11349 O O . SER C 1 528 ? 18.945 118.700 41.620 1.00 13.70 528 SER C O 1
ATOM 11352 N N . PRO C 1 529 ? 18.943 116.955 40.193 1.00 14.19 529 PRO C N 1
ATOM 11353 C CA . PRO C 1 529 ? 20.350 117.085 39.816 1.00 14.40 529 PRO C CA 1
ATOM 11354 C C . PRO C 1 529 ? 20.473 118.213 38.783 1.00 14.01 529 PRO C C 1
ATOM 11355 O O . PRO C 1 529 ? 19.559 119.039 38.635 1.00 14.03 529 PRO C O 1
ATOM 11359 N N . THR C 1 530 ? 21.587 118.237 38.073 1.00 16.39 530 THR C N 1
ATOM 11360 C CA . THR C 1 530 ? 21.900 119.306 37.135 1.00 13.61 530 THR C CA 1
ATOM 11361 C C . THR C 1 530 ? 20.780 119.579 36.118 1.00 13.62 530 THR C C 1
ATOM 11362 O O . THR C 1 530 ? 20.272 118.654 35.504 1.00 14.18 530 THR C O 1
ATOM 11366 N N . CYS C 1 531 ? 20.403 120.849 35.943 1.00 13.61 531 CYS C N 1
ATOM 11367 C CA . CYS C 1 531 ? 19.443 121.219 34.909 1.00 14.91 531 CYS C CA 1
ATOM 11368 C C . CYS C 1 531 ? 20.142 122.043 33.832 1.00 15.73 531 CYS C C 1
ATOM 11369 O O . CYS C 1 531 ? 19.585 122.997 33.303 1.00 14.22 531 CYS C O 1
ATOM 11372 N N . GLY C 1 532 ? 21.371 121.676 33.518 1.00 16.30 532 GLY C N 1
ATOM 11373 C CA . GLY C 1 532 ? 22.147 122.419 32.542 1.00 17.35 532 GLY C CA 1
ATOM 11374 C C . GLY C 1 532 ? 23.277 121.538 32.079 1.00 14.59 532 GLY C C 1
ATOM 11375 O O . GLY C 1 532 ? 24.440 121.897 32.177 1.00 14.70 532 GLY C O 1
ATOM 11376 N N . THR C 1 533 ? 22.894 120.367 31.583 1.00 15.21 533 THR C N 1
ATOM 11377 C CA . THR C 1 533 ? 23.804 119.285 31.256 1.00 15.03 533 THR C CA 1
ATOM 11378 C C . THR C 1 533 ? 23.081 118.471 30.193 1.00 15.69 533 THR C C 1
ATOM 11379 O O . THR C 1 533 ? 21.836 118.380 30.188 1.00 14.19 533 THR C O 1
ATOM 11383 N N . GLY C 1 534 ? 23.849 117.892 29.291 1.00 14.86 534 GLY C N 1
ATOM 11384 C CA . GLY C 1 534 ? 23.296 117.052 28.243 1.00 14.14 534 GLY C CA 1
ATOM 11385 C C . GLY C 1 534 ? 23.943 117.423 26.929 1.00 17.42 534 GLY C C 1
ATOM 11386 O O . GLY C 1 534 ? 25.146 117.245 26.758 1.00 13.48 534 GLY C O 1
ATOM 11387 N N . VAL C 1 535 ? 23.157 117.959 26.003 1.00 17.01 535 VAL C N 1
ATOM 11388 C CA . VAL C 1 535 ? 23.733 118.493 24.769 1.00 15.49 535 VAL C CA 1
ATOM 11389 C C . VAL C 1 535 ? 23.998 119.965 25.009 1.00 15.50 535 VAL C C 1
ATOM 11390 O O . VAL C 1 535 ? 23.064 120.759 25.108 1.00 17.71 535 VAL C O 1
ATOM 11394 N N . HIS C 1 536 ? 25.273 120.312 25.147 1.00 13.86 536 HIS C N 1
ATOM 11395 C CA . HIS C 1 536 ? 25.670 121.668 25.479 1.00 15.90 536 HIS C CA 1
ATOM 11396 C C . HIS C 1 536 ? 25.671 122.579 24.258 1.00 16.55 536 HIS C C 1
ATOM 11397 O O . HIS C 1 536 ? 25.604 122.117 23.118 1.00 14.45 536 HIS C O 1
ATOM 11404 N N . PHE C 1 537 ? 25.749 123.876 24.527 1.00 15.73 537 PHE C N 1
ATOM 11405 C CA . PHE C 1 537 ? 25.642 124.913 23.509 1.00 16.77 537 PHE C CA 1
ATOM 11406 C C . PHE C 1 537 ? 25.972 124.460 22.098 1.00 15.87 537 PHE C C 1
ATOM 11407 O O . PHE C 1 537 ? 27.121 124.180 21.759 1.00 15.92 537 PHE C O 1
ATOM 11415 N N . ILE C 1 538 ? 24.930 124.396 21.281 1.00 17.37 538 ILE C N 1
ATOM 11416 C CA . ILE C 1 538 ? 25.069 124.137 19.871 1.00 17.61 538 ILE C CA 1
ATOM 11417 C C . ILE C 1 538 ? 25.005 125.490 19.170 1.00 19.73 538 ILE C C 1
ATOM 11418 O O . ILE C 1 538 ? 24.031 126.213 19.317 1.00 18.91 538 ILE C O 1
ATOM 11423 N N . GLY C 1 539 ? 26.061 125.847 18.446 1.00 20.89 539 GLY C N 1
ATOM 11424 C CA . GLY C 1 539 ? 26.089 127.111 17.728 1.00 19.26 539 GLY C CA 1
ATOM 11425 C C . GLY C 1 539 ? 25.220 127.016 16.491 1.00 19.48 539 GLY C C 1
ATOM 11426 O O . GLY C 1 539 ? 25.680 126.603 15.433 1.00 20.06 539 GLY C O 1
ATOM 11427 N N . MET C 1 540 ? 23.955 127.389 16.621 1.00 17.48 540 MET C N 1
ATOM 11428 C CA . MET C 1 540 ? 23.014 127.183 15.534 1.00 17.92 540 MET C CA 1
ATOM 11429 C C . MET C 1 540 ? 23.346 127.923 14.230 1.00 19.10 540 MET C C 1
ATOM 11430 O O . MET C 1 540 ? 23.094 127.388 13.156 1.00 20.80 540 MET C O 1
ATOM 11435 N N . PRO C 1 541 ? 23.890 129.153 14.318 1.00 19.16 541 PRO C N 1
ATOM 11436 C CA . PRO C 1 541 ? 24.333 129.839 13.088 1.00 19.23 541 PRO C CA 1
ATOM 11437 C C . PRO C 1 541 ? 25.459 129.087 12.372 1.00 19.55 541 PRO C C 1
ATOM 11438 O O . PRO C 1 541 ? 25.548 129.095 11.143 1.00 21.99 541 PRO C O 1
ATOM 11442 N N . LYS C 1 542 ? 26.301 128.411 13.138 1.00 20.45 542 LYS C N 1
ATOM 11443 C CA . LYS C 1 542 ? 27.387 127.663 12.543 1.00 18.83 542 LYS C CA 1
ATOM 11444 C C . LYS C 1 542 ? 26.859 126.453 11.788 1.00 20.62 542 LYS C C 1
ATOM 11445 O O . LYS C 1 542 ? 27.400 126.075 10.745 1.00 22.25 542 LYS C O 1
ATOM 11451 N N . VAL C 1 543 ? 25.813 125.840 12.327 1.00 22.53 543 VAL C N 1
ATOM 11452 C CA . VAL C 1 543 ? 25.151 124.722 11.665 1.00 22.20 543 VAL C CA 1
ATOM 11453 C C . VAL C 1 543 ? 24.523 125.200 10.354 1.00 21.01 543 VAL C C 1
ATOM 11454 O O . VAL C 1 543 ? 24.606 124.519 9.340 1.00 23.01 543 VAL C O 1
ATOM 11458 N N . LEU C 1 544 ? 23.887 126.365 10.386 1.00 23.25 544 LEU C N 1
ATOM 11459 C CA . LEU C 1 544 ? 23.311 126.948 9.179 1.00 20.12 544 LEU C CA 1
ATOM 11460 C C . LEU C 1 544 ? 24.437 127.171 8.167 1.00 19.73 544 LEU C C 1
ATOM 11461 O O . LEU C 1 544 ? 24.295 126.890 6.978 1.00 21.22 544 LEU C O 1
ATOM 11466 N N . GLU C 1 545 ? 25.571 127.656 8.659 1.00 22.07 545 GLU C N 1
ATOM 11467 C CA . GLU C 1 545 ? 26.710 127.935 7.801 1.00 19.93 545 GLU C CA 1
ATOM 11468 C C . GLU C 1 545 ? 27.067 126.669 7.034 1.00 22.37 545 GLU C C 1
ATOM 11469 O O . GLU C 1 545 ? 27.194 126.687 5.813 1.00 22.56 545 GLU C O 1
ATOM 11475 N N . LEU C 1 546 ? 27.187 125.555 7.750 1.00 20.90 546 LEU C N 1
ATOM 11476 C CA . LEU C 1 546 ? 27.535 124.287 7.111 1.00 17.70 546 LEU C CA 1
ATOM 11477 C C . LEU C 1 546 ? 26.431 123.696 6.243 1.00 21.78 546 LEU C C 1
ATOM 11478 O O . LEU C 1 546 ? 26.699 122.852 5.391 1.00 20.45 546 LEU C O 1
ATOM 11483 N N . VAL C 1 547 ? 25.192 124.121 6.448 1.00 19.22 547 VAL C N 1
ATOM 11484 C CA . VAL C 1 547 ? 24.172 123.806 5.461 1.00 18.95 547 VAL C CA 1
ATOM 11485 C C . VAL C 1 547 ? 24.612 124.458 4.152 1.00 24.25 547 VAL C C 1
ATOM 11486 O O . VAL C 1 547 ? 24.708 123.799 3.108 1.00 22.78 547 VAL C O 1
ATOM 11490 N N . LEU C 1 548 ? 24.923 125.749 4.229 1.00 20.29 548 LEU C N 1
ATOM 11491 C CA . LEU C 1 548 ? 25.239 126.523 3.036 1.00 24.81 548 LEU C CA 1
ATOM 11492 C C . LEU C 1 548 ? 26.570 126.076 2.432 1.00 26.01 548 LEU C C 1
ATOM 11493 O O . LEU C 1 548 ? 26.752 126.156 1.221 1.00 30.75 548 LEU C O 1
ATOM 11498 N N . THR C 1 549 ? 27.484 125.580 3.263 1.00 22.11 549 THR C N 1
ATOM 11499 C CA . THR C 1 549 ? 28.792 125.171 2.759 1.00 23.04 549 THR C CA 1
ATOM 11500 C C . THR C 1 549 ? 28.916 123.648 2.605 1.00 25.38 549 THR C C 1
ATOM 11501 O O . THR C 1 549 ? 30.018 123.096 2.566 1.00 20.74 549 THR C O 1
ATOM 11505 N N . ASN C 1 550 ? 27.773 122.978 2.518 1.00 22.24 550 ASN C N 1
ATOM 11506 C CA . ASN C 1 550 ? 27.764 121.552 2.207 1.00 25.73 550 ASN C CA 1
ATOM 11507 C C . ASN C 1 550 ? 28.562 120.713 3.206 1.00 23.66 550 ASN C C 1
ATOM 11508 O O . ASN C 1 550 ? 29.268 119.776 2.823 1.00 26.37 550 ASN C O 1
ATOM 11513 N N . GLY C 1 551 ? 28.465 121.061 4.487 1.00 22.52 551 GLY C N 1
ATOM 11514 C CA . GLY C 1 551 ? 29.080 120.270 5.537 1.00 21.38 551 GLY C CA 1
ATOM 11515 C C . GLY C 1 551 ? 30.557 120.557 5.744 1.00 23.96 551 GLY C C 1
ATOM 11516 O O . GLY C 1 551 ? 31.178 120.012 6.664 1.00 22.75 551 GLY C O 1
ATOM 11517 N N . LEU C 1 552 ? 31.122 121.404 4.884 1.00 23.49 552 LEU C N 1
ATOM 11518 C CA . LEU C 1 552 ? 32.522 121.798 5.005 1.00 23.53 552 LEU C CA 1
ATOM 11519 C C . LEU C 1 552 ? 32.647 123.065 5.840 1.00 24.93 552 LEU C C 1
ATOM 11520 O O . LEU C 1 552 ? 32.007 124.081 5.550 1.00 27.01 552 LEU C O 1
ATOM 11525 N N . ASP C 1 553 ? 33.476 123.000 6.875 1.00 23.91 553 ASP C N 1
ATOM 11526 C CA . ASP C 1 553 ? 33.753 124.152 7.719 1.00 25.08 553 ASP C CA 1
ATOM 11527 C C . ASP C 1 553 ? 34.797 124.990 7.005 1.00 26.25 553 ASP C C 1
ATOM 11528 O O . ASP C 1 553 ? 35.985 124.669 7.055 1.00 26.09 553 ASP C O 1
ATOM 11533 N N . LYS C 1 554 ? 34.357 126.045 6.323 1.00 29.16 554 LYS C N 1
ATOM 11534 C CA . LYS C 1 554 ? 35.272 126.879 5.536 1.00 29.56 554 LYS C CA 1
ATOM 11535 C C . LYS C 1 554 ? 36.243 127.655 6.416 1.00 28.57 554 LYS C C 1
ATOM 11536 O O . LYS C 1 554 ? 37.234 128.189 5.926 1.00 30.22 554 LYS C O 1
ATOM 11542 N N . ARG C 1 555 ? 35.957 127.744 7.708 1.00 23.07 555 ARG C N 1
ATOM 11543 C CA . ARG C 1 555 ? 36.865 128.442 8.596 1.00 25.27 555 ARG C CA 1
ATOM 11544 C C . ARG C 1 555 ? 38.136 127.630 8.744 1.00 29.04 555 ARG C C 1
ATOM 11545 O O . ARG C 1 555 ? 39.220 128.188 8.864 1.00 30.10 555 ARG C O 1
ATOM 11553 N N . THR C 1 556 ? 37.996 126.308 8.722 1.00 26.91 556 THR C N 1
ATOM 11554 C CA . THR C 1 556 ? 39.096 125.428 9.093 1.00 25.90 556 THR C CA 1
ATOM 11555 C C . THR C 1 556 ? 39.493 124.462 7.982 1.00 30.52 556 THR C C 1
ATOM 11556 O O . THR C 1 556 ? 40.535 123.816 8.063 1.00 30.54 556 THR C O 1
ATOM 11560 N N . GLY C 1 557 ? 38.668 124.361 6.945 1.00 26.50 557 GLY C N 1
ATOM 11561 C CA . GLY C 1 557 ? 38.946 123.426 5.869 1.00 24.62 557 GLY C CA 1
ATOM 11562 C C . GLY C 1 557 ? 38.657 121.970 6.210 1.00 29.83 557 GLY C C 1
ATOM 11563 O O . GLY C 1 557 ? 38.987 121.064 5.438 1.00 30.13 557 GLY C O 1
ATOM 11564 N N . LYS C 1 558 ? 38.029 121.738 7.359 1.00 27.03 558 LYS C N 1
ATOM 11565 C CA . LYS C 1 558 ? 37.655 120.386 7.759 1.00 25.95 558 LYS C CA 1
ATOM 11566 C C . LYS C 1 558 ? 36.200 120.059 7.424 1.00 24.53 558 LYS C C 1
ATOM 11567 O O . LYS C 1 558 ? 35.304 120.886 7.614 1.00 24.58 558 LYS C O 1
ATOM 11573 N N . GLN C 1 559 ? 35.974 118.849 6.919 1.00 24.24 559 GLN C N 1
ATOM 11574 C CA . GLN C 1 559 ? 34.625 118.384 6.616 1.00 25.22 559 GLN C CA 1
ATOM 11575 C C . GLN C 1 559 ? 33.970 117.899 7.904 1.00 25.78 559 GLN C C 1
ATOM 11576 O O . GLN C 1 559 ? 34.359 116.877 8.467 1.00 29.45 559 GLN C O 1
ATOM 11582 N N . VAL C 1 560 ? 32.968 118.637 8.361 1.00 23.06 560 VAL C N 1
ATOM 11583 C CA . VAL C 1 560 ? 32.336 118.358 9.638 1.00 22.96 560 VAL C CA 1
ATOM 11584 C C . VAL C 1 560 ? 31.157 117.406 9.487 1.00 21.07 560 VAL C C 1
ATOM 11585 O O . VAL C 1 560 ? 31.119 116.370 10.137 1.00 21.56 560 VAL C O 1
ATOM 11589 N N . TYR C 1 561 ? 30.208 117.750 8.621 1.00 20.41 561 TYR C N 1
ATOM 11590 C CA . TYR C 1 561 ? 29.093 116.851 8.311 1.00 20.09 561 TYR C CA 1
ATOM 11591 C C . TYR C 1 561 ? 29.294 116.217 6.948 1.00 21.90 561 TYR C C 1
ATOM 11592 O O . TYR C 1 561 ? 29.898 116.828 6.065 1.00 23.02 561 TYR C O 1
ATOM 11601 N N . PRO C 1 562 ? 28.785 114.992 6.763 1.00 21.93 562 PRO C N 1
ATOM 11602 C CA . PRO C 1 562 ? 28.813 114.484 5.394 1.00 25.87 562 PRO C CA 1
ATOM 11603 C C . PRO C 1 562 ? 28.108 115.499 4.506 1.00 22.98 562 PRO C C 1
ATOM 11604 O O . PRO C 1 562 ? 27.120 116.088 4.935 1.00 22.21 562 PRO C O 1
ATOM 11608 N N . PRO C 1 563 ? 28.630 115.731 3.295 1.00 22.73 563 PRO C N 1
ATOM 11609 C CA . PRO C 1 563 ? 27.991 116.710 2.417 1.00 24.41 563 PRO C CA 1
ATOM 11610 C C . PRO C 1 563 ? 26.597 116.235 2.046 1.00 25.50 563 PRO C C 1
ATOM 11611 O O . PRO C 1 563 ? 26.419 115.072 1.651 1.00 25.78 563 PRO C O 1
ATOM 11615 N N . HIS C 1 564 ? 25.611 117.111 2.197 1.00 21.23 564 HIS C N 1
ATOM 11616 C CA . HIS C 1 564 ? 24.246 116.748 1.872 1.00 24.42 564 HIS C CA 1
ATOM 11617 C C . HIS C 1 564 ? 24.020 116.741 0.357 1.00 26.15 564 HIS C C 1
ATOM 11618 O O . HIS C 1 564 ? 23.202 115.978 -0.147 1.00 26.42 564 HIS C O 1
ATOM 11625 N N . ASN C 1 565 ? 24.772 117.573 -0.362 1.00 24.73 565 ASN C N 1
ATOM 11626 C CA . ASN C 1 565 ? 24.642 117.663 -1.814 1.00 29.78 565 ASN C CA 1
ATOM 11627 C C . ASN C 1 565 ? 23.189 117.819 -2.252 1.00 31.71 565 ASN C C 1
ATOM 11628 O O . ASN C 1 565 ? 22.749 117.229 -3.238 1.00 36.57 565 ASN C O 1
ATOM 11633 N N . LYS C 1 566 ? 22.441 118.604 -1.486 1.00 29.90 566 LYS C N 1
ATOM 11634 C CA . LYS C 1 566 ? 21.112 119.028 -1.894 1.00 32.90 566 LYS C CA 1
ATOM 11635 C C . LYS C 1 566 ? 21.229 120.434 -2.462 1.00 35.75 566 LYS C C 1
ATOM 11636 O O . LYS C 1 566 ? 21.808 121.320 -1.826 1.00 33.63 566 LYS C O 1
ATOM 11642 N N . LYS C 1 567 ? 20.694 120.643 -3.660 1.00 36.11 567 LYS C N 1
ATOM 11643 C CA . LYS C 1 567 ? 20.570 121.994 -4.179 1.00 33.71 567 LYS C CA 1
ATOM 11644 C C . LYS C 1 567 ? 19.670 122.796 -3.240 1.00 30.03 567 LYS C C 1
ATOM 11645 O O . LYS C 1 567 ? 18.517 122.430 -2.998 1.00 31.42 567 LYS C O 1
ATOM 11651 N N . LEU C 1 568 ? 20.194 123.886 -2.701 1.00 30.41 568 LEU C N 1
ATOM 11652 C CA . LEU C 1 568 ? 19.391 124.725 -1.821 1.00 29.85 568 LEU C CA 1
ATOM 11653 C C . LEU C 1 568 ? 18.457 125.581 -2.668 1.00 32.82 568 LEU C C 1
ATOM 11654 O O . LEU C 1 568 ? 18.683 126.776 -2.863 1.00 32.31 568 LEU C O 1
ATOM 11659 N N . ASP C 1 569 ? 17.399 124.939 -3.152 1.00 30.98 569 ASP C N 1
ATOM 11660 C CA . ASP C 1 569 ? 16.519 125.503 -4.165 1.00 35.60 569 ASP C CA 1
ATOM 11661 C C . ASP C 1 569 ? 15.308 126.219 -3.581 1.00 33.48 569 ASP C C 1
ATOM 11662 O O . ASP C 1 569 ? 14.528 126.826 -4.310 1.00 32.73 569 ASP C O 1
ATOM 11667 N N . SER C 1 570 ? 15.136 126.144 -2.271 1.00 31.88 570 SER C N 1
ATOM 11668 C CA . SER C 1 570 ? 14.006 126.812 -1.640 1.00 28.61 570 SER C CA 1
ATOM 11669 C C . SER C 1 570 ? 14.318 127.064 -0.181 1.00 28.21 570 SER C C 1
ATOM 11670 O O . SER C 1 570 ? 15.192 126.415 0.389 1.00 28.22 570 SER C O 1
ATOM 11673 N N . TYR C 1 571 ? 13.604 128.004 0.421 1.00 25.96 571 TYR C N 1
ATOM 11674 C CA . TYR C 1 571 ? 13.754 128.234 1.851 1.00 27.48 571 TYR C CA 1
ATOM 11675 C C . TYR C 1 571 ? 13.564 126.932 2.628 1.00 25.52 571 TYR C C 1
ATOM 11676 O O . TYR C 1 571 ? 14.360 126.594 3.497 1.00 25.16 571 TYR C O 1
ATOM 11685 N N . GLU C 1 572 ? 12.515 126.195 2.291 1.00 26.76 572 GLU C N 1
ATOM 11686 C CA . GLU C 1 572 ? 12.185 124.969 3.008 1.00 29.57 572 GLU C CA 1
ATOM 11687 C C . GLU C 1 572 ? 13.262 123.907 2.879 1.00 27.21 572 GLU C C 1
ATOM 11688 O O . GLU C 1 572 ? 13.588 123.231 3.851 1.00 23.80 572 GLU C O 1
ATOM 11694 N N . THR C 1 573 ? 13.831 123.760 1.689 1.00 28.60 573 THR C N 1
ATOM 11695 C CA . THR C 1 573 ? 14.915 122.807 1.532 1.00 23.68 573 THR C CA 1
ATOM 11696 C C . THR C 1 573 ? 16.085 123.186 2.436 1.00 25.83 573 THR C C 1
ATOM 11697 O O . THR C 1 573 ? 16.668 122.325 3.089 1.00 23.46 573 THR C O 1
ATOM 11701 N N . MET C 1 574 ? 16.415 124.471 2.491 1.00 23.55 574 MET C N 1
ATOM 11702 C CA . MET C 1 574 ? 17.525 124.909 3.326 1.00 20.78 574 MET C CA 1
ATOM 11703 C C . MET C 1 574 ? 17.229 124.635 4.803 1.00 23.01 574 MET C C 1
ATOM 11704 O O . MET C 1 574 ? 18.035 124.029 5.515 1.00 20.95 574 MET C O 1
ATOM 11709 N N . VAL C 1 575 ? 16.064 125.083 5.253 1.00 20.87 575 VAL C N 1
ATOM 11710 C CA . VAL C 1 575 ? 15.644 124.879 6.637 1.00 21.25 575 VAL C CA 1
ATOM 11711 C C . VAL C 1 575 ? 15.633 123.402 7.007 1.00 22.63 575 VAL C C 1
ATOM 11712 O O . VAL C 1 575 ? 16.081 123.018 8.090 1.00 21.43 575 VAL C O 1
ATOM 11716 N N . ASN C 1 576 ? 15.118 122.572 6.110 1.00 19.89 576 ASN C N 1
ATOM 11717 C CA . ASN C 1 576 ? 15.035 121.147 6.386 1.00 21.52 576 ASN C CA 1
ATOM 11718 C C . ASN C 1 576 ? 16.422 120.542 6.492 1.00 22.43 576 ASN C C 1
ATOM 11719 O O . ASN C 1 576 ? 16.642 119.603 7.259 1.00 20.94 576 ASN C O 1
ATOM 11724 N N . GLN C 1 577 ? 17.361 121.075 5.714 1.00 20.77 577 GLN C N 1
ATOM 11725 C CA . GLN C 1 577 ? 18.721 120.570 5.776 1.00 21.80 577 GLN C CA 1
ATOM 11726 C C . GLN C 1 577 ? 19.354 121.003 7.082 1.00 20.64 577 GLN C C 1
ATOM 11727 O O . GLN C 1 577 ? 20.140 120.257 7.675 1.00 20.04 577 GLN C O 1
ATOM 11733 N N . TRP C 1 578 ? 18.996 122.200 7.538 1.00 20.34 578 TRP C N 1
ATOM 11734 C CA . TRP C 1 578 ? 19.451 122.664 8.844 1.00 19.16 578 TRP C CA 1
ATOM 11735 C C . TRP C 1 578 ? 18.963 121.722 9.947 1.00 19.76 578 TRP C C 1
ATOM 11736 O O . TRP C 1 578 ? 19.730 121.303 10.806 1.00 18.25 578 TRP C O 1
ATOM 11747 N N . LYS C 1 579 ? 17.677 121.398 9.912 1.00 16.94 579 LYS C N 1
ATOM 11748 C CA . LYS C 1 579 ? 17.097 120.510 10.893 1.00 20.43 579 LYS C CA 1
ATOM 11749 C C . LYS C 1 579 ? 17.797 119.175 10.862 1.00 20.31 579 LYS C C 1
ATOM 11750 O O . LYS C 1 579 ? 18.074 118.577 11.899 1.00 19.35 579 LYS C O 1
ATOM 11756 N N . GLU C 1 580 ? 18.082 118.697 9.661 1.00 22.41 580 GLU C N 1
ATOM 11757 C CA . GLU C 1 580 ? 18.715 117.394 9.542 1.00 20.24 580 GLU C CA 1
ATOM 11758 C C . GLU C 1 580 ? 20.073 117.388 10.235 1.00 21.36 580 GLU C C 1
ATOM 11759 O O . GLU C 1 580 ? 20.358 116.496 11.035 1.00 19.20 580 GLU C O 1
ATOM 11765 N N . TYR C 1 581 ? 20.906 118.381 9.930 1.00 20.96 581 TYR C N 1
ATOM 11766 C CA . TYR C 1 581 ? 22.191 118.525 10.612 1.00 21.75 581 TYR C CA 1
ATOM 11767 C C . TYR C 1 581 ? 21.999 118.778 12.117 1.00 18.52 581 TYR C C 1
ATOM 11768 O O . TYR C 1 581 ? 22.798 118.312 12.936 1.00 17.48 581 TYR C O 1
ATOM 11777 N N . MET C 1 582 ? 20.956 119.530 12.480 1.00 17.59 582 MET C N 1
ATOM 11778 C CA . MET C 1 582 ? 20.687 119.799 13.898 1.00 19.69 582 MET C CA 1
ATOM 11779 C C . MET C 1 582 ? 20.340 118.507 14.644 1.00 16.96 582 MET C C 1
ATOM 11780 O O . MET C 1 582 ? 20.784 118.271 15.762 1.00 17.76 582 MET C O 1
ATOM 11785 N N . GLU C 1 583 ? 19.543 117.664 14.011 1.00 17.75 583 GLU C N 1
ATOM 11786 C CA . GLU C 1 583 ? 19.108 116.430 14.650 1.00 20.15 583 GLU C CA 1
ATOM 11787 C C . GLU C 1 583 ? 20.238 115.413 14.762 1.00 16.82 583 GLU C C 1
ATOM 11788 O O . GLU C 1 583 ? 20.404 114.749 15.788 1.00 16.65 583 GLU C O 1
ATOM 11794 N N . LEU C 1 584 ? 21.035 115.319 13.708 1.00 17.62 584 LEU C N 1
ATOM 11795 C CA . LEU C 1 584 ? 22.228 114.500 13.723 1.00 16.90 584 LEU C CA 1
ATOM 11796 C C . LEU C 1 584 ? 23.196 114.952 14.812 1.00 18.10 584 LEU C C 1
ATOM 11797 O O . LEU C 1 584 ? 23.777 114.137 15.535 1.00 17.77 584 LEU C O 1
ATOM 11802 N N . THR C 1 585 ? 23.389 116.259 14.903 1.00 14.51 585 THR C N 1
ATOM 11803 C CA . THR C 1 585 ? 24.297 116.834 15.878 1.00 15.43 585 THR C CA 1
ATOM 11804 C C . THR C 1 585 ? 23.811 116.457 17.271 1.00 15.21 585 THR C C 1
ATOM 11805 O O . THR C 1 585 ? 24.578 115.977 18.116 1.00 14.77 585 THR C O 1
ATOM 11809 N N . THR C 1 586 ? 22.521 116.656 17.487 1.00 14.23 586 THR C N 1
ATOM 11810 C CA . THR C 1 586 ? 21.911 116.410 18.788 1.00 14.06 586 THR C CA 1
ATOM 11811 C C . THR C 1 586 ? 22.001 114.930 19.167 1.00 16.82 586 THR C C 1
ATOM 11812 O O . THR C 1 586 ? 22.369 114.588 20.286 1.00 16.27 586 THR C O 1
ATOM 11816 N N . ASP C 1 587 ? 21.683 114.060 18.218 1.00 16.38 587 ASP C N 1
ATOM 11817 C CA . ASP C 1 587 ? 21.758 112.625 18.454 1.00 14.60 587 ASP C CA 1
ATOM 11818 C C . ASP C 1 587 ? 23.151 112.192 18.931 1.00 16.95 587 ASP C C 1
ATOM 11819 O O . ASP C 1 587 ? 23.302 111.567 19.989 1.00 16.61 587 ASP C O 1
ATOM 11824 N N . VAL C 1 588 ? 24.179 112.534 18.162 1.00 13.93 588 VAL C N 1
ATOM 11825 C CA . VAL C 1 588 ? 25.508 112.018 18.452 1.00 13.47 588 VAL C CA 1
ATOM 11826 C C . VAL C 1 588 ? 26.103 112.640 19.698 1.00 14.07 588 VAL C C 1
ATOM 11827 O O . VAL C 1 588 ? 26.815 111.981 20.435 1.00 14.80 588 VAL C O 1
ATOM 11831 N N . VAL C 1 589 ? 25.811 113.910 19.944 1.00 15.48 589 VAL C N 1
ATOM 11832 C CA . VAL C 1 589 ? 26.296 114.520 21.174 1.00 12.97 589 VAL C CA 1
ATOM 11833 C C . VAL C 1 589 ? 25.563 113.945 22.382 1.00 13.32 589 VAL C C 1
ATOM 11834 O O . VAL C 1 589 ? 26.178 113.649 23.402 1.00 14.50 589 VAL C O 1
ATOM 11838 N N . ASN C 1 590 ? 24.246 113.818 22.258 1.00 13.93 590 ASN C N 1
ATOM 11839 C CA . ASN C 1 590 ? 23.411 113.271 23.330 1.00 13.64 590 ASN C CA 1
ATOM 11840 C C . ASN C 1 590 ? 23.881 111.903 23.778 1.00 14.14 590 ASN C C 1
ATOM 11841 O O . ASN C 1 590 ? 24.023 111.643 24.975 1.00 14.59 590 ASN C O 1
ATOM 11846 N N . ARG C 1 591 ? 24.140 111.023 22.818 1.00 15.31 591 ARG C N 1
ATOM 11847 C CA . ARG C 1 591 ? 24.599 109.689 23.167 1.00 14.92 591 ARG C CA 1
ATOM 11848 C C . ARG C 1 591 ? 25.952 109.737 23.880 1.00 15.91 591 ARG C C 1
ATOM 11849 O O . ARG C 1 591 ? 26.170 109.006 24.830 1.00 14.71 591 ARG C O 1
ATOM 11857 N N . CYS C 1 592 ? 26.867 110.588 23.424 1.00 13.87 592 CYS C N 1
ATOM 11858 C CA . CYS C 1 592 ? 28.165 110.631 24.085 1.00 13.97 592 CYS C CA 1
ATOM 11859 C C . CYS C 1 592 ? 28.024 111.264 25.463 1.00 15.56 592 CYS C C 1
ATOM 11860 O O . CYS C 1 592 ? 28.588 110.780 26.433 1.00 16.62 592 CYS C O 1
ATOM 11863 N N . ASN C 1 593 ? 27.229 112.318 25.555 1.00 15.83 593 ASN C N 1
ATOM 11864 C CA . ASN C 1 593 ? 27.082 112.986 26.836 1.00 15.81 593 ASN C CA 1
ATOM 11865 C C . ASN C 1 593 ? 26.322 112.165 27.867 1.00 15.06 593 ASN C C 1
ATOM 11866 O O . ASN C 1 593 ? 26.604 112.263 29.066 1.00 11.80 593 ASN C O 1
ATOM 11871 N N . ASN C 1 594 ? 25.387 111.338 27.400 1.00 15.92 594 ASN C N 1
ATOM 11872 C CA . ASN C 1 594 ? 24.762 110.359 28.283 1.00 16.79 594 ASN C CA 1
ATOM 11873 C C . ASN C 1 594 ? 25.816 109.448 28.870 1.00 16.39 594 ASN C C 1
ATOM 11874 O O . ASN C 1 594 ? 25.801 109.175 30.060 1.00 13.79 594 ASN C O 1
ATOM 11879 N N . ILE C 1 595 ? 26.729 108.973 28.023 1.00 15.66 595 ILE C N 1
ATOM 11880 C CA . ILE C 1 595 ? 27.785 108.080 28.489 1.00 18.48 595 ILE C CA 1
ATOM 11881 C C . ILE C 1 595 ? 28.666 108.812 29.497 1.00 15.24 595 ILE C C 1
ATOM 11882 O O . ILE C 1 595 ? 29.014 108.266 30.542 1.00 15.22 595 ILE C O 1
ATOM 11887 N N . GLN C 1 596 ? 29.018 110.052 29.181 1.00 12.47 596 GLN C N 1
ATOM 11888 C CA . GLN C 1 596 ? 29.829 110.858 30.091 1.00 13.09 596 GLN C CA 1
ATOM 11889 C C . GLN C 1 596 ? 29.185 110.946 31.463 1.00 15.64 596 GLN C C 1
ATOM 11890 O O . GLN C 1 596 ? 29.821 110.663 32.484 1.00 13.80 596 GLN C O 1
ATOM 11896 N N . MET C 1 597 ? 27.918 111.336 31.477 1.00 12.96 597 MET C N 1
ATOM 11897 C CA . MET C 1 597 ? 27.212 111.549 32.737 1.00 13.29 597 MET C CA 1
ATOM 11898 C C . MET C 1 597 ? 26.884 110.234 33.410 1.00 13.10 597 MET C C 1
ATOM 11899 O O . MET C 1 597 ? 26.854 110.158 34.640 1.00 13.93 597 MET C O 1
ATOM 11904 N N . ASP C 1 598 ? 26.659 109.193 32.609 1.00 12.49 598 ASP C N 1
ATOM 11905 C CA . ASP C 1 598 ? 26.330 107.887 33.176 1.00 15.94 598 ASP C CA 1
ATOM 11906 C C . ASP C 1 598 ? 27.547 107.300 33.887 1.00 12.50 598 ASP C C 1
ATOM 11907 O O . ASP C 1 598 ? 27.443 106.765 34.986 1.00 14.08 598 ASP C O 1
ATOM 11912 N N . ILE C 1 599 ? 28.706 107.398 33.248 1.00 13.93 599 ILE C N 1
ATOM 11913 C CA . ILE C 1 599 ? 29.937 106.968 33.888 1.00 11.84 599 ILE C CA 1
ATOM 11914 C C . ILE C 1 599 ? 30.132 107.733 35.171 1.00 11.88 599 ILE C C 1
ATOM 11915 O O . ILE C 1 599 ? 30.430 107.152 36.212 1.00 14.87 599 ILE C O 1
ATOM 11920 N N . TRP C 1 600 ? 29.943 109.039 35.109 1.00 12.84 600 TRP C N 1
ATOM 11921 C CA . TRP C 1 600 ? 30.097 109.855 36.312 1.00 13.03 600 TRP C CA 1
ATOM 11922 C C . TRP C 1 600 ? 29.135 109.451 37.451 1.00 12.57 600 TRP C C 1
ATOM 11923 O O . TRP C 1 600 ? 29.538 109.378 38.617 1.00 10.71 600 TRP C O 1
ATOM 11934 N N . ARG C 1 601 ? 27.861 109.201 37.127 1.00 13.38 601 ARG C N 1
ATOM 11935 C CA . ARG C 1 601 ? 26.880 108.899 38.172 1.00 11.23 601 ARG C CA 1
ATOM 11936 C C . ARG C 1 601 ? 27.080 107.509 38.758 1.00 12.06 601 ARG C C 1
ATOM 11937 O O . ARG C 1 601 ? 26.648 107.235 39.876 1.00 13.43 601 ARG C O 1
ATOM 11945 N N . LYS C 1 602 ? 27.748 106.646 38.009 1.00 10.81 602 LYS C N 1
ATOM 11946 C CA . LYS C 1 602 ? 28.039 105.296 38.472 1.00 14.15 602 LYS C CA 1
ATOM 11947 C C . LYS C 1 602 ? 29.391 105.149 39.194 1.00 14.63 602 LYS C C 1
ATOM 11948 O O . LYS C 1 602 ? 29.506 104.343 40.107 1.00 17.29 602 LYS C O 1
ATOM 11954 N N . TYR C 1 603 ? 30.399 105.920 38.796 1.00 13.31 603 TYR C N 1
ATOM 11955 C CA . TYR C 1 603 ? 31.723 105.783 39.414 1.00 17.49 603 TYR C CA 1
ATOM 11956 C C . TYR C 1 603 ? 32.173 107.026 40.175 1.00 15.99 603 TYR C C 1
ATOM 11957 O O . TYR C 1 603 ? 33.275 107.069 40.732 1.00 15.68 603 TYR C O 1
ATOM 11966 N N . ASN C 1 604 ? 31.315 108.033 40.194 1.00 17.25 604 ASN C N 1
ATOM 11967 C CA . ASN C 1 604 ? 31.671 109.332 40.746 1.00 15.41 604 ASN C CA 1
ATOM 11968 C C . ASN C 1 604 ? 30.430 110.084 41.242 1.00 13.37 604 ASN C C 1
ATOM 11969 O O . ASN C 1 604 ? 30.323 111.301 41.092 1.00 15.67 604 ASN C O 1
ATOM 11974 N N . MET C 1 605 ? 29.508 109.353 41.859 1.00 13.49 605 MET C N 1
ATOM 11975 C CA . MET C 1 605 ? 28.237 109.938 42.270 1.00 16.40 605 MET C CA 1
ATOM 11976 C C . MET C 1 605 ? 28.404 110.965 43.391 1.00 17.36 605 MET C C 1
ATOM 11977 O O . MET C 1 605 ? 29.362 110.920 44.173 1.00 15.52 605 MET C O 1
ATOM 11982 N N . PRO C 1 606 ? 27.462 111.902 43.478 1.00 14.76 606 PRO C N 1
ATOM 11983 C CA . PRO C 1 606 ? 27.631 112.896 44.542 1.00 15.29 606 PRO C CA 1
ATOM 11984 C C . PRO C 1 606 ? 27.539 112.280 45.919 1.00 15.53 606 PRO C C 1
ATOM 11985 O O . PRO C 1 606 ? 26.840 111.293 46.113 1.00 17.22 606 PRO C O 1
ATOM 11989 N N . ALA C 1 607 ? 28.262 112.871 46.864 1.00 13.39 607 ALA C N 1
ATOM 11990 C CA . ALA C 1 607 ? 28.234 112.440 48.245 1.00 15.13 607 ALA C CA 1
ATOM 11991 C C . ALA C 1 607 ? 27.542 113.511 49.074 1.00 15.12 607 ALA C C 1
ATOM 11992 O O . ALA C 1 607 ? 26.499 113.261 49.680 1.00 13.30 607 ALA C O 1
ATOM 11994 N N . VAL C 1 608 ? 28.112 114.713 49.097 1.00 13.04 608 VAL C N 1
ATOM 11995 C CA . VAL C 1 608 ? 27.492 115.796 49.846 1.00 12.80 608 VAL C CA 1
ATOM 11996 C C . VAL C 1 608 ? 26.112 116.073 49.262 1.00 14.69 608 VAL C C 1
ATOM 11997 O O . VAL C 1 608 ? 25.107 116.111 49.975 1.00 11.66 608 VAL C O 1
ATOM 12001 N N . ASN C 1 609 ? 26.054 116.246 47.955 1.00 12.93 609 ASN C N 1
ATOM 12002 C CA . ASN C 1 609 ? 24.766 116.572 47.355 1.00 16.16 609 ASN C CA 1
ATOM 12003 C C . ASN C 1 609 ? 23.739 115.462 47.484 1.00 14.07 609 ASN C C 1
ATOM 12004 O O . ASN C 1 609 ? 22.537 115.751 47.565 1.00 15.87 609 ASN C O 1
ATOM 12009 N N . SER C 1 610 ? 24.201 114.205 47.482 1.00 13.86 610 SER C N 1
ATOM 12010 C CA . SER C 1 610 ? 23.312 113.055 47.698 1.00 14.49 610 SER C CA 1
ATOM 12011 C C . SER C 1 610 ? 22.808 113.001 49.135 1.00 13.42 610 SER C C 1
ATOM 12012 O O . SER C 1 610 ? 21.764 112.420 49.403 1.00 15.85 610 SER C O 1
ATOM 12015 N N . LEU C 1 611 ? 23.536 113.612 50.068 1.00 12.95 611 LEU C N 1
ATOM 12016 C CA . LEU C 1 611 ? 22.990 113.752 51.413 1.00 13.74 611 LEU C CA 1
ATOM 12017 C C . LEU C 1 611 ? 21.885 114.794 51.408 1.00 14.21 611 LEU C C 1
ATOM 12018 O O . LEU C 1 611 ? 20.825 114.607 52.027 1.00 14.88 611 LEU C O 1
ATOM 12023 N N . LEU C 1 612 ? 22.150 115.901 50.718 1.00 13.45 612 LEU C N 1
ATOM 12024 C CA . LEU C 1 612 ? 21.327 117.098 50.856 1.00 14.44 612 LEU C CA 1
ATOM 12025 C C . LEU C 1 612 ? 20.079 117.047 49.989 1.00 15.46 612 LEU C C 1
ATOM 12026 O O . LEU C 1 612 ? 19.030 117.566 50.380 1.00 12.66 612 LEU C O 1
ATOM 12031 N N . LYS C 1 613 ? 20.189 116.443 48.807 1.00 12.14 613 LYS C N 1
ATOM 12032 C CA . LYS C 1 613 ? 19.124 116.606 47.817 1.00 12.35 613 LYS C CA 1
ATOM 12033 C C . LYS C 1 613 ? 17.945 115.657 48.100 1.00 12.27 613 LYS C C 1
ATOM 12034 O O . LYS C 1 613 ? 18.111 114.445 48.078 1.00 12.33 613 LYS C O 1
ATOM 12040 N N . PRO C 1 614 ? 16.750 116.208 48.360 1.00 15.29 614 PRO C N 1
ATOM 12041 C CA . PRO C 1 614 ? 15.567 115.338 48.462 1.00 13.28 614 PRO C CA 1
ATOM 12042 C C . PRO C 1 614 ? 15.292 114.687 47.114 1.00 14.09 614 PRO C C 1
ATOM 12043 O O . PRO C 1 614 ? 15.443 115.375 46.110 1.00 12.54 614 PRO C O 1
ATOM 12047 N N . ASP C 1 615 ? 14.882 113.417 47.055 1.00 14.19 615 ASP C N 1
ATOM 12048 C CA . ASP C 1 615 ? 14.518 112.593 48.202 1.00 15.29 615 ASP C CA 1
ATOM 12049 C C . ASP C 1 615 ? 15.555 111.509 48.448 1.00 13.44 615 ASP C C 1
ATOM 12050 O O . ASP C 1 615 ? 15.210 110.361 48.734 1.00 14.71 615 ASP C O 1
ATOM 12055 N N . CYS C 1 616 ? 16.831 111.851 48.324 1.00 13.59 616 CYS C N 1
ATOM 12056 C CA . CYS C 1 616 ? 17.865 110.832 48.441 1.00 12.12 616 CYS C CA 1
ATOM 12057 C C . CYS C 1 616 ? 17.811 110.126 49.772 1.00 14.56 616 CYS C C 1
ATOM 12058 O O . CYS C 1 616 ? 17.856 108.890 49.843 1.00 12.25 616 CYS C O 1
ATOM 12061 N N . PHE C 1 617 ? 17.721 110.906 50.835 1.00 12.87 617 PHE C N 1
ATOM 12062 C CA . PHE C 1 617 ? 17.829 110.325 52.145 1.00 12.40 617 PHE C CA 1
ATOM 12063 C C . PHE C 1 617 ? 16.601 109.512 52.488 1.00 15.05 617 PHE C C 1
ATOM 12064 O O . PHE C 1 617 ? 16.693 108.452 53.115 1.00 17.46 617 PHE C O 1
ATOM 12072 N N . LYS C 1 618 ? 15.447 110.003 52.062 1.00 16.47 618 LYS C N 1
ATOM 12073 C CA . LYS C 1 618 ? 14.214 109.300 52.320 1.00 16.71 618 LYS C CA 1
ATOM 12074 C C . LYS C 1 618 ? 14.217 107.957 51.597 1.00 17.55 618 LYS C C 1
ATOM 12075 O O . LYS C 1 618 ? 13.786 106.944 52.143 1.00 16.29 618 LYS C O 1
ATOM 12081 N N . LYS C 1 619 ? 14.723 107.940 50.372 1.00 10.94 619 LYS C N 1
ATOM 12082 C CA . LYS C 1 619 ? 14.632 106.729 49.563 1.00 12.37 619 LYS C CA 1
ATOM 12083 C C . LYS C 1 619 ? 15.825 105.805 49.700 1.00 12.56 619 LYS C C 1
ATOM 12084 O O . LYS C 1 619 ? 15.771 104.654 49.277 1.00 13.98 619 LYS C O 1
ATOM 12090 N N . GLY C 1 620 ? 16.909 106.312 50.273 1.00 13.99 620 GLY C N 1
ATOM 12091 C CA . GLY C 1 620 ? 18.133 105.545 50.385 1.00 12.47 620 GLY C CA 1
ATOM 12092 C C . GLY C 1 620 ? 18.754 105.375 49.016 1.00 12.57 620 GLY C C 1
ATOM 12093 O O . GLY C 1 620 ? 19.325 104.321 48.701 1.00 11.92 620 GLY C O 1
ATOM 12094 N N . LYS C 1 621 ? 18.630 106.413 48.195 1.00 9.42 621 LYS C N 1
ATOM 12095 C CA . LYS C 1 621 ? 19.188 106.416 46.844 1.00 12.50 621 LYS C CA 1
ATOM 12096 C C . LYS C 1 621 ? 19.963 107.703 46.663 1.00 13.11 621 LYS C C 1
ATOM 12097 O O . LYS C 1 621 ? 19.508 108.763 47.081 1.00 14.15 621 LYS C O 1
ATOM 12103 N N . HIS C 1 622 ? 21.126 107.618 46.031 1.00 14.20 622 HIS C N 1
ATOM 12104 C CA . HIS C 1 622 ? 21.914 108.811 45.803 1.00 13.53 622 HIS C CA 1
ATOM 12105 C C . HIS C 1 622 ? 21.497 109.443 44.477 1.00 14.54 622 HIS C C 1
ATOM 12106 O O . HIS C 1 622 ? 20.652 108.911 43.765 1.00 15.20 622 HIS C O 1
ATOM 12113 N N . ILE C 1 623 ? 22.072 110.590 44.151 1.00 13.53 623 ILE C N 1
ATOM 12114 C CA . ILE C 1 623 ? 21.691 111.298 42.938 1.00 14.10 623 ILE C CA 1
ATOM 12115 C C . ILE C 1 623 ? 21.913 110.461 41.678 1.00 14.02 623 ILE C C 1
ATOM 12116 O O . ILE C 1 623 ? 21.162 110.575 40.710 1.00 14.17 623 ILE C O 1
ATOM 12121 N N . GLY C 1 624 ? 22.934 109.617 41.695 1.00 14.76 624 GLY C N 1
ATOM 12122 C CA . GLY C 1 624 ? 23.207 108.748 40.557 1.00 15.71 624 GLY C CA 1
ATOM 12123 C C . GLY C 1 624 ? 22.083 107.755 40.281 1.00 16.41 624 GLY C C 1
ATOM 12124 O O . GLY C 1 624 ? 21.818 107.388 39.139 1.00 15.07 624 GLY C O 1
ATOM 12125 N N . THR C 1 625 ? 21.419 107.310 41.336 1.00 13.94 625 THR C N 1
ATOM 12126 C CA . THR C 1 625 ? 20.368 106.314 41.174 1.00 11.10 625 THR C CA 1
ATOM 12127 C C . THR C 1 625 ? 18.980 106.925 41.361 1.00 15.55 625 THR C C 1
ATOM 12128 O O . THR C 1 625 ? 18.059 106.272 41.854 1.00 12.13 625 THR C O 1
ATOM 12132 N N . MET C 1 626 ? 18.849 108.186 40.968 1.00 12.53 626 MET C N 1
ATOM 12133 C CA . MET C 1 626 ? 17.559 108.870 40.929 1.00 15.42 626 MET C CA 1
ATOM 12134 C C . MET C 1 626 ? 16.918 109.085 42.291 1.00 13.28 626 MET C C 1
ATOM 12135 O O . MET C 1 626 ? 15.688 109.089 42.434 1.00 11.95 626 MET C O 1
ATOM 12140 N N . GLY C 1 627 ? 17.758 109.296 43.292 1.00 13.33 627 GLY C N 1
ATOM 12141 C CA . GLY C 1 627 ? 17.265 109.695 44.594 1.00 13.07 627 GLY C CA 1
ATOM 12142 C C . GLY C 1 627 ? 16.615 111.068 44.544 1.00 14.38 627 GLY C C 1
ATOM 12143 O O . GLY C 1 627 ? 15.656 111.324 45.279 1.00 14.80 627 GLY C O 1
ATOM 12144 N N . ALA C 1 628 ? 17.101 111.953 43.671 1.00 12.37 628 ALA C N 1
ATOM 12145 C CA . ALA C 1 628 ? 16.529 113.296 43.622 1.00 13.34 628 ALA C CA 1
ATOM 12146 C C . ALA C 1 628 ? 15.059 113.122 43.253 1.00 13.56 628 ALA C C 1
ATOM 12147 O O . ALA C 1 628 ? 14.699 112.152 42.597 1.00 13.22 628 ALA C O 1
ATOM 12149 N N . ARG C 1 629 ? 14.219 114.039 43.696 1.00 11.84 629 ARG C N 1
ATOM 12150 C CA . ARG C 1 629 ? 12.787 113.933 43.425 1.00 14.45 629 ARG C CA 1
ATOM 12151 C C . ARG C 1 629 ? 12.470 114.096 41.938 1.00 12.37 629 ARG C C 1
ATOM 12152 O O . ARG C 1 629 ? 11.602 113.412 41.409 1.00 15.67 629 ARG C O 1
ATOM 12160 N N . TYR C 1 630 ? 13.178 115.000 41.269 1.00 15.60 630 TYR C N 1
ATOM 12161 C CA . TYR C 1 630 ? 12.892 115.286 39.869 1.00 14.07 630 TYR C CA 1
ATOM 12162 C C . TYR C 1 630 ? 14.139 115.128 39.030 1.00 14.80 630 TYR C C 1
ATOM 12163 O O . TYR C 1 630 ? 15.136 115.825 39.243 1.00 12.98 630 TYR C O 1
ATOM 12172 N N . ASN C 1 631 ? 14.065 114.205 38.072 1.00 13.35 631 ASN C N 1
ATOM 12173 C CA . ASN C 1 631 ? 15.205 113.828 37.241 1.00 11.55 631 ASN C CA 1
ATOM 12174 C C . ASN C 1 631 ? 15.029 114.097 35.740 1.00 14.19 631 ASN C C 1
ATOM 12175 O O . ASN C 1 631 ? 15.911 113.769 34.945 1.00 12.23 631 ASN C O 1
ATOM 12180 N N . SER C 1 632 ? 13.914 114.721 35.350 1.00 13.84 632 SER C N 1
ATOM 12181 C CA . SER C 1 632 ? 13.745 115.142 33.954 1.00 15.68 632 SER C CA 1
ATOM 12182 C C . SER C 1 632 ? 14.497 116.462 33.702 1.00 14.79 632 SER C C 1
ATOM 12183 O O . SER C 1 632 ? 13.927 117.425 33.178 1.00 15.97 632 SER C O 1
ATOM 12186 N N . CYS C 1 633 ? 15.771 116.492 34.084 1.00 14.63 633 CYS C N 1
ATOM 12187 C CA . CYS C 1 633 ? 16.511 117.743 34.210 1.00 13.69 633 CYS C CA 1
ATOM 12188 C C . CYS C 1 633 ? 17.511 117.946 33.078 1.00 14.04 633 CYS C C 1
ATOM 12189 O O . CYS C 1 633 ? 17.926 119.067 32.803 1.00 13.76 633 CYS C O 1
ATOM 12192 N N . ILE C 1 634 ? 17.902 116.859 32.437 1.00 12.92 634 ILE C N 1
ATOM 12193 C CA . ILE C 1 634 ? 18.906 116.925 31.370 1.00 14.09 634 ILE C CA 1
ATOM 12194 C C . ILE C 1 634 ? 18.303 117.590 30.143 1.00 15.38 634 ILE C C 1
ATOM 12195 O O . ILE C 1 634 ? 17.111 117.426 29.850 1.00 13.55 634 ILE C O 1
ATOM 12200 N N . ASN C 1 635 ? 19.111 118.352 29.422 1.00 15.06 635 ASN C N 1
ATOM 12201 C CA . ASN C 1 635 ? 18.535 119.200 28.408 1.00 13.69 635 ASN C CA 1
ATOM 12202 C C . ASN C 1 635 ? 19.441 119.440 27.207 1.00 14.19 635 ASN C C 1
ATOM 12203 O O . ASN C 1 635 ? 20.525 118.890 27.121 1.00 15.98 635 ASN C O 1
ATOM 12208 N N . PHE C 1 636 ? 18.951 120.251 26.279 1.00 16.76 636 PHE C N 1
ATOM 12209 C CA . PHE C 1 636 ? 19.681 120.636 25.087 1.00 14.02 636 PHE C CA 1
ATOM 12210 C C . PHE C 1 636 ? 19.833 122.149 25.161 1.00 13.90 636 PHE C C 1
ATOM 12211 O O . PHE C 1 636 ? 18.875 122.853 25.465 1.00 15.14 636 PHE C O 1
ATOM 12219 N N . GLU C 1 637 ? 21.048 122.634 24.916 1.00 15.56 637 GLU C N 1
ATOM 12220 C CA . GLU C 1 637 ? 21.360 124.053 24.996 1.00 16.04 637 GLU C CA 1
ATOM 12221 C C . GLU C 1 637 ? 21.579 124.623 23.620 1.00 15.79 637 GLU C C 1
ATOM 12222 O O . GLU C 1 637 ? 22.434 124.152 22.876 1.00 17.71 637 GLU C O 1
ATOM 12228 N N . SER C 1 638 ? 20.824 125.658 23.294 1.00 15.48 638 SER C N 1
ATOM 12229 C CA . SER C 1 638 ? 21.026 126.349 22.029 1.00 19.59 638 SER C CA 1
ATOM 12230 C C . SER C 1 638 ? 21.984 127.502 22.249 1.00 15.60 638 SER C C 1
ATOM 12231 O O . SER C 1 638 ? 22.274 127.877 23.381 1.00 16.11 638 SER C O 1
ATOM 12234 N N . CYS C 1 639 ? 22.493 128.057 21.157 1.00 19.33 639 CYS C N 1
ATOM 12235 C CA . CYS C 1 639 ? 23.266 129.277 21.254 1.00 17.62 639 CYS C CA 1
ATOM 12236 C C . CYS C 1 639 ? 23.159 130.046 19.950 1.00 18.80 639 CYS C C 1
ATOM 12237 O O . CYS C 1 639 ? 23.190 129.450 18.866 1.00 18.79 639 CYS C O 1
ATOM 12240 N N . GLY C 1 640 ? 23.014 131.366 20.061 1.00 17.04 640 GLY C N 1
ATOM 12241 C CA . GLY C 1 640 ? 22.935 132.218 18.892 1.00 19.73 640 GLY C CA 1
ATOM 12242 C C . GLY C 1 640 ? 21.609 132.150 18.170 1.00 20.66 640 GLY C C 1
ATOM 12243 O O . GLY C 1 640 ? 21.555 132.253 16.946 1.00 20.80 640 GLY C O 1
ATOM 12244 N N . THR C 1 641 ? 20.533 131.988 18.936 1.00 15.85 641 THR C N 1
ATOM 12245 C CA . THR C 1 641 ? 19.191 131.891 18.382 1.00 17.52 641 THR C CA 1
ATOM 12246 C C . THR C 1 641 ? 18.838 133.058 17.467 1.00 20.04 641 THR C C 1
ATOM 12247 O O . THR C 1 641 ? 18.248 132.867 16.412 1.00 17.77 641 THR C O 1
ATOM 12251 N N . ILE C 1 642 ? 19.157 134.273 17.893 1.00 20.48 642 ILE C N 1
ATOM 12252 C CA . ILE C 1 642 ? 18.732 135.445 17.137 1.00 20.17 642 ILE C CA 1
ATOM 12253 C C . ILE C 1 642 ? 19.590 135.670 15.899 1.00 19.74 642 ILE C C 1
ATOM 12254 O O . ILE C 1 642 ? 19.070 135.935 14.817 1.00 20.40 642 ILE C O 1
ATOM 12259 N N . THR C 1 643 ? 20.902 135.566 16.056 1.00 18.98 643 THR C N 1
ATOM 12260 C CA . THR C 1 643 ? 21.779 135.533 14.898 1.00 20.25 643 THR C CA 1
ATOM 12261 C C . THR C 1 643 ? 21.218 134.536 13.875 1.00 23.69 643 THR C C 1
ATOM 12262 O O . THR C 1 643 ? 21.218 134.787 12.666 1.00 19.83 643 THR C O 1
ATOM 12266 N N . PHE C 1 644 ? 20.730 133.403 14.372 1.00 22.70 644 PHE C N 1
ATOM 12267 C CA . PHE C 1 644 ? 20.221 132.340 13.504 1.00 19.23 644 PHE C CA 1
ATOM 12268 C C . PHE C 1 644 ? 18.922 132.743 12.836 1.00 22.06 644 PHE C C 1
ATOM 12269 O O . PHE C 1 644 ? 18.783 132.665 11.613 1.00 20.58 644 PHE C O 1
ATOM 12277 N N . VAL C 1 645 ? 17.960 133.175 13.643 1.00 19.63 645 VAL C N 1
ATOM 12278 C CA . VAL C 1 645 ? 16.673 133.613 13.128 1.00 21.76 645 VAL C CA 1
ATOM 12279 C C . VAL C 1 645 ? 16.844 134.774 12.153 1.00 21.72 645 VAL C C 1
ATOM 12280 O O . VAL C 1 645 ? 16.211 134.811 11.096 1.00 19.62 645 VAL C O 1
ATOM 12284 N N . ASN C 1 646 ? 17.702 135.723 12.508 1.00 21.48 646 ASN C N 1
ATOM 12285 C CA . ASN C 1 646 ? 17.919 136.881 11.638 1.00 22.93 646 ASN C CA 1
ATOM 12286 C C . ASN C 1 646 ? 18.554 136.474 10.312 1.00 24.01 646 ASN C C 1
ATOM 12287 O O . ASN C 1 646 ? 18.240 137.040 9.263 1.00 23.97 646 ASN C O 1
ATOM 12292 N N . SER C 1 647 ? 19.410 135.456 10.367 1.00 23.22 647 SER C N 1
ATOM 12293 C CA . SER C 1 647 ? 20.065 134.938 9.170 1.00 25.31 647 SER C CA 1
ATOM 12294 C C . SER C 1 647 ? 19.077 134.223 8.256 1.00 27.38 647 SER C C 1
ATOM 12295 O O . SER C 1 647 ? 19.132 134.366 7.026 1.00 23.71 647 SER C O 1
ATOM 12298 N N . LEU C 1 648 ? 18.182 133.442 8.856 1.00 24.45 648 LEU C N 1
ATOM 12299 C CA . LEU C 1 648 ? 17.112 132.812 8.100 1.00 23.11 648 LEU C CA 1
ATOM 12300 C C . LEU C 1 648 ? 16.247 133.871 7.451 1.00 22.64 648 LEU C C 1
ATOM 12301 O O . LEU C 1 648 ? 15.823 133.724 6.310 1.00 22.51 648 LEU C O 1
ATOM 12306 N N . SER C 1 649 ? 15.954 134.927 8.201 1.00 22.23 649 SER C N 1
ATOM 12307 C CA . SER C 1 649 ? 15.080 135.984 7.704 1.00 24.69 649 SER C CA 1
ATOM 12308 C C . SER C 1 649 ? 15.696 136.644 6.474 1.00 24.48 649 SER C C 1
ATOM 12309 O O . SER C 1 649 ? 15.007 136.906 5.483 1.00 25.88 649 SER C O 1
ATOM 12312 N N . SER C 1 650 ? 17.000 136.895 6.543 1.00 22.66 650 SER C N 1
ATOM 12313 C CA . SER C 1 650 ? 17.722 137.538 5.444 1.00 25.79 650 SER C CA 1
ATOM 12314 C C . SER C 1 650 ? 17.760 136.650 4.206 1.00 26.85 650 SER C C 1
ATOM 12315 O O . SER C 1 650 ? 17.418 137.083 3.100 1.00 24.95 650 SER C O 1
ATOM 12318 N N . ILE C 1 651 ? 18.187 135.407 4.400 1.00 25.33 651 ILE C N 1
ATOM 12319 C CA . ILE C 1 651 ? 18.243 134.440 3.312 1.00 24.95 651 ILE C CA 1
ATOM 12320 C C . ILE C 1 651 ? 16.879 134.267 2.657 1.00 27.77 651 ILE C C 1
ATOM 12321 O O . ILE C 1 651 ? 16.772 134.249 1.425 1.00 26.99 651 ILE C O 1
ATOM 12326 N N . LYS C 1 652 ? 15.836 134.153 3.477 1.00 25.70 652 LYS C N 1
ATOM 12327 C CA . LYS C 1 652 ? 14.484 133.957 2.958 1.00 25.69 652 LYS C CA 1
ATOM 12328 C C . LYS C 1 652 ? 13.983 135.149 2.142 1.00 30.85 652 LYS C C 1
ATOM 12329 O O . LYS C 1 652 ? 13.398 134.972 1.076 1.00 29.18 652 LYS C O 1
ATOM 12335 N N . LYS C 1 653 ? 14.193 136.357 2.656 1.00 29.06 653 LYS C N 1
ATOM 12336 C CA . LYS C 1 653 ? 13.747 137.555 1.951 1.00 30.61 653 LYS C CA 1
ATOM 12337 C C . LYS C 1 653 ? 14.640 137.869 0.750 1.00 29.09 653 LYS C C 1
ATOM 12338 O O . LYS C 1 653 ? 14.152 138.073 -0.357 1.00 28.64 653 LYS C O 1
ATOM 12344 N N . ASN C 1 654 ? 15.948 137.893 0.977 1.00 29.01 654 ASN C N 1
ATOM 12345 C CA . ASN C 1 654 ? 16.908 138.280 -0.053 1.00 27.36 654 ASN C CA 1
ATOM 12346 C C . ASN C 1 654 ? 17.112 137.239 -1.153 1.00 34.70 654 ASN C C 1
ATOM 12347 O O . ASN C 1 654 ? 17.208 137.585 -2.335 1.00 32.55 654 ASN C O 1
ATOM 12352 N N . VAL C 1 655 ? 17.185 135.969 -0.767 1.00 28.27 655 VAL C N 1
ATOM 12353 C CA . VAL C 1 655 ? 17.447 134.908 -1.731 1.00 27.06 655 VAL C CA 1
ATOM 12354 C C . VAL C 1 655 ? 16.169 134.289 -2.302 1.00 34.53 655 VAL C C 1
ATOM 12355 O O . VAL C 1 655 ? 16.035 134.135 -3.521 1.00 39.96 655 VAL C O 1
ATOM 12359 N N . PHE C 1 656 ? 15.216 133.950 -1.441 1.00 32.43 656 PHE C N 1
ATOM 12360 C CA . PHE C 1 656 ? 14.096 133.115 -1.884 1.00 30.94 656 PHE C CA 1
ATOM 12361 C C . PHE C 1 656 ? 12.786 133.837 -2.153 1.00 33.66 656 PHE C C 1
ATOM 12362 O O . PHE C 1 656 ? 12.017 133.424 -3.018 1.00 37.78 656 PHE C O 1
ATOM 12370 N N . ASP C 1 657 ? 12.517 134.902 -1.415 1.00 31.44 657 ASP C N 1
ATOM 12371 C CA . ASP C 1 657 ? 11.247 135.590 -1.573 1.00 38.41 657 ASP C CA 1
ATOM 12372 C C . ASP C 1 657 ? 11.347 136.617 -2.690 1.00 39.76 657 ASP C C 1
ATOM 12373 O O . ASP C 1 657 ? 10.592 136.571 -3.656 1.00 43.07 657 ASP C O 1
ATOM 12378 N N . ASP C 1 658 ? 12.294 137.535 -2.547 1.00 40.48 658 ASP C N 1
ATOM 12379 C CA . ASP C 1 658 ? 12.488 138.617 -3.503 1.00 41.65 658 ASP C CA 1
ATOM 12380 C C . ASP C 1 658 ? 13.309 138.163 -4.705 1.00 45.98 658 ASP C C 1
ATOM 12381 O O . ASP C 1 658 ? 13.278 138.793 -5.764 1.00 48.13 658 ASP C O 1
ATOM 12386 N N . SER C 1 659 ? 14.041 137.067 -4.534 1.00 40.69 659 SER C N 1
ATOM 12387 C CA . SER C 1 659 ? 14.922 136.562 -5.577 1.00 38.17 659 SER C CA 1
ATOM 12388 C C . SER C 1 659 ? 15.873 137.647 -6.071 1.00 41.68 659 SER C C 1
ATOM 12389 O O . SER C 1 659 ? 16.201 137.703 -7.254 1.00 42.52 659 SER C O 1
ATOM 12392 N N . LYS C 1 660 ? 16.307 138.508 -5.157 1.00 37.24 660 LYS C N 1
ATOM 12393 C CA . LYS C 1 660 ? 17.242 139.577 -5.480 1.00 36.27 660 LYS C CA 1
ATOM 12394 C C . LYS C 1 660 ? 18.660 139.044 -5.525 1.00 37.52 660 LYS C C 1
ATOM 12395 O O . LYS C 1 660 ? 19.523 139.605 -6.198 1.00 40.71 660 LYS C O 1
ATOM 12401 N N . PHE C 1 661 ? 18.905 137.962 -4.794 1.00 34.87 661 PHE C N 1
ATOM 12402 C CA . PHE C 1 661 ? 20.208 137.311 -4.816 1.00 33.54 661 PHE C CA 1
ATOM 12403 C C . PHE C 1 661 ? 20.061 135.795 -4.886 1.00 35.44 661 PHE C C 1
ATOM 12404 O O . PHE C 1 661 ? 19.017 135.241 -4.523 1.00 32.53 661 PHE C O 1
ATOM 12412 N N . THR C 1 662 ? 21.106 135.133 -5.376 1.00 33.28 662 THR C N 1
ATOM 12413 C CA . THR C 1 662 ? 21.141 133.678 -5.417 1.00 31.55 662 THR C CA 1
ATOM 12414 C C . THR C 1 662 ? 21.723 133.142 -4.115 1.00 28.17 662 THR C C 1
ATOM 12415 O O . THR C 1 662 ? 22.438 133.847 -3.408 1.00 25.83 662 THR C O 1
ATOM 12419 N N . ILE C 1 663 ? 21.411 131.893 -3.797 1.00 29.47 663 ILE C N 1
ATOM 12420 C CA . ILE C 1 663 ? 21.958 131.284 -2.598 1.00 29.47 663 ILE C CA 1
ATOM 12421 C C . ILE C 1 663 ? 23.485 131.279 -2.710 1.00 29.77 663 ILE C C 1
ATOM 12422 O O . ILE C 1 663 ? 24.191 131.509 -1.729 1.00 31.05 663 ILE C O 1
ATOM 12427 N N . GLU C 1 664 ? 23.992 131.055 -3.919 1.00 32.61 664 GLU C N 1
ATOM 12428 C CA . GLU C 1 664 ? 25.435 131.043 -4.133 1.00 33.20 664 GLU C CA 1
ATOM 12429 C C . GLU C 1 664 ? 26.047 132.407 -3.836 1.00 31.06 664 GLU C C 1
ATOM 12430 O O . GLU C 1 664 ? 27.131 132.502 -3.265 1.00 33.11 664 GLU C O 1
ATOM 12436 N N . GLU C 1 665 ? 25.355 133.464 -4.237 1.00 32.90 665 GLU C N 1
ATOM 12437 C CA . GLU C 1 665 ? 25.860 134.806 -4.012 1.00 29.77 665 GLU C CA 1
ATOM 12438 C C . GLU C 1 665 ? 25.868 135.091 -2.527 1.00 31.42 665 GLU C C 1
ATOM 12439 O O . GLU C 1 665 ? 26.858 135.585 -1.982 1.00 30.90 665 GLU C O 1
ATOM 12445 N N . MET C 1 666 ? 24.762 134.762 -1.868 1.00 31.95 666 MET C N 1
ATOM 12446 C CA . MET C 1 666 ? 24.683 134.900 -0.417 1.00 31.81 666 MET C CA 1
ATOM 12447 C C . MET C 1 666 ? 25.842 134.177 0.269 1.00 28.69 666 MET C C 1
ATOM 12448 O O . MET C 1 666 ? 26.527 134.750 1.113 1.00 29.12 666 MET C O 1
ATOM 12453 N N . THR C 1 667 ? 26.051 132.916 -0.100 1.00 27.62 667 THR C N 1
ATOM 12454 C CA . THR C 1 667 ? 27.097 132.110 0.504 1.00 27.66 667 THR C CA 1
ATOM 12455 C C . THR C 1 667 ? 28.480 132.713 0.259 1.00 30.83 667 THR C C 1
ATOM 12456 O O . THR C 1 667 ? 29.279 132.861 1.185 1.00 27.17 667 THR C O 1
ATOM 12460 N N . ASP C 1 668 ? 28.765 133.036 -0.999 1.00 31.77 668 ASP C N 1
ATOM 12461 C CA . ASP C 1 668 ? 30.041 133.652 -1.350 1.00 29.40 668 ASP C CA 1
ATOM 12462 C C . ASP C 1 668 ? 30.234 134.949 -0.580 1.00 28.45 668 ASP C C 1
ATOM 12463 O O . ASP C 1 668 ? 31.340 135.250 -0.128 1.00 32.47 668 ASP C O 1
ATOM 12468 N N . ALA C 1 669 ? 29.156 135.713 -0.423 1.00 27.52 669 ALA C N 1
ATOM 12469 C CA . ALA C 1 669 ? 29.238 136.966 0.326 1.00 31.02 669 ALA C CA 1
ATOM 12470 C C . ALA C 1 669 ? 29.581 136.670 1.781 1.00 29.58 669 ALA C C 1
ATOM 12471 O O . ALA C 1 669 ? 30.340 137.399 2.410 1.00 28.38 669 ALA C O 1
ATOM 12473 N N . MET C 1 670 ? 29.027 135.585 2.310 1.00 29.56 670 MET C N 1
ATOM 12474 C CA . MET C 1 670 ? 29.302 135.203 3.687 1.00 27.80 670 MET C CA 1
ATOM 12475 C C . MET C 1 670 ? 30.749 134.763 3.841 1.00 30.24 670 MET C C 1
ATOM 12476 O O . MET C 1 670 ? 31.447 135.202 4.750 1.00 29.10 670 MET C O 1
ATOM 12481 N N . LEU C 1 671 ? 31.195 133.892 2.942 1.00 30.70 671 LEU C N 1
ATOM 12482 C CA . LEU C 1 671 ? 32.552 133.361 2.996 1.00 29.07 671 LEU C CA 1
ATOM 12483 C C . LEU C 1 671 ? 33.627 134.444 2.879 1.00 31.72 671 LEU C C 1
ATOM 12484 O O . LEU C 1 671 ? 34.722 134.300 3.421 1.00 35.94 671 LEU C O 1
ATOM 12489 N N . ASN C 1 672 ? 33.305 135.529 2.184 1.00 32.33 672 ASN C N 1
ATOM 12490 C CA . ASN C 1 672 ? 34.239 136.638 2.015 1.00 32.05 672 ASN C CA 1
ATOM 12491 C C . ASN C 1 672 ? 33.975 137.788 2.975 1.00 34.08 672 ASN C C 1
ATOM 12492 O O . ASN C 1 672 ? 34.520 138.885 2.811 1.00 32.62 672 ASN C O 1
ATOM 12497 N N . ASN C 1 673 ? 33.132 137.538 3.971 1.00 28.82 673 ASN C N 1
ATOM 12498 C CA . ASN C 1 673 ? 32.921 138.508 5.038 1.00 29.49 673 ASN C CA 1
ATOM 12499 C C . ASN C 1 673 ? 32.428 139.848 4.490 1.00 32.75 673 ASN C C 1
ATOM 12500 O O . ASN C 1 673 ? 32.742 140.912 5.027 1.00 32.52 673 ASN C O 1
ATOM 12505 N N . PHE C 1 674 ? 31.649 139.786 3.415 1.00 32.88 674 PHE C N 1
ATOM 12506 C CA . PHE C 1 674 ? 31.065 140.978 2.816 1.00 33.51 674 PHE C CA 1
ATOM 12507 C C . PHE C 1 674 ? 32.124 141.997 2.421 1.00 35.59 674 PHE C C 1
ATOM 12508 O O . PHE C 1 674 ? 31.830 143.178 2.234 1.00 37.98 674 PHE C O 1
ATOM 12516 N N . GLY C 1 675 ? 33.361 141.531 2.306 1.00 36.42 675 GLY C N 1
ATOM 12517 C CA . GLY C 1 675 ? 34.450 142.376 1.865 1.00 40.08 675 GLY C CA 1
ATOM 12518 C C . GLY C 1 675 ? 35.104 143.168 2.976 1.00 43.59 675 GLY C C 1
ATOM 12519 O O . GLY C 1 675 ? 35.889 144.073 2.709 1.00 46.13 675 GLY C O 1
ATOM 12520 N N . PHE C 1 676 ? 34.785 142.841 4.225 1.00 39.96 676 PHE C N 1
ATOM 12521 C CA . PHE C 1 676 ? 35.423 143.520 5.353 1.00 39.07 676 PHE C CA 1
ATOM 12522 C C . PHE C 1 676 ? 36.532 142.676 5.965 1.00 37.73 676 PHE C C 1
ATOM 12523 O O . PHE C 1 676 ? 36.612 141.466 5.735 1.00 36.09 676 PHE C O 1
ATOM 12531 N N . LYS C 1 677 ? 37.400 143.325 6.731 1.00 41.94 677 LYS C N 1
ATOM 12532 C CA . LYS C 1 677 ? 38.418 142.612 7.487 1.00 43.92 677 LYS C CA 1
ATOM 12533 C C . LYS C 1 677 ? 37.713 141.764 8.538 1.00 39.64 677 LYS C C 1
ATOM 12534 O O . LYS C 1 677 ? 36.676 142.159 9.069 1.00 39.90 677 LYS C O 1
ATOM 12540 N N . THR C 1 678 ? 38.273 140.602 8.839 1.00 40.73 678 THR C N 1
ATOM 12541 C CA . THR C 1 678 ? 37.672 139.717 9.829 1.00 41.67 678 THR C CA 1
ATOM 12542 C C . THR C 1 678 ? 38.187 140.035 11.229 1.00 40.10 678 THR C C 1
ATOM 12543 O O . THR C 1 678 ? 39.298 140.546 11.387 1.00 41.12 678 THR C O 1
ATOM 12547 N N . ALA C 1 679 ? 37.383 139.726 12.242 1.00 36.95 679 ALA C N 1
ATOM 12548 C CA . ALA C 1 679 ? 37.798 139.914 13.629 1.00 37.97 679 ALA C CA 1
ATOM 12549 C C . ALA C 1 679 ? 39.046 139.096 13.939 1.00 38.59 679 ALA C C 1
ATOM 12550 O O . ALA C 1 679 ? 39.739 139.354 14.924 1.00 40.74 679 ALA C O 1
ATOM 12552 N N . TYR C 1 680 ? 39.332 138.112 13.092 1.00 36.63 680 TYR C N 1
ATOM 12553 C CA . TYR C 1 680 ? 40.537 137.313 13.245 1.00 37.23 680 TYR C CA 1
ATOM 12554 C C . TYR C 1 680 ? 41.739 138.233 13.060 1.00 44.56 680 TYR C C 1
ATOM 12555 O O . TYR C 1 680 ? 42.840 137.959 13.548 1.00 44.58 680 TYR C O 1
ATOM 12564 N N . GLU C 1 681 ? 41.501 139.337 12.357 1.00 43.03 681 GLU C N 1
ATOM 12565 C CA . GLU C 1 681 ? 42.526 140.336 12.085 1.00 46.82 681 GLU C CA 1
ATOM 12566 C C . GLU C 1 681 ? 42.307 141.606 12.909 1.00 41.94 681 GLU C C 1
ATOM 12567 O O . GLU C 1 681 ? 43.250 142.160 13.461 1.00 45.94 681 GLU C O 1
ATOM 12573 N N . THR C 1 682 ? 41.059 142.055 13.009 1.00 44.50 682 THR C N 1
ATOM 12574 C CA . THR C 1 682 ? 40.772 143.326 13.670 1.00 42.35 682 THR C CA 1
ATOM 12575 C C . THR C 1 682 ? 40.707 143.222 15.191 1.00 43.70 682 THR C C 1
ATOM 12576 O O . THR C 1 682 ? 40.936 144.205 15.896 1.00 41.61 682 THR C O 1
ATOM 12580 N N . GLU C 1 683 ? 40.393 142.034 15.694 1.00 42.65 683 GLU C N 1
ATOM 12581 C CA . GLU C 1 683 ? 40.196 141.845 17.129 1.00 42.39 683 GLU C CA 1
ATOM 12582 C C . GLU C 1 683 ? 39.096 142.749 17.701 1.00 38.31 683 GLU C C 1
ATOM 12583 O O . GLU C 1 683 ? 39.099 143.064 18.891 1.00 39.98 683 GLU C O 1
ATOM 12589 N N . VAL C 1 684 ? 38.167 143.175 16.851 1.00 40.94 684 VAL C N 1
ATOM 12590 C CA . VAL C 1 684 ? 36.918 143.765 17.338 1.00 41.86 684 VAL C CA 1
ATOM 12591 C C . VAL C 1 684 ? 35.808 142.764 17.064 1.00 37.77 684 VAL C C 1
ATOM 12592 O O . VAL C 1 684 ? 35.589 142.359 15.920 1.00 36.89 684 VAL C O 1
ATOM 12596 N N . PHE C 1 685 ? 35.121 142.350 18.122 1.00 38.84 685 PHE C N 1
ATOM 12597 C CA . PHE C 1 685 ? 34.208 141.217 18.024 1.00 37.25 685 PHE C CA 1
ATOM 12598 C C . PHE C 1 685 ? 32.746 141.632 18.075 1.00 36.94 685 PHE C C 1
ATOM 12599 O O . PHE C 1 685 ? 31.879 140.852 18.475 1.00 34.84 685 PHE C O 1
ATOM 12607 N N . SER C 1 686 ? 32.490 142.868 17.658 1.00 32.71 686 SER C N 1
ATOM 12608 C CA . SER C 1 686 ? 31.136 143.381 17.531 1.00 36.49 686 SER C CA 1
ATOM 12609 C C . SER C 1 686 ? 31.025 144.080 16.182 1.00 37.94 686 SER C C 1
ATOM 12610 O O . SER C 1 686 ? 32.018 144.178 15.452 1.00 39.55 686 SER C O 1
ATOM 12613 N N . PRO C 1 687 ? 29.822 144.571 15.843 1.00 40.30 687 PRO C N 1
ATOM 12614 C CA . PRO C 1 687 ? 29.657 145.380 14.627 1.00 46.08 687 PRO C CA 1
ATOM 12615 C C . PRO C 1 687 ? 30.260 146.781 14.780 1.00 49.35 687 PRO C C 1
ATOM 12616 O O . PRO C 1 687 ? 30.249 147.550 13.820 1.00 49.23 687 PRO C O 1
ATOM 12620 N N . ASP C 1 688 ? 30.785 147.096 15.963 1.00 46.57 688 ASP C N 1
ATOM 12621 C CA . ASP C 1 688 ? 31.267 148.446 16.266 1.00 50.34 688 ASP C CA 1
ATOM 12622 C C . ASP C 1 688 ? 32.316 148.948 15.276 1.00 55.37 688 ASP C C 1
ATOM 12623 O O . ASP C 1 688 ? 32.349 150.136 14.940 1.00 57.49 688 ASP C O 1
ATOM 12628 N N . PHE C 1 689 ? 33.187 148.048 14.829 1.00 54.30 689 PHE C N 1
ATOM 12629 C CA . PHE C 1 689 ? 34.222 148.411 13.873 1.00 54.57 689 PHE C CA 1
ATOM 12630 C C . PHE C 1 689 ? 34.132 147.546 12.622 1.00 57.20 689 PHE C C 1
ATOM 12631 O O . PHE C 1 689 ? 33.913 146.337 12.697 1.00 56.49 689 PHE C O 1
ATOM 12639 N N . ARG C 1 690 ? 34.310 148.181 11.470 1.00 59.28 690 ARG C N 1
ATOM 12640 C CA . ARG C 1 690 ? 34.129 147.513 10.191 1.00 55.65 690 ARG C CA 1
ATOM 12641 C C . ARG C 1 690 ? 35.121 148.083 9.177 1.00 59.82 690 ARG C C 1
ATOM 12642 O O . ARG C 1 690 ? 34.871 149.122 8.562 1.00 59.33 690 ARG C O 1
ATOM 12650 N N . GLU C 1 691 ? 36.252 147.402 9.015 1.00 57.00 691 GLU C N 1
ATOM 12651 C CA . GLU C 1 691 ? 37.325 147.887 8.154 1.00 58.88 691 GLU C CA 1
ATOM 12652 C C . GLU C 1 691 ? 37.196 147.346 6.731 1.00 58.86 691 GLU C C 1
ATOM 12653 O O . GLU C 1 691 ? 37.350 146.144 6.497 1.00 54.18 691 GLU C O 1
ATOM 12659 N N . SER C 1 692 ? 36.918 148.237 5.781 1.00 60.19 692 SER C N 1
ATOM 12660 C CA . SER C 1 692 ? 36.747 147.837 4.384 1.00 59.28 692 SER C CA 1
ATOM 12661 C C . SER C 1 692 ? 38.044 147.321 3.759 1.00 58.98 692 SER C C 1
ATOM 12662 O O . SER C 1 692 ? 39.141 147.602 4.248 1.00 60.80 692 SER C O 1
ATOM 12665 N N . THR C 1 693 ? 37.902 146.552 2.684 1.00 57.92 693 THR C N 1
ATOM 12666 C CA . THR C 1 693 ? 39.039 146.130 1.874 1.00 59.55 693 THR C CA 1
ATOM 12667 C C . THR C 1 693 ? 38.705 146.375 0.407 1.00 60.70 693 THR C C 1
ATOM 12668 O O . THR C 1 693 ? 37.749 147.087 0.088 1.00 62.68 693 THR C O 1
ATOM 12672 N N . ASP C 1 694 ? 39.496 145.782 -0.481 1.00 62.33 694 ASP C N 1
ATOM 12673 C CA . ASP C 1 694 ? 39.255 145.892 -1.914 1.00 62.80 694 ASP C CA 1
ATOM 12674 C C . ASP C 1 694 ? 37.902 145.309 -2.307 1.00 59.31 694 ASP C C 1
ATOM 12675 O O . ASP C 1 694 ? 37.209 145.860 -3.161 1.00 60.21 694 ASP C O 1
ATOM 12680 N N . LYS C 1 695 ? 37.525 144.201 -1.677 1.00 59.99 695 LYS C N 1
ATOM 12681 C CA . LYS C 1 695 ? 36.286 143.507 -2.026 1.00 53.32 695 LYS C CA 1
ATOM 12682 C C . LYS C 1 695 ? 35.034 144.160 -1.435 1.00 49.76 695 LYS C C 1
ATOM 12683 O O . LYS C 1 695 ? 33.915 143.698 -1.665 1.00 47.77 695 LYS C O 1
ATOM 12689 N N . SER C 1 696 ? 35.226 145.246 -0.696 1.00 52.01 696 SER C N 1
ATOM 12690 C CA . SER C 1 696 ? 34.125 145.904 0.000 1.00 49.30 696 SER C CA 1
ATOM 12691 C C . SER C 1 696 ? 32.938 146.278 -0.904 1.00 47.90 696 SER C C 1
ATOM 12692 O O . SER C 1 696 ? 31.803 145.893 -0.625 1.00 42.14 696 SER C O 1
ATOM 12695 N N . THR C 1 697 ? 33.188 147.023 -1.980 1.00 44.97 697 THR C N 1
ATOM 12696 C CA . THR C 1 697 ? 32.082 147.502 -2.814 1.00 44.52 697 THR C CA 1
ATOM 12697 C C . THR C 1 697 ? 31.414 146.383 -3.615 1.00 41.76 697 THR C C 1
ATOM 12698 O O . THR C 1 697 ? 30.210 146.436 -3.891 1.00 40.51 697 THR C O 1
ATOM 12702 N N . LYS C 1 698 ? 32.190 145.371 -3.985 1.00 40.16 698 LYS C N 1
ATOM 12703 C CA . LYS C 1 698 ? 31.625 144.212 -4.666 1.00 45.17 698 LYS C CA 1
ATOM 12704 C C . LYS C 1 698 ? 30.427 143.648 -3.897 1.00 41.58 698 LYS C C 1
ATOM 12705 O O . LYS C 1 698 ? 29.483 143.128 -4.495 1.00 40.26 698 LYS C O 1
ATOM 12711 N N . TYR C 1 699 ? 30.471 143.766 -2.571 1.00 40.02 699 TYR C N 1
ATOM 12712 C CA . TYR C 1 699 ? 29.468 143.146 -1.706 1.00 37.63 699 TYR C CA 1
ATOM 12713 C C . TYR C 1 699 ? 28.528 144.145 -1.044 1.00 40.15 699 TYR C C 1
ATOM 12714 O O . TYR C 1 699 ? 27.586 143.757 -0.340 1.00 33.02 699 TYR C O 1
ATOM 12723 N N . GLU C 1 700 ? 28.787 145.431 -1.260 1.00 37.86 700 GLU C N 1
ATOM 12724 C CA . GLU C 1 700 ? 28.060 146.465 -0.539 1.00 37.77 700 GLU C CA 1
ATOM 12725 C C . GLU C 1 700 ? 26.543 146.311 -0.680 1.00 35.11 700 GLU C C 1
ATOM 12726 O O . GLU C 1 700 ? 25.799 146.595 0.256 1.00 33.99 700 GLU C O 1
ATOM 12732 N N . LYS C 1 701 ? 26.082 145.852 -1.840 1.00 30.64 701 LYS C N 1
ATOM 12733 C CA . LYS C 1 701 ? 24.641 145.769 -2.068 1.00 32.88 701 LYS C CA 1
ATOM 12734 C C . LYS C 1 701 ? 23.979 144.613 -1.301 1.00 36.15 701 LYS C C 1
ATOM 12735 O O . LYS C 1 701 ? 22.944 144.793 -0.665 1.00 34.00 701 LYS C O 1
ATOM 12741 N N . ILE C 1 702 ? 24.574 143.428 -1.374 1.00 35.62 702 ILE C N 1
ATOM 12742 C CA . ILE C 1 702 ? 24.031 142.268 -0.673 1.00 34.97 702 ILE C CA 1
ATOM 12743 C C . ILE C 1 702 ? 24.164 142.451 0.844 1.00 32.94 702 ILE C C 1
ATOM 12744 O O . ILE C 1 702 ? 23.290 142.049 1.617 1.00 31.18 702 ILE C O 1
ATOM 12749 N N . PHE C 1 703 ? 25.253 143.084 1.264 1.00 31.78 703 PHE C N 1
ATOM 12750 C CA . PHE C 1 703 ? 25.443 143.406 2.670 1.00 34.80 703 PHE C CA 1
ATOM 12751 C C . PHE C 1 703 ? 24.303 144.287 3.162 1.00 36.23 703 PHE C C 1
ATOM 12752 O O . PHE C 1 703 ? 23.687 144.007 4.187 1.00 28.56 703 PHE C O 1
ATOM 12760 N N . ALA C 1 704 ? 24.016 145.353 2.427 1.00 33.18 704 ALA C N 1
ATOM 12761 C CA . ALA C 1 704 ? 22.931 146.239 2.821 1.00 35.59 704 ALA C CA 1
ATOM 12762 C C . ALA C 1 704 ? 21.600 145.480 2.891 1.00 28.94 704 ALA C C 1
ATOM 12763 O O . ALA C 1 704 ? 20.817 145.677 3.817 1.00 31.76 704 ALA C O 1
ATOM 12765 N N . ALA C 1 705 ? 21.343 144.614 1.918 1.00 29.01 705 ALA C N 1
ATOM 12766 C CA . ALA C 1 705 ? 20.131 143.802 1.946 1.00 28.11 705 ALA C CA 1
ATOM 12767 C C . ALA C 1 705 ? 20.136 142.873 3.166 1.00 29.42 705 ALA C C 1
ATOM 12768 O O . ALA C 1 705 ? 19.091 142.602 3.754 1.00 26.20 705 ALA C O 1
ATOM 12770 N N . CYS C 1 706 ? 21.318 142.401 3.547 1.00 29.57 706 CYS C N 1
ATOM 12771 C CA . CYS C 1 706 ? 21.440 141.547 4.725 1.00 28.70 706 CYS C CA 1
ATOM 12772 C C . CYS C 1 706 ? 21.160 142.317 6.002 1.00 28.61 706 CYS C C 1
ATOM 12773 O O . CYS C 1 706 ? 20.408 141.855 6.861 1.00 27.00 706 CYS C O 1
ATOM 12776 N N . VAL C 1 707 ? 21.767 143.491 6.124 1.00 28.83 707 VAL C N 1
ATOM 12777 C CA . VAL C 1 707 ? 21.562 144.324 7.304 1.00 31.35 707 VAL C CA 1
ATOM 12778 C C . VAL C 1 707 ? 20.106 144.758 7.388 1.00 30.15 707 VAL C C 1
ATOM 12779 O O . VAL C 1 707 ? 19.510 144.777 8.463 1.00 30.29 707 VAL C O 1
ATOM 12783 N N . ASN C 1 708 ? 19.523 145.075 6.240 1.00 30.68 708 ASN C N 1
ATOM 12784 C CA . ASN C 1 708 ? 18.204 145.687 6.214 1.00 29.94 708 ASN C CA 1
ATOM 12785 C C . ASN C 1 708 ? 17.031 144.701 6.228 1.00 27.82 708 ASN C C 1
ATOM 12786 O O . ASN C 1 708 ? 15.886 145.107 6.392 1.00 26.97 708 ASN C O 1
ATOM 12791 N N . ALA C 1 709 ? 17.316 143.410 6.076 1.00 30.58 709 ALA C N 1
ATOM 12792 C CA . ALA C 1 709 ? 16.265 142.392 6.132 1.00 28.33 709 ALA C CA 1
ATOM 12793 C C . ALA C 1 709 ? 15.569 142.409 7.498 1.00 24.34 709 ALA C C 1
ATOM 12794 O O . ALA C 1 709 ? 16.148 142.853 8.491 1.00 23.67 709 ALA C O 1
ATOM 12796 N N . PRO C 1 710 ? 14.310 141.958 7.549 1.00 25.14 710 PRO C N 1
ATOM 12797 C CA . PRO C 1 710 ? 13.587 142.040 8.819 1.00 25.22 710 PRO C CA 1
ATOM 12798 C C . PRO C 1 710 ? 14.363 141.358 9.945 1.00 27.89 710 PRO C C 1
ATOM 12799 O O . PRO C 1 710 ? 14.898 140.256 9.783 1.00 26.41 710 PRO C O 1
ATOM 12803 N N . LYS C 1 711 ? 14.452 142.048 11.074 1.00 26.86 711 LYS C N 1
ATOM 12804 C CA . LYS C 1 711 ? 15.205 141.545 12.209 1.00 23.17 711 LYS C CA 1
ATOM 12805 C C . LYS C 1 711 ? 14.256 141.238 13.348 1.00 22.72 711 LYS C C 1
ATOM 12806 O O . LYS C 1 711 ? 13.237 141.913 13.533 1.00 24.72 711 LYS C O 1
ATOM 12812 N N . TYR C 1 712 ? 14.573 140.179 14.083 1.00 20.89 712 TYR C N 1
ATOM 12813 C CA . TYR C 1 712 ? 13.807 139.826 15.255 1.00 21.37 712 TYR C CA 1
ATOM 12814 C C . TYR C 1 712 ? 13.928 140.971 16.242 1.00 22.85 712 TYR C C 1
ATOM 12815 O O . TYR C 1 712 ? 14.994 141.587 16.349 1.00 21.17 712 TYR C O 1
ATOM 12824 N N . GLY C 1 713 ? 12.856 141.251 16.969 1.00 20.51 713 GLY C N 1
ATOM 12825 C CA . GLY C 1 713 ? 12.933 142.205 18.066 1.00 23.71 713 GLY C CA 1
ATOM 12826 C C . GLY C 1 713 ? 12.394 143.573 17.701 1.00 25.03 713 GLY C C 1
ATOM 12827 O O . GLY C 1 713 ? 12.657 144.568 18.381 1.00 25.03 713 GLY C O 1
ATOM 12828 N N . ASN C 1 714 ? 11.618 143.612 16.627 1.00 21.38 714 ASN C N 1
ATOM 12829 C CA . ASN C 1 714 ? 11.089 144.858 16.103 1.00 26.96 714 ASN C CA 1
ATOM 12830 C C . ASN C 1 714 ? 9.586 144.745 15.914 1.00 27.76 714 ASN C C 1
ATOM 12831 O O . ASN C 1 714 ? 8.951 145.615 15.318 1.00 28.02 714 ASN C O 1
ATOM 12836 N N . ALA C 1 715 ? 9.017 143.659 16.433 1.00 25.02 715 ALA C N 1
ATOM 12837 C CA . ALA C 1 715 ? 7.607 143.361 16.232 1.00 26.14 715 ALA C CA 1
ATOM 12838 C C . ALA C 1 715 ? 7.326 143.276 14.723 1.00 28.61 715 ALA C C 1
ATOM 12839 O O . ALA C 1 715 ? 6.230 143.576 14.253 1.00 28.35 715 ALA C O 1
ATOM 12841 N N . ASP C 1 716 ? 8.349 142.876 13.975 1.00 27.25 716 ASP C N 1
ATOM 12842 C CA . ASP C 1 716 ? 8.228 142.622 12.545 1.00 30.04 716 ASP C CA 1
ATOM 12843 C C . ASP C 1 716 ? 7.783 141.175 12.338 1.00 26.99 716 ASP C C 1
ATOM 12844 O O . ASP C 1 716 ? 8.538 140.246 12.608 1.00 26.74 716 ASP C O 1
ATOM 12849 N N . LYS C 1 717 ? 6.554 140.994 11.862 1.00 29.24 717 LYS C N 1
ATOM 12850 C CA . LYS C 1 717 ? 5.947 139.669 11.749 1.00 27.67 717 LYS C CA 1
ATOM 12851 C C . LYS C 1 717 ? 6.726 138.735 10.825 1.00 28.32 717 LYS C C 1
ATOM 12852 O O . LYS C 1 717 ? 6.610 137.510 10.920 1.00 27.36 717 LYS C O 1
ATOM 12858 N N . TYR C 1 718 ? 7.510 139.308 9.922 1.00 26.70 718 TYR C N 1
ATOM 12859 C CA . TYR C 1 718 ? 8.259 138.499 8.973 1.00 28.45 718 TYR C CA 1
ATOM 12860 C C . TYR C 1 718 ? 9.382 137.750 9.683 1.00 29.01 718 TYR C C 1
ATOM 12861 O O . TYR C 1 718 ? 9.572 136.545 9.490 1.00 27.95 718 TYR C O 1
ATOM 12870 N N . ALA C 1 719 ? 10.128 138.473 10.506 1.00 23.96 719 ALA C N 1
ATOM 12871 C CA . ALA C 1 719 ? 11.175 137.857 11.310 1.00 21.94 719 ALA C CA 1
ATOM 12872 C C . ALA C 1 719 ? 10.549 137.059 12.449 1.00 23.34 719 ALA C C 1
ATOM 12873 O O . ALA C 1 719 ? 10.939 135.925 12.737 1.00 20.80 719 ALA C O 1
ATOM 12875 N N . ASP C 1 720 ? 9.547 137.645 13.087 1.00 21.69 720 ASP C N 1
ATOM 12876 C CA . ASP C 1 720 ? 8.971 137.021 14.272 1.00 23.51 720 ASP C CA 1
ATOM 12877 C C . ASP C 1 720 ? 8.295 135.675 13.975 1.00 23.26 720 ASP C C 1
ATOM 12878 O O . ASP C 1 720 ? 8.275 134.777 14.821 1.00 21.46 720 ASP C O 1
ATOM 12883 N N . GLU C 1 721 ? 7.780 135.514 12.761 1.00 25.63 721 GLU C N 1
ATOM 12884 C CA . GLU C 1 721 ? 7.137 134.256 12.394 1.00 23.90 721 GLU C CA 1
ATOM 12885 C C . GLU C 1 721 ? 8.163 133.137 12.291 1.00 24.05 721 GLU C C 1
ATOM 12886 O O . GLU C 1 721 ? 7.890 131.998 12.656 1.00 20.58 721 GLU C O 1
ATOM 12892 N N . ILE C 1 722 ? 9.343 133.467 11.774 1.00 20.29 722 ILE C N 1
ATOM 12893 C CA . ILE C 1 722 ? 10.444 132.518 11.719 1.00 21.58 722 ILE C CA 1
ATOM 12894 C C . ILE C 1 722 ? 10.891 132.115 13.129 1.00 21.85 722 ILE C C 1
ATOM 12895 O O . ILE C 1 722 ? 11.086 130.927 13.424 1.00 18.37 722 ILE C O 1
ATOM 12900 N N . PHE C 1 723 ? 11.066 133.123 13.981 1.00 20.20 723 PHE C N 1
ATOM 12901 C CA . PHE C 1 723 ? 11.360 132.945 15.407 1.00 22.85 723 PHE C CA 1
ATOM 12902 C C . PHE C 1 723 ? 10.312 132.025 16.055 1.00 19.11 723 PHE C C 1
ATOM 12903 O O . PHE C 1 723 ? 10.661 131.062 16.734 1.00 20.98 723 PHE C O 1
ATOM 12911 N N . LYS C 1 724 ? 9.031 132.287 15.806 1.00 20.60 724 LYS C N 1
ATOM 12912 C CA . LYS C 1 724 ? 7.978 131.438 16.349 1.00 19.00 724 LYS C CA 1
ATOM 12913 C C . LYS C 1 724 ? 8.099 129.996 15.830 1.00 22.74 724 LYS C C 1
ATOM 12914 O O . LYS C 1 724 ? 8.094 129.033 16.601 1.00 21.11 724 LYS C O 1
ATOM 12920 N N . ALA C 1 725 ? 8.225 129.850 14.517 1.00 21.58 725 ALA C N 1
ATOM 12921 C CA . ALA C 1 725 ? 8.359 128.522 13.921 1.00 22.48 725 ALA C CA 1
ATOM 12922 C C . ALA C 1 725 ? 9.514 127.762 14.552 1.00 22.00 725 ALA C C 1
ATOM 12923 O O . ALA C 1 725 ? 9.380 126.581 14.886 1.00 21.02 725 ALA C O 1
ATOM 12925 N N . TYR C 1 726 ? 10.651 128.438 14.715 1.00 19.49 726 TYR C N 1
ATOM 12926 C CA . TYR C 1 726 ? 11.806 127.827 15.349 1.00 20.42 726 TYR C CA 1
ATOM 12927 C C . TYR C 1 726 ? 11.494 127.265 16.740 1.00 20.03 726 TYR C C 1
ATOM 12928 O O . TYR C 1 726 ? 11.874 126.138 17.077 1.00 17.50 726 TYR C O 1
ATOM 12937 N N . HIS C 1 727 ? 10.823 128.059 17.558 1.00 18.48 727 HIS C N 1
ATOM 12938 C CA . HIS C 1 727 ? 10.460 127.587 18.890 1.00 20.39 727 HIS C CA 1
ATOM 12939 C C . HIS C 1 727 ? 9.590 126.328 18.899 1.00 18.84 727 HIS C C 1
ATOM 12940 O O . HIS C 1 727 ? 9.792 125.448 19.724 1.00 17.68 727 HIS C O 1
ATOM 12947 N N . TYR C 1 728 ? 8.639 126.224 17.979 1.00 17.68 728 TYR C N 1
ATOM 12948 C CA . TYR C 1 728 ? 7.852 125.001 17.921 1.00 17.64 728 TYR C CA 1
ATOM 12949 C C . TYR C 1 728 ? 8.684 123.833 17.408 1.00 17.49 728 TYR C C 1
ATOM 12950 O O . TYR C 1 728 ? 8.589 122.704 17.911 1.00 17.82 728 TYR C O 1
ATOM 12959 N N . TYR C 1 729 ? 9.533 124.101 16.428 1.00 18.49 729 TYR C N 1
ATOM 12960 C CA . TYR C 1 729 ? 10.426 123.057 15.958 1.00 21.04 729 TYR C CA 1
ATOM 12961 C C . TYR C 1 729 ? 11.335 122.524 17.076 1.00 19.17 729 TYR C C 1
ATOM 12962 O O . TYR C 1 729 ? 11.454 121.315 17.281 1.00 17.49 729 TYR C O 1
ATOM 12971 N N . ILE C 1 730 ? 11.991 123.433 17.785 1.00 16.86 730 ILE C N 1
ATOM 12972 C CA . ILE C 1 730 ? 13.037 123.023 18.706 1.00 16.64 730 ILE C CA 1
ATOM 12973 C C . ILE C 1 730 ? 12.439 122.291 19.909 1.00 17.67 730 ILE C C 1
ATOM 12974 O O . ILE C 1 730 ? 13.061 121.373 20.452 1.00 16.16 730 ILE C O 1
ATOM 12979 N N . TYR C 1 731 ? 11.218 122.677 20.296 1.00 17.41 731 TYR C N 1
ATOM 12980 C CA . TYR C 1 731 ? 10.512 121.971 21.362 1.00 17.03 731 TYR C CA 1
ATOM 12981 C C . TYR C 1 731 ? 10.319 120.536 20.923 1.00 17.52 731 TYR C C 1
ATOM 12982 O O . TYR C 1 731 ? 10.676 119.588 21.627 1.00 17.95 731 TYR C O 1
ATOM 12991 N N . ASP C 1 732 ? 9.756 120.385 19.738 1.00 17.42 732 ASP C N 1
ATOM 12992 C CA . ASP C 1 732 ? 9.470 119.060 19.212 1.00 19.77 732 ASP C CA 1
ATOM 12993 C C . ASP C 1 732 ? 10.752 118.234 19.027 1.00 19.04 732 ASP C C 1
ATOM 12994 O O . ASP C 1 732 ? 10.798 117.033 19.369 1.00 19.04 732 ASP C O 1
ATOM 12999 N N . MET C 1 733 ? 11.801 118.876 18.512 1.00 16.32 733 MET C N 1
ATOM 13000 C CA . MET C 1 733 ? 13.073 118.196 18.273 1.00 19.44 733 MET C CA 1
ATOM 13001 C C . MET C 1 733 ? 13.671 117.652 19.567 1.00 19.04 733 MET C C 1
ATOM 13002 O O . MET C 1 733 ? 13.983 116.465 19.661 1.00 14.31 733 MET C O 1
ATOM 13007 N N . THR C 1 734 ? 13.830 118.521 20.562 1.00 14.30 734 THR C N 1
ATOM 13008 C CA . THR C 1 734 ? 14.546 118.126 21.773 1.00 17.24 734 THR C CA 1
ATOM 13009 C C . THR C 1 734 ? 13.855 116.971 22.501 1.00 15.76 734 THR C C 1
ATOM 13010 O O . THR C 1 734 ? 14.514 116.091 23.066 1.00 15.88 734 THR C O 1
ATOM 13014 N N . HIS C 1 735 ? 12.530 116.978 22.490 1.00 16.60 735 HIS C N 1
ATOM 13015 C CA . HIS C 1 735 ? 11.778 116.001 23.259 1.00 17.36 735 HIS C CA 1
ATOM 13016 C C . HIS C 1 735 ? 11.786 114.613 22.654 1.00 14.04 735 HIS C C 1
ATOM 13017 O O . HIS C 1 735 ? 11.285 113.674 23.253 1.00 14.59 735 HIS C O 1
ATOM 13024 N N . LYS C 1 736 ? 12.392 114.482 21.480 1.00 16.67 736 LYS C N 1
ATOM 13025 C CA . LYS C 1 736 ? 12.517 113.171 20.858 1.00 16.36 736 LYS C CA 1
ATOM 13026 C C . LYS C 1 736 ? 13.662 112.408 21.490 1.00 13.62 736 LYS C C 1
ATOM 13027 O O . LYS C 1 736 ? 13.781 111.188 21.335 1.00 16.17 736 LYS C O 1
ATOM 13033 N N . PHE C 1 737 ? 14.525 113.129 22.188 1.00 15.52 737 PHE C N 1
ATOM 13034 C CA . PHE C 1 737 ? 15.732 112.522 22.715 1.00 13.11 737 PHE C CA 1
ATOM 13035 C C . PHE C 1 737 ? 15.585 112.107 24.172 1.00 14.49 737 PHE C C 1
ATOM 13036 O O . PHE C 1 737 ? 14.791 112.681 24.907 1.00 16.72 737 PHE C O 1
ATOM 13044 N N . ARG C 1 738 ? 16.345 111.099 24.578 1.00 15.26 738 ARG C N 1
ATOM 13045 C CA . ARG C 1 738 ? 16.315 110.653 25.962 1.00 15.13 738 ARG C CA 1
ATOM 13046 C C . ARG C 1 738 ? 17.665 110.842 26.630 1.00 14.13 738 ARG C C 1
ATOM 13047 O O . ARG C 1 738 ? 18.695 110.522 26.054 1.00 13.27 738 ARG C O 1
ATOM 13055 N N . SER C 1 739 ? 17.636 111.370 27.854 1.00 13.56 739 SER C N 1
ATOM 13056 C CA . SER C 1 739 ? 18.812 111.498 28.697 1.00 13.71 739 SER C CA 1
ATOM 13057 C C . SER C 1 739 ? 19.150 110.156 29.346 1.00 15.15 739 SER C C 1
ATOM 13058 O O . SER C 1 739 ? 18.410 109.188 29.206 1.00 14.07 739 SER C O 1
ATOM 13061 N N . TYR C 1 740 ? 20.257 110.121 30.082 1.00 13.70 740 TYR C N 1
ATOM 13062 C CA . TYR C 1 740 ? 20.664 108.923 30.797 1.00 13.05 740 TYR C CA 1
ATOM 13063 C C . TYR C 1 740 ? 19.680 108.565 31.915 1.00 12.18 740 TYR C C 1
ATOM 13064 O O . TYR C 1 740 ? 19.617 107.411 32.374 1.00 13.55 740 TYR C O 1
ATOM 13073 N N . TYR C 1 741 ? 18.914 109.558 32.350 1.00 11.24 741 TYR C N 1
ATOM 13074 C CA . TYR C 1 741 ? 17.843 109.325 33.317 1.00 12.21 741 TYR C CA 1
ATOM 13075 C C . TYR C 1 741 ? 16.565 108.823 32.668 1.00 13.69 741 TYR C C 1
ATOM 13076 O O . TYR C 1 741 ? 15.564 108.601 33.351 1.00 11.93 741 TYR C O 1
ATOM 13085 N N . GLY C 1 742 ? 16.604 108.647 31.352 1.00 14.20 742 GLY C N 1
ATOM 13086 C CA . GLY C 1 742 ? 15.497 108.053 30.635 1.00 12.24 742 GLY C CA 1
ATOM 13087 C C . GLY C 1 742 ? 14.357 109.021 30.451 1.00 14.82 742 GLY C C 1
ATOM 13088 O O . GLY C 1 742 ? 13.210 108.606 30.316 1.00 12.20 742 GLY C O 1
ATOM 13089 N N . LYS C 1 743 ? 14.675 110.316 30.453 1.00 12.13 743 LYS C N 1
ATOM 13090 C CA . LYS C 1 743 ? 13.676 111.366 30.345 1.00 14.63 743 LYS C CA 1
ATOM 13091 C C . LYS C 1 743 ? 13.901 112.180 29.086 1.00 14.48 743 LYS C C 1
ATOM 13092 O O . LYS C 1 743 ? 15.035 112.303 28.620 1.00 15.16 743 LYS C O 1
ATOM 13098 N N . PRO C 1 744 ? 12.825 112.762 28.548 1.00 15.30 744 PRO C N 1
ATOM 13099 C CA . PRO C 1 744 ? 12.980 113.590 27.354 1.00 16.31 744 PRO C CA 1
ATOM 13100 C C . PRO C 1 744 ? 13.836 114.826 27.621 1.00 15.42 744 PRO C C 1
ATOM 13101 O O . PRO C 1 744 ? 13.773 115.422 28.699 1.00 13.76 744 PRO C O 1
ATOM 13105 N N . LEU C 1 745 ? 14.649 115.202 26.638 1.00 14.57 745 LEU C N 1
ATOM 13106 C CA . LEU C 1 745 ? 15.326 116.487 26.687 1.00 13.93 745 LEU C CA 1
ATOM 13107 C C . LEU C 1 745 ? 14.321 117.619 26.479 1.00 16.71 745 LEU C C 1
ATOM 13108 O O . LEU C 1 745 ? 13.213 117.403 25.998 1.00 16.39 745 LEU C O 1
ATOM 13113 N N . TYR C 1 746 ? 14.712 118.823 26.870 1.00 13.84 746 TYR C N 1
ATOM 13114 C CA . TYR C 1 746 ? 13.923 120.025 26.630 1.00 13.34 746 TYR C CA 1
ATOM 13115 C C . TYR C 1 746 ? 14.921 121.116 26.287 1.00 13.88 746 TYR C C 1
ATOM 13116 O O . TYR C 1 746 ? 16.118 120.877 26.343 1.00 17.65 746 TYR C O 1
ATOM 13125 N N . LEU C 1 747 ? 14.441 122.302 25.927 1.00 13.27 747 LEU C N 1
ATOM 13126 C CA . LEU C 1 747 ? 15.332 123.370 25.513 1.00 17.85 747 LEU C CA 1
ATOM 13127 C C . LEU C 1 747 ? 15.737 124.262 26.676 1.00 14.78 747 LEU C C 1
ATOM 13128 O O . LEU C 1 747 ? 14.886 124.789 27.386 1.00 13.30 747 LEU C O 1
ATOM 13133 N N . CYS C 1 748 ? 17.048 124.400 26.865 1.00 14.83 748 CYS C N 1
ATOM 13134 C CA . CYS C 1 748 ? 17.624 125.484 27.652 1.00 15.43 748 CYS C CA 1
ATOM 13135 C C . CYS C 1 748 ? 18.159 126.528 26.661 1.00 15.40 748 CYS C C 1
ATOM 13136 O O . CYS C 1 748 ? 18.900 126.189 25.735 1.00 15.57 748 CYS C O 1
ATOM 13139 N N . GLN C 1 749 ? 17.779 127.788 26.822 1.00 19.59 749 GLN C N 1
ATOM 13140 C CA . GLN C 1 749 ? 18.252 128.804 25.881 1.00 16.49 749 GLN C CA 1
ATOM 13141 C C . GLN C 1 749 ? 18.807 130.045 26.567 1.00 14.13 749 GLN C C 1
ATOM 13142 O O . GLN C 1 749 ? 18.098 131.008 26.830 1.00 19.04 749 GLN C O 1
ATOM 13148 N N . ILE C 1 750 ? 20.097 129.981 26.873 1.00 16.67 750 ILE C N 1
ATOM 13149 C CA . ILE C 1 750 ? 20.845 131.121 27.373 1.00 20.66 750 ILE C CA 1
ATOM 13150 C C . ILE C 1 750 ? 22.083 131.184 26.508 1.00 19.07 750 ILE C C 1
ATOM 13151 O O . ILE C 1 750 ? 22.330 130.289 25.687 1.00 16.23 750 ILE C O 1
ATOM 13156 N N . SER C 1 751 ? 22.884 132.217 26.721 1.00 22.28 751 SER C N 1
ATOM 13157 C CA . SER C 1 751 ? 24.144 132.329 26.027 1.00 18.60 751 SER C CA 1
ATOM 13158 C C . SER C 1 751 ? 25.312 132.190 27.001 1.00 20.78 751 SER C C 1
ATOM 13159 O O . SER C 1 751 ? 26.363 131.718 26.630 1.00 21.63 751 SER C O 1
ATOM 13162 N N . VAL C 1 752 ? 25.118 132.590 28.250 1.00 20.79 752 VAL C N 1
ATOM 13163 C CA . VAL C 1 752 ? 26.257 132.846 29.121 1.00 22.34 752 VAL C CA 1
ATOM 13164 C C . VAL C 1 752 ? 27.244 133.686 28.297 1.00 22.51 752 VAL C C 1
ATOM 13165 O O . VAL C 1 752 ? 26.838 134.665 27.673 1.00 23.39 752 VAL C O 1
ATOM 13169 N N . SER C 1 753 ? 28.516 133.297 28.278 1.00 20.02 753 SER C N 1
ATOM 13170 C CA . SER C 1 753 ? 29.532 133.994 27.491 1.00 22.83 753 SER C CA 1
ATOM 13171 C C . SER C 1 753 ? 29.744 133.278 26.165 1.00 23.96 753 SER C C 1
ATOM 13172 O O . SER C 1 753 ? 30.640 133.630 25.398 1.00 26.96 753 SER C O 1
ATOM 13175 N N . THR C 1 754 ? 28.935 132.258 25.906 1.00 20.28 754 THR C N 1
ATOM 13176 C CA . THR C 1 754 ? 29.249 131.300 24.851 1.00 24.51 754 THR C CA 1
ATOM 13177 C C . THR C 1 754 ? 29.101 131.904 23.457 1.00 21.36 754 THR C C 1
ATOM 13178 O O . THR C 1 754 ? 29.606 131.372 22.473 1.00 21.46 754 THR C O 1
ATOM 13182 N N . HIS C 1 755 ? 28.419 133.034 23.376 1.00 20.77 755 HIS C N 1
ATOM 13183 C CA . HIS C 1 755 ? 28.268 133.688 22.085 1.00 23.11 755 HIS C CA 1
ATOM 13184 C C . HIS C 1 755 ? 29.610 134.227 21.604 1.00 23.74 755 HIS C C 1
ATOM 13185 O O . HIS C 1 755 ? 29.796 134.489 20.411 1.00 23.67 755 HIS C O 1
ATOM 13192 N N . GLY C 1 756 ? 30.546 134.361 22.541 1.00 22.77 756 GLY C N 1
ATOM 13193 C CA . GLY C 1 756 ? 31.922 134.718 22.224 1.00 21.30 756 GLY C CA 1
ATOM 13194 C C . GLY C 1 756 ? 32.624 133.666 21.384 1.00 21.05 756 GLY C C 1
ATOM 13195 O O . GLY C 1 756 ? 32.803 133.853 20.185 1.00 22.70 756 GLY C O 1
ATOM 13196 N N . PRO C 1 757 ? 33.029 132.552 22.014 1.00 23.58 757 PRO C N 1
ATOM 13197 C CA . PRO C 1 757 ? 33.715 131.421 21.378 1.00 22.91 757 PRO C CA 1
ATOM 13198 C C . PRO C 1 757 ? 32.988 130.947 20.129 1.00 22.83 757 PRO C C 1
ATOM 13199 O O . PRO C 1 757 ? 33.606 130.704 19.087 1.00 20.83 757 PRO C O 1
ATOM 13203 N N . GLN C 1 758 ? 31.673 130.806 20.221 1.00 21.50 758 GLN C N 1
ATOM 13204 C CA . GLN C 1 758 ? 30.954 130.259 19.087 1.00 19.27 758 GLN C CA 1
ATOM 13205 C C . GLN C 1 758 ? 30.785 131.292 17.980 1.00 21.75 758 GLN C C 1
ATOM 13206 O O . GLN C 1 758 ? 30.870 130.966 16.794 1.00 21.85 758 GLN C O 1
ATOM 13212 N N . GLY C 1 759 ? 30.568 132.544 18.361 1.00 21.03 759 GLY C N 1
ATOM 13213 C CA . GLY C 1 759 ? 30.639 133.612 17.384 1.00 23.56 759 GLY C CA 1
ATOM 13214 C C . GLY C 1 759 ? 32.002 133.608 16.702 1.00 23.31 759 GLY C C 1
ATOM 13215 O O . GLY C 1 759 ? 32.106 133.782 15.491 1.00 22.47 759 GLY C O 1
ATOM 13216 N N . PHE C 1 760 ? 33.058 133.394 17.475 1.00 23.90 760 PHE C N 1
ATOM 13217 C CA . PHE C 1 760 ? 34.391 133.379 16.893 1.00 22.38 760 PHE C CA 1
ATOM 13218 C C . PHE C 1 760 ? 34.571 132.352 15.775 1.00 28.09 760 PHE C C 1
ATOM 13219 O O . PHE C 1 760 ? 35.243 132.636 14.781 1.00 25.50 760 PHE C O 1
ATOM 13227 N N . VAL C 1 761 ? 34.000 131.159 15.939 1.00 22.45 761 VAL C N 1
ATOM 13228 C CA . VAL C 1 761 ? 34.239 130.088 14.978 1.00 23.52 761 VAL C CA 1
ATOM 13229 C C . VAL C 1 761 ? 33.308 130.186 13.781 1.00 22.36 761 VAL C C 1
ATOM 13230 O O . VAL C 1 761 ? 33.408 129.396 12.849 1.00 23.68 761 VAL C O 1
ATOM 13234 N N . THR C 1 762 ? 32.406 131.158 13.813 1.00 21.82 762 THR C N 1
ATOM 13235 C CA . THR C 1 762 ? 31.445 131.316 12.735 1.00 21.28 762 THR C CA 1
ATOM 13236 C C . THR C 1 762 ? 31.823 132.471 11.818 1.00 21.97 762 THR C C 1
ATOM 13237 O O . THR C 1 762 ? 32.079 133.592 12.270 1.00 22.10 762 THR C O 1
ATOM 13241 N N . LEU C 1 763 ? 31.858 132.180 10.525 1.00 22.52 763 LEU C N 1
ATOM 13242 C CA . LEU C 1 763 ? 32.109 133.191 9.517 1.00 22.61 763 LEU C CA 1
ATOM 13243 C C . LEU C 1 763 ? 30.947 134.178 9.512 1.00 26.08 763 LEU C C 1
ATOM 13244 O O . LEU C 1 763 ? 30.011 134.053 10.308 1.00 23.14 763 LEU C O 1
ATOM 13249 N N . ALA C 1 764 ? 31.014 135.171 8.632 1.00 23.67 764 ALA C N 1
ATOM 13250 C CA . ALA C 1 764 ? 29.941 136.149 8.546 1.00 25.75 764 ALA C CA 1
ATOM 13251 C C . ALA C 1 764 ? 28.620 135.434 8.295 1.00 22.77 764 ALA C C 1
ATOM 13252 O O . ALA C 1 764 ? 28.564 134.426 7.590 1.00 24.71 764 ALA C O 1
ATOM 13254 N N . THR C 1 765 ? 27.551 135.954 8.877 1.00 23.41 765 THR C N 1
ATOM 13255 C CA . THR C 1 765 ? 26.249 135.328 8.739 1.00 23.93 765 THR C CA 1
ATOM 13256 C C . THR C 1 765 ? 25.324 136.194 7.885 1.00 24.88 765 THR C C 1
ATOM 13257 O O . THR C 1 765 ? 25.557 137.398 7.726 1.00 25.05 765 THR C O 1
ATOM 13261 N N . ALA C 1 766 ? 24.290 135.576 7.329 1.00 20.07 766 ALA C N 1
ATOM 13262 C CA . ALA C 1 766 ? 23.408 136.252 6.382 1.00 23.53 766 ALA C CA 1
ATOM 13263 C C . ALA C 1 766 ? 22.684 137.468 6.943 1.00 24.86 766 ALA C C 1
ATOM 13264 O O . ALA C 1 766 ? 22.079 138.231 6.190 1.00 22.42 766 ALA C O 1
ATOM 13266 N N . ASP C 1 767 ? 22.739 137.657 8.255 1.00 24.57 767 ASP C N 1
ATOM 13267 C CA . ASP C 1 767 ? 22.094 138.819 8.857 1.00 24.42 767 ASP C CA 1
ATOM 13268 C C . ASP C 1 767 ? 23.016 140.035 8.872 1.00 24.79 767 ASP C C 1
ATOM 13269 O O . ASP C 1 767 ? 22.657 141.092 9.386 1.00 22.53 767 ASP C O 1
ATOM 13274 N N . GLY C 1 768 ? 24.214 139.877 8.323 1.00 26.33 768 GLY C N 1
ATOM 13275 C CA . GLY C 1 768 ? 25.143 140.992 8.224 1.00 28.55 768 GLY C CA 1
ATOM 13276 C C . GLY C 1 768 ? 26.203 140.975 9.301 1.00 31.81 768 GLY C C 1
ATOM 13277 O O . GLY C 1 768 ? 27.184 141.728 9.241 1.00 33.23 768 GLY C O 1
ATOM 13278 N N . ARG C 1 769 ? 26.005 140.122 10.303 1.00 30.06 769 ARG C N 1
ATOM 13279 C CA . ARG C 1 769 ? 27.012 139.945 11.338 1.00 26.81 769 ARG C CA 1
ATOM 13280 C C . ARG C 1 769 ? 28.288 139.452 10.680 1.00 25.20 769 ARG C C 1
ATOM 13281 O O . ARG C 1 769 ? 28.254 138.541 9.858 1.00 27.31 769 ARG C O 1
ATOM 13289 N N . LEU C 1 770 ? 29.421 140.040 11.041 1.00 26.72 770 LEU C N 1
ATOM 13290 C CA . LEU C 1 770 ? 30.666 139.694 10.372 1.00 28.00 770 LEU C CA 1
ATOM 13291 C C . LEU C 1 770 ? 31.385 138.526 11.029 1.00 27.86 770 LEU C C 1
ATOM 13292 O O . LEU C 1 770 ? 31.053 138.125 12.145 1.00 28.80 770 LEU C O 1
ATOM 13297 N N . ALA C 1 771 ? 32.386 138.005 10.325 1.00 25.29 771 ALA C N 1
ATOM 13298 C CA . ALA C 1 771 ? 33.093 136.794 10.727 1.00 26.38 771 ALA C CA 1
ATOM 13299 C C . ALA C 1 771 ? 33.824 136.946 12.052 1.00 30.87 771 ALA C C 1
ATOM 13300 O O . ALA C 1 771 ? 34.449 137.974 12.320 1.00 28.00 771 ALA C O 1
ATOM 13302 N N . GLY C 1 772 ? 33.742 135.911 12.882 1.00 26.06 772 GLY C N 1
ATOM 13303 C CA . GLY C 1 772 ? 34.507 135.862 14.111 1.00 26.54 772 GLY C CA 1
ATOM 13304 C C . GLY C 1 772 ? 33.922 136.687 15.238 1.00 25.19 772 GLY C C 1
ATOM 13305 O O . GLY C 1 772 ? 34.406 136.616 16.364 1.00 29.00 772 GLY C O 1
ATOM 13306 N N . THR C 1 773 ? 32.896 137.478 14.939 1.00 24.92 773 THR C N 1
ATOM 13307 C CA . THR C 1 773 ? 32.283 138.343 15.947 1.00 27.44 773 THR C CA 1
ATOM 13308 C C . THR C 1 773 ? 31.223 137.579 16.723 1.00 25.72 773 THR C C 1
ATOM 13309 O O . THR C 1 773 ? 30.810 136.485 16.317 1.00 26.47 773 THR C O 1
ATOM 13313 N N . THR C 1 774 ? 30.781 138.149 17.836 1.00 25.20 774 THR C N 1
ATOM 13314 C CA . THR C 1 774 ? 29.875 137.430 18.721 1.00 26.49 774 THR C CA 1
ATOM 13315 C C . THR C 1 774 ? 28.513 137.198 18.090 1.00 25.40 774 THR C C 1
ATOM 13316 O O . THR C 1 774 ? 28.015 138.014 17.300 1.00 23.32 774 THR C O 1
ATOM 13320 N N . TYR C 1 775 ? 27.926 136.056 18.436 1.00 21.41 775 TYR C N 1
ATOM 13321 C CA . TYR C 1 775 ? 26.512 135.831 18.241 1.00 22.37 775 TYR C CA 1
ATOM 13322 C C . TYR C 1 775 ? 25.777 136.881 19.050 1.00 22.50 775 TYR C C 1
ATOM 13323 O O . TYR C 1 775 ? 26.362 137.521 19.925 1.00 24.23 775 TYR C O 1
ATOM 13332 N N . SER C 1 776 ? 24.494 137.057 18.762 1.00 21.87 776 SER C N 1
ATOM 13333 C CA . SER C 1 776 ? 23.621 137.821 19.633 1.00 20.05 776 SER C CA 1
ATOM 13334 C C . SER C 1 776 ? 23.747 137.254 21.043 1.00 20.89 776 SER C C 1
ATOM 13335 O O . SER C 1 776 ? 24.076 136.082 21.201 1.00 21.97 776 SER C O 1
ATOM 13338 N N . ASP C 1 777 ? 23.489 138.077 22.057 1.00 23.35 777 ASP C N 1
ATOM 13339 C CA . ASP C 1 777 ? 23.544 137.638 23.457 1.00 21.80 777 ASP C CA 1
ATOM 13340 C C . ASP C 1 777 ? 22.194 137.056 23.859 1.00 21.62 777 ASP C C 1
ATOM 13341 O O . ASP C 1 777 ? 21.176 137.372 23.249 1.00 22.03 777 ASP C O 1
ATOM 13346 N N . GLY C 1 778 ? 22.182 136.222 24.896 1.00 22.95 778 GLY C N 1
ATOM 13347 C CA . GLY C 1 778 ? 20.944 135.654 25.400 1.00 19.59 778 GLY C CA 1
ATOM 13348 C C . GLY C 1 778 ? 20.205 134.831 24.364 1.00 17.42 778 GLY C C 1
ATOM 13349 O O . GLY C 1 778 ? 20.823 134.213 23.502 1.00 18.22 778 GLY C O 1
ATOM 13350 N N . SER C 1 779 ? 18.877 134.822 24.439 1.00 16.69 779 SER C N 1
ATOM 13351 C CA . SER C 1 779 ? 18.104 134.064 23.463 1.00 15.14 779 SER C CA 1
ATOM 13352 C C . SER C 1 779 ? 16.919 134.845 22.926 1.00 17.64 779 SER C C 1
ATOM 13353 O O . SER C 1 779 ? 16.416 134.530 21.856 1.00 17.24 779 SER C O 1
ATOM 13356 N N . VAL C 1 780 ? 16.484 135.873 23.648 1.00 16.02 780 VAL C N 1
ATOM 13357 C CA . VAL C 1 780 ? 15.426 136.735 23.124 1.00 18.19 780 VAL C CA 1
ATOM 13358 C C . VAL C 1 780 ? 15.817 138.216 23.153 1.00 17.73 780 VAL C C 1
ATOM 13359 O O . VAL C 1 780 ? 14.972 139.087 22.969 1.00 19.15 780 VAL C O 1
ATOM 13363 N N . SER C 1 781 ? 17.103 138.472 23.388 1.00 19.43 781 SER C N 1
ATOM 13364 C CA . SER C 1 781 ? 17.679 139.797 23.214 1.00 22.23 781 SER C CA 1
ATOM 13365 C C . SER C 1 781 ? 17.719 140.097 21.729 1.00 21.33 781 SER C C 1
ATOM 13366 O O . SER C 1 781 ? 17.932 139.197 20.907 1.00 21.31 781 SER C O 1
ATOM 13369 N N . ALA C 1 782 ? 17.538 141.360 21.370 1.00 21.12 782 ALA C N 1
ATOM 13370 C CA . ALA C 1 782 ? 17.744 141.750 19.987 1.00 18.62 782 ALA C CA 1
ATOM 13371 C C . ALA C 1 782 ? 19.219 141.590 19.652 1.00 23.67 782 ALA C C 1
ATOM 13372 O O . ALA C 1 782 ? 20.090 141.787 20.503 1.00 20.83 782 ALA C O 1
ATOM 13374 N N . ALA C 1 783 ? 19.506 141.221 18.413 1.00 20.25 783 ALA C N 1
ATOM 13375 C CA . ALA C 1 783 ? 20.882 141.229 17.948 1.00 22.26 783 ALA C CA 1
ATOM 13376 C C . ALA C 1 783 ? 21.391 142.672 17.974 1.00 26.81 783 ALA C C 1
ATOM 13377 O O . ALA C 1 783 ? 20.628 143.606 17.745 1.00 29.49 783 ALA C O 1
ATOM 13379 N N . ALA C 1 784 ? 22.678 142.842 18.260 1.00 30.13 784 ALA C N 1
ATOM 13380 C CA . ALA C 1 784 ? 23.274 144.164 18.432 1.00 35.78 784 ALA C CA 1
ATOM 13381 C C . ALA C 1 784 ? 22.891 145.137 17.321 1.00 30.68 784 ALA C C 1
ATOM 13382 O O . ALA C 1 784 ? 23.007 144.822 16.141 1.00 34.15 784 ALA C O 1
ATOM 13384 N N . GLY C 1 785 ? 22.424 146.316 17.705 1.00 34.65 785 GLY C N 1
ATOM 13385 C CA . GLY C 1 785 ? 22.125 147.356 16.737 1.00 36.60 785 GLY C CA 1
ATOM 13386 C C . GLY C 1 785 ? 20.986 147.078 15.768 1.00 37.31 785 GLY C C 1
ATOM 13387 O O . GLY C 1 785 ? 20.792 147.844 14.815 1.00 33.35 785 GLY C O 1
ATOM 13388 N N . THR C 1 786 ? 20.218 146.011 16.004 1.00 26.58 786 THR C N 1
ATOM 13389 C CA . THR C 1 786 ? 19.098 145.680 15.117 1.00 22.26 786 THR C CA 1
ATOM 13390 C C . THR C 1 786 ? 17.754 146.072 15.707 1.00 25.87 786 THR C C 1
ATOM 13391 O O . THR C 1 786 ? 16.731 146.006 15.028 1.00 29.40 786 THR C O 1
ATOM 13395 N N . ASP C 1 787 ? 17.743 146.474 16.973 1.00 25.59 787 ASP C N 1
ATOM 13396 C CA . ASP C 1 787 ? 16.488 146.889 17.590 1.00 27.34 787 ASP C CA 1
ATOM 13397 C C . ASP C 1 787 ? 16.256 148.389 17.396 1.00 26.69 787 ASP C C 1
ATOM 13398 O O . ASP C 1 787 ? 16.852 149.223 18.076 1.00 27.05 787 ASP C O 1
ATOM 13403 N N . LYS C 1 788 ? 15.384 148.720 16.452 1.00 27.52 788 LYS C N 1
ATOM 13404 C CA . LYS C 1 788 ? 15.222 150.108 16.045 1.00 29.77 788 LYS C CA 1
ATOM 13405 C C . LYS C 1 788 ? 13.794 150.553 16.258 1.00 33.56 788 LYS C C 1
ATOM 13406 O O . LYS C 1 788 ? 13.387 151.618 15.803 1.00 34.33 788 LYS C O 1
ATOM 13412 N N . ASN C 1 789 ? 13.033 149.730 16.966 1.00 26.33 789 ASN C N 1
ATOM 13413 C CA . ASN C 1 789 ? 11.648 150.068 17.225 1.00 25.28 789 ASN C CA 1
ATOM 13414 C C . ASN C 1 789 ? 11.322 150.133 18.701 1.00 28.28 789 ASN C C 1
ATOM 13415 O O . ASN C 1 789 ? 10.152 150.105 19.085 1.00 26.37 789 ASN C O 1
ATOM 13420 N N . GLY C 1 790 ? 12.357 150.238 19.529 1.00 25.96 790 GLY C N 1
ATOM 13421 C CA . GLY C 1 790 ? 12.148 150.458 20.946 1.00 25.53 790 GLY C CA 1
ATOM 13422 C C . GLY C 1 790 ? 12.079 149.168 21.736 1.00 28.60 790 GLY C C 1
ATOM 13423 O O . GLY C 1 790 ? 11.919 148.091 21.163 1.00 26.57 790 GLY C O 1
ATOM 13424 N N . ILE C 1 791 ? 12.192 149.290 23.055 1.00 25.14 791 ILE C N 1
ATOM 13425 C CA . ILE C 1 791 ? 12.165 148.136 23.957 1.00 26.38 791 ILE C CA 1
ATOM 13426 C C . ILE C 1 791 ? 10.861 147.338 23.866 1.00 24.23 791 ILE C C 1
ATOM 13427 O O . ILE C 1 791 ? 10.875 146.107 23.804 1.00 24.05 791 ILE C O 1
ATOM 13432 N N . TYR C 1 792 ? 9.728 148.021 23.853 1.00 24.09 792 TYR C N 1
ATOM 13433 C CA . TYR C 1 792 ? 8.469 147.288 23.838 1.00 23.65 792 TYR C CA 1
ATOM 13434 C C . TYR C 1 792 ? 8.340 146.384 22.631 1.00 28.17 792 TYR C C 1
ATOM 13435 O O . TYR C 1 792 ? 7.710 145.336 22.716 1.00 24.37 792 TYR C O 1
ATOM 13444 N N . ALA C 1 793 ? 8.949 146.773 21.513 1.00 24.23 793 ALA C N 1
ATOM 13445 C CA . ALA C 1 793 ? 8.921 145.923 20.331 1.00 25.03 793 ALA C CA 1
ATOM 13446 C C . ALA C 1 793 ? 9.733 144.648 20.574 1.00 23.60 793 ALA C C 1
ATOM 13447 O O . ALA C 1 793 ? 9.365 143.573 20.106 1.00 22.88 793 ALA C O 1
ATOM 13449 N N . ILE C 1 794 ? 10.842 144.765 21.298 1.00 24.81 794 ILE C N 1
ATOM 13450 C CA . ILE C 1 794 ? 11.584 143.567 21.683 1.00 24.11 794 ILE C CA 1
ATOM 13451 C C . ILE C 1 794 ? 10.649 142.666 22.514 1.00 23.57 794 ILE C C 1
ATOM 13452 O O . ILE C 1 794 ? 10.506 141.481 22.229 1.00 21.46 794 ILE C O 1
ATOM 13457 N N . PHE C 1 795 ? 10.010 143.248 23.528 1.00 24.82 795 PHE C N 1
ATOM 13458 C CA . PHE C 1 795 ? 9.032 142.527 24.353 1.00 22.84 795 PHE C CA 1
ATOM 13459 C C . PHE C 1 795 ? 7.999 141.808 23.505 1.00 23.00 795 PHE C C 1
ATOM 13460 O O . PHE C 1 795 ? 7.639 140.673 23.797 1.00 23.53 795 PHE C O 1
ATOM 13468 N N . GLU C 1 796 ? 7.506 142.483 22.470 1.00 24.35 796 GLU C N 1
ATOM 13469 C CA . GLU C 1 796 ? 6.479 141.914 21.600 1.00 25.75 796 GLU C CA 1
ATOM 13470 C C . GLU C 1 796 ? 6.995 140.738 20.785 1.00 24.50 796 GLU C C 1
ATOM 13471 O O . GLU C 1 796 ? 6.322 139.717 20.675 1.00 24.08 796 GLU C O 1
ATOM 13477 N N . SER C 1 797 ? 8.177 140.895 20.196 1.00 21.68 797 SER C N 1
ATOM 13478 C CA . SER C 1 797 ? 8.793 139.824 19.409 1.00 21.69 797 SER C CA 1
ATOM 13479 C C . SER C 1 797 ? 9.074 138.607 20.288 1.00 22.91 797 SER C C 1
ATOM 13480 O O . SER C 1 797 ? 8.787 137.460 19.921 1.00 20.85 797 SER C O 1
ATOM 13483 N N . ALA C 1 798 ? 9.661 138.870 21.449 1.00 23.73 798 ALA C N 1
ATOM 13484 C CA . ALA C 1 798 ? 10.076 137.813 22.367 1.00 21.49 798 ALA C CA 1
ATOM 13485 C C . ALA C 1 798 ? 8.904 136.918 22.780 1.00 20.46 798 ALA C C 1
ATOM 13486 O O . ALA C 1 798 ? 9.064 135.714 22.964 1.00 21.98 798 ALA C O 1
ATOM 13488 N N . THR C 1 799 ? 7.726 137.504 22.908 1.00 21.28 799 THR C N 1
ATOM 13489 C CA . THR C 1 799 ? 6.591 136.766 23.438 1.00 20.22 799 THR C CA 1
ATOM 13490 C C . THR C 1 799 ? 5.513 136.380 22.425 1.00 21.06 799 THR C C 1
ATOM 13491 O O . THR C 1 799 ? 4.332 136.314 22.777 1.00 21.25 799 THR C O 1
ATOM 13495 N N . VAL C 1 800 ? 5.910 136.106 21.181 1.00 22.52 800 VAL C N 1
ATOM 13496 C CA . VAL C 1 800 ? 5.003 135.497 20.205 1.00 18.57 800 VAL C CA 1
ATOM 13497 C C . VAL C 1 800 ? 4.825 134.003 20.463 1.00 21.16 800 VAL C C 1
ATOM 13498 O O . VAL C 1 800 ? 4.068 133.329 19.766 1.00 18.84 800 VAL C O 1
ATOM 13502 N N . TYR C 1 801 ? 5.551 133.473 21.442 1.00 19.46 801 TYR C N 1
ATOM 13503 C CA . TYR C 1 801 ? 5.316 132.095 21.879 1.00 17.39 801 TYR C CA 1
ATOM 13504 C C . TYR C 1 801 ? 5.338 132.065 23.407 1.00 21.22 801 TYR C C 1
ATOM 13505 O O . TYR C 1 801 ? 5.851 132.982 24.057 1.00 16.66 801 TYR C O 1
ATOM 13514 N N . ASP C 1 802 ? 4.782 130.997 23.965 1.00 18.88 802 ASP C N 1
ATOM 13515 C CA . ASP C 1 802 ? 4.651 130.824 25.407 1.00 20.65 802 ASP C CA 1
ATOM 13516 C C . ASP C 1 802 ? 5.976 130.385 25.994 1.00 13.92 802 ASP C C 1
ATOM 13517 O O . ASP C 1 802 ? 6.436 129.262 25.752 1.00 18.48 802 ASP C O 1
ATOM 13522 N N . HIS C 1 803 ? 6.613 131.270 26.747 1.00 15.00 803 HIS C N 1
ATOM 13523 C CA . HIS C 1 803 ? 7.956 130.978 27.242 1.00 16.00 803 HIS C CA 1
ATOM 13524 C C . HIS C 1 803 ? 7.989 129.711 28.103 1.00 18.62 803 HIS C C 1
ATOM 13525 O O . HIS C 1 803 ? 9.046 129.098 28.247 1.00 14.70 803 HIS C O 1
ATOM 13532 N N . SER C 1 804 ? 6.844 129.324 28.667 1.00 13.82 804 SER C N 1
ATOM 13533 C CA . SER C 1 804 ? 6.795 128.102 29.501 1.00 17.80 804 SER C CA 1
ATOM 13534 C C . SER C 1 804 ? 7.036 126.815 28.700 1.00 18.57 804 SER C C 1
ATOM 13535 O O . SER C 1 804 ? 7.257 125.768 29.290 1.00 16.62 804 SER C O 1
ATOM 13538 N N . MET C 1 805 ? 7.000 126.895 27.367 1.00 15.97 805 MET C N 1
ATOM 13539 C CA . MET C 1 805 ? 7.360 125.743 26.522 1.00 17.97 805 MET C CA 1
ATOM 13540 C C . MET C 1 805 ? 8.792 125.288 26.770 1.00 17.98 805 MET C C 1
ATOM 13541 O O . MET C 1 805 ? 9.124 124.120 26.565 1.00 18.15 805 MET C O 1
ATOM 13546 N N . HIS C 1 806 ? 9.650 126.211 27.184 1.00 15.49 806 HIS C N 1
ATOM 13547 C CA . HIS C 1 806 ? 11.042 125.867 27.456 1.00 15.25 806 HIS C CA 1
ATOM 13548 C C . HIS C 1 806 ? 11.453 126.197 28.888 1.00 15.08 806 HIS C C 1
ATOM 13549 O O . HIS C 1 806 ? 10.706 126.807 29.640 1.00 15.24 806 HIS C O 1
ATOM 13556 N N . GLN C 1 807 ? 12.672 125.812 29.245 1.00 13.55 807 GLN C N 1
ATOM 13557 C CA . GLN C 1 807 ? 13.181 126.082 30.582 1.00 16.61 807 GLN C CA 1
ATOM 13558 C C . GLN C 1 807 ? 13.236 127.587 30.871 1.00 16.04 807 GLN C C 1
ATOM 13559 O O . GLN C 1 807 ? 13.030 128.018 32.000 1.00 15.62 807 GLN C O 1
ATOM 13565 N N . ASN C 1 808 ? 13.476 128.384 29.837 1.00 14.08 808 ASN C N 1
ATOM 13566 C CA . ASN C 1 808 ? 13.792 129.786 30.045 1.00 15.16 808 ASN C CA 1
ATOM 13567 C C . ASN C 1 808 ? 13.819 130.553 28.737 1.00 17.93 808 ASN C C 1
ATOM 13568 O O . ASN C 1 808 ? 13.570 130.000 27.657 1.00 15.54 808 ASN C O 1
ATOM 13573 N N . ALA C 1 809 ? 14.137 131.836 28.847 1.00 19.54 809 ALA C N 1
ATOM 13574 C CA . ALA C 1 809 ? 14.368 132.694 27.692 1.00 18.42 809 ALA C CA 1
ATOM 13575 C C . ALA C 1 809 ? 15.049 133.928 28.260 1.00 18.38 809 ALA C C 1
ATOM 13576 O O . ALA C 1 809 ? 14.559 134.505 29.220 1.00 15.78 809 ALA C O 1
ATOM 13578 N N . GLN C 1 810 ? 16.175 134.323 27.670 1.00 16.00 810 GLN C N 1
ATOM 13579 C CA . GLN C 1 810 ? 17.088 135.250 28.328 1.00 19.19 810 GLN C CA 1
ATOM 13580 C C . GLN C 1 810 ? 17.154 136.588 27.607 1.00 21.40 810 GLN C C 1
ATOM 13581 O O . GLN C 1 810 ? 17.605 136.640 26.462 1.00 17.01 810 GLN C O 1
ATOM 13587 N N . MET C 1 811 ? 16.717 137.664 28.268 1.00 20.60 811 MET C N 1
ATOM 13588 C CA . MET C 1 811 ? 16.787 138.995 27.655 1.00 16.80 811 MET C CA 1
ATOM 13589 C C . MET C 1 811 ? 17.754 139.920 28.399 1.00 22.37 811 MET C C 1
ATOM 13590 O O . MET C 1 811 ? 17.755 139.985 29.632 1.00 20.72 811 MET C O 1
ATOM 13595 N N . ASN C 1 812 ? 18.600 140.609 27.639 1.00 23.05 812 ASN C N 1
ATOM 13596 C CA . ASN C 1 812 ? 19.447 141.656 28.191 1.00 23.37 812 ASN C CA 1
ATOM 13597 C C . ASN C 1 812 ? 19.017 143.005 27.655 1.00 19.69 812 ASN C C 1
ATOM 13598 O O . ASN C 1 812 ? 18.758 143.136 26.460 1.00 20.08 812 ASN C O 1
ATOM 13603 N N . LEU C 1 813 ? 18.945 144.001 28.536 1.00 21.83 813 LEU C N 1
ATOM 13604 C CA . LEU C 1 813 ? 18.679 145.388 28.128 1.00 20.70 813 LEU C CA 1
ATOM 13605 C C . LEU C 1 813 ? 19.694 146.311 28.769 1.00 27.32 813 LEU C C 1
ATOM 13606 O O . LEU C 1 813 ? 20.093 146.104 29.918 1.00 22.92 813 LEU C O 1
ATOM 13611 N N . LYS C 1 814 ? 20.120 147.332 28.028 1.00 27.83 814 LYS C N 1
ATOM 13612 C CA . LYS C 1 814 ? 21.085 148.284 28.558 1.00 26.44 814 LYS C CA 1
ATOM 13613 C C . LYS C 1 814 ? 20.474 149.671 28.597 1.00 29.04 814 LYS C C 1
ATOM 13614 O O . LYS C 1 814 ? 20.002 150.176 27.580 1.00 27.75 814 LYS C O 1
ATOM 13620 N N . LEU C 1 815 ? 20.475 150.278 29.779 1.00 25.24 815 LEU C N 1
ATOM 13621 C CA . LEU C 1 815 ? 19.917 151.611 29.949 1.00 29.79 815 LEU C CA 1
ATOM 13622 C C . LEU C 1 815 ? 21.013 152.600 30.292 1.00 31.20 815 LEU C C 1
ATOM 13623 O O . LEU C 1 815 ? 22.020 152.243 30.900 1.00 28.25 815 LEU C O 1
ATOM 13628 N N . HIS C 1 816 ? 20.821 153.848 29.884 1.00 32.54 816 HIS C N 1
ATOM 13629 C CA . HIS C 1 816 ? 21.713 154.908 30.313 1.00 32.25 816 HIS C CA 1
ATOM 13630 C C . HIS C 1 816 ? 21.261 155.289 31.707 1.00 27.91 816 HIS C C 1
ATOM 13631 O O . HIS C 1 816 ? 20.060 155.329 31.974 1.00 29.69 816 HIS C O 1
ATOM 13638 N N . PRO C 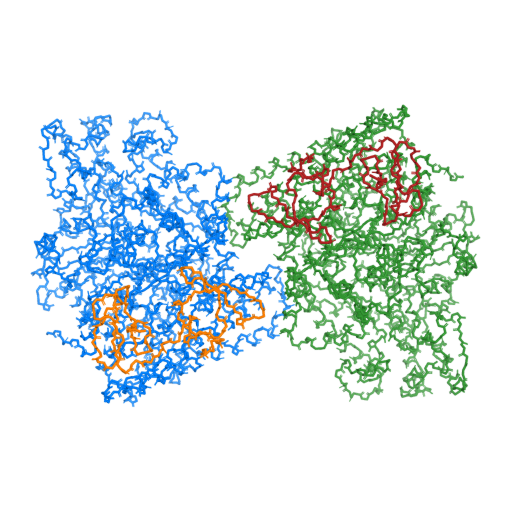1 817 ? 22.216 155.560 32.608 1.00 29.08 817 PRO C N 1
ATOM 13639 C CA . PRO C 1 817 ? 21.883 155.907 33.993 1.00 32.04 817 PRO C CA 1
ATOM 13640 C C . PRO C 1 817 ? 20.884 157.061 34.128 1.00 34.22 817 PRO C C 1
ATOM 13641 O O . PRO C 1 817 ? 20.217 157.158 35.158 1.00 37.33 817 PRO C O 1
ATOM 13645 N N . THR C 1 818 ? 20.760 157.912 33.116 1.00 32.45 818 THR C N 1
ATOM 13646 C CA . THR C 1 818 ? 19.835 159.041 33.219 1.00 37.02 818 THR C CA 1
ATOM 13647 C C . THR C 1 818 ? 18.385 158.603 33.045 1.00 39.45 818 THR C C 1
ATOM 13648 O O . THR C 1 818 ? 17.459 159.262 33.530 1.00 40.97 818 THR C O 1
ATOM 13652 N N . ALA C 1 819 ? 18.189 157.485 32.357 1.00 36.30 819 ALA C N 1
ATOM 13653 C CA . ALA C 1 819 ? 16.848 157.007 32.068 1.00 34.61 819 ALA C CA 1
ATOM 13654 C C . ALA C 1 819 ? 16.140 156.554 33.339 1.00 37.17 819 ALA C C 1
ATOM 13655 O O . ALA C 1 819 ? 14.916 156.441 33.363 1.00 38.70 819 ALA C O 1
ATOM 13657 N N . VAL C 1 820 ? 16.907 156.298 34.397 1.00 33.43 820 VAL C N 1
ATOM 13658 C CA . VAL C 1 820 ? 16.328 155.801 35.646 1.00 38.91 820 VAL C CA 1
ATOM 13659 C C . VAL C 1 820 ? 16.711 156.625 36.870 1.00 38.95 820 VAL C C 1
ATOM 13660 O O . VAL C 1 820 ? 16.846 156.092 37.970 1.00 37.83 820 VAL C O 1
ATOM 13664 N N . LYS C 1 821 ? 16.885 157.925 36.672 1.00 41.80 821 LYS C N 1
ATOM 13665 C CA . LYS C 1 821 ? 17.252 158.816 37.765 1.00 42.96 821 LYS C CA 1
ATOM 13666 C C . LYS C 1 821 ? 16.124 158.948 38.779 1.00 41.17 821 LYS C C 1
ATOM 13667 O O . LYS C 1 821 ? 14.971 159.179 38.414 1.00 41.96 821 LYS C O 1
ATOM 13673 N N . GLY C 1 822 ? 16.466 158.782 40.053 1.00 43.49 822 GLY C N 1
ATOM 13674 C CA . GLY C 1 822 ? 15.545 159.056 41.142 1.00 39.42 822 GLY C CA 1
ATOM 13675 C C . GLY C 1 822 ? 14.523 157.972 41.416 1.00 43.95 822 GLY C C 1
ATOM 13676 O O . GLY C 1 822 ? 14.433 156.971 40.700 1.00 41.02 822 GLY C O 1
ATOM 13677 N N . ILE C 1 823 ? 13.737 158.173 42.465 1.00 44.02 823 ILE C N 1
ATOM 13678 C CA . ILE C 1 823 ? 12.707 157.210 42.803 1.00 40.91 823 ILE C CA 1
ATOM 13679 C C . ILE C 1 823 ? 11.800 156.961 41.599 1.00 43.08 823 ILE C C 1
ATOM 13680 O O . ILE C 1 823 ? 11.411 155.821 41.334 1.00 35.96 823 ILE C O 1
ATOM 13685 N N . ASN C 1 824 ? 11.469 158.014 40.857 1.00 40.27 824 ASN C N 1
ATOM 13686 C CA . ASN C 1 824 ? 10.633 157.818 39.681 1.00 40.49 824 ASN C CA 1
ATOM 13687 C C . ASN C 1 824 ? 11.377 156.983 38.659 1.00 38.67 824 ASN C C 1
ATOM 13688 O O . ASN C 1 824 ? 10.773 156.228 37.905 1.00 33.91 824 ASN C O 1
ATOM 13693 N N . GLY C 1 825 ? 12.696 157.120 38.647 1.00 35.25 825 GLY C N 1
ATOM 13694 C CA . GLY C 1 825 ? 13.523 156.264 37.829 1.00 34.64 825 GLY C CA 1
ATOM 13695 C C . GLY C 1 825 ? 13.297 154.828 38.263 1.00 34.35 825 GLY C C 1
ATOM 13696 O O . GLY C 1 825 ? 12.943 153.968 37.455 1.00 31.24 825 GLY C O 1
ATOM 13697 N N . THR C 1 826 ? 13.494 154.576 39.553 1.00 34.92 826 THR C N 1
ATOM 13698 C CA . THR C 1 826 ? 13.252 153.257 40.113 1.00 35.59 826 THR C CA 1
ATOM 13699 C C . THR C 1 826 ? 11.912 152.723 39.629 1.00 31.02 826 THR C C 1
ATOM 13700 O O . THR C 1 826 ? 11.843 151.629 39.062 1.00 29.11 826 THR C O 1
ATOM 13704 N N . ARG C 1 827 ? 10.850 153.498 39.825 1.00 31.01 827 ARG C N 1
ATOM 13705 C CA . ARG C 1 827 ? 9.526 153.029 39.440 1.00 29.33 827 ARG C CA 1
ATOM 13706 C C . ARG C 1 827 ? 9.387 152.792 37.937 1.00 31.17 827 ARG C C 1
ATOM 13707 O O . ARG C 1 827 ? 8.687 151.876 37.508 1.00 28.61 827 ARG C O 1
ATOM 13715 N N . LYS C 1 828 ? 10.043 153.623 37.136 1.00 30.31 828 LYS C N 1
ATOM 13716 C CA . LYS C 1 828 ? 9.977 153.458 35.687 1.00 32.06 828 LYS C CA 1
ATOM 13717 C C . LYS C 1 828 ? 10.596 152.122 35.290 1.00 30.64 828 LYS C C 1
ATOM 13718 O O . LYS C 1 828 ? 10.069 151.403 34.441 1.00 26.78 828 LYS C O 1
ATOM 13724 N N . LEU C 1 829 ? 11.711 151.798 35.931 1.00 28.27 829 LEU C N 1
ATOM 13725 C CA . LEU C 1 829 ? 12.403 150.552 35.687 1.00 26.24 829 LEU C CA 1
ATOM 13726 C C . LEU C 1 829 ? 11.519 149.376 36.097 1.00 26.60 829 LEU C C 1
ATOM 13727 O O . LEU C 1 829 ? 11.367 148.411 35.348 1.00 26.17 829 LEU C O 1
ATOM 13732 N N . LEU C 1 830 ? 10.931 149.461 37.283 1.00 22.52 830 LEU C N 1
ATOM 13733 C CA . LEU C 1 830 ? 10.046 148.415 37.751 1.00 23.69 830 LEU C CA 1
ATOM 13734 C C . LEU C 1 830 ? 8.882 148.213 36.784 1.00 27.26 830 LEU C C 1
ATOM 13735 O O . LEU C 1 830 ? 8.497 147.087 36.487 1.00 22.68 830 LEU C O 1
ATOM 13740 N N . ASP C 1 831 ? 8.326 149.313 36.293 1.00 26.06 831 ASP C N 1
ATOM 13741 C CA . ASP C 1 831 ? 7.191 149.250 35.386 1.00 25.01 831 ASP C CA 1
ATOM 13742 C C . ASP C 1 831 ? 7.584 148.621 34.055 1.00 23.22 831 ASP C C 1
ATOM 13743 O O . ASP C 1 831 ? 6.804 147.897 33.446 1.00 23.47 831 ASP C O 1
ATOM 13748 N N . LEU C 1 832 ? 8.815 148.872 33.625 1.00 26.31 832 LEU C N 1
ATOM 13749 C CA . LEU C 1 832 ? 9.352 148.231 32.438 1.00 24.26 832 LEU C CA 1
ATOM 13750 C C . LEU C 1 832 ? 9.356 146.714 32.635 1.00 27.44 832 LEU C C 1
ATOM 13751 O O . LEU C 1 832 ? 8.861 145.963 31.787 1.00 22.84 832 LEU C O 1
ATOM 13756 N N . VAL C 1 833 ? 9.917 146.275 33.760 1.00 21.65 833 VAL C N 1
ATOM 13757 C CA . VAL C 1 833 ? 9.960 144.848 34.095 1.00 20.13 833 VAL C CA 1
ATOM 13758 C C . VAL C 1 833 ? 8.566 144.231 34.130 1.00 20.62 833 VAL C C 1
ATOM 13759 O O . VAL C 1 833 ? 8.324 143.178 33.535 1.00 23.48 833 VAL C O 1
ATOM 13763 N N . ARG C 1 834 ? 7.645 144.883 34.823 1.00 19.66 834 ARG C N 1
ATOM 13764 C CA . ARG C 1 834 ? 6.289 144.366 34.918 1.00 20.40 834 ARG C CA 1
ATOM 13765 C C . ARG C 1 834 ? 5.614 144.268 33.559 1.00 21.24 834 ARG C C 1
ATOM 13766 O O . ARG C 1 834 ? 4.872 143.326 33.319 1.00 19.32 834 ARG C O 1
ATOM 13774 N N . ALA C 1 835 ? 5.876 145.222 32.665 1.00 17.31 835 ALA C N 1
ATOM 13775 C CA . ALA C 1 835 ? 5.258 145.167 31.346 1.00 21.47 835 ALA C CA 1
ATOM 13776 C C . ALA C 1 835 ? 5.624 143.855 30.668 1.00 19.72 835 ALA C C 1
ATOM 13777 O O . ALA C 1 835 ? 4.765 143.144 30.153 1.00 23.02 835 ALA C O 1
ATOM 13779 N N . TYR C 1 836 ? 6.911 143.539 30.687 1.00 21.07 836 TYR C N 1
ATOM 13780 C CA . TYR C 1 836 ? 7.417 142.331 30.064 1.00 22.00 836 TYR C CA 1
ATOM 13781 C C . TYR C 1 836 ? 6.934 141.083 30.812 1.00 21.39 836 TYR C C 1
ATOM 13782 O O . TYR C 1 836 ? 6.316 140.192 30.222 1.00 18.44 836 TYR C O 1
ATOM 13791 N N . MET C 1 837 ? 7.208 141.035 32.115 1.00 18.35 837 MET C N 1
ATOM 13792 C CA . MET C 1 837 ? 6.751 139.930 32.954 1.00 21.48 837 MET C CA 1
ATOM 13793 C C . MET C 1 837 ? 5.300 139.582 32.650 1.00 20.50 837 MET C C 1
ATOM 13794 O O . MET C 1 837 ? 4.949 138.415 32.465 1.00 21.47 837 MET C O 1
ATOM 13799 N N . ARG C 1 838 ? 4.463 140.606 32.582 1.00 19.59 838 ARG C N 1
ATOM 13800 C CA . ARG C 1 838 ? 3.025 140.423 32.372 1.00 18.65 838 ARG C CA 1
ATOM 13801 C C . ARG C 1 838 ? 2.656 139.888 30.984 1.00 19.20 838 ARG C C 1
ATOM 13802 O O . ARG C 1 838 ? 1.586 139.331 30.798 1.00 16.94 838 ARG C O 1
ATOM 13810 N N . LYS C 1 839 ? 3.543 140.048 30.017 1.00 18.74 839 LYS C N 1
ATOM 13811 C CA . LYS C 1 839 ? 3.309 139.437 28.717 1.00 22.26 839 LYS C CA 1
ATOM 13812 C C . LYS C 1 839 ? 3.688 137.959 28.737 1.00 24.00 839 LYS C C 1
ATOM 13813 O O . LYS C 1 839 ? 3.362 137.218 27.808 1.00 26.27 839 LYS C O 1
ATOM 13819 N N . GLY C 1 840 ? 4.366 137.538 29.802 1.00 20.95 840 GLY C N 1
ATOM 13820 C CA . GLY C 1 840 ? 4.855 136.176 29.926 1.00 19.94 840 GLY C CA 1
ATOM 13821 C C . GLY C 1 840 ? 6.367 136.078 29.777 1.00 23.45 840 GLY C C 1
ATOM 13822 O O . GLY C 1 840 ? 6.942 134.987 29.878 1.00 25.08 840 GLY C O 1
ATOM 13823 N N . GLY C 1 841 ? 7.022 137.212 29.538 1.00 17.34 841 GLY C N 1
ATOM 13824 C CA . GLY C 1 841 ? 8.460 137.222 29.353 1.00 19.12 841 GLY C CA 1
ATOM 13825 C C . GLY C 1 841 ? 9.097 136.510 30.525 1.00 20.19 841 GLY C C 1
ATOM 13826 O O . GLY C 1 841 ? 8.730 136.764 31.673 1.00 21.09 841 GLY C O 1
ATOM 13827 N N . PHE C 1 842 ? 10.019 135.592 30.246 1.00 18.52 842 PHE C N 1
ATOM 13828 C CA . PHE C 1 842 ? 10.590 134.783 31.313 1.00 17.85 842 PHE C CA 1
ATOM 13829 C C . PHE C 1 842 ? 11.566 135.568 32.157 1.00 21.13 842 PHE C C 1
ATOM 13830 O O . PHE C 1 842 ? 11.645 135.366 33.369 1.00 17.21 842 PHE C O 1
ATOM 13838 N N . HIS C 1 843 ? 12.305 136.465 31.510 1.00 18.46 843 HIS C N 1
ATOM 13839 C CA . HIS C 1 843 ? 13.453 137.074 32.144 1.00 17.36 843 HIS C CA 1
ATOM 13840 C C . HIS C 1 843 ? 13.929 138.363 31.484 1.00 18.15 843 HIS C C 1
ATOM 13841 O O . HIS C 1 843 ? 13.972 138.492 30.260 1.00 18.07 843 HIS C O 1
ATOM 13848 N N . VAL C 1 844 ? 14.299 139.320 32.311 1.00 17.09 844 VAL C N 1
ATOM 13849 C CA . VAL C 1 844 ? 14.985 140.484 31.800 1.00 16.94 844 VAL C CA 1
ATOM 13850 C C . VAL C 1 844 ? 15.979 140.937 32.855 1.00 21.94 844 VAL C C 1
ATOM 13851 O O . VAL C 1 844 ? 15.683 140.928 34.048 1.00 20.82 844 VAL C O 1
ATOM 13855 N N . GLN C 1 845 ? 17.183 141.274 32.415 1.00 21.42 845 GLN C N 1
ATOM 13856 C CA . GLN C 1 845 ? 18.147 141.888 33.301 1.00 23.96 845 GLN C CA 1
ATOM 13857 C C . GLN C 1 845 ? 18.751 143.108 32.623 1.00 26.03 845 GLN C C 1
ATOM 13858 O O . GLN C 1 845 ? 18.828 143.181 31.392 1.00 26.21 845 GLN C O 1
ATOM 13864 N N . PHE C 1 846 ? 19.182 144.064 33.435 1.00 26.81 846 PHE C N 1
ATOM 13865 C CA . PHE C 1 846 ? 19.604 145.354 32.923 1.00 23.58 846 PHE C CA 1
ATOM 13866 C C . PHE C 1 846 ? 21.054 145.660 33.206 1.00 26.35 846 PHE C C 1
ATOM 13867 O O . PHE C 1 846 ? 21.558 145.393 34.302 1.00 25.15 846 PHE C O 1
ATOM 13875 N N . ASN C 1 847 ? 21.718 146.216 32.201 1.00 22.81 847 ASN C N 1
ATOM 13876 C CA . ASN C 1 847 ? 22.877 147.045 32.445 1.00 26.40 847 ASN C CA 1
ATOM 13877 C C . ASN C 1 847 ? 22.363 148.467 32.595 1.00 27.93 847 ASN C C 1
ATOM 13878 O O . ASN C 1 847 ? 21.493 148.901 31.843 1.00 26.47 847 ASN C O 1
ATOM 13883 N N . VAL C 1 848 ? 22.850 149.172 33.602 1.00 31.09 848 VAL C N 1
ATOM 13884 C CA . VAL C 1 848 ? 22.559 150.592 33.715 1.00 28.67 848 VAL C CA 1
ATOM 13885 C C . VAL C 1 848 ? 23.905 151.256 33.739 1.00 30.80 848 VAL C C 1
ATOM 13886 O O . VAL C 1 848 ? 24.562 151.339 34.778 1.00 29.20 848 VAL C O 1
ATOM 13890 N N . VAL C 1 849 ? 24.340 151.690 32.568 1.00 28.70 849 VAL C N 1
ATOM 13891 C CA . VAL C 1 849 ? 25.704 152.120 32.425 1.00 36.23 849 VAL C CA 1
ATOM 13892 C C . VAL C 1 849 ? 25.818 153.028 31.217 1.00 37.80 849 VAL C C 1
ATOM 13893 O O . VAL C 1 849 ? 25.096 152.879 30.229 1.00 34.77 849 VAL C O 1
ATOM 13897 N N . ASP C 1 850 ? 26.713 153.997 31.316 1.00 40.86 850 ASP C N 1
ATOM 13898 C CA . ASP C 1 850 ? 27.078 154.771 30.155 1.00 42.19 850 ASP C CA 1
ATOM 13899 C C . ASP C 1 850 ? 28.135 153.957 29.424 1.00 38.63 850 ASP C C 1
ATOM 13900 O O . ASP C 1 850 ? 29.215 153.722 29.959 1.00 41.29 850 ASP C O 1
ATOM 13905 N N . SER C 1 851 ? 27.819 153.509 28.213 1.00 40.92 851 SER C N 1
ATOM 13906 C CA . SER C 1 851 ? 28.707 152.606 27.481 1.00 42.96 851 SER C CA 1
ATOM 13907 C C . SER C 1 851 ? 30.067 153.230 27.198 1.00 44.47 851 SER C C 1
ATOM 13908 O O . SER C 1 851 ? 31.020 152.537 26.828 1.00 40.48 851 SER C O 1
ATOM 13911 N N . LYS C 1 852 ? 30.153 154.544 27.374 1.00 42.81 852 LYS C N 1
ATOM 13912 C CA . LYS C 1 852 ? 31.422 155.233 27.214 1.00 45.33 852 LYS C CA 1
ATOM 13913 C C . LYS C 1 852 ? 32.340 154.935 28.391 1.00 42.68 852 LYS C C 1
ATOM 13914 O O . LYS C 1 852 ? 33.561 154.910 28.248 1.00 42.28 852 LYS C O 1
ATOM 13920 N N . THR C 1 853 ? 31.744 154.694 29.554 1.00 40.32 853 THR C N 1
ATOM 13921 C CA . THR C 1 853 ? 32.509 154.253 30.709 1.00 42.10 853 THR C CA 1
ATOM 13922 C C . THR C 1 853 ? 33.153 152.901 30.412 1.00 38.64 853 THR C C 1
ATOM 13923 O O . THR C 1 853 ? 34.289 152.638 30.822 1.00 33.92 853 THR C O 1
ATOM 13927 N N . LEU C 1 854 ? 32.421 152.056 29.686 1.00 37.78 854 LEU C N 1
ATOM 13928 C CA . LEU C 1 854 ? 32.899 150.723 29.321 1.00 36.20 854 LEU C CA 1
ATOM 13929 C C . LEU C 1 854 ? 34.040 150.816 28.322 1.00 38.12 854 LEU C C 1
ATOM 13930 O O . LEU C 1 854 ? 35.091 150.199 28.514 1.00 36.00 854 LEU C O 1
ATOM 13935 N N . ARG C 1 855 ? 33.827 151.586 27.256 1.00 39.04 855 ARG C N 1
ATOM 13936 C CA . ARG C 1 855 ? 34.880 151.833 26.278 1.00 39.07 855 ARG C CA 1
ATOM 13937 C C . ARG C 1 855 ? 36.130 152.337 27.003 1.00 38.81 855 ARG C C 1
ATOM 13938 O O . ARG C 1 855 ? 37.231 151.830 26.781 1.00 36.25 855 ARG C O 1
ATOM 13946 N N . ASP C 1 856 ? 35.949 153.317 27.889 1.00 37.46 856 ASP C N 1
ATOM 13947 C CA . ASP C 1 856 ? 37.053 153.834 28.697 1.00 38.30 856 ASP C CA 1
ATOM 13948 C C . ASP C 1 856 ? 37.753 152.733 29.485 1.00 40.63 856 ASP C C 1
ATOM 13949 O O . ASP C 1 856 ? 38.973 152.580 29.406 1.00 41.42 856 ASP C O 1
ATOM 13954 N N . ALA C 1 857 ? 36.978 151.971 30.252 1.00 38.35 857 ALA C N 1
ATOM 13955 C CA . ALA C 1 857 ? 37.540 150.932 31.109 1.00 38.61 857 ALA C CA 1
ATOM 13956 C C . ALA C 1 857 ? 38.304 149.890 30.300 1.00 36.27 857 ALA C C 1
ATOM 13957 O O . ALA C 1 857 ? 39.295 149.335 30.766 1.00 39.66 857 ALA C O 1
ATOM 13959 N N . GLN C 1 858 ? 37.839 149.631 29.084 1.00 36.51 858 GLN C N 1
ATOM 13960 C CA . GLN C 1 858 ? 38.528 148.715 28.183 1.00 37.29 858 GLN C CA 1
ATOM 13961 C C . GLN C 1 858 ? 39.911 149.276 27.835 1.00 43.20 858 GLN C C 1
ATOM 13962 O O . GLN C 1 858 ? 40.896 148.535 27.766 1.00 40.91 858 GLN C O 1
ATOM 13968 N N . LEU C 1 859 ? 39.982 150.594 27.645 1.00 44.96 859 LEU C N 1
ATOM 13969 C CA . LEU C 1 859 ? 41.257 151.270 27.393 1.00 45.14 859 LEU C CA 1
ATOM 13970 C C . LEU C 1 859 ? 42.189 151.236 28.608 1.00 48.81 859 LEU C C 1
ATOM 13971 O O . LEU C 1 859 ? 43.377 150.918 28.484 1.00 46.83 859 LEU C O 1
ATOM 13976 N N . THR C 1 860 ? 41.654 151.571 29.780 1.00 45.97 860 THR C N 1
ATOM 13977 C CA . THR C 1 860 ? 42.467 151.597 30.991 1.00 47.12 860 THR C CA 1
ATOM 13978 C C . THR C 1 860 ? 41.801 150.854 32.148 1.00 46.01 860 THR C C 1
ATOM 13979 O O . THR C 1 860 ? 41.187 151.466 33.018 1.00 47.04 860 THR C O 1
ATOM 13983 N N . PRO C 1 861 ? 41.922 149.518 32.154 1.00 47.11 861 PRO C N 1
ATOM 13984 C CA . PRO C 1 861 ? 41.329 148.665 33.189 1.00 47.25 861 PRO C CA 1
ATOM 13985 C C . PRO C 1 861 ? 41.831 148.983 34.599 1.00 48.21 861 PRO C C 1
ATOM 13986 O O . PRO C 1 861 ? 41.044 148.915 35.550 1.00 40.82 861 PRO C O 1
ATOM 13990 N N . GLU C 1 862 ? 43.112 149.325 34.728 1.00 45.60 862 GLU C N 1
ATOM 13991 C CA . GLU C 1 862 ? 43.704 149.612 36.036 1.00 48.45 862 GLU C CA 1
ATOM 13992 C C . GLU C 1 862 ? 42.928 150.701 36.780 1.00 42.93 862 GLU C C 1
ATOM 13993 O O . GLU C 1 862 ? 42.988 150.795 38.004 1.00 44.15 862 GLU C O 1
ATOM 13999 N N . LYS C 1 863 ? 42.186 151.507 36.030 1.00 45.82 863 LYS C N 1
ATOM 14000 C CA . LYS C 1 863 ? 41.404 152.607 36.594 1.00 46.07 863 LYS C CA 1
ATOM 14001 C C . LYS C 1 863 ? 40.022 152.171 37.090 1.00 44.26 863 LYS C C 1
ATOM 14002 O O . LYS C 1 863 ? 39.380 152.880 37.872 1.00 42.11 863 LYS C O 1
ATOM 14008 N N . TYR C 1 864 ? 39.553 151.018 36.623 1.00 41.91 864 TYR C N 1
ATOM 14009 C CA . TYR C 1 864 ? 38.192 150.579 36.928 1.00 40.17 864 TYR C CA 1
ATOM 14010 C C . TYR C 1 864 ? 38.152 149.174 37.531 1.00 37.76 864 TYR C C 1
ATOM 14011 O O . TYR C 1 864 ? 37.330 148.344 37.133 1.00 30.14 864 TYR C O 1
ATOM 14020 N N . ARG C 1 865 ? 39.038 148.914 38.486 1.00 34.56 865 ARG C N 1
ATOM 14021 C CA . ARG C 1 865 ? 39.164 147.584 39.082 1.00 32.65 865 ARG C CA 1
ATOM 14022 C C . ARG C 1 865 ? 37.825 147.057 39.611 1.00 30.86 865 ARG C C 1
ATOM 14023 O O . ARG C 1 865 ? 37.550 145.860 39.544 1.00 28.61 865 ARG C O 1
ATOM 14031 N N . GLU C 1 866 ? 36.990 147.954 40.126 1.00 28.97 866 GLU C N 1
ATOM 14032 C CA . GLU C 1 866 ? 35.751 147.553 40.788 1.00 31.72 866 GLU C CA 1
ATOM 14033 C C . GLU C 1 866 ? 34.542 147.564 39.857 1.00 30.06 866 GLU C C 1
ATOM 14034 O O . GLU C 1 866 ? 33.464 147.120 40.229 1.00 28.28 866 GLU C O 1
ATOM 14040 N N . LEU C 1 867 ? 34.727 148.085 38.653 1.00 29.35 867 LEU C N 1
ATOM 14041 C CA . LEU C 1 867 ? 33.650 148.187 37.683 1.00 28.94 867 LEU C CA 1
ATOM 14042 C C . LEU C 1 867 ? 33.069 146.808 37.379 1.00 23.67 867 LEU C C 1
ATOM 14043 O O . LEU C 1 867 ? 33.803 145.884 37.053 1.00 25.60 867 LEU C O 1
ATOM 14048 N N . MET C 1 868 ? 31.751 146.683 37.488 1.00 25.65 868 MET C N 1
ATOM 14049 C CA . MET C 1 868 ? 31.064 145.436 37.152 1.00 25.12 868 MET C CA 1
ATOM 14050 C C . MET C 1 868 ? 30.080 145.674 36.024 1.00 25.73 868 MET C C 1
ATOM 14051 O O . MET C 1 868 ? 29.476 146.732 35.940 1.00 21.89 868 MET C O 1
ATOM 14056 N N . VAL C 1 869 ? 29.907 144.691 35.151 1.00 24.70 869 VAL C N 1
ATOM 14057 C CA . VAL C 1 869 ? 28.798 144.770 34.212 1.00 24.90 869 VAL C CA 1
ATOM 14058 C C . VAL C 1 869 ? 28.025 143.466 34.214 1.00 26.16 869 VAL C C 1
ATOM 14059 O O . VAL C 1 869 ? 28.522 142.441 34.680 1.00 26.47 869 VAL C O 1
ATOM 14063 N N . ARG C 1 870 ? 26.805 143.528 33.697 1.00 26.55 870 ARG C N 1
ATOM 14064 C CA . ARG C 1 870 ? 25.987 142.349 33.485 1.00 25.17 870 ARG C CA 1
ATOM 14065 C C . ARG C 1 870 ? 26.295 141.792 32.105 1.00 23.93 870 ARG C C 1
ATOM 14066 O O . ARG C 1 870 ? 26.320 142.527 31.120 1.00 23.41 870 ARG C O 1
ATOM 14074 N N . VAL C 1 871 ? 26.544 140.494 32.023 1.00 24.70 871 VAL C N 1
ATOM 14075 C CA . VAL C 1 871 ? 26.742 139.884 30.722 1.00 21.42 871 VAL C CA 1
ATOM 14076 C C . VAL C 1 871 ? 25.497 139.109 30.316 1.00 21.90 871 VAL C C 1
ATOM 14077 O O . VAL C 1 871 ? 24.652 139.611 29.581 1.00 21.62 871 VAL C O 1
ATOM 14081 N N . ALA C 1 872 ? 25.390 137.880 30.806 1.00 23.13 872 ALA C N 1
ATOM 14082 C CA . ALA C 1 872 ? 24.224 137.059 30.537 1.00 20.71 872 ALA C CA 1
ATOM 14083 C C . ALA C 1 872 ? 24.023 136.129 31.720 1.00 22.99 872 ALA C C 1
ATOM 14084 O O . ALA C 1 872 ? 24.702 135.099 31.829 1.00 19.64 872 ALA C O 1
ATOM 14086 N N . GLY C 1 873 ? 23.104 136.505 32.606 1.00 20.28 873 GLY C N 1
ATOM 14087 C CA . GLY C 1 873 ? 22.814 135.720 33.795 1.00 22.44 873 GLY C CA 1
ATOM 14088 C C . GLY C 1 873 ? 23.857 135.877 34.888 1.00 24.48 873 GLY C C 1
ATOM 14089 O O . GLY C 1 873 ? 23.783 135.204 35.921 1.00 20.84 873 GLY C O 1
ATOM 14090 N N . PHE C 1 874 ? 24.842 136.748 34.658 1.00 21.80 874 PHE C N 1
ATOM 14091 C CA . PHE C 1 874 ? 25.864 137.007 35.661 1.00 23.00 874 PHE C CA 1
ATOM 14092 C C . PHE C 1 874 ? 26.443 138.407 35.559 1.00 23.05 874 PHE C C 1
ATOM 14093 O O . PHE C 1 874 ? 26.386 139.056 34.514 1.00 22.71 874 PHE C O 1
ATOM 14101 N N . THR C 1 875 ? 26.988 138.852 36.682 1.00 23.17 875 THR C N 1
ATOM 14102 C CA . THR C 1 875 ? 27.740 140.079 36.761 1.00 23.03 875 THR C CA 1
ATOM 14103 C C . THR C 1 875 ? 29.205 139.688 36.899 1.00 24.47 875 THR C C 1
ATOM 14104 O O . THR C 1 875 ? 29.543 138.726 37.591 1.00 23.12 875 THR C O 1
ATOM 14108 N N . GLN C 1 876 ? 30.081 140.404 36.209 1.00 22.62 876 GLN C N 1
ATOM 14109 C CA . GLN C 1 876 ? 31.505 140.150 36.351 1.00 20.43 876 GLN C CA 1
ATOM 14110 C C . GLN C 1 876 ? 32.271 141.465 36.347 1.00 25.86 876 GLN C C 1
ATOM 14111 O O . GLN C 1 876 ? 31.803 142.463 35.787 1.00 21.03 876 GLN C O 1
ATOM 14117 N N . TYR C 1 877 ? 33.439 141.469 36.985 1.00 25.11 877 TYR C N 1
ATOM 14118 C CA . TYR C 1 877 ? 34.312 142.631 36.926 1.00 23.75 877 TYR C CA 1
ATOM 14119 C C . TYR C 1 877 ? 34.812 142.819 35.496 1.00 24.40 877 TYR C C 1
ATOM 14120 O O . TYR C 1 877 ? 35.418 141.916 34.917 1.00 26.03 877 TYR C O 1
ATOM 14129 N N . TRP C 1 878 ? 34.554 143.998 34.938 1.00 23.85 878 TRP C N 1
ATOM 14130 C CA . TRP C 1 878 ? 34.975 144.320 33.582 1.00 25.46 878 TRP C CA 1
ATOM 14131 C C . TRP C 1 878 ? 36.385 143.826 33.287 1.00 23.50 878 TRP C C 1
ATOM 14132 O O . TRP C 1 878 ? 36.620 143.244 32.232 1.00 28.18 878 TRP C O 1
ATOM 14143 N N . CYS C 1 879 ? 37.318 144.050 34.213 1.00 22.33 879 CYS C N 1
ATOM 14144 C CA . CYS C 1 879 ? 38.721 143.681 33.995 1.00 23.61 879 CYS C CA 1
ATOM 14145 C C . CYS C 1 879 ? 38.945 142.180 33.872 1.00 27.98 879 CYS C C 1
ATOM 14146 O O . CYS C 1 879 ? 40.009 141.749 33.428 1.00 26.84 879 CYS C O 1
ATOM 14149 N N . GLU C 1 880 ? 37.967 141.378 34.285 1.00 24.35 880 GLU C N 1
ATOM 14150 C CA . GLU C 1 880 ? 38.119 139.921 34.185 1.00 25.65 880 GLU C CA 1
ATOM 14151 C C . GLU C 1 880 ? 37.337 139.372 32.999 1.00 25.27 880 GLU C C 1
ATOM 14152 O O . GLU C 1 880 ? 37.296 138.165 32.774 1.00 26.62 880 GLU C O 1
ATOM 14158 N N . ILE C 1 881 ? 36.720 140.264 32.236 1.00 23.74 881 ILE C N 1
ATOM 14159 C CA . ILE C 1 881 ? 35.966 139.839 31.065 1.00 27.24 881 ILE C CA 1
ATOM 14160 C C . ILE C 1 881 ? 36.817 139.970 29.814 1.00 24.07 881 ILE C C 1
ATOM 14161 O O . ILE C 1 881 ? 37.322 141.043 29.529 1.00 27.14 881 ILE C O 1
ATOM 14166 N N . GLY C 1 882 ? 36.975 138.881 29.069 1.00 26.06 882 GLY C N 1
ATOM 14167 C CA . GLY C 1 882 ? 37.737 138.911 27.827 1.00 26.11 882 GLY C CA 1
ATOM 14168 C C . GLY C 1 882 ? 37.221 139.926 26.811 1.00 25.57 882 GLY C C 1
ATOM 14169 O O . GLY C 1 882 ? 36.056 140.314 26.843 1.00 25.65 882 GLY C O 1
ATOM 14170 N N . LYS C 1 883 ? 38.083 140.358 25.896 1.00 26.55 883 LYS C N 1
ATOM 14171 C CA . LYS C 1 883 ? 37.695 141.429 24.971 1.00 27.95 883 LYS C CA 1
ATOM 14172 C C . LYS C 1 883 ? 36.450 141.135 24.128 1.00 23.78 883 LYS C C 1
ATOM 14173 O O . LYS C 1 883 ? 35.633 142.025 23.906 1.00 28.68 883 LYS C O 1
ATOM 14179 N N . PRO C 1 884 ? 36.303 139.891 23.637 1.00 25.33 884 PRO C N 1
ATOM 14180 C CA . PRO C 1 884 ? 35.138 139.630 22.784 1.00 21.22 884 PRO C CA 1
ATOM 14181 C C . PRO C 1 884 ? 33.826 139.942 23.491 1.00 23.72 884 PRO C C 1
ATOM 14182 O O . PRO C 1 884 ? 32.934 140.581 22.911 1.00 22.76 884 PRO C O 1
ATOM 14186 N N . ILE C 1 885 ? 33.700 139.499 24.736 1.00 22.72 885 ILE C N 1
ATOM 14187 C CA . ILE C 1 885 ? 32.480 139.787 25.484 1.00 24.98 885 ILE C CA 1
ATOM 14188 C C . ILE C 1 885 ? 32.395 141.274 25.844 1.00 19.75 885 ILE C C 1
ATOM 14189 O O . ILE C 1 885 ? 31.333 141.870 25.777 1.00 23.72 885 ILE C O 1
ATOM 14194 N N . GLN C 1 886 ? 33.513 141.880 26.219 1.00 24.56 886 GLN C N 1
ATOM 14195 C CA . GLN C 1 886 ? 33.504 143.329 26.426 1.00 23.69 886 GLN C CA 1
ATOM 14196 C C . GLN C 1 886 ? 32.946 144.053 25.193 1.00 25.60 886 GLN C C 1
ATOM 14197 O O . GLN C 1 886 ? 32.031 144.869 25.308 1.00 30.27 886 GLN C O 1
ATOM 14203 N N . ASP C 1 887 ? 33.490 143.745 24.015 1.00 26.45 887 ASP C N 1
ATOM 14204 C CA . ASP C 1 887 ? 33.077 144.422 22.785 1.00 27.79 887 ASP C CA 1
ATOM 14205 C C . ASP C 1 887 ? 31.588 144.259 22.612 1.00 26.52 887 ASP C C 1
ATOM 14206 O O . ASP C 1 887 ? 30.864 145.200 22.298 1.00 27.59 887 ASP C O 1
ATOM 14211 N N . GLU C 1 888 ? 31.149 143.028 22.818 1.00 29.05 888 GLU C N 1
ATOM 14212 C CA . GLU C 1 888 ? 29.755 142.655 22.739 1.00 23.89 888 GLU C CA 1
ATOM 14213 C C . GLU C 1 888 ? 28.922 143.515 23.683 1.00 24.96 888 GLU C C 1
ATOM 14214 O O . GLU C 1 888 ? 27.932 144.131 23.285 1.00 26.35 888 GLU C O 1
ATOM 14220 N N . VAL C 1 889 ? 29.324 143.558 24.943 1.00 24.77 889 VAL C N 1
ATOM 14221 C CA . VAL C 1 889 ? 28.572 144.314 25.932 1.00 25.60 889 VAL C CA 1
ATOM 14222 C C . VAL C 1 889 ? 28.549 145.803 25.581 1.00 22.80 889 VAL C C 1
ATOM 14223 O O . VAL C 1 889 ? 27.512 146.465 25.679 1.00 25.32 889 VAL C O 1
ATOM 14227 N N . ILE C 1 890 ? 29.698 146.318 25.173 1.00 25.93 890 ILE C N 1
ATOM 14228 C CA . ILE C 1 890 ? 29.810 147.725 24.823 1.00 28.41 890 ILE C CA 1
ATOM 14229 C C . ILE C 1 890 ? 28.804 148.074 23.735 1.00 27.53 890 ILE C C 1
ATOM 14230 O O . ILE C 1 890 ? 28.156 149.107 23.789 1.00 28.45 890 ILE C O 1
ATOM 14235 N N . TYR C 1 891 ? 28.640 147.181 22.770 1.00 30.90 891 TYR C N 1
ATOM 14236 C CA . TYR C 1 891 ? 27.813 147.486 21.613 1.00 32.90 891 TYR C CA 1
ATOM 14237 C C . TYR C 1 891 ? 26.297 147.326 21.813 1.00 33.58 891 TYR C C 1
ATOM 14238 O O . TYR C 1 891 ? 25.513 147.798 20.993 1.00 31.55 891 TYR C O 1
ATOM 14247 N N . ARG C 1 892 ? 25.872 146.672 22.889 1.00 30.09 892 ARG C N 1
ATOM 14248 C CA . ARG C 1 892 ? 24.431 146.480 23.092 1.00 29.02 892 ARG C CA 1
ATOM 14249 C C . ARG C 1 892 ? 23.686 147.803 23.036 1.00 31.92 892 ARG C C 1
ATOM 14250 O O . ARG C 1 892 ? 24.131 148.796 23.603 1.00 32.15 892 ARG C O 1
ATOM 14258 N N . THR C 1 893 ? 22.545 147.811 22.363 1.00 31.65 893 THR C N 1
ATOM 14259 C CA . THR C 1 893 ? 21.780 149.038 22.196 1.00 32.45 893 THR C CA 1
ATOM 14260 C C . THR C 1 893 ? 21.564 149.693 23.548 1.00 33.47 893 THR C C 1
ATOM 14261 O O . THR C 1 893 ? 21.168 149.038 24.507 1.00 34.75 893 THR C O 1
ATOM 14265 N N . GLU C 1 894 ? 21.851 150.986 23.633 1.00 34.61 894 GLU C N 1
ATOM 14266 C CA . GLU C 1 894 ? 21.684 151.706 24.886 1.00 31.98 894 GLU C CA 1
ATOM 14267 C C . GLU C 1 894 ? 20.420 152.539 24.830 1.00 36.02 894 GLU C C 1
ATOM 14268 O O . GLU C 1 894 ? 20.214 153.303 23.891 1.00 42.61 894 GLU C O 1
ATOM 14274 N N . TYR C 1 895 ? 19.565 152.382 25.830 1.00 31.89 895 TYR C N 1
ATOM 14275 C CA . TYR C 1 895 ? 18.293 153.091 25.845 1.00 33.96 895 TYR C CA 1
ATOM 14276 C C . TYR C 1 895 ? 18.323 154.251 26.824 1.00 36.89 895 TYR C C 1
ATOM 14277 O O . TYR C 1 895 ? 18.539 154.055 28.017 1.00 36.00 895 TYR C O 1
ATOM 14286 N N . ASP C 1 896 ? 18.109 155.459 26.308 1.00 42.49 896 ASP C N 1
ATOM 14287 C CA . ASP C 1 896 ? 18.205 156.682 27.109 1.00 46.17 896 ASP C CA 1
ATOM 14288 C C . ASP C 1 896 ? 16.854 157.068 27.706 1.00 49.78 896 ASP C C 1
ATOM 14289 O O . ASP C 1 896 ? 16.768 157.981 28.531 1.00 51.54 896 ASP C O 1
ATOM 14294 N N . LYS C 1 897 ? 15.808 156.382 27.249 1.00 51.72 897 LYS C N 1
ATOM 14295 C CA . LYS C 1 897 ? 14.467 156.447 27.838 1.00 53.55 897 LYS C CA 1
ATOM 14296 C C . LYS C 1 897 ? 13.481 155.618 27.012 1.00 60.34 897 LYS C C 1
ATOM 14297 O O . LYS C 1 897 ? 13.852 155.007 26.002 1.00 57.70 897 LYS C O 1
ATOM 14304 N N . MET D 2 1 ? 61.520 129.704 58.085 1.00 46.20 1 MET D N 1
ATOM 14305 C CA . MET D 2 1 ? 62.422 130.607 57.374 1.00 50.01 1 MET D CA 1
ATOM 14306 C C . MET D 2 1 ? 61.698 131.657 56.513 1.00 51.14 1 MET D C 1
ATOM 14307 O O . MET D 2 1 ? 62.178 132.783 56.364 1.00 50.66 1 MET D O 1
ATOM 14312 N N . ARG D 2 2 ? 60.552 131.287 55.946 1.00 45.89 2 ARG D N 1
ATOM 14313 C CA . ARG D 2 2 ? 59.707 132.238 55.225 1.00 42.49 2 ARG D CA 1
ATOM 14314 C C . ARG D 2 2 ? 58.396 132.425 55.971 1.00 43.92 2 ARG D C 1
ATOM 14315 O O . ARG D 2 2 ? 58.024 131.585 56.791 1.00 43.91 2 ARG D O 1
ATOM 14323 N N . HIS D 2 3 ? 57.695 133.519 55.681 1.00 41.63 3 HIS D N 1
ATOM 14324 C CA . HIS D 2 3 ? 56.345 133.714 56.195 1.00 42.29 3 HIS D CA 1
ATOM 14325 C C . HIS D 2 3 ? 55.511 132.492 55.826 1.00 40.74 3 HIS D C 1
ATOM 14326 O O . HIS D 2 3 ? 54.786 131.935 56.654 1.00 38.66 3 HIS D O 1
ATOM 14333 N N . TYR D 2 4 ? 55.631 132.099 54.562 1.00 37.86 4 TYR D N 1
ATOM 14334 C CA . TYR D 2 4 ? 54.850 131.020 53.972 1.00 38.07 4 TYR D CA 1
ATOM 14335 C C . TYR D 2 4 ? 54.954 129.724 54.768 1.00 38.43 4 TYR D C 1
ATOM 14336 O O . TYR D 2 4 ? 54.068 128.874 54.698 1.00 33.79 4 TYR D O 1
ATOM 14345 N N . ASP D 2 5 ? 56.035 129.579 55.528 1.00 36.03 5 ASP D N 1
ATOM 14346 C CA . ASP D 2 5 ? 56.256 128.372 56.316 1.00 35.53 5 ASP D CA 1
ATOM 14347 C C . ASP D 2 5 ? 55.816 128.572 57.763 1.00 34.76 5 ASP D C 1
ATOM 14348 O O . ASP D 2 5 ? 56.008 127.700 58.610 1.00 35.46 5 ASP D O 1
ATOM 14353 N N . CYS D 2 6 ? 55.217 129.721 58.044 1.00 33.91 6 CYS D N 1
ATOM 14354 C CA . CYS D 2 6 ? 54.858 130.064 59.413 1.00 33.59 6 CYS D CA 1
ATOM 14355 C C . CYS D 2 6 ? 53.407 129.723 59.738 1.00 36.27 6 CYS D C 1
ATOM 14356 O O . CYS D 2 6 ? 52.518 129.851 58.890 1.00 33.91 6 CYS D O 1
ATOM 14359 N N . LYS D 2 7 ? 53.179 129.299 60.976 1.00 34.18 7 LYS D N 1
ATOM 14360 C CA . LYS D 2 7 ? 51.844 128.982 61.454 1.00 32.47 7 LYS D CA 1
ATOM 14361 C C . LYS D 2 7 ? 50.964 130.225 61.451 1.00 33.61 7 LYS D C 1
ATOM 14362 O O . LYS D 2 7 ? 49.754 130.137 61.259 1.00 33.26 7 LYS D O 1
ATOM 14368 N N . ASN D 2 8 ? 51.575 131.386 61.658 1.00 34.32 8 ASN D N 1
ATOM 14369 C CA . ASN D 2 8 ? 50.836 132.642 61.689 1.00 32.59 8 ASN D CA 1
ATOM 14370 C C . ASN D 2 8 ? 50.555 133.196 60.302 1.00 29.18 8 ASN D C 1
ATOM 14371 O O . ASN D 2 8 ? 49.997 134.277 60.156 1.00 32.48 8 ASN D O 1
ATOM 14376 N N . TYR D 2 9 ? 50.952 132.451 59.282 1.00 30.70 9 TYR D N 1
ATOM 14377 C CA . TYR D 2 9 ? 50.689 132.845 57.907 1.00 32.91 9 TYR D CA 1
ATOM 14378 C C . TYR D 2 9 ? 49.237 132.563 57.535 1.00 30.24 9 TYR D C 1
ATOM 14379 O O . TYR D 2 9 ? 48.727 131.470 57.769 1.00 29.58 9 TYR D O 1
ATOM 14388 N N . ILE D 2 10 ? 48.589 133.566 56.962 1.00 31.48 10 ILE D N 1
ATOM 14389 C CA . ILE D 2 10 ? 47.233 133.440 56.467 1.00 31.62 10 ILE D CA 1
ATOM 14390 C C . ILE D 2 10 ? 47.334 133.324 54.957 1.00 30.45 10 ILE D C 1
ATOM 14391 O O . ILE D 2 10 ? 47.736 134.271 54.283 1.00 27.46 10 ILE D O 1
ATOM 14396 N N . ASN D 2 11 ? 46.993 132.161 54.421 1.00 26.71 11 ASN D N 1
ATOM 14397 C CA . ASN D 2 11 ? 47.032 131.977 52.979 1.00 25.90 11 ASN D CA 1
ATOM 14398 C C . ASN D 2 11 ? 46.104 132.950 52.276 1.00 27.94 11 ASN D C 1
ATOM 14399 O O . ASN D 2 11 ? 45.019 133.270 52.773 1.00 26.16 11 ASN D O 1
ATOM 14404 N N . LEU D 2 12 ? 46.526 133.426 51.112 1.00 26.82 12 LEU D N 1
ATOM 14405 C CA . LEU D 2 12 ? 45.658 134.267 50.306 1.00 28.09 12 LEU D CA 1
ATOM 14406 C C . LEU D 2 12 ? 45.599 133.736 48.883 1.00 27.42 12 LEU D C 1
ATOM 14407 O O . LEU D 2 12 ? 44.521 133.430 48.371 1.00 22.60 12 LEU D O 1
ATOM 14412 N N . ASP D 2 13 ? 46.761 133.614 48.249 1.00 24.30 13 ASP D N 1
ATOM 14413 C CA . ASP D 2 13 ? 46.802 133.165 46.867 1.00 25.24 13 ASP D CA 1
ATOM 14414 C C . ASP D 2 13 ? 48.173 132.627 46.498 1.00 26.17 13 ASP D C 1
ATOM 14415 O O . ASP D 2 13 ? 49.012 132.395 47.369 1.00 27.33 13 ASP D O 1
ATOM 14420 N N . CYS D 2 14 ? 48.392 132.443 45.201 1.00 25.80 14 CYS D N 1
ATOM 14421 C CA . CYS D 2 14 ? 49.584 131.771 44.703 1.00 29.00 14 CYS D CA 1
ATOM 14422 C C . CYS D 2 14 ? 50.867 132.570 44.896 1.00 27.64 14 CYS D C 1
ATOM 14423 O O . CYS D 2 14 ? 51.953 132.043 44.687 1.00 28.13 14 CYS D O 1
ATOM 14426 N N . GLU D 2 15 ? 50.749 133.838 45.276 1.00 30.76 15 GLU D N 1
ATOM 14427 C CA . GLU D 2 15 ? 51.932 134.685 45.379 1.00 31.85 15 GLU D CA 1
ATOM 14428 C C . GLU D 2 15 ? 52.115 135.317 46.760 1.00 31.50 15 GLU D C 1
ATOM 14429 O O . GLU D 2 15 ? 53.239 135.586 47.172 1.00 32.64 15 GLU D O 1
ATOM 14435 N N . LYS D 2 16 ? 51.023 135.544 47.484 1.00 31.26 16 LYS D N 1
ATOM 14436 C CA . LYS D 2 16 ? 51.123 136.268 48.751 1.00 30.76 16 LYS D CA 1
ATOM 14437 C C . LYS D 2 16 ? 50.149 135.781 49.815 1.00 33.59 16 LYS D C 1
ATOM 14438 O O . LYS D 2 16 ? 49.259 134.970 49.541 1.00 28.56 16 LYS D O 1
ATOM 14444 N N . GLY D 2 17 ? 50.338 136.282 51.032 1.00 30.21 17 GLY D N 1
A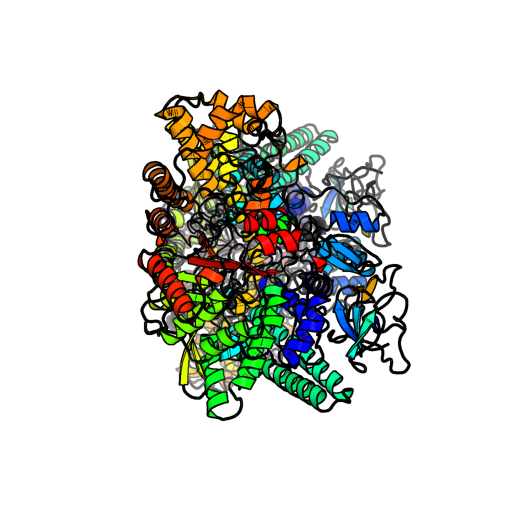TOM 14445 C CA . GLY D 2 17 ? 49.492 135.941 52.156 1.00 28.56 17 GLY D CA 1
ATOM 14446 C C . GLY D 2 17 ? 49.410 137.103 53.125 1.00 31.49 17 GLY D C 1
ATOM 14447 O O . GLY D 2 17 ? 49.803 138.222 52.794 1.00 32.75 17 GLY D O 1
ATOM 14448 N N . LEU D 2 18 ? 48.889 136.842 54.317 1.00 31.14 18 LEU D N 1
ATOM 14449 C CA . LEU D 2 18 ? 48.829 137.850 55.367 1.00 31.41 18 LEU D CA 1
ATOM 14450 C C . LEU D 2 18 ? 49.595 137.332 56.557 1.00 31.11 18 LEU D C 1
ATOM 14451 O O . LEU D 2 18 ? 49.666 136.126 56.769 1.00 34.19 18 LEU D O 1
ATOM 14456 N N . CYS D 2 19 ? 50.179 138.229 57.337 1.00 31.15 19 CYS D N 1
ATOM 14457 C CA . CYS D 2 19 ? 50.710 137.816 58.623 1.00 32.26 19 CYS D CA 1
ATOM 14458 C C . CYS D 2 19 ? 49.589 137.997 59.612 1.00 31.40 19 CYS D C 1
ATOM 14459 O O . CYS D 2 19 ? 48.987 139.066 59.664 1.00 32.32 19 CYS D O 1
ATOM 14462 N N . ALA D 2 20 ? 49.301 136.963 60.392 1.00 31.05 20 ALA D N 1
ATOM 14463 C CA . ALA D 2 20 ? 48.200 137.034 61.348 1.00 32.17 20 ALA D CA 1
ATOM 14464 C C . ALA D 2 20 ? 48.439 138.119 62.395 1.00 35.43 20 ALA D C 1
ATOM 14465 O O . ALA D 2 20 ? 47.509 138.812 62.806 1.00 32.66 20 ALA D O 1
ATOM 14467 N N . LEU D 2 21 ? 49.692 138.259 62.820 1.00 36.24 21 LEU D N 1
ATOM 14468 C CA . LEU D 2 21 ? 50.054 139.184 63.890 1.00 34.79 21 LEU D CA 1
ATOM 14469 C C . LEU D 2 21 ? 49.964 140.643 63.459 1.00 36.99 21 LEU D C 1
ATOM 14470 O O . LEU D 2 21 ? 49.580 141.507 64.244 1.00 38.83 21 LEU D O 1
ATOM 14475 N N . THR D 2 22 ? 50.322 140.921 62.211 1.00 35.94 22 THR D N 1
ATOM 14476 C CA . THR D 2 22 ? 50.328 142.294 61.727 1.00 33.16 22 THR D CA 1
ATOM 14477 C C . THR D 2 22 ? 49.134 142.609 60.835 1.00 38.24 22 THR D C 1
ATOM 14478 O O . THR D 2 22 ? 48.768 143.772 60.672 1.00 38.86 22 THR D O 1
ATOM 14482 N N . LYS D 2 23 ? 48.520 141.568 60.278 1.00 37.80 23 LYS D N 1
ATOM 14483 C CA . LYS D 2 23 ? 47.429 141.721 59.317 1.00 37.08 23 LYS D CA 1
ATOM 14484 C C . LYS D 2 23 ? 47.962 142.357 58.037 1.00 38.87 23 LYS D C 1
ATOM 14485 O O . LYS D 2 23 ? 47.193 142.801 57.186 1.00 38.08 23 LYS D O 1
ATOM 14491 N N . GLY D 2 24 ? 49.283 142.407 57.913 1.00 36.01 24 GLY D N 1
ATOM 14492 C CA . GLY D 2 24 ? 49.914 142.988 56.742 1.00 36.57 24 GLY D CA 1
ATOM 14493 C C . GLY D 2 24 ? 50.128 141.949 55.661 1.00 34.66 24 GLY D C 1
ATOM 14494 O O . GLY D 2 24 ? 50.242 140.762 55.950 1.00 33.25 24 GLY D O 1
ATOM 14495 N N . MET D 2 25 ? 50.181 142.394 54.413 1.00 36.62 25 MET D N 1
ATOM 14496 C CA . MET D 2 25 ? 50.370 141.489 53.289 1.00 34.78 25 MET D CA 1
ATOM 14497 C C . MET D 2 25 ? 51.843 141.140 53.159 1.00 38.47 25 MET D C 1
ATOM 14498 O O . MET D 2 25 ? 52.698 142.016 53.243 1.00 35.96 25 MET D O 1
ATOM 14503 N N . VAL D 2 26 ? 52.135 139.859 52.953 1.00 37.16 26 VAL D N 1
ATOM 14504 C CA . VAL D 2 26 ? 53.513 139.397 52.854 1.00 35.66 26 VAL D CA 1
ATOM 14505 C C . VAL D 2 26 ? 53.698 138.483 51.653 1.00 38.24 26 VAL D C 1
ATOM 14506 O O . VAL D 2 26 ? 52.788 137.740 51.286 1.00 37.39 26 VAL D O 1
ATOM 14510 N N . PRO D 2 27 ? 54.883 138.536 51.029 1.00 38.88 27 PRO D N 1
ATOM 14511 C CA . PRO D 2 27 ? 55.149 137.752 49.823 1.00 33.72 27 PRO D CA 1
ATOM 14512 C C . PRO D 2 27 ? 55.564 136.336 50.176 1.00 36.80 27 PRO D C 1
ATOM 14513 O O . PRO D 2 27 ? 56.080 136.110 51.269 1.00 38.32 27 PRO D O 1
ATOM 14517 N N . ILE D 2 28 ? 55.327 135.399 49.262 1.00 32.72 28 ILE D N 1
ATOM 14518 C CA . ILE D 2 28 ? 55.787 134.028 49.423 1.00 35.84 28 ILE D CA 1
ATOM 14519 C C . ILE D 2 28 ? 57.241 133.915 48.972 1.00 41.27 28 ILE D C 1
ATOM 14520 O O . ILE D 2 28 ? 58.059 133.238 49.603 1.00 40.23 28 ILE D O 1
ATOM 14525 N N . ASP D 2 29 ? 57.554 134.599 47.878 1.00 41.76 29 ASP D N 1
ATOM 14526 C CA . ASP D 2 29 ? 58.905 134.603 47.331 1.00 43.91 29 ASP D CA 1
ATOM 14527 C C . ASP D 2 29 ? 59.508 136.004 47.361 1.00 42.71 29 ASP D C 1
ATOM 14528 O O . ASP D 2 29 ? 58.808 136.988 47.600 1.00 45.70 29 ASP D O 1
ATOM 14533 N N . GLY D 2 30 ? 60.813 136.083 47.114 1.00 49.31 30 GLY D N 1
ATOM 14534 C CA . GLY D 2 30 ? 61.481 137.353 46.893 1.00 45.06 30 GLY D CA 1
ATOM 14535 C C . GLY D 2 30 ? 61.658 138.216 48.126 1.00 48.24 30 GLY D C 1
ATOM 14536 O O . GLY D 2 30 ? 61.586 137.739 49.262 1.00 44.04 30 GLY D O 1
ATOM 14537 N N . GLU D 2 31 ? 61.893 139.501 47.888 1.00 49.45 31 GLU D N 1
ATOM 14538 C CA . GLU D 2 31 ? 62.146 140.454 48.959 1.00 52.38 31 GLU D CA 1
ATOM 14539 C C . GLU D 2 31 ? 60.974 140.554 49.932 1.00 50.70 31 GLU D C 1
ATOM 14540 O O . GLU D 2 31 ? 59.850 140.860 49.538 1.00 48.19 31 GLU D O 1
ATOM 14546 N N . GLY D 2 32 ? 61.249 140.306 51.208 1.00 49.82 32 GLY D N 1
ATOM 14547 C CA . GLY D 2 32 ? 60.238 140.434 52.240 1.00 48.70 32 GLY D CA 1
ATOM 14548 C C . GLY D 2 32 ? 59.532 139.128 52.552 1.00 44.41 32 GLY D C 1
ATOM 14549 O O . GLY D 2 32 ? 58.514 139.110 53.239 1.00 47.20 32 GLY D O 1
ATOM 14550 N N . SER D 2 33 ? 60.075 138.029 52.050 1.00 44.55 33 SER D N 1
ATOM 14551 C CA . SER D 2 33 ? 59.459 136.727 52.262 1.00 46.52 33 SER D CA 1
ATOM 14552 C C . SER D 2 33 ? 60.103 135.998 53.439 1.00 48.82 33 SER D C 1
ATOM 14553 O O . SER D 2 33 ? 59.623 134.950 53.875 1.00 44.90 33 SER D O 1
ATOM 14556 N N . GLU D 2 34 ? 61.189 136.568 53.953 1.00 50.13 34 GLU D N 1
ATOM 14557 C CA . GLU D 2 34 ? 61.935 135.956 55.045 1.00 49.89 34 GLU D CA 1
ATOM 14558 C C . GLU D 2 34 ? 61.134 136.046 56.335 1.00 48.96 34 GLU D C 1
ATOM 14559 O O . GLU D 2 34 ? 60.477 137.053 56.599 1.00 49.60 34 GLU D O 1
ATOM 14565 N N . ALA D 2 35 ? 61.194 134.986 57.133 1.00 47.23 35 ALA D N 1
ATOM 14566 C CA . ALA D 2 35 ? 60.459 134.926 58.386 1.00 50.02 35 ALA D CA 1
ATOM 14567 C C . ALA D 2 35 ? 61.038 135.906 59.390 1.00 52.97 35 ALA D C 1
ATOM 14568 O O . ALA D 2 35 ? 62.188 136.325 59.275 1.00 54.91 35 ALA D O 1
ATOM 14570 N N . CYS D 2 36 ? 60.234 136.268 60.379 1.00 52.32 36 CYS D N 1
ATOM 14571 C CA . CYS D 2 36 ? 60.691 137.159 61.427 1.00 51.27 36 CYS D CA 1
ATOM 14572 C C . CYS D 2 36 ? 61.029 136.338 62.672 1.00 54.95 36 CYS D C 1
ATOM 14573 O O . CYS D 2 36 ? 60.893 135.113 62.663 1.00 53.06 36 CYS D O 1
ATOM 14576 N N . PRO D 2 37 ? 61.493 137.006 63.742 1.00 55.70 37 PRO D N 1
ATOM 14577 C CA . PRO D 2 37 ? 61.775 136.325 65.015 1.00 56.21 37 PRO D CA 1
ATOM 14578 C C . PRO D 2 37 ? 60.554 135.609 65.607 1.00 54.41 37 PRO D C 1
ATOM 14579 O O . PRO D 2 37 ? 60.716 134.607 66.307 1.00 54.05 37 PRO D O 1
ATOM 14583 N N . ASN D 2 38 ? 59.354 136.114 65.327 1.00 53.31 38 ASN D N 1
ATOM 14584 C CA . ASN D 2 38 ? 58.124 135.527 65.863 1.00 53.18 38 ASN D CA 1
ATOM 14585 C C . ASN D 2 38 ? 57.708 134.241 65.160 1.00 48.32 38 ASN D C 1
ATOM 14586 O O . ASN D 2 38 ? 56.738 133.596 65.557 1.00 45.56 38 ASN D O 1
ATOM 14591 N N . PHE D 2 39 ? 58.452 133.879 64.120 1.00 47.06 39 PHE D N 1
ATOM 14592 C CA . PHE D 2 39 ? 58.139 132.705 63.311 1.00 44.41 39 PHE D CA 1
ATOM 14593 C C . PHE D 2 39 ? 57.909 131.442 64.123 1.00 45.59 39 PHE D C 1
ATOM 14594 O O . PHE D 2 39 ? 58.731 131.058 64.958 1.00 44.28 39 PHE D O 1
ATOM 14602 N N . LYS D 2 40 ? 56.778 130.801 63.851 1.00 39.92 40 LYS D N 1
ATOM 14603 C CA . LYS D 2 40 ? 56.480 129.473 64.365 1.00 40.47 40 LYS D CA 1
ATOM 14604 C C . LYS D 2 40 ? 56.107 128.600 63.176 1.00 40.05 40 LYS D C 1
ATOM 14605 O O . LYS D 2 40 ? 55.307 129.006 62.333 1.00 36.51 40 LYS D O 1
ATOM 14611 N N . PRO D 2 41 ? 56.695 127.398 63.099 1.00 36.68 41 PRO D N 1
ATOM 14612 C CA . PRO D 2 41 ? 56.551 126.533 61.923 1.00 39.74 41 PRO D CA 1
ATOM 14613 C C . PRO D 2 41 ? 55.116 126.051 61.738 1.00 36.72 41 PRO D C 1
ATOM 14614 O O . PRO D 2 41 ? 54.469 125.633 62.700 1.00 33.06 41 PRO D O 1
ATOM 14618 N N . ALA D 2 42 ? 54.625 126.126 60.507 1.00 37.92 42 ALA D N 1
ATOM 14619 C CA . ALA D 2 42 ? 53.331 125.559 60.175 1.00 33.72 42 ALA D CA 1
ATOM 14620 C C . ALA D 2 42 ? 53.488 124.055 59.980 1.00 35.23 42 ALA D C 1
ATOM 14621 O O . ALA D 2 42 ? 54.524 123.583 59.507 1.00 32.08 42 ALA D O 1
ATOM 14623 N N . GLU D 2 43 ? 52.464 123.301 60.362 1.00 34.49 43 GLU D N 1
ATOM 14624 C CA . GLU D 2 43 ? 52.496 121.855 60.212 1.00 31.69 43 GLU D CA 1
ATOM 14625 C C . GLU D 2 43 ? 52.335 121.486 58.741 1.00 30.97 43 GLU D C 1
ATOM 14626 O O . GLU D 2 43 ? 51.346 121.845 58.108 1.00 34.10 43 GLU D O 1
ATOM 14632 N N . LYS D 2 44 ? 53.329 120.801 58.192 1.00 28.44 44 LYS D N 1
ATOM 14633 C CA . LYS D 2 44 ? 53.271 120.325 56.817 1.00 30.57 44 LYS D CA 1
ATOM 14634 C C . LYS D 2 44 ? 53.877 118.938 56.788 1.00 30.27 44 LYS D C 1
ATOM 14635 O O . LYS D 2 44 ? 54.555 118.546 57.734 1.00 30.79 44 LYS D O 1
ATOM 14641 N N . CYS D 2 45 ? 53.617 118.174 55.731 1.00 28.91 45 CYS D N 1
ATOM 14642 C CA . CYS D 2 45 ? 54.176 116.826 55.655 1.00 29.00 45 CYS D CA 1
ATOM 14643 C C . CYS D 2 45 ? 55.695 116.875 55.788 1.00 33.55 45 CYS D C 1
ATOM 14644 O O . CYS D 2 45 ? 56.289 116.039 56.465 1.00 31.21 45 CYS D O 1
ATOM 14647 N N . GLY D 2 46 ? 56.300 117.870 55.142 1.00 31.16 46 GLY D N 1
ATOM 14648 C CA . GLY D 2 46 ? 57.737 118.072 55.179 1.00 35.11 46 GLY D CA 1
ATOM 14649 C C . GLY D 2 46 ? 58.340 118.091 56.572 1.00 35.18 46 GLY D C 1
ATOM 14650 O O . GLY D 2 46 ? 59.505 117.731 56.741 1.00 38.93 46 GLY D O 1
ATOM 14651 N N . ASN D 2 47 ? 57.564 118.502 57.574 1.00 33.46 47 ASN D N 1
ATOM 14652 C CA . ASN D 2 47 ? 58.063 118.471 58.952 1.00 39.45 47 ASN D CA 1
ATOM 14653 C C . ASN D 2 47 ? 57.314 117.502 59.861 1.00 38.29 47 ASN D C 1
ATOM 14654 O O . ASN D 2 47 ? 57.238 117.703 61.075 1.00 37.75 47 ASN D O 1
ATOM 14659 N N . CYS D 2 48 ? 56.779 116.445 59.261 1.00 35.53 48 CYS D N 1
ATOM 14660 C CA . CYS D 2 48 ? 56.103 115.398 60.010 1.00 38.65 48 CYS D CA 1
ATOM 14661 C C . CYS D 2 48 ? 57.008 114.182 60.193 1.00 37.31 48 CYS D C 1
ATOM 14662 O O . CYS D 2 48 ? 57.703 113.779 59.263 1.00 33.79 48 CYS D O 1
ATOM 14665 N N . LYS D 2 49 ? 56.983 113.588 61.385 1.00 39.75 49 LYS D N 1
ATOM 14666 C CA . LYS D 2 49 ? 57.776 112.392 61.652 1.00 40.02 49 LYS D CA 1
ATOM 14667 C C . LYS D 2 49 ? 57.406 111.271 60.694 1.00 43.79 49 LYS D C 1
ATOM 14668 O O . LYS D 2 49 ? 58.222 110.399 60.398 1.00 41.20 49 LYS D O 1
ATOM 14674 N N . ASN D 2 50 ? 56.169 111.295 60.214 1.00 38.30 50 ASN D N 1
ATOM 14675 C CA . ASN D 2 50 ? 55.689 110.236 59.342 1.00 36.06 50 ASN D CA 1
ATOM 14676 C C . ASN D 2 50 ? 56.163 110.411 57.906 1.00 34.11 50 ASN D C 1
ATOM 14677 O O . ASN D 2 50 ? 56.075 109.486 57.100 1.00 33.59 50 ASN D O 1
ATOM 14682 N N . PHE D 2 51 ? 56.681 111.594 57.594 1.00 32.14 51 PHE D N 1
ATOM 14683 C CA . PHE D 2 51 ? 57.172 111.885 56.248 1.00 35.06 51 PHE D CA 1
ATOM 14684 C C . PHE D 2 51 ? 58.656 111.535 56.094 1.00 37.70 51 PHE D C 1
ATOM 14685 O O . PHE D 2 51 ? 59.454 111.769 57.004 1.00 41.37 51 PHE D O 1
ATOM 14693 N N . CYS D 2 52 ? 59.030 110.982 54.944 1.00 35.58 52 CYS D N 1
ATOM 14694 C CA . CYS D 2 52 ? 60.428 110.620 54.717 1.00 39.50 52 CYS D CA 1
ATOM 14695 C C . CYS D 2 52 ? 60.819 110.463 53.246 1.00 39.80 52 CYS D C 1
ATOM 14696 O O . CYS D 2 52 ? 59.975 110.261 52.370 1.00 35.89 52 CYS D O 1
ATOM 14699 N N . ASN D 2 53 ? 62.120 110.565 52.995 1.00 39.62 53 ASN D N 1
ATOM 14700 C CA . ASN D 2 53 ? 62.700 110.317 51.677 1.00 39.62 53 ASN D CA 1
ATOM 14701 C C . ASN D 2 53 ? 62.093 111.130 50.538 1.00 39.28 53 ASN D C 1
ATOM 14702 O O . ASN D 2 53 ? 61.783 110.577 49.481 1.00 38.73 53 ASN D O 1
ATOM 14707 N N . PRO D 2 54 ? 61.938 112.448 50.736 1.00 36.46 54 PRO D N 1
ATOM 14708 C CA . PRO D 2 54 ? 61.454 113.276 49.629 1.00 36.42 54 PRO D CA 1
ATOM 14709 C C . PRO D 2 54 ? 62.467 113.330 48.490 1.00 38.52 54 PRO D C 1
ATOM 14710 O O . PRO D 2 54 ? 63.659 113.472 48.740 1.00 40.85 54 PRO D O 1
ATOM 14714 N N . ASP D 2 55 ? 61.998 113.210 47.255 1.00 38.29 55 ASP D N 1
ATOM 14715 C CA . ASP D 2 55 ? 62.849 113.437 46.100 1.00 33.43 55 ASP D CA 1
ATOM 14716 C C . ASP D 2 55 ? 63.112 114.930 45.938 1.00 39.52 55 ASP D C 1
ATOM 14717 O O . ASP D 2 55 ? 62.754 115.730 46.807 1.00 38.46 55 ASP D O 1
ATOM 14722 N N . LYS D 2 56 ? 63.728 115.301 44.821 1.00 39.63 56 LYS D N 1
ATOM 14723 C CA . LYS D 2 56 ? 64.099 116.687 44.565 1.00 40.57 56 LYS D CA 1
ATOM 14724 C C . LYS D 2 56 ? 62.882 117.602 44.499 1.00 41.28 56 LYS D C 1
ATOM 14725 O O . LYS D 2 56 ? 62.998 118.815 44.680 1.00 43.85 56 LYS D O 1
ATOM 14731 N N . TYR D 2 57 ? 61.714 117.022 44.247 1.00 40.81 57 TYR D N 1
ATOM 14732 C CA . TYR D 2 57 ? 60.499 117.813 44.102 1.00 39.33 57 TYR D CA 1
ATOM 14733 C C . TYR D 2 57 ? 59.640 117.843 45.358 1.00 37.72 57 TYR D C 1
ATOM 14734 O O . TYR D 2 57 ? 58.532 118.359 45.324 1.00 36.43 57 TYR D O 1
ATOM 14743 N N . GLY D 2 58 ? 60.142 117.291 46.458 1.00 34.12 58 GLY D N 1
ATOM 14744 C CA . GLY D 2 58 ? 59.386 117.280 47.700 1.00 39.11 58 GLY D CA 1
ATOM 14745 C C . GLY D 2 58 ? 58.386 116.140 47.816 1.00 34.91 58 GLY D C 1
ATOM 14746 O O . GLY D 2 58 ? 57.627 116.059 48.782 1.00 33.09 58 GLY D O 1
ATOM 14747 N N . LEU D 2 59 ? 58.392 115.254 46.828 1.00 36.21 59 LEU D N 1
ATOM 14748 C CA . LEU D 2 59 ? 57.541 114.075 46.855 1.00 32.57 59 LEU D CA 1
ATOM 14749 C C . LEU D 2 59 ? 58.195 112.996 47.701 1.00 36.84 59 LEU D C 1
ATOM 14750 O O . LEU D 2 59 ? 59.200 112.407 47.303 1.00 37.06 59 LEU D O 1
ATOM 14755 N N . GLY D 2 60 ? 57.624 112.741 48.871 1.00 31.08 60 GLY D N 1
ATOM 14756 C CA . GLY D 2 60 ? 58.168 111.743 49.769 1.00 34.16 60 GLY D CA 1
ATOM 14757 C C . GLY D 2 60 ? 57.204 110.619 50.077 1.00 35.82 60 GLY D C 1
ATOM 14758 O O . GLY D 2 60 ? 56.204 110.424 49.378 1.00 35.76 60 GLY D O 1
ATOM 14759 N N . THR D 2 61 ? 57.499 109.893 51.146 1.00 32.65 61 THR D N 1
ATOM 14760 C CA . THR D 2 61 ? 56.672 108.779 51.578 1.00 34.09 61 THR D CA 1
ATOM 14761 C C . THR D 2 61 ? 55.994 109.092 52.905 1.00 31.30 61 THR D C 1
ATOM 14762 O O . THR D 2 61 ? 56.626 109.580 53.833 1.00 33.41 61 THR D O 1
ATOM 14766 N N . CYS D 2 62 ? 54.695 108.832 52.983 1.00 31.71 62 CYS D N 1
ATOM 14767 C CA . CYS D 2 62 ? 53.992 108.937 54.251 1.00 30.11 62 CYS D CA 1
ATOM 14768 C C . CYS D 2 62 ? 53.846 107.556 54.869 1.00 33.96 62 CYS D C 1
ATOM 14769 O O . CYS D 2 62 ? 53.319 106.635 54.242 1.00 33.42 62 CYS D O 1
ATOM 14772 N N . THR D 2 63 ? 54.328 107.421 56.097 1.00 34.43 63 THR D N 1
ATOM 14773 C CA . THR D 2 63 ? 54.254 106.168 56.821 1.00 34.36 63 THR D CA 1
ATOM 14774 C C . THR D 2 63 ? 53.241 106.315 57.946 1.00 39.12 63 THR D C 1
ATOM 14775 O O . THR D 2 63 ? 53.172 105.482 58.846 1.00 42.14 63 THR D O 1
ATOM 14779 N N . GLY D 2 64 ? 52.456 107.386 57.889 1.00 38.73 64 GLY D N 1
ATOM 14780 C CA . GLY D 2 64 ? 51.405 107.619 58.862 1.00 40.21 64 GLY D CA 1
ATOM 14781 C C . GLY D 2 64 ? 50.427 106.463 58.952 1.00 43.78 64 GLY D C 1
ATOM 14782 O O . GLY D 2 64 ? 49.714 106.330 59.945 1.00 47.14 64 GLY D O 1
ATOM 14783 N N . LEU D 2 65 ? 50.396 105.631 57.912 1.00 41.60 65 LEU D N 1
ATOM 14784 C CA . LEU D 2 65 ? 49.512 104.462 57.859 1.00 42.38 65 LEU D CA 1
ATOM 14785 C C . LEU D 2 65 ? 50.287 103.163 57.635 1.00 43.15 65 LEU D C 1
ATOM 14786 O O . LEU D 2 65 ? 51.439 103.188 57.198 1.00 43.91 65 LEU D O 1
ATOM 14791 N N . GLU D 2 66 ? 49.641 102.033 57.922 1.00 46.06 66 GLU D N 1
ATOM 14792 C CA . GLU D 2 66 ? 50.287 100.726 57.808 1.00 48.72 66 GLU D CA 1
ATOM 14793 C C . GLU D 2 66 ? 50.834 100.531 56.400 1.00 52.48 66 GLU D C 1
ATOM 14794 O O . GLU D 2 66 ? 52.005 100.178 56.217 1.00 50.93 66 GLU D O 1
ATOM 14800 N N . LYS D 2 67 ? 49.985 100.755 55.403 1.00 45.19 67 LYS D N 1
ATOM 14801 C CA . LYS D 2 67 ? 50.473 100.806 54.039 1.00 41.43 67 LYS D CA 1
ATOM 14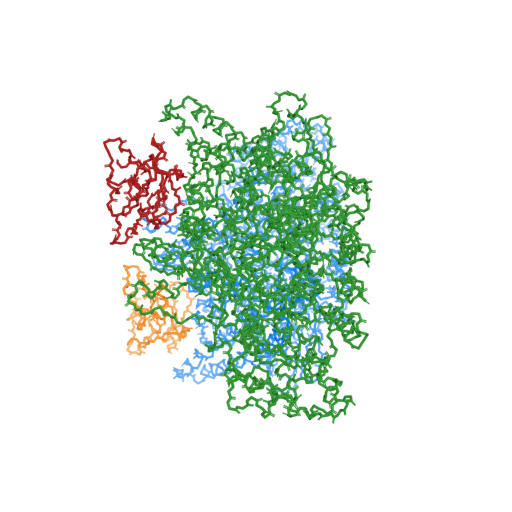802 C C . LYS D 2 67 ? 51.006 102.209 53.788 1.00 40.96 67 LYS D C 1
ATOM 14803 O O . LYS D 2 67 ? 50.351 103.208 54.092 1.00 35.01 67 LYS D O 1
ATOM 14809 N N . GLU D 2 68 ? 52.217 102.274 53.254 1.00 40.58 68 GLU D N 1
ATOM 14810 C CA . GLU D 2 68 ? 52.851 103.544 52.980 1.00 34.68 68 GLU D CA 1
ATOM 14811 C C . GLU D 2 68 ? 52.218 104.159 51.750 1.00 34.37 68 GLU D C 1
ATOM 14812 O O . GLU D 2 68 ? 51.698 103.452 50.892 1.00 34.71 68 GLU D O 1
ATOM 14818 N N . ASN D 2 69 ? 52.261 105.480 51.664 1.00 29.68 69 ASN D N 1
ATOM 14819 C CA . ASN D 2 69 ? 51.736 106.169 50.506 1.00 33.34 69 ASN D CA 1
ATOM 14820 C C . ASN D 2 69 ? 52.620 107.357 50.194 1.00 30.87 69 ASN D C 1
ATOM 14821 O O . ASN D 2 69 ? 53.512 107.690 50.969 1.00 32.06 69 ASN D O 1
ATOM 14826 N N . TRP D 2 70 ? 52.387 108.002 49.063 1.00 28.58 70 TRP D N 1
ATOM 14827 C CA . TRP D 2 70 ? 53.177 109.178 48.754 1.00 29.86 70 TRP D CA 1
ATOM 14828 C C . TRP D 2 70 ? 52.544 110.435 49.340 1.00 30.13 70 TRP D C 1
ATOM 14829 O O . TRP D 2 70 ? 51.335 110.493 49.577 1.00 27.46 70 TRP D O 1
ATOM 14840 N N . ALA D 2 71 ? 53.390 111.424 49.598 1.00 25.94 71 ALA D N 1
ATOM 14841 C CA . ALA D 2 71 ? 52.965 112.701 50.137 1.00 25.88 71 ALA D CA 1
ATOM 14842 C C . ALA D 2 71 ? 53.869 113.773 49.553 1.00 27.58 71 ALA D C 1
ATOM 14843 O O . ALA D 2 71 ? 54.879 113.459 48.929 1.00 28.02 71 ALA D O 1
ATOM 14845 N N . TYR D 2 72 ? 53.503 115.034 49.748 1.00 27.54 72 TYR D N 1
ATOM 14846 C CA . TYR D 2 72 ? 54.335 116.137 49.292 1.00 24.98 72 TYR D CA 1
ATOM 14847 C C . TYR D 2 72 ? 54.624 117.110 50.428 1.00 30.38 72 TYR D C 1
ATOM 14848 O O . TYR D 2 72 ? 53.728 117.498 51.175 1.00 26.43 72 TYR D O 1
ATOM 14857 N N . ALA D 2 73 ? 55.898 117.475 50.554 1.00 30.25 73 ALA D N 1
ATOM 14858 C CA . ALA D 2 73 ? 56.408 118.201 51.713 1.00 28.61 73 ALA D CA 1
ATOM 14859 C C . ALA D 2 73 ? 55.670 119.499 52.047 1.00 29.31 73 ALA D C 1
ATOM 14860 O O . ALA D 2 73 ? 55.523 119.857 53.215 1.00 27.37 73 ALA D O 1
ATOM 14862 N N . THR D 2 74 ? 55.219 120.209 51.022 1.00 27.42 74 THR D N 1
ATOM 14863 C CA . THR D 2 74 ? 54.569 121.493 51.225 1.00 27.46 74 THR D CA 1
ATOM 14864 C C . THR D 2 74 ? 53.076 121.339 51.523 1.00 32.24 74 THR D C 1
ATOM 14865 O O . THR D 2 74 ? 52.351 122.328 51.648 1.00 28.77 74 THR D O 1
ATOM 14869 N N . CYS D 2 75 ? 52.620 120.096 51.632 1.00 28.13 75 CYS D N 1
ATOM 14870 C CA . CYS D 2 75 ? 51.219 119.829 51.898 1.00 25.87 75 CYS D CA 1
ATOM 14871 C C . CYS D 2 75 ? 50.875 120.215 53.329 1.00 27.01 75 CYS D C 1
ATOM 14872 O O . CYS D 2 75 ? 51.536 119.784 54.268 1.00 27.80 75 CYS D O 1
ATOM 14875 N N . GLY D 2 76 ? 49.838 121.028 53.490 1.00 25.68 76 GLY D N 1
ATOM 14876 C CA . GLY D 2 76 ? 49.386 121.436 54.808 1.00 26.30 76 GLY D CA 1
ATOM 14877 C C . GLY D 2 76 ? 49.033 120.225 55.643 1.00 27.72 76 GLY D C 1
ATOM 14878 O O . GLY D 2 76 ? 48.418 119.284 55.153 1.00 27.16 76 GLY D O 1
ATOM 14879 N N . ALA D 2 77 ? 49.435 120.237 56.906 1.00 28.18 77 ALA D N 1
ATOM 14880 C CA . ALA D 2 77 ? 49.254 119.068 57.745 1.00 27.96 77 ALA D CA 1
ATOM 14881 C C . ALA D 2 77 ? 48.547 119.408 59.037 1.00 24.21 77 ALA D C 1
ATOM 14882 O O . ALA D 2 77 ? 48.439 118.565 59.916 1.00 25.51 77 ALA D O 1
ATOM 14884 N N . SER D 2 78 ? 48.074 120.644 59.157 1.00 28.53 78 SER D N 1
ATOM 14885 C CA . SER D 2 78 ? 47.402 121.057 60.381 1.00 31.03 78 SER D CA 1
ATOM 14886 C C . SER D 2 78 ? 46.103 120.285 60.579 1.00 30.75 78 SER D C 1
ATOM 14887 O O . SER D 2 78 ? 45.540 120.278 61.662 1.00 29.48 78 SER D O 1
ATOM 14890 N N . ALA D 2 79 ? 45.648 119.616 59.528 1.00 30.52 79 ALA D N 1
ATOM 14891 C CA . ALA D 2 79 ? 44.381 118.909 59.583 1.00 30.35 79 ALA D CA 1
ATOM 14892 C C . ALA D 2 79 ? 44.560 117.425 59.342 1.00 31.13 79 ALA D C 1
ATOM 14893 O O . ALA D 2 79 ? 43.583 116.699 59.208 1.00 32.03 79 ALA D O 1
ATOM 14895 N N . CYS D 2 80 ? 45.805 116.961 59.284 1.00 29.89 80 CYS D N 1
ATOM 14896 C CA . CYS D 2 80 ? 46.010 115.532 59.105 1.00 33.06 80 CYS D CA 1
ATOM 14897 C C . CYS D 2 80 ? 45.997 114.835 60.451 1.00 36.04 80 CYS D C 1
ATOM 14898 O O . CYS D 2 80 ? 46.791 115.170 61.327 1.00 34.63 80 CYS D O 1
ATOM 14901 N N . PRO D 2 81 ? 45.093 113.857 60.619 1.00 36.24 81 PRO D N 1
ATOM 14902 C CA . PRO D 2 81 ? 44.911 113.181 61.908 1.00 37.49 81 PRO D CA 1
ATOM 14903 C C . PRO D 2 81 ? 46.196 112.535 62.405 1.00 36.95 81 PRO D C 1
ATOM 14904 O O . PRO D 2 81 ? 46.363 112.375 63.612 1.00 42.56 81 PRO D O 1
ATOM 14908 N N . SER D 2 82 ? 47.091 112.183 61.487 1.00 41.03 82 SER D N 1
ATOM 14909 C CA . SER D 2 82 ? 48.285 111.405 61.824 1.00 36.76 82 SER D CA 1
ATOM 14910 C C . SER D 2 82 ? 49.563 112.236 61.968 1.00 39.99 82 SER D C 1
ATOM 14911 O O . SER D 2 82 ? 50.612 111.699 62.322 1.00 42.51 82 SER D O 1
ATOM 14914 N N . TYR D 2 83 ? 49.483 113.534 61.692 1.00 36.64 83 TYR D N 1
ATOM 14915 C CA . TYR D 2 83 ? 50.666 114.393 61.761 1.00 39.90 83 TYR D CA 1
ATOM 14916 C C . TYR D 2 83 ? 51.291 114.450 63.151 1.00 40.72 83 TYR D C 1
ATOM 14917 O O . TYR D 2 83 ? 50.591 114.496 64.160 1.00 41.92 83 TYR D O 1
ATOM 14926 N N . LYS D 2 84 ? 52.619 114.460 63.183 1.00 42.22 84 LYS D N 1
ATOM 14927 C CA . LYS D 2 84 ? 53.380 114.594 64.419 1.00 42.05 84 LYS D CA 1
ATOM 14928 C C . LYS D 2 84 ? 54.687 115.305 64.087 1.00 43.25 84 LYS D C 1
ATOM 14929 O O . LYS D 2 84 ? 55.471 114.808 63.280 1.00 43.61 84 LYS D O 1
ATOM 14935 N N . ALA D 2 85 ? 54.919 116.466 64.696 1.00 40.82 85 ALA D N 1
ATOM 14936 C CA . ALA D 2 85 ? 56.093 117.275 64.366 1.00 44.86 85 ALA D CA 1
ATOM 14937 C C . ALA D 2 85 ? 57.408 116.556 64.664 1.00 45.48 85 ALA D C 1
ATOM 14938 O O . ALA D 2 85 ? 57.571 115.943 65.725 1.00 43.64 85 ALA D O 1
ATOM 14940 N N . GLU D 2 86 ? 58.337 116.638 63.713 1.00 46.65 86 GLU D N 1
ATOM 14941 C CA . GLU D 2 86 ? 59.629 115.957 63.806 1.00 49.56 86 GLU D CA 1
ATOM 14942 C C . GLU D 2 86 ? 60.462 116.466 64.983 1.00 51.55 86 GLU D C 1
ATOM 14943 O O . GLU D 2 86 ? 60.288 117.597 65.437 1.00 49.80 86 GLU D O 1
#

Nearest PDB structures (foldseek):
  2y8n-assembly1_A  TM=1.001E+00  e=0.000E+00  Clostridium scatologenes
  5a0z-assembly1_A  TM=8.742E-01  e=9.935E-40  Klebsiella pneumoniae
  5a0z-assembly1_B  TM=8.938E-01  e=1.914E-38  Klebsiella pneumoniae
  5a0z-assembly2_C  TM=8.832E-01  e=1.251E-36  Klebsiella pneumoniae
  5a0z-assembly2_D  TM=8.917E-01  e=8.551E-34  Klebsiella pneumoniae

GO terms:
  GO:0043722 4-hydroxyphenylacetate decarboxylase activity (F, EXP)